Protein 6PWY (pdb70)

Structure (mmCIF, N/CA/C/O backbone):
data_6PWY
#
_entry.id   6PWY
#
_cell.length_a   90.681
_cell.length_b   90.557
_cell.length_c   93.357
_cell.angle_alpha   65.580
_cell.angle_beta   65.490
_cell.angle_gamma   86.220
#
_symmetry.space_group_name_H-M   'P 1'
#
loop_
_entity.id
_entity.type
_entity.pdbx_description
1 polymer ZK177.8
2 non-polymer "2'-DEOXYADENOSINE 5'-TRIPHOSPHATE"
3 non-polymer "GUANOSINE-5'-TRIPHOSPHATE"
4 non-polymer 'MAGNESIUM ION'
5 non-polymer 'SUCCINIC ACID'
6 water water
#
loop_
_atom_site.group_PDB
_atom_site.id
_atom_site.type_symbol
_atom_site.label_atom_id
_atom_site.label_alt_id
_atom_site.label_comp_id
_atom_site.label_asym_id
_atom_site.label_entity_id
_atom_site.label_seq_id
_atom_site.pdbx_PDB_ins_code
_atom_site.Cartn_x
_atom_site.Cartn_y
_atom_site.Cartn_z
_atom_site.occupancy
_atom_site.B_iso_or_equiv
_atom_site.auth_seq_id
_atom_site.auth_comp_id
_atom_site.auth_asym_id
_atom_site.auth_atom_id
_atom_site.pdbx_PDB_model_num
ATOM 1 N N . MET A 1 1 ? 17.556 -20.195 -52.410 1.00 76.13 40 MET A N 1
ATOM 2 C CA . MET A 1 1 ? 16.370 -19.665 -51.678 1.00 73.71 40 MET A CA 1
ATOM 3 C C . MET A 1 1 ? 15.230 -20.693 -51.729 1.00 63.99 40 MET A C 1
ATOM 4 O O . MET A 1 1 ? 14.501 -20.827 -50.727 1.00 59.84 40 MET A O 1
ATOM 9 N N . GLU A 1 2 ? 15.067 -21.388 -52.853 1.00 49.45 41 GLU A N 1
ATOM 10 C CA . GLU A 1 2 ? 14.077 -22.480 -52.965 1.00 45.25 41 GLU A CA 1
ATOM 11 C C . GLU A 1 2 ? 14.574 -23.657 -52.140 1.00 32.09 41 GLU A C 1
ATOM 12 O O . GLU A 1 2 ? 15.762 -23.983 -52.185 1.00 30.35 41 GLU A O 1
ATOM 18 N N . PRO A 1 3 ? 13.705 -24.317 -51.363 1.00 26.32 42 PRO A N 1
ATOM 19 C CA . PRO A 1 3 ? 14.130 -25.524 -50.633 1.00 24.35 42 PRO A CA 1
ATOM 20 C C . PRO A 1 3 ? 14.505 -26.615 -51.641 1.00 22.15 42 PRO A C 1
ATOM 21 O O . PRO A 1 3 ? 13.895 -26.661 -52.693 1.00 19.19 42 PRO A O 1
ATOM 25 N N . LYS A 1 4 ? 15.408 -27.510 -51.286 1.00 19.62 43 LYS A N 1
ATOM 26 C CA . LYS A 1 4 ? 15.641 -28.680 -52.154 1.00 20.24 43 LYS A CA 1
ATOM 27 C C . LYS A 1 4 ? 14.412 -29.602 -52.145 1.00 17.15 43 LYS A C 1
ATOM 28 O O . LYS A 1 4 ? 14.090 -30.191 -53.202 1.00 17.07 43 LYS A O 1
ATOM 34 N N . HIS A 1 5 ? 13.819 -29.826 -50.979 1.00 15.24 44 HIS A N 1
ATOM 35 C CA . HIS A 1 5 ? 12.638 -30.706 -50.802 1.00 14.83 44 HIS A CA 1
ATOM 36 C C . HIS A 1 5 ? 11.630 -29.981 -49.936 1.00 14.56 44 HIS A C 1
ATOM 37 O O . HIS A 1 5 ? 12.007 -29.253 -49.012 1.00 14.27 44 HIS A O 1
ATOM 44 N N . ILE A 1 6 ? 10.389 -30.284 -50.156 1.00 14.61 45 ILE A N 1
ATOM 45 C CA . ILE A 1 6 ? 9.262 -29.978 -49.264 1.00 15.71 45 ILE A CA 1
ATOM 46 C C . ILE A 1 6 ? 8.641 -31.344 -48.917 1.00 16.29 45 ILE A C 1
ATOM 47 O O . ILE A 1 6 ? 8.266 -32.104 -49.860 1.00 17.69 45 ILE A O 1
ATOM 52 N N . ILE A 1 7 ? 8.698 -31.743 -47.640 1.00 14.68 46 ILE A N 1
ATOM 53 C CA . ILE A 1 7 ? 8.292 -33.127 -47.221 1.00 14.96 46 ILE A CA 1
ATOM 54 C C . ILE A 1 7 ? 7.001 -33.045 -46.444 1.00 14.58 46 ILE A C 1
ATOM 55 O O . ILE A 1 7 ? 6.923 -32.241 -45.537 1.00 15.37 46 ILE A O 1
ATOM 60 N N . ASN A 1 8 ? 5.987 -33.838 -46.802 1.00 14.71 47 ASN A N 1
ATOM 61 C CA . ASN A 1 8 ? 4.700 -33.827 -46.066 1.00 14.44 47 ASN A CA 1
ATOM 62 C C . ASN A 1 8 ? 4.932 -34.219 -44.595 1.00 14.83 47 ASN A C 1
ATOM 63 O O . ASN A 1 8 ? 5.757 -35.136 -44.302 1.00 13.16 47 ASN A O 1
ATOM 68 N N . ASP A 1 9 ? 4.273 -33.492 -43.711 1.00 15.55 48 ASP A N 1
ATOM 69 C CA . ASP A 1 9 ? 4.350 -33.702 -42.254 1.00 16.41 48 ASP A CA 1
ATOM 70 C C . ASP A 1 9 ? 2.913 -33.538 -41.708 1.00 16.07 48 ASP A C 1
ATOM 71 O O . ASP A 1 9 ? 2.293 -32.495 -41.974 1.00 15.49 48 ASP A O 1
ATOM 76 N N . ASN A 1 10 ? 2.475 -34.434 -40.838 1.00 16.17 49 ASN A N 1
ATOM 77 C CA . ASN A 1 10 ? 1.061 -34.452 -40.404 1.00 18.74 49 ASN A CA 1
ATOM 78 C C . ASN A 1 10 ? 0.839 -33.366 -39.351 1.00 17.30 49 ASN A C 1
ATOM 79 O O . ASN A 1 10 ? -0.288 -33.012 -39.168 1.00 18.74 49 ASN A O 1
ATOM 84 N N . VAL A 1 11 ? 1.881 -32.860 -38.690 1.00 15.82 50 VAL A N 1
ATOM 85 C CA . VAL A 1 11 ? 1.723 -31.785 -37.668 1.00 14.85 50 VAL A CA 1
ATOM 86 C C . VAL A 1 11 ? 1.695 -30.409 -38.327 1.00 14.86 50 VAL A C 1
ATOM 87 O O . VAL A 1 11 ? 0.793 -29.663 -38.034 1.00 15.61 50 VAL A O 1
ATOM 91 N N . TYR A 1 12 ? 2.599 -30.099 -39.232 1.00 14.05 51 TYR A N 1
ATOM 92 C CA . TYR A 1 12 ? 2.803 -28.737 -39.805 1.00 14.59 51 TYR A CA 1
ATOM 93 C C . TYR A 1 12 ? 2.287 -28.654 -41.255 1.00 16.25 51 TYR A C 1
ATOM 94 O O . TYR A 1 12 ? 2.345 -27.595 -41.808 1.00 16.75 51 TYR A O 1
ATOM 103 N N . GLY A 1 13 ? 1.850 -29.770 -41.861 1.00 17.90 52 GLY A N 1
ATOM 104 C CA . GLY A 1 13 ? 1.523 -29.812 -43.304 1.00 17.24 52 GLY A CA 1
ATOM 105 C C . GLY A 1 13 ? 2.736 -30.221 -44.114 1.00 16.91 52 GLY A C 1
ATOM 106 O O . GLY A 1 13 ? 2.741 -31.309 -44.738 1.00 16.11 52 GLY A O 1
ATOM 107 N N . THR A 1 14 ? 3.792 -29.425 -44.050 1.00 16.69 53 THR A N 1
ATOM 108 C CA . THR A 1 14 ? 5.098 -29.729 -44.705 1.00 17.52 53 THR A CA 1
ATOM 109 C C . THR A 1 14 ? 6.281 -29.244 -43.875 1.00 17.52 53 THR A C 1
ATOM 110 O O . THR A 1 14 ? 6.082 -28.386 -42.961 1.00 18.16 53 THR A O 1
ATOM 114 N N . VAL A 1 15 ? 7.444 -29.837 -44.155 1.00 16.24 54 VAL A N 1
ATOM 115 C CA . VAL A 1 15 ? 8.782 -29.406 -43.677 1.00 15.63 54 VAL A CA 1
ATOM 116 C C . VAL A 1 15 ? 9.627 -29.071 -44.900 1.00 15.87 54 VAL A C 1
ATOM 117 O O . VAL A 1 15 ? 9.751 -29.907 -45.768 1.00 14.55 54 VAL A O 1
ATOM 121 N N . LYS A 1 16 ? 10.141 -27.842 -44.964 1.00 15.36 55 LYS A N 1
ATOM 122 C CA . LYS A 1 16 ? 11.054 -27.393 -46.012 1.00 16.74 55 LYS A CA 1
ATOM 123 C C . LYS A 1 16 ? 12.498 -27.764 -45.660 1.00 16.36 55 LYS A C 1
ATOM 124 O O . LYS A 1 16 ? 12.961 -27.518 -44.512 1.00 16.08 55 LYS A O 1
ATOM 130 N N . VAL A 1 17 ? 13.189 -28.400 -46.605 1.00 15.88 56 VAL A N 1
ATOM 131 C CA . VAL A 1 17 ? 14.591 -28.830 -46.440 1.00 16.09 56 VAL A CA 1
ATOM 132 C C . VAL A 1 17 ? 15.495 -28.020 -47.368 1.00 16.75 56 VAL A C 1
ATOM 133 O O . VAL A 1 17 ? 15.493 -28.246 -48.580 1.00 17.02 56 VAL A O 1
ATOM 137 N N . PRO A 1 18 ? 16.219 -27.025 -46.849 1.00 17.36 57 PRO A N 1
ATOM 138 C CA . PRO A 1 18 ? 17.169 -26.246 -47.638 1.00 18.59 57 PRO A CA 1
ATOM 139 C C . PRO A 1 18 ? 18.495 -26.983 -47.812 1.00 19.86 57 PRO A C 1
ATOM 140 O O . PRO A 1 18 ? 18.862 -27.806 -46.994 1.00 20.08 57 PRO A O 1
ATOM 144 N N . ARG A 1 19 ? 19.182 -26.729 -48.920 1.00 20.62 58 ARG A N 1
ATOM 145 C CA . ARG A 1 19 ? 20.568 -27.226 -49.127 1.00 22.40 58 ARG A CA 1
ATOM 146 C C . ARG A 1 19 ? 21.455 -26.572 -48.087 1.00 21.75 58 ARG A C 1
ATOM 147 O O . ARG A 1 19 ? 21.249 -25.387 -47.827 1.00 22.08 58 ARG A O 1
ATOM 155 N N . PRO A 1 20 ? 22.448 -27.250 -47.475 1.00 20.73 59 PRO A N 1
ATOM 156 C CA . PRO A 1 20 ? 22.748 -28.662 -47.683 1.00 20.14 59 PRO A CA 1
ATOM 157 C C . PRO A 1 20 ? 22.271 -29.593 -46.547 1.00 19.30 59 PRO A C 1
ATOM 158 O O . PRO A 1 20 ? 22.862 -30.665 -46.388 1.00 17.61 59 PRO A O 1
ATOM 162 N N . ILE A 1 21 ? 21.188 -29.233 -45.819 1.00 19.19 60 ILE A N 1
ATOM 163 C CA . ILE A 1 21 ? 20.580 -30.116 -44.777 1.00 19.16 60 ILE A CA 1
ATOM 164 C C . ILE A 1 21 ? 20.190 -31.458 -45.383 1.00 18.51 60 ILE A C 1
ATOM 165 O O . ILE A 1 21 ? 20.264 -32.450 -44.678 1.00 16.35 60 ILE A O 1
ATOM 170 N N . ASP A 1 22 ? 19.811 -31.487 -46.661 1.00 19.90 61 ASP A N 1
ATOM 171 C CA . ASP A 1 22 ? 19.424 -32.719 -47.399 1.00 20.80 61 ASP A CA 1
ATOM 172 C C . ASP A 1 22 ? 20.542 -33.742 -47.317 1.00 21.16 61 ASP A C 1
ATOM 173 O O . ASP A 1 22 ? 20.236 -34.952 -47.207 1.00 20.01 61 ASP A O 1
ATOM 178 N N . LYS A 1 23 ? 21.798 -33.303 -47.333 1.00 21.02 62 LYS A N 1
ATOM 179 C CA . LYS A 1 23 ? 22.962 -34.229 -47.295 1.00 21.35 62 LYS A CA 1
ATOM 180 C C . LYS A 1 23 ? 23.048 -34.920 -45.933 1.00 19.01 62 LYS A C 1
ATOM 181 O O . LYS A 1 23 ? 23.561 -36.031 -45.913 1.00 18.87 62 LYS A O 1
ATOM 187 N N . LEU A 1 24 ? 22.605 -34.279 -44.841 1.00 16.88 63 LEU A N 1
ATOM 188 C CA . LEU A 1 24 ? 22.581 -34.923 -43.511 1.00 16.52 63 LEU A CA 1
ATOM 189 C C . LEU A 1 24 ? 21.424 -35.912 -43.457 1.00 16.95 63 LEU A C 1
ATOM 190 O O . LEU A 1 24 ? 21.603 -36.990 -42.898 1.00 18.32 63 LEU A O 1
ATOM 195 N N . ILE A 1 25 ? 20.263 -35.544 -43.997 1.00 16.66 64 ILE A N 1
ATOM 196 C CA . ILE A 1 25 ? 19.076 -36.433 -43.983 1.00 17.32 64 ILE A CA 1
ATOM 197 C C . ILE A 1 25 ? 19.398 -37.728 -44.734 1.00 16.90 64 ILE A C 1
ATOM 198 O O . ILE A 1 25 ? 19.021 -38.802 -44.247 1.00 16.53 64 ILE A O 1
ATOM 203 N N . ASP A 1 26 ? 20.092 -37.633 -45.864 1.00 18.19 65 ASP A N 1
ATOM 204 C CA . ASP A 1 26 ? 20.360 -38.791 -46.757 1.00 19.05 65 ASP A CA 1
ATOM 205 C C . ASP A 1 26 ? 21.679 -39.481 -46.367 1.00 19.17 65 ASP A C 1
ATOM 206 O O . ASP A 1 26 ? 22.483 -39.765 -47.232 1.00 19.25 65 ASP A O 1
ATOM 211 N N . THR A 1 27 ? 21.839 -39.800 -45.098 1.00 19.22 66 THR A N 1
ATOM 212 C CA . THR A 1 27 ? 22.954 -40.579 -44.520 1.00 20.30 66 THR A CA 1
ATOM 213 C C . THR A 1 27 ? 22.356 -41.828 -43.868 1.00 20.44 66 THR A C 1
ATOM 214 O O . THR A 1 27 ? 21.181 -41.804 -43.405 1.00 18.24 66 THR A O 1
ATOM 218 N N . VAL A 1 28 ? 23.141 -42.889 -43.802 1.00 20.20 67 VAL A N 1
ATOM 219 C CA . VAL A 1 28 ? 22.657 -44.121 -43.099 1.00 20.99 67 VAL A CA 1
ATOM 220 C C . VAL A 1 28 ? 22.361 -43.814 -41.615 1.00 19.36 67 VAL A C 1
ATOM 221 O O . VAL A 1 28 ? 21.422 -44.367 -41.082 1.00 17.25 67 VAL A O 1
ATOM 225 N N . GLU A 1 29 ? 23.106 -42.909 -41.002 1.00 19.84 68 GLU A N 1
ATOM 226 C CA . GLU A 1 29 ? 22.949 -42.559 -39.568 1.00 21.28 68 GLU A CA 1
ATOM 227 C C . GLU A 1 29 ? 21.580 -41.911 -39.350 1.00 18.95 68 GLU A C 1
ATOM 228 O O . GLU A 1 29 ? 20.897 -42.296 -38.397 1.00 21.78 68 GLU A O 1
ATOM 234 N N . PHE A 1 30 ? 21.151 -40.978 -40.193 1.00 17.39 69 PHE A N 1
ATOM 235 C CA . PHE A 1 30 ? 19.816 -40.346 -40.052 1.00 16.21 69 PHE A CA 1
ATOM 236 C C . PHE A 1 30 ? 18.684 -41.296 -40.467 1.00 15.96 69 PHE A C 1
ATOM 237 O O . PHE A 1 30 ? 17.607 -41.330 -39.796 1.00 15.44 69 PHE A O 1
ATOM 245 N N . GLN A 1 31 ? 18.867 -42.051 -41.551 1.00 15.12 70 GLN A N 1
ATOM 246 C CA . GLN A 1 31 ? 17.796 -42.947 -42.072 1.00 14.28 70 GLN A CA 1
ATOM 247 C C . GLN A 1 31 ? 17.510 -44.081 -41.077 1.00 14.40 70 GLN A C 1
ATOM 248 O O . GLN A 1 31 ? 16.341 -44.552 -41.040 1.00 14.55 70 GLN A O 1
ATOM 254 N N . ARG A 1 32 ? 18.474 -44.439 -40.242 1.00 14.71 71 ARG A N 1
ATOM 255 C CA . ARG A 1 32 ? 18.310 -45.433 -39.150 1.00 14.85 71 ARG A CA 1
ATOM 256 C C . ARG A 1 32 ? 17.105 -45.022 -38.259 1.00 13.68 71 ARG A C 1
ATOM 257 O O . ARG A 1 32 ? 16.432 -45.903 -37.713 1.00 12.82 71 ARG A O 1
ATOM 265 N N . LEU A 1 33 ? 16.874 -43.734 -38.080 1.00 12.99 72 LEU A N 1
ATOM 266 C CA . LEU A 1 33 ? 15.831 -43.201 -37.176 1.00 12.91 72 LEU A CA 1
ATOM 267 C C . LEU A 1 33 ? 14.418 -43.563 -37.672 1.00 12.39 72 LEU A C 1
ATOM 268 O O . LEU A 1 33 ? 13.485 -43.487 -36.855 1.00 11.77 72 LEU A O 1
ATOM 273 N N . ARG A 1 34 ? 14.253 -43.971 -38.935 1.00 12.75 73 ARG A N 1
ATOM 274 C CA . ARG A 1 34 ? 12.956 -44.512 -39.407 1.00 12.71 73 ARG A CA 1
ATOM 275 C C . ARG A 1 34 ? 12.599 -45.802 -38.668 1.00 13.18 73 ARG A C 1
ATOM 276 O O . ARG A 1 34 ? 11.374 -46.163 -38.649 1.00 12.95 73 ARG A O 1
ATOM 284 N N . HIS A 1 35 ? 13.580 -46.493 -38.067 1.00 13.48 74 HIS A N 1
ATOM 285 C CA . HIS A 1 35 ? 13.346 -47.864 -37.507 1.00 14.03 74 HIS A CA 1
ATOM 286 C C . HIS A 1 35 ? 13.431 -47.826 -35.990 1.00 14.58 74 HIS A C 1
ATOM 287 O O . HIS A 1 35 ? 13.697 -48.900 -35.432 1.00 16.05 74 HIS A O 1
ATOM 294 N N . LEU A 1 36 ? 13.305 -46.641 -35.386 1.00 14.11 75 LEU A N 1
ATOM 295 C CA . LEU A 1 36 ? 13.159 -46.458 -33.913 1.00 14.38 75 LEU A CA 1
ATOM 296 C C . LEU A 1 36 ? 11.844 -45.750 -33.629 1.00 14.67 75 LEU A C 1
ATOM 297 O O . LEU A 1 36 ? 11.660 -44.633 -34.107 1.00 14.00 75 LEU A O 1
ATOM 302 N N . LYS A 1 37 ? 10.940 -46.392 -32.898 1.00 15.55 76 LYS A N 1
ATOM 303 C CA . LYS A 1 37 ? 9.682 -45.754 -32.484 1.00 17.47 76 LYS A CA 1
ATOM 304 C C . LYS A 1 37 ? 9.983 -44.648 -31.488 1.00 15.46 76 LYS A C 1
ATOM 305 O O . LYS A 1 37 ? 10.709 -44.900 -30.536 1.00 16.61 76 LYS A O 1
ATOM 311 N N . GLN A 1 38 ? 9.455 -43.459 -31.736 1.00 14.48 77 GLN A N 1
ATOM 312 C CA . GLN A 1 38 ? 9.571 -42.266 -30.882 1.00 14.69 77 GLN A CA 1
ATOM 313 C C . GLN A 1 38 ? 9.117 -42.597 -29.447 1.00 14.88 77 GLN A C 1
ATOM 314 O O . GLN A 1 38 ? 9.757 -42.126 -28.521 1.00 15.07 77 GLN A O 1
ATOM 320 N N . THR A 1 39 ? 8.037 -43.361 -29.273 1.00 14.18 78 THR A N 1
ATOM 321 C CA . THR A 1 39 ? 7.433 -43.648 -27.949 1.00 13.93 78 THR A CA 1
ATOM 322 C C . THR A 1 39 ? 7.614 -45.125 -27.547 1.00 14.47 78 THR A C 1
ATOM 323 O O . THR A 1 39 ? 6.884 -45.571 -26.657 1.00 13.72 78 THR A O 1
ATOM 327 N N . GLY A 1 40 ? 8.599 -45.826 -28.094 1.00 15.28 79 GLY A N 1
ATOM 328 C CA . GLY A 1 40 ? 8.996 -47.144 -27.572 1.00 17.07 79 GLY A CA 1
ATOM 329 C C . GLY A 1 40 ? 7.856 -48.150 -27.659 1.00 16.97 79 GLY A C 1
ATOM 330 O O . GLY A 1 40 ? 7.336 -48.361 -28.745 1.00 17.01 79 GLY A O 1
ATOM 331 N N . LEU A 1 41 ? 7.457 -48.729 -26.513 1.00 17.06 80 LEU A N 1
ATOM 332 C CA . LEU A 1 41 ? 6.416 -49.770 -26.403 1.00 16.45 80 LEU A CA 1
ATOM 333 C C . LEU A 1 41 ? 5.023 -49.164 -26.209 1.00 14.50 80 LEU A C 1
ATOM 334 O O . LEU A 1 41 ? 4.049 -49.910 -26.012 1.00 13.98 80 LEU A O 1
ATOM 339 N N . VAL A 1 42 ? 4.877 -47.851 -26.268 1.00 12.91 81 VAL A N 1
ATOM 340 C CA . VAL A 1 42 ? 3.564 -47.242 -26.061 1.00 12.60 81 VAL A CA 1
ATOM 341 C C . VAL A 1 42 ? 2.565 -47.791 -27.085 1.00 12.33 81 VAL A C 1
ATOM 342 O O . VAL A 1 42 ? 1.368 -47.834 -26.748 1.00 12.29 81 VAL A O 1
ATOM 346 N N . TYR A 1 43 ? 3.005 -48.127 -28.277 1.00 12.17 82 TYR A N 1
ATOM 347 C CA . TYR A 1 43 ? 2.126 -48.614 -29.359 1.00 14.21 82 TYR A CA 1
ATOM 348 C C . TYR A 1 43 ? 1.356 -49.892 -28.944 1.00 13.89 82 TYR A C 1
ATOM 349 O O . TYR A 1 43 ? 0.329 -50.169 -29.539 1.00 12.93 82 TYR A O 1
ATOM 358 N N . LEU A 1 44 ? 1.760 -50.593 -27.899 1.00 13.56 83 LEU A N 1
ATOM 359 C CA . LEU A 1 44 ? 1.061 -51.807 -27.439 1.00 13.61 83 LEU A CA 1
ATOM 360 C C . LEU A 1 44 ? -0.199 -51.420 -26.673 1.00 13.06 83 LEU A C 1
ATOM 361 O O . LEU A 1 44 ? -0.977 -52.320 -26.366 1.00 12.47 83 LEU A O 1
ATOM 366 N N . VAL A 1 45 ? -0.395 -50.116 -26.391 1.00 11.68 84 VAL A N 1
ATOM 367 C CA . VAL A 1 45 ? -1.633 -49.586 -25.745 1.00 11.46 84 VAL A CA 1
ATOM 368 C C . VAL A 1 45 ? -2.330 -48.610 -26.704 1.00 10.44 84 VAL A C 1
ATOM 369 O O . VAL A 1 45 ? -3.585 -48.619 -26.742 1.00 10.62 84 VAL A O 1
ATOM 373 N N . TYR A 1 46 ? -1.553 -47.792 -27.392 1.00 10.32 85 TYR A N 1
ATOM 374 C CA . TYR A 1 46 ? -2.010 -46.760 -28.347 1.00 10.77 85 TYR A CA 1
ATOM 375 C C . TYR A 1 46 ? -1.462 -47.154 -29.709 1.00 11.38 85 TYR A C 1
ATOM 376 O O . TYR A 1 46 ? -0.341 -46.769 -30.088 1.00 12.25 85 TYR A O 1
ATOM 385 N N . PRO A 1 47 ? -2.171 -47.982 -30.496 1.00 12.49 86 PRO A N 1
ATOM 386 C CA . PRO A 1 47 ? -1.523 -48.603 -31.673 1.00 13.42 86 PRO A CA 1
ATOM 387 C C . PRO A 1 47 ? -1.161 -47.622 -32.786 1.00 13.20 86 PRO A C 1
ATOM 388 O O . PRO A 1 47 ? -0.323 -47.954 -33.632 1.00 12.17 86 PRO A O 1
ATOM 392 N N . ASN A 1 48 ? -1.730 -46.428 -32.744 1.00 14.19 87 ASN A N 1
ATOM 393 C CA . ASN A 1 48 ? -1.357 -45.351 -33.717 1.00 17.19 87 ASN A CA 1
ATOM 394 C C . ASN A 1 48 ? -0.026 -44.658 -33.338 1.00 15.56 87 ASN A C 1
ATOM 395 O O . ASN A 1 48 ? 0.479 -43.927 -34.151 1.00 13.57 87 ASN A O 1
ATOM 400 N N . CYS A 1 49 ? 0.502 -44.867 -32.136 1.00 14.05 88 CYS A N 1
ATOM 401 C CA . CYS A 1 49 ? 1.806 -44.349 -31.711 1.00 15.32 88 CYS A CA 1
ATOM 402 C C . CYS A 1 49 ? 2.932 -45.191 -32.277 1.00 16.18 88 CYS A C 1
ATOM 403 O O . CYS A 1 49 ? 3.748 -45.693 -31.494 1.00 18.61 88 CYS A O 1
ATOM 406 N N . GLU A 1 50 ? 3.032 -45.263 -33.594 1.00 16.66 89 GLU A N 1
ATOM 407 C CA . GLU A 1 50 ? 4.104 -46.047 -34.229 1.00 19.59 89 GLU A CA 1
ATOM 408 C C . GLU A 1 50 ? 4.943 -45.062 -35.063 1.00 17.89 89 GLU A C 1
ATOM 409 O O . GLU A 1 50 ? 5.643 -45.487 -36.011 1.00 18.70 89 GLU A O 1
ATOM 415 N N . HIS A 1 51 ? 4.869 -43.769 -34.747 1.00 14.53 90 HIS A N 1
ATOM 416 C CA . HIS A 1 51 ? 5.661 -42.737 -35.472 1.00 13.90 90 HIS A CA 1
ATOM 417 C C . HIS A 1 51 ? 7.140 -42.888 -35.092 1.00 13.16 90 HIS A C 1
ATOM 418 O O . HIS A 1 51 ? 7.431 -43.284 -33.948 1.00 13.29 90 HIS A O 1
ATOM 425 N N . SER A 1 52 ? 8.031 -42.667 -36.008 1.00 11.96 91 SER A N 1
ATOM 426 C CA . SER A 1 52 ? 9.481 -42.860 -35.877 1.00 12.21 91 SER A CA 1
ATOM 427 C C . SER A 1 52 ? 10.200 -41.629 -35.288 1.00 11.51 91 SER A C 1
ATOM 428 O O . SER A 1 52 ? 9.719 -40.470 -35.413 1.00 11.49 91 SER A O 1
ATOM 431 N N . ARG A 1 53 ? 11.409 -41.837 -34.823 1.00 11.52 92 ARG A N 1
ATOM 432 C CA . ARG A 1 53 ? 12.322 -40.736 -34.419 1.00 11.53 92 ARG A CA 1
ATOM 433 C C . ARG A 1 53 ? 12.647 -39.846 -35.624 1.00 11.82 92 ARG A C 1
ATOM 434 O O . ARG A 1 53 ? 12.900 -38.638 -35.444 1.00 11.28 92 ARG A O 1
ATOM 442 N N . PHE A 1 54 ? 12.620 -40.415 -36.840 1.00 11.89 93 PHE A N 1
ATOM 443 C CA . PHE A 1 54 ? 12.891 -39.688 -38.096 1.00 11.89 93 PHE A CA 1
ATOM 444 C C . PHE A 1 54 ? 11.920 -38.520 -38.236 1.00 11.82 93 PHE A C 1
ATOM 445 O O . PHE A 1 54 ? 12.373 -37.381 -38.484 1.00 12.39 93 PHE A O 1
ATOM 453 N N . VAL A 1 55 ? 10.614 -38.751 -38.098 1.00 11.03 94 VAL A N 1
ATOM 454 C CA . VAL A 1 55 ? 9.639 -37.660 -38.306 1.00 11.42 94 VAL A CA 1
ATOM 455 C C . VAL A 1 55 ? 9.745 -36.636 -37.191 1.00 10.98 94 VAL A C 1
ATOM 456 O O . VAL A 1 55 ? 9.636 -35.434 -37.476 1.00 10.33 94 VAL A O 1
ATOM 460 N N . HIS A 1 56 ? 9.970 -37.065 -35.958 1.00 10.85 95 HIS A N 1
ATOM 461 C CA . HIS A 1 56 ? 10.224 -36.099 -34.871 1.00 11.64 95 HIS A CA 1
ATOM 462 C C . HIS A 1 56 ? 11.460 -35.227 -35.189 1.00 12.14 95 HIS A C 1
ATOM 463 O O . HIS A 1 56 ? 11.418 -33.968 -34.937 1.00 12.91 95 HIS A O 1
ATOM 470 N N . SER A 1 57 ? 12.542 -35.816 -35.651 1.00 11.95 96 SER A N 1
ATOM 471 C CA . SER A 1 57 ? 13.788 -35.077 -35.898 1.00 12.84 96 SER A CA 1
ATOM 472 C C . SER A 1 57 ? 13.562 -34.053 -37.027 1.00 12.88 96 SER A C 1
ATOM 473 O O . SER A 1 57 ? 14.088 -32.927 -36.918 1.00 12.58 96 SER A O 1
ATOM 476 N N . LEU A 1 58 ? 12.895 -34.421 -38.129 1.00 13.63 97 LEU A N 1
ATOM 477 C CA . LEU A 1 58 ? 12.584 -33.449 -39.199 1.00 14.43 97 LEU A CA 1
ATOM 478 C C . LEU A 1 58 ? 11.729 -32.307 -38.643 1.00 13.22 97 LEU A C 1
ATOM 479 O O . LEU A 1 58 ? 11.995 -31.144 -38.992 1.00 12.86 97 LEU A O 1
ATOM 484 N N . GLY A 1 59 ? 10.742 -32.589 -37.830 1.00 12.73 98 GLY A N 1
ATOM 485 C CA . GLY A 1 59 ? 9.850 -31.553 -37.251 1.00 12.71 98 GLY A CA 1
ATOM 486 C C . GLY A 1 59 ? 10.630 -30.592 -36.362 1.00 13.21 98 GLY A C 1
ATOM 487 O O . GLY A 1 59 ? 10.430 -29.387 -36.465 1.00 12.33 98 GLY A O 1
ATOM 488 N N . THR A 1 60 ? 11.483 -31.155 -35.511 1.00 13.79 99 THR A N 1
ATOM 489 C CA . THR A 1 60 ? 12.345 -30.386 -34.588 1.00 14.32 99 THR A CA 1
ATOM 490 C C . THR A 1 60 ? 13.296 -29.492 -35.374 1.00 13.80 99 THR A C 1
ATOM 491 O O . THR A 1 60 ? 13.369 -28.263 -35.063 1.00 14.34 99 THR A O 1
ATOM 495 N N . PHE A 1 61 ? 13.930 -30.006 -36.404 1.00 13.02 100 PHE A N 1
ATOM 496 C CA . PHE A 1 61 ? 14.738 -29.206 -37.366 1.00 12.66 100 PHE A CA 1
ATOM 497 C C . PHE A 1 61 ? 13.898 -28.028 -37.880 1.00 12.16 100 PHE A C 1
ATOM 498 O O . PHE A 1 61 ? 14.352 -26.846 -37.804 1.00 10.49 100 PHE A O 1
ATOM 506 N N . SER A 1 62 ? 12.684 -28.272 -38.360 1.00 11.68 101 SER A N 1
ATOM 507 C CA . SER A 1 62 ? 11.885 -27.224 -39.025 1.00 12.30 101 SER A CA 1
ATOM 508 C C . SER A 1 62 ? 11.606 -26.090 -38.060 1.00 11.80 101 SER A C 1
ATOM 509 O O . SER A 1 62 ? 11.612 -24.915 -38.501 1.00 11.36 101 SER A O 1
ATOM 512 N N . LEU A 1 63 ? 11.333 -26.415 -36.792 1.00 11.70 102 LEU A N 1
ATOM 513 C CA . LEU A 1 63 ? 11.044 -25.380 -35.761 1.00 11.96 102 LEU A CA 1
ATOM 514 C C . LEU A 1 63 ? 12.309 -24.560 -35.449 1.00 12.41 102 LEU A C 1
ATOM 515 O O . LEU A 1 63 ? 12.202 -23.335 -35.313 1.00 12.35 102 LEU A O 1
ATOM 520 N N . ALA A 1 64 ? 13.460 -25.190 -35.284 1.00 12.82 103 ALA A N 1
ATOM 521 C CA . ALA A 1 64 ? 14.718 -24.503 -34.924 1.00 12.55 103 ALA A CA 1
ATOM 522 C C . ALA A 1 64 ? 15.107 -23.561 -36.061 1.00 13.19 103 ALA A C 1
ATOM 523 O O . ALA A 1 64 ? 15.408 -22.348 -35.798 1.00 12.29 103 ALA A O 1
ATOM 525 N N . TYR A 1 65 ? 14.960 -24.010 -37.310 1.00 12.94 104 TYR A N 1
ATOM 526 C CA . TYR A 1 65 ? 15.318 -23.166 -38.455 1.00 14.16 104 TYR A CA 1
ATOM 527 C C . TYR A 1 65 ? 14.358 -21.972 -38.486 1.00 14.54 104 TYR A C 1
ATOM 528 O O . TYR A 1 65 ? 14.826 -20.828 -38.633 1.00 15.40 104 TYR A O 1
ATOM 537 N N . ALA A 1 66 ? 13.060 -22.199 -38.332 1.00 14.57 105 ALA A N 1
ATOM 538 C CA . ALA A 1 66 ? 12.025 -21.139 -38.425 1.00 15.07 105 ALA A CA 1
ATOM 539 C C . ALA A 1 66 ? 12.277 -20.128 -37.303 1.00 15.86 105 ALA A C 1
ATOM 540 O O . ALA A 1 66 ? 12.207 -18.933 -37.592 1.00 15.54 105 ALA A O 1
ATOM 542 N N . LEU A 1 67 ? 12.537 -20.585 -36.070 1.00 15.12 106 LEU A N 1
ATOM 543 C CA . LEU A 1 67 ? 12.678 -19.648 -34.937 1.00 16.13 106 LEU A CA 1
ATOM 544 C C . LEU A 1 67 ? 13.944 -18.768 -35.106 1.00 15.89 106 LEU A C 1
ATOM 545 O O . LEU A 1 67 ? 13.846 -17.537 -34.954 1.00 15.09 106 LEU A O 1
ATOM 550 N N . VAL A 1 68 ? 15.093 -19.343 -35.423 1.00 15.58 107 VAL A N 1
ATOM 551 C CA . VAL A 1 68 ? 16.351 -18.550 -35.577 1.00 16.71 107 VAL A CA 1
ATOM 552 C C . VAL A 1 68 ? 16.252 -17.652 -36.817 1.00 17.91 107 VAL A C 1
ATOM 553 O O . VAL A 1 68 ? 16.650 -16.483 -36.723 1.00 18.85 107 VAL A O 1
ATOM 557 N N . ASP A 1 69 ? 15.623 -18.115 -37.894 1.00 18.36 108 ASP A N 1
ATOM 558 C CA . ASP A 1 69 ? 15.414 -17.271 -39.086 1.00 20.30 108 ASP A CA 1
ATOM 559 C C . ASP A 1 69 ? 14.462 -16.108 -38.728 1.00 19.86 108 ASP A C 1
ATOM 560 O O . ASP A 1 69 ? 14.743 -14.973 -39.136 1.00 19.38 108 ASP A O 1
ATOM 565 N N . LYS A 1 70 ? 13.404 -16.340 -37.944 1.00 19.26 109 LYS A N 1
ATOM 566 C CA . LYS A 1 70 ? 12.503 -15.242 -37.522 1.00 20.67 109 LYS A CA 1
ATOM 567 C C . LYS A 1 70 ? 13.307 -14.247 -36.664 1.00 19.91 109 LYS A C 1
ATOM 568 O O . LYS A 1 70 ? 13.148 -13.041 -36.850 1.00 17.72 109 LYS A O 1
ATOM 574 N N . LEU A 1 71 ? 14.099 -14.746 -35.700 1.00 18.88 110 LEU A N 1
ATOM 575 C CA . LEU A 1 71 ? 14.874 -13.847 -34.810 1.00 19.96 110 LEU A CA 1
ATOM 576 C C . LEU A 1 71 ? 15.825 -12.974 -35.625 1.00 20.37 110 LEU A C 1
ATOM 577 O O . LEU A 1 71 ? 15.981 -11.771 -35.328 1.00 19.78 110 LEU A O 1
ATOM 582 N N . ARG A 1 72 ? 16.500 -13.563 -36.596 1.00 22.36 111 ARG A N 1
ATOM 583 C CA . ARG A 1 72 ? 17.494 -12.862 -37.463 1.00 26.49 111 ARG A CA 1
ATOM 584 C C . ARG A 1 72 ? 16.816 -11.700 -38.223 1.00 26.95 111 ARG A C 1
ATOM 585 O O . ARG A 1 72 ? 17.439 -10.639 -38.337 1.00 26.03 111 ARG A O 1
ATOM 593 N N . HIS A 1 73 ? 15.573 -11.878 -38.684 1.00 25.69 112 HIS A N 1
ATOM 594 C CA . HIS A 1 73 ? 14.819 -10.888 -39.492 1.00 27.70 112 HIS A CA 1
ATOM 595 C C . HIS A 1 73 ? 14.228 -9.827 -38.562 1.00 26.58 112 HIS A C 1
ATOM 596 O O . HIS A 1 73 ? 14.263 -8.641 -38.925 1.00 25.08 112 HIS A O 1
ATOM 603 N N . SER A 1 74 ? 13.756 -10.200 -37.383 1.00 23.91 113 SER A N 1
ATOM 604 C CA . SER A 1 74 ? 13.108 -9.224 -36.479 1.00 25.17 113 SER A CA 1
ATOM 605 C C . SER A 1 74 ? 14.165 -8.480 -35.646 1.00 24.70 113 SER A C 1
ATOM 606 O O . SER A 1 74 ? 13.896 -7.322 -35.332 1.00 24.84 113 SER A O 1
ATOM 609 N N . GLN A 1 75 ? 15.340 -9.046 -35.359 1.00 22.24 114 GLN A N 1
ATOM 610 C CA . GLN A 1 75 ? 16.377 -8.365 -34.544 1.00 21.98 114 GLN A CA 1
ATOM 611 C C . GLN A 1 75 ? 17.734 -8.495 -35.209 1.00 22.88 114 GLN A C 1
ATOM 612 O O . GLN A 1 75 ? 18.587 -9.284 -34.796 1.00 20.11 114 GLN A O 1
ATOM 618 N N . PRO A 1 76 ? 17.974 -7.723 -36.290 1.00 26.75 115 PRO A N 1
ATOM 619 C CA . PRO A 1 76 ? 19.291 -7.705 -36.950 1.00 27.10 115 PRO A CA 1
ATOM 620 C C . PRO A 1 76 ? 20.458 -7.345 -36.003 1.00 26.34 115 PRO A C 1
ATOM 621 O O . PRO A 1 76 ? 21.560 -7.805 -36.235 1.00 29.60 115 PRO A O 1
ATOM 625 N N . SER A 1 77 ? 20.228 -6.619 -34.925 1.00 26.43 116 SER A N 1
ATOM 626 C CA . SER A 1 77 ? 21.295 -6.228 -33.969 1.00 29.36 116 SER A CA 1
ATOM 627 C C . SER A 1 77 ? 21.842 -7.452 -33.232 1.00 26.50 116 SER A C 1
ATOM 628 O O . SER A 1 77 ? 22.934 -7.354 -32.676 1.00 30.07 116 SER A O 1
ATOM 631 N N . LEU A 1 78 ? 21.169 -8.593 -33.287 1.00 23.21 117 LEU A N 1
ATOM 632 C CA . LEU A 1 78 ? 21.694 -9.835 -32.697 1.00 22.24 117 LEU A CA 1
ATOM 633 C C . LEU A 1 78 ? 22.908 -10.334 -33.478 1.00 23.03 117 LEU A C 1
ATOM 634 O O . LEU A 1 78 ? 23.611 -11.195 -32.907 1.00 22.86 117 LEU A O 1
ATOM 639 N N . ASN A 1 79 ? 23.072 -9.942 -34.755 1.00 23.08 118 ASN A N 1
ATOM 640 C CA . ASN A 1 79 ? 24.207 -10.426 -35.591 1.00 24.06 118 ASN A CA 1
ATOM 641 C C . ASN A 1 79 ? 24.148 -11.966 -35.720 1.00 22.89 118 ASN A C 1
ATOM 642 O O . ASN A 1 79 ? 25.231 -12.621 -35.719 1.00 22.41 118 ASN A O 1
ATOM 647 N N . ILE A 1 80 ? 22.941 -12.531 -35.863 1.00 21.96 119 ILE A N 1
ATOM 648 C CA . ILE A 1 80 ? 22.807 -13.982 -36.197 1.00 20.24 119 ILE A CA 1
ATOM 649 C C . ILE A 1 80 ? 23.356 -14.190 -37.621 1.00 20.94 119 ILE A C 1
ATOM 650 O O . ILE A 1 80 ? 22.873 -13.538 -38.578 1.00 20.12 119 ILE A O 1
ATOM 655 N N . THR A 1 81 ? 24.327 -15.079 -37.762 1.00 20.71 120 THR A N 1
ATOM 656 C CA . THR A 1 81 ? 24.979 -15.409 -39.034 1.00 22.55 120 THR A CA 1
ATOM 657 C C . THR A 1 81 ? 24.357 -16.666 -39.639 1.00 25.84 120 THR A C 1
ATOM 658 O O . THR A 1 81 ? 23.606 -17.406 -38.877 1.00 22.79 120 THR A O 1
ATOM 662 N N . GLU A 1 82 ? 24.659 -16.896 -40.923 1.00 25.74 121 GLU A N 1
ATOM 663 C CA . GLU A 1 82 ? 24.270 -18.132 -41.625 1.00 27.93 121 GLU A CA 1
ATOM 664 C C . GLU A 1 82 ? 24.824 -19.304 -40.827 1.00 25.28 121 GLU A C 1
ATOM 665 O O . GLU A 1 82 ? 24.078 -20.313 -40.663 1.00 22.73 121 GLU A O 1
ATOM 671 N N . SER A 1 83 ? 26.038 -19.182 -40.297 1.00 23.23 122 SER A N 1
ATOM 672 C CA . SER A 1 83 ? 26.684 -20.247 -39.498 1.00 23.98 122 SER A CA 1
ATOM 673 C C . SER A 1 83 ? 25.882 -20.548 -38.209 1.00 22.92 122 SER A C 1
ATOM 674 O O . SER A 1 83 ? 25.698 -21.740 -37.883 1.00 23.05 122 SER A O 1
ATOM 677 N N . ASP A 1 84 ? 25.439 -19.535 -37.478 1.00 20.84 123 ASP A N 1
ATOM 678 C CA . ASP A 1 84 ? 24.588 -19.719 -36.257 1.00 21.43 123 ASP A CA 1
ATOM 679 C C . ASP A 1 84 ? 23.258 -20.422 -36.634 1.00 20.02 123 ASP A C 1
ATOM 680 O O . ASP A 1 84 ? 22.908 -21.379 -35.945 1.00 18.48 123 ASP A O 1
ATOM 685 N N . LEU A 1 85 ? 22.609 -19.997 -37.727 1.00 17.80 124 LEU A N 1
ATOM 686 C CA . LEU A 1 85 ? 21.331 -20.570 -38.201 1.00 18.32 124 LEU A CA 1
ATOM 687 C C . LEU A 1 85 ? 21.563 -22.063 -38.553 1.00 17.93 124 LEU A C 1
ATOM 688 O O . LEU A 1 85 ? 20.774 -22.914 -38.069 1.00 18.51 124 LEU A O 1
ATOM 693 N N . ILE A 1 86 ? 22.610 -22.389 -39.298 1.00 16.54 125 ILE A N 1
ATOM 694 C CA . ILE A 1 86 ? 22.851 -23.787 -39.699 1.00 17.68 125 ILE A CA 1
ATOM 695 C C . ILE A 1 86 ? 23.316 -24.617 -38.501 1.00 18.03 125 ILE A C 1
ATOM 696 O O . ILE A 1 86 ? 22.820 -25.737 -38.358 1.00 17.04 125 ILE A O 1
ATOM 701 N N . CYS A 1 87 ? 24.187 -24.110 -37.619 1.00 18.22 126 CYS A N 1
ATOM 702 C CA . CYS A 1 87 ? 24.621 -24.884 -36.428 1.00 18.99 126 CYS A CA 1
ATOM 703 C C . CYS A 1 87 ? 23.402 -25.221 -35.565 1.00 17.02 126 CYS A C 1
ATOM 704 O O . CYS A 1 87 ? 23.262 -26.355 -35.088 1.00 17.10 126 CYS A O 1
ATOM 707 N N . THR A 1 88 ? 22.591 -24.229 -35.260 1.00 16.51 127 THR A N 1
ATOM 708 C CA . THR A 1 88 ? 21.413 -24.444 -34.371 1.00 16.03 127 THR A CA 1
ATOM 709 C C . THR A 1 88 ? 20.430 -25.439 -35.048 1.00 15.70 127 THR A C 1
ATOM 710 O O . THR A 1 88 ? 19.922 -26.329 -34.371 1.00 15.10 127 THR A O 1
ATOM 714 N N . SER A 1 89 ? 20.193 -25.312 -36.350 1.00 15.92 128 SER A N 1
ATOM 715 C CA . SER A 1 89 ? 19.341 -26.194 -37.179 1.00 16.20 128 SER A CA 1
ATOM 716 C C . SER A 1 89 ? 19.816 -27.643 -37.125 1.00 15.29 128 SER A C 1
ATOM 717 O O . SER A 1 89 ? 18.987 -28.537 -36.976 1.00 14.50 128 SER A O 1
ATOM 720 N N . VAL A 1 90 ? 21.104 -27.842 -37.377 1.00 14.98 129 VAL A N 1
ATOM 721 C CA . VAL A 1 90 ? 21.754 -29.173 -37.357 1.00 15.26 129 VAL A CA 1
ATOM 722 C C . VAL A 1 90 ? 21.678 -29.774 -35.949 1.00 14.86 129 VAL A C 1
ATOM 723 O O . VAL A 1 90 ? 21.435 -30.988 -35.863 1.00 15.26 129 VAL A O 1
ATOM 727 N N . ALA A 1 91 ? 21.944 -29.008 -34.907 1.00 13.94 130 ALA A N 1
ATOM 728 C CA . ALA A 1 91 ? 21.828 -29.523 -33.521 1.00 14.57 130 ALA A CA 1
ATOM 729 C C . ALA A 1 91 ? 20.393 -30.032 -33.325 1.00 14.30 130 ALA A C 1
ATOM 730 O O . ALA A 1 91 ? 20.215 -31.152 -32.789 1.00 14.24 130 ALA A O 1
ATOM 732 N N . ALA A 1 92 ? 19.392 -29.277 -33.799 1.00 13.64 131 ALA A N 1
ATOM 733 C CA . ALA A 1 92 ? 17.986 -29.690 -33.646 1.00 13.47 131 ALA A CA 1
ATOM 734 C C . ALA A 1 92 ? 17.729 -30.957 -34.439 1.00 13.50 131 ALA A C 1
ATOM 735 O O . ALA A 1 92 ? 17.086 -31.883 -33.909 1.00 14.37 131 ALA A O 1
ATOM 737 N N . LEU A 1 93 ? 18.222 -31.025 -35.662 1.00 13.33 132 LEU A N 1
ATOM 738 C CA . LEU A 1 93 ? 18.053 -32.199 -36.560 1.00 13.49 132 LEU A CA 1
ATOM 739 C C . LEU A 1 93 ? 18.641 -33.453 -35.914 1.00 13.30 132 LEU A C 1
ATOM 740 O O . LEU A 1 93 ? 18.038 -34.561 -36.076 1.00 12.49 132 LEU A O 1
ATOM 745 N N . LEU A 1 94 ? 19.816 -33.349 -35.279 1.00 13.99 133 LEU A N 1
ATOM 746 C CA . LEU A 1 94 ? 20.646 -34.529 -34.894 1.00 14.42 133 LEU A CA 1
ATOM 747 C C . LEU A 1 94 ? 20.623 -34.769 -33.400 1.00 15.18 133 LEU A C 1
ATOM 748 O O . LEU A 1 94 ? 21.251 -35.711 -32.953 1.00 15.43 133 LEU A O 1
ATOM 753 N N . ARG A 1 95 ? 19.888 -33.963 -32.630 1.00 16.32 134 ARG A N 1
ATOM 754 C CA . ARG A 1 95 ? 19.847 -34.121 -31.150 1.00 16.87 134 ARG A CA 1
ATOM 755 C C . ARG A 1 95 ? 19.509 -35.577 -30.814 1.00 16.60 134 ARG A C 1
ATOM 756 O O . ARG A 1 95 ? 20.038 -36.071 -29.821 1.00 15.34 134 ARG A O 1
ATOM 764 N N . ASN A 1 96 ? 18.649 -36.219 -31.612 1.00 15.46 135 ASN A N 1
ATOM 765 C CA . ASN A 1 96 ? 18.068 -37.537 -31.290 1.00 15.98 135 ASN A CA 1
ATOM 766 C C . ASN A 1 96 ? 18.715 -38.632 -32.125 1.00 15.92 135 ASN A C 1
ATOM 767 O O . ASN A 1 96 ? 18.120 -39.726 -32.202 1.00 16.61 135 ASN A O 1
ATOM 772 N N . VAL A 1 97 ? 19.893 -38.432 -32.683 1.00 15.59 136 VAL A N 1
ATOM 773 C CA . VAL A 1 97 ? 20.454 -39.412 -33.642 1.00 15.37 136 VAL A CA 1
ATOM 774 C C . VAL A 1 97 ? 21.030 -40.592 -32.878 1.00 15.54 136 VAL A C 1
ATOM 775 O O . VAL A 1 97 ? 21.230 -41.647 -33.476 1.00 16.00 136 VAL A O 1
ATOM 779 N N . GLY A 1 98 ? 21.305 -40.442 -31.568 1.00 15.56 137 GLY A N 1
ATOM 780 C CA . GLY A 1 98 ? 22.002 -41.480 -30.808 1.00 16.43 137 GLY A CA 1
ATOM 781 C C . GLY A 1 98 ? 21.122 -42.334 -29.897 1.00 17.75 137 GLY A C 1
ATOM 782 O O . GLY A 1 98 ? 21.681 -43.044 -29.025 1.00 18.39 137 GLY A O 1
ATOM 783 N N . HIS A 1 99 ? 19.807 -42.387 -30.091 1.00 16.73 138 HIS A N 1
ATOM 784 C CA . HIS A 1 99 ? 18.972 -43.346 -29.326 1.00 16.47 138 HIS A CA 1
ATOM 785 C C . HIS A 1 99 ? 19.283 -44.795 -29.728 1.00 17.21 138 HIS A C 1
ATOM 786 O O . HIS A 1 99 ? 19.460 -45.073 -30.940 1.00 17.26 138 HIS A O 1
ATOM 793 N N . GLY A 1 100 ? 19.278 -45.692 -28.753 1.00 17.78 139 GLY A N 1
ATOM 794 C CA . GLY A 1 100 ? 19.269 -47.134 -29.003 1.00 18.02 139 GLY A CA 1
ATOM 795 C C . GLY A 1 100 ? 17.853 -47.622 -29.286 1.00 18.26 139 GLY A C 1
ATOM 796 O O . GLY A 1 100 ? 16.880 -46.888 -29.175 1.00 18.76 139 GLY A O 1
ATOM 797 N N . PRO A 1 101 ? 17.680 -48.926 -29.511 1.00 19.83 140 PRO A N 1
ATOM 798 C CA . PRO A 1 101 ? 16.342 -49.513 -29.555 1.00 19.97 140 PRO A CA 1
ATOM 799 C C . PRO A 1 101 ? 15.602 -49.311 -28.223 1.00 19.80 140 PRO A C 1
ATOM 800 O O . PRO A 1 101 ? 16.226 -49.414 -27.194 1.00 19.63 140 PRO A O 1
ATOM 804 N N . PHE A 1 102 ? 14.302 -49.010 -28.261 1.00 19.12 141 PHE A N 1
ATOM 805 C CA . PHE A 1 102 ? 13.483 -48.848 -27.041 1.00 19.76 141 PHE A CA 1
ATOM 806 C C . PHE A 1 102 ? 14.288 -48.036 -26.022 1.00 19.30 141 PHE A C 1
ATOM 807 O O . PHE A 1 102 ? 14.506 -48.481 -24.850 1.00 17.06 141 PHE A O 1
ATOM 815 N N . SER A 1 103 ? 14.666 -46.822 -26.448 1.00 19.89 142 SER A N 1
ATOM 816 C CA . SER A 1 103 ? 15.671 -45.957 -25.777 1.00 20.22 142 SER A CA 1
ATOM 817 C C . SER A 1 103 ? 15.478 -45.891 -24.244 1.00 20.48 142 SER A C 1
ATOM 818 O O . SER A 1 103 ? 16.455 -46.004 -23.537 1.00 20.29 142 SER A O 1
ATOM 821 N N . HIS A 1 104 ? 14.289 -45.584 -23.763 1.00 21.03 143 HIS A N 1
ATOM 822 C CA . HIS A 1 104 ? 14.045 -45.404 -22.318 1.00 24.23 143 HIS A CA 1
ATOM 823 C C . HIS A 1 104 ? 14.342 -46.697 -21.543 1.00 25.00 143 HIS A C 1
ATOM 824 O O . HIS A 1 104 ? 14.807 -46.561 -20.416 1.00 26.30 143 HIS A O 1
ATOM 831 N N . LEU A 1 105 ? 14.090 -47.878 -22.125 1.00 24.77 144 LEU A N 1
ATOM 832 C CA . LEU A 1 105 ? 14.463 -49.191 -21.510 1.00 26.69 144 LEU A CA 1
ATOM 833 C C . LEU A 1 105 ? 15.968 -49.389 -21.661 1.00 26.13 144 LEU A C 1
ATOM 834 O O . LEU A 1 105 ? 16.604 -49.774 -20.701 1.00 27.78 144 LEU A O 1
ATOM 839 N N . PHE A 1 106 ? 16.491 -49.159 -22.861 1.00 25.56 145 PHE A N 1
ATOM 840 C CA . PHE A 1 106 ? 17.930 -49.319 -23.192 1.00 26.75 145 PHE A CA 1
ATOM 841 C C . PHE A 1 106 ? 18.802 -48.497 -22.229 1.00 27.34 145 PHE A C 1
ATOM 842 O O . PHE A 1 106 ? 19.827 -49.055 -21.760 1.00 26.66 145 PHE A O 1
ATOM 850 N N . ASP A 1 107 ? 18.464 -47.228 -21.994 1.00 26.44 146 ASP A N 1
ATOM 851 C CA . ASP A 1 107 ? 19.254 -46.324 -21.130 1.00 28.04 146 ASP A CA 1
ATOM 852 C C . ASP A 1 107 ? 18.842 -46.460 -19.646 1.00 27.65 146 ASP A C 1
ATOM 853 O O . ASP A 1 107 ? 19.520 -45.874 -18.806 1.00 27.27 146 ASP A O 1
ATOM 858 N N . GLY A 1 108 ? 17.717 -47.111 -19.363 1.00 28.48 147 GLY A N 1
ATOM 859 C CA . GLY A 1 108 ? 17.156 -47.253 -18.009 1.00 30.97 147 GLY A CA 1
ATOM 860 C C . GLY A 1 108 ? 17.508 -48.605 -17.417 1.00 29.50 147 GLY A C 1
ATOM 861 O O . GLY A 1 108 ? 18.705 -48.880 -17.225 1.00 28.29 147 GLY A O 1
ATOM 862 N N . GLU A 1 109 ? 16.507 -49.460 -17.221 1.00 33.01 148 GLU A N 1
ATOM 863 C CA . GLU A 1 109 ? 16.684 -50.774 -16.524 1.00 37.29 148 GLU A CA 1
ATOM 864 C C . GLU A 1 109 ? 17.730 -51.620 -17.252 1.00 37.18 148 GLU A C 1
ATOM 865 O O . GLU A 1 109 ? 18.531 -52.285 -16.558 1.00 38.07 148 GLU A O 1
ATOM 871 N N . PHE A 1 110 ? 17.770 -51.626 -18.594 1.00 34.25 149 PHE A N 1
ATOM 872 C CA . PHE A 1 110 ? 18.768 -52.474 -19.303 1.00 33.52 149 PHE A CA 1
ATOM 873 C C . PHE A 1 110 ? 20.179 -51.990 -18.938 1.00 35.31 149 PHE A C 1
ATOM 874 O O . PHE A 1 110 ? 21.050 -52.802 -18.591 1.00 34.18 149 PHE A O 1
ATOM 882 N N . ALA A 1 111 ? 20.420 -50.683 -19.062 1.00 35.25 150 ALA A N 1
ATOM 883 C CA . ALA A 1 111 ? 21.732 -50.082 -18.758 1.00 36.96 150 ALA A CA 1
ATOM 884 C C . ALA A 1 111 ? 22.072 -50.362 -17.282 1.00 39.18 150 ALA A C 1
ATOM 885 O O . ALA A 1 111 ? 23.211 -50.770 -17.042 1.00 37.10 150 ALA A O 1
ATOM 887 N N . LYS A 1 112 ? 21.130 -50.155 -16.342 1.00 43.35 151 LYS A N 1
ATOM 888 C CA . LYS A 1 112 ? 21.390 -50.326 -14.879 1.00 46.98 151 LYS A CA 1
ATOM 889 C C . LYS A 1 112 ? 21.835 -51.763 -14.620 1.00 45.59 151 LYS A C 1
ATOM 890 O O . LYS A 1 112 ? 22.915 -51.931 -14.103 1.00 45.51 151 LYS A O 1
ATOM 896 N N . ARG A 1 113 ? 21.070 -52.767 -15.042 1.00 46.95 152 ARG A N 1
ATOM 897 C CA . ARG A 1 113 ? 21.426 -54.189 -14.805 1.00 50.51 152 ARG A CA 1
ATOM 898 C C . ARG A 1 113 ? 22.749 -54.550 -15.480 1.00 50.75 152 ARG A C 1
ATOM 899 O O . ARG A 1 113 ? 23.446 -55.424 -14.980 1.00 53.87 152 ARG A O 1
ATOM 907 N N . ASN A 1 114 ? 23.103 -53.874 -16.566 1.00 51.82 153 ASN A N 1
ATOM 908 C CA . ASN A 1 114 ? 24.224 -54.280 -17.460 1.00 52.67 153 ASN A CA 1
ATOM 909 C C . ASN A 1 114 ? 25.489 -53.446 -17.189 1.00 49.97 153 ASN A C 1
ATOM 910 O O . ASN A 1 114 ? 26.540 -53.807 -17.692 1.00 44.52 153 ASN A O 1
ATOM 915 N N . GLY A 1 115 ? 25.389 -52.374 -16.393 1.00 54.64 154 GLY A N 1
ATOM 916 C CA . GLY A 1 115 ? 26.466 -51.381 -16.198 1.00 55.14 154 GLY A CA 1
ATOM 917 C C . GLY A 1 115 ? 26.828 -50.665 -17.499 1.00 59.59 154 GLY A C 1
ATOM 918 O O . GLY A 1 115 ? 28.018 -50.417 -17.676 1.00 58.34 154 GLY A O 1
ATOM 919 N N . SER A 1 116 ? 25.860 -50.384 -18.398 1.00 61.86 155 SER A N 1
ATOM 920 C CA . SER A 1 116 ? 26.116 -49.787 -19.736 1.00 65.14 155 SER A CA 1
ATOM 921 C C . SER A 1 116 ? 26.800 -48.434 -19.526 1.00 68.47 155 SER A C 1
ATOM 922 O O . SER A 1 116 ? 26.430 -47.693 -18.543 1.00 66.68 155 SER A O 1
ATOM 925 N N . ARG A 1 117 ? 27.794 -48.147 -20.373 1.00 74.72 156 ARG A N 1
ATOM 926 C CA . ARG A 1 117 ? 28.710 -46.990 -20.150 1.00 78.59 156 ARG A CA 1
ATOM 927 C C . ARG A 1 117 ? 28.067 -45.699 -20.693 1.00 75.37 156 ARG A C 1
ATOM 928 O O . ARG A 1 117 ? 28.067 -44.707 -19.929 1.00 68.78 156 ARG A O 1
ATOM 936 N N . PHE A 1 118 ? 27.556 -45.685 -21.933 1.00 66.13 157 PHE A N 1
ATOM 937 C CA . PHE A 1 118 ? 27.030 -44.444 -22.557 1.00 62.27 157 PHE A CA 1
ATOM 938 C C . PHE A 1 118 ? 25.491 -44.462 -22.671 1.00 54.06 157 PHE A C 1
ATOM 939 O O . PHE A 1 118 ? 24.894 -45.559 -22.872 1.00 48.55 157 PHE A O 1
ATOM 947 N N . LYS A 1 119 ? 24.893 -43.264 -22.551 1.00 43.52 158 LYS A N 1
ATOM 948 C CA . LYS A 1 119 ? 23.456 -42.987 -22.770 1.00 38.74 158 LYS A CA 1
ATOM 949 C C . LYS A 1 119 ? 23.272 -42.168 -24.049 1.00 34.29 158 LYS A C 1
ATOM 950 O O . LYS A 1 119 ? 24.306 -41.801 -24.669 1.00 29.93 158 LYS A O 1
ATOM 956 N N . HIS A 1 120 ? 22.027 -41.929 -24.473 1.00 26.84 159 HIS A N 1
ATOM 957 C CA . HIS A 1 120 ? 21.781 -41.527 -25.892 1.00 26.41 159 HIS A CA 1
ATOM 958 C C . HIS A 1 120 ? 22.435 -40.166 -26.156 1.00 24.58 159 HIS A C 1
ATOM 959 O O . HIS A 1 120 ? 22.910 -39.964 -27.264 1.00 23.04 159 HIS A O 1
ATOM 966 N N . GLU A 1 121 ? 22.498 -39.258 -25.187 1.00 25.04 160 GLU A N 1
ATOM 967 C CA . GLU A 1 121 ? 23.094 -37.915 -25.435 1.00 28.02 160 GLU A CA 1
ATOM 968 C C . GLU A 1 121 ? 24.579 -38.077 -25.791 1.00 27.33 160 GLU A C 1
ATOM 969 O O . GLU A 1 121 ? 25.051 -37.379 -26.703 1.00 28.57 160 GLU A O 1
ATOM 975 N N . ASP A 1 122 ? 25.284 -38.978 -25.116 1.00 26.52 161 ASP A N 1
ATOM 976 C CA . ASP A 1 122 ? 26.720 -39.299 -25.369 1.00 27.37 161 ASP A CA 1
ATOM 977 C C . ASP A 1 122 ? 26.867 -39.844 -26.799 1.00 24.09 161 ASP A C 1
ATOM 978 O O . ASP A 1 122 ? 27.748 -39.398 -27.520 1.00 22.31 161 ASP A O 1
ATOM 983 N N . MET A 1 123 ? 25.992 -40.747 -27.207 1.00 21.78 162 MET A N 1
ATOM 984 C CA . MET A 1 123 ? 26.059 -41.406 -28.525 1.00 21.87 162 MET A CA 1
ATOM 985 C C . MET A 1 123 ? 25.708 -40.368 -29.610 1.00 19.93 162 MET A C 1
ATOM 986 O O . MET A 1 123 ? 26.367 -40.393 -30.660 1.00 19.16 162 MET A O 1
ATOM 991 N N . SER A 1 124 ? 24.714 -39.512 -29.365 1.00 18.65 163 SER A N 1
ATOM 992 C CA . SER A 1 124 ? 24.356 -38.414 -30.303 1.00 19.72 163 SER A CA 1
ATOM 993 C C . SER A 1 124 ? 25.610 -37.608 -30.654 1.00 19.53 163 SER A C 1
ATOM 994 O O . SER A 1 124 ? 25.885 -37.328 -31.872 1.00 18.22 163 SER A O 1
ATOM 997 N N . ILE A 1 125 ? 26.342 -37.213 -29.630 1.00 19.84 164 ILE A N 1
ATOM 998 C CA . ILE A 1 125 ? 27.532 -36.370 -29.811 1.00 20.85 164 ILE A CA 1
ATOM 999 C C . ILE A 1 125 ? 28.580 -37.124 -30.610 1.00 20.38 164 ILE A C 1
ATOM 1000 O O . ILE A 1 125 ? 29.177 -36.489 -31.504 1.00 17.84 164 ILE A O 1
ATOM 1005 N N . LEU A 1 126 ? 28.774 -38.420 -30.336 1.00 20.57 165 LEU A N 1
ATOM 1006 C CA . LEU A 1 126 ? 29.757 -39.236 -31.087 1.00 22.14 165 LEU A CA 1
ATOM 1007 C C . LEU A 1 126 ? 29.329 -39.304 -32.543 1.00 21.71 165 LEU A C 1
ATOM 1008 O O . LEU A 1 126 ? 30.210 -39.198 -33.410 1.00 21.72 165 LEU A O 1
ATOM 1013 N N . ILE A 1 127 ? 28.038 -39.501 -32.823 1.00 20.31 166 ILE A N 1
ATOM 1014 C CA . ILE A 1 127 ? 27.540 -39.704 -34.209 1.00 20.09 166 ILE A CA 1
ATOM 1015 C C . ILE A 1 127 ? 27.587 -38.353 -34.926 1.00 19.29 166 ILE A C 1
ATOM 1016 O O . ILE A 1 127 ? 27.952 -38.333 -36.098 1.00 19.63 166 ILE A O 1
ATOM 1021 N N . ILE A 1 128 ? 27.349 -37.246 -34.232 1.00 18.64 167 ILE A N 1
ATOM 1022 C CA . ILE A 1 128 ? 27.388 -35.904 -34.879 1.00 19.07 167 ILE A CA 1
ATOM 1023 C C . ILE A 1 128 ? 28.832 -35.653 -35.336 1.00 20.84 167 ILE A C 1
ATOM 1024 O O . ILE A 1 128 ? 29.027 -35.249 -36.497 1.00 19.82 167 ILE A O 1
ATOM 1029 N N . LYS A 1 129 ? 29.824 -35.907 -34.482 1.00 22.38 168 LYS A N 1
ATOM 1030 C CA . LYS A 1 129 ? 31.255 -35.737 -34.863 1.00 25.35 168 LYS A CA 1
ATOM 1031 C C . LYS A 1 129 ? 31.594 -36.648 -36.047 1.00 25.70 168 LYS A C 1
ATOM 1032 O O . LYS A 1 129 ? 32.242 -36.162 -36.999 1.00 25.84 168 LYS A O 1
ATOM 1038 N N . LYS A 1 130 ? 31.112 -37.888 -36.035 1.00 25.16 169 LYS A N 1
ATOM 1039 C CA . LYS A 1 130 ? 31.333 -38.826 -37.171 1.00 26.81 169 LYS A CA 1
ATOM 1040 C C . LYS A 1 130 ? 30.727 -38.244 -38.470 1.00 25.08 169 LYS A C 1
ATOM 1041 O O . LYS A 1 130 ? 31.434 -38.196 -39.469 1.00 25.37 169 LYS A O 1
ATOM 1047 N N . ILE A 1 131 ? 29.448 -37.836 -38.482 1.00 23.15 170 ILE A N 1
ATOM 1048 C CA . ILE A 1 131 ? 28.751 -37.324 -39.693 1.00 22.45 170 ILE A CA 1
ATOM 1049 C C . ILE A 1 131 ? 29.457 -36.048 -40.194 1.00 22.60 170 ILE A C 1
ATOM 1050 O O . ILE A 1 131 ? 29.743 -35.951 -41.406 1.00 21.44 170 ILE A O 1
ATOM 1055 N N . MET A 1 132 ? 29.724 -35.083 -39.321 1.00 21.23 171 MET A N 1
ATOM 1056 C CA . MET A 1 132 ? 30.180 -33.737 -39.780 1.00 22.14 171 MET A CA 1
ATOM 1057 C C . MET A 1 132 ? 31.637 -33.815 -40.307 1.00 23.01 171 MET A C 1
ATOM 1058 O O . MET A 1 132 ? 31.968 -32.985 -41.182 1.00 25.20 171 MET A O 1
ATOM 1063 N N . ASN A 1 133 ? 32.419 -34.798 -39.912 1.00 25.10 172 ASN A N 1
ATOM 1064 C CA . ASN A 1 133 ? 33.820 -35.009 -40.380 1.00 27.16 172 ASN A CA 1
ATOM 1065 C C . ASN A 1 133 ? 33.891 -36.021 -41.547 1.00 29.12 172 ASN A C 1
ATOM 1066 O O . ASN A 1 133 ? 34.981 -36.226 -42.061 1.00 29.85 172 ASN A O 1
ATOM 1071 N N . LYS A 1 134 ? 32.782 -36.572 -42.045 1.00 29.19 173 LYS A N 1
ATOM 1072 C CA . LYS A 1 134 ? 32.786 -37.316 -43.332 1.00 31.24 173 LYS A CA 1
ATOM 1073 C C . LYS A 1 134 ? 33.192 -36.351 -44.451 1.00 30.18 173 LYS A C 1
ATOM 1074 O O . LYS A 1 134 ? 32.611 -35.289 -44.621 1.00 28.27 173 LYS A O 1
ATOM 1080 N N . PRO A 1 135 ? 34.193 -36.680 -45.294 1.00 33.35 174 PRO A N 1
ATOM 1081 C CA . PRO A 1 135 ? 34.613 -35.775 -46.373 1.00 33.67 174 PRO A CA 1
ATOM 1082 C C . PRO A 1 135 ? 33.477 -35.272 -47.277 1.00 34.02 174 PRO A C 1
ATOM 1083 O O . PRO A 1 135 ? 33.495 -34.121 -47.608 1.00 32.39 174 PRO A O 1
ATOM 1087 N N . GLU A 1 136 ? 32.485 -36.088 -47.603 1.00 33.65 175 GLU A N 1
ATOM 1088 C CA . GLU A 1 136 ? 31.361 -35.682 -48.500 1.00 35.11 175 GLU A CA 1
ATOM 1089 C C . GLU A 1 136 ? 30.364 -34.794 -47.735 1.00 33.24 175 GLU A C 1
ATOM 1090 O O . GLU A 1 136 ? 29.560 -34.100 -48.379 1.00 36.55 175 GLU A O 1
ATOM 1096 N N . ILE A 1 137 ? 30.447 -34.717 -46.405 1.00 29.44 176 ILE A N 1
ATOM 1097 C CA . ILE A 1 137 ? 29.615 -33.771 -45.616 1.00 27.14 176 ILE A CA 1
ATOM 1098 C C . ILE A 1 137 ? 30.416 -32.483 -45.443 1.00 25.58 176 ILE A C 1
ATOM 1099 O O . ILE A 1 137 ? 29.855 -31.383 -45.688 1.00 25.62 176 ILE A O 1
ATOM 1104 N N . LYS A 1 138 ? 31.691 -32.588 -45.094 1.00 24.54 177 LYS A N 1
ATOM 1105 C CA . LYS A 1 138 ? 32.530 -31.384 -44.896 1.00 27.02 177 LYS A CA 1
ATOM 1106 C C . LYS A 1 138 ? 32.557 -30.593 -46.214 1.00 25.87 177 LYS A C 1
ATOM 1107 O O . LYS A 1 138 ? 32.425 -29.350 -46.174 1.00 27.39 177 LYS A O 1
ATOM 1113 N N . SER A 1 139 ? 32.653 -31.254 -47.354 1.00 25.03 178 SER A N 1
ATOM 1114 C CA . SER A 1 139 ? 32.753 -30.522 -48.647 1.00 26.85 178 SER A CA 1
ATOM 1115 C C . SER A 1 139 ? 31.473 -29.738 -48.899 1.00 25.64 178 SER A C 1
ATOM 1116 O O . SER A 1 139 ? 31.599 -28.687 -49.527 1.00 27.58 178 SER A O 1
ATOM 1119 N N . GLU A 1 140 ? 30.325 -30.176 -48.360 1.00 25.01 179 GLU A N 1
ATOM 1120 C CA . GLU A 1 140 ? 29.020 -29.497 -48.556 1.00 26.01 179 GLU A CA 1
ATOM 1121 C C . GLU A 1 140 ? 28.836 -28.363 -47.549 1.00 24.35 179 GLU A C 1
ATOM 1122 O O . GLU A 1 140 ? 28.201 -27.425 -47.909 1.00 23.27 179 GLU A O 1
ATOM 1128 N N . PHE A 1 141 ? 29.353 -28.478 -46.316 1.00 23.14 180 PHE A N 1
ATOM 1129 C CA . PHE A 1 141 ? 29.099 -27.523 -45.208 1.00 23.13 180 PHE A CA 1
ATOM 1130 C C . PHE A 1 141 ? 30.242 -26.513 -45.065 1.00 23.49 180 PHE A C 1
ATOM 1131 O O . PHE A 1 141 ? 30.049 -25.545 -44.277 1.00 22.57 180 PHE A O 1
ATOM 1139 N N . ALA A 1 142 ? 31.405 -26.744 -45.694 1.00 26.21 181 ALA A N 1
ATOM 1140 C CA . ALA A 1 142 ? 32.628 -25.914 -45.466 1.00 27.98 181 ALA A CA 1
ATOM 1141 C C . ALA A 1 142 ? 32.354 -24.441 -45.802 1.00 29.90 181 ALA A C 1
ATOM 1142 O O . ALA A 1 142 ? 32.795 -23.528 -45.058 1.00 26.56 181 ALA A O 1
ATOM 1144 N N . CYS A 1 143 ? 31.596 -24.177 -46.851 1.00 30.75 182 CYS A N 1
ATOM 1145 C CA . CYS A 1 143 ? 31.284 -22.788 -47.279 1.00 33.72 182 CYS A CA 1
ATOM 1146 C C . CYS A 1 143 ? 30.421 -22.089 -46.206 1.00 31.02 182 CYS A C 1
ATOM 1147 O O . CYS A 1 143 ? 30.424 -20.877 -46.191 1.00 29.70 182 CYS A O 1
ATOM 1150 N N . ILE A 1 144 ? 29.711 -22.794 -45.326 1.00 27.11 183 ILE A N 1
ATOM 1151 C CA . ILE A 1 144 ? 28.868 -22.140 -44.282 1.00 27.09 183 ILE A CA 1
ATOM 1152 C C . ILE A 1 144 ? 29.578 -22.206 -42.915 1.00 24.21 183 ILE A C 1
ATOM 1153 O O . ILE A 1 144 ? 29.594 -21.212 -42.217 1.00 21.34 183 ILE A O 1
ATOM 1158 N N . LEU A 1 145 ? 30.131 -23.357 -42.565 1.00 21.72 184 LEU A N 1
ATOM 1159 C CA . LEU A 1 145 ? 30.599 -23.647 -41.199 1.00 21.88 184 LEU A CA 1
ATOM 1160 C C . LEU A 1 145 ? 32.111 -23.421 -41.094 1.00 22.17 184 LEU A C 1
ATOM 1161 O O . LEU A 1 145 ? 32.607 -23.448 -39.966 1.00 21.85 184 LEU A O 1
ATOM 1166 N N . GLY A 1 146 ? 32.819 -23.204 -42.210 1.00 22.54 185 GLY A N 1
ATOM 1167 C CA . GLY A 1 146 ? 34.249 -22.845 -42.164 1.00 25.28 185 GLY A CA 1
ATOM 1168 C C . GLY A 1 146 ? 35.144 -23.769 -42.984 1.00 26.68 185 GLY A C 1
ATOM 1169 O O . GLY A 1 146 ? 35.042 -25.011 -42.864 1.00 24.34 185 GLY A O 1
ATOM 1170 N N . GLU A 1 147 ? 36.048 -23.175 -43.735 1.00 29.00 186 GLU A N 1
ATOM 1171 C CA . GLU A 1 147 ? 36.988 -23.875 -44.664 1.00 35.75 186 GLU A CA 1
ATOM 1172 C C . GLU A 1 147 ? 38.241 -24.319 -43.875 1.00 34.81 186 GLU A C 1
ATOM 1173 O O . GLU A 1 147 ? 38.712 -25.452 -44.083 1.00 39.74 186 GLU A O 1
ATOM 1179 N N . THR A 1 148 ? 38.568 -23.627 -42.797 1.00 28.69 187 THR A N 1
ATOM 1180 C CA . THR A 1 148 ? 39.716 -23.982 -41.926 1.00 27.68 187 THR A CA 1
ATOM 1181 C C . THR A 1 148 ? 39.311 -25.070 -40.927 1.00 26.98 187 THR A C 1
ATOM 1182 O O . THR A 1 148 ? 38.146 -25.090 -40.522 1.00 24.04 187 THR A O 1
ATOM 1186 N N . ASP A 1 149 ? 40.263 -25.921 -40.553 1.00 26.35 188 ASP A N 1
ATOM 1187 C CA . ASP A 1 149 ? 40.070 -26.923 -39.476 1.00 27.86 188 ASP A CA 1
ATOM 1188 C C . ASP A 1 149 ? 39.585 -26.193 -38.212 1.00 27.05 188 ASP A C 1
ATOM 1189 O O . ASP A 1 149 ? 38.634 -26.676 -37.621 1.00 23.99 188 ASP A O 1
ATOM 1194 N N . GLU A 1 150 ? 40.191 -25.049 -37.874 1.00 25.69 189 GLU A N 1
ATOM 1195 C CA . GLU A 1 150 ? 39.839 -24.314 -36.642 1.00 27.51 189 GLU A CA 1
ATOM 1196 C C . GLU A 1 150 ? 38.357 -23.898 -36.714 1.00 24.38 189 GLU A C 1
ATOM 1197 O O . GLU A 1 150 ? 37.615 -24.182 -35.767 1.00 21.21 189 GLU A O 1
ATOM 1203 N N . GLU A 1 151 ? 37.960 -23.298 -37.822 1.00 23.81 190 GLU A N 1
ATOM 1204 C CA . GLU A 1 151 ? 36.577 -22.744 -37.990 1.00 24.61 190 GLU A CA 1
ATOM 1205 C C . GLU A 1 151 ? 35.594 -23.931 -37.997 1.00 20.63 190 GLU A C 1
ATOM 1206 O O . GLU A 1 151 ? 34.588 -23.893 -37.280 1.00 18.80 190 GLU A O 1
ATOM 1212 N N . TYR A 1 152 ? 35.901 -24.960 -38.759 1.00 19.03 191 TYR A N 1
ATOM 1213 C CA . TYR A 1 152 ? 34.989 -26.108 -38.900 1.00 19.71 191 TYR A CA 1
ATOM 1214 C C . TYR A 1 152 ? 34.842 -26.790 -37.523 1.00 19.00 191 TYR A C 1
ATOM 1215 O O . TYR A 1 152 ? 33.708 -27.081 -37.089 1.00 17.67 191 TYR A O 1
ATOM 1224 N N . ALA A 1 153 ? 35.929 -26.927 -36.814 1.00 19.38 192 ALA A N 1
ATOM 1225 C CA . ALA A 1 153 ? 35.907 -27.626 -35.503 1.00 19.96 192 ALA A CA 1
ATOM 1226 C C . ALA A 1 153 ? 35.150 -26.793 -34.470 1.00 20.06 192 ALA A C 1
ATOM 1227 O O . ALA A 1 153 ? 34.500 -27.415 -33.556 1.00 19.08 192 ALA A O 1
ATOM 1229 N N . LYS A 1 154 ? 35.259 -25.465 -34.551 1.00 20.03 193 LYS A N 1
ATOM 1230 C CA . LYS A 1 154 ? 34.469 -24.606 -33.653 1.00 21.56 193 LYS A CA 1
ATOM 1231 C C . LYS A 1 154 ? 32.958 -24.807 -33.936 1.00 19.86 193 LYS A C 1
ATOM 1232 O O . LYS A 1 154 ? 32.186 -24.898 -32.984 1.00 19.75 193 LYS A O 1
ATOM 1238 N N . SER A 1 155 ? 32.582 -24.861 -35.208 1.00 18.38 194 SER A N 1
ATOM 1239 C CA . SER A 1 155 ? 31.167 -25.037 -35.624 1.00 18.38 194 SER A CA 1
ATOM 1240 C C . SER A 1 155 ? 30.643 -26.386 -35.106 1.00 18.67 194 SER A C 1
ATOM 1241 O O . SER A 1 155 ? 29.546 -26.419 -34.493 1.00 16.73 194 SER A O 1
ATOM 1244 N N . VAL A 1 156 ? 31.415 -27.450 -35.314 1.00 18.58 195 VAL A N 1
ATOM 1245 C CA . VAL A 1 156 ? 31.050 -28.792 -34.805 1.00 19.28 195 VAL A CA 1
ATOM 1246 C C . VAL A 1 156 ? 30.937 -28.756 -33.269 1.00 20.34 195 VAL A C 1
ATOM 1247 O O . VAL A 1 156 ? 29.941 -29.330 -32.742 1.00 19.76 195 VAL A O 1
ATOM 1251 N N . THR A 1 157 ? 31.870 -28.104 -32.571 1.00 20.68 196 THR A N 1
ATOM 1252 C CA . THR A 1 157 ? 31.801 -27.926 -31.108 1.00 21.56 196 THR A CA 1
ATOM 1253 C C . THR A 1 157 ? 30.487 -27.226 -30.743 1.00 20.57 196 THR A C 1
ATOM 1254 O O . THR A 1 157 ? 29.872 -27.650 -29.787 1.00 22.69 196 THR A O 1
ATOM 1258 N N . LEU A 1 158 ? 30.102 -26.168 -31.432 1.00 20.22 197 LEU A N 1
ATOM 1259 C CA . LEU A 1 158 ? 28.850 -25.418 -31.113 1.00 19.26 197 LEU A CA 1
ATOM 1260 C C . LEU A 1 158 ? 27.652 -26.377 -31.256 1.00 18.10 197 LEU A C 1
ATOM 1261 O O . LEU A 1 158 ? 26.839 -26.432 -30.357 1.00 17.20 197 LEU A O 1
ATOM 1266 N N . ILE A 1 159 ? 27.598 -27.158 -32.338 1.00 18.04 198 ILE A N 1
ATOM 1267 C CA . ILE A 1 159 ? 26.483 -28.111 -32.580 1.00 17.72 198 ILE A CA 1
ATOM 1268 C C . ILE A 1 159 ? 26.377 -29.045 -31.362 1.00 18.70 198 ILE A C 1
ATOM 1269 O O . ILE A 1 159 ? 25.273 -29.204 -30.828 1.00 20.03 198 ILE A O 1
ATOM 1274 N N . THR A 1 160 ? 27.470 -29.605 -30.885 1.00 19.18 199 THR A N 1
ATOM 1275 C CA . THR A 1 160 ? 27.449 -30.602 -29.785 1.00 19.56 199 THR A CA 1
ATOM 1276 C C . THR A 1 160 ? 27.159 -29.881 -28.477 1.00 19.97 199 THR A C 1
ATOM 1277 O O . THR A 1 160 ? 26.459 -30.502 -27.641 1.00 20.64 199 THR A O 1
ATOM 1281 N N . GLU A 1 161 ? 27.630 -28.656 -28.284 1.00 19.63 200 GLU A N 1
ATOM 1282 C CA . GLU A 1 161 ? 27.363 -27.916 -27.040 1.00 20.86 200 GLU A CA 1
ATOM 1283 C C . GLU A 1 161 ? 25.884 -27.511 -26.951 1.00 20.20 200 GLU A C 1
ATOM 1284 O O . GLU A 1 161 ? 25.343 -27.505 -25.837 1.00 19.89 200 GLU A O 1
ATOM 1290 N N . LEU A 1 162 ? 25.245 -27.193 -28.047 1.00 19.29 201 LEU A N 1
ATOM 1291 C CA . LEU A 1 162 ? 23.812 -26.804 -28.030 1.00 19.96 201 LEU A CA 1
ATOM 1292 C C . LEU A 1 162 ? 22.983 -28.004 -27.543 1.00 21.26 201 LEU A C 1
ATOM 1293 O O . LEU A 1 162 ? 21.868 -27.772 -27.034 1.00 23.39 201 LEU A O 1
ATOM 1298 N N . ILE A 1 163 ? 23.496 -29.215 -27.666 1.00 20.98 202 ILE A N 1
ATOM 1299 C CA . ILE A 1 163 ? 22.843 -30.455 -27.168 1.00 23.49 202 ILE A CA 1
ATOM 1300 C C . ILE A 1 163 ? 23.267 -30.730 -25.721 1.00 24.23 202 ILE A C 1
ATOM 1301 O O . ILE A 1 163 ? 22.427 -31.057 -24.973 1.00 25.26 202 ILE A O 1
ATOM 1306 N N . SER A 1 164 ? 24.525 -30.569 -25.347 1.00 25.81 203 SER A N 1
ATOM 1307 C CA . SER A 1 164 ? 25.075 -31.116 -24.078 1.00 27.20 203 SER A CA 1
ATOM 1308 C C . SER A 1 164 ? 25.287 -30.018 -23.016 1.00 28.48 203 SER A C 1
ATOM 1309 O O . SER A 1 164 ? 25.353 -30.344 -21.807 1.00 27.14 203 SER A O 1
ATOM 1312 N N . GLY A 1 165 ? 25.433 -28.756 -23.444 1.00 28.85 204 GLY A N 1
ATOM 1313 C CA . GLY A 1 165 ? 25.826 -27.648 -22.565 1.00 29.35 204 GLY A CA 1
ATOM 1314 C C . GLY A 1 165 ? 24.707 -27.214 -21.635 1.00 29.40 204 GLY A C 1
ATOM 1315 O O . GLY A 1 165 ? 23.504 -27.339 -21.984 1.00 29.42 204 GLY A O 1
ATOM 1316 N N . LYS A 1 166 ? 25.094 -26.679 -20.488 1.00 30.08 205 LYS A N 1
ATOM 1317 C CA . LYS A 1 166 ? 24.155 -26.157 -19.460 1.00 33.16 205 LYS A CA 1
ATOM 1318 C C . LYS A 1 166 ? 24.677 -24.805 -19.006 1.00 31.64 205 LYS A C 1
ATOM 1319 O O . LYS A 1 166 ? 24.981 -24.660 -17.851 1.00 30.32 205 LYS A O 1
ATOM 1325 N N . PRO A 1 167 ? 24.756 -23.793 -19.903 1.00 29.45 206 PRO A N 1
ATOM 1326 C CA . PRO A 1 167 ? 25.465 -22.559 -19.595 1.00 28.53 206 PRO A CA 1
ATOM 1327 C C . PRO A 1 167 ? 24.784 -21.618 -18.594 1.00 28.16 206 PRO A C 1
ATOM 1328 O O . PRO A 1 167 ? 25.404 -20.662 -18.229 1.00 29.27 206 PRO A O 1
ATOM 1332 N N . PHE A 1 168 ? 23.532 -21.858 -18.210 1.00 29.28 207 PHE A N 1
ATOM 1333 C CA . PHE A 1 168 ? 22.775 -20.961 -17.300 1.00 31.03 207 PHE A CA 1
ATOM 1334 C C . PHE A 1 168 ? 22.573 -21.572 -15.897 1.00 35.29 207 PHE A C 1
ATOM 1335 O O . PHE A 1 168 ? 22.023 -20.823 -15.002 1.00 35.23 207 PHE A O 1
ATOM 1343 N N . ASP A 1 169 ? 22.989 -22.825 -15.679 1.00 38.06 208 ASP A N 1
ATOM 1344 C CA . ASP A 1 169 ? 22.780 -23.538 -14.385 1.00 40.94 208 ASP A CA 1
ATOM 1345 C C . ASP A 1 169 ? 23.548 -22.829 -13.242 1.00 41.93 208 ASP A C 1
ATOM 1346 O O . ASP A 1 169 ? 23.046 -22.858 -12.108 1.00 43.21 208 ASP A O 1
ATOM 1351 N N . PHE A 1 170 ? 24.647 -22.131 -13.520 1.00 40.78 209 PHE A N 1
ATOM 1352 C CA . PHE A 1 170 ? 25.399 -21.326 -12.514 1.00 41.03 209 PHE A CA 1
ATOM 1353 C C . PHE A 1 170 ? 24.501 -20.223 -11.909 1.00 44.94 209 PHE A C 1
ATOM 1354 O O . PHE A 1 170 ? 24.674 -19.881 -10.731 1.00 44.47 209 PHE A O 1
ATOM 1362 N N . GLN A 1 171 ? 23.537 -19.684 -12.659 1.00 43.42 210 GLN A N 1
ATOM 1363 C CA . GLN A 1 171 ? 22.660 -18.555 -12.199 1.00 42.92 210 GLN A CA 1
ATOM 1364 C C . GLN A 1 171 ? 21.819 -18.956 -10.979 1.00 44.24 210 GLN A C 1
ATOM 1365 O O . GLN A 1 171 ? 21.252 -18.045 -10.330 1.00 42.47 210 GLN A O 1
ATOM 1371 N N . ASP A 1 172 ? 21.690 -20.253 -10.702 1.00 44.13 211 ASP A N 1
ATOM 1372 C CA . ASP A 1 172 ? 20.850 -20.793 -9.606 1.00 49.79 211 ASP A CA 1
ATOM 1373 C C . ASP A 1 172 ? 21.692 -21.191 -8.385 1.00 54.83 211 ASP A C 1
ATOM 1374 O O . ASP A 1 172 ? 21.072 -21.605 -7.388 1.00 52.69 211 ASP A O 1
ATOM 1379 N N . MET A 1 173 ? 23.027 -21.124 -8.457 1.00 62.69 212 MET A N 1
ATOM 1380 C CA . MET A 1 173 ? 23.925 -21.229 -7.266 1.00 69.52 212 MET A CA 1
ATOM 1381 C C . MET A 1 173 ? 23.463 -20.258 -6.171 1.00 69.10 212 MET A C 1
ATOM 1382 O O . MET A 1 173 ? 23.123 -19.135 -6.526 1.00 60.98 212 MET A O 1
ATOM 1387 N N . ASP A 1 174 ? 23.461 -20.688 -4.899 1.00 75.47 213 ASP A N 1
ATOM 1388 C CA . ASP A 1 174 ? 22.870 -19.940 -3.751 1.00 77.98 213 ASP A CA 1
ATOM 1389 C C . ASP A 1 174 ? 23.485 -18.533 -3.706 1.00 71.84 213 ASP A C 1
ATOM 1390 O O . ASP A 1 174 ? 24.726 -18.409 -3.898 1.00 59.63 213 ASP A O 1
ATOM 1395 N N . GLY A 1 175 ? 22.640 -17.504 -3.562 1.00 68.68 214 GLY A N 1
ATOM 1396 C CA . GLY A 1 175 ? 23.062 -16.101 -3.448 1.00 66.07 214 GLY A CA 1
ATOM 1397 C C . GLY A 1 175 ? 23.603 -15.480 -4.733 1.00 63.93 214 GLY A C 1
ATOM 1398 O O . GLY A 1 175 ? 23.959 -14.303 -4.637 1.00 59.48 214 GLY A O 1
ATOM 1399 N N . PHE A 1 176 ? 23.697 -16.176 -5.885 1.00 57.89 215 PHE A N 1
ATOM 1400 C CA . PHE A 1 176 ? 24.138 -15.501 -7.141 1.00 54.12 215 PHE A CA 1
ATOM 1401 C C . PHE A 1 176 ? 23.214 -14.292 -7.393 1.00 52.52 215 PHE A C 1
ATOM 1402 O O . PHE A 1 176 ? 23.704 -13.217 -7.824 1.00 52.74 215 PHE A O 1
ATOM 1410 N N . LYS A 1 177 ? 21.914 -14.463 -7.125 1.00 54.55 216 LYS A N 1
ATOM 1411 C CA . LYS A 1 177 ? 20.836 -13.470 -7.392 1.00 60.55 216 LYS A CA 1
ATOM 1412 C C . LYS A 1 177 ? 21.053 -12.186 -6.572 1.00 61.76 216 LYS A C 1
ATOM 1413 O O . LYS A 1 177 ? 20.683 -11.098 -7.082 1.00 61.11 216 LYS A O 1
ATOM 1419 N N . ASP A 1 178 ? 21.641 -12.287 -5.375 1.00 62.15 217 ASP A N 1
ATOM 1420 C CA . ASP A 1 178 ? 21.748 -11.139 -4.425 1.00 65.73 217 ASP A CA 1
ATOM 1421 C C . ASP A 1 178 ? 23.135 -10.483 -4.550 1.00 64.96 217 ASP A C 1
ATOM 1422 O O . ASP A 1 178 ? 23.372 -9.475 -3.853 1.00 63.91 217 ASP A O 1
ATOM 1427 N N . LEU A 1 179 ? 24.006 -10.987 -5.427 1.00 58.44 218 LEU A N 1
ATOM 1428 C CA . LEU A 1 179 ? 25.350 -10.400 -5.641 1.00 60.49 218 LEU A CA 1
ATOM 1429 C C . LEU A 1 179 ? 25.238 -9.005 -6.239 1.00 60.12 218 LEU A C 1
ATOM 1430 O O . LEU A 1 179 ? 24.268 -8.703 -6.916 1.00 59.73 218 LEU A O 1
ATOM 1435 N N . PRO A 1 180 ? 26.219 -8.106 -5.989 1.00 64.99 219 PRO A N 1
ATOM 1436 C CA . PRO A 1 180 ? 26.220 -6.780 -6.609 1.00 66.12 219 PRO A CA 1
ATOM 1437 C C . PRO A 1 180 ? 26.464 -6.922 -8.119 1.00 68.50 219 PRO A C 1
ATOM 1438 O O . PRO A 1 180 ? 27.109 -7.878 -8.556 1.00 70.81 219 PRO A O 1
ATOM 1442 N N . ALA A 1 181 ? 25.973 -5.943 -8.881 1.00 70.53 220 ALA A N 1
ATOM 1443 C CA . ALA A 1 181 ? 26.150 -5.828 -10.349 1.00 73.45 220 ALA A CA 1
ATOM 1444 C C . ALA A 1 181 ? 27.607 -6.125 -10.740 1.00 76.52 220 ALA A C 1
ATOM 1445 O O . ALA A 1 181 ? 27.823 -6.891 -11.687 1.00 80.78 220 ALA A O 1
ATOM 1447 N N . ASP A 1 182 ? 28.559 -5.535 -10.015 1.00 81.53 221 ASP A N 1
ATOM 1448 C CA . ASP A 1 182 ? 30.023 -5.643 -10.258 1.00 86.02 221 ASP A CA 1
ATOM 1449 C C . ASP A 1 182 ? 30.419 -7.117 -10.283 1.00 84.44 221 ASP A C 1
ATOM 1450 O O . ASP A 1 182 ? 30.815 -7.628 -11.370 1.00 81.35 221 ASP A O 1
ATOM 1455 N N . VAL A 1 183 ? 30.216 -7.776 -9.137 1.00 84.54 222 VAL A N 1
ATOM 1456 C CA . VAL A 1 183 ? 30.576 -9.208 -8.909 1.00 84.04 222 VAL A CA 1
ATOM 1457 C C . VAL A 1 183 ? 29.930 -10.031 -10.028 1.00 81.55 222 VAL A C 1
ATOM 1458 O O . VAL A 1 183 ? 30.589 -10.889 -10.641 1.00 76.87 222 VAL A O 1
ATOM 1462 N N . ARG A 1 184 ? 28.650 -9.769 -10.252 1.00 78.15 223 ARG A N 1
ATOM 1463 C CA . ARG A 1 184 ? 27.808 -10.526 -11.196 1.00 73.69 223 ARG A CA 1
ATOM 1464 C C . ARG A 1 184 ? 28.401 -10.461 -12.601 1.00 69.12 223 ARG A C 1
ATOM 1465 O O . ARG A 1 184 ? 28.638 -11.554 -13.176 1.00 61.74 223 ARG A O 1
ATOM 1473 N N . GLU A 1 185 ? 28.644 -9.246 -13.108 1.00 67.53 224 GLU A N 1
ATOM 1474 C CA . GLU A 1 185 ? 29.198 -9.029 -14.472 1.00 69.45 224 GLU A CA 1
ATOM 1475 C C . GLU A 1 185 ? 30.476 -9.859 -14.593 1.00 66.17 224 GLU A C 1
ATOM 1476 O O . GLU A 1 185 ? 30.639 -10.545 -15.621 1.00 62.33 224 GLU A O 1
ATOM 1482 N N . GLU A 1 186 ? 31.325 -9.816 -13.565 1.00 66.95 225 GLU A N 1
ATOM 1483 C CA . GLU A 1 186 ? 32.615 -10.543 -13.577 1.00 69.57 225 GLU A CA 1
ATOM 1484 C C . GLU A 1 186 ? 32.374 -12.059 -13.491 1.00 61.20 225 GLU A C 1
ATOM 1485 O O . GLU A 1 186 ? 33.016 -12.780 -14.265 1.00 64.78 225 GLU A O 1
ATOM 1491 N N . THR A 1 187 ? 31.533 -12.544 -12.573 1.00 52.65 226 THR A N 1
ATOM 1492 C CA . THR A 1 187 ? 31.236 -13.993 -12.429 1.00 51.88 226 THR A CA 1
ATOM 1493 C C . THR A 1 187 ? 30.731 -14.533 -13.779 1.00 52.74 226 THR A C 1
ATOM 1494 O O . THR A 1 187 ? 31.293 -15.542 -14.239 1.00 52.81 226 THR A O 1
ATOM 1498 N N . VAL A 1 188 ? 29.739 -13.875 -14.397 1.00 48.52 227 VAL A N 1
ATOM 1499 C CA . VAL A 1 188 ? 29.135 -14.370 -15.677 1.00 48.24 227 VAL A CA 1
ATOM 1500 C C . VAL A 1 188 ? 30.239 -14.426 -16.729 1.00 50.27 227 VAL A C 1
ATOM 1501 O O . VAL A 1 188 ? 30.334 -15.423 -17.456 1.00 46.01 227 VAL A O 1
ATOM 1505 N N . LYS A 1 189 ? 31.078 -13.399 -16.755 1.00 60.11 228 LYS A N 1
ATOM 1506 C CA . LYS A 1 189 ? 32.194 -13.284 -17.734 1.00 64.52 228 LYS A CA 1
ATOM 1507 C C . LYS A 1 189 ? 33.123 -14.501 -17.623 1.00 62.67 228 LYS A C 1
ATOM 1508 O O . LYS A 1 189 ? 33.498 -15.039 -18.682 1.00 59.43 228 LYS A O 1
ATOM 1514 N N . ASN A 1 190 ? 33.456 -14.927 -16.400 1.00 57.59 229 ASN A N 1
ATOM 1515 C CA . ASN A 1 190 ? 34.445 -16.006 -16.138 1.00 59.65 229 ASN A CA 1
ATOM 1516 C C . ASN A 1 190 ? 33.733 -17.355 -16.006 1.00 56.92 229 ASN A C 1
ATOM 1517 O O . ASN A 1 190 ? 34.396 -18.372 -16.079 1.00 60.15 229 ASN A O 1
ATOM 1522 N N . GLU A 1 191 ? 32.425 -17.404 -15.790 1.00 54.36 230 GLU A N 1
ATOM 1523 C CA . GLU A 1 191 ? 31.693 -18.701 -15.804 1.00 52.72 230 GLU A CA 1
ATOM 1524 C C . GLU A 1 191 ? 31.561 -19.223 -17.255 1.00 47.73 230 GLU A C 1
ATOM 1525 O O . GLU A 1 191 ? 31.269 -20.409 -17.405 1.00 42.97 230 GLU A O 1
ATOM 1531 N N . TRP A 1 192 ? 31.745 -18.386 -18.291 1.00 44.98 231 TRP A N 1
ATOM 1532 C CA . TRP A 1 192 ? 31.396 -18.755 -19.701 1.00 40.15 231 TRP A CA 1
ATOM 1533 C C . TRP A 1 192 ? 32.379 -19.820 -20.214 1.00 37.93 231 TRP A C 1
ATOM 1534 O O . TRP A 1 192 ? 33.463 -19.444 -20.645 1.00 38.55 231 TRP A O 1
ATOM 1545 N N . ALA A 1 193 ? 31.997 -21.097 -20.157 1.00 36.34 232 ALA A N 1
ATOM 1546 C CA . ALA A 1 193 ? 32.840 -22.278 -20.495 1.00 35.02 232 ALA A CA 1
ATOM 1547 C C . ALA A 1 193 ? 32.481 -22.848 -21.888 1.00 33.48 232 ALA A C 1
ATOM 1548 O O . ALA A 1 193 ? 33.114 -23.822 -22.296 1.00 36.22 232 ALA A O 1
ATOM 1550 N N . ILE A 1 194 ? 31.532 -22.250 -22.603 1.00 31.71 233 ILE A N 1
ATOM 1551 C CA . ILE A 1 194 ? 31.138 -22.631 -23.993 1.00 29.90 233 ILE A CA 1
ATOM 1552 C C . ILE A 1 194 ? 32.276 -22.212 -24.921 1.00 29.31 233 ILE A C 1
ATOM 1553 O O . ILE A 1 194 ? 32.672 -21.039 -24.852 1.00 29.05 233 ILE A O 1
ATOM 1558 N N . ILE A 1 195 ? 32.724 -23.121 -25.779 1.00 27.94 234 ILE A N 1
ATOM 1559 C CA . ILE A 1 195 ? 33.846 -22.925 -26.729 1.00 30.31 234 ILE A CA 1
ATOM 1560 C C . ILE A 1 195 ? 33.296 -22.564 -28.105 1.00 28.53 234 ILE A C 1
ATOM 1561 O O . ILE A 1 195 ? 33.990 -21.891 -28.859 1.00 29.19 234 ILE A O 1
ATOM 1566 N N . GLY A 1 196 ? 32.125 -23.060 -28.496 1.00 26.65 235 GLY A N 1
ATOM 1567 C CA . GLY A 1 196 ? 31.637 -22.936 -29.890 1.00 23.94 235 GLY A CA 1
ATOM 1568 C C . GLY A 1 196 ? 31.144 -21.554 -30.240 1.00 24.57 235 GLY A C 1
ATOM 1569 O O . GLY A 1 196 ? 30.950 -21.290 -31.430 1.00 23.45 235 GLY A O 1
ATOM 1570 N N . CYS A 1 197 ? 30.899 -20.699 -29.244 1.00 25.40 236 CYS A N 1
ATOM 1571 C CA . CYS A 1 197 ? 30.422 -19.309 -29.497 1.00 28.33 236 CYS A CA 1
ATOM 1572 C C . CYS A 1 197 ? 30.702 -18.459 -28.247 1.00 28.76 236 CYS A C 1
ATOM 1573 O O . CYS A 1 197 ? 30.991 -19.029 -27.155 1.00 31.29 236 CYS A O 1
ATOM 1576 N N . GLY A 1 198 ? 30.650 -17.154 -28.397 1.00 30.20 237 GLY A N 1
ATOM 1577 C CA . GLY A 1 198 ? 30.764 -16.247 -27.244 1.00 31.10 237 GLY A CA 1
ATOM 1578 C C . GLY A 1 198 ? 29.405 -16.042 -26.566 1.00 30.96 237 GLY A C 1
ATOM 1579 O O . GLY A 1 198 ? 28.363 -16.473 -27.073 1.00 29.88 237 GLY A O 1
ATOM 1580 N N . PRO A 1 199 ? 29.423 -15.361 -25.410 1.00 29.16 238 PRO A N 1
ATOM 1581 C CA . PRO A 1 199 ? 28.220 -15.061 -24.649 1.00 28.51 238 PRO A CA 1
ATOM 1582 C C . PRO A 1 199 ? 27.195 -14.233 -25.428 1.00 25.48 238 PRO A C 1
ATOM 1583 O O . PRO A 1 199 ? 26.012 -14.286 -25.084 1.00 24.13 238 PRO A O 1
ATOM 1587 N N . GLU A 1 200 ? 27.627 -13.505 -26.443 1.00 24.32 239 GLU A N 1
ATOM 1588 C CA . GLU A 1 200 ? 26.708 -12.682 -27.238 1.00 27.11 239 GLU A CA 1
ATOM 1589 C C . GLU A 1 200 ? 25.680 -13.573 -28.011 1.00 25.19 239 GLU A C 1
ATOM 1590 O O . GLU A 1 200 ? 24.706 -13.024 -28.527 1.00 22.97 239 GLU A O 1
ATOM 1596 N N . LYS A 1 201 ? 25.925 -14.875 -28.114 1.00 23.37 240 LYS A N 1
ATOM 1597 C CA . LYS A 1 201 ? 25.011 -15.842 -28.766 1.00 23.16 240 LYS A CA 1
ATOM 1598 C C . LYS A 1 201 ? 24.417 -16.826 -27.737 1.00 22.48 240 LYS A C 1
ATOM 1599 O O . LYS A 1 201 ? 23.950 -17.915 -28.166 1.00 22.69 240 LYS A O 1
ATOM 1605 N N . SER A 1 202 ? 24.405 -16.480 -26.448 1.00 19.42 241 SER A N 1
ATOM 1606 C CA . SER A 1 202 ? 23.872 -17.333 -25.353 1.00 19.75 241 SER A CA 1
ATOM 1607 C C . SER A 1 202 ? 22.438 -17.796 -25.663 1.00 18.43 241 SER A C 1
ATOM 1608 O O . SER A 1 202 ? 22.085 -18.899 -25.325 1.00 17.71 241 SER A O 1
ATOM 1611 N N . PHE A 1 203 ? 21.626 -16.944 -26.279 1.00 17.97 242 PHE A N 1
ATOM 1612 C CA . PHE A 1 203 ? 20.188 -17.216 -26.540 1.00 17.16 242 PHE A CA 1
ATOM 1613 C C . PHE A 1 203 ? 20.000 -18.481 -27.383 1.00 16.94 242 PHE A C 1
ATOM 1614 O O . PHE A 1 203 ? 18.896 -19.064 -27.329 1.00 16.07 242 PHE A O 1
ATOM 1622 N N . LEU A 1 204 ? 21.011 -18.916 -28.141 1.00 16.93 243 LEU A N 1
ATOM 1623 C CA . LEU A 1 204 ? 20.854 -20.107 -29.016 1.00 16.73 243 LEU A CA 1
ATOM 1624 C C . LEU A 1 204 ? 20.675 -21.359 -28.141 1.00 17.03 243 LEU A C 1
ATOM 1625 O O . LEU A 1 204 ? 20.039 -22.345 -28.612 1.00 16.21 243 LEU A O 1
ATOM 1630 N N . PHE A 1 205 ? 21.155 -21.302 -26.907 1.00 17.26 244 PHE A N 1
ATOM 1631 C CA . PHE A 1 205 ? 21.108 -22.452 -25.961 1.00 17.68 244 PHE A CA 1
ATOM 1632 C C . PHE A 1 205 ? 19.668 -22.683 -25.473 1.00 17.21 244 PHE A C 1
ATOM 1633 O O . PHE A 1 205 ? 19.386 -23.739 -24.950 1.00 17.64 244 PHE A O 1
ATOM 1641 N N . ASP A 1 206 ? 18.785 -21.731 -25.674 1.00 16.83 245 ASP A N 1
ATOM 1642 C CA . ASP A 1 206 ? 17.368 -21.897 -25.302 1.00 17.64 245 ASP A CA 1
ATOM 1643 C C . ASP A 1 206 ? 16.615 -22.696 -26.373 1.00 17.96 245 ASP A C 1
ATOM 1644 O O . ASP A 1 206 ? 15.492 -23.143 -26.063 1.00 18.22 245 ASP A O 1
ATOM 1649 N N . VAL A 1 207 ? 17.146 -22.852 -27.592 1.00 17.22 246 VAL A N 1
ATOM 1650 C CA . VAL A 1 207 ? 16.369 -23.360 -28.768 1.00 16.99 246 VAL A CA 1
ATOM 1651 C C . VAL A 1 207 ? 16.316 -24.892 -28.777 1.00 16.06 246 VAL A C 1
ATOM 1652 O O . VAL A 1 207 ? 15.237 -25.437 -29.034 1.00 15.85 246 VAL A O 1
ATOM 1656 N N . VAL A 1 208 ? 17.442 -25.577 -28.603 1.00 16.79 247 VAL A N 1
ATOM 1657 C CA . VAL A 1 208 ? 17.566 -26.985 -29.023 1.00 17.95 247 VAL A CA 1
ATOM 1658 C C . VAL A 1 208 ? 17.376 -27.911 -27.814 1.00 19.81 247 VAL A C 1
ATOM 1659 O O . VAL A 1 208 ? 16.597 -28.888 -27.890 1.00 18.01 247 VAL A O 1
ATOM 1663 N N . SER A 1 209 ? 18.145 -27.691 -26.756 1.00 20.06 248 SER A N 1
ATOM 1664 C CA . SER A 1 209 ? 18.113 -28.499 -25.530 1.00 20.87 248 SER A CA 1
ATOM 1665 C C . SER A 1 209 ? 18.135 -27.519 -24.373 1.00 20.67 248 SER A C 1
ATOM 1666 O O . SER A 1 209 ? 19.232 -27.064 -24.011 1.00 19.99 248 SER A O 1
ATOM 1669 N N . ASN A 1 210 ? 16.961 -27.110 -23.912 1.00 18.44 249 ASN A N 1
ATOM 1670 C CA . ASN A 1 210 ? 16.811 -25.994 -22.951 1.00 19.41 249 ASN A CA 1
ATOM 1671 C C . ASN A 1 210 ? 16.868 -26.590 -21.523 1.00 20.60 249 ASN A C 1
ATOM 1672 O O . ASN A 1 210 ? 15.814 -27.025 -21.026 1.00 19.09 249 ASN A O 1
ATOM 1677 N N . SER A 1 211 ? 18.048 -26.705 -20.934 1.00 24.21 250 SER A N 1
ATOM 1678 C CA . SER A 1 211 ? 18.240 -27.298 -19.581 1.00 29.11 250 SER A CA 1
ATOM 1679 C C . SER A 1 211 ? 17.678 -26.364 -18.491 1.00 28.57 250 SER A C 1
ATOM 1680 O O . SER A 1 211 ? 17.358 -26.852 -17.408 1.00 32.81 250 SER A O 1
ATOM 1683 N N . TYR A 1 212 ? 17.507 -25.070 -18.752 1.00 26.61 251 TYR A N 1
ATOM 1684 C CA . TYR A 1 212 ? 17.057 -24.110 -17.723 1.00 24.27 251 TYR A CA 1
ATOM 1685 C C . TYR A 1 212 ? 15.566 -24.278 -17.412 1.00 23.07 251 TYR A C 1
ATOM 1686 O O . TYR A 1 212 ? 15.194 -24.280 -16.221 1.00 22.60 251 TYR A O 1
ATOM 1695 N N . ASN A 1 213 ? 14.707 -24.410 -18.412 1.00 20.07 252 ASN A N 1
ATOM 1696 C CA . ASN A 1 213 ? 13.239 -24.473 -18.187 1.00 19.33 252 ASN A CA 1
ATOM 1697 C C . ASN A 1 213 ? 12.541 -25.483 -19.123 1.00 18.38 252 ASN A C 1
ATOM 1698 O O . ASN A 1 213 ? 11.336 -25.631 -18.986 1.00 17.21 252 ASN A O 1
ATOM 1703 N N . GLY A 1 214 ? 13.266 -26.156 -20.024 1.00 17.70 253 GLY A N 1
ATOM 1704 C CA . GLY A 1 214 ? 12.706 -27.195 -20.920 1.00 17.41 253 GLY A CA 1
ATOM 1705 C C . GLY A 1 214 ? 11.883 -26.620 -22.055 1.00 16.85 253 GLY A C 1
ATOM 1706 O O . GLY A 1 214 ? 11.263 -27.430 -22.792 1.00 17.71 253 GLY A O 1
ATOM 1707 N N . HIS A 1 215 ? 11.880 -25.288 -22.275 1.00 15.45 254 HIS A N 1
ATOM 1708 C CA . HIS A 1 215 ? 11.093 -24.694 -23.379 1.00 16.12 254 HIS A CA 1
ATOM 1709 C C . HIS A 1 215 ? 11.908 -24.721 -24.677 1.00 16.00 254 HIS A C 1
ATOM 1710 O O . HIS A 1 215 ? 12.255 -23.643 -25.195 1.00 20.68 254 HIS A O 1
ATOM 1717 N N . ASP A 1 216 ? 12.237 -25.884 -25.174 1.00 15.25 255 ASP A N 1
ATOM 1718 C CA . ASP A 1 216 ? 12.975 -26.031 -26.442 1.00 14.66 255 ASP A CA 1
ATOM 1719 C C . ASP A 1 216 ? 12.040 -26.520 -27.541 1.00 12.86 255 ASP A C 1
ATOM 1720 O O . ASP A 1 216 ? 10.926 -26.932 -27.260 1.00 12.10 255 ASP A O 1
ATOM 1725 N N . VAL A 1 217 ? 12.482 -26.439 -28.786 1.00 12.50 256 VAL A N 1
ATOM 1726 C CA . VAL A 1 217 ? 11.665 -26.786 -29.977 1.00 12.52 256 VAL A CA 1
ATOM 1727 C C . VAL A 1 217 ? 11.493 -28.308 -30.050 1.00 12.62 256 VAL A C 1
ATOM 1728 O O . VAL A 1 217 ? 10.497 -28.748 -30.663 1.00 12.75 256 VAL A O 1
ATOM 1732 N N . ASP A 1 218 ? 12.416 -29.065 -29.468 1.00 13.43 257 ASP A N 1
ATOM 1733 C CA . ASP A 1 218 ? 12.256 -30.548 -29.352 1.00 14.12 257 ASP A CA 1
ATOM 1734 C C . ASP A 1 218 ? 10.952 -30.852 -28.554 1.00 14.38 257 ASP A C 1
ATOM 1735 O O . ASP A 1 218 ? 10.097 -31.628 -29.014 1.00 13.04 257 ASP A O 1
ATOM 1740 N N . LYS A 1 219 ? 10.797 -30.226 -27.410 1.00 13.25 258 LYS A N 1
ATOM 1741 C CA . LYS A 1 219 ? 9.607 -30.328 -26.542 1.00 14.61 258 LYS A CA 1
ATOM 1742 C C . LYS A 1 219 ? 8.351 -29.930 -27.300 1.00 13.44 258 LYS A C 1
ATOM 1743 O O . LYS A 1 219 ? 7.346 -30.690 -27.265 1.00 15.73 258 LYS A O 1
ATOM 1749 N N . MET A 1 220 ? 8.359 -28.783 -27.970 1.00 12.69 259 MET A N 1
ATOM 1750 C CA . MET A 1 220 ? 7.156 -28.292 -28.644 1.00 11.68 259 MET A CA 1
ATOM 1751 C C . MET A 1 220 ? 6.772 -29.322 -29.742 1.00 11.85 259 MET A C 1
ATOM 1752 O O . MET A 1 220 ? 5.563 -29.653 -29.880 1.00 10.82 259 MET A O 1
ATOM 1757 N N . ASP A 1 221 ? 7.731 -29.843 -30.498 1.00 10.92 260 ASP A N 1
ATOM 1758 C CA . ASP A 1 221 ? 7.388 -30.817 -31.561 1.00 11.10 260 ASP A CA 1
ATOM 1759 C C . ASP A 1 221 ? 6.804 -32.104 -30.945 1.00 11.05 260 ASP A C 1
ATOM 1760 O O . ASP A 1 221 ? 5.767 -32.538 -31.430 1.00 9.66 260 ASP A O 1
ATOM 1765 N N . TYR A 1 222 ? 7.407 -32.683 -29.892 1.00 11.26 261 TYR A N 1
ATOM 1766 C CA . TYR A 1 222 ? 6.947 -34.009 -29.458 1.00 11.52 261 TYR A CA 1
ATOM 1767 C C . TYR A 1 222 ? 5.589 -33.878 -28.752 1.00 11.96 261 TYR A C 1
ATOM 1768 O O . TYR A 1 222 ? 4.758 -34.819 -28.908 1.00 11.65 261 TYR A O 1
ATOM 1777 N N . LEU A 1 223 ? 5.313 -32.757 -28.068 1.00 11.66 262 LEU A N 1
ATOM 1778 C CA . LEU A 1 223 ? 3.980 -32.590 -27.441 1.00 12.20 262 LEU A CA 1
ATOM 1779 C C . LEU A 1 223 ? 2.942 -32.635 -28.568 1.00 11.95 262 LEU A C 1
ATOM 1780 O O . LEU A 1 223 ? 1.906 -33.326 -28.421 1.00 11.66 262 LEU A O 1
ATOM 1785 N N . LEU A 1 224 ? 3.123 -31.853 -29.643 1.00 11.13 263 LEU A N 1
ATOM 1786 C CA . LEU A 1 224 ? 2.090 -31.825 -30.686 1.00 11.03 263 LEU A CA 1
ATOM 1787 C C . LEU A 1 224 ? 2.004 -33.203 -31.352 1.00 10.49 263 LEU A C 1
ATOM 1788 O O . LEU A 1 224 ? 0.916 -33.645 -31.675 1.00 11.23 263 LEU A O 1
ATOM 1793 N N . ARG A 1 225 ? 3.110 -33.781 -31.706 1.00 10.22 264 ARG A N 1
ATOM 1794 C CA . ARG A 1 225 ? 3.193 -35.026 -32.482 1.00 11.01 264 ARG A CA 1
ATOM 1795 C C . ARG A 1 225 ? 2.619 -36.199 -31.673 1.00 11.05 264 ARG A C 1
ATOM 1796 O O . ARG A 1 225 ? 1.875 -37.009 -32.213 1.00 11.08 264 ARG A O 1
ATOM 1804 N N . ASP A 1 226 ? 2.971 -36.305 -30.398 1.00 11.20 265 ASP A N 1
ATOM 1805 C CA . ASP A 1 226 ? 2.600 -37.432 -29.525 1.00 11.72 265 ASP A CA 1
ATOM 1806 C C . ASP A 1 226 ? 1.141 -37.269 -29.106 1.00 11.50 265 ASP A C 1
ATOM 1807 O O . ASP A 1 226 ? 0.462 -38.276 -29.065 1.00 11.13 265 ASP A O 1
ATOM 1812 N N . SER A 1 227 ? 0.651 -36.046 -28.949 1.00 11.74 266 SER A N 1
ATOM 1813 C CA . SER A 1 227 ? -0.777 -35.794 -28.707 1.00 12.30 266 SER A CA 1
ATOM 1814 C C . SER A 1 227 ? -1.581 -36.289 -29.933 1.00 14.55 266 SER A C 1
ATOM 1815 O O . SER A 1 227 ? -2.653 -36.935 -29.779 1.00 14.22 266 SER A O 1
ATOM 1818 N N . LYS A 1 228 ? -1.141 -35.917 -31.148 1.00 14.97 267 LYS A N 1
ATOM 1819 C CA . LYS A 1 228 ? -1.905 -36.288 -32.352 1.00 16.14 267 LYS A CA 1
ATOM 1820 C C . LYS A 1 228 ? -1.864 -37.817 -32.498 1.00 15.72 267 LYS A C 1
ATOM 1821 O O . LYS A 1 228 ? -2.877 -38.406 -32.887 1.00 13.97 267 LYS A O 1
ATOM 1827 N N . ALA A 1 229 ? -0.717 -38.450 -32.278 1.00 13.83 268 ALA A N 1
ATOM 1828 C CA . ALA A 1 229 ? -0.592 -39.894 -32.527 1.00 14.50 268 ALA A CA 1
ATOM 1829 C C . ALA A 1 229 ? -1.432 -40.667 -31.489 1.00 14.79 268 ALA A C 1
ATOM 1830 O O . ALA A 1 229 ? -1.956 -41.724 -31.883 1.00 14.66 268 ALA A O 1
ATOM 1832 N N . SER A 1 230 ? -1.475 -40.224 -30.239 1.00 13.03 269 SER A N 1
ATOM 1833 C CA . SER A 1 230 ? -2.109 -40.948 -29.118 1.00 13.59 269 SER A CA 1
ATOM 1834 C C . SER A 1 230 ? -3.610 -40.650 -29.095 1.00 14.49 269 SER A C 1
ATOM 1835 O O . SER A 1 230 ? -4.335 -41.447 -28.499 1.00 16.62 269 SER A O 1
ATOM 1838 N N . GLY A 1 231 ? -4.065 -39.535 -29.669 1.00 13.53 270 GLY A N 1
ATOM 1839 C CA . GLY A 1 231 ? -5.458 -39.084 -29.558 1.00 13.97 270 GLY A CA 1
ATOM 1840 C C . GLY A 1 231 ? -5.727 -38.498 -28.187 1.00 15.45 270 GLY A C 1
ATOM 1841 O O . GLY A 1 231 ? -6.946 -38.305 -27.834 1.00 16.94 270 GLY A O 1
ATOM 1842 N N . VAL A 1 232 ? -4.682 -38.208 -27.376 1.00 14.47 271 VAL A N 1
ATOM 1843 C CA . VAL A 1 232 ? -4.900 -37.558 -26.052 1.00 14.58 271 VAL A CA 1
ATOM 1844 C C . VAL A 1 232 ? -4.795 -36.043 -26.222 1.00 14.97 271 VAL A C 1
ATOM 1845 O O . VAL A 1 232 ? -3.724 -35.540 -26.518 1.00 15.30 271 VAL A O 1
ATOM 1849 N N . GLY A 1 233 ? -5.884 -35.344 -25.997 1.00 15.81 272 GLY A N 1
ATOM 1850 C CA . GLY A 1 233 ? -5.983 -33.881 -26.134 1.00 15.27 272 GLY A CA 1
ATOM 1851 C C . GLY A 1 233 ? -5.139 -33.178 -25.076 1.00 14.77 272 GLY A C 1
ATOM 1852 O O . GLY A 1 233 ? -5.085 -33.646 -23.928 1.00 14.85 272 GLY A O 1
ATOM 1853 N N . ILE A 1 234 ? -4.481 -32.102 -25.471 1.00 14.38 273 ILE A N 1
ATOM 1854 C CA . ILE A 1 234 ? -3.643 -31.266 -24.575 1.00 14.78 273 ILE A CA 1
ATOM 1855 C C . ILE A 1 234 ? -3.966 -29.815 -24.888 1.00 15.91 273 ILE A C 1
ATOM 1856 O O . ILE A 1 234 ? -4.465 -29.569 -25.967 1.00 18.85 273 ILE A O 1
ATOM 1861 N N . THR A 1 235 ? -3.602 -28.892 -24.033 1.00 17.36 274 THR A N 1
ATOM 1862 C CA A THR A 1 235 ? -3.847 -27.432 -24.221 0.50 17.83 274 THR A CA 1
ATOM 1863 C CA B THR A 1 235 ? -3.833 -27.429 -24.200 0.50 17.75 274 THR A CA 1
ATOM 1864 C C . THR A 1 235 ? -2.814 -26.822 -25.187 1.00 18.46 274 THR A C 1
ATOM 1865 O O . THR A 1 235 ? -3.135 -25.812 -25.820 1.00 20.67 274 THR A O 1
ATOM 1872 N N . PHE A 1 236 ? -1.624 -27.399 -25.309 1.00 16.38 275 PHE A N 1
ATOM 1873 C CA . PHE A 1 236 ? -0.627 -26.942 -26.294 1.00 16.31 275 PHE A CA 1
ATOM 1874 C C . PHE A 1 236 ? -1.005 -27.441 -27.684 1.00 15.99 275 PHE A C 1
ATOM 1875 O O . PHE A 1 236 ? -0.869 -28.618 -27.915 1.00 17.09 275 PHE A O 1
ATOM 1883 N N . SER A 1 237 ? -1.410 -26.552 -28.565 1.00 15.64 276 SER A N 1
ATOM 1884 C CA . SER A 1 237 ? -1.822 -26.829 -29.970 1.00 16.36 276 SER A CA 1
ATOM 1885 C C . SER A 1 237 ? -0.864 -26.199 -30.974 1.00 16.07 276 SER A C 1
ATOM 1886 O O . SER A 1 237 ? -0.001 -25.384 -30.587 1.00 14.29 276 SER A O 1
ATOM 1889 N N . GLU A 1 238 ? -1.019 -26.564 -32.239 1.00 17.21 277 GLU A N 1
ATOM 1890 C CA . GLU A 1 238 ? -0.243 -26.011 -33.360 1.00 20.19 277 GLU A CA 1
ATOM 1891 C C . GLU A 1 238 ? -0.432 -24.482 -33.379 1.00 19.79 277 GLU A C 1
ATOM 1892 O O . GLU A 1 238 ? 0.524 -23.728 -33.641 1.00 19.59 277 GLU A O 1
ATOM 1898 N N . SER A 1 239 ? -1.625 -24.025 -33.050 1.00 18.19 278 SER A N 1
ATOM 1899 C CA . SER A 1 239 ? -1.973 -22.584 -33.012 1.00 21.22 278 SER A CA 1
ATOM 1900 C C . SER A 1 239 ? -1.279 -21.901 -31.832 1.00 17.89 278 SER A C 1
ATOM 1901 O O . SER A 1 239 ? -0.838 -20.770 -31.972 1.00 16.80 278 SER A O 1
ATOM 1904 N N . THR A 1 240 ? -1.193 -22.593 -30.696 1.00 16.86 279 THR A N 1
ATOM 1905 C CA . THR A 1 240 ? -0.384 -22.142 -29.531 1.00 16.53 279 THR A CA 1
ATOM 1906 C C . THR A 1 240 ? 1.076 -21.917 -29.953 1.00 15.00 279 THR A C 1
ATOM 1907 O O . THR A 1 240 ? 1.647 -20.841 -29.661 1.00 14.76 279 THR A O 1
ATOM 1911 N N . LEU A 1 241 ? 1.639 -22.866 -30.677 1.00 14.17 280 LEU A N 1
ATOM 1912 C CA . LEU A 1 241 ? 3.040 -22.801 -31.134 1.00 15.72 280 LEU A CA 1
ATOM 1913 C C . LEU A 1 241 ? 3.214 -21.568 -32.036 1.00 16.14 280 LEU A C 1
ATOM 1914 O O . LEU A 1 241 ? 4.187 -20.812 -31.863 1.00 13.67 280 LEU A O 1
ATOM 1919 N N . GLU A 1 242 ? 2.313 -21.351 -32.972 1.00 16.84 281 GLU A N 1
ATOM 1920 C CA . GLU A 1 242 ? 2.378 -20.169 -33.863 1.00 19.73 281 GLU A CA 1
ATOM 1921 C C . GLU A 1 242 ? 2.252 -18.870 -33.051 1.00 17.62 281 GLU A C 1
ATOM 1922 O O . GLU A 1 242 ? 2.971 -17.915 -33.317 1.00 18.98 281 GLU A O 1
ATOM 1928 N N . ARG A 1 243 ? 1.410 -18.832 -32.047 1.00 16.84 282 ARG A N 1
ATOM 1929 C CA . ARG A 1 243 ? 1.340 -17.667 -31.141 1.00 17.38 282 ARG A CA 1
ATOM 1930 C C . ARG A 1 243 ? 2.718 -17.381 -30.517 1.00 16.47 282 ARG A C 1
ATOM 1931 O O . ARG A 1 243 ? 3.117 -16.174 -30.504 1.00 15.28 282 ARG A O 1
ATOM 1939 N N . LEU A 1 244 ? 3.402 -18.380 -29.966 1.00 15.19 283 LEU A N 1
ATOM 1940 C CA . LEU A 1 244 ? 4.730 -18.190 -29.341 1.00 15.73 283 LEU A CA 1
ATOM 1941 C C . LEU A 1 244 ? 5.703 -17.645 -30.373 1.00 15.48 283 LEU A C 1
ATOM 1942 O O . LEU A 1 244 ? 6.415 -16.648 -30.083 1.00 14.88 283 LEU A O 1
ATOM 1947 N N . PHE A 1 245 ? 5.708 -18.219 -31.583 1.00 15.22 284 PHE A N 1
ATOM 1948 C CA . PHE A 1 245 ? 6.669 -17.832 -32.629 1.00 16.75 284 PHE A CA 1
ATOM 1949 C C . PHE A 1 245 ? 6.348 -16.419 -33.133 1.00 17.21 284 PHE A C 1
ATOM 1950 O O . PHE A 1 245 ? 7.273 -15.797 -33.633 1.00 17.46 284 PHE A O 1
ATOM 1958 N N . ASN A 1 246 ? 5.114 -15.941 -33.024 1.00 15.96 285 ASN A N 1
ATOM 1959 C CA . ASN A 1 246 ? 4.760 -14.550 -33.426 1.00 17.63 285 ASN A CA 1
ATOM 1960 C C . ASN A 1 246 ? 5.013 -13.553 -32.271 1.00 16.53 285 ASN A C 1
ATOM 1961 O O . ASN A 1 246 ? 4.830 -12.330 -32.507 1.00 16.93 285 ASN A O 1
ATOM 1966 N N . HIS A 1 247 ? 5.418 -13.999 -31.092 1.00 16.01 286 HIS A N 1
ATOM 1967 C CA . HIS A 1 247 ? 5.596 -13.128 -29.900 1.00 16.98 286 HIS A CA 1
ATOM 1968 C C . HIS A 1 247 ? 6.886 -13.474 -29.146 1.00 16.67 286 HIS A C 1
ATOM 1969 O O . HIS A 1 247 ? 6.870 -13.602 -27.931 1.00 17.65 286 HIS A O 1
ATOM 1976 N N . VAL A 1 248 ? 7.949 -13.745 -29.864 1.00 17.19 287 VAL A N 1
ATOM 1977 C CA . VAL A 1 248 ? 9.255 -14.177 -29.310 1.00 16.61 287 VAL A CA 1
ATOM 1978 C C . VAL A 1 248 ? 10.288 -13.110 -29.638 1.00 18.00 287 VAL A C 1
ATOM 1979 O O . VAL A 1 248 ? 10.263 -12.501 -30.729 1.00 15.88 287 VAL A O 1
ATOM 1983 N N . ARG A 1 249 ? 11.134 -12.815 -28.668 1.00 18.76 288 ARG A N 1
ATOM 1984 C CA . ARG A 1 249 ? 12.269 -11.878 -28.863 1.00 21.55 288 ARG A CA 1
ATOM 1985 C C . ARG A 1 249 ? 13.438 -12.320 -28.001 1.00 19.71 288 ARG A C 1
ATOM 1986 O O . ARG A 1 249 ? 13.222 -13.037 -27.001 1.00 21.14 288 ARG A O 1
ATOM 1994 N N . VAL A 1 250 ? 14.613 -11.865 -28.364 1.00 17.52 289 VAL A N 1
ATOM 1995 C CA . VAL A 1 250 ? 15.803 -12.010 -27.492 1.00 17.19 289 VAL A CA 1
ATOM 1996 C C . VAL A 1 250 ? 15.906 -10.777 -26.645 1.00 17.26 289 VAL A C 1
ATOM 1997 O O . VAL A 1 250 ? 15.848 -9.667 -27.222 1.00 16.91 289 VAL A O 1
ATOM 2001 N N . VAL A 1 251 ? 16.016 -10.953 -25.345 1.00 17.66 290 VAL A N 1
ATOM 2002 C CA . VAL A 1 251 ? 16.097 -9.842 -24.365 1.00 18.69 290 VAL A CA 1
ATOM 2003 C C . VAL A 1 251 ? 17.263 -10.127 -23.407 1.00 19.77 290 VAL A C 1
ATOM 2004 O O . VAL A 1 251 ? 17.796 -11.290 -23.381 1.00 18.85 290 VAL A O 1
ATOM 2008 N N . ILE A 1 252 ? 17.583 -9.143 -22.573 1.00 21.15 291 ILE A N 1
ATOM 2009 C CA . ILE A 1 252 ? 18.621 -9.277 -21.521 1.00 22.61 291 ILE A CA 1
ATOM 2010 C C . ILE A 1 252 ? 17.977 -9.897 -20.284 1.00 21.15 291 ILE A C 1
ATOM 2011 O O . ILE A 1 252 ? 16.906 -9.434 -19.866 1.00 20.73 291 ILE A O 1
ATOM 2016 N N . ASP A 1 253 ? 18.583 -10.935 -19.751 1.00 20.59 292 ASP A N 1
ATOM 2017 C CA . ASP A 1 253 ? 18.217 -11.585 -18.478 1.00 23.02 292 ASP A CA 1
ATOM 2018 C C . ASP A 1 253 ? 18.540 -10.593 -17.358 1.00 24.38 292 ASP A C 1
ATOM 2019 O O . ASP A 1 253 ? 19.691 -10.229 -17.214 1.00 22.85 292 ASP A O 1
ATOM 2024 N N . PRO A 1 254 ? 17.570 -10.150 -16.527 1.00 26.05 293 PRO A N 1
ATOM 2025 C CA . PRO A 1 254 ? 17.851 -9.182 -15.471 1.00 30.57 293 PRO A CA 1
ATOM 2026 C C . PRO A 1 254 ? 18.797 -9.753 -14.390 1.00 32.42 293 PRO A C 1
ATOM 2027 O O . PRO A 1 254 ? 19.356 -8.982 -13.684 1.00 36.05 293 PRO A O 1
ATOM 2031 N N . ASN A 1 255 ? 18.963 -11.070 -14.319 1.00 32.49 294 ASN A N 1
ATOM 2032 C CA . ASN A 1 255 ? 19.747 -11.777 -13.277 1.00 36.94 294 ASN A CA 1
ATOM 2033 C C . ASN A 1 255 ? 21.199 -11.989 -13.736 1.00 37.66 294 ASN A C 1
ATOM 2034 O O . ASN A 1 255 ? 22.042 -12.059 -12.858 1.00 45.03 294 ASN A O 1
ATOM 2039 N N . SER A 1 256 ? 21.495 -12.107 -15.034 1.00 32.99 295 SER A N 1
ATOM 2040 C CA . SER A 1 256 ? 22.841 -12.499 -15.531 1.00 30.47 295 SER A CA 1
ATOM 2041 C C . SER A 1 256 ? 23.401 -11.461 -16.505 1.00 29.50 295 SER A C 1
ATOM 2042 O O . SER A 1 256 ? 24.601 -11.434 -16.665 1.00 30.30 295 SER A O 1
ATOM 2045 N N . GLY A 1 257 ? 22.558 -10.683 -17.159 1.00 26.37 296 GLY A N 1
ATOM 2046 C CA . GLY A 1 257 ? 22.968 -9.808 -18.258 1.00 26.95 296 GLY A CA 1
ATOM 2047 C C . GLY A 1 257 ? 23.131 -10.552 -19.582 1.00 24.82 296 GLY A C 1
ATOM 2048 O O . GLY A 1 257 ? 23.432 -9.890 -20.587 1.00 25.97 296 GLY A O 1
ATOM 2049 N N . LEU A 1 258 ? 22.924 -11.859 -19.624 1.00 23.52 297 LEU A N 1
ATOM 2050 C CA . LEU A 1 258 ? 22.999 -12.637 -20.895 1.00 23.39 297 LEU A CA 1
ATOM 2051 C C . LEU A 1 258 ? 21.696 -12.523 -21.707 1.00 23.38 297 LEU A C 1
ATOM 2052 O O . LEU A 1 258 ? 20.609 -12.301 -21.141 1.00 22.56 297 LEU A O 1
ATOM 2057 N N . LYS A 1 259 ? 21.838 -12.615 -23.025 1.00 22.15 298 LYS A N 1
ATOM 2058 C CA . LYS A 1 259 ? 20.723 -12.606 -23.978 1.00 22.17 298 LYS A CA 1
ATOM 2059 C C . LYS A 1 259 ? 19.993 -13.950 -23.878 1.00 20.79 298 LYS A C 1
ATOM 2060 O O . LYS A 1 259 ? 20.676 -15.008 -23.816 1.00 21.01 298 LYS A O 1
ATOM 2066 N N . ARG A 1 260 ? 18.669 -13.890 -23.780 1.00 18.88 299 ARG A N 1
ATOM 2067 C CA . ARG A 1 260 ? 17.794 -15.055 -23.596 1.00 18.54 299 ARG A CA 1
ATOM 2068 C C . ARG A 1 260 ? 16.560 -14.918 -24.492 1.00 17.89 299 ARG A C 1
ATOM 2069 O O . ARG A 1 260 ? 16.127 -13.803 -24.787 1.00 17.74 299 ARG A O 1
ATOM 2077 N N . ILE A 1 261 ? 16.012 -16.048 -24.925 1.00 16.88 300 ILE A N 1
ATOM 2078 C CA . ILE A 1 261 ? 14.701 -16.089 -25.630 1.00 17.52 300 ILE A CA 1
ATOM 2079 C C . ILE A 1 261 ? 13.595 -15.752 -24.625 1.00 16.19 300 ILE A C 1
ATOM 2080 O O . ILE A 1 261 ? 13.468 -16.428 -23.583 1.00 15.55 300 ILE A O 1
ATOM 2085 N N . ALA A 1 262 ? 12.766 -14.791 -24.966 1.00 15.43 301 ALA A N 1
ATOM 2086 C CA . ALA A 1 262 ? 11.641 -14.383 -24.132 1.00 15.61 301 ALA A CA 1
ATOM 2087 C C . ALA A 1 262 ? 10.386 -14.348 -24.983 1.00 14.56 301 ALA A C 1
ATOM 2088 O O . ALA A 1 262 ? 10.496 -14.193 -26.223 1.00 14.33 301 ALA A O 1
ATOM 2090 N N . TYR A 1 263 ? 9.243 -14.404 -24.306 1.00 14.77 302 TYR A N 1
ATOM 2091 C CA . TYR A 1 263 ? 7.907 -14.358 -24.953 1.00 14.27 302 TYR A CA 1
ATOM 2092 C C . TYR A 1 263 ? 7.159 -13.177 -24.399 1.00 14.79 302 TYR A C 1
ATOM 2093 O O . TYR A 1 263 ? 7.410 -12.780 -23.254 1.00 15.62 302 TYR A O 1
ATOM 2102 N N . SER A 1 264 ? 6.237 -12.641 -25.170 1.00 14.47 303 SER A N 1
ATOM 2103 C CA A SER A 1 264 ? 5.341 -11.581 -24.673 0.89 15.05 303 SER A CA 1
ATOM 2104 C CA B SER A 1 264 ? 5.325 -11.581 -24.687 0.11 14.59 303 SER A CA 1
ATOM 2105 C C . SER A 1 264 ? 4.600 -12.101 -23.436 1.00 15.04 303 SER A C 1
ATOM 2106 O O . SER A 1 264 ? 4.188 -13.288 -23.385 1.00 13.80 303 SER A O 1
ATOM 2111 N N . ILE A 1 265 ? 4.475 -11.259 -22.413 1.00 15.40 304 ILE A N 1
ATOM 2112 C CA . ILE A 1 265 ? 3.776 -11.648 -21.154 1.00 15.35 304 ILE A CA 1
ATOM 2113 C C . ILE A 1 265 ? 2.332 -12.069 -21.483 1.00 15.05 304 ILE A C 1
ATOM 2114 O O . ILE A 1 265 ? 1.767 -12.840 -20.722 1.00 13.60 304 ILE A O 1
ATOM 2119 N N . LYS A 1 266 ? 1.749 -11.625 -22.613 1.00 15.74 305 LYS A N 1
ATOM 2120 C CA . LYS A 1 266 ? 0.363 -12.050 -22.930 1.00 16.11 305 LYS A CA 1
ATOM 2121 C C . LYS A 1 266 ? 0.349 -13.562 -23.235 1.00 15.99 305 LYS A C 1
ATOM 2122 O O . LYS A 1 266 ? -0.733 -14.132 -23.135 1.00 16.88 305 LYS A O 1
ATOM 2128 N N . CYS A 1 267 ? 1.505 -14.199 -23.485 1.00 15.56 306 CYS A N 1
ATOM 2129 C CA . CYS A 1 267 ? 1.644 -15.649 -23.784 1.00 15.56 306 CYS A CA 1
ATOM 2130 C C . CYS A 1 267 ? 1.989 -16.516 -22.557 1.00 15.06 306 CYS A C 1
ATOM 2131 O O . CYS A 1 267 ? 2.226 -17.698 -22.741 1.00 14.45 306 CYS A O 1
ATOM 2134 N N . ILE A 1 268 ? 1.970 -15.992 -21.347 1.00 14.52 307 ILE A N 1
ATOM 2135 C CA . ILE A 1 268 ? 2.374 -16.799 -20.161 1.00 15.42 307 ILE A CA 1
ATOM 2136 C C . ILE A 1 268 ? 1.524 -18.071 -20.096 1.00 15.84 307 ILE A C 1
ATOM 2137 O O . ILE A 1 268 ? 2.115 -19.125 -19.808 1.00 16.44 307 ILE A O 1
ATOM 2142 N N . GLY A 1 269 ? 0.206 -18.011 -20.254 1.00 16.58 308 GLY A N 1
ATOM 2143 C CA . GLY A 1 269 ? -0.635 -19.212 -20.221 1.00 18.36 308 GLY A CA 1
ATOM 2144 C C . GLY A 1 269 ? -0.241 -20.227 -21.308 1.00 19.15 308 GLY A C 1
ATOM 2145 O O . GLY A 1 269 ? -0.370 -21.450 -21.080 1.00 19.23 308 GLY A O 1
ATOM 2146 N N . ASP A 1 270 ? 0.182 -19.759 -22.472 1.00 19.17 309 ASP A N 1
ATOM 2147 C CA . ASP A 1 270 ? 0.615 -20.582 -23.622 1.00 18.42 309 ASP A CA 1
ATOM 2148 C C . ASP A 1 270 ? 1.914 -21.284 -23.231 1.00 19.00 309 ASP A C 1
ATOM 2149 O O . ASP A 1 270 ? 2.077 -22.500 -23.596 1.00 17.90 309 ASP A O 1
ATOM 2154 N N . LEU A 1 271 ? 2.806 -20.624 -22.490 1.00 17.52 310 LEU A N 1
ATOM 2155 C CA . LEU A 1 271 ? 4.068 -21.280 -22.017 1.00 17.40 310 LEU A CA 1
ATOM 2156 C C . LEU A 1 271 ? 3.725 -22.281 -20.919 1.00 17.02 310 LEU A C 1
ATOM 2157 O O . LEU A 1 271 ? 4.312 -23.354 -20.910 1.00 16.88 310 LEU A O 1
ATOM 2162 N N . LYS A 1 272 ? 2.804 -21.960 -20.020 1.00 16.92 311 LYS A N 1
ATOM 2163 C CA . LYS A 1 272 ? 2.435 -22.860 -18.911 1.00 18.23 311 LYS A CA 1
ATOM 2164 C C . LYS A 1 272 ? 1.894 -24.178 -19.503 1.00 17.03 311 LYS A C 1
ATOM 2165 O O . LYS A 1 272 ? 2.145 -25.247 -18.948 1.00 15.25 311 LYS A O 1
ATOM 2171 N N . ALA A 1 273 ? 1.203 -24.100 -20.646 1.00 16.20 312 ALA A N 1
ATOM 2172 C CA . ALA A 1 273 ? 0.614 -25.274 -21.313 1.00 15.58 312 ALA A CA 1
ATOM 2173 C C . ALA A 1 273 ? 1.692 -26.265 -21.707 1.00 14.96 312 ALA A C 1
ATOM 2174 O O . ALA A 1 273 ? 1.351 -27.475 -21.836 1.00 15.11 312 ALA A O 1
ATOM 2176 N N . ILE A 1 274 ? 2.928 -25.834 -21.903 1.00 14.02 313 ILE A N 1
ATOM 2177 C CA . ILE A 1 274 ? 3.999 -26.783 -22.328 1.00 13.96 313 ILE A CA 1
ATOM 2178 C C . ILE A 1 274 ? 4.241 -27.787 -21.184 1.00 15.02 313 ILE A C 1
ATOM 2179 O O . ILE A 1 274 ? 4.108 -29.011 -21.404 1.00 14.46 313 ILE A O 1
ATOM 2184 N N . GLY A 1 275 ? 4.587 -27.312 -19.991 1.00 15.68 314 GLY A N 1
ATOM 2185 C CA . GLY A 1 275 ? 4.761 -28.179 -18.810 1.00 15.06 314 GLY A CA 1
ATOM 2186 C C . GLY A 1 275 ? 3.519 -28.960 -18.431 1.00 15.33 314 GLY A C 1
ATOM 2187 O O . GLY A 1 275 ? 3.639 -30.134 -18.124 1.00 14.31 314 GLY A O 1
ATOM 2188 N N . ASP A 1 276 ? 2.359 -28.343 -18.407 1.00 15.37 315 ASP A N 1
ATOM 2189 C CA . ASP A 1 276 ? 1.091 -29.070 -18.076 1.00 17.47 315 ASP A CA 1
ATOM 2190 C C . ASP A 1 276 ? 0.874 -30.207 -19.093 1.00 15.13 315 ASP A C 1
ATOM 2191 O O . ASP A 1 276 ? 0.483 -31.307 -18.674 1.00 14.26 315 ASP A O 1
ATOM 2196 N N . SER A 1 277 ? 1.101 -29.960 -20.388 1.00 13.49 316 SER A N 1
ATOM 2197 C CA . SER A 1 277 ? 0.900 -30.969 -21.467 1.00 12.83 316 SER A CA 1
ATOM 2198 C C . SER A 1 277 ? 1.926 -32.107 -21.313 1.00 12.69 316 SER A C 1
ATOM 2199 O O . SER A 1 277 ? 1.560 -33.287 -21.494 1.00 11.84 316 SER A O 1
ATOM 2202 N N . ARG A 1 278 ? 3.159 -31.783 -20.920 1.00 12.93 317 ARG A N 1
ATOM 2203 C CA . ARG A 1 278 ? 4.187 -32.827 -20.675 1.00 14.55 317 ARG A CA 1
ATOM 2204 C C . ARG A 1 278 ? 3.690 -33.778 -19.583 1.00 14.49 317 ARG A C 1
ATOM 2205 O O . ARG A 1 278 ? 3.763 -35.000 -19.736 1.00 13.41 317 ARG A O 1
ATOM 2213 N N . GLN A 1 279 ? 3.233 -33.234 -18.452 1.00 15.37 318 GLN A N 1
ATOM 2214 C CA . GLN A 1 279 ? 2.795 -34.084 -17.311 1.00 15.84 318 GLN A CA 1
ATOM 2215 C C . GLN A 1 279 ? 1.608 -34.928 -17.742 1.00 16.30 318 GLN A C 1
ATOM 2216 O O . GLN A 1 279 ? 1.598 -36.116 -17.392 1.00 14.73 318 GLN A O 1
ATOM 2222 N N . GLU A 1 280 ? 0.628 -34.339 -18.446 1.00 16.65 319 GLU A N 1
ATOM 2223 C CA . GLU A 1 280 ? -0.562 -35.074 -18.945 1.00 18.35 319 GLU A CA 1
ATOM 2224 C C . GLU A 1 280 ? -0.128 -36.236 -19.850 1.00 16.51 319 GLU A C 1
ATOM 2225 O O . GLU A 1 280 ? -0.650 -37.379 -19.661 1.00 14.54 319 GLU A O 1
ATOM 2231 N N . LEU A 1 281 ? 0.780 -36.006 -20.803 1.00 14.94 320 LEU A N 1
ATOM 2232 C CA . LEU A 1 281 ? 1.149 -37.103 -21.732 1.00 14.17 320 LEU A CA 1
ATOM 2233 C C . LEU A 1 281 ? 1.933 -38.197 -20.981 1.00 14.44 320 LEU A C 1
ATOM 2234 O O . LEU A 1 281 ? 1.778 -39.406 -21.306 1.00 12.70 320 LEU A O 1
ATOM 2239 N N . HIS A 1 282 ? 2.727 -37.828 -19.964 1.00 14.25 321 HIS A N 1
ATOM 2240 C CA . HIS A 1 282 ? 3.403 -38.834 -19.104 1.00 15.28 321 HIS A CA 1
ATOM 2241 C C . HIS A 1 282 ? 2.369 -39.683 -18.373 1.00 15.75 321 HIS A C 1
ATOM 2242 O O . HIS A 1 282 ? 2.533 -40.930 -18.376 1.00 16.70 321 HIS A O 1
ATOM 2249 N N . SER A 1 283 ? 1.357 -39.060 -17.761 1.00 16.17 322 SER A N 1
ATOM 2250 C CA A SER A 1 283 ? 0.344 -39.756 -16.920 0.51 16.44 322 SER A CA 1
ATOM 2251 C CA B SER A 1 283 ? 0.373 -39.785 -16.916 0.49 16.51 322 SER A CA 1
ATOM 2252 C C . SER A 1 283 ? -0.524 -40.645 -17.797 1.00 16.67 322 SER A C 1
ATOM 2253 O O . SER A 1 283 ? -0.853 -41.761 -17.380 1.00 17.49 322 SER A O 1
ATOM 2258 N N . LYS A 1 284 ? -0.962 -40.129 -18.946 1.00 15.39 323 LYS A N 1
ATOM 2259 C CA . LYS A 1 284 ? -1.953 -40.891 -19.745 1.00 15.60 323 LYS A CA 1
ATOM 2260 C C . LYS A 1 284 ? -1.273 -41.803 -20.772 1.00 14.78 323 LYS A C 1
ATOM 2261 O O . LYS A 1 284 ? -1.876 -42.886 -21.112 1.00 13.73 323 LYS A O 1
ATOM 2267 N N . VAL A 1 285 ? -0.095 -41.460 -21.291 1.00 13.36 324 VAL A N 1
ATOM 2268 C CA . VAL A 1 285 ? 0.478 -42.178 -22.458 1.00 13.07 324 VAL A CA 1
ATOM 2269 C C . VAL A 1 285 ? 1.782 -42.856 -22.087 1.00 13.32 324 VAL A C 1
ATOM 2270 O O . VAL A 1 285 ? 1.835 -44.090 -22.058 1.00 13.31 324 VAL A O 1
ATOM 2274 N N . TYR A 1 286 ? 2.836 -42.094 -21.854 1.00 13.74 325 TYR A N 1
ATOM 2275 C CA . TYR A 1 286 ? 4.194 -42.668 -21.815 1.00 14.85 325 TYR A CA 1
ATOM 2276 C C . TYR A 1 286 ? 4.344 -43.615 -20.620 1.00 17.54 325 TYR A C 1
ATOM 2277 O O . TYR A 1 286 ? 5.125 -44.596 -20.720 1.00 17.96 325 TYR A O 1
ATOM 2286 N N . GLN A 1 287 ? 3.708 -43.309 -19.483 1.00 17.31 326 GLN A N 1
ATOM 2287 C CA . GLN A 1 287 ? 3.809 -44.177 -18.301 1.00 18.80 326 GLN A CA 1
ATOM 2288 C C . GLN A 1 287 ? 2.454 -44.811 -18.007 1.00 17.53 326 GLN A C 1
ATOM 2289 O O . GLN A 1 287 ? 2.199 -45.143 -16.870 1.00 16.55 326 GLN A O 1
ATOM 2295 N N . HIS A 1 288 ? 1.620 -45.038 -19.029 1.00 15.54 327 HIS A N 1
ATOM 2296 C CA . HIS A 1 288 ? 0.415 -45.899 -18.895 1.00 15.19 327 HIS A CA 1
ATOM 2297 C C . HIS A 1 288 ? 0.823 -47.206 -18.180 1.00 15.83 327 HIS A C 1
ATOM 2298 O O . HIS A 1 288 ? 1.839 -47.798 -18.542 1.00 15.05 327 HIS A O 1
ATOM 2305 N N . LYS A 1 289 ? 0.054 -47.647 -17.196 1.00 17.39 328 LYS A N 1
ATOM 2306 C CA . LYS A 1 289 ? 0.458 -48.803 -16.338 1.00 19.02 328 LYS A CA 1
ATOM 2307 C C . LYS A 1 289 ? 0.571 -50.095 -17.154 1.00 18.77 328 LYS A C 1
ATOM 2308 O O . LYS A 1 289 ? 1.490 -50.864 -16.866 1.00 20.13 328 LYS A O 1
ATOM 2314 N N . ALA A 1 290 ? -0.258 -50.335 -18.193 1.00 17.88 329 ALA A N 1
ATOM 2315 C CA . ALA A 1 290 ? -0.076 -51.539 -19.050 1.00 17.05 329 ALA A CA 1
ATOM 2316 C C . ALA A 1 290 ? 1.217 -51.477 -19.866 1.00 16.38 329 ALA A C 1
ATOM 2317 O O . ALA A 1 290 ? 1.878 -52.535 -20.052 1.00 17.27 329 ALA A O 1
ATOM 2319 N N . VAL A 1 291 ? 1.605 -50.292 -20.363 1.00 16.45 330 VAL A N 1
ATOM 2320 C CA . VAL A 1 291 ? 2.928 -50.110 -21.033 1.00 17.42 330 VAL A CA 1
ATOM 2321 C C . VAL A 1 291 ? 4.022 -50.528 -20.053 1.00 19.36 330 VAL A C 1
ATOM 2322 O O . VAL A 1 291 ? 4.953 -51.308 -20.435 1.00 18.35 330 VAL A O 1
ATOM 2326 N N . ARG A 1 292 ? 3.923 -50.081 -18.796 1.00 21.02 331 ARG A N 1
ATOM 2327 C CA . ARG A 1 292 ? 4.970 -50.408 -17.801 1.00 24.33 331 ARG A CA 1
ATOM 2328 C C . ARG A 1 292 ? 5.084 -51.927 -17.619 1.00 24.73 331 ARG A C 1
ATOM 2329 O O . ARG A 1 292 ? 6.193 -52.473 -17.581 1.00 25.04 331 ARG A O 1
ATOM 2337 N N . PHE A 1 293 ? 3.965 -52.625 -17.559 1.00 26.95 332 PHE A N 1
ATOM 2338 C CA . PHE A 1 293 ? 3.956 -54.090 -17.397 1.00 27.52 332 PHE A CA 1
ATOM 2339 C C . PHE A 1 293 ? 4.704 -54.741 -18.566 1.00 27.67 332 PHE A C 1
ATOM 2340 O O . PHE A 1 293 ? 5.534 -55.631 -18.346 1.00 27.36 332 PHE A O 1
ATOM 2348 N N . MET A 1 294 ? 4.419 -54.333 -19.811 1.00 24.06 333 MET A N 1
ATOM 2349 C CA . MET A 1 294 ? 5.086 -54.916 -20.965 1.00 23.56 333 MET A CA 1
ATOM 2350 C C . MET A 1 294 ? 6.569 -54.500 -21.016 1.00 23.65 333 MET A C 1
ATOM 2351 O O . MET A 1 294 ? 7.409 -55.340 -21.427 1.00 22.75 333 MET A O 1
ATOM 2356 N N . GLU A 1 295 ? 6.938 -53.306 -20.561 1.00 22.76 334 GLU A N 1
ATOM 2357 C CA . GLU A 1 295 ? 8.379 -52.931 -20.471 1.00 25.66 334 GLU A CA 1
ATOM 2358 C C . GLU A 1 295 ? 9.178 -53.957 -19.612 1.00 25.37 334 GLU A C 1
ATOM 2359 O O . GLU A 1 295 ? 10.309 -54.263 -19.964 1.00 25.01 334 GLU A O 1
ATOM 2365 N N . THR A 1 296 ? 8.619 -54.476 -18.514 1.00 25.28 335 THR A N 1
ATOM 2366 C CA . THR A 1 296 ? 9.344 -55.418 -17.612 1.00 27.60 335 THR A CA 1
ATOM 2367 C C . THR A 1 296 ? 9.651 -56.706 -18.404 1.00 27.39 335 THR A C 1
ATOM 2368 O O . THR A 1 296 ? 10.779 -57.258 -18.274 1.00 24.77 335 THR A O 1
ATOM 2372 N N . LEU A 1 297 ? 8.742 -57.143 -19.274 1.00 24.96 336 LEU A N 1
ATOM 2373 C CA . LEU A 1 297 ? 8.996 -58.354 -20.102 1.00 25.86 336 LEU A CA 1
ATOM 2374 C C . LEU A 1 297 ? 10.073 -58.046 -21.143 1.00 24.56 336 LEU A C 1
ATOM 2375 O O . LEU A 1 297 ? 10.981 -58.885 -21.341 1.00 24.34 336 LEU A O 1
ATOM 2380 N N . MET A 1 298 ? 9.996 -56.886 -21.802 1.00 22.67 337 MET A N 1
ATOM 2381 C CA . MET A 1 298 ? 10.999 -56.514 -22.832 1.00 23.36 337 MET A CA 1
ATOM 2382 C C . MET A 1 298 ? 12.403 -56.396 -22.200 1.00 22.80 337 MET A C 1
ATOM 2383 O O . MET A 1 298 ? 13.365 -56.907 -22.778 1.00 20.63 337 MET A O 1
ATOM 2388 N N . VAL A 1 299 ? 12.532 -55.764 -21.027 1.00 24.16 338 VAL A N 1
ATOM 2389 C CA . VAL A 1 299 ? 13.869 -55.624 -20.377 1.00 26.37 338 VAL A CA 1
ATOM 2390 C C . VAL A 1 299 ? 14.439 -57.022 -20.078 1.00 27.68 338 VAL A C 1
ATOM 2391 O O . VAL A 1 299 ? 15.633 -57.234 -20.306 1.00 27.28 338 VAL A O 1
ATOM 2395 N N . ASP A 1 300 ? 13.639 -57.926 -19.523 1.00 30.60 339 ASP A N 1
ATOM 2396 C CA . ASP A 1 300 ? 14.095 -59.317 -19.231 1.00 31.95 339 ASP A CA 1
ATOM 2397 C C . ASP A 1 300 ? 14.601 -59.962 -20.526 1.00 29.06 339 ASP A C 1
ATOM 2398 O O . ASP A 1 300 ? 15.627 -60.612 -20.485 1.00 28.11 339 ASP A O 1
ATOM 2403 N N . ALA A 1 301 ? 13.880 -59.813 -21.644 1.00 27.06 340 ALA A N 1
ATOM 2404 C CA . ALA A 1 301 ? 14.268 -60.435 -22.919 1.00 25.40 340 ALA A CA 1
ATOM 2405 C C . ALA A 1 301 ? 15.606 -59.831 -23.350 1.00 25.44 340 ALA A C 1
ATOM 2406 O O . ALA A 1 301 ? 16.479 -60.580 -23.782 1.00 25.14 340 ALA A O 1
ATOM 2408 N N . LEU A 1 302 ? 15.751 -58.511 -23.284 1.00 25.95 341 LEU A N 1
ATOM 2409 C CA . LEU A 1 302 ? 17.006 -57.851 -23.766 1.00 26.64 341 LEU A CA 1
ATOM 2410 C C . LEU A 1 302 ? 18.179 -58.328 -22.900 1.00 26.45 341 LEU A C 1
ATOM 2411 O O . LEU A 1 302 ? 19.243 -58.607 -23.449 1.00 25.20 341 LEU A O 1
ATOM 2416 N N . ILE A 1 303 ? 17.997 -58.416 -21.585 1.00 28.87 342 ILE A N 1
ATOM 2417 C CA . ILE A 1 303 ? 19.073 -58.844 -20.652 1.00 29.67 342 ILE A CA 1
ATOM 2418 C C . ILE A 1 303 ? 19.434 -60.299 -20.984 1.00 31.94 342 ILE A C 1
ATOM 2419 O O . ILE A 1 303 ? 20.627 -60.605 -21.101 1.00 34.65 342 ILE A O 1
ATOM 2424 N N . ASN A 1 304 ? 18.437 -61.164 -21.143 1.00 30.40 343 ASN A N 1
ATOM 2425 C CA . ASN A 1 304 ? 18.687 -62.616 -21.375 1.00 30.54 343 ASN A CA 1
ATOM 2426 C C . ASN A 1 304 ? 19.286 -62.844 -22.772 1.00 30.91 343 ASN A C 1
ATOM 2427 O O . ASN A 1 304 ? 20.058 -63.786 -22.917 1.00 31.62 343 ASN A O 1
ATOM 2432 N N . ALA A 1 305 ? 18.895 -62.062 -23.787 1.00 30.13 344 ALA A N 1
ATOM 2433 C CA . ALA A 1 305 ? 19.350 -62.271 -25.183 1.00 31.34 344 ALA A CA 1
ATOM 2434 C C . ALA A 1 305 ? 20.662 -61.524 -25.445 1.00 30.13 344 ALA A C 1
ATOM 2435 O O . ALA A 1 305 ? 21.328 -61.855 -26.421 1.00 29.26 344 ALA A O 1
ATOM 2437 N N . GLY A 1 306 ? 20.989 -60.555 -24.619 1.00 31.47 345 GLY A N 1
ATOM 2438 C CA . GLY A 1 306 ? 21.964 -59.492 -24.915 1.00 33.63 345 GLY A CA 1
ATOM 2439 C C . GLY A 1 306 ? 23.335 -60.007 -25.302 1.00 37.25 345 GLY A C 1
ATOM 2440 O O . GLY A 1 306 ? 23.938 -59.382 -26.205 1.00 39.48 345 GLY A O 1
ATOM 2441 N N . ASP A 1 307 ? 23.832 -61.066 -24.634 1.00 37.77 346 ASP A N 1
ATOM 2442 C CA . ASP A 1 307 ? 25.153 -61.697 -24.893 1.00 39.15 346 ASP A CA 1
ATOM 2443 C C . ASP A 1 307 ? 25.168 -62.374 -26.261 1.00 36.57 346 ASP A C 1
ATOM 2444 O O . ASP A 1 307 ? 26.244 -62.470 -26.866 1.00 35.97 346 ASP A O 1
ATOM 2449 N N . PHE A 1 308 ? 24.033 -62.856 -26.759 1.00 35.00 347 PHE A N 1
ATOM 2450 C CA . PHE A 1 308 ? 23.983 -63.675 -28.001 1.00 33.79 347 PHE A CA 1
ATOM 2451 C C . PHE A 1 308 ? 23.824 -62.815 -29.249 1.00 32.74 347 PHE A C 1
ATOM 2452 O O . PHE A 1 308 ? 24.133 -63.300 -30.334 1.00 32.57 347 PHE A O 1
ATOM 2460 N N . LEU A 1 309 ? 23.275 -61.608 -29.128 1.00 32.74 348 LEU A N 1
ATOM 2461 C CA . LEU A 1 309 ? 23.057 -60.721 -30.301 1.00 33.55 348 LEU A CA 1
ATOM 2462 C C . LEU A 1 309 ? 24.338 -59.940 -30.573 1.00 33.52 348 LEU A C 1
ATOM 2463 O O . LEU A 1 309 ? 24.797 -59.255 -29.671 1.00 32.75 348 LEU A O 1
ATOM 2468 N N . LYS A 1 310 ? 24.861 -60.035 -31.797 1.00 33.85 349 LYS A N 1
ATOM 2469 C CA . LYS A 1 310 ? 26.178 -59.473 -32.161 1.00 36.04 349 LYS A CA 1
ATOM 2470 C C . LYS A 1 310 ? 26.050 -58.529 -33.361 1.00 32.02 349 LYS A C 1
ATOM 2471 O O . LYS A 1 310 ? 25.333 -58.832 -34.234 1.00 29.91 349 LYS A O 1
ATOM 2477 N N . TYR A 1 311 ? 26.820 -57.452 -33.340 1.00 30.87 350 TYR A N 1
ATOM 2478 C CA . TYR A 1 311 ? 26.843 -56.371 -34.356 1.00 30.81 350 TYR A CA 1
ATOM 2479 C C . TYR A 1 311 ? 28.303 -56.089 -34.713 1.00 31.37 350 TYR A C 1
ATOM 2480 O O . TYR A 1 311 ? 29.113 -55.906 -33.829 1.00 30.98 350 TYR A O 1
ATOM 2489 N N . LYS A 1 312 ? 28.597 -56.046 -36.001 1.00 35.76 351 LYS A N 1
ATOM 2490 C CA . LYS A 1 312 ? 29.953 -55.776 -36.533 1.00 40.96 351 LYS A CA 1
ATOM 2491 C C . LYS A 1 312 ? 30.292 -54.292 -36.307 1.00 39.13 351 LYS A C 1
ATOM 2492 O O . LYS A 1 312 ? 29.539 -53.430 -36.727 1.00 38.83 351 LYS A O 1
ATOM 2498 N N . GLY A 1 313 ? 31.414 -54.035 -35.658 1.00 41.03 352 GLY A N 1
ATOM 2499 C CA . GLY A 1 313 ? 31.930 -52.686 -35.387 1.00 44.59 352 GLY A CA 1
ATOM 2500 C C . GLY A 1 313 ? 33.069 -52.299 -36.321 1.00 43.63 352 GLY A C 1
ATOM 2501 O O . GLY A 1 313 ? 33.324 -53.007 -37.296 1.00 41.46 352 GLY A O 1
ATOM 2502 N N . SER A 1 314 ? 33.735 -51.204 -35.982 1.00 48.27 353 SER A N 1
ATOM 2503 C CA . SER A 1 314 ? 34.600 -50.385 -36.872 1.00 54.44 353 SER A CA 1
ATOM 2504 C C . SER A 1 314 ? 35.681 -51.247 -37.528 1.00 58.29 353 SER A C 1
ATOM 2505 O O . SER A 1 314 ? 36.041 -50.991 -38.686 1.00 64.20 353 SER A O 1
ATOM 2508 N N . ASN A 1 315 ? 36.194 -52.214 -36.792 1.00 57.39 354 ASN A N 1
ATOM 2509 C CA . ASN A 1 315 ? 37.440 -52.922 -37.170 1.00 63.76 354 ASN A CA 1
ATOM 2510 C C . ASN A 1 315 ? 37.100 -54.383 -37.475 1.00 60.72 354 ASN A C 1
ATOM 2511 O O . ASN A 1 315 ? 37.901 -55.241 -37.153 1.00 62.62 354 ASN A O 1
ATOM 2516 N N . GLY A 1 316 ? 35.879 -54.636 -37.969 1.00 57.47 355 GLY A N 1
ATOM 2517 C CA . GLY A 1 316 ? 35.266 -55.973 -38.155 1.00 55.53 355 GLY A CA 1
ATOM 2518 C C . GLY A 1 316 ? 35.110 -56.785 -36.866 1.00 52.42 355 GLY A C 1
ATOM 2519 O O . GLY A 1 316 ? 34.783 -57.949 -36.983 1.00 54.86 355 GLY A O 1
ATOM 2520 N N . GLU A 1 317 ? 35.339 -56.230 -35.675 1.00 51.95 356 GLU A N 1
ATOM 2521 C CA . GLU A 1 317 ? 35.073 -56.921 -34.384 1.00 53.71 356 GLU A CA 1
ATOM 2522 C C . GLU A 1 317 ? 33.549 -56.972 -34.141 1.00 45.66 356 GLU A C 1
ATOM 2523 O O . GLU A 1 317 ? 32.846 -56.017 -34.510 1.00 41.94 356 GLU A O 1
ATOM 2529 N N . LEU A 1 318 ? 33.077 -58.049 -33.527 1.00 41.85 357 LEU A N 1
ATOM 2530 C CA . LEU A 1 318 ? 31.657 -58.272 -33.162 1.00 39.00 357 LEU A CA 1
ATOM 2531 C C . LEU A 1 318 ? 31.416 -57.730 -31.747 1.00 37.85 357 LEU A C 1
ATOM 2532 O O . LEU A 1 318 ? 32.219 -58.022 -30.868 1.00 38.29 357 LEU A O 1
ATOM 2537 N N . TYR A 1 319 ? 30.380 -56.926 -31.548 1.00 33.65 358 TYR A N 1
ATOM 2538 C CA . TYR A 1 319 ? 29.990 -56.405 -30.221 1.00 33.65 358 TYR A CA 1
ATOM 2539 C C . TYR A 1 319 ? 28.621 -56.987 -29.885 1.00 33.65 358 TYR A C 1
ATOM 2540 O O . TYR A 1 319 ? 27.743 -57.042 -30.782 1.00 39.03 358 TYR A O 1
ATOM 2549 N N . SER A 1 320 ? 28.436 -57.433 -28.645 1.00 30.85 359 SER A N 1
ATOM 2550 C CA . SER A 1 320 ? 27.131 -57.879 -28.146 1.00 29.47 359 SER A CA 1
ATOM 2551 C C . SER A 1 320 ? 26.228 -56.655 -27.918 1.00 29.10 359 SER A C 1
ATOM 2552 O O . SER A 1 320 ? 26.736 -55.500 -27.792 1.00 27.95 359 SER A O 1
ATOM 2555 N N . LEU A 1 321 ? 24.907 -56.881 -27.851 1.00 28.47 360 LEU A N 1
ATOM 2556 C CA . LEU A 1 321 ? 23.957 -55.804 -27.536 1.00 27.68 360 LEU A CA 1
ATOM 2557 C C . LEU A 1 321 ? 24.373 -55.159 -26.198 1.00 29.98 360 LEU A C 1
ATOM 2558 O O . LEU A 1 321 ? 24.227 -53.919 -26.055 1.00 28.96 360 LEU A O 1
ATOM 2563 N N . LYS A 1 322 ? 24.925 -55.935 -25.253 1.00 30.07 361 LYS A N 1
ATOM 2564 C CA . LYS A 1 322 ? 25.350 -55.377 -23.935 1.00 33.25 361 LYS A CA 1
ATOM 2565 C C . LYS A 1 322 ? 26.583 -54.470 -24.037 1.00 33.04 361 LYS A C 1
ATOM 2566 O O . LYS A 1 322 ? 26.786 -53.687 -23.083 1.00 33.40 361 LYS A O 1
ATOM 2572 N N . ASN A 1 323 ? 27.359 -54.543 -25.121 1.00 31.68 362 ASN A N 1
ATOM 2573 C CA . ASN A 1 323 ? 28.582 -53.726 -25.283 1.00 33.75 362 ASN A CA 1
ATOM 2574 C C . ASN A 1 323 ? 28.467 -52.735 -26.462 1.00 32.30 362 ASN A C 1
ATOM 2575 O O . ASN A 1 323 ? 29.497 -52.097 -26.725 1.00 31.39 362 ASN A O 1
ATOM 2580 N N . VAL A 1 324 ? 27.338 -52.630 -27.184 1.00 30.38 363 VAL A N 1
ATOM 2581 C CA . VAL A 1 324 ? 27.327 -51.931 -28.511 1.00 30.35 363 VAL A CA 1
ATOM 2582 C C . VAL A 1 324 ? 27.678 -50.466 -28.328 1.00 29.67 363 VAL A C 1
ATOM 2583 O O . VAL A 1 324 ? 28.140 -49.907 -29.312 1.00 26.97 363 VAL A O 1
ATOM 2587 N N . THR A 1 325 ? 27.432 -49.872 -27.152 1.00 30.21 364 THR A N 1
ATOM 2588 C CA . THR A 1 325 ? 27.700 -48.438 -26.924 1.00 33.33 364 THR A CA 1
ATOM 2589 C C . THR A 1 325 ? 29.206 -48.167 -26.950 1.00 34.26 364 THR A C 1
ATOM 2590 O O . THR A 1 325 ? 29.550 -46.986 -27.041 1.00 35.83 364 THR A O 1
ATOM 2594 N N . GLU A 1 326 ? 30.035 -49.203 -26.916 1.00 35.36 365 GLU A N 1
ATOM 2595 C CA . GLU A 1 326 ? 31.513 -49.061 -26.947 1.00 39.47 365 GLU A CA 1
ATOM 2596 C C . GLU A 1 326 ? 32.004 -48.836 -28.375 1.00 35.46 365 GLU A C 1
ATOM 2597 O O . GLU A 1 326 ? 33.168 -48.607 -28.527 1.00 36.15 365 GLU A O 1
ATOM 2603 N N . ASP A 1 327 ? 31.158 -48.946 -29.395 1.00 32.64 366 ASP A N 1
ATOM 2604 C CA . ASP A 1 327 ? 31.626 -48.762 -30.787 1.00 31.45 366 ASP A CA 1
ATOM 2605 C C . ASP A 1 327 ? 30.500 -48.187 -31.643 1.00 30.05 366 ASP A C 1
ATOM 2606 O O . ASP A 1 327 ? 29.485 -48.903 -31.872 1.00 25.96 366 ASP A O 1
ATOM 2611 N N . VAL A 1 328 ? 30.698 -46.962 -32.137 1.00 30.12 367 VAL A N 1
ATOM 2612 C CA . VAL A 1 328 ? 29.660 -46.208 -32.869 1.00 28.55 367 VAL A CA 1
ATOM 2613 C C . VAL A 1 328 ? 29.194 -47.038 -34.069 1.00 28.26 367 VAL A C 1
ATOM 2614 O O . VAL A 1 328 ? 27.958 -47.075 -34.294 1.00 26.38 367 VAL A O 1
ATOM 2618 N N . ASP A 1 329 ? 30.086 -47.718 -34.804 1.00 28.12 368 ASP A N 1
ATOM 2619 C CA . ASP A 1 329 ? 29.664 -48.470 -36.004 1.00 30.10 368 ASP A CA 1
ATOM 2620 C C . ASP A 1 329 ? 28.741 -49.629 -35.602 1.00 27.60 368 ASP A C 1
ATOM 2621 O O . ASP A 1 329 ? 27.743 -49.899 -36.323 1.00 27.92 368 ASP A O 1
ATOM 2626 N N . ALA A 1 330 ? 29.046 -50.325 -34.518 1.00 24.97 369 ALA A N 1
ATOM 2627 C CA . ALA A 1 330 ? 28.216 -51.479 -34.067 1.00 24.13 369 ALA A CA 1
ATOM 2628 C C . ALA A 1 330 ? 26.858 -50.936 -33.568 1.00 22.13 369 ALA A C 1
ATOM 2629 O O . ALA A 1 330 ? 25.845 -51.471 -33.943 1.00 21.88 369 ALA A O 1
ATOM 2631 N N . PHE A 1 331 ? 26.869 -49.851 -32.814 1.00 21.77 370 PHE A N 1
ATOM 2632 C CA . PHE A 1 331 ? 25.671 -49.186 -32.272 1.00 21.41 370 PHE A CA 1
ATOM 2633 C C . PHE A 1 331 ? 24.705 -48.862 -33.416 1.00 21.41 370 PHE A C 1
ATOM 2634 O O . PHE A 1 331 ? 23.490 -49.127 -33.274 1.00 19.65 370 PHE A O 1
ATOM 2642 N N . LEU A 1 332 ? 25.227 -48.367 -34.542 1.00 22.89 371 LEU A N 1
ATOM 2643 C CA . LEU A 1 332 ? 24.408 -47.914 -35.708 1.00 24.02 371 LEU A CA 1
ATOM 2644 C C . LEU A 1 332 ? 23.713 -49.091 -36.399 1.00 26.12 371 LEU A C 1
ATOM 2645 O O . LEU A 1 332 ? 22.744 -48.839 -37.158 1.00 25.80 371 LEU A O 1
ATOM 2650 N N . LYS A 1 333 ? 24.080 -50.340 -36.081 1.00 25.90 372 LYS A N 1
ATOM 2651 C CA . LYS A 1 333 ? 23.383 -51.506 -36.659 1.00 27.66 372 LYS A CA 1
ATOM 2652 C C . LYS A 1 333 ? 22.162 -51.864 -35.806 1.00 25.32 372 LYS A C 1
ATOM 2653 O O . LYS A 1 333 ? 21.406 -52.697 -36.265 1.00 26.25 372 LYS A O 1
ATOM 2659 N N . THR A 1 334 ? 21.963 -51.261 -34.637 1.00 22.72 373 THR A N 1
ATOM 2660 C CA . THR A 1 334 ? 20.845 -51.616 -33.733 1.00 22.70 373 THR A CA 1
ATOM 2661 C C . THR A 1 334 ? 19.584 -50.841 -34.128 1.00 20.97 373 THR A C 1
ATOM 2662 O O . THR A 1 334 ? 19.669 -49.619 -34.460 1.00 21.29 373 THR A O 1
ATOM 2666 N N . THR A 1 335 ? 18.437 -51.514 -34.084 1.00 19.47 374 THR A N 1
ATOM 2667 C CA . THR A 1 335 ? 17.102 -50.868 -34.295 1.00 18.77 374 THR A CA 1
ATOM 2668 C C . THR A 1 335 ? 16.070 -51.588 -33.428 1.00 18.29 374 THR A C 1
ATOM 2669 O O . THR A 1 335 ? 16.438 -52.547 -32.748 1.00 17.93 374 THR A O 1
ATOM 2673 N N . ASP A 1 336 ? 14.800 -51.185 -33.569 1.00 19.37 375 ASP A N 1
ATOM 2674 C CA . ASP A 1 336 ? 13.682 -51.857 -32.877 1.00 21.46 375 ASP A CA 1
ATOM 2675 C C . ASP A 1 336 ? 13.526 -53.294 -33.432 1.00 22.22 375 ASP A C 1
ATOM 2676 O O . ASP A 1 336 ? 12.857 -54.074 -32.794 1.00 22.15 375 ASP A O 1
ATOM 2681 N N . TYR A 1 337 ? 14.154 -53.622 -34.529 1.00 21.99 376 TYR A N 1
ATOM 2682 C CA A TYR A 1 337 ? 14.087 -55.008 -35.037 0.50 25.03 376 TYR A CA 1
ATOM 2683 C CA B TYR A 1 337 ? 14.273 -54.983 -35.118 0.50 23.44 376 TYR A CA 1
ATOM 2684 C C . TYR A 1 337 ? 14.882 -55.960 -34.110 1.00 23.44 376 TYR A C 1
ATOM 2685 O O . TYR A 1 337 ? 14.720 -57.152 -34.267 1.00 21.43 376 TYR A O 1
ATOM 2702 N N . VAL A 1 338 ? 15.602 -55.465 -33.096 1.00 23.24 377 VAL A N 1
ATOM 2703 C CA . VAL A 1 338 ? 16.166 -56.343 -32.030 1.00 24.02 377 VAL A CA 1
ATOM 2704 C C . VAL A 1 338 ? 15.071 -57.333 -31.538 1.00 24.36 377 VAL A C 1
ATOM 2705 O O . VAL A 1 338 ? 15.400 -58.488 -31.246 1.00 21.29 377 VAL A O 1
ATOM 2709 N N . GLU A 1 339 ? 13.823 -56.900 -31.397 1.00 24.97 378 GLU A N 1
ATOM 2710 C CA . GLU A 1 339 ? 12.705 -57.768 -30.960 1.00 26.63 378 GLU A CA 1
ATOM 2711 C C . GLU A 1 339 ? 12.580 -58.980 -31.909 1.00 25.60 378 GLU A C 1
ATOM 2712 O O . GLU A 1 339 ? 12.552 -60.160 -31.432 1.00 22.88 378 GLU A O 1
ATOM 2718 N N . GLN A 1 340 ? 12.592 -58.733 -33.219 1.00 24.65 379 GLN A N 1
ATOM 2719 C CA . GLN A 1 340 ? 12.466 -59.811 -34.215 1.00 25.16 379 GLN A CA 1
ATOM 2720 C C . GLN A 1 340 ? 13.728 -60.675 -34.225 1.00 24.76 379 GLN A C 1
ATOM 2721 O O . GLN A 1 340 ? 13.583 -61.887 -34.444 1.00 22.87 379 GLN A O 1
ATOM 2727 N N . GLU A 1 341 ? 14.907 -60.102 -34.052 1.00 25.65 380 GLU A N 1
ATOM 2728 C CA . GLU A 1 341 ? 16.195 -60.846 -33.941 1.00 27.57 380 GLU A CA 1
ATOM 2729 C C . GLU A 1 341 ? 16.090 -61.907 -32.841 1.00 26.73 380 GLU A C 1
ATOM 2730 O O . GLU A 1 341 ? 16.476 -63.048 -33.079 1.00 27.75 380 GLU A O 1
ATOM 2736 N N . ILE A 1 342 ? 15.565 -61.531 -31.674 1.00 25.14 381 ILE A N 1
ATOM 2737 C CA . ILE A 1 342 ? 15.358 -62.499 -30.555 1.00 24.16 381 ILE A CA 1
ATOM 2738 C C . ILE A 1 342 ? 14.351 -63.554 -31.013 1.00 24.53 381 ILE A C 1
ATOM 2739 O O . ILE A 1 342 ? 14.669 -64.764 -30.889 1.00 24.85 381 ILE A O 1
ATOM 2744 N N . LEU A 1 343 ? 13.163 -63.142 -31.457 1.00 23.06 382 LEU A N 1
ATOM 2745 C CA . LEU A 1 343 ? 12.075 -64.090 -31.828 1.00 24.56 382 LEU A CA 1
ATOM 2746 C C . LEU A 1 343 ? 12.564 -65.087 -32.881 1.00 25.38 382 LEU A C 1
ATOM 2747 O O . LEU A 1 343 ? 12.148 -66.227 -32.777 1.00 27.38 382 LEU A O 1
ATOM 2752 N N . ASN A 1 344 ? 13.387 -64.685 -33.849 1.00 25.01 383 ASN A N 1
ATOM 2753 C CA . ASN A 1 344 ? 13.820 -65.536 -34.985 1.00 26.80 383 ASN A CA 1
ATOM 2754 C C . ASN A 1 344 ? 15.155 -66.266 -34.671 1.00 27.24 383 ASN A C 1
ATOM 2755 O O . ASN A 1 344 ? 15.610 -66.997 -35.516 1.00 29.00 383 ASN A O 1
ATOM 2760 N N . SER A 1 345 ? 15.810 -66.018 -33.545 1.00 26.88 384 SER A N 1
ATOM 2761 C CA . SER A 1 345 ? 17.124 -66.624 -33.229 1.00 29.46 384 SER A CA 1
ATOM 2762 C C . SER A 1 345 ? 16.996 -68.159 -33.269 1.00 30.40 384 SER A C 1
ATOM 2763 O O . SER A 1 345 ? 16.009 -68.707 -32.721 1.00 29.34 384 SER A O 1
ATOM 2766 N N . GLN A 1 346 ? 17.982 -68.829 -33.853 1.00 32.80 385 GLN A N 1
ATOM 2767 C CA . GLN A 1 346 ? 18.104 -70.314 -33.836 1.00 35.21 385 GLN A CA 1
ATOM 2768 C C . GLN A 1 346 ? 18.986 -70.775 -32.670 1.00 35.22 385 GLN A C 1
ATOM 2769 O O . GLN A 1 346 ? 19.179 -71.959 -32.520 1.00 37.42 385 GLN A O 1
ATOM 2775 N N . ILE A 1 347 ? 19.466 -69.880 -31.815 1.00 35.71 386 ILE A N 1
ATOM 2776 C CA . ILE A 1 347 ? 20.242 -70.244 -30.595 1.00 36.83 386 ILE A CA 1
ATOM 2777 C C . ILE A 1 347 ? 19.305 -70.919 -29.584 1.00 39.03 386 ILE A C 1
ATOM 2778 O O . ILE A 1 347 ? 18.185 -70.393 -29.341 1.00 38.78 386 ILE A O 1
ATOM 2783 N N . THR A 1 348 ? 19.696 -72.086 -29.052 1.00 40.86 387 THR A N 1
ATOM 2784 C CA . THR A 1 348 ? 18.852 -72.916 -28.157 1.00 43.05 387 THR A CA 1
ATOM 2785 C C . THR A 1 348 ? 19.388 -72.864 -26.723 1.00 42.50 387 THR A C 1
ATOM 2786 O O . THR A 1 348 ? 18.763 -73.507 -25.871 1.00 41.58 387 THR A O 1
ATOM 2790 N N . ASP A 1 349 ? 20.405 -72.050 -26.444 1.00 42.51 388 ASP A N 1
ATOM 2791 C CA . ASP A 1 349 ? 20.800 -71.724 -25.054 1.00 43.74 388 ASP A CA 1
ATOM 2792 C C . ASP A 1 349 ? 19.554 -71.396 -24.235 1.00 43.97 388 ASP A C 1
ATOM 2793 O O . ASP A 1 349 ? 18.686 -70.616 -24.666 1.00 44.24 388 ASP A O 1
ATOM 2798 N N . PRO A 1 350 ? 19.439 -71.956 -23.006 1.00 41.69 389 PRO A N 1
ATOM 2799 C CA . PRO A 1 350 ? 18.293 -71.674 -22.142 1.00 39.69 389 PRO A CA 1
ATOM 2800 C C . PRO A 1 350 ? 17.952 -70.184 -21.973 1.00 36.73 389 PRO A C 1
ATOM 2801 O O . PRO A 1 350 ? 16.781 -69.878 -21.855 1.00 34.44 389 PRO A O 1
ATOM 2805 N N . LYS A 1 351 ? 18.954 -69.312 -21.949 1.00 35.93 390 LYS A N 1
ATOM 2806 C CA . LYS A 1 351 ? 18.748 -67.854 -21.775 1.00 36.58 390 LYS A CA 1
ATOM 2807 C C . LYS A 1 351 ? 18.028 -67.272 -23.000 1.00 33.48 390 LYS A C 1
ATOM 2808 O O . LYS A 1 351 ? 17.177 -66.423 -22.803 1.00 33.87 390 LYS A O 1
ATOM 2814 N N . MET A 1 352 ? 18.363 -67.708 -24.205 1.00 31.18 391 MET A N 1
ATOM 2815 C CA . MET A 1 352 ? 17.698 -67.235 -25.441 1.00 31.06 391 MET A CA 1
ATOM 2816 C C . MET A 1 352 ? 16.247 -67.699 -25.410 1.00 31.42 391 MET A C 1
ATOM 2817 O O . MET A 1 352 ? 15.358 -66.885 -25.748 1.00 28.31 391 MET A O 1
ATOM 2822 N N . ILE A 1 353 ? 16.005 -68.929 -24.929 1.00 30.24 392 ILE A N 1
ATOM 2823 C CA . ILE A 1 353 ? 14.642 -69.504 -24.882 1.00 30.38 392 ILE A CA 1
ATOM 2824 C C . ILE A 1 353 ? 13.843 -68.717 -23.846 1.00 30.73 392 ILE A C 1
ATOM 2825 O O . ILE A 1 353 ? 12.649 -68.457 -24.116 1.00 30.58 392 ILE A O 1
ATOM 2830 N N . GLU A 1 354 ? 14.451 -68.320 -22.728 1.00 29.39 393 GLU A N 1
ATOM 2831 C CA . GLU A 1 354 ? 13.792 -67.426 -21.739 1.00 30.76 393 GLU A CA 1
ATOM 2832 C C . GLU A 1 354 ? 13.410 -66.054 -22.383 1.00 27.08 393 GLU A C 1
ATOM 2833 O O . GLU A 1 354 ? 12.315 -65.542 -22.146 1.00 24.56 393 GLU A O 1
ATOM 2839 N N . ALA A 1 355 ? 14.284 -65.466 -23.179 1.00 25.80 394 ALA A N 1
ATOM 2840 C CA . ALA A 1 355 ? 14.047 -64.157 -23.838 1.00 26.41 394 ALA A CA 1
ATOM 2841 C C . ALA A 1 355 ? 12.850 -64.324 -24.802 1.00 25.88 394 ALA A C 1
ATOM 2842 O O . ALA A 1 355 ? 11.913 -63.471 -24.767 1.00 23.74 394 ALA A O 1
ATOM 2844 N N . GLN A 1 356 ? 12.827 -65.414 -25.582 1.00 24.81 395 GLN A N 1
ATOM 2845 C CA . GLN A 1 356 ? 11.744 -65.682 -26.559 1.00 24.47 395 GLN A CA 1
ATOM 2846 C C . GLN A 1 356 ? 10.434 -65.901 -25.804 1.00 25.80 395 GLN A C 1
ATOM 2847 O O . GLN A 1 356 ? 9.416 -65.330 -26.239 1.00 23.91 395 GLN A O 1
ATOM 2853 N N . THR A 1 357 ? 10.468 -66.607 -24.667 1.00 25.39 396 THR A N 1
ATOM 2854 C CA . THR A 1 357 ? 9.267 -66.823 -23.829 1.00 25.63 396 THR A CA 1
ATOM 2855 C C . THR A 1 357 ? 8.652 -65.477 -23.418 1.00 24.64 396 THR A C 1
ATOM 2856 O O . THR A 1 357 ? 7.424 -65.333 -23.511 1.00 25.30 396 THR A O 1
ATOM 2860 N N . ALA A 1 358 ? 9.467 -64.537 -22.974 1.00 22.60 397 ALA A N 1
ATOM 2861 C CA . ALA A 1 358 ? 9.023 -63.222 -22.486 1.00 22.06 397 ALA A CA 1
ATOM 2862 C C . ALA A 1 358 ? 8.396 -62.420 -23.632 1.00 21.86 397 ALA A C 1
ATOM 2863 O O . ALA A 1 358 ? 7.304 -61.865 -23.409 1.00 21.31 397 ALA A O 1
ATOM 2865 N N . LEU A 1 359 ? 8.996 -62.447 -24.823 1.00 20.65 398 LEU A N 1
ATOM 2866 C CA . LEU A 1 359 ? 8.452 -61.698 -25.987 1.00 21.18 398 LEU A CA 1
ATOM 2867 C C . LEU A 1 359 ? 7.142 -62.313 -26.446 1.00 21.22 398 LEU A C 1
ATOM 2868 O O . LEU A 1 359 ? 6.272 -61.563 -26.846 1.00 18.60 398 LEU A O 1
ATOM 2873 N N . LEU A 1 360 ? 7.017 -63.643 -26.362 1.00 22.19 399 LEU A N 1
ATOM 2874 C CA . LEU A 1 360 ? 5.779 -64.351 -26.792 1.00 23.21 399 LEU A CA 1
ATOM 2875 C C . LEU A 1 360 ? 4.682 -64.047 -25.777 1.00 21.52 399 LEU A C 1
ATOM 2876 O O . LEU A 1 360 ? 3.527 -63.856 -26.235 1.00 21.04 399 LEU A O 1
ATOM 2881 N N . LYS A 1 361 ? 5.005 -63.869 -24.489 1.00 21.33 400 LYS A N 1
ATOM 2882 C CA . LYS A 1 361 ? 3.981 -63.444 -23.487 1.00 22.22 400 LYS A CA 1
ATOM 2883 C C . LYS A 1 361 ? 3.414 -62.067 -23.841 1.00 19.63 400 LYS A C 1
ATOM 2884 O O . LYS A 1 361 ? 2.196 -61.890 -23.725 1.00 18.92 400 LYS A O 1
ATOM 2890 N N . ILE A 1 362 ? 4.254 -61.151 -24.271 1.00 18.45 401 ILE A N 1
ATOM 2891 C CA . ILE A 1 362 ? 3.771 -59.809 -24.744 1.00 19.75 401 ILE A CA 1
ATOM 2892 C C . ILE A 1 362 ? 2.757 -60.018 -25.868 1.00 19.57 401 ILE A C 1
ATOM 2893 O O . ILE A 1 362 ? 1.644 -59.482 -25.787 1.00 17.95 401 ILE A O 1
ATOM 2898 N N . GLN A 1 363 ? 3.110 -60.804 -26.890 1.00 20.61 402 GLN A N 1
ATOM 2899 C CA . GLN A 1 363 ? 2.228 -60.940 -28.089 1.00 21.99 402 GLN A CA 1
ATOM 2900 C C . GLN A 1 363 ? 0.903 -61.603 -27.735 1.00 22.00 402 GLN A C 1
ATOM 2901 O O . GLN A 1 363 ? -0.132 -61.227 -28.393 1.00 20.87 402 GLN A O 1
ATOM 2907 N N . ARG A 1 364 ? 0.876 -62.539 -26.762 1.00 19.67 403 ARG A N 1
ATOM 2908 C CA . ARG A 1 364 ? -0.378 -63.182 -26.342 1.00 20.80 403 ARG A CA 1
ATOM 2909 C C . ARG A 1 364 ? -1.069 -62.375 -25.231 1.00 19.43 403 ARG A C 1
ATOM 2910 O O . ARG A 1 364 ? -2.150 -62.802 -24.763 1.00 19.81 403 ARG A O 1
ATOM 2918 N N . ARG A 1 365 ? -0.497 -61.249 -24.799 1.00 17.92 404 ARG A N 1
ATOM 2919 C CA . ARG A 1 365 ? -1.127 -60.374 -23.786 1.00 17.60 404 ARG A CA 1
ATOM 2920 C C . ARG A 1 365 ? -1.164 -61.099 -22.438 1.00 18.53 404 ARG A C 1
ATOM 2921 O O . ARG A 1 365 ? -2.113 -60.881 -21.683 1.00 18.30 404 ARG A O 1
ATOM 2929 N N . GLU A 1 366 ? -0.167 -61.930 -22.172 1.00 21.27 405 GLU A N 1
ATOM 2930 C CA . GLU A 1 366 ? -0.036 -62.720 -20.913 1.00 22.82 405 GLU A CA 1
ATOM 2931 C C . GLU A 1 366 ? 0.797 -61.861 -19.964 1.00 22.44 405 GLU A C 1
ATOM 2932 O O . GLU A 1 366 ? 1.941 -62.212 -19.683 1.00 22.00 405 GLU A O 1
ATOM 2938 N N . ILE A 1 367 ? 0.242 -60.754 -19.535 1.00 21.58 406 ILE A N 1
ATOM 2939 C CA . ILE A 1 367 ? 1.016 -59.716 -18.823 1.00 25.25 406 ILE A CA 1
ATOM 2940 C C . ILE A 1 367 ? 0.562 -59.682 -17.355 1.00 26.53 406 ILE A C 1
ATOM 2941 O O . ILE A 1 367 ? -0.491 -60.244 -17.032 1.00 27.27 406 ILE A O 1
ATOM 2946 N N . GLY A 1 368 ? 1.332 -59.031 -16.498 1.00 28.10 407 GLY A N 1
ATOM 2947 C CA . GLY A 1 368 ? 0.939 -58.845 -15.093 1.00 29.55 407 GLY A CA 1
ATOM 2948 C C . GLY A 1 368 ? -0.405 -58.146 -14.952 1.00 29.06 407 GLY A C 1
ATOM 2949 O O . GLY A 1 368 ? -0.849 -57.512 -15.916 1.00 30.52 407 GLY A O 1
ATOM 2950 N N . CYS A 1 369 ? -1.061 -58.276 -13.822 1.00 29.28 408 CYS A N 1
ATOM 2951 C CA . CYS A 1 369 ? -2.349 -57.577 -13.584 1.00 32.15 408 CYS A CA 1
ATOM 2952 C C . CYS A 1 369 ? -2.200 -56.445 -12.572 1.00 30.14 408 CYS A C 1
ATOM 2953 O O . CYS A 1 369 ? -1.277 -56.494 -11.768 1.00 29.67 408 CYS A O 1
ATOM 2956 N N . LYS A 1 370 ? -3.079 -55.449 -12.671 1.00 29.18 409 LYS A N 1
ATOM 2957 C CA . LYS A 1 370 ? -3.085 -54.211 -11.842 1.00 29.30 409 LYS A CA 1
ATOM 2958 C C . LYS A 1 370 ? -3.530 -54.610 -10.433 1.00 29.49 409 LYS A C 1
ATOM 2959 O O . LYS A 1 370 ? -4.597 -55.153 -10.343 1.00 31.44 409 LYS A O 1
ATOM 2965 N N . LEU A 1 371 ? -2.734 -54.359 -9.382 1.00 27.71 410 LEU A N 1
ATOM 2966 C CA . LEU A 1 371 ? -3.201 -54.602 -7.997 1.00 26.51 410 LEU A CA 1
ATOM 2967 C C . LEU A 1 371 ? -3.131 -53.296 -7.200 1.00 26.51 410 LEU A C 1
ATOM 2968 O O . LEU A 1 371 ? -2.732 -53.319 -6.018 1.00 27.99 410 LEU A O 1
ATOM 2973 N N . GLY A 1 372 ? -3.549 -52.206 -7.819 1.00 25.11 411 GLY A N 1
ATOM 2974 C CA . GLY A 1 372 ? -3.790 -50.918 -7.156 1.00 23.92 411 GLY A CA 1
ATOM 2975 C C . GLY A 1 372 ? -2.756 -49.875 -7.545 1.00 23.20 411 GLY A C 1
ATOM 2976 O O . GLY A 1 372 ? -1.664 -50.188 -8.036 1.00 20.37 411 GLY A O 1
ATOM 2977 N N . TYR A 1 373 ? -3.086 -48.644 -7.209 1.00 22.92 412 TYR A N 1
ATOM 2978 C CA . TYR A 1 373 ? -2.185 -47.481 -7.383 1.00 26.25 412 TYR A CA 1
ATOM 2979 C C . TYR A 1 373 ? -2.634 -46.370 -6.448 1.00 24.92 412 TYR A C 1
ATOM 2980 O O . TYR A 1 373 ? -3.777 -46.317 -6.021 1.00 25.16 412 TYR A O 1
ATOM 2989 N N . PHE A 1 374 ? -1.714 -45.467 -6.171 1.00 25.68 413 PHE A N 1
ATOM 2990 C CA . PHE A 1 374 ? -2.036 -44.142 -5.606 1.00 25.67 413 PHE A CA 1
ATOM 2991 C C . PHE A 1 374 ? -1.053 -43.144 -6.181 1.00 25.84 413 PHE A C 1
ATOM 2992 O O . PHE A 1 374 ? 0.031 -43.515 -6.647 1.00 25.79 413 PHE A O 1
ATOM 3000 N N . GLU A 1 375 ? -1.450 -41.883 -6.115 1.00 27.87 414 GLU A N 1
ATOM 3001 C CA . GLU A 1 375 ? -0.589 -40.716 -6.396 1.00 28.59 414 GLU A CA 1
ATOM 3002 C C . GLU A 1 375 ? -0.143 -40.109 -5.081 1.00 26.49 414 GLU A C 1
ATOM 3003 O O . GLU A 1 375 ? -0.920 -40.161 -4.130 1.00 27.89 414 GLU A O 1
ATOM 3009 N N . MET A 1 376 ? 1.068 -39.572 -5.042 1.00 25.56 415 MET A N 1
ATOM 3010 C CA . MET A 1 376 ? 1.579 -38.928 -3.813 1.00 27.49 415 MET A CA 1
ATOM 3011 C C . MET A 1 376 ? 2.483 -37.727 -4.128 1.00 28.34 415 MET A C 1
ATOM 3012 O O . MET A 1 376 ? 3.059 -37.640 -5.221 1.00 26.98 415 MET A O 1
ATOM 3017 N N . ASN A 1 377 ? 2.582 -36.839 -3.153 1.00 28.52 416 ASN A N 1
ATOM 3018 C CA . ASN A 1 377 ? 3.467 -35.665 -3.131 1.00 31.49 416 ASN A CA 1
ATOM 3019 C C . ASN A 1 377 ? 4.886 -36.121 -2.843 1.00 33.91 416 ASN A C 1
ATOM 3020 O O . ASN A 1 377 ? 5.133 -36.697 -1.788 1.00 36.66 416 ASN A O 1
ATOM 3025 N N . PRO A 1 378 ? 5.859 -35.857 -3.746 1.00 31.89 417 PRO A N 1
ATOM 3026 C CA . PRO A 1 378 ? 7.244 -36.261 -3.563 1.00 34.06 417 PRO A CA 1
ATOM 3027 C C . PRO A 1 378 ? 7.809 -35.744 -2.223 1.00 40.98 417 PRO A C 1
ATOM 3028 O O . PRO A 1 378 ? 8.682 -36.416 -1.679 1.00 43.42 417 PRO A O 1
ATOM 3032 N N . GLU A 1 379 ? 7.313 -34.615 -1.709 1.00 41.43 418 GLU A N 1
ATOM 3033 C CA . GLU A 1 379 ? 7.778 -34.021 -0.428 1.00 48.21 418 GLU A CA 1
ATOM 3034 C C . GLU A 1 379 ? 7.523 -34.962 0.751 1.00 50.35 418 GLU A C 1
ATOM 3035 O O . GLU A 1 379 ? 8.375 -34.968 1.676 1.00 49.54 418 GLU A O 1
ATOM 3041 N N . ASN A 1 380 ? 6.475 -35.790 0.691 1.00 50.99 419 ASN A N 1
ATOM 3042 C CA . ASN A 1 380 ? 6.110 -36.704 1.807 1.00 53.33 419 ASN A CA 1
ATOM 3043 C C . ASN A 1 380 ? 7.103 -37.866 1.880 1.00 57.61 419 ASN A C 1
ATOM 3044 O O . ASN A 1 380 ? 6.966 -38.677 2.790 1.00 62.08 419 ASN A O 1
ATOM 3049 N N . ALA A 1 381 ? 8.106 -37.912 1.009 1.00 60.47 420 ALA A N 1
ATOM 3050 C CA . ALA A 1 381 ? 9.154 -38.947 1.063 1.00 68.82 420 ALA A CA 1
ATOM 3051 C C . ALA A 1 381 ? 10.185 -38.550 2.124 1.00 77.12 420 ALA A C 1
ATOM 3052 O O . ALA A 1 381 ? 10.481 -39.387 3.005 1.00 82.71 420 ALA A O 1
ATOM 3054 N N . THR A 1 382 ? 10.736 -37.344 2.020 1.00 85.82 421 THR A N 1
ATOM 3055 C CA . THR A 1 382 ? 11.828 -36.840 2.901 1.00 93.16 421 THR A CA 1
ATOM 3056 C C . THR A 1 382 ? 11.384 -36.898 4.372 1.00 92.11 421 THR A C 1
ATOM 3057 O O . THR A 1 382 ? 12.231 -37.271 5.204 1.00 89.96 421 THR A O 1
ATOM 3061 N N . ALA A 1 394 ? 12.501 -41.856 -4.136 1.00 47.06 433 ALA A N 1
ATOM 3062 C CA . ALA A 1 394 ? 11.429 -42.634 -4.812 1.00 46.11 433 ALA A CA 1
ATOM 3063 C C . ALA A 1 394 ? 11.706 -44.150 -4.720 1.00 44.84 433 ALA A C 1
ATOM 3064 O O . ALA A 1 394 ? 10.788 -44.888 -4.345 1.00 40.08 433 ALA A O 1
ATOM 3066 N N . ALA A 1 395 ? 12.942 -44.589 -4.948 1.00 44.74 434 ALA A N 1
ATOM 3067 C CA . ALA A 1 395 ? 13.374 -45.993 -4.747 1.00 49.39 434 ALA A CA 1
ATOM 3068 C C . ALA A 1 395 ? 13.124 -46.456 -3.298 1.00 49.79 434 ALA A C 1
ATOM 3069 O O . ALA A 1 395 ? 12.715 -47.629 -3.113 1.00 51.82 434 ALA A O 1
ATOM 3071 N N . GLU A 1 396 ? 13.339 -45.575 -2.320 1.00 52.56 435 GLU A N 1
ATOM 3072 C CA . GLU A 1 396 ? 13.148 -45.847 -0.861 1.00 54.33 435 GLU A CA 1
ATOM 3073 C C . GLU A 1 396 ? 11.646 -45.967 -0.571 1.00 46.73 435 GLU A C 1
ATOM 3074 O O . GLU A 1 396 ? 11.243 -46.876 0.153 1.00 42.70 435 GLU A O 1
ATOM 3080 N N . VAL A 1 397 ? 10.844 -45.052 -1.114 1.00 41.84 436 VAL A N 1
ATOM 3081 C CA . VAL A 1 397 ? 9.357 -45.118 -1.026 1.00 38.58 436 VAL A CA 1
ATOM 3082 C C . VAL A 1 397 ? 8.924 -46.484 -1.554 1.00 34.67 436 VAL A C 1
ATOM 3083 O O . VAL A 1 397 ? 8.134 -47.139 -0.883 1.00 31.61 436 VAL A O 1
ATOM 3087 N N . VAL A 1 398 ? 9.430 -46.888 -2.718 1.00 31.93 437 VAL A N 1
ATOM 3088 C CA . VAL A 1 398 ? 9.020 -48.173 -3.339 1.00 33.93 437 VAL A CA 1
ATOM 3089 C C . VAL A 1 398 ? 9.374 -49.320 -2.373 1.00 34.76 437 VAL A C 1
ATOM 3090 O O . VAL A 1 398 ? 8.504 -50.152 -2.094 1.00 34.29 437 VAL A O 1
ATOM 3094 N N . LYS A 1 399 ? 10.585 -49.313 -1.839 1.00 39.39 438 LYS A N 1
ATOM 3095 C CA . LYS A 1 399 ? 11.061 -50.363 -0.874 1.00 42.42 438 LYS A CA 1
ATOM 3096 C C . LYS A 1 399 ? 10.225 -50.327 0.400 1.00 39.27 438 LYS A C 1
ATOM 3097 O O . LYS A 1 399 ? 9.742 -51.382 0.773 1.00 38.80 438 LYS A O 1
ATOM 3103 N N . LYS A 1 400 ? 9.964 -49.167 0.984 1.00 39.50 439 LYS A N 1
ATOM 3104 C CA . LYS A 1 400 ? 9.113 -49.049 2.206 1.00 42.47 439 LYS A CA 1
ATOM 3105 C C . LYS A 1 400 ? 7.689 -49.565 1.925 1.00 39.82 439 LYS A C 1
ATOM 3106 O O . LYS A 1 400 ? 7.148 -50.362 2.730 1.00 35.77 439 LYS A O 1
ATOM 3112 N N . VAL A 1 401 ? 7.050 -49.128 0.836 1.00 35.68 440 VAL A N 1
ATOM 3113 C CA . VAL A 1 401 ? 5.654 -49.549 0.550 1.00 33.35 440 VAL A CA 1
ATOM 3114 C C . VAL A 1 401 ? 5.631 -51.079 0.393 1.00 30.92 440 VAL A C 1
ATOM 3115 O O . VAL A 1 401 ? 4.711 -51.694 0.921 1.00 30.81 440 VAL A O 1
ATOM 3119 N N . GLY A 1 402 ? 6.568 -51.663 -0.350 1.00 29.33 441 GLY A N 1
ATOM 3120 C CA . GLY A 1 402 ? 6.648 -53.119 -0.580 1.00 31.37 441 GLY A CA 1
ATOM 3121 C C . GLY A 1 402 ? 6.817 -53.893 0.727 1.00 33.87 441 GLY A C 1
ATOM 3122 O O . GLY A 1 402 ? 6.087 -54.871 0.898 1.00 33.12 441 GLY A O 1
ATOM 3123 N N . GLN A 1 403 ? 7.670 -53.405 1.639 1.00 35.78 442 GLN A N 1
ATOM 3124 C CA . GLN A 1 403 ? 7.930 -54.045 2.964 1.00 40.24 442 GLN A CA 1
ATOM 3125 C C . GLN A 1 403 ? 6.668 -53.934 3.828 1.00 39.10 442 GLN A C 1
ATOM 3126 O O . GLN A 1 403 ? 6.246 -54.974 4.358 1.00 37.86 442 GLN A O 1
ATOM 3132 N N . LYS A 1 404 ? 6.036 -52.757 3.915 1.00 37.00 443 LYS A N 1
ATOM 3133 C CA . LYS A 1 404 ? 4.797 -52.569 4.706 1.00 37.91 443 LYS A CA 1
ATOM 3134 C C . LYS A 1 404 ? 3.635 -53.405 4.142 1.00 36.83 443 LYS A C 1
ATOM 3135 O O . LYS A 1 404 ? 2.806 -53.940 4.929 1.00 38.00 443 LYS A O 1
ATOM 3141 N N . MET A 1 405 ? 3.495 -53.479 2.817 1.00 34.30 444 MET A N 1
ATOM 3142 C CA . MET A 1 405 ? 2.438 -54.306 2.188 1.00 32.26 444 MET A CA 1
ATOM 3143 C C . MET A 1 405 ? 2.646 -55.781 2.611 1.00 34.49 444 MET A C 1
ATOM 3144 O O . MET A 1 405 ? 1.649 -56.458 2.932 1.00 34.36 444 MET A O 1
ATOM 3149 N N . LYS A 1 406 ? 3.876 -56.282 2.531 1.00 35.32 445 LYS A N 1
ATOM 3150 C CA . LYS A 1 406 ? 4.210 -57.689 2.902 1.00 41.55 445 LYS A CA 1
ATOM 3151 C C . LYS A 1 406 ? 3.770 -57.964 4.366 1.00 42.72 445 LYS A C 1
ATOM 3152 O O . LYS A 1 406 ? 3.036 -58.963 4.576 1.00 42.15 445 LYS A O 1
ATOM 3158 N N . GLU A 1 407 ? 4.106 -57.068 5.305 1.00 43.17 446 GLU A N 1
ATOM 3159 C CA . GLU A 1 407 ? 3.676 -57.157 6.730 1.00 46.11 446 GLU A CA 1
ATOM 3160 C C . GLU A 1 407 ? 2.151 -57.159 6.807 1.00 43.28 446 GLU A C 1
ATOM 3161 O O . GLU A 1 407 ? 1.631 -57.957 7.571 1.00 37.40 446 GLU A O 1
ATOM 3167 N N . ILE A 1 408 ? 1.467 -56.314 6.031 1.00 39.38 447 ILE A N 1
ATOM 3168 C CA . ILE A 1 408 ? -0.012 -56.150 6.150 1.00 39.51 447 ILE A CA 1
ATOM 3169 C C . ILE A 1 408 ? -0.657 -57.426 5.614 1.00 38.96 447 ILE A C 1
ATOM 3170 O O . ILE A 1 408 ? -1.697 -57.853 6.174 1.00 37.73 447 ILE A O 1
ATOM 3175 N N . LEU A 1 409 ? -0.100 -57.998 4.541 1.00 39.21 448 LEU A N 1
ATOM 3176 C CA . LEU A 1 409 ? -0.668 -59.226 3.917 1.00 40.22 448 LEU A CA 1
ATOM 3177 C C . LEU A 1 409 ? -0.501 -60.418 4.888 1.00 40.82 448 LEU A C 1
ATOM 3178 O O . LEU A 1 409 ? -1.476 -61.163 5.026 1.00 38.55 448 LEU A O 1
ATOM 3183 N N . GLU A 1 410 ? 0.640 -60.517 5.580 1.00 45.98 449 GLU A N 1
ATOM 3184 C CA . GLU A 1 410 ? 0.891 -61.519 6.683 1.00 50.22 449 GLU A CA 1
ATOM 3185 C C . GLU A 1 410 ? -0.202 -61.418 7.766 1.00 47.53 449 GLU A C 1
ATOM 3186 O O . GLU A 1 410 ? -0.794 -62.441 8.067 1.00 51.65 449 GLU A O 1
ATOM 3192 N N . GLN A 1 411 ? -0.457 -60.230 8.311 1.00 47.02 450 GLN A N 1
ATOM 3193 C CA . GLN A 1 411 ? -1.533 -59.951 9.302 1.00 49.66 450 GLN A CA 1
ATOM 3194 C C . GLN A 1 411 ? -2.899 -60.324 8.719 1.00 49.95 450 GLN A C 1
ATOM 3195 O O . GLN A 1 411 ? -3.738 -60.861 9.467 1.00 45.00 450 GLN A O 1
ATOM 3201 N N . MET A 1 412 ? -3.159 -60.009 7.442 1.00 47.81 451 MET A N 1
ATOM 3202 C CA . MET A 1 412 ? -4.467 -60.352 6.826 1.00 46.16 451 MET A CA 1
ATOM 3203 C C . MET A 1 412 ? -4.539 -61.873 6.738 1.00 43.57 451 MET A C 1
ATOM 3204 O O . MET A 1 412 ? -5.603 -62.423 7.046 1.00 46.86 451 MET A O 1
ATOM 3209 N N . ASP A 1 413 ? -3.429 -62.514 6.364 1.00 42.05 452 ASP A N 1
ATOM 3210 C CA . ASP A 1 413 ? -3.385 -63.967 6.068 1.00 42.03 452 ASP A CA 1
ATOM 3211 C C . ASP A 1 413 ? -3.712 -64.735 7.372 1.00 45.51 452 ASP A C 1
ATOM 3212 O O . ASP A 1 413 ? -4.506 -65.694 7.331 1.00 43.34 452 ASP A O 1
ATOM 3217 N N . ASP A 1 414 ? -3.128 -64.319 8.500 1.00 46.48 453 ASP A N 1
ATOM 3218 C CA . ASP A 1 414 ? -3.248 -65.011 9.813 1.00 48.33 453 ASP A CA 1
ATOM 3219 C C . ASP A 1 414 ? -4.623 -64.689 10.427 1.00 50.35 453 ASP A C 1
ATOM 3220 O O . ASP A 1 414 ? -5.340 -65.657 10.782 1.00 47.27 453 ASP A O 1
ATOM 3225 N N . THR A 1 415 ? -5.017 -63.407 10.502 1.00 52.91 454 THR A N 1
ATOM 3226 C CA . THR A 1 415 ? -6.339 -62.978 11.029 1.00 56.38 454 THR A CA 1
ATOM 3227 C C . THR A 1 415 ? -7.499 -63.656 10.285 1.00 57.86 454 THR A C 1
ATOM 3228 O O . THR A 1 415 ? -8.485 -63.944 10.949 1.00 56.78 454 THR A O 1
ATOM 3232 N N . GLU A 1 416 ? -7.419 -63.874 8.971 1.00 60.47 455 GLU A N 1
ATOM 3233 C CA . GLU A 1 416 ? -8.555 -64.428 8.165 1.00 63.24 455 GLU A CA 1
ATOM 3234 C C . GLU A 1 416 ? -8.328 -65.933 7.894 1.00 64.39 455 GLU A C 1
ATOM 3235 O O . GLU A 1 416 ? -9.177 -66.548 7.224 1.00 69.48 455 GLU A O 1
ATOM 3241 N N . GLU A 1 417 ? -7.228 -66.508 8.400 1.00 65.46 456 GLU A N 1
ATOM 3242 C CA . GLU A 1 417 ? -6.892 -67.962 8.349 1.00 69.65 456 GLU A CA 1
ATOM 3243 C C . GLU A 1 417 ? -6.914 -68.443 6.890 1.00 68.04 456 GLU A C 1
ATOM 3244 O O . GLU A 1 417 ? -7.758 -69.261 6.543 1.00 66.05 456 GLU A O 1
ATOM 3250 N N . MET A 1 418 ? -5.998 -67.938 6.069 1.00 70.97 457 MET A N 1
ATOM 3251 C CA . MET A 1 418 ? -5.925 -68.222 4.612 1.00 70.57 457 MET A CA 1
ATOM 3252 C C . MET A 1 418 ? -4.735 -69.138 4.307 1.00 67.99 457 MET A C 1
ATOM 3253 O O . MET A 1 418 ? -4.464 -69.355 3.106 1.00 56.85 457 MET A O 1
ATOM 3258 N N . ASP A 1 419 ? -4.085 -69.684 5.343 1.00 68.06 458 ASP A N 1
ATOM 3259 C CA . ASP A 1 419 ? -3.010 -70.707 5.233 1.00 71.02 458 ASP A CA 1
ATOM 3260 C C . ASP A 1 419 ? -1.968 -70.302 4.173 1.00 68.70 458 ASP A C 1
ATOM 3261 O O . ASP A 1 419 ? -1.566 -71.156 3.345 1.00 61.59 458 ASP A O 1
ATOM 3266 N N . GLY A 1 420 ? -1.541 -69.044 4.196 1.00 69.01 459 GLY A N 1
ATOM 3267 C CA . GLY A 1 420 ? -0.439 -68.553 3.351 1.00 68.75 459 GLY A CA 1
ATOM 3268 C C . GLY A 1 420 ? -0.852 -68.266 1.914 1.00 64.19 459 GLY A C 1
ATOM 3269 O O . GLY A 1 420 ? 0.060 -68.001 1.104 1.00 66.01 459 GLY A O 1
ATOM 3270 N N . LYS A 1 421 ? -2.148 -68.297 1.578 1.00 65.31 460 LYS A N 1
ATOM 3271 C CA . LYS A 1 421 ? -2.636 -67.963 0.210 1.00 66.17 460 LYS A CA 1
ATOM 3272 C C . LYS A 1 421 ? -2.302 -66.488 -0.104 1.00 58.76 460 LYS A C 1
ATOM 3273 O O . LYS A 1 421 ? -1.998 -66.205 -1.260 1.00 61.97 460 LYS A O 1
ATOM 3279 N N . LEU A 1 422 ? -2.351 -65.597 0.891 1.00 49.99 461 LEU A N 1
ATOM 3280 C CA . LEU A 1 422 ? -1.992 -64.166 0.750 1.00 49.80 461 LEU A CA 1
ATOM 3281 C C . LEU A 1 422 ? -0.470 -63.998 0.781 1.00 49.88 461 LEU A C 1
ATOM 3282 O O . LEU A 1 422 ? 0.050 -63.271 -0.078 1.00 44.28 461 LEU A O 1
ATOM 3287 N N . LYS A 1 423 ? 0.203 -64.619 1.746 1.00 49.54 462 LYS A N 1
ATOM 3288 C CA . LYS A 1 423 ? 1.677 -64.542 1.928 1.00 51.31 462 LYS A CA 1
ATOM 3289 C C . LYS A 1 423 ? 2.415 -65.063 0.691 1.00 46.94 462 LYS A C 1
ATOM 3290 O O . LYS A 1 423 ? 3.539 -64.613 0.442 1.00 45.64 462 LYS A O 1
ATOM 3296 N N . ASP A 1 424 ? 1.837 -65.997 -0.058 1.00 48.69 463 ASP A N 1
ATOM 3297 C CA . ASP A 1 424 ? 2.521 -66.563 -1.252 1.00 51.80 463 ASP A CA 1
ATOM 3298 C C . ASP A 1 424 ? 2.335 -65.667 -2.498 1.00 47.86 463 ASP A C 1
ATOM 3299 O O . ASP A 1 424 ? 2.953 -65.953 -3.517 1.00 48.16 463 ASP A O 1
ATOM 3304 N N . ILE A 1 425 ? 1.510 -64.625 -2.468 1.00 43.80 464 ILE A N 1
ATOM 3305 C CA . ILE A 1 425 ? 1.201 -63.801 -3.692 1.00 41.61 464 ILE A CA 1
ATOM 3306 C C . ILE A 1 425 ? 2.484 -63.107 -4.151 1.00 38.66 464 ILE A C 1
ATOM 3307 O O . ILE A 1 425 ? 3.128 -62.424 -3.321 1.00 37.07 464 ILE A O 1
ATOM 3312 N N . GLN A 1 426 ? 2.849 -63.288 -5.421 1.00 39.62 465 GLN A N 1
ATOM 3313 C CA . GLN A 1 426 ? 3.991 -62.562 -6.029 1.00 41.87 465 GLN A CA 1
ATOM 3314 C C . GLN A 1 426 ? 3.509 -61.205 -6.572 1.00 37.65 465 GLN A C 1
ATOM 3315 O O . GLN A 1 426 ? 2.579 -61.216 -7.400 1.00 33.49 465 GLN A O 1
ATOM 3321 N N . PHE A 1 427 ? 4.119 -60.100 -6.118 1.00 34.98 466 PHE A N 1
ATOM 3322 C CA . PHE A 1 427 ? 3.811 -58.738 -6.612 1.00 33.11 466 PHE A CA 1
ATOM 3323 C C . PHE A 1 427 ? 5.042 -57.877 -6.531 1.00 32.30 466 PHE A C 1
ATOM 3324 O O . PHE A 1 427 ? 5.931 -58.143 -5.767 1.00 30.63 466 PHE A O 1
ATOM 3332 N N . THR A 1 428 ? 5.057 -56.829 -7.344 1.00 31.48 467 THR A N 1
ATOM 3333 C CA . THR A 1 428 ? 6.171 -55.867 -7.440 1.00 32.21 467 THR A CA 1
ATOM 3334 C C . THR A 1 428 ? 5.558 -54.468 -7.317 1.00 29.27 467 THR A C 1
ATOM 3335 O O . THR A 1 428 ? 4.528 -54.194 -7.955 1.00 26.37 467 THR A O 1
ATOM 3339 N N . VAL A 1 429 ? 6.187 -53.640 -6.511 1.00 28.12 468 VAL A N 1
ATOM 3340 C CA . VAL A 1 429 ? 5.798 -52.223 -6.348 1.00 27.67 468 VAL A CA 1
ATOM 3341 C C . VAL A 1 429 ? 6.663 -51.438 -7.332 1.00 28.04 468 VAL A C 1
ATOM 3342 O O . VAL A 1 429 ? 7.883 -51.703 -7.384 1.00 26.52 468 VAL A O 1
ATOM 3346 N N . MET A 1 430 ? 6.043 -50.528 -8.068 1.00 27.39 469 MET A N 1
ATOM 3347 C CA . MET A 1 430 ? 6.738 -49.694 -9.074 1.00 32.20 469 MET A CA 1
ATOM 3348 C C . MET A 1 430 ? 6.346 -48.248 -8.877 1.00 28.36 469 MET A C 1
ATOM 3349 O O . MET A 1 430 ? 5.295 -47.976 -8.235 1.00 27.19 469 MET A O 1
ATOM 3354 N N . HIS A 1 431 ? 7.104 -47.357 -9.476 1.00 28.58 470 HIS A N 1
ATOM 3355 C CA . HIS A 1 431 ? 6.798 -45.901 -9.391 1.00 28.08 470 HIS A CA 1
ATOM 3356 C C . HIS A 1 431 ? 6.913 -45.271 -10.772 1.00 25.08 470 HIS A C 1
ATOM 3357 O O . HIS A 1 431 ? 7.683 -45.751 -11.596 1.00 23.83 470 HIS A O 1
ATOM 3364 N N . SER A 1 432 ? 6.157 -44.208 -10.936 1.00 22.35 471 SER A N 1
ATOM 3365 C CA . SER A 1 432 ? 6.259 -43.298 -12.090 1.00 24.34 471 SER A CA 1
ATOM 3366 C C . SER A 1 432 ? 6.460 -41.898 -11.540 1.00 22.58 471 SER A C 1
ATOM 3367 O O . SER A 1 432 ? 5.699 -41.545 -10.659 1.00 22.26 471 SER A O 1
ATOM 3370 N N . VAL A 1 433 ? 7.442 -41.189 -12.093 1.00 23.14 472 VAL A N 1
ATOM 3371 C CA . VAL A 1 433 ? 7.613 -39.728 -11.906 1.00 22.56 472 VAL A CA 1
ATOM 3372 C C . VAL A 1 433 ? 6.751 -39.010 -12.945 1.00 21.41 472 VAL A C 1
ATOM 3373 O O . VAL A 1 433 ? 7.057 -39.129 -14.130 1.00 20.74 472 VAL A O 1
ATOM 3377 N N . LEU A 1 434 ? 5.716 -38.296 -12.494 1.00 21.41 473 LEU A N 1
ATOM 3378 C CA . LEU A 1 434 ? 4.799 -37.543 -13.369 1.00 21.06 473 LEU A CA 1
ATOM 3379 C C . LEU A 1 434 ? 5.009 -36.040 -13.144 1.00 22.74 473 LEU A C 1
ATOM 3380 O O . LEU A 1 434 ? 4.273 -35.446 -12.336 1.00 22.85 473 LEU A O 1
ATOM 3385 N N . GLY A 1 435 ? 5.954 -35.457 -13.878 1.00 22.33 474 GLY A N 1
ATOM 3386 C CA . GLY A 1 435 ? 6.371 -34.076 -13.670 1.00 22.46 474 GLY A CA 1
ATOM 3387 C C . GLY A 1 435 ? 6.285 -33.228 -14.904 1.00 21.80 474 GLY A C 1
ATOM 3388 O O . GLY A 1 435 ? 5.952 -33.712 -15.998 1.00 20.17 474 GLY A O 1
ATOM 3389 N N . ARG A 1 436 ? 6.583 -31.966 -14.706 1.00 24.57 475 ARG A N 1
ATOM 3390 C CA . ARG A 1 436 ? 6.569 -30.916 -15.772 1.00 26.07 475 ARG A CA 1
ATOM 3391 C C . ARG A 1 436 ? 7.984 -30.706 -16.311 1.00 28.32 475 ARG A C 1
ATOM 3392 O O . ARG A 1 436 ? 8.127 -30.022 -17.318 1.00 35.19 475 ARG A O 1
ATOM 3400 N N . GLY A 1 437 ? 8.945 -31.427 -15.789 1.00 34.97 476 GLY A N 1
ATOM 3401 C CA . GLY A 1 437 ? 10.359 -31.265 -16.146 1.00 43.22 476 GLY A CA 1
ATOM 3402 C C . GLY A 1 437 ? 11.110 -30.978 -14.868 1.00 46.60 476 GLY A C 1
ATOM 3403 O O . GLY A 1 437 ? 10.610 -31.342 -13.791 1.00 63.93 476 GLY A O 1
ATOM 3404 N N . LEU A 1 438 ? 12.314 -30.458 -14.948 1.00 44.96 477 LEU A N 1
ATOM 3405 C CA . LEU A 1 438 ? 12.984 -29.763 -13.818 1.00 45.47 477 LEU A CA 1
ATOM 3406 C C . LEU A 1 438 ? 12.786 -30.520 -12.489 1.00 45.95 477 LEU A C 1
ATOM 3407 O O . LEU A 1 438 ? 12.926 -31.738 -12.479 1.00 56.15 477 LEU A O 1
ATOM 3412 N N . ASP A 1 439 ? 12.570 -29.805 -11.390 1.00 42.74 478 ASP A N 1
ATOM 3413 C CA . ASP A 1 439 ? 12.563 -30.391 -10.025 1.00 45.99 478 ASP A CA 1
ATOM 3414 C C . ASP A 1 439 ? 11.111 -30.626 -9.610 1.00 39.30 478 ASP A C 1
ATOM 3415 O O . ASP A 1 439 ? 10.207 -30.103 -10.296 1.00 37.42 478 ASP A O 1
ATOM 3420 N N . ASP A 1 440 ? 10.925 -31.347 -8.520 1.00 35.66 479 ASP A N 1
ATOM 3421 C CA . ASP A 1 440 ? 9.605 -31.727 -7.973 1.00 36.97 479 ASP A CA 1
ATOM 3422 C C . ASP A 1 440 ? 8.794 -30.455 -7.680 1.00 32.87 479 ASP A C 1
ATOM 3423 O O . ASP A 1 440 ? 7.546 -30.518 -7.725 1.00 31.25 479 ASP A O 1
ATOM 3428 N N . LYS A 1 441 ? 9.458 -29.361 -7.322 1.00 32.87 480 LYS A N 1
ATOM 3429 C CA . LYS A 1 441 ? 8.754 -28.220 -6.690 1.00 37.25 480 LYS A CA 1
ATOM 3430 C C . LYS A 1 441 ? 8.541 -27.061 -7.685 1.00 39.45 480 LYS A C 1
ATOM 3431 O O . LYS A 1 441 ? 7.729 -26.195 -7.389 1.00 46.50 480 LYS A O 1
ATOM 3437 N N . THR A 1 442 ? 9.245 -27.009 -8.808 1.00 34.45 481 THR A N 1
ATOM 3438 C CA . THR A 1 442 ? 9.276 -25.774 -9.638 1.00 33.44 481 THR A CA 1
ATOM 3439 C C . THR A 1 442 ? 8.561 -26.015 -10.965 1.00 26.63 481 THR A C 1
ATOM 3440 O O . THR A 1 442 ? 8.942 -26.943 -11.687 1.00 28.20 481 THR A O 1
ATOM 3444 N N . HIS A 1 443 ? 7.553 -25.204 -11.239 1.00 22.30 482 HIS A N 1
ATOM 3445 C CA . HIS A 1 443 ? 6.893 -25.130 -12.564 1.00 21.10 482 HIS A CA 1
ATOM 3446 C C . HIS A 1 443 ? 7.837 -24.433 -13.530 1.00 18.70 482 HIS A C 1
ATOM 3447 O O . HIS A 1 443 ? 8.329 -23.342 -13.245 1.00 17.38 482 HIS A O 1
ATOM 3454 N N . PRO A 1 444 ? 8.123 -25.062 -14.695 1.00 17.86 483 PRO A N 1
ATOM 3455 C CA . PRO A 1 444 ? 8.970 -24.439 -15.706 1.00 17.64 483 PRO A CA 1
ATOM 3456 C C . PRO A 1 444 ? 8.598 -22.981 -16.070 1.00 16.96 483 PRO A C 1
ATOM 3457 O O . PRO A 1 444 ? 9.517 -22.191 -16.326 1.00 16.25 483 PRO A O 1
ATOM 3461 N N . ILE A 1 445 ? 7.321 -22.629 -16.022 1.00 16.11 484 ILE A N 1
ATOM 3462 C CA . ILE A 1 445 ? 6.866 -21.280 -16.366 1.00 17.74 484 ILE A CA 1
ATOM 3463 C C . ILE A 1 445 ? 7.520 -20.246 -15.428 1.00 17.94 484 ILE A C 1
ATOM 3464 O O . ILE A 1 445 ? 7.810 -19.105 -15.873 1.00 16.29 484 ILE A O 1
ATOM 3469 N N . GLU A 1 446 ? 7.745 -20.604 -14.163 1.00 18.00 485 GLU A N 1
ATOM 3470 C CA . GLU A 1 446 ? 8.396 -19.685 -13.172 1.00 21.08 485 GLU A CA 1
ATOM 3471 C C . GLU A 1 446 ? 9.806 -19.320 -13.662 1.00 19.49 485 GLU A C 1
ATOM 3472 O O . GLU A 1 446 ? 10.313 -18.274 -13.232 1.00 19.51 485 GLU A O 1
ATOM 3478 N N . ARG A 1 447 ? 10.432 -20.174 -14.450 1.00 17.87 486 ARG A N 1
ATOM 3479 C CA . ARG A 1 447 ? 11.848 -20.007 -14.877 1.00 19.46 486 ARG A CA 1
ATOM 3480 C C . ARG A 1 447 ? 11.936 -19.566 -16.338 1.00 18.17 486 ARG A C 1
ATOM 3481 O O . ARG A 1 447 ? 13.021 -19.727 -16.898 1.00 18.64 486 ARG A O 1
ATOM 3489 N N . GLN A 1 448 ? 10.850 -19.006 -16.886 1.00 15.80 487 GLN A N 1
ATOM 3490 C CA . GLN A 1 448 ? 10.808 -18.479 -18.255 1.00 15.78 487 GLN A CA 1
ATOM 3491 C C . GLN A 1 448 ? 10.802 -16.965 -18.136 1.00 15.92 487 GLN A C 1
ATOM 3492 O O . GLN A 1 448 ? 9.946 -16.445 -17.413 1.00 15.77 487 GLN A O 1
ATOM 3498 N N . ILE A 1 449 ? 11.656 -16.322 -18.909 1.00 16.70 488 ILE A N 1
ATOM 3499 C CA . ILE A 1 449 ? 11.689 -14.843 -19.053 1.00 18.30 488 ILE A CA 1
ATOM 3500 C C . ILE A 1 449 ? 10.619 -14.381 -20.048 1.00 16.94 488 ILE A C 1
ATOM 3501 O O . ILE A 1 449 ? 10.463 -15.021 -21.097 1.00 15.66 488 ILE A O 1
ATOM 3506 N N . PHE A 1 450 ? 9.971 -13.261 -19.739 1.00 15.83 489 PHE A N 1
ATOM 3507 C CA . PHE A 1 450 ? 8.930 -12.607 -20.541 1.00 15.36 489 PHE A CA 1
ATOM 3508 C C . PHE A 1 450 ? 9.291 -11.144 -20.743 1.00 16.35 489 PHE A C 1
ATOM 3509 O O . PHE A 1 450 ? 10.177 -10.604 -20.017 1.00 16.37 489 PHE A O 1
ATOM 3517 N N . TYR A 1 451 ? 8.605 -10.496 -21.678 1.00 16.15 490 TYR A N 1
ATOM 3518 C CA . TYR A 1 451 ? 8.762 -9.021 -21.858 1.00 17.51 490 TYR A CA 1
ATOM 3519 C C . TYR A 1 451 ? 7.375 -8.429 -21.901 1.00 18.96 490 TYR A C 1
ATOM 3520 O O . TYR A 1 451 ? 6.394 -9.115 -22.297 1.00 18.77 490 TYR A O 1
ATOM 3529 N N . ASP A 1 452 ? 7.317 -7.150 -21.650 1.00 20.47 491 ASP A N 1
ATOM 3530 C CA . ASP A 1 452 ? 6.090 -6.332 -21.671 1.00 24.26 491 ASP A CA 1
ATOM 3531 C C . ASP A 1 452 ? 6.059 -5.511 -22.967 1.00 22.72 491 ASP A C 1
ATOM 3532 O O . ASP A 1 452 ? 7.125 -5.273 -23.554 1.00 22.63 491 ASP A O 1
ATOM 3537 N N . GLY A 1 453 ? 4.887 -5.085 -23.389 1.00 22.68 492 GLY A N 1
ATOM 3538 C CA . GLY A 1 453 ? 4.743 -4.093 -24.482 1.00 23.16 492 GLY A CA 1
ATOM 3539 C C . GLY A 1 453 ? 5.051 -4.720 -25.818 1.00 22.87 492 GLY A C 1
ATOM 3540 O O . GLY A 1 453 ? 5.072 -5.981 -25.924 1.00 19.96 492 GLY A O 1
ATOM 3541 N N . LYS A 1 454 ? 5.230 -3.874 -26.814 1.00 22.39 493 LYS A N 1
ATOM 3542 C CA . LYS A 1 454 ? 5.477 -4.266 -28.223 1.00 25.11 493 LYS A CA 1
ATOM 3543 C C . LYS A 1 454 ? 6.776 -3.647 -28.689 1.00 28.24 493 LYS A C 1
ATOM 3544 O O . LYS A 1 454 ? 6.751 -2.669 -29.403 1.00 30.29 493 LYS A O 1
ATOM 3550 N N . PRO A 1 455 ? 7.942 -4.153 -28.251 1.00 36.36 494 PRO A N 1
ATOM 3551 C CA . PRO A 1 455 ? 9.207 -3.479 -28.558 1.00 41.45 494 PRO A CA 1
ATOM 3552 C C . PRO A 1 455 ? 9.492 -3.518 -30.068 1.00 44.49 494 PRO A C 1
ATOM 3553 O O . PRO A 1 455 ? 8.987 -4.386 -30.731 1.00 47.88 494 PRO A O 1
ATOM 3557 N N . SER A 1 456 ? 10.207 -2.503 -30.558 1.00 53.06 495 SER A N 1
ATOM 3558 C CA . SER A 1 456 ? 10.696 -2.360 -31.964 1.00 59.64 495 SER A CA 1
ATOM 3559 C C . SER A 1 456 ? 12.043 -1.623 -31.967 1.00 55.21 495 SER A C 1
ATOM 3560 O O . SER A 1 456 ? 13.022 -2.356 -31.972 1.00 51.35 495 SER A O 1
ATOM 3563 N N . GLN A 1 462 ? 17.382 -1.346 -25.772 1.00 71.45 501 GLN A N 1
ATOM 3564 C CA . GLN A 1 462 ? 17.520 -2.804 -25.517 1.00 69.21 501 GLN A CA 1
ATOM 3565 C C . GLN A 1 462 ? 16.488 -3.174 -24.465 1.00 58.56 501 GLN A C 1
ATOM 3566 O O . GLN A 1 462 ? 16.341 -2.426 -23.480 1.00 63.51 501 GLN A O 1
ATOM 3572 N N . VAL A 1 463 ? 15.806 -4.296 -24.633 1.00 45.36 502 VAL A N 1
ATOM 3573 C CA . VAL A 1 463 ? 14.725 -4.676 -23.678 1.00 39.34 502 VAL A CA 1
ATOM 3574 C C . VAL A 1 463 ? 15.307 -5.580 -22.578 1.00 30.82 502 VAL A C 1
ATOM 3575 O O . VAL A 1 463 ? 16.135 -6.478 -22.863 1.00 26.68 502 VAL A O 1
ATOM 3579 N N . VAL A 1 464 ? 14.883 -5.336 -21.346 1.00 27.03 503 VAL A N 1
ATOM 3580 C CA . VAL A 1 464 ? 15.191 -6.207 -20.183 1.00 26.09 503 VAL A CA 1
ATOM 3581 C C . VAL A 1 464 ? 13.918 -6.993 -19.843 1.00 25.02 503 VAL A C 1
ATOM 3582 O O . VAL A 1 464 ? 12.859 -6.413 -19.701 1.00 25.15 503 VAL A O 1
ATOM 3586 N N . GLY A 1 465 ? 14.046 -8.305 -19.751 1.00 22.96 504 GLY A N 1
ATOM 3587 C CA . GLY A 1 465 ? 12.904 -9.180 -19.481 1.00 22.13 504 GLY A CA 1
ATOM 3588 C C . GLY A 1 465 ? 12.697 -9.314 -17.981 1.00 21.79 504 GLY A C 1
ATOM 3589 O O . GLY A 1 465 ? 13.468 -8.705 -17.215 1.00 22.20 504 GLY A O 1
ATOM 3590 N N . PHE A 1 466 ? 11.698 -10.079 -17.589 1.00 19.12 505 PHE A N 1
ATOM 3591 C CA . PHE A 1 466 ? 11.389 -10.376 -16.185 1.00 19.63 505 PHE A CA 1
ATOM 3592 C C . PHE A 1 466 ? 10.876 -11.806 -16.094 1.00 18.95 505 PHE A C 1
ATOM 3593 O O . PHE A 1 466 ? 10.351 -12.354 -17.083 1.00 17.96 505 PHE A O 1
ATOM 3601 N N . TYR A 1 467 ? 11.000 -12.367 -14.911 1.00 18.96 506 TYR A N 1
ATOM 3602 C CA . TYR A 1 467 ? 10.387 -13.642 -14.513 1.00 19.88 506 TYR A CA 1
ATOM 3603 C C . TYR A 1 467 ? 9.027 -13.368 -13.906 1.00 19.71 506 TYR A C 1
ATOM 3604 O O . TYR A 1 467 ? 8.795 -12.277 -13.381 1.00 20.85 506 TYR A O 1
ATOM 3613 N N . PRO A 1 468 ? 8.086 -14.317 -13.973 1.00 18.94 507 PRO A N 1
ATOM 3614 C CA . PRO A 1 468 ? 6.762 -14.103 -13.422 1.00 20.23 507 PRO A CA 1
ATOM 3615 C C . PRO A 1 468 ? 6.804 -13.855 -11.914 1.00 21.25 507 PRO A C 1
ATOM 3616 O O . PRO A 1 468 ? 7.699 -14.380 -11.225 1.00 21.37 507 PRO A O 1
ATOM 3620 N N . SER A 1 469 ? 5.825 -13.097 -11.455 1.00 22.26 508 SER A N 1
ATOM 3621 C CA . SER A 1 469 ? 5.488 -12.987 -10.021 1.00 26.19 508 SER A CA 1
ATOM 3622 C C . SER A 1 469 ? 5.370 -14.383 -9.394 1.00 26.08 508 SER A C 1
ATOM 3623 O O . SER A 1 469 ? 4.843 -15.293 -10.068 1.00 24.16 508 SER A O 1
ATOM 3626 N N . GLU A 1 470 ? 5.664 -14.502 -8.113 1.00 28.12 509 GLU A N 1
ATOM 3627 C CA . GLU A 1 470 ? 5.439 -15.701 -7.273 1.00 34.00 509 GLU A CA 1
ATOM 3628 C C . GLU A 1 470 ? 3.952 -16.056 -7.253 1.00 31.05 509 GLU A C 1
ATOM 3629 O O . GLU A 1 470 ? 3.634 -17.220 -7.077 1.00 33.03 509 GLU A O 1
ATOM 3635 N N . ASP A 1 471 ? 3.094 -15.069 -7.445 1.00 29.40 510 ASP A N 1
ATOM 3636 C CA . ASP A 1 471 ? 1.624 -15.254 -7.452 1.00 30.13 510 ASP A CA 1
ATOM 3637 C C . ASP A 1 471 ? 1.222 -16.135 -8.640 1.00 28.37 510 ASP A C 1
ATOM 3638 O O . ASP A 1 471 ? 0.144 -16.758 -8.560 1.00 28.26 510 ASP A O 1
ATOM 3643 N N . TYR A 1 472 ? 1.953 -16.132 -9.757 1.00 25.44 511 TYR A N 1
ATOM 3644 C CA . TYR A 1 472 ? 1.417 -16.763 -10.975 1.00 24.69 511 TYR A CA 1
ATOM 3645 C C . TYR A 1 472 ? 1.182 -18.252 -10.673 1.00 23.80 511 TYR A C 1
ATOM 3646 O O . TYR A 1 472 ? 0.030 -18.725 -10.890 1.00 23.19 511 TYR A O 1
ATOM 3655 N N . VAL A 1 473 ? 2.192 -18.956 -10.175 1.00 23.66 512 VAL A N 1
ATOM 3656 C CA . VAL A 1 473 ? 2.008 -20.413 -9.914 0.50 25.69 512 VAL A CA 1
ATOM 3657 C C . VAL A 1 473 ? 1.000 -20.613 -8.777 1.00 25.50 512 VAL A C 1
ATOM 3658 O O . VAL A 1 473 ? 0.287 -21.594 -8.801 1.00 25.31 512 VAL A O 1
ATOM 3662 N N . ILE A 1 474 ? 0.925 -19.708 -7.814 1.00 27.38 513 ILE A N 1
ATOM 3663 C CA . ILE A 1 474 ? -0.029 -19.818 -6.668 1.00 29.20 513 ILE A CA 1
ATOM 3664 C C . ILE A 1 474 ? -1.446 -19.761 -7.221 1.00 27.33 513 ILE A C 1
ATOM 3665 O O . ILE A 1 474 ? -2.237 -20.609 -6.838 1.00 25.47 513 ILE A O 1
ATOM 3670 N N . ASN A 1 475 ? -1.715 -18.855 -8.155 1.00 25.95 514 ASN A N 1
ATOM 3671 C CA . ASN A 1 475 ? -3.066 -18.661 -8.721 1.00 26.19 514 ASN A CA 1
ATOM 3672 C C . ASN A 1 475 ? -3.356 -19.713 -9.798 1.00 24.31 514 ASN A C 1
ATOM 3673 O O . ASN A 1 475 ? -4.537 -19.940 -10.038 1.00 25.52 514 ASN A O 1
ATOM 3678 N N . ASN A 1 476 ? -2.369 -20.327 -10.447 1.00 23.29 515 ASN A N 1
ATOM 3679 C CA . ASN A 1 476 ? -2.673 -21.109 -11.685 1.00 24.61 515 ASN A CA 1
ATOM 3680 C C . ASN A 1 476 ? -2.291 -22.592 -11.574 1.00 25.51 515 ASN A C 1
ATOM 3681 O O . ASN A 1 476 ? -2.730 -23.344 -12.393 1.00 25.34 515 ASN A O 1
ATOM 3686 N N . CYS A 1 477 ? -1.412 -22.957 -10.647 1.00 25.16 516 CYS A N 1
ATOM 3687 C CA . CYS A 1 477 ? -0.758 -24.269 -10.654 1.00 25.12 516 CYS A CA 1
ATOM 3688 C C . CYS A 1 477 ? -0.925 -24.941 -9.301 1.00 25.11 516 CYS A C 1
ATOM 3689 O O . CYS A 1 477 ? -1.104 -24.292 -8.264 1.00 21.99 516 CYS A O 1
ATOM 3692 N N . PRO A 1 478 ? -0.837 -26.285 -9.265 1.00 24.67 517 PRO A N 1
ATOM 3693 C CA . PRO A 1 478 ? -0.764 -26.970 -7.981 1.00 24.95 517 PRO A CA 1
ATOM 3694 C C . PRO A 1 478 ? 0.552 -26.619 -7.282 1.00 25.07 517 PRO A C 1
ATOM 3695 O O . PRO A 1 478 ? 1.525 -26.199 -7.913 1.00 24.13 517 PRO A O 1
ATOM 3699 N N . ARG A 1 479 ? 0.584 -26.842 -5.984 1.00 26.91 518 ARG A N 1
ATOM 3700 C CA . ARG A 1 479 ? 1.715 -26.434 -5.120 1.00 29.83 518 ARG A CA 1
ATOM 3701 C C . ARG A 1 479 ? 2.965 -27.150 -5.605 1.00 27.47 518 ARG A C 1
ATOM 3702 O O . ARG A 1 479 ? 3.993 -26.522 -5.633 1.00 28.67 518 ARG A O 1
ATOM 3710 N N . MET A 1 480 ? 2.891 -28.426 -5.981 1.00 23.57 519 MET A N 1
ATOM 3711 C CA . MET A 1 480 ? 4.063 -29.163 -6.492 1.00 23.27 519 MET A CA 1
ATOM 3712 C C . MET A 1 480 ? 3.929 -29.347 -8.006 1.00 22.65 519 MET A C 1
ATOM 3713 O O . MET A 1 480 ? 2.805 -29.568 -8.447 1.00 23.77 519 MET A O 1
ATOM 3718 N N . ALA A 1 481 ? 5.049 -29.329 -8.725 1.00 21.07 520 ALA A N 1
ATOM 3719 C CA . ALA A 1 481 ? 5.106 -29.478 -10.180 1.00 21.87 520 ALA A CA 1
ATOM 3720 C C . ALA A 1 481 ? 5.126 -30.957 -10.564 1.00 22.35 520 ALA A C 1
ATOM 3721 O O . ALA A 1 481 ? 4.768 -31.304 -11.716 1.00 23.05 520 ALA A O 1
ATOM 3723 N N . THR A 1 482 ? 5.491 -31.811 -9.635 1.00 22.34 521 THR A N 1
ATOM 3724 C CA . THR A 1 482 ? 5.649 -33.259 -9.839 1.00 23.38 521 THR A CA 1
ATOM 3725 C C . THR A 1 482 ? 4.736 -34.007 -8.870 1.00 24.18 521 THR A C 1
ATOM 3726 O O . THR A 1 482 ? 4.651 -33.593 -7.658 1.00 22.87 521 THR A O 1
ATOM 3730 N N . LYS A 1 483 ? 4.163 -35.099 -9.350 1.00 23.46 522 LYS A N 1
ATOM 3731 C CA . LYS A 1 483 ? 3.558 -36.144 -8.501 1.00 24.46 522 LYS A CA 1
ATOM 3732 C C . LYS A 1 483 ? 4.214 -37.478 -8.838 1.00 23.11 522 LYS A C 1
ATOM 3733 O O . LYS A 1 483 ? 4.816 -37.611 -9.913 1.00 20.58 522 LYS A O 1
ATOM 3739 N N . TRP A 1 484 ? 4.190 -38.387 -7.865 1.00 22.57 523 TRP A N 1
ATOM 3740 C CA . TRP A 1 484 ? 4.614 -39.796 -8.061 1.00 24.20 523 TRP A CA 1
ATOM 3741 C C . TRP A 1 484 ? 3.386 -40.687 -8.070 1.00 23.70 523 TRP A C 1
ATOM 3742 O O . TRP A 1 484 ? 2.475 -40.486 -7.247 1.00 26.63 523 TRP A O 1
ATOM 3753 N N . GLU A 1 485 ? 3.338 -41.611 -9.005 1.00 23.60 524 GLU A N 1
ATOM 3754 C CA . GLU A 1 485 ? 2.364 -42.709 -8.953 1.00 23.80 524 GLU A CA 1
ATOM 3755 C C . GLU A 1 485 ? 3.078 -43.974 -8.451 1.00 22.90 524 GLU A C 1
ATOM 3756 O O . GLU A 1 485 ? 4.120 -44.356 -9.008 1.00 22.92 524 GLU A O 1
ATOM 3762 N N . ILE A 1 486 ? 2.528 -44.574 -7.408 1.00 23.06 525 ILE A N 1
ATOM 3763 C CA . ILE A 1 486 ? 2.997 -45.864 -6.834 1.00 22.32 525 ILE A CA 1
ATOM 3764 C C . ILE A 1 486 ? 1.975 -46.889 -7.273 1.00 21.91 525 ILE A C 1
ATOM 3765 O O . ILE A 1 486 ? 0.762 -46.683 -7.013 1.00 21.60 525 ILE A O 1
ATOM 3770 N N . PHE A 1 487 ? 2.414 -47.956 -7.924 1.00 22.80 526 PHE A N 1
ATOM 3771 C CA . PHE A 1 487 ? 1.463 -48.978 -8.395 1.00 21.52 526 PHE A CA 1
ATOM 3772 C C . PHE A 1 487 ? 2.046 -50.360 -8.234 1.00 21.56 526 PHE A C 1
ATOM 3773 O O . PHE A 1 487 ? 3.275 -50.548 -8.134 1.00 21.94 526 PHE A O 1
ATOM 3781 N N . VAL A 1 488 ? 1.137 -51.320 -8.260 1.00 21.22 527 VAL A N 1
ATOM 3782 C CA . VAL A 1 488 ? 1.474 -52.743 -8.026 1.00 21.45 527 VAL A CA 1
ATOM 3783 C C . VAL A 1 488 ? 1.152 -53.560 -9.283 1.00 21.37 527 VAL A C 1
ATOM 3784 O O . VAL A 1 488 ? 0.032 -53.491 -9.763 1.00 22.35 527 VAL A O 1
ATOM 3788 N N . MET A 1 489 ? 2.104 -54.367 -9.698 1.00 22.30 528 MET A N 1
ATOM 3789 C CA . MET A 1 489 ? 1.999 -55.404 -10.754 1.00 26.14 528 MET A CA 1
ATOM 3790 C C . MET A 1 489 ? 2.029 -56.783 -10.102 1.00 24.73 528 MET A C 1
ATOM 3791 O O . MET A 1 489 ? 3.000 -57.083 -9.392 1.00 25.59 528 MET A O 1
ATOM 3796 N N . GLY A 1 490 ? 0.956 -57.551 -10.275 1.00 26.07 529 GLY A N 1
ATOM 3797 C CA . GLY A 1 490 ? 0.863 -58.928 -9.766 1.00 28.57 529 GLY A CA 1
ATOM 3798 C C . GLY A 1 490 ? 1.002 -59.948 -10.862 1.00 30.24 529 GLY A C 1
ATOM 3799 O O . GLY A 1 490 ? 0.886 -59.618 -12.034 1.00 29.77 529 GLY A O 1
ATOM 3800 N N . ASP A 1 491 ? 1.275 -61.178 -10.477 1.00 34.36 530 ASP A N 1
ATOM 3801 C CA . ASP A 1 491 ? 1.238 -62.343 -11.388 1.00 36.90 530 ASP A CA 1
ATOM 3802 C C . ASP A 1 491 ? -0.139 -62.360 -12.048 1.00 33.56 530 ASP A C 1
ATOM 3803 O O . ASP A 1 491 ? -1.174 -62.130 -11.348 1.00 32.44 530 ASP A O 1
ATOM 3808 N N . ARG A 1 492 ? -0.177 -62.704 -13.316 1.00 35.62 531 ARG A N 1
ATOM 3809 C CA . ARG A 1 492 ? -1.435 -62.720 -14.102 1.00 37.57 531 ARG A CA 1
ATOM 3810 C C . ARG A 1 492 ? -2.431 -63.717 -13.493 1.00 38.31 531 ARG A C 1
ATOM 3811 O O . ARG A 1 492 ? -3.637 -63.491 -13.671 1.00 39.74 531 ARG A O 1
ATOM 3819 N N . SER A 1 493 ? -1.976 -64.738 -12.761 1.00 37.03 532 SER A N 1
ATOM 3820 C CA . SER A 1 493 ? -2.890 -65.709 -12.102 1.00 40.29 532 SER A CA 1
ATOM 3821 C C . SER A 1 493 ? -3.911 -64.988 -11.195 1.00 42.19 532 SER A C 1
ATOM 3822 O O . SER A 1 493 ? -5.075 -65.444 -11.132 1.00 41.25 532 SER A O 1
ATOM 3825 N N . LEU A 1 494 ? -3.533 -63.865 -10.562 1.00 42.79 533 LEU A N 1
ATOM 3826 C CA . LEU A 1 494 ? -4.431 -63.101 -9.640 1.00 44.36 533 LEU A CA 1
ATOM 3827 C C . LEU A 1 494 ? -5.664 -62.534 -10.363 1.00 43.00 533 LEU A C 1
ATOM 3828 O O . LEU A 1 494 ? -6.606 -62.129 -9.670 1.00 40.91 533 LEU A O 1
ATOM 3833 N N . ARG A 1 495 ? -5.646 -62.452 -11.698 1.00 43.73 534 ARG A N 1
ATOM 3834 C CA . ARG A 1 495 ? -6.795 -61.989 -12.526 1.00 47.21 534 ARG A CA 1
ATOM 3835 C C . ARG A 1 495 ? -8.029 -62.839 -12.212 1.00 46.81 534 ARG A C 1
ATOM 3836 O O . ARG A 1 495 ? -9.139 -62.309 -12.333 1.00 41.66 534 ARG A O 1
ATOM 3844 N N . LYS A 1 496 ? -7.847 -64.124 -11.877 1.00 50.85 535 LYS A N 1
ATOM 3845 C CA . LYS A 1 496 ? -8.972 -65.084 -11.694 1.00 54.34 535 LYS A CA 1
ATOM 3846 C C . LYS A 1 496 ? -9.296 -65.264 -10.202 1.00 54.26 535 LYS A C 1
ATOM 3847 O O . LYS A 1 496 ? -9.993 -66.246 -9.875 1.00 52.93 535 LYS A O 1
ATOM 3853 N N . GLU A 1 497 ? -8.801 -64.383 -9.331 1.00 54.20 536 GLU A N 1
ATOM 3854 C CA . GLU A 1 497 ? -8.985 -64.506 -7.861 1.00 55.17 536 GLU A CA 1
ATOM 3855 C C . GLU A 1 497 ? -9.224 -63.113 -7.316 1.00 48.37 536 GLU A C 1
ATOM 3856 O O . GLU A 1 497 ? -8.370 -62.600 -6.631 1.00 42.84 536 GLU A O 1
ATOM 3862 N N . PRO A 1 498 ? -10.397 -62.512 -7.599 1.00 49.29 537 PRO A N 1
ATOM 3863 C CA . PRO A 1 498 ? -10.685 -61.122 -7.205 1.00 50.38 537 PRO A CA 1
ATOM 3864 C C . PRO A 1 498 ? -10.617 -60.847 -5.689 1.00 52.00 537 PRO A C 1
ATOM 3865 O O . PRO A 1 498 ? -10.171 -59.776 -5.298 1.00 52.91 537 PRO A O 1
ATOM 3869 N N . LEU A 1 499 ? -10.992 -61.828 -4.868 1.00 48.34 538 LEU A N 1
ATOM 3870 C CA . LEU A 1 499 ? -10.969 -61.745 -3.390 1.00 49.83 538 LEU A CA 1
ATOM 3871 C C . LEU A 1 499 ? -9.521 -61.560 -2.919 1.00 45.21 538 LEU A C 1
ATOM 3872 O O . LEU A 1 499 ? -9.310 -60.719 -2.025 1.00 42.77 538 LEU A O 1
ATOM 3877 N N . LEU A 1 500 ? -8.560 -62.262 -3.527 1.00 38.51 539 LEU A N 1
ATOM 3878 C CA . LEU A 1 500 ? -7.119 -62.107 -3.202 1.00 38.34 539 LEU A CA 1
ATOM 3879 C C . LEU A 1 500 ? -6.638 -60.750 -3.727 1.00 37.03 539 LEU A C 1
ATOM 3880 O O . LEU A 1 500 ? -5.899 -60.036 -2.986 1.00 36.63 539 LEU A O 1
ATOM 3885 N N . ALA A 1 501 ? -7.001 -60.410 -4.961 1.00 33.52 540 ALA A N 1
ATOM 3886 C CA . ALA A 1 501 ? -6.560 -59.170 -5.634 1.00 32.72 540 ALA A CA 1
ATOM 3887 C C . ALA A 1 501 ? -7.020 -57.986 -4.774 1.00 31.74 540 ALA A C 1
ATOM 3888 O O . ALA A 1 501 ? -6.217 -57.077 -4.543 1.00 29.64 540 ALA A O 1
ATOM 3890 N N . ASP A 1 502 ? -8.261 -58.032 -4.300 1.00 31.97 541 ASP A N 1
ATOM 3891 C CA . ASP A 1 502 ? -8.842 -56.951 -3.473 1.00 35.81 541 ASP A CA 1
ATOM 3892 C C . ASP A 1 502 ? -8.016 -56.757 -2.186 1.00 35.97 541 ASP A C 1
ATOM 3893 O O . ASP A 1 502 ? -7.804 -55.575 -1.816 1.00 33.60 541 ASP A O 1
ATOM 3898 N N . ARG A 1 503 ? -7.493 -57.820 -1.575 1.00 31.97 542 ARG A N 1
ATOM 3899 C CA . ARG A 1 503 ? -6.659 -57.676 -0.351 1.00 33.46 542 ARG A CA 1
ATOM 3900 C C . ARG A 1 503 ? -5.342 -56.974 -0.658 1.00 30.55 542 ARG A C 1
ATOM 3901 O O . ARG A 1 503 ? -4.884 -56.165 0.163 1.00 30.65 542 ARG A O 1
ATOM 3909 N N . VAL A 1 504 ? -4.719 -57.290 -1.780 1.00 30.41 543 VAL A N 1
ATOM 3910 C CA . VAL A 1 504 ? -3.453 -56.610 -2.169 1.00 29.48 543 VAL A CA 1
ATOM 3911 C C . VAL A 1 504 ? -3.756 -55.112 -2.414 1.00 29.02 543 VAL A C 1
ATOM 3912 O O . VAL A 1 504 ? -2.937 -54.268 -1.984 1.00 27.10 543 VAL A O 1
ATOM 3916 N N . LYS A 1 505 ? -4.874 -54.789 -3.054 1.00 28.76 544 LYS A N 1
ATOM 3917 C CA . LYS A 1 505 ? -5.236 -53.373 -3.319 1.00 30.75 544 LYS A CA 1
ATOM 3918 C C . LYS A 1 505 ? -5.432 -52.657 -1.997 1.00 33.36 544 LYS A C 1
ATOM 3919 O O . LYS A 1 505 ? -4.947 -51.522 -1.870 1.00 30.76 544 LYS A O 1
ATOM 3925 N N . ARG A 1 506 ? -6.078 -53.345 -1.041 1.00 35.12 545 ARG A N 1
ATOM 3926 C CA . ARG A 1 506 ? -6.359 -52.796 0.305 1.00 38.10 545 ARG A CA 1
ATOM 3927 C C . ARG A 1 506 ? -5.025 -52.563 1.006 1.00 34.00 545 ARG A C 1
ATOM 3928 O O . ARG A 1 506 ? -4.847 -51.500 1.614 1.00 33.25 545 ARG A O 1
ATOM 3936 N N . ALA A 1 507 ? -4.085 -53.491 0.877 1.00 30.46 546 ALA A N 1
ATOM 3937 C CA . ALA A 1 507 ? -2.765 -53.413 1.527 1.00 28.88 546 ALA A CA 1
ATOM 3938 C C . ALA A 1 507 ? -1.987 -52.217 0.997 1.00 28.81 546 ALA A C 1
ATOM 3939 O O . ALA A 1 507 ? -1.304 -51.527 1.805 1.00 29.68 546 ALA A O 1
ATOM 3941 N N . LEU A 1 508 ? -2.039 -51.969 -0.315 1.00 27.69 547 LEU A N 1
ATOM 3942 C CA . LEU A 1 508 ? -1.320 -50.820 -0.895 1.00 26.64 547 LEU A CA 1
ATOM 3943 C C . LEU A 1 508 ? -1.842 -49.509 -0.263 1.00 26.21 547 LEU A C 1
ATOM 3944 O O . LEU A 1 508 ? -1.014 -48.667 0.130 1.00 25.78 547 LEU A O 1
ATOM 3949 N N . GLN A 1 509 ? -3.160 -49.332 -0.219 1.00 27.29 548 GLN A N 1
ATOM 3950 C CA . GLN A 1 509 ? -3.811 -48.132 0.366 1.00 30.25 548 GLN A CA 1
ATOM 3951 C C . GLN A 1 509 ? -3.436 -48.009 1.859 1.00 32.08 548 GLN A C 1
ATOM 3952 O O . GLN A 1 509 ? -3.088 -46.913 2.276 1.00 31.10 548 GLN A O 1
ATOM 3958 N N . LEU A 1 510 ? -3.500 -49.098 2.640 1.00 32.56 549 LEU A N 1
ATOM 3959 C CA . LEU A 1 510 ? -3.171 -49.058 4.097 1.00 33.61 549 LEU A CA 1
ATOM 3960 C C . LEU A 1 510 ? -1.696 -48.705 4.259 1.00 33.08 549 LEU A C 1
ATOM 3961 O O . LEU A 1 510 ? -1.400 -47.890 5.128 1.00 34.65 549 LEU A O 1
ATOM 3966 N N . ALA A 1 511 ? -0.818 -49.212 3.396 1.00 33.13 550 ALA A N 1
ATOM 3967 C CA . ALA A 1 511 ? 0.637 -48.902 3.451 1.00 32.95 550 ALA A CA 1
ATOM 3968 C C . ALA A 1 511 ? 0.850 -47.413 3.131 1.00 34.40 550 ALA A C 1
ATOM 3969 O O . ALA A 1 511 ? 1.679 -46.766 3.784 1.00 35.75 550 ALA A O 1
ATOM 3971 N N . GLY A 1 512 ? 0.156 -46.879 2.130 1.00 35.78 551 GLY A N 1
ATOM 3972 C CA . GLY A 1 512 ? 0.196 -45.430 1.857 1.00 37.76 551 GLY A CA 1
ATOM 3973 C C . GLY A 1 512 ? -0.236 -44.591 3.055 1.00 39.43 551 GLY A C 1
ATOM 3974 O O . GLY A 1 512 ? 0.430 -43.593 3.365 1.00 37.96 551 GLY A O 1
ATOM 3975 N N . GLU A 1 513 ? -1.340 -44.943 3.688 1.00 41.54 552 GLU A N 1
ATOM 3976 C CA . GLU A 1 513 ? -1.880 -44.197 4.869 1.00 44.02 552 GLU A CA 1
ATOM 3977 C C . GLU A 1 513 ? -0.928 -44.386 6.059 1.00 46.02 552 GLU A C 1
ATOM 3978 O O . GLU A 1 513 ? -0.623 -43.380 6.689 1.00 47.69 552 GLU A O 1
ATOM 3984 N N . SER A 1 514 ? -0.414 -45.595 6.304 1.00 48.31 553 SER A N 1
ATOM 3985 C CA . SER A 1 514 ? 0.519 -45.936 7.424 1.00 54.12 553 SER A CA 1
ATOM 3986 C C . SER A 1 514 ? 1.870 -45.230 7.297 1.00 53.74 553 SER A C 1
ATOM 3987 O O . SER A 1 514 ? 2.644 -45.302 8.237 1.00 58.31 553 SER A O 1
ATOM 3990 N N . GLU A 1 515 ? 2.198 -44.702 6.129 1.00 53.74 554 GLU A N 1
ATOM 3991 C CA . GLU A 1 515 ? 3.461 -43.944 5.907 1.00 55.20 554 GLU A CA 1
ATOM 3992 C C . GLU A 1 515 ? 3.135 -42.454 5.747 1.00 49.04 554 GLU A C 1
ATOM 3993 O O . GLU A 1 515 ? 4.062 -41.709 5.575 1.00 47.54 554 GLU A O 1
ATOM 3999 N N . LYS A 1 516 ? 1.853 -42.078 5.818 1.00 45.99 555 LYS A N 1
ATOM 4000 C CA . LYS A 1 516 ? 1.372 -40.673 5.753 1.00 50.71 555 LYS A CA 1
ATOM 4001 C C . LYS A 1 516 ? 1.574 -40.121 4.337 1.00 49.42 555 LYS A C 1
ATOM 4002 O O . LYS A 1 516 ? 1.761 -38.899 4.196 1.00 48.55 555 LYS A O 1
ATOM 4008 N N . PHE A 1 517 ? 1.556 -40.971 3.309 1.00 48.71 556 PHE A N 1
ATOM 4009 C CA . PHE A 1 517 ? 1.609 -40.513 1.891 1.00 44.08 556 PHE A CA 1
ATOM 4010 C C . PHE A 1 517 ? 0.190 -40.162 1.446 1.00 45.61 556 PHE A C 1
ATOM 4011 O O . PHE A 1 517 ? 0.073 -39.266 0.601 1.00 52.59 556 PHE A O 1
ATOM 4019 N N . LEU A 1 518 ? -0.828 -40.801 2.017 1.00 47.07 557 LEU A N 1
ATOM 4020 C CA . LEU A 1 518 ? -2.263 -40.650 1.651 1.00 48.83 557 LEU A CA 1
ATOM 4021 C C . LEU A 1 518 ? -3.123 -40.358 2.892 1.00 58.71 557 LEU A C 1
ATOM 4022 O O . LEU A 1 518 ? -2.760 -40.818 3.999 1.00 61.12 557 LEU A O 1
ATOM 4027 N N . THR A 1 519 ? -4.208 -39.612 2.727 1.00 66.54 558 THR A N 1
ATOM 4028 C CA . THR A 1 519 ? -5.220 -39.380 3.793 1.00 75.76 558 THR A CA 1
ATOM 4029 C C . THR A 1 519 ? -6.441 -40.229 3.447 1.00 78.52 558 THR A C 1
ATOM 4030 O O . THR A 1 519 ? -6.801 -40.285 2.279 1.00 78.69 558 THR A O 1
ATOM 4034 N N . PRO A 1 520 ? -7.125 -40.862 4.422 1.00 88.52 559 PRO A N 1
ATOM 4035 C CA . PRO A 1 520 ? -8.253 -41.739 4.104 1.00 89.79 559 PRO A CA 1
ATOM 4036 C C . PRO A 1 520 ? -9.559 -40.990 3.818 1.00 84.88 559 PRO A C 1
ATOM 4037 O O . PRO A 1 520 ? -10.528 -41.702 3.619 1.00 82.45 559 PRO A O 1
ATOM 4041 N N . MET B 1 1 ? -37.889 -45.893 -35.390 1.00 70.33 40 MET B N 1
ATOM 4042 C CA . MET B 1 1 ? -36.555 -46.595 -35.407 1.00 69.13 40 MET B CA 1
ATOM 4043 C C . MET B 1 1 ? -35.522 -45.685 -36.093 1.00 56.94 40 MET B C 1
ATOM 4044 O O . MET B 1 1 ? -34.485 -45.352 -35.490 1.00 49.37 40 MET B O 1
ATOM 4049 N N . GLU B 1 2 ? -35.774 -45.330 -37.351 1.00 48.51 41 GLU B N 1
ATOM 4050 C CA . GLU B 1 2 ? -34.833 -44.467 -38.109 1.00 40.89 41 GLU B CA 1
ATOM 4051 C C . GLU B 1 2 ? -35.104 -43.020 -37.716 1.00 30.61 41 GLU B C 1
ATOM 4052 O O . GLU B 1 2 ? -36.257 -42.640 -37.483 1.00 26.33 41 GLU B O 1
ATOM 4058 N N . PRO B 1 3 ? -34.051 -42.186 -37.643 1.00 24.35 42 PRO B N 1
ATOM 4059 C CA . PRO B 1 3 ? -34.241 -40.773 -37.355 1.00 21.76 42 PRO B CA 1
ATOM 4060 C C . PRO B 1 3 ? -35.067 -40.125 -38.461 1.00 19.50 42 PRO B C 1
ATOM 4061 O O . PRO B 1 3 ? -34.927 -40.496 -39.573 1.00 19.35 42 PRO B O 1
ATOM 4065 N N . LYS B 1 4 ? -35.807 -39.085 -38.155 1.00 18.66 43 LYS B N 1
ATOM 4066 C CA . LYS B 1 4 ? -36.486 -38.299 -39.196 1.00 19.27 43 LYS B CA 1
ATOM 4067 C C . LYS B 1 4 ? -35.432 -37.533 -40.008 1.00 17.62 43 LYS B C 1
ATOM 4068 O O . LYS B 1 4 ? -35.599 -37.408 -41.236 1.00 15.82 43 LYS B O 1
ATOM 4074 N N . HIS B 1 5 ? -34.457 -36.939 -39.335 1.00 15.22 44 HIS B N 1
ATOM 4075 C CA . HIS B 1 5 ? -33.418 -36.114 -39.977 1.00 15.08 44 HIS B CA 1
ATOM 4076 C C . HIS B 1 5 ? -32.089 -36.484 -39.375 1.00 14.39 44 HIS B C 1
ATOM 4077 O O . HIS B 1 5 ? -32.006 -36.792 -38.139 1.00 13.49 44 HIS B O 1
ATOM 4084 N N . ILE B 1 6 ? -31.073 -36.409 -40.206 1.00 13.43 45 ILE B N 1
ATOM 4085 C CA . ILE B 1 6 ? -29.677 -36.441 -39.722 1.00 14.48 45 ILE B CA 1
ATOM 4086 C C . ILE B 1 6 ? -29.055 -35.099 -40.127 1.00 13.74 45 ILE B C 1
ATOM 4087 O O . ILE B 1 6 ? -29.156 -34.749 -41.352 1.00 15.14 45 ILE B O 1
ATOM 4092 N N . ILE B 1 7 ? -28.662 -34.292 -39.163 1.00 11.79 46 ILE B N 1
ATOM 4093 C CA . ILE B 1 7 ? -28.236 -32.891 -39.468 1.00 12.23 46 ILE B CA 1
ATOM 4094 C C . ILE B 1 7 ? -26.722 -32.792 -39.283 1.00 11.77 46 ILE B C 1
ATOM 4095 O O . ILE B 1 7 ? -26.222 -33.216 -38.220 1.00 11.22 46 ILE B O 1
ATOM 4100 N N . ASN B 1 8 ? -26.000 -32.302 -40.276 1.00 11.35 47 ASN B N 1
ATOM 4101 C CA . ASN B 1 8 ? -24.521 -32.124 -40.162 1.00 11.85 47 ASN B CA 1
ATOM 4102 C C . ASN B 1 8 ? -24.176 -31.201 -38.977 1.00 12.37 47 ASN B C 1
ATOM 4103 O O . ASN B 1 8 ? -24.905 -30.159 -38.725 1.00 11.70 47 ASN B O 1
ATOM 4108 N N . ASP B 1 9 ? -23.145 -31.571 -38.260 1.00 13.89 48 ASP B N 1
ATOM 4109 C CA . ASP B 1 9 ? -22.667 -30.803 -37.071 1.00 15.45 48 ASP B CA 1
ATOM 4110 C C . ASP B 1 9 ? -21.140 -30.886 -37.094 1.00 15.19 48 ASP B C 1
ATOM 4111 O O . ASP B 1 9 ? -20.614 -32.003 -37.197 1.00 16.67 48 ASP B O 1
ATOM 4116 N N . ASN B 1 10 ? -20.451 -29.798 -36.849 1.00 14.64 49 ASN B N 1
ATOM 4117 C CA . ASN B 1 10 ? -18.977 -29.755 -37.040 1.00 17.13 49 ASN B CA 1
ATOM 4118 C C . ASN B 1 10 ? -18.301 -30.380 -35.826 1.00 16.16 49 ASN B C 1
ATOM 4119 O O . ASN B 1 10 ? -17.159 -30.716 -35.963 1.00 17.84 49 ASN B O 1
ATOM 4124 N N . VAL B 1 11 ? -18.978 -30.511 -34.680 1.00 15.23 50 VAL B N 1
ATOM 4125 C CA . VAL B 1 11 ? -18.350 -31.134 -33.476 1.00 14.34 50 VAL B CA 1
ATOM 4126 C C . VAL B 1 11 ? -18.474 -32.663 -33.531 1.00 14.82 50 VAL B C 1
ATOM 4127 O O . VAL B 1 11 ? -17.436 -33.326 -33.349 1.00 15.06 50 VAL B O 1
ATOM 4131 N N . TYR B 1 12 ? -19.641 -33.203 -33.842 1.00 13.89 51 TYR B N 1
ATOM 4132 C CA . TYR B 1 12 ? -19.927 -34.650 -33.755 1.00 14.06 51 TYR B CA 1
ATOM 4133 C C . TYR B 1 12 ? -19.998 -35.281 -35.158 1.00 15.45 51 TYR B C 1
ATOM 4134 O O . TYR B 1 12 ? -20.182 -36.495 -35.189 1.00 16.65 51 TYR B O 1
ATOM 4143 N N . GLY B 1 13 ? -19.908 -34.514 -36.248 1.00 15.01 52 GLY B N 1
ATOM 4144 C CA . GLY B 1 13 ? -20.190 -35.057 -37.606 1.00 15.25 52 GLY B CA 1
ATOM 4145 C C . GLY B 1 13 ? -21.658 -34.888 -37.962 1.00 14.44 52 GLY B C 1
ATOM 4146 O O . GLY B 1 13 ? -21.991 -34.135 -38.910 1.00 13.35 52 GLY B O 1
ATOM 4147 N N . THR B 1 14 ? -22.535 -35.493 -37.174 1.00 15.24 53 THR B N 1
ATOM 4148 C CA . THR B 1 14 ? -24.015 -35.357 -37.300 1.00 15.52 53 THR B CA 1
ATOM 4149 C C . THR B 1 14 ? -24.726 -35.361 -35.961 1.00 15.40 53 THR B C 1
ATOM 4150 O O . THR B 1 14 ? -24.134 -35.783 -34.968 1.00 14.87 53 THR B O 1
ATOM 4154 N N . VAL B 1 15 ? -25.979 -34.887 -35.973 1.00 14.27 54 VAL B N 1
ATOM 4155 C CA . VAL B 1 15 ? -26.984 -35.025 -34.909 1.00 14.57 54 VAL B CA 1
ATOM 4156 C C . VAL B 1 15 ? -28.198 -35.756 -35.527 1.00 14.77 54 VAL B C 1
ATOM 4157 O O . VAL B 1 15 ? -28.738 -35.268 -36.514 1.00 13.15 54 VAL B O 1
ATOM 4161 N N . LYS B 1 16 ? -28.611 -36.857 -34.916 1.00 13.65 55 LYS B N 1
ATOM 4162 C CA . LYS B 1 16 ? -29.828 -37.601 -35.262 1.00 14.75 55 LYS B CA 1
ATOM 4163 C C . LYS B 1 16 ? -31.032 -37.007 -34.555 1.00 14.54 55 LYS B C 1
ATOM 4164 O O . LYS B 1 16 ? -30.987 -36.806 -33.300 1.00 14.64 55 LYS B O 1
ATOM 4170 N N . VAL B 1 17 ? -32.068 -36.698 -35.330 1.00 13.77 56 VAL B N 1
ATOM 4171 C CA . VAL B 1 17 ? -33.339 -36.151 -34.814 1.00 14.43 56 VAL B CA 1
ATOM 4172 C C . VAL B 1 17 ? -34.431 -37.205 -34.982 1.00 14.86 56 VAL B C 1
ATOM 4173 O O . VAL B 1 17 ? -34.890 -37.442 -36.081 1.00 14.79 56 VAL B O 1
ATOM 4177 N N . PRO B 1 18 ? -34.862 -37.884 -33.908 1.00 16.19 57 PRO B N 1
ATOM 4178 C CA . PRO B 1 18 ? -35.972 -38.828 -33.968 1.00 17.30 57 PRO B CA 1
ATOM 4179 C C . PRO B 1 18 ? -37.308 -38.097 -33.906 1.00 18.15 57 PRO B C 1
ATOM 4180 O O . PRO B 1 18 ? -37.394 -36.994 -33.369 1.00 18.13 57 PRO B O 1
ATOM 4184 N N . ARG B 1 19 ? -38.348 -38.701 -34.457 1.00 19.28 58 ARG B N 1
ATOM 4185 C CA . ARG B 1 19 ? -39.744 -38.206 -34.273 1.00 21.96 58 ARG B CA 1
ATOM 4186 C C . ARG B 1 19 ? -40.075 -38.309 -32.797 1.00 20.43 58 ARG B C 1
ATOM 4187 O O . ARG B 1 19 ? -39.691 -39.281 -32.190 1.00 19.91 58 ARG B O 1
ATOM 4195 N N . PRO B 1 20 ? -40.820 -37.367 -32.176 1.00 20.17 59 PRO B N 1
ATOM 4196 C CA . PRO B 1 20 ? -41.280 -36.125 -32.805 1.00 19.56 59 PRO B CA 1
ATOM 4197 C C . PRO B 1 20 ? -40.473 -34.874 -32.387 1.00 18.89 59 PRO B C 1
ATOM 4198 O O . PRO B 1 20 ? -41.030 -33.760 -32.397 1.00 17.89 59 PRO B O 1
ATOM 4202 N N . ILE B 1 21 ? -39.169 -35.027 -32.092 1.00 17.07 60 ILE B N 1
ATOM 4203 C CA . ILE B 1 21 ? -38.300 -33.880 -31.703 1.00 16.51 60 ILE B CA 1
ATOM 4204 C C . ILE B 1 21 ? -38.243 -32.902 -32.868 1.00 16.57 60 ILE B C 1
ATOM 4205 O O . ILE B 1 21 ? -38.126 -31.672 -32.594 1.00 16.15 60 ILE B O 1
ATOM 4210 N N . ASP B 1 22 ? -38.333 -33.382 -34.124 1.00 15.71 61 ASP B N 1
ATOM 4211 C CA . ASP B 1 22 ? -38.361 -32.513 -35.309 1.00 17.58 61 ASP B CA 1
ATOM 4212 C C . ASP B 1 22 ? -39.446 -31.422 -35.193 1.00 17.36 61 ASP B C 1
ATOM 4213 O O . ASP B 1 22 ? -39.192 -30.298 -35.651 1.00 16.22 61 ASP B O 1
ATOM 4218 N N . LYS B 1 23 ? -40.583 -31.745 -34.564 1.00 16.44 62 LYS B N 1
ATOM 4219 C CA . LYS B 1 23 ? -41.707 -30.766 -34.445 1.00 17.78 62 LYS B CA 1
ATOM 4220 C C . LYS B 1 23 ? -41.307 -29.600 -33.531 1.00 16.67 62 LYS B C 1
ATOM 4221 O O . LYS B 1 23 ? -41.816 -28.479 -33.750 1.00 16.45 62 LYS B O 1
ATOM 4227 N N . LEU B 1 24 ? -40.447 -29.835 -32.541 1.00 15.62 63 LEU B N 1
ATOM 4228 C CA . LEU B 1 24 ? -39.970 -28.750 -31.638 1.00 14.93 63 LEU B CA 1
ATOM 4229 C C . LEU B 1 24 ? -38.943 -27.905 -32.333 1.00 14.54 63 LEU B C 1
ATOM 4230 O O . LEU B 1 24 ? -38.969 -26.686 -32.153 1.00 13.91 63 LEU B O 1
ATOM 4235 N N . ILE B 1 25 ? -38.055 -28.534 -33.111 1.00 14.06 64 ILE B N 1
ATOM 4236 C CA . ILE B 1 25 ? -37.045 -27.774 -33.892 1.00 14.09 64 ILE B CA 1
ATOM 4237 C C . ILE B 1 25 ? -37.753 -26.834 -34.839 1.00 14.04 64 ILE B C 1
ATOM 4238 O O . ILE B 1 25 ? -37.281 -25.674 -34.971 1.00 14.08 64 ILE B O 1
ATOM 4243 N N . ASP B 1 26 ? -38.815 -27.276 -35.497 1.00 14.36 65 ASP B N 1
ATOM 4244 C CA . ASP B 1 26 ? -39.529 -26.501 -36.557 1.00 15.73 65 ASP B CA 1
ATOM 4245 C C . ASP B 1 26 ? -40.621 -25.597 -35.947 1.00 16.24 65 ASP B C 1
ATOM 4246 O O . ASP B 1 26 ? -41.755 -25.600 -36.453 1.00 15.75 65 ASP B O 1
ATOM 4251 N N . THR B 1 27 ? -40.277 -24.830 -34.913 1.00 15.57 66 THR B N 1
ATOM 4252 C CA . THR B 1 27 ? -41.134 -23.821 -34.264 1.00 15.99 66 THR B CA 1
ATOM 4253 C C . THR B 1 27 ? -40.447 -22.468 -34.420 1.00 15.24 66 THR B C 1
ATOM 4254 O O . THR B 1 27 ? -39.174 -22.409 -34.488 1.00 13.65 66 THR B O 1
ATOM 4258 N N . VAL B 1 28 ? -41.212 -21.390 -34.441 1.00 15.54 67 VAL B N 1
ATOM 4259 C CA . VAL B 1 28 ? -40.602 -20.043 -34.517 1.00 16.02 67 VAL B CA 1
ATOM 4260 C C . VAL B 1 28 ? -39.712 -19.824 -33.283 1.00 14.91 67 VAL B C 1
ATOM 4261 O O . VAL B 1 28 ? -38.678 -19.176 -33.407 1.00 13.44 67 VAL B O 1
ATOM 4265 N N . GLU B 1 29 ? -40.094 -20.373 -32.125 1.00 15.07 68 GLU B N 1
ATOM 4266 C CA . GLU B 1 29 ? -39.350 -20.174 -30.855 1.00 15.44 68 GLU B CA 1
ATOM 4267 C C . GLU B 1 29 ? -37.948 -20.805 -30.966 1.00 14.38 68 GLU B C 1
ATOM 4268 O O . GLU B 1 29 ? -36.979 -20.149 -30.579 1.00 13.04 68 GLU B O 1
ATOM 4274 N N . PHE B 1 30 ? -37.805 -22.021 -31.515 1.00 12.39 69 PHE B N 1
ATOM 4275 C CA . PHE B 1 30 ? -36.482 -22.664 -31.642 1.00 11.59 69 PHE B CA 1
ATOM 4276 C C . PHE B 1 30 ? -35.696 -22.033 -32.782 1.00 10.99 69 PHE B C 1
ATOM 4277 O O . PHE B 1 30 ? -34.448 -21.855 -32.658 1.00 10.35 69 PHE B O 1
ATOM 4285 N N . GLN B 1 31 ? -36.345 -21.713 -33.943 1.00 11.01 70 GLN B N 1
ATOM 4286 C CA . GLN B 1 31 ? -35.645 -21.169 -35.118 1.00 10.60 70 GLN B CA 1
ATOM 4287 C C . GLN B 1 31 ? -35.077 -19.770 -34.802 1.00 11.27 70 GLN B C 1
ATOM 4288 O O . GLN B 1 31 ? -34.000 -19.414 -35.373 1.00 10.34 70 GLN B O 1
ATOM 4294 N N . ARG B 1 32 ? -35.668 -19.044 -33.836 1.00 11.65 71 ARG B N 1
ATOM 4295 C CA . ARG B 1 32 ? -35.155 -17.762 -33.335 1.00 11.69 71 ARG B CA 1
ATOM 4296 C C . ARG B 1 32 ? -33.700 -17.908 -32.893 1.00 11.20 71 ARG B C 1
ATOM 4297 O O . ARG B 1 32 ? -32.921 -16.947 -33.023 1.00 11.47 71 ARG B O 1
ATOM 4305 N N . LEU B 1 33 ? -33.296 -19.065 -32.363 1.00 10.88 72 LEU B N 1
ATOM 4306 C CA . LEU B 1 33 ? -31.955 -19.292 -31.826 1.00 10.19 72 LEU B CA 1
ATOM 4307 C C . LEU B 1 33 ? -30.886 -19.244 -32.918 1.00 9.96 72 LEU B C 1
ATOM 4308 O O . LEU B 1 33 ? -29.708 -19.104 -32.575 1.00 9.70 72 LEU B O 1
ATOM 4313 N N . ARG B 1 34 ? -31.245 -19.328 -34.194 1.00 10.06 73 ARG B N 1
ATOM 4314 C CA . ARG B 1 34 ? -30.279 -19.102 -35.308 1.00 10.40 73 ARG B CA 1
ATOM 4315 C C . ARG B 1 34 ? -29.740 -17.677 -35.302 1.00 10.78 73 ARG B C 1
ATOM 4316 O O . ARG B 1 34 ? -28.650 -17.453 -35.899 1.00 10.66 73 ARG B O 1
ATOM 4324 N N . HIS B 1 35 ? -30.452 -16.744 -34.672 1.00 11.47 74 HIS B N 1
ATOM 4325 C CA . HIS B 1 35 ? -30.178 -15.275 -34.776 1.00 12.23 74 HIS B CA 1
ATOM 4326 C C . HIS B 1 35 ? -29.667 -14.756 -33.438 1.00 12.56 74 HIS B C 1
ATOM 4327 O O . HIS B 1 35 ? -29.755 -13.533 -33.239 1.00 13.33 74 HIS B O 1
ATOM 4334 N N . LEU B 1 36 ? -29.210 -15.651 -32.548 1.00 12.22 75 LEU B N 1
ATOM 4335 C CA . LEU B 1 36 ? -28.512 -15.318 -31.285 1.00 11.81 75 LEU B CA 1
ATOM 4336 C C . LEU B 1 36 ? -27.138 -15.973 -31.305 1.00 11.29 75 LEU B C 1
ATOM 4337 O O . LEU B 1 36 ? -27.076 -17.169 -31.342 1.00 10.38 75 LEU B O 1
ATOM 4342 N N . LYS B 1 37 ? -26.073 -15.185 -31.271 1.00 10.82 76 LYS B N 1
ATOM 4343 C CA . LYS B 1 37 ? -24.711 -15.718 -31.158 1.00 11.76 76 LYS B CA 1
ATOM 4344 C C . LYS B 1 37 ? -24.538 -16.342 -29.768 1.00 10.99 76 LYS B C 1
ATOM 4345 O O . LYS B 1 37 ? -24.835 -15.672 -28.768 1.00 10.96 76 LYS B O 1
ATOM 4351 N N . GLN B 1 38 ? -24.087 -17.589 -29.749 1.00 10.06 77 GLN B N 1
ATOM 4352 C CA . GLN B 1 38 ? -23.781 -18.343 -28.536 1.00 10.22 77 GLN B CA 1
ATOM 4353 C C . GLN B 1 38 ? -22.798 -17.577 -27.670 1.00 10.42 77 GLN B C 1
ATOM 4354 O O . GLN B 1 38 ? -22.970 -17.670 -26.451 1.00 10.95 77 GLN B O 1
ATOM 4360 N N . THR B 1 39 ? -21.793 -16.888 -28.231 1.00 10.49 78 THR B N 1
ATOM 4361 C CA . THR B 1 39 ? -20.744 -16.195 -27.422 1.00 11.43 78 THR B CA 1
ATOM 4362 C C . THR B 1 39 ? -20.860 -14.673 -27.493 1.00 12.24 78 THR B C 1
ATOM 4363 O O . THR B 1 39 ? -19.824 -13.991 -27.282 1.00 13.39 78 THR B O 1
ATOM 4367 N N . GLY B 1 40 ? -22.027 -14.129 -27.786 1.00 12.33 79 GLY B N 1
ATOM 4368 C CA . GLY B 1 40 ? -22.240 -12.664 -27.711 1.00 13.25 79 GLY B CA 1
ATOM 4369 C C . GLY B 1 40 ? -21.312 -11.871 -28.633 1.00 13.31 79 GLY B C 1
ATOM 4370 O O . GLY B 1 40 ? -21.191 -12.200 -29.835 1.00 13.06 79 GLY B O 1
ATOM 4371 N N . LEU B 1 41 ? -20.568 -10.933 -28.050 1.00 13.66 80 LEU B N 1
ATOM 4372 C CA . LEU B 1 41 ? -19.636 -10.010 -28.732 1.00 13.96 80 LEU B CA 1
ATOM 4373 C C . LEU B 1 41 ? -18.242 -10.607 -28.885 1.00 12.04 80 LEU B C 1
ATOM 4374 O O . LEU B 1 41 ? -17.325 -9.923 -29.406 1.00 10.77 80 LEU B O 1
ATOM 4379 N N . VAL B 1 42 ? -18.043 -11.868 -28.528 1.00 10.37 81 VAL B N 1
ATOM 4380 C CA . VAL B 1 42 ? -16.708 -12.474 -28.694 1.00 10.06 81 VAL B CA 1
ATOM 4381 C C . VAL B 1 42 ? -16.254 -12.402 -30.133 1.00 9.84 81 VAL B C 1
ATOM 4382 O O . VAL B 1 42 ? -15.025 -12.323 -30.338 1.00 9.37 81 VAL B O 1
ATOM 4386 N N . TYR B 1 43 ? -17.173 -12.496 -31.100 1.00 9.96 82 TYR B N 1
ATOM 4387 C CA . TYR B 1 43 ? -16.804 -12.498 -32.530 1.00 11.41 82 TYR B CA 1
ATOM 4388 C C . TYR B 1 43 ? -16.038 -11.227 -32.931 1.00 11.41 82 TYR B C 1
ATOM 4389 O O . TYR B 1 43 ? -15.343 -11.248 -33.938 1.00 11.71 82 TYR B O 1
ATOM 4398 N N . LEU B 1 44 ? -16.084 -10.140 -32.137 1.00 11.47 83 LEU B N 1
ATOM 4399 C CA . LEU B 1 44 ? -15.321 -8.914 -32.492 1.00 11.61 83 LEU B CA 1
ATOM 4400 C C . LEU B 1 44 ? -13.818 -9.100 -32.217 1.00 11.03 83 LEU B C 1
ATOM 4401 O O . LEU B 1 44 ? -13.067 -8.233 -32.607 1.00 11.63 83 LEU B O 1
ATOM 4406 N N . VAL B 1 45 ? -13.418 -10.225 -31.579 1.00 10.02 84 VAL B N 1
ATOM 4407 C CA . VAL B 1 45 ? -12.003 -10.569 -31.345 1.00 9.81 84 VAL B CA 1
ATOM 4408 C C . VAL B 1 45 ? -11.657 -11.893 -32.025 1.00 9.31 84 VAL B C 1
ATOM 4409 O O . VAL B 1 45 ? -10.517 -12.036 -32.575 1.00 9.35 84 VAL B O 1
ATOM 4413 N N . TYR B 1 46 ? -12.584 -12.845 -31.991 1.00 8.91 85 TYR B N 1
ATOM 4414 C CA . TYR B 1 46 ? -12.470 -14.180 -32.590 1.00 8.88 85 TYR B CA 1
ATOM 4415 C C . TYR B 1 46 ? -13.546 -14.285 -33.664 1.00 8.78 85 TYR B C 1
ATOM 4416 O O . TYR B 1 46 ? -14.677 -14.699 -33.385 1.00 8.16 85 TYR B O 1
ATOM 4425 N N . PRO B 1 47 ? -13.288 -13.812 -34.909 1.00 9.21 86 PRO B N 1
ATOM 4426 C CA . PRO B 1 47 ? -14.365 -13.672 -35.893 1.00 9.93 86 PRO B CA 1
ATOM 4427 C C . PRO B 1 47 ? -15.073 -14.942 -36.306 1.00 10.93 86 PRO B C 1
ATOM 4428 O O . PRO B 1 47 ? -16.177 -14.869 -36.777 1.00 11.57 86 PRO B O 1
ATOM 4432 N N . ASN B 1 48 ? -14.444 -16.087 -36.057 1.00 13.72 87 ASN B N 1
ATOM 4433 C CA . ASN B 1 48 ? -15.048 -17.414 -36.319 1.00 15.85 87 ASN B CA 1
ATOM 4434 C C . ASN B 1 48 ? -16.041 -17.810 -35.222 1.00 14.74 87 ASN B C 1
ATOM 4435 O O . ASN B 1 48 ? -16.790 -18.753 -35.418 1.00 13.90 87 ASN B O 1
ATOM 4440 N N . CYS B 1 49 ? -16.083 -17.142 -34.078 1.00 13.97 88 CYS B N 1
ATOM 4441 C CA . CYS B 1 49 ? -17.107 -17.367 -33.030 1.00 14.06 88 CYS B CA 1
ATOM 4442 C C . CYS B 1 49 ? -18.415 -16.729 -33.388 1.00 14.69 88 CYS B C 1
ATOM 4443 O O . CYS B 1 49 ? -18.918 -15.919 -32.584 1.00 15.54 88 CYS B O 1
ATOM 4446 N N . GLU B 1 50 ? -18.974 -17.137 -34.543 1.00 15.34 89 GLU B N 1
ATOM 4447 C CA . GLU B 1 50 ? -20.265 -16.596 -34.992 1.00 16.67 89 GLU B CA 1
ATOM 4448 C C . GLU B 1 50 ? -21.272 -17.732 -34.988 1.00 15.62 89 GLU B C 1
ATOM 4449 O O . GLU B 1 50 ? -22.309 -17.616 -35.648 1.00 18.98 89 GLU B O 1
ATOM 4455 N N . HIS B 1 51 ? -21.008 -18.794 -34.234 1.00 13.40 90 HIS B N 1
ATOM 4456 C CA . HIS B 1 51 ? -21.929 -19.942 -34.121 1.00 12.33 90 HIS B CA 1
ATOM 4457 C C . HIS B 1 51 ? -23.136 -19.504 -33.287 1.00 12.48 90 HIS B C 1
ATOM 4458 O O . HIS B 1 51 ? -22.989 -18.696 -32.357 1.00 11.83 90 HIS B O 1
ATOM 4465 N N . SER B 1 52 ? -24.295 -20.043 -33.604 1.00 11.22 91 SER B N 1
ATOM 4466 C CA . SER B 1 52 ? -25.596 -19.648 -33.012 1.00 10.53 91 SER B CA 1
ATOM 4467 C C . SER B 1 52 ? -25.933 -20.497 -31.784 1.00 9.97 91 SER B C 1
ATOM 4468 O O . SER B 1 52 ? -25.457 -21.657 -31.665 1.00 10.30 91 SER B O 1
ATOM 4471 N N . ARG B 1 53 ? -26.902 -20.050 -31.027 1.00 9.69 92 ARG B N 1
ATOM 4472 C CA . ARG B 1 53 ? -27.495 -20.839 -29.944 1.00 10.66 92 ARG B CA 1
ATOM 4473 C C . ARG B 1 53 ? -28.193 -22.084 -30.506 1.00 10.03 92 ARG B C 1
ATOM 4474 O O . ARG B 1 53 ? -28.286 -23.104 -29.816 1.00 10.00 92 ARG B O 1
ATOM 4482 N N . PHE B 1 54 ? -28.668 -22.013 -31.761 1.00 10.35 93 PHE B N 1
ATOM 4483 C CA . PHE B 1 54 ? -29.358 -23.135 -32.452 1.00 9.96 93 PHE B CA 1
ATOM 4484 C C . PHE B 1 54 ? -28.434 -24.344 -32.532 1.00 9.61 93 PHE B C 1
ATOM 4485 O O . PHE B 1 54 ? -28.846 -25.411 -32.121 1.00 9.83 93 PHE B O 1
ATOM 4493 N N . VAL B 1 55 ? -27.205 -24.184 -33.023 1.00 9.55 94 VAL B N 1
ATOM 4494 C CA . VAL B 1 55 ? -26.277 -25.318 -33.157 1.00 9.68 94 VAL B CA 1
ATOM 4495 C C . VAL B 1 55 ? -25.892 -25.843 -31.779 1.00 9.50 94 VAL B C 1
ATOM 4496 O O . VAL B 1 55 ? -25.812 -27.085 -31.618 1.00 9.28 94 VAL B O 1
ATOM 4500 N N . HIS B 1 56 ? -25.647 -24.984 -30.804 1.00 9.33 95 HIS B N 1
ATOM 4501 C CA . HIS B 1 56 ? -25.400 -25.478 -29.435 1.00 9.48 95 HIS B CA 1
ATOM 4502 C C . HIS B 1 56 ? -26.583 -26.314 -28.916 1.00 9.75 95 HIS B C 1
ATOM 4503 O O . HIS B 1 56 ? -26.377 -27.366 -28.236 1.00 9.57 95 HIS B O 1
ATOM 4510 N N . SER B 1 57 ? -27.826 -25.840 -29.103 1.00 9.95 96 SER B N 1
ATOM 4511 C CA . SER B 1 57 ? -29.011 -26.531 -28.547 1.00 10.38 96 SER B CA 1
ATOM 4512 C C . SER B 1 57 ? -29.142 -27.899 -29.213 1.00 10.46 96 SER B C 1
ATOM 4513 O O . SER B 1 57 ? -29.473 -28.873 -28.521 1.00 10.00 96 SER B O 1
ATOM 4516 N N . LEU B 1 58 ? -28.984 -27.988 -30.560 1.00 10.96 97 LEU B N 1
ATOM 4517 C CA . LEU B 1 58 ? -29.033 -29.317 -31.224 1.00 11.67 97 LEU B CA 1
ATOM 4518 C C . LEU B 1 58 ? -27.951 -30.252 -30.653 1.00 11.14 97 LEU B C 1
ATOM 4519 O O . LEU B 1 58 ? -28.271 -31.423 -30.410 1.00 10.37 97 LEU B O 1
ATOM 4524 N N . GLY B 1 59 ? -26.735 -29.751 -30.426 1.00 10.19 98 GLY B N 1
ATOM 4525 C CA . GLY B 1 59 ? -25.643 -30.568 -29.907 1.00 10.96 98 GLY B CA 1
ATOM 4526 C C . GLY B 1 59 ? -25.942 -31.081 -28.511 1.00 11.26 98 GLY B C 1
ATOM 4527 O O . GLY B 1 59 ? -25.717 -32.261 -28.232 1.00 10.72 98 GLY B O 1
ATOM 4528 N N . THR B 1 60 ? -26.442 -30.205 -27.655 1.00 12.02 99 THR B N 1
ATOM 4529 C CA . THR B 1 60 ? -26.809 -30.499 -26.260 1.00 12.27 99 THR B CA 1
ATOM 4530 C C . THR B 1 60 ? -27.934 -31.553 -26.214 1.00 12.42 99 THR B C 1
ATOM 4531 O O . THR B 1 60 ? -27.790 -32.556 -25.486 1.00 11.37 99 THR B O 1
ATOM 4535 N N . PHE B 1 61 ? -28.961 -31.392 -27.040 1.00 12.38 100 PHE B N 1
ATOM 4536 C CA . PHE B 1 61 ? -30.011 -32.423 -27.244 1.00 12.46 100 PHE B CA 1
ATOM 4537 C C . PHE B 1 61 ? -29.337 -33.776 -27.582 1.00 12.04 100 PHE B C 1
ATOM 4538 O O . PHE B 1 61 ? -29.636 -34.808 -26.933 1.00 11.39 100 PHE B O 1
ATOM 4546 N N . SER B 1 62 ? -28.443 -33.809 -28.551 1.00 11.15 101 SER B N 1
ATOM 4547 C CA . SER B 1 62 ? -27.872 -35.071 -29.052 1.00 11.58 101 SER B CA 1
ATOM 4548 C C . SER B 1 62 ? -27.158 -35.795 -27.911 1.00 11.51 101 SER B C 1
ATOM 4549 O O . SER B 1 62 ? -27.248 -37.045 -27.868 1.00 11.01 101 SER B O 1
ATOM 4552 N N . LEU B 1 63 ? -26.440 -35.072 -27.075 1.00 11.91 102 LEU B N 1
ATOM 4553 C CA . LEU B 1 63 ? -25.697 -35.663 -25.919 1.00 12.53 102 LEU B CA 1
ATOM 4554 C C . LEU B 1 63 ? -26.661 -36.203 -24.864 1.00 13.46 102 LEU B C 1
ATOM 4555 O O . LEU B 1 63 ? -26.406 -37.317 -24.344 1.00 13.25 102 LEU B O 1
ATOM 4560 N N . ALA B 1 64 ? -27.710 -35.470 -24.519 1.00 12.96 103 ALA B N 1
ATOM 4561 C CA . ALA B 1 64 ? -28.664 -35.892 -23.488 1.00 13.42 103 ALA B CA 1
ATOM 4562 C C . ALA B 1 64 ? -29.383 -37.172 -23.968 1.00 14.05 103 ALA B C 1
ATOM 4563 O O . ALA B 1 64 ? -29.497 -38.147 -23.212 1.00 13.47 103 ALA B O 1
ATOM 4565 N N . TYR B 1 65 ? -29.764 -37.212 -25.237 1.00 14.30 104 TYR B N 1
ATOM 4566 C CA . TYR B 1 65 ? -30.471 -38.360 -25.789 1.00 15.09 104 TYR B CA 1
ATOM 4567 C C . TYR B 1 65 ? -29.507 -39.570 -25.773 1.00 15.24 104 TYR B C 1
ATOM 4568 O O . TYR B 1 65 ? -29.919 -40.671 -25.284 1.00 16.99 104 TYR B O 1
ATOM 4577 N N . ALA B 1 66 ? -28.281 -39.400 -26.226 1.00 14.70 105 ALA B N 1
ATOM 4578 C CA . ALA B 1 66 ? -27.271 -40.480 -26.267 1.00 15.11 105 ALA B CA 1
ATOM 4579 C C . ALA B 1 66 ? -27.023 -41.005 -24.842 1.00 15.49 105 ALA B C 1
ATOM 4580 O O . ALA B 1 66 ? -26.950 -42.236 -24.674 1.00 15.53 105 ALA B O 1
ATOM 4582 N N . LEU B 1 67 ? -26.837 -40.132 -23.867 1.00 15.29 106 LEU B N 1
ATOM 4583 C CA . LEU B 1 67 ? -26.484 -40.552 -22.489 1.00 16.38 106 LEU B CA 1
ATOM 4584 C C . LEU B 1 67 ? -27.637 -41.328 -21.849 1.00 17.03 106 LEU B C 1
ATOM 4585 O O . LEU B 1 67 ? -27.404 -42.418 -21.271 1.00 17.04 106 LEU B O 1
ATOM 4590 N N . VAL B 1 68 ? -28.877 -40.826 -21.930 1.00 17.12 107 VAL B N 1
ATOM 4591 C CA . VAL B 1 68 ? -30.014 -41.510 -21.274 1.00 17.75 107 VAL B CA 1
ATOM 4592 C C . VAL B 1 68 ? -30.311 -42.823 -22.005 1.00 19.50 107 VAL B C 1
ATOM 4593 O O . VAL B 1 68 ? -30.538 -43.861 -21.310 1.00 18.83 107 VAL B O 1
ATOM 4597 N N . ASP B 1 69 ? -30.162 -42.844 -23.324 1.00 19.11 108 ASP B N 1
ATOM 4598 C CA . ASP B 1 69 ? -30.366 -44.077 -24.099 1.00 21.41 108 ASP B CA 1
ATOM 4599 C C . ASP B 1 69 ? -29.277 -45.096 -23.735 1.00 22.91 108 ASP B C 1
ATOM 4600 O O . ASP B 1 69 ? -29.624 -46.281 -23.553 1.00 24.64 108 ASP B O 1
ATOM 4605 N N . LYS B 1 70 ? -28.020 -44.673 -23.554 1.00 21.89 109 LYS B N 1
ATOM 4606 C CA . LYS B 1 70 ? -26.938 -45.587 -23.126 1.00 23.74 109 LYS B CA 1
ATOM 4607 C C . LYS B 1 70 ? -27.270 -46.125 -21.719 1.00 22.50 109 LYS B C 1
ATOM 4608 O O . LYS B 1 70 ? -27.123 -47.330 -21.505 1.00 22.24 109 LYS B O 1
ATOM 4614 N N . LEU B 1 71 ? -27.669 -45.261 -20.794 1.00 21.26 110 LEU B N 1
ATOM 4615 C CA . LEU B 1 71 ? -27.971 -45.719 -19.405 1.00 21.90 110 LEU B CA 1
ATOM 4616 C C . LEU B 1 71 ? -29.126 -46.745 -19.393 1.00 22.34 110 LEU B C 1
ATOM 4617 O O . LEU B 1 71 ? -29.050 -47.733 -18.652 1.00 21.48 110 LEU B O 1
ATOM 4622 N N . ARG B 1 72 ? -30.164 -46.511 -20.176 1.00 22.95 111 ARG B N 1
ATOM 4623 C CA . ARG B 1 72 ? -31.359 -47.394 -20.260 1.00 25.76 111 ARG B CA 1
ATOM 4624 C C . ARG B 1 72 ? -30.940 -48.799 -20.773 1.00 29.00 111 ARG B C 1
ATOM 4625 O O . ARG B 1 72 ? -31.480 -49.797 -20.211 1.00 26.18 111 ARG B O 1
ATOM 4633 N N . HIS B 1 73 ? -29.987 -48.884 -21.708 1.00 28.09 112 HIS B N 1
ATOM 4634 C CA . HIS B 1 73 ? -29.495 -50.166 -22.290 1.00 30.10 112 HIS B CA 1
ATOM 4635 C C . HIS B 1 73 ? -28.527 -50.850 -21.331 1.00 27.97 112 HIS B C 1
ATOM 4636 O O . HIS B 1 73 ? -28.573 -52.069 -21.197 1.00 28.37 112 HIS B O 1
ATOM 4643 N N . SER B 1 74 ? -27.678 -50.095 -20.671 1.00 25.55 113 SER B N 1
ATOM 4644 C CA . SER B 1 74 ? -26.640 -50.644 -19.767 1.00 27.19 113 SER B CA 1
ATOM 4645 C C . SER B 1 74 ? -27.273 -51.024 -18.408 1.00 25.25 113 SER B C 1
ATOM 4646 O O . SER B 1 74 ? -26.792 -51.977 -17.821 1.00 27.15 113 SER B O 1
ATOM 4649 N N . GLN B 1 75 ? -28.297 -50.323 -17.932 1.00 23.41 114 GLN B N 1
ATOM 4650 C CA . GLN B 1 75 ? -28.888 -50.526 -16.592 1.00 23.65 114 GLN B CA 1
ATOM 4651 C C . GLN B 1 75 ? -30.399 -50.570 -16.683 1.00 24.32 114 GLN B C 1
ATOM 4652 O O . GLN B 1 75 ? -31.084 -49.638 -16.267 1.00 22.05 114 GLN B O 1
ATOM 4658 N N . PRO B 1 76 ? -30.956 -51.698 -17.192 1.00 26.21 115 PRO B N 1
ATOM 4659 C CA . PRO B 1 76 ? -32.411 -51.904 -17.246 1.00 28.35 115 PRO B CA 1
ATOM 4660 C C . PRO B 1 76 ? -33.127 -51.723 -15.896 1.00 29.35 115 PRO B C 1
ATOM 4661 O O . PRO B 1 76 ? -34.264 -51.262 -15.881 1.00 32.01 115 PRO B O 1
ATOM 4665 N N . SER B 1 77 ? -32.452 -51.979 -14.773 1.00 28.64 116 SER B N 1
ATOM 4666 C CA . SER B 1 77 ? -33.064 -51.908 -13.428 1.00 29.74 116 SER B CA 1
ATOM 4667 C C . SER B 1 77 ? -33.387 -50.471 -13.073 1.00 29.00 116 SER B C 1
ATOM 4668 O O . SER B 1 77 ? -34.145 -50.254 -12.140 1.00 29.99 116 SER B O 1
ATOM 4671 N N . LEU B 1 78 ? -32.843 -49.477 -13.798 1.00 29.18 117 LEU B N 1
ATOM 4672 C CA . LEU B 1 78 ? -33.210 -48.059 -13.550 1.00 27.70 117 LEU B CA 1
ATOM 4673 C C . LEU B 1 78 ? -34.670 -47.797 -13.942 1.00 25.42 117 LEU B C 1
ATOM 4674 O O . LEU B 1 78 ? -35.215 -46.781 -13.469 1.00 25.60 117 LEU B O 1
ATOM 4679 N N . ASN B 1 79 ? -35.258 -48.618 -14.805 1.00 25.84 118 ASN B N 1
ATOM 4680 C CA . ASN B 1 79 ? -36.657 -48.421 -15.267 1.00 27.58 118 ASN B CA 1
ATOM 4681 C C . ASN B 1 79 ? -36.799 -47.047 -15.962 1.00 25.49 118 ASN B C 1
ATOM 4682 O O . ASN B 1 79 ? -37.866 -46.384 -15.802 1.00 24.61 118 ASN B O 1
ATOM 4687 N N . ILE B 1 80 ? -35.788 -46.629 -16.725 1.00 23.88 119 ILE B N 1
ATOM 4688 C CA . ILE B 1 80 ? -35.928 -45.448 -17.634 1.00 23.65 119 ILE B CA 1
ATOM 4689 C C . ILE B 1 80 ? -37.001 -45.740 -18.706 1.00 22.01 119 ILE B C 1
ATOM 4690 O O . ILE B 1 80 ? -36.887 -46.727 -19.421 1.00 22.41 119 ILE B O 1
ATOM 4695 N N . THR B 1 81 ? -38.003 -44.893 -18.787 1.00 22.52 120 THR B N 1
ATOM 4696 C CA . THR B 1 81 ? -39.133 -45.014 -19.755 1.00 24.88 120 THR B CA 1
ATOM 4697 C C . THR B 1 81 ? -38.883 -44.133 -20.960 1.00 25.18 120 THR B C 1
ATOM 4698 O O . THR B 1 81 ? -37.994 -43.226 -20.872 1.00 22.55 120 THR B O 1
ATOM 4702 N N . GLU B 1 82 ? -39.639 -44.393 -22.027 1.00 25.60 121 GLU B N 1
ATOM 4703 C CA . GLU B 1 82 ? -39.637 -43.528 -23.232 1.00 29.19 121 GLU B CA 1
ATOM 4704 C C . GLU B 1 82 ? -39.963 -42.099 -22.795 1.00 26.36 121 GLU B C 1
ATOM 4705 O O . GLU B 1 82 ? -39.297 -41.180 -23.270 1.00 23.42 121 GLU B O 1
ATOM 4711 N N . SER B 1 83 ? -40.884 -41.926 -21.851 1.00 26.46 122 SER B N 1
ATOM 4712 C CA A SER B 1 83 ? -41.262 -40.586 -21.323 0.34 25.82 122 SER B CA 1
ATOM 4713 C CA B SER B 1 83 ? -41.266 -40.591 -21.316 0.66 25.88 122 SER B CA 1
ATOM 4714 C C . SER B 1 83 ? -40.078 -39.899 -20.598 1.00 25.43 122 SER B C 1
ATOM 4715 O O . SER B 1 83 ? -39.856 -38.707 -20.808 1.00 22.54 122 SER B O 1
ATOM 4720 N N . ASP B 1 84 ? -39.321 -40.607 -19.787 1.00 24.55 123 ASP B N 1
ATOM 4721 C CA . ASP B 1 84 ? -38.091 -40.059 -19.140 1.00 24.03 123 ASP B CA 1
ATOM 4722 C C . ASP B 1 84 ? -37.054 -39.643 -20.209 1.00 23.17 123 ASP B C 1
ATOM 4723 O O . ASP B 1 84 ? -36.518 -38.528 -20.090 1.00 22.26 123 ASP B O 1
ATOM 4728 N N . LEU B 1 85 ? -36.800 -40.485 -21.212 1.00 20.89 124 LEU B N 1
ATOM 4729 C CA . LEU B 1 85 ? -35.831 -40.225 -22.293 1.00 19.87 124 LEU B CA 1
ATOM 4730 C C . LEU B 1 85 ? -36.291 -38.974 -23.053 1.00 19.32 124 LEU B C 1
ATOM 4731 O O . LEU B 1 85 ? -35.444 -38.054 -23.265 1.00 17.97 124 LEU B O 1
ATOM 4736 N N . ILE B 1 86 ? -37.585 -38.887 -23.425 1.00 18.49 125 ILE B N 1
ATOM 4737 C CA . ILE B 1 86 ? -38.065 -37.708 -24.188 1.00 18.65 125 ILE B CA 1
ATOM 4738 C C . ILE B 1 86 ? -38.063 -36.464 -23.307 1.00 19.54 125 ILE B C 1
ATOM 4739 O O . ILE B 1 86 ? -37.598 -35.401 -23.798 1.00 18.99 125 ILE B O 1
ATOM 4744 N N . CYS B 1 87 ? -38.494 -36.530 -22.044 1.00 19.53 126 CYS B N 1
ATOM 4745 C CA . CYS B 1 87 ? -38.508 -35.337 -21.180 1.00 20.01 126 CYS B CA 1
ATOM 4746 C C . CYS B 1 87 ? -37.070 -34.820 -21.007 1.00 18.34 126 CYS B C 1
ATOM 4747 O O . CYS B 1 87 ? -36.848 -33.603 -21.067 1.00 17.38 126 CYS B O 1
ATOM 4750 N N . THR B 1 88 ? -36.122 -35.689 -20.697 1.00 17.41 127 THR B N 1
ATOM 4751 C CA . THR B 1 88 ? -34.718 -35.259 -20.474 1.00 17.23 127 THR B CA 1
ATOM 4752 C C . THR B 1 88 ? -34.144 -34.648 -21.759 1.00 17.86 127 THR B C 1
ATOM 4753 O O . THR B 1 88 ? -33.470 -33.619 -21.665 1.00 17.97 127 THR B O 1
ATOM 4757 N N . SER B 1 89 ? -34.398 -35.258 -22.919 1.00 16.08 128 SER B N 1
ATOM 4758 C CA . SER B 1 89 ? -33.960 -34.817 -24.265 1.00 17.37 128 SER B CA 1
ATOM 4759 C C . SER B 1 89 ? -34.498 -33.425 -24.583 1.00 16.19 128 SER B C 1
ATOM 4760 O O . SER B 1 89 ? -33.748 -32.596 -25.086 1.00 14.85 128 SER B O 1
ATOM 4763 N N . VAL B 1 90 ? -35.798 -33.228 -24.349 1.00 15.48 129 VAL B N 1
ATOM 4764 C CA . VAL B 1 90 ? -36.478 -31.953 -24.620 1.00 15.00 129 VAL B CA 1
ATOM 4765 C C . VAL B 1 90 ? -35.942 -30.880 -23.673 1.00 14.60 129 VAL B C 1
ATOM 4766 O O . VAL B 1 90 ? -35.770 -29.729 -24.145 1.00 15.25 129 VAL B O 1
ATOM 4770 N N . ALA B 1 91 ? -35.767 -31.179 -22.395 1.00 13.67 130 ALA B N 1
ATOM 4771 C CA . ALA B 1 91 ? -35.168 -30.211 -21.446 1.00 13.72 130 ALA B CA 1
ATOM 4772 C C . ALA B 1 91 ? -33.792 -29.785 -21.998 1.00 13.61 130 ALA B C 1
ATOM 4773 O O . ALA B 1 91 ? -33.488 -28.568 -22.025 1.00 14.33 130 ALA B O 1
ATOM 4775 N N . ALA B 1 92 ? -32.988 -30.728 -22.501 1.00 13.39 131 ALA B N 1
ATOM 4776 C CA . ALA B 1 92 ? -31.648 -30.405 -23.032 1.00 13.62 131 ALA B CA 1
ATOM 4777 C C . ALA B 1 92 ? -31.784 -29.532 -24.281 1.00 13.50 131 ALA B C 1
ATOM 4778 O O . ALA B 1 92 ? -31.055 -28.537 -24.412 1.00 13.26 131 ALA B O 1
ATOM 4780 N N . LEU B 1 93 ? -32.710 -29.876 -25.177 1.00 13.77 132 LEU B N 1
ATOM 4781 C CA . LEU B 1 93 ? -32.959 -29.125 -26.442 1.00 13.05 132 LEU B CA 1
ATOM 4782 C C . LEU B 1 93 ? -33.379 -27.678 -26.116 1.00 13.27 132 LEU B C 1
ATOM 4783 O O . LEU B 1 93 ? -32.954 -26.773 -26.862 1.00 13.24 132 LEU B O 1
ATOM 4788 N N . LEU B 1 94 ? -34.223 -27.459 -25.097 1.00 13.31 133 LEU B N 1
ATOM 4789 C CA . LEU B 1 94 ? -34.921 -26.164 -24.891 1.00 13.95 133 LEU B CA 1
ATOM 4790 C C . LEU B 1 94 ? -34.345 -25.380 -23.706 1.00 15.06 133 LEU B C 1
ATOM 4791 O O . LEU B 1 94 ? -34.797 -24.292 -23.440 1.00 15.23 133 LEU B O 1
ATOM 4796 N N . ARG B 1 95 ? -33.347 -25.892 -23.012 1.00 15.37 134 ARG B N 1
ATOM 4797 C CA . ARG B 1 95 ? -32.774 -25.206 -21.841 1.00 16.91 134 ARG B CA 1
ATOM 4798 C C . ARG B 1 95 ? -32.401 -23.764 -22.221 1.00 16.22 134 ARG B C 1
ATOM 4799 O O . ARG B 1 95 ? -32.517 -22.894 -21.372 1.00 14.76 134 ARG B O 1
ATOM 4807 N N . ASN B 1 96 ? -31.953 -23.524 -23.457 1.00 14.76 135 ASN B N 1
ATOM 4808 C CA . ASN B 1 96 ? -31.393 -22.234 -23.888 1.00 15.39 135 ASN B CA 1
ATOM 4809 C C . ASN B 1 96 ? -32.360 -21.507 -24.776 1.00 14.75 135 ASN B C 1
ATOM 4810 O O . ASN B 1 96 ? -31.919 -20.570 -25.484 1.00 15.93 135 ASN B O 1
ATOM 4815 N N . VAL B 1 97 ? -33.643 -21.816 -24.743 1.00 13.93 136 VAL B N 1
ATOM 4816 C CA . VAL B 1 97 ? -34.602 -21.191 -25.678 1.00 14.10 136 VAL B CA 1
ATOM 4817 C C . VAL B 1 97 ? -34.921 -19.769 -25.215 1.00 14.13 136 VAL B C 1
ATOM 4818 O O . VAL B 1 97 ? -35.379 -18.963 -26.025 1.00 13.91 136 VAL B O 1
ATOM 4822 N N . GLY B 1 98 ? -34.649 -19.434 -23.954 1.00 14.21 137 GLY B N 1
ATOM 4823 C CA . GLY B 1 98 ? -35.076 -18.127 -23.408 1.00 14.65 137 GLY B CA 1
ATOM 4824 C C . GLY B 1 98 ? -34.013 -17.036 -23.332 1.00 14.19 137 GLY B C 1
ATOM 4825 O O . GLY B 1 98 ? -34.244 -16.038 -22.638 1.00 14.70 137 GLY B O 1
ATOM 4826 N N . HIS B 1 99 ? -32.873 -17.166 -23.990 1.00 13.72 138 HIS B N 1
ATOM 4827 C CA . HIS B 1 99 ? -31.877 -16.063 -24.022 1.00 13.76 138 HIS B CA 1
ATOM 4828 C C . HIS B 1 99 ? -32.404 -14.841 -24.791 1.00 14.44 138 HIS B C 1
ATOM 4829 O O . HIS B 1 99 ? -33.058 -14.986 -25.819 1.00 14.54 138 HIS B O 1
ATOM 4836 N N . GLY B 1 100 ? -32.077 -13.659 -24.307 1.00 14.50 139 GLY B N 1
ATOM 4837 C CA . GLY B 1 100 ? -32.247 -12.411 -25.048 1.00 14.84 139 GLY B CA 1
ATOM 4838 C C . GLY B 1 100 ? -31.097 -12.167 -25.996 1.00 14.71 139 GLY B C 1
ATOM 4839 O O . GLY B 1 100 ? -30.119 -12.887 -26.002 1.00 15.68 139 GLY B O 1
ATOM 4840 N N . PRO B 1 101 ? -31.126 -11.048 -26.745 1.00 16.20 140 PRO B N 1
ATOM 4841 C CA . PRO B 1 101 ? -29.976 -10.633 -27.534 1.00 15.90 140 PRO B CA 1
ATOM 4842 C C . PRO B 1 101 ? -28.747 -10.398 -26.650 1.00 15.66 140 PRO B C 1
ATOM 4843 O O . PRO B 1 101 ? -28.917 -9.848 -25.542 1.00 17.17 140 PRO B O 1
ATOM 4847 N N . PHE B 1 102 ? -27.567 -10.776 -27.091 1.00 15.50 141 PHE B N 1
ATOM 4848 C CA . PHE B 1 102 ? -26.305 -10.541 -26.339 1.00 17.00 141 PHE B CA 1
ATOM 4849 C C . PHE B 1 102 ? -26.561 -10.900 -24.861 1.00 15.97 141 PHE B C 1
ATOM 4850 O O . PHE B 1 102 ? -26.361 -10.020 -23.954 1.00 16.85 141 PHE B O 1
ATOM 4858 N N . SER B 1 103 ? -26.984 -12.140 -24.626 1.00 15.31 142 SER B N 1
ATOM 4859 C CA . SER B 1 103 ? -27.561 -12.611 -23.338 1.00 16.37 142 SER B CA 1
ATOM 4860 C C . SER B 1 103 ? -26.774 -12.122 -22.114 1.00 17.39 142 SER B C 1
ATOM 4861 O O . SER B 1 103 ? -27.422 -11.678 -21.136 1.00 17.45 142 SER B O 1
ATOM 4864 N N . HIS B 1 104 ? -25.486 -12.345 -22.053 1.00 18.06 143 HIS B N 1
ATOM 4865 C CA . HIS B 1 104 ? -24.708 -12.020 -20.833 1.00 21.54 143 HIS B CA 1
ATOM 4866 C C . HIS B 1 104 ? -24.757 -10.516 -20.537 1.00 21.74 143 HIS B C 1
ATOM 4867 O O . HIS B 1 104 ? -24.756 -10.194 -19.360 1.00 20.74 143 HIS B O 1
ATOM 4874 N N . LEU B 1 105 ? -24.833 -9.660 -21.554 1.00 20.48 144 LEU B N 1
ATOM 4875 C CA . LEU B 1 105 ? -25.055 -8.201 -21.387 1.00 21.14 144 LEU B CA 1
ATOM 4876 C C . LEU B 1 105 ? -26.510 -7.937 -21.012 1.00 20.49 144 LEU B C 1
ATOM 4877 O O . LEU B 1 105 ? -26.747 -7.190 -20.082 1.00 22.44 144 LEU B O 1
ATOM 4882 N N . PHE B 1 106 ? -27.435 -8.537 -21.729 1.00 20.65 145 PHE B N 1
ATOM 4883 C CA . PHE B 1 106 ? -28.902 -8.397 -21.502 1.00 21.17 145 PHE B CA 1
ATOM 4884 C C . PHE B 1 106 ? -29.272 -8.757 -20.056 1.00 20.45 145 PHE B C 1
ATOM 4885 O O . PHE B 1 106 ? -30.069 -7.985 -19.457 1.00 20.76 145 PHE B O 1
ATOM 4893 N N . ASP B 1 107 ? -28.788 -9.887 -19.549 1.00 20.82 146 ASP B N 1
ATOM 4894 C CA . ASP B 1 107 ? -29.119 -10.356 -18.182 1.00 23.37 146 ASP B CA 1
ATOM 4895 C C . ASP B 1 107 ? -28.142 -9.754 -17.143 1.00 24.53 146 ASP B C 1
ATOM 4896 O O . ASP B 1 107 ? -28.398 -9.946 -15.954 1.00 24.83 146 ASP B O 1
ATOM 4901 N N . GLY B 1 108 ? -27.050 -9.126 -17.580 1.00 24.50 147 GLY B N 1
ATOM 4902 C CA . GLY B 1 108 ? -26.020 -8.560 -16.695 1.00 24.09 147 GLY B CA 1
ATOM 4903 C C . GLY B 1 108 ? -26.180 -7.059 -16.553 1.00 23.87 147 GLY B C 1
ATOM 4904 O O . GLY B 1 108 ? -27.213 -6.625 -16.042 1.00 23.62 147 GLY B O 1
ATOM 4905 N N . GLU B 1 109 ? -25.253 -6.284 -17.138 1.00 24.72 148 GLU B N 1
ATOM 4906 C CA . GLU B 1 109 ? -25.219 -4.809 -16.953 1.00 25.48 148 GLU B CA 1
ATOM 4907 C C . GLU B 1 109 ? -26.506 -4.181 -17.455 1.00 24.94 148 GLU B C 1
ATOM 4908 O O . GLU B 1 109 ? -27.005 -3.215 -16.798 1.00 23.35 148 GLU B O 1
ATOM 4914 N N . PHE B 1 110 ? -27.079 -4.638 -18.573 1.00 23.48 149 PHE B N 1
ATOM 4915 C CA . PHE B 1 110 ? -28.329 -4.012 -19.068 1.00 23.10 149 PHE B CA 1
ATOM 4916 C C . PHE B 1 110 ? -29.447 -4.212 -18.023 1.00 24.05 149 PHE B C 1
ATOM 4917 O O . PHE B 1 110 ? -30.157 -3.270 -17.700 1.00 24.70 149 PHE B O 1
ATOM 4925 N N . ALA B 1 111 ? -29.635 -5.438 -17.551 1.00 24.22 150 ALA B N 1
ATOM 4926 C CA . ALA B 1 111 ? -30.685 -5.771 -16.563 1.00 28.43 150 ALA B CA 1
ATOM 4927 C C . ALA B 1 111 ? -30.417 -4.950 -15.281 1.00 29.10 150 ALA B C 1
ATOM 4928 O O . ALA B 1 111 ? -31.372 -4.381 -14.795 1.00 29.43 150 ALA B O 1
ATOM 4930 N N . LYS B 1 112 ? -29.170 -4.892 -14.796 1.00 31.62 151 LYS B N 1
ATOM 4931 C CA . LYS B 1 112 ? -28.803 -4.162 -13.543 1.00 37.53 151 LYS B CA 1
ATOM 4932 C C . LYS B 1 112 ? -29.196 -2.686 -13.683 1.00 38.37 151 LYS B C 1
ATOM 4933 O O . LYS B 1 112 ? -29.975 -2.220 -12.876 1.00 39.39 151 LYS B O 1
ATOM 4939 N N . ARG B 1 113 ? -28.755 -1.991 -14.720 1.00 36.62 152 ARG B N 1
ATOM 4940 C CA . ARG B 1 113 ? -29.079 -0.541 -14.893 1.00 39.90 152 ARG B CA 1
ATOM 4941 C C . ARG B 1 113 ? -30.574 -0.336 -15.080 1.00 39.03 152 ARG B C 1
ATOM 4942 O O . ARG B 1 113 ? -31.050 0.724 -14.750 1.00 42.62 152 ARG B O 1
ATOM 4950 N N . ASN B 1 114 ? -31.289 -1.328 -15.599 1.00 37.45 153 ASN B N 1
ATOM 4951 C CA . ASN B 1 114 ? -32.708 -1.194 -16.027 1.00 36.95 153 ASN B CA 1
ATOM 4952 C C . ASN B 1 114 ? -33.668 -1.747 -14.967 1.00 38.17 153 ASN B C 1
ATOM 4953 O O . ASN B 1 114 ? -34.880 -1.474 -15.085 1.00 36.82 153 ASN B O 1
ATOM 4958 N N . GLY B 1 115 ? -33.165 -2.449 -13.937 1.00 38.90 154 GLY B N 1
ATOM 4959 C CA . GLY B 1 115 ? -34.005 -3.186 -12.964 1.00 40.92 154 GLY B CA 1
ATOM 4960 C C . GLY B 1 115 ? -34.855 -4.275 -13.609 1.00 43.27 154 GLY B C 1
ATOM 4961 O O . GLY B 1 115 ? -35.965 -4.438 -13.195 1.00 46.91 154 GLY B O 1
ATOM 4962 N N . SER B 1 116 ? -34.343 -4.981 -14.617 1.00 49.51 155 SER B N 1
ATOM 4963 C CA . SER B 1 116 ? -35.086 -6.014 -15.392 1.00 55.38 155 SER B CA 1
ATOM 4964 C C . SER B 1 116 ? -35.546 -7.100 -14.414 1.00 59.14 155 SER B C 1
ATOM 4965 O O . SER B 1 116 ? -34.816 -7.397 -13.436 1.00 54.62 155 SER B O 1
ATOM 4968 N N . ARG B 1 117 ? -36.749 -7.608 -14.648 1.00 65.95 156 ARG B N 1
ATOM 4969 C CA . ARG B 1 117 ? -37.436 -8.593 -13.774 1.00 71.17 156 ARG B CA 1
ATOM 4970 C C . ARG B 1 117 ? -36.873 -10.007 -14.001 1.00 62.54 156 ARG B C 1
ATOM 4971 O O . ARG B 1 117 ? -36.427 -10.653 -13.024 1.00 60.88 156 ARG B O 1
ATOM 4979 N N . PHE B 1 118 ? -36.896 -10.484 -15.250 1.00 52.52 157 PHE B N 1
ATOM 4980 C CA . PHE B 1 118 ? -36.625 -11.909 -15.565 1.00 45.10 157 PHE B CA 1
ATOM 4981 C C . PHE B 1 118 ? -35.308 -12.059 -16.335 1.00 41.90 157 PHE B C 1
ATOM 4982 O O . PHE B 1 118 ? -34.934 -11.151 -17.149 1.00 42.48 157 PHE B O 1
ATOM 4990 N N . LYS B 1 119 ? -34.652 -13.195 -16.076 1.00 36.00 158 LYS B N 1
ATOM 4991 C CA . LYS B 1 119 ? -33.412 -13.661 -16.734 1.00 33.96 158 LYS B CA 1
ATOM 4992 C C . LYS B 1 119 ? -33.728 -14.871 -17.614 1.00 29.66 158 LYS B C 1
ATOM 4993 O O . LYS B 1 119 ? -34.871 -15.361 -17.585 1.00 28.38 158 LYS B O 1
ATOM 4999 N N . HIS B 1 120 ? -32.733 -15.352 -18.361 1.00 25.82 159 HIS B N 1
ATOM 5000 C CA . HIS B 1 120 ? -32.987 -16.336 -19.442 1.00 24.24 159 HIS B CA 1
ATOM 5001 C C . HIS B 1 120 ? -33.609 -17.628 -18.876 1.00 23.56 159 HIS B C 1
ATOM 5002 O O . HIS B 1 120 ? -34.464 -18.168 -19.556 1.00 21.77 159 HIS B O 1
ATOM 5009 N N . GLU B 1 121 ? -33.236 -18.081 -17.681 1.00 24.19 160 GLU B N 1
ATOM 5010 C CA . GLU B 1 121 ? -33.782 -19.364 -17.175 1.00 26.68 160 GLU B CA 1
ATOM 5011 C C . GLU B 1 121 ? -35.300 -19.214 -16.962 1.00 25.74 160 GLU B C 1
ATOM 5012 O O . GLU B 1 121 ? -36.058 -20.159 -17.284 1.00 22.96 160 GLU B O 1
ATOM 5018 N N . ASP B 1 122 ? -35.744 -18.065 -16.471 1.00 24.33 161 ASP B N 1
ATOM 5019 C CA . ASP B 1 122 ? -37.183 -17.750 -16.247 1.00 25.53 161 ASP B CA 1
ATOM 5020 C C . ASP B 1 122 ? -37.913 -17.806 -17.598 1.00 22.87 161 ASP B C 1
ATOM 5021 O O . ASP B 1 122 ? -38.987 -18.414 -17.702 1.00 22.73 161 ASP B O 1
ATOM 5026 N N . MET B 1 123 ? -37.357 -17.159 -18.617 1.00 21.68 162 MET B N 1
ATOM 5027 C CA . MET B 1 123 ? -37.979 -17.032 -19.930 1.00 20.29 162 MET B CA 1
ATOM 5028 C C . MET B 1 123 ? -37.984 -18.428 -20.573 1.00 19.81 162 MET B C 1
ATOM 5029 O O . MET B 1 123 ? -39.009 -18.761 -21.227 1.00 19.76 162 MET B O 1
ATOM 5034 N N . SER B 1 124 ? -36.916 -19.217 -20.435 1.00 17.96 163 SER B N 1
ATOM 5035 C CA . SER B 1 124 ? -36.869 -20.598 -20.983 1.00 18.68 163 SER B CA 1
ATOM 5036 C C . SER B 1 124 ? -38.095 -21.384 -20.501 1.00 19.03 163 SER B C 1
ATOM 5037 O O . SER B 1 124 ? -38.765 -22.059 -21.305 1.00 17.46 163 SER B O 1
ATOM 5040 N N . ILE B 1 125 ? -38.351 -21.336 -19.204 1.00 18.85 164 ILE B N 1
ATOM 5041 C CA . ILE B 1 125 ? -39.456 -22.082 -18.588 1.00 19.99 164 ILE B CA 1
ATOM 5042 C C . ILE B 1 125 ? -40.791 -21.600 -19.169 1.00 19.09 164 ILE B C 1
ATOM 5043 O O . ILE B 1 125 ? -41.675 -22.465 -19.477 1.00 18.53 164 ILE B O 1
ATOM 5048 N N . LEU B 1 126 ? -40.963 -20.296 -19.326 1.00 18.40 165 LEU B N 1
ATOM 5049 C CA . LEU B 1 126 ? -42.219 -19.755 -19.896 1.00 19.45 165 LEU B CA 1
ATOM 5050 C C . LEU B 1 126 ? -42.377 -20.230 -21.345 1.00 18.67 165 LEU B C 1
ATOM 5051 O O . LEU B 1 126 ? -43.504 -20.592 -21.731 1.00 18.34 165 LEU B O 1
ATOM 5056 N N . ILE B 1 127 ? -41.293 -20.242 -22.109 1.00 17.89 166 ILE B N 1
ATOM 5057 C CA . ILE B 1 127 ? -41.348 -20.577 -23.561 1.00 18.17 166 ILE B CA 1
ATOM 5058 C C . ILE B 1 127 ? -41.544 -22.092 -23.675 1.00 18.31 166 ILE B C 1
ATOM 5059 O O . ILE B 1 127 ? -42.293 -22.516 -24.569 1.00 18.28 166 ILE B O 1
ATOM 5064 N N . ILE B 1 128 ? -40.998 -22.877 -22.770 1.00 18.06 167 ILE B N 1
ATOM 5065 C CA . ILE B 1 128 ? -41.180 -24.355 -22.801 1.00 18.79 167 ILE B CA 1
ATOM 5066 C C . ILE B 1 128 ? -42.670 -24.658 -22.630 1.00 20.54 167 ILE B C 1
ATOM 5067 O O . ILE B 1 128 ? -43.225 -25.456 -23.433 1.00 21.06 167 ILE B O 1
ATOM 5072 N N . LYS B 1 129 ? -43.322 -24.028 -21.672 1.00 21.48 168 LYS B N 1
ATOM 5073 C CA . LYS B 1 129 ? -44.786 -24.215 -21.437 1.00 24.71 168 LYS B CA 1
ATOM 5074 C C . LYS B 1 129 ? -45.563 -23.792 -22.672 1.00 24.46 168 LYS B C 1
ATOM 5075 O O . LYS B 1 129 ? -46.470 -24.527 -23.094 1.00 23.75 168 LYS B O 1
ATOM 5081 N N . LYS B 1 130 ? -45.184 -22.669 -23.274 1.00 23.85 169 LYS B N 1
ATOM 5082 C CA . LYS B 1 130 ? -45.863 -22.176 -24.507 1.00 22.54 169 LYS B CA 1
ATOM 5083 C C . LYS B 1 130 ? -45.704 -23.227 -25.655 1.00 20.71 169 LYS B C 1
ATOM 5084 O O . LYS B 1 130 ? -46.706 -23.573 -26.246 1.00 20.81 169 LYS B O 1
ATOM 5090 N N . ILE B 1 131 ? -44.495 -23.705 -25.959 1.00 17.90 170 ILE B N 1
ATOM 5091 C CA . ILE B 1 131 ? -44.236 -24.702 -27.023 1.00 18.24 170 ILE B CA 1
ATOM 5092 C C . ILE B 1 131 ? -45.021 -26.002 -26.765 1.00 17.82 170 ILE B C 1
ATOM 5093 O O . ILE B 1 131 ? -45.699 -26.513 -27.678 1.00 16.93 170 ILE B O 1
ATOM 5098 N N . MET B 1 132 ? -44.934 -26.552 -25.575 1.00 18.62 171 MET B N 1
ATOM 5099 C CA . MET B 1 132 ? -45.466 -27.926 -25.331 1.00 20.15 171 MET B CA 1
ATOM 5100 C C . MET B 1 132 ? -47.021 -27.925 -25.301 1.00 21.56 171 MET B C 1
ATOM 5101 O O . MET B 1 132 ? -47.630 -28.986 -25.577 1.00 21.70 171 MET B O 1
ATOM 5106 N N . ASN B 1 133 ? -47.656 -26.783 -25.075 1.00 21.64 172 ASN B N 1
ATOM 5107 C CA . ASN B 1 133 ? -49.138 -26.637 -25.056 1.00 22.65 172 ASN B CA 1
ATOM 5108 C C . ASN B 1 133 ? -49.665 -26.120 -26.428 1.00 22.70 172 ASN B C 1
ATOM 5109 O O . ASN B 1 133 ? -50.885 -25.976 -26.597 1.00 22.08 172 ASN B O 1
ATOM 5114 N N . LYS B 1 134 ? -48.819 -25.914 -27.424 1.00 20.85 173 LYS B N 1
ATOM 5115 C CA . LYS B 1 134 ? -49.317 -25.669 -28.802 1.00 21.28 173 LYS B CA 1
ATOM 5116 C C . LYS B 1 134 ? -50.092 -26.895 -29.280 1.00 19.66 173 LYS B C 1
ATOM 5117 O O . LYS B 1 134 ? -49.582 -27.999 -29.251 1.00 18.36 173 LYS B O 1
ATOM 5123 N N . PRO B 1 135 ? -51.320 -26.736 -29.824 1.00 20.14 174 PRO B N 1
ATOM 5124 C CA . PRO B 1 135 ? -52.083 -27.896 -30.312 1.00 20.09 174 PRO B CA 1
ATOM 5125 C C . PRO B 1 135 ? -51.329 -28.822 -31.283 1.00 19.11 174 PRO B C 1
ATOM 5126 O O . PRO B 1 135 ? -51.405 -30.016 -31.117 1.00 18.12 174 PRO B O 1
ATOM 5130 N N . GLU B 1 136 ? -50.531 -28.243 -32.182 1.00 20.50 175 GLU B N 1
ATOM 5131 C CA . GLU B 1 136 ? -49.774 -29.020 -33.213 1.00 22.20 175 GLU B CA 1
ATOM 5132 C C . GLU B 1 136 ? -48.556 -29.705 -32.569 1.00 23.06 175 GLU B C 1
ATOM 5133 O O . GLU B 1 136 ? -47.965 -30.586 -33.205 1.00 24.70 175 GLU B O 1
ATOM 5139 N N . ILE B 1 137 ? -48.179 -29.356 -31.338 1.00 21.92 176 ILE B N 1
ATOM 5140 C CA . ILE B 1 137 ? -47.074 -30.050 -30.639 1.00 22.39 176 ILE B CA 1
ATOM 5141 C C . ILE B 1 137 ? -47.706 -31.114 -29.739 1.00 22.74 176 ILE B C 1
ATOM 5142 O O . ILE B 1 137 ? -47.232 -32.254 -29.719 1.00 20.90 176 ILE B O 1
ATOM 5147 N N . LYS B 1 138 ? -48.748 -30.762 -28.992 1.00 24.73 177 LYS B N 1
ATOM 5148 C CA . LYS B 1 138 ? -49.424 -31.707 -28.074 1.00 28.02 177 LYS B CA 1
ATOM 5149 C C . LYS B 1 138 ? -49.916 -32.905 -28.884 1.00 28.42 177 LYS B C 1
ATOM 5150 O O . LYS B 1 138 ? -49.752 -34.049 -28.409 1.00 26.12 177 LYS B O 1
ATOM 5156 N N . SER B 1 139 ? -50.438 -32.699 -30.104 1.00 27.98 178 SER B N 1
ATOM 5157 C CA . SER B 1 139 ? -50.980 -33.840 -30.882 1.00 28.83 178 SER B CA 1
ATOM 5158 C C . SER B 1 139 ? -49.852 -34.825 -31.200 1.00 27.82 178 SER B C 1
ATOM 5159 O O . SER B 1 139 ? -50.150 -36.018 -31.313 1.00 28.64 178 SER B O 1
ATOM 5162 N N . GLU B 1 140 ? -48.600 -34.363 -31.292 1.00 26.31 179 GLU B N 1
ATOM 5163 C CA . GLU B 1 140 ? -47.430 -35.204 -31.666 1.00 25.18 179 GLU B CA 1
ATOM 5164 C C . GLU B 1 140 ? -46.830 -35.840 -30.411 1.00 24.21 179 GLU B C 1
ATOM 5165 O O . GLU B 1 140 ? -46.321 -36.932 -30.545 1.00 22.95 179 GLU B O 1
ATOM 5171 N N . PHE B 1 141 ? -46.871 -35.197 -29.243 1.00 23.40 180 PHE B N 1
ATOM 5172 C CA . PHE B 1 141 ? -46.179 -35.676 -28.023 1.00 23.92 180 PHE B CA 1
ATOM 5173 C C . PHE B 1 141 ? -47.127 -36.423 -27.073 1.00 26.11 180 PHE B C 1
ATOM 5174 O O . PHE B 1 141 ? -46.575 -37.087 -26.106 1.00 24.57 180 PHE B O 1
ATOM 5182 N N . ALA B 1 142 ? -48.458 -36.301 -27.254 1.00 24.96 181 ALA B N 1
ATOM 5183 C CA . ALA B 1 142 ? -49.446 -36.882 -26.308 1.00 28.65 181 ALA B CA 1
ATOM 5184 C C . ALA B 1 142 ? -49.239 -38.407 -26.184 1.00 29.08 181 ALA B C 1
ATOM 5185 O O . ALA B 1 142 ? -49.323 -38.925 -25.062 1.00 29.40 181 ALA B O 1
ATOM 5187 N N . CYS B 1 143 ? -48.885 -39.096 -27.264 1.00 30.61 182 CYS B N 1
ATOM 5188 C CA . CYS B 1 143 ? -48.693 -40.564 -27.221 1.00 33.73 182 CYS B CA 1
ATOM 5189 C C . CYS B 1 143 ? -47.493 -40.944 -26.335 1.00 32.15 182 CYS B C 1
ATOM 5190 O O . CYS B 1 143 ? -47.481 -42.072 -25.847 1.00 31.40 182 CYS B O 1
ATOM 5193 N N . ILE B 1 144 ? -46.520 -40.052 -26.101 1.00 31.08 183 ILE B N 1
ATOM 5194 C CA . ILE B 1 144 ? -45.335 -40.378 -25.246 1.00 30.73 183 ILE B CA 1
ATOM 5195 C C . ILE B 1 144 ? -45.504 -39.747 -23.858 1.00 29.42 183 ILE B C 1
ATOM 5196 O O . ILE B 1 144 ? -45.204 -40.428 -22.879 1.00 27.52 183 ILE B O 1
ATOM 5201 N N . LEU B 1 145 ? -45.949 -38.486 -23.799 1.00 27.14 184 LEU B N 1
ATOM 5202 C CA . LEU B 1 145 ? -45.901 -37.694 -22.555 1.00 26.81 184 LEU B CA 1
ATOM 5203 C C . LEU B 1 145 ? -47.238 -37.764 -21.830 1.00 29.30 184 LEU B C 1
ATOM 5204 O O . LEU B 1 145 ? -47.271 -37.354 -20.676 1.00 30.01 184 LEU B O 1
ATOM 5209 N N . GLY B 1 146 ? -48.293 -38.304 -22.447 1.00 32.65 185 GLY B N 1
ATOM 5210 C CA . GLY B 1 146 ? -49.543 -38.516 -21.702 1.00 35.48 185 GLY B CA 1
ATOM 5211 C C . GLY B 1 146 ? -50.764 -38.048 -22.453 1.00 38.62 185 GLY B C 1
ATOM 5212 O O . GLY B 1 146 ? -50.784 -36.860 -22.877 1.00 37.27 185 GLY B O 1
ATOM 5213 N N . GLU B 1 147 ? -51.783 -38.915 -22.530 1.00 38.67 186 GLU B N 1
ATOM 5214 C CA . GLU B 1 147 ? -53.021 -38.656 -23.306 1.00 42.37 186 GLU B CA 1
ATOM 5215 C C . GLU B 1 147 ? -54.060 -37.973 -22.423 1.00 41.56 186 GLU B C 1
ATOM 5216 O O . GLU B 1 147 ? -55.056 -37.489 -22.981 1.00 42.13 186 GLU B O 1
ATOM 5222 N N . THR B 1 148 ? -53.888 -37.984 -21.110 1.00 39.52 187 THR B N 1
ATOM 5223 C CA . THR B 1 148 ? -54.726 -37.154 -20.203 1.00 42.09 187 THR B CA 1
ATOM 5224 C C . THR B 1 148 ? -54.026 -35.811 -19.996 1.00 40.24 187 THR B C 1
ATOM 5225 O O . THR B 1 148 ? -52.793 -35.760 -20.058 1.00 38.74 187 THR B O 1
ATOM 5229 N N . ASP B 1 149 ? -54.804 -34.767 -19.761 1.00 39.56 188 ASP B N 1
ATOM 5230 C CA . ASP B 1 149 ? -54.307 -33.417 -19.449 1.00 42.25 188 ASP B CA 1
ATOM 5231 C C . ASP B 1 149 ? -53.386 -33.538 -18.231 1.00 42.94 188 ASP B C 1
ATOM 5232 O O . ASP B 1 149 ? -52.308 -32.895 -18.247 1.00 43.54 188 ASP B O 1
ATOM 5237 N N . GLU B 1 150 ? -53.765 -34.318 -17.218 1.00 43.51 189 GLU B N 1
ATOM 5238 C CA . GLU B 1 150 ? -52.995 -34.417 -15.955 1.00 42.75 189 GLU B CA 1
ATOM 5239 C C . GLU B 1 150 ? -51.612 -35.012 -16.241 1.00 38.31 189 GLU B C 1
ATOM 5240 O O . GLU B 1 150 ? -50.606 -34.442 -15.751 1.00 35.94 189 GLU B O 1
ATOM 5246 N N . GLU B 1 151 ? -51.558 -36.125 -16.972 1.00 35.76 190 GLU B N 1
ATOM 5247 C CA . GLU B 1 151 ? -50.284 -36.809 -17.318 1.00 36.64 190 GLU B CA 1
ATOM 5248 C C . GLU B 1 151 ? -49.408 -35.869 -18.165 1.00 31.28 190 GLU B C 1
ATOM 5249 O O . GLU B 1 151 ? -48.195 -35.763 -17.887 1.00 30.10 190 GLU B O 1
ATOM 5255 N N . TYR B 1 152 ? -49.988 -35.196 -19.147 1.00 27.78 191 TYR B N 1
ATOM 5256 C CA . TYR B 1 152 ? -49.237 -34.315 -20.075 1.00 25.93 191 TYR B CA 1
ATOM 5257 C C . TYR B 1 152 ? -48.638 -33.187 -19.235 1.00 25.37 191 TYR B C 1
ATOM 5258 O O . TYR B 1 152 ? -47.418 -32.927 -19.384 1.00 22.61 191 TYR B O 1
ATOM 5267 N N . ALA B 1 153 ? -49.449 -32.607 -18.337 1.00 27.08 192 ALA B N 1
ATOM 5268 C CA . ALA B 1 153 ? -49.007 -31.498 -17.459 1.00 28.99 192 ALA B CA 1
ATOM 5269 C C . ALA B 1 153 ? -47.831 -31.946 -16.550 1.00 29.26 192 ALA B C 1
ATOM 5270 O O . ALA B 1 153 ? -46.925 -31.117 -16.239 1.00 27.25 192 ALA B O 1
ATOM 5272 N N . LYS B 1 154 ? -47.891 -33.185 -16.064 1.00 29.03 193 LYS B N 1
ATOM 5273 C CA . LYS B 1 154 ? -46.797 -33.713 -15.215 1.00 30.76 193 LYS B CA 1
ATOM 5274 C C . LYS B 1 154 ? -45.487 -33.817 -16.042 1.00 26.56 193 LYS B C 1
ATOM 5275 O O . LYS B 1 154 ? -44.425 -33.455 -15.540 1.00 27.07 193 LYS B O 1
ATOM 5281 N N . SER B 1 155 ? -45.568 -34.292 -17.270 1.00 24.95 194 SER B N 1
ATOM 5282 C CA . SER B 1 155 ? -44.394 -34.402 -18.184 1.00 22.94 194 SER B CA 1
ATOM 5283 C C . SER B 1 155 ? -43.800 -33.010 -18.443 1.00 21.90 194 SER B C 1
ATOM 5284 O O . SER B 1 155 ? -42.568 -32.821 -18.332 1.00 20.40 194 SER B O 1
ATOM 5287 N N . VAL B 1 156 ? -44.652 -32.048 -18.778 1.00 20.64 195 VAL B N 1
ATOM 5288 C CA . VAL B 1 156 ? -44.225 -30.636 -18.959 1.00 20.46 195 VAL B CA 1
ATOM 5289 C C . VAL B 1 156 ? -43.551 -30.110 -17.686 1.00 20.74 195 VAL B C 1
ATOM 5290 O O . VAL B 1 156 ? -42.464 -29.463 -17.800 1.00 20.55 195 VAL B O 1
ATOM 5294 N N . THR B 1 157 ? -44.129 -30.376 -16.509 1.00 22.67 196 THR B N 1
ATOM 5295 C CA . THR B 1 157 ? -43.522 -29.986 -15.208 1.00 23.75 196 THR B CA 1
ATOM 5296 C C . THR B 1 157 ? -42.125 -30.620 -15.093 1.00 23.35 196 THR B C 1
ATOM 5297 O O . THR B 1 157 ? -41.213 -29.920 -14.692 1.00 26.76 196 THR B O 1
ATOM 5301 N N . LEU B 1 158 ? -41.959 -31.893 -15.418 1.00 22.23 197 LEU B N 1
ATOM 5302 C CA . LEU B 1 158 ? -40.629 -32.548 -15.328 1.00 21.59 197 LEU B CA 1
ATOM 5303 C C . LEU B 1 158 ? -39.628 -31.815 -16.247 1.00 21.11 197 LEU B C 1
ATOM 5304 O O . LEU B 1 158 ? -38.515 -31.526 -15.807 1.00 21.11 197 LEU B O 1
ATOM 5309 N N . ILE B 1 159 ? -40.009 -31.533 -17.494 1.00 18.73 198 ILE B N 1
ATOM 5310 C CA . ILE B 1 159 ? -39.118 -30.830 -18.453 1.00 18.31 198 ILE B CA 1
ATOM 5311 C C . ILE B 1 159 ? -38.609 -29.517 -17.824 1.00 18.79 198 ILE B C 1
ATOM 5312 O O . ILE B 1 159 ? -37.403 -29.279 -17.823 1.00 18.28 198 ILE B O 1
ATOM 5317 N N . THR B 1 160 ? -39.488 -28.723 -17.235 1.00 20.15 199 THR B N 1
ATOM 5318 C CA . THR B 1 160 ? -39.107 -27.427 -16.645 1.00 21.15 199 THR B CA 1
ATOM 5319 C C . THR B 1 160 ? -38.282 -27.646 -15.361 1.00 21.31 199 THR B C 1
ATOM 5320 O O . THR B 1 160 ? -37.380 -26.841 -15.113 1.00 22.00 199 THR B O 1
ATOM 5324 N N . GLU B 1 161 ? -38.561 -28.678 -14.590 1.00 22.26 200 GLU B N 1
ATOM 5325 C CA . GLU B 1 161 ? -37.824 -28.931 -13.328 1.00 22.76 200 GLU B CA 1
ATOM 5326 C C . GLU B 1 161 ? -36.395 -29.383 -13.627 1.00 22.90 200 GLU B C 1
ATOM 5327 O O . GLU B 1 161 ? -35.481 -29.008 -12.866 1.00 22.62 200 GLU B O 1
ATOM 5333 N N . LEU B 1 162 ? -36.187 -30.120 -14.723 1.00 22.03 201 LEU B N 1
ATOM 5334 C CA . LEU B 1 162 ? -34.831 -30.581 -15.074 1.00 22.18 201 LEU B CA 1
ATOM 5335 C C . LEU B 1 162 ? -33.949 -29.387 -15.380 1.00 22.96 201 LEU B C 1
ATOM 5336 O O . LEU B 1 162 ? -32.703 -29.516 -15.293 1.00 25.41 201 LEU B O 1
ATOM 5341 N N . ILE B 1 163 ? -34.546 -28.258 -15.741 1.00 23.69 202 ILE B N 1
ATOM 5342 C CA . ILE B 1 163 ? -33.829 -26.986 -16.011 1.00 25.69 202 ILE B CA 1
ATOM 5343 C C . ILE B 1 163 ? -33.700 -26.194 -14.707 1.00 27.68 202 ILE B C 1
ATOM 5344 O O . ILE B 1 163 ? -32.633 -25.711 -14.477 1.00 31.50 202 ILE B O 1
ATOM 5349 N N . SER B 1 164 ? -34.742 -26.071 -13.886 1.00 29.11 203 SER B N 1
ATOM 5350 C CA . SER B 1 164 ? -34.784 -25.067 -12.789 1.00 32.58 203 SER B CA 1
ATOM 5351 C C . SER B 1 164 ? -34.475 -25.692 -11.402 1.00 34.04 203 SER B C 1
ATOM 5352 O O . SER B 1 164 ? -34.097 -24.949 -10.491 1.00 33.53 203 SER B O 1
ATOM 5355 N N . GLY B 1 165 ? -34.673 -27.004 -11.246 1.00 33.65 204 GLY B N 1
ATOM 5356 C CA . GLY B 1 165 ? -34.581 -27.690 -9.966 1.00 33.22 204 GLY B CA 1
ATOM 5357 C C . GLY B 1 165 ? -33.154 -27.828 -9.465 1.00 33.61 204 GLY B C 1
ATOM 5358 O O . GLY B 1 165 ? -32.196 -27.952 -10.262 1.00 29.84 204 GLY B O 1
ATOM 5359 N N . LYS B 1 166 ? -33.036 -27.873 -8.147 1.00 35.20 205 LYS B N 1
ATOM 5360 C CA . LYS B 1 166 ? -31.751 -28.052 -7.432 1.00 38.28 205 LYS B CA 1
ATOM 5361 C C . LYS B 1 166 ? -31.994 -29.087 -6.339 1.00 35.70 205 LYS B C 1
ATOM 5362 O O . LYS B 1 166 ? -31.853 -28.759 -5.162 1.00 34.83 205 LYS B O 1
ATOM 5368 N N . PRO B 1 167 ? -32.307 -30.356 -6.697 1.00 33.18 206 PRO B N 1
ATOM 5369 C CA . PRO B 1 167 ? -32.707 -31.350 -5.699 1.00 32.00 206 PRO B CA 1
ATOM 5370 C C . PRO B 1 167 ? -31.608 -31.894 -4.773 1.00 32.89 206 PRO B C 1
ATOM 5371 O O . PRO B 1 167 ? -31.955 -32.628 -3.871 1.00 31.63 206 PRO B O 1
ATOM 5375 N N . PHE B 1 168 ? -30.333 -31.591 -5.018 1.00 32.48 207 PHE B N 1
ATOM 5376 C CA . PHE B 1 168 ? -29.211 -32.146 -4.216 1.00 35.87 207 PHE B CA 1
ATOM 5377 C C . PHE B 1 168 ? -28.554 -31.092 -3.307 1.00 40.02 207 PHE B C 1
ATOM 5378 O O . PHE B 1 168 ? -27.648 -31.483 -2.515 1.00 39.00 207 PHE B O 1
ATOM 5386 N N . ASP B 1 169 ? -28.991 -29.825 -3.395 1.00 43.53 208 ASP B N 1
ATOM 5387 C CA . ASP B 1 169 ? -28.331 -28.689 -2.695 1.00 49.62 208 ASP B CA 1
ATOM 5388 C C . ASP B 1 169 ? -28.554 -28.855 -1.179 1.00 51.91 208 ASP B C 1
ATOM 5389 O O . ASP B 1 169 ? -27.669 -28.428 -0.419 1.00 53.84 208 ASP B O 1
ATOM 5394 N N . PHE B 1 170 ? -29.626 -29.529 -0.746 1.00 49.37 209 PHE B N 1
ATOM 5395 C CA . PHE B 1 170 ? -29.880 -29.844 0.691 1.00 51.58 209 PHE B CA 1
ATOM 5396 C C . PHE B 1 170 ? -28.739 -30.696 1.278 1.00 54.07 209 PHE B C 1
ATOM 5397 O O . PHE B 1 170 ? -28.443 -30.534 2.475 1.00 58.54 209 PHE B O 1
ATOM 5405 N N . GLN B 1 171 ? -28.096 -31.555 0.481 1.00 58.01 210 GLN B N 1
ATOM 5406 C CA . GLN B 1 171 ? -27.043 -32.504 0.944 1.00 60.73 210 GLN B CA 1
ATOM 5407 C C . GLN B 1 171 ? -25.856 -31.760 1.567 1.00 64.60 210 GLN B C 1
ATOM 5408 O O . GLN B 1 171 ? -25.069 -32.431 2.279 1.00 65.30 210 GLN B O 1
ATOM 5414 N N . ASP B 1 172 ? -25.685 -30.465 1.276 1.00 69.41 211 ASP B N 1
ATOM 5415 C CA . ASP B 1 172 ? -24.501 -29.688 1.746 1.00 72.74 211 ASP B CA 1
ATOM 5416 C C . ASP B 1 172 ? -24.863 -28.786 2.939 1.00 75.28 211 ASP B C 1
ATOM 5417 O O . ASP B 1 172 ? -23.949 -28.227 3.537 1.00 72.04 211 ASP B O 1
ATOM 5422 N N . MET B 1 173 ? -26.149 -28.634 3.242 1.00 81.40 212 MET B N 1
ATOM 5423 C CA . MET B 1 173 ? -26.685 -27.716 4.276 1.00 90.05 212 MET B CA 1
ATOM 5424 C C . MET B 1 173 ? -26.353 -28.282 5.665 1.00 91.03 212 MET B C 1
ATOM 5425 O O . MET B 1 173 ? -26.098 -29.505 5.772 1.00 93.01 212 MET B O 1
ATOM 5430 N N . ASP B 1 174 ? -26.400 -27.426 6.691 1.00 89.93 213 ASP B N 1
ATOM 5431 C CA . ASP B 1 174 ? -26.341 -27.824 8.128 1.00 90.32 213 ASP B CA 1
ATOM 5432 C C . ASP B 1 174 ? -25.072 -28.649 8.356 1.00 81.44 213 ASP B C 1
ATOM 5433 O O . ASP B 1 174 ? -24.021 -28.286 7.825 1.00 77.46 213 ASP B O 1
ATOM 5438 N N . GLY B 1 175 ? -25.186 -29.713 9.141 1.00 77.65 214 GLY B N 1
ATOM 5439 C CA . GLY B 1 175 ? -24.246 -30.851 9.146 1.00 75.01 214 GLY B CA 1
ATOM 5440 C C . GLY B 1 175 ? -24.941 -32.114 8.659 1.00 72.87 214 GLY B C 1
ATOM 5441 O O . GLY B 1 175 ? -24.687 -33.225 9.234 1.00 68.37 214 GLY B O 1
ATOM 5442 N N . PHE B 1 176 ? -25.765 -32.002 7.602 1.00 67.97 215 PHE B N 1
ATOM 5443 C CA . PHE B 1 176 ? -26.541 -33.147 7.062 1.00 64.80 215 PHE B CA 1
ATOM 5444 C C . PHE B 1 176 ? -25.616 -34.375 6.916 1.00 65.97 215 PHE B C 1
ATOM 5445 O O . PHE B 1 176 ? -26.097 -35.491 7.155 1.00 59.68 215 PHE B O 1
ATOM 5453 N N . LYS B 1 177 ? -24.348 -34.182 6.552 1.00 73.35 216 LYS B N 1
ATOM 5454 C CA . LYS B 1 177 ? -23.373 -35.280 6.270 1.00 79.64 216 LYS B CA 1
ATOM 5455 C C . LYS B 1 177 ? -23.025 -36.067 7.539 1.00 79.91 216 LYS B C 1
ATOM 5456 O O . LYS B 1 177 ? -22.567 -37.211 7.401 1.00 68.06 216 LYS B O 1
ATOM 5462 N N . ASP B 1 178 ? -23.165 -35.457 8.718 1.00 88.60 217 ASP B N 1
ATOM 5463 C CA . ASP B 1 178 ? -22.785 -36.078 10.018 1.00 91.51 217 ASP B CA 1
ATOM 5464 C C . ASP B 1 178 ? -24.023 -36.679 10.692 1.00 88.01 217 ASP B C 1
ATOM 5465 O O . ASP B 1 178 ? -23.847 -37.301 11.752 1.00 82.85 217 ASP B O 1
ATOM 5470 N N . LEU B 1 179 ? -25.218 -36.500 10.118 1.00 85.62 218 LEU B N 1
ATOM 5471 C CA . LEU B 1 179 ? -26.483 -36.965 10.751 1.00 87.01 218 LEU B CA 1
ATOM 5472 C C . LEU B 1 179 ? -26.503 -38.493 10.805 1.00 86.86 218 LEU B C 1
ATOM 5473 O O . LEU B 1 179 ? -25.883 -39.154 9.971 1.00 90.22 218 LEU B O 1
ATOM 5478 N N . PRO B 1 180 ? -27.209 -39.109 11.783 1.00 89.21 219 PRO B N 1
ATOM 5479 C CA . PRO B 1 180 ? -27.336 -40.568 11.838 1.00 86.74 219 PRO B CA 1
ATOM 5480 C C . PRO B 1 180 ? -28.006 -41.051 10.546 1.00 87.12 219 PRO B C 1
ATOM 5481 O O . PRO B 1 180 ? -29.010 -40.473 10.157 1.00 86.20 219 PRO B O 1
ATOM 5485 N N . ALA B 1 181 ? -27.391 -42.016 9.868 1.00 87.91 220 ALA B N 1
ATOM 5486 C CA . ALA B 1 181 ? -27.779 -42.501 8.518 1.00 91.41 220 ALA B CA 1
ATOM 5487 C C . ALA B 1 181 ? -29.308 -42.590 8.361 1.00 100.33 220 ALA B C 1
ATOM 5488 O O . ALA B 1 181 ? -29.831 -42.118 7.352 1.00 114.07 220 ALA B O 1
ATOM 5490 N N . ASP B 1 182 ? -29.996 -43.127 9.360 1.00 101.78 221 ASP B N 1
ATOM 5491 C CA . ASP B 1 182 ? -31.470 -43.349 9.365 1.00 99.06 221 ASP B CA 1
ATOM 5492 C C . ASP B 1 182 ? -32.196 -42.004 9.223 1.00 94.89 221 ASP B C 1
ATOM 5493 O O . ASP B 1 182 ? -33.132 -41.912 8.409 1.00 98.23 221 ASP B O 1
ATOM 5498 N N . VAL B 1 183 ? -31.843 -41.025 10.048 1.00 93.58 222 VAL B N 1
ATOM 5499 C CA . VAL B 1 183 ? -32.476 -39.676 10.018 1.00 91.03 222 VAL B CA 1
ATOM 5500 C C . VAL B 1 183 ? -32.170 -39.062 8.640 1.00 92.81 222 VAL B C 1
ATOM 5501 O O . VAL B 1 183 ? -33.050 -38.361 8.113 1.00 87.40 222 VAL B O 1
ATOM 5505 N N . ARG B 1 184 ? -30.951 -39.251 8.115 1.00 88.44 223 ARG B N 1
ATOM 5506 C CA . ARG B 1 184 ? -30.608 -38.792 6.740 1.00 84.41 223 ARG B CA 1
ATOM 5507 C C . ARG B 1 184 ? -31.677 -39.312 5.761 1.00 80.60 223 ARG B C 1
ATOM 5508 O O . ARG B 1 184 ? -32.238 -38.491 5.021 1.00 71.74 223 ARG B O 1
ATOM 5516 N N . GLU B 1 185 ? -31.992 -40.604 5.813 1.00 78.24 224 GLU B N 1
ATOM 5517 C CA . GLU B 1 185 ? -32.966 -41.194 4.862 1.00 79.89 224 GLU B CA 1
ATOM 5518 C C . GLU B 1 185 ? -34.311 -40.495 5.046 1.00 77.95 224 GLU B C 1
ATOM 5519 O O . GLU B 1 185 ? -34.921 -40.084 4.042 1.00 75.25 224 GLU B O 1
ATOM 5525 N N . GLU B 1 186 ? -34.765 -40.333 6.285 1.00 75.60 225 GLU B N 1
ATOM 5526 C CA . GLU B 1 186 ? -36.056 -39.639 6.577 1.00 76.10 225 GLU B CA 1
ATOM 5527 C C . GLU B 1 186 ? -36.022 -38.206 5.991 1.00 66.01 225 GLU B C 1
ATOM 5528 O O . GLU B 1 186 ? -36.991 -37.841 5.315 1.00 61.44 225 GLU B O 1
ATOM 5534 N N . THR B 1 187 ? -34.947 -37.455 6.208 1.00 57.19 226 THR B N 1
ATOM 5535 C CA . THR B 1 187 ? -34.819 -36.074 5.682 1.00 60.68 226 THR B CA 1
ATOM 5536 C C . THR B 1 187 ? -34.916 -36.128 4.143 1.00 63.55 226 THR B C 1
ATOM 5537 O O . THR B 1 187 ? -35.753 -35.403 3.576 1.00 61.12 226 THR B O 1
ATOM 5541 N N . VAL B 1 188 ? -34.106 -36.969 3.489 1.00 61.72 227 VAL B N 1
ATOM 5542 C CA . VAL B 1 188 ? -34.056 -37.087 2.000 1.00 59.72 227 VAL B CA 1
ATOM 5543 C C . VAL B 1 188 ? -35.475 -37.402 1.519 1.00 61.35 227 VAL B C 1
ATOM 5544 O O . VAL B 1 188 ? -35.940 -36.763 0.546 1.00 62.02 227 VAL B O 1
ATOM 5548 N N . LYS B 1 189 ? -36.155 -38.291 2.232 1.00 62.86 228 LYS B N 1
ATOM 5549 C CA . LYS B 1 189 ? -37.536 -38.707 1.883 1.00 70.57 228 LYS B CA 1
ATOM 5550 C C . LYS B 1 189 ? -38.466 -37.483 1.870 1.00 70.12 228 LYS B C 1
ATOM 5551 O O . LYS B 1 189 ? -39.259 -37.372 0.900 1.00 71.04 228 LYS B O 1
ATOM 5557 N N . ASN B 1 190 ? -38.337 -36.593 2.863 1.00 65.57 229 ASN B N 1
ATOM 5558 C CA . ASN B 1 190 ? -39.249 -35.441 3.054 1.00 66.91 229 ASN B CA 1
ATOM 5559 C C . ASN B 1 190 ? -38.708 -34.204 2.336 1.00 65.38 229 ASN B C 1
ATOM 5560 O O . ASN B 1 190 ? -39.486 -33.287 2.113 1.00 72.13 229 ASN B O 1
ATOM 5565 N N . GLU B 1 191 ? -37.429 -34.151 1.981 1.00 61.57 230 GLU B N 1
ATOM 5566 C CA . GLU B 1 191 ? -36.880 -33.018 1.196 1.00 59.40 230 GLU B CA 1
ATOM 5567 C C . GLU B 1 191 ? -37.382 -33.088 -0.261 1.00 51.73 230 GLU B C 1
ATOM 5568 O O . GLU B 1 191 ? -37.298 -32.043 -0.911 1.00 51.22 230 GLU B O 1
ATOM 5574 N N . TRP B 1 192 ? -37.848 -34.241 -0.776 1.00 46.91 231 TRP B N 1
ATOM 5575 C CA . TRP B 1 192 ? -38.091 -34.411 -2.250 1.00 43.79 231 TRP B CA 1
ATOM 5576 C C . TRP B 1 192 ? -39.283 -33.546 -2.706 1.00 41.50 231 TRP B C 1
ATOM 5577 O O . TRP B 1 192 ? -40.416 -33.979 -2.539 1.00 42.25 231 TRP B O 1
ATOM 5588 N N . ALA B 1 193 ? -39.016 -32.371 -3.259 1.00 39.97 232 ALA B N 1
ATOM 5589 C CA . ALA B 1 193 ? -40.008 -31.353 -3.678 1.00 41.04 232 ALA B CA 1
ATOM 5590 C C . ALA B 1 193 ? -40.258 -31.373 -5.217 1.00 40.28 232 ALA B C 1
ATOM 5591 O O . ALA B 1 193 ? -41.063 -30.542 -5.681 1.00 37.68 232 ALA B O 1
ATOM 5593 N N . ILE B 1 194 ? -39.590 -32.254 -5.977 1.00 37.03 233 ILE B N 1
ATOM 5594 C CA . ILE B 1 194 ? -39.789 -32.385 -7.461 1.00 35.03 233 ILE B CA 1
ATOM 5595 C C . ILE B 1 194 ? -41.162 -33.031 -7.671 1.00 34.17 233 ILE B C 1
ATOM 5596 O O . ILE B 1 194 ? -41.387 -34.073 -7.050 1.00 30.95 233 ILE B O 1
ATOM 5601 N N . ILE B 1 195 ? -41.964 -32.462 -8.556 1.00 33.03 234 ILE B N 1
ATOM 5602 C CA . ILE B 1 195 ? -43.359 -32.916 -8.855 1.00 35.32 234 ILE B CA 1
ATOM 5603 C C . ILE B 1 195 ? -43.342 -33.854 -10.068 1.00 33.11 234 ILE B C 1
ATOM 5604 O O . ILE B 1 195 ? -44.166 -34.738 -10.101 1.00 34.66 234 ILE B O 1
ATOM 5609 N N . GLY B 1 196 ? -42.475 -33.621 -11.066 1.00 31.13 235 GLY B N 1
ATOM 5610 C CA . GLY B 1 196 ? -42.591 -34.307 -12.368 1.00 29.38 235 GLY B CA 1
ATOM 5611 C C . GLY B 1 196 ? -42.146 -35.763 -12.313 1.00 30.09 235 GLY B C 1
ATOM 5612 O O . GLY B 1 196 ? -42.382 -36.491 -13.286 1.00 28.87 235 GLY B O 1
ATOM 5613 N N . CYS B 1 197 ? -41.441 -36.180 -11.264 1.00 30.07 236 CYS B N 1
ATOM 5614 C CA . CYS B 1 197 ? -40.953 -37.578 -11.131 1.00 32.22 236 CYS B CA 1
ATOM 5615 C C . CYS B 1 197 ? -40.627 -37.862 -9.652 1.00 33.34 236 CYS B C 1
ATOM 5616 O O . CYS B 1 197 ? -40.545 -36.904 -8.855 1.00 33.37 236 CYS B O 1
ATOM 5619 N N . GLY B 1 198 ? -40.482 -39.129 -9.299 1.00 34.56 237 GLY B N 1
ATOM 5620 C CA . GLY B 1 198 ? -40.063 -39.535 -7.949 1.00 33.86 237 GLY B CA 1
ATOM 5621 C C . GLY B 1 198 ? -38.540 -39.566 -7.825 1.00 33.30 237 GLY B C 1
ATOM 5622 O O . GLY B 1 198 ? -37.813 -39.427 -8.819 1.00 31.47 237 GLY B O 1
ATOM 5623 N N . PRO B 1 199 ? -38.047 -39.750 -6.589 1.00 32.15 238 PRO B N 1
ATOM 5624 C CA . PRO B 1 199 ? -36.626 -39.774 -6.299 1.00 30.44 238 PRO B CA 1
ATOM 5625 C C . PRO B 1 199 ? -35.901 -40.918 -7.007 1.00 29.71 238 PRO B C 1
ATOM 5626 O O . PRO B 1 199 ? -34.686 -40.820 -7.170 1.00 31.60 238 PRO B O 1
ATOM 5630 N N . GLU B 1 200 ? -36.610 -41.968 -7.410 1.00 29.23 239 GLU B N 1
ATOM 5631 C CA . GLU B 1 200 ? -35.984 -43.087 -8.150 1.00 31.05 239 GLU B CA 1
ATOM 5632 C C . GLU B 1 200 ? -35.396 -42.609 -9.514 1.00 28.48 239 GLU B C 1
ATOM 5633 O O . GLU B 1 200 ? -34.692 -43.377 -10.135 1.00 26.70 239 GLU B O 1
ATOM 5639 N N . LYS B 1 201 ? -35.762 -41.425 -9.981 1.00 25.83 240 LYS B N 1
ATOM 5640 C CA . LYS B 1 201 ? -35.261 -40.824 -11.250 1.00 27.63 240 LYS B CA 1
ATOM 5641 C C . LYS B 1 201 ? -34.392 -39.592 -10.958 1.00 25.00 240 LYS B C 1
ATOM 5642 O O . LYS B 1 201 ? -34.157 -38.835 -11.912 1.00 23.52 240 LYS B O 1
ATOM 5648 N N . SER B 1 202 ? -33.876 -39.435 -9.730 1.00 23.28 241 SER B N 1
ATOM 5649 C CA . SER B 1 202 ? -33.038 -38.276 -9.320 1.00 22.26 241 SER B CA 1
ATOM 5650 C C . SER B 1 202 ? -31.850 -38.092 -10.291 1.00 20.93 241 SER B C 1
ATOM 5651 O O . SER B 1 202 ? -31.448 -36.998 -10.533 1.00 22.21 241 SER B O 1
ATOM 5654 N N . PHE B 1 203 ? -31.248 -39.156 -10.779 1.00 19.78 242 PHE B N 1
ATOM 5655 C CA . PHE B 1 203 ? -30.036 -39.122 -11.640 1.00 19.27 242 PHE B CA 1
ATOM 5656 C C . PHE B 1 203 ? -30.269 -38.312 -12.915 1.00 18.60 242 PHE B C 1
ATOM 5657 O O . PHE B 1 203 ? -29.286 -37.855 -13.483 1.00 18.61 242 PHE B O 1
ATOM 5665 N N . LEU B 1 204 ? -31.522 -38.090 -13.330 1.00 18.44 243 LEU B N 1
ATOM 5666 C CA . LEU B 1 204 ? -31.816 -37.315 -14.562 1.00 18.36 243 LEU B CA 1
ATOM 5667 C C . LEU B 1 204 ? -31.438 -35.873 -14.338 1.00 18.75 243 LEU B C 1
ATOM 5668 O O . LEU B 1 204 ? -31.089 -35.175 -15.349 1.00 17.09 243 LEU B O 1
ATOM 5673 N N . PHE B 1 205 ? -31.401 -35.431 -13.076 1.00 19.27 244 PHE B N 1
ATOM 5674 C CA . PHE B 1 205 ? -31.102 -34.012 -12.719 1.00 19.94 244 PHE B CA 1
ATOM 5675 C C . PHE B 1 205 ? -29.614 -33.735 -12.929 1.00 18.52 244 PHE B C 1
ATOM 5676 O O . PHE B 1 205 ? -29.211 -32.565 -12.964 1.00 19.52 244 PHE B O 1
ATOM 5684 N N . ASP B 1 206 ? -28.805 -34.762 -13.100 1.00 18.51 245 ASP B N 1
ATOM 5685 C CA . ASP B 1 206 ? -27.353 -34.565 -13.383 1.00 18.18 245 ASP B CA 1
ATOM 5686 C C . ASP B 1 206 ? -27.128 -34.268 -14.878 1.00 18.30 245 ASP B C 1
ATOM 5687 O O . ASP B 1 206 ? -26.015 -33.829 -15.207 1.00 19.22 245 ASP B O 1
ATOM 5692 N N . VAL B 1 207 ? -28.114 -34.513 -15.764 1.00 17.49 246 VAL B N 1
ATOM 5693 C CA . VAL B 1 207 ? -27.860 -34.550 -17.235 1.00 17.06 246 VAL B CA 1
ATOM 5694 C C . VAL B 1 207 ? -27.941 -33.149 -17.847 1.00 17.13 246 VAL B C 1
ATOM 5695 O O . VAL B 1 207 ? -27.058 -32.799 -18.696 1.00 16.54 246 VAL B O 1
ATOM 5699 N N . VAL B 1 208 ? -28.971 -32.374 -17.511 1.00 17.22 247 VAL B N 1
ATOM 5700 C CA . VAL B 1 208 ? -29.355 -31.190 -18.291 1.00 18.59 247 VAL B CA 1
ATOM 5701 C C . VAL B 1 208 ? -28.776 -29.923 -17.679 1.00 18.93 247 VAL B C 1
ATOM 5702 O O . VAL B 1 208 ? -28.160 -29.092 -18.426 1.00 18.24 247 VAL B O 1
ATOM 5706 N N . SER B 1 209 ? -29.066 -29.695 -16.416 1.00 19.72 248 SER B N 1
ATOM 5707 C CA . SER B 1 209 ? -28.657 -28.485 -15.691 1.00 20.31 248 SER B CA 1
ATOM 5708 C C . SER B 1 209 ? -28.143 -28.938 -14.330 1.00 21.36 248 SER B C 1
ATOM 5709 O O . SER B 1 209 ? -28.987 -29.139 -13.454 1.00 20.96 248 SER B O 1
ATOM 5712 N N . ASN B 1 210 ? -26.834 -29.226 -14.234 1.00 19.88 249 ASN B N 1
ATOM 5713 C CA . ASN B 1 210 ? -26.251 -29.890 -13.056 1.00 21.23 249 ASN B CA 1
ATOM 5714 C C . ASN B 1 210 ? -25.799 -28.782 -12.063 1.00 22.69 249 ASN B C 1
ATOM 5715 O O . ASN B 1 210 ? -24.680 -28.282 -12.210 1.00 22.12 249 ASN B O 1
ATOM 5720 N N . SER B 1 211 ? -26.652 -28.354 -11.159 1.00 25.30 250 SER B N 1
ATOM 5721 C CA . SER B 1 211 ? -26.333 -27.330 -10.119 1.00 30.10 250 SER B CA 1
ATOM 5722 C C . SER B 1 211 ? -25.306 -27.840 -9.096 1.00 29.37 250 SER B C 1
ATOM 5723 O O . SER B 1 211 ? -24.596 -27.009 -8.503 1.00 29.72 250 SER B O 1
ATOM 5726 N N . TYR B 1 212 ? -25.158 -29.137 -8.929 1.00 27.38 251 TYR B N 1
ATOM 5727 C CA . TYR B 1 212 ? -24.287 -29.704 -7.865 1.00 27.15 251 TYR B CA 1
ATOM 5728 C C . TYR B 1 212 ? -22.800 -29.585 -8.232 1.00 24.11 251 TYR B C 1
ATOM 5729 O O . TYR B 1 212 ? -21.993 -29.168 -7.367 1.00 23.52 251 TYR B O 1
ATOM 5738 N N . ASN B 1 213 ? -22.412 -29.893 -9.473 1.00 20.81 252 ASN B N 1
ATOM 5739 C CA . ASN B 1 213 ? -20.991 -29.843 -9.866 1.00 19.18 252 ASN B CA 1
ATOM 5740 C C . ASN B 1 213 ? -20.807 -29.280 -11.284 1.00 18.78 252 ASN B C 1
ATOM 5741 O O . ASN B 1 213 ? -19.625 -29.197 -11.689 1.00 20.05 252 ASN B O 1
ATOM 5746 N N . GLY B 1 214 ? -21.876 -28.917 -12.013 1.00 17.36 253 GLY B N 1
ATOM 5747 C CA . GLY B 1 214 ? -21.775 -28.325 -13.362 1.00 16.69 253 GLY B CA 1
ATOM 5748 C C . GLY B 1 214 ? -21.406 -29.345 -14.431 1.00 17.41 253 GLY B C 1
ATOM 5749 O O . GLY B 1 214 ? -21.199 -28.923 -15.613 1.00 17.59 253 GLY B O 1
ATOM 5750 N N . HIS B 1 215 ? -21.352 -30.650 -14.139 1.00 16.36 254 HIS B N 1
ATOM 5751 C CA . HIS B 1 215 ? -21.019 -31.665 -15.167 1.00 17.21 254 HIS B CA 1
ATOM 5752 C C . HIS B 1 215 ? -22.291 -32.085 -15.917 1.00 18.04 254 HIS B C 1
ATOM 5753 O O . HIS B 1 215 ? -22.698 -33.235 -15.827 1.00 19.82 254 HIS B O 1
ATOM 5760 N N . ASP B 1 216 ? -22.906 -31.166 -16.639 1.00 16.49 255 ASP B N 1
ATOM 5761 C CA . ASP B 1 216 ? -24.048 -31.497 -17.503 1.00 16.17 255 ASP B CA 1
ATOM 5762 C C . ASP B 1 216 ? -23.600 -31.526 -18.991 1.00 14.40 255 ASP B C 1
ATOM 5763 O O . ASP B 1 216 ? -22.507 -31.089 -19.338 1.00 13.27 255 ASP B O 1
ATOM 5768 N N . VAL B 1 217 ? -24.472 -32.005 -19.855 1.00 14.43 256 VAL B N 1
ATOM 5769 C CA . VAL B 1 217 ? -24.138 -32.172 -21.305 1.00 13.84 256 VAL B CA 1
ATOM 5770 C C . VAL B 1 217 ? -24.118 -30.808 -21.980 1.00 13.64 256 VAL B C 1
ATOM 5771 O O . VAL B 1 217 ? -23.454 -30.673 -23.033 1.00 14.77 256 VAL B O 1
ATOM 5775 N N . ASP B 1 218 ? -24.817 -29.822 -21.457 1.00 13.49 257 ASP B N 1
ATOM 5776 C CA . ASP B 1 218 ? -24.763 -28.427 -21.946 1.00 14.26 257 ASP B CA 1
ATOM 5777 C C . ASP B 1 218 ? -23.285 -27.912 -21.855 1.00 14.31 257 ASP B C 1
ATOM 5778 O O . ASP B 1 218 ? -22.719 -27.455 -22.862 1.00 12.87 257 ASP B O 1
ATOM 5783 N N . LYS B 1 219 ? -22.667 -28.076 -20.709 1.00 13.69 258 LYS B N 1
ATOM 5784 C CA . LYS B 1 219 ? -21.251 -27.732 -20.458 1.00 14.20 258 LYS B CA 1
ATOM 5785 C C . LYS B 1 219 ? -20.345 -28.495 -21.413 1.00 13.11 258 LYS B C 1
ATOM 5786 O O . LYS B 1 219 ? -19.446 -27.868 -22.039 1.00 13.35 258 LYS B O 1
ATOM 5792 N N . MET B 1 220 ? -20.535 -29.811 -21.569 1.00 12.58 259 MET B N 1
ATOM 5793 C CA . MET B 1 220 ? -19.647 -30.616 -22.436 1.00 12.28 259 MET B CA 1
ATOM 5794 C C . MET B 1 220 ? -19.754 -30.116 -23.862 1.00 11.61 259 MET B C 1
ATOM 5795 O O . MET B 1 220 ? -18.710 -29.961 -24.544 1.00 11.70 259 MET B O 1
ATOM 5800 N N . ASP B 1 221 ? -20.962 -29.814 -24.339 1.00 10.87 260 ASP B N 1
ATOM 5801 C CA . ASP B 1 221 ? -21.115 -29.360 -25.748 1.00 11.09 260 ASP B CA 1
ATOM 5802 C C . ASP B 1 221 ? -20.428 -28.000 -25.898 1.00 11.12 260 ASP B C 1
ATOM 5803 O O . ASP B 1 221 ? -19.714 -27.846 -26.886 1.00 11.77 260 ASP B O 1
ATOM 5808 N N . TYR B 1 222 ? -20.635 -27.027 -25.021 1.00 11.51 261 TYR B N 1
ATOM 5809 C CA . TYR B 1 222 ? -20.149 -25.656 -25.306 1.00 11.85 261 TYR B CA 1
ATOM 5810 C C . TYR B 1 222 ? -18.616 -25.629 -25.185 1.00 11.69 261 TYR B C 1
ATOM 5811 O O . TYR B 1 222 ? -17.985 -24.902 -25.972 1.00 11.35 261 TYR B O 1
ATOM 5820 N N . LEU B 1 223 ? -18.024 -26.430 -24.308 1.00 10.84 262 LEU B N 1
ATOM 5821 C CA . LEU B 1 223 ? -16.546 -26.458 -24.224 1.00 11.29 262 LEU B CA 1
ATOM 5822 C C . LEU B 1 223 ? -15.999 -26.945 -25.564 1.00 10.83 262 LEU B C 1
ATOM 5823 O O . LEU B 1 223 ? -15.043 -26.312 -26.101 1.00 10.41 262 LEU B O 1
ATOM 5828 N N . LEU B 1 224 ? -16.545 -28.039 -26.116 1.00 10.33 263 LEU B N 1
ATOM 5829 C CA . LEU B 1 224 ? -16.029 -28.533 -27.390 1.00 10.06 263 LEU B CA 1
ATOM 5830 C C . LEU B 1 224 ? -16.279 -27.491 -28.495 1.00 9.55 263 LEU B C 1
ATOM 5831 O O . LEU B 1 224 ? -15.423 -27.316 -29.370 1.00 9.54 263 LEU B O 1
ATOM 5836 N N . ARG B 1 225 ? -17.487 -26.982 -28.556 1.00 9.04 264 ARG B N 1
ATOM 5837 C CA . ARG B 1 225 ? -17.946 -26.126 -29.679 1.00 9.29 264 ARG B CA 1
ATOM 5838 C C . ARG B 1 225 ? -17.191 -24.795 -29.634 1.00 9.70 264 ARG B C 1
ATOM 5839 O O . ARG B 1 225 ? -16.772 -24.291 -30.705 1.00 8.50 264 ARG B O 1
ATOM 5847 N N . ASP B 1 226 ? -17.073 -24.193 -28.450 1.00 10.26 265 ASP B N 1
ATOM 5848 C CA . ASP B 1 226 ? -16.471 -22.843 -28.285 1.00 11.12 265 ASP B CA 1
ATOM 5849 C C . ASP B 1 226 ? -14.940 -22.962 -28.453 1.00 10.82 265 ASP B C 1
ATOM 5850 O O . ASP B 1 226 ? -14.384 -22.053 -29.056 1.00 10.41 265 ASP B O 1
ATOM 5855 N N . SER B 1 227 ? -14.342 -24.070 -28.070 1.00 10.97 266 SER B N 1
ATOM 5856 C CA . SER B 1 227 ? -12.924 -24.342 -28.338 1.00 12.42 266 SER B CA 1
ATOM 5857 C C . SER B 1 227 ? -12.675 -24.399 -29.844 1.00 12.73 266 SER B C 1
ATOM 5858 O O . SER B 1 227 ? -11.686 -23.831 -30.357 1.00 11.80 266 SER B O 1
ATOM 5861 N N . LYS B 1 228 ? -13.493 -25.165 -30.555 1.00 13.51 267 LYS B N 1
ATOM 5862 C CA . LYS B 1 228 ? -13.294 -25.323 -32.013 1.00 14.19 267 LYS B CA 1
ATOM 5863 C C . LYS B 1 228 ? -13.522 -23.968 -32.688 1.00 13.41 267 LYS B C 1
ATOM 5864 O O . LYS B 1 228 ? -12.787 -23.645 -33.603 1.00 12.37 267 LYS B O 1
ATOM 5870 N N . ALA B 1 229 ? -14.534 -23.219 -32.294 1.00 12.45 268 ALA B N 1
ATOM 5871 C CA . ALA B 1 229 ? -14.862 -21.956 -33.000 1.00 11.60 268 ALA B CA 1
ATOM 5872 C C . ALA B 1 229 ? -13.779 -20.911 -32.725 1.00 11.46 268 ALA B C 1
ATOM 5873 O O . ALA B 1 229 ? -13.494 -20.134 -33.642 1.00 11.51 268 ALA B O 1
ATOM 5875 N N . SER B 1 230 ? -13.224 -20.855 -31.512 1.00 10.75 269 SER B N 1
ATOM 5876 C CA . SER B 1 230 ? -12.231 -19.857 -31.080 1.00 11.01 269 SER B CA 1
ATOM 5877 C C . SER B 1 230 ? -10.842 -20.245 -31.572 1.00 12.43 269 SER B C 1
ATOM 5878 O O . SER B 1 230 ? -9.993 -19.321 -31.658 1.00 13.82 269 SER B O 1
ATOM 5881 N N . GLY B 1 231 ? -10.554 -21.508 -31.835 1.00 12.40 270 GLY B N 1
ATOM 5882 C CA . GLY B 1 231 ? -9.165 -21.964 -32.098 1.00 12.90 270 GLY B CA 1
ATOM 5883 C C . GLY B 1 231 ? -8.344 -22.048 -30.817 1.00 14.09 270 GLY B C 1
ATOM 5884 O O . GLY B 1 231 ? -7.096 -22.190 -30.904 1.00 16.16 270 GLY B O 1
ATOM 5885 N N . VAL B 1 232 ? -8.970 -21.964 -29.619 1.00 13.88 271 VAL B N 1
ATOM 5886 C CA . VAL B 1 232 ? -8.224 -22.073 -28.348 1.00 13.95 271 VAL B CA 1
ATOM 5887 C C . VAL B 1 232 ? -8.281 -23.523 -27.865 1.00 14.68 271 VAL B C 1
ATOM 5888 O O . VAL B 1 232 ? -9.356 -24.017 -27.502 1.00 14.17 271 VAL B O 1
ATOM 5892 N N . GLY B 1 233 ? -7.145 -24.196 -27.867 1.00 14.22 272 GLY B N 1
ATOM 5893 C CA . GLY B 1 233 ? -7.020 -25.610 -27.452 1.00 15.10 272 GLY B CA 1
ATOM 5894 C C . GLY B 1 233 ? -7.294 -25.784 -25.963 1.00 14.95 272 GLY B C 1
ATOM 5895 O O . GLY B 1 233 ? -6.944 -24.911 -25.170 1.00 15.46 272 GLY B O 1
ATOM 5896 N N . ILE B 1 234 ? -7.960 -26.865 -25.613 1.00 14.48 273 ILE B N 1
ATOM 5897 C CA . ILE B 1 234 ? -8.323 -27.204 -24.195 1.00 14.15 273 ILE B CA 1
ATOM 5898 C C . ILE B 1 234 ? -8.076 -28.711 -24.083 1.00 15.06 273 ILE B C 1
ATOM 5899 O O . ILE B 1 234 ? -7.962 -29.366 -25.104 1.00 15.20 273 ILE B O 1
ATOM 5904 N N . THR B 1 235 ? -8.039 -29.247 -22.884 1.00 17.23 274 THR B N 1
ATOM 5905 C CA A THR B 1 235 ? -7.740 -30.683 -22.645 0.44 18.46 274 THR B CA 1
ATOM 5906 C CA B THR B 1 235 ? -7.745 -30.673 -22.638 0.56 18.93 274 THR B CA 1
ATOM 5907 C C . THR B 1 235 ? -8.994 -31.531 -22.858 1.00 19.48 274 THR B C 1
ATOM 5908 O O . THR B 1 235 ? -8.821 -32.729 -23.191 1.00 23.15 274 THR B O 1
ATOM 5915 N N . PHE B 1 236 ? -10.178 -30.962 -22.637 1.00 17.86 275 PHE B N 1
ATOM 5916 C CA . PHE B 1 236 ? -11.463 -31.660 -22.910 1.00 17.36 275 PHE B CA 1
ATOM 5917 C C . PHE B 1 236 ? -11.721 -31.692 -24.413 1.00 18.65 275 PHE B C 1
ATOM 5918 O O . PHE B 1 236 ? -12.040 -30.657 -24.941 1.00 18.96 275 PHE B O 1
ATOM 5926 N N . SER B 1 237 ? -11.597 -32.854 -25.029 1.00 19.04 276 SER B N 1
ATOM 5927 C CA . SER B 1 237 ? -11.747 -33.140 -26.470 1.00 21.45 276 SER B CA 1
ATOM 5928 C C . SER B 1 237 ? -12.961 -34.046 -26.721 1.00 18.63 276 SER B C 1
ATOM 5929 O O . SER B 1 237 ? -13.522 -34.612 -25.809 1.00 16.05 276 SER B O 1
ATOM 5932 N N . GLU B 1 238 ? -13.353 -34.152 -27.970 1.00 20.44 277 GLU B N 1
ATOM 5933 C CA . GLU B 1 238 ? -14.447 -35.041 -28.452 1.00 22.65 277 GLU B CA 1
ATOM 5934 C C . GLU B 1 238 ? -14.152 -36.481 -27.985 1.00 21.86 277 GLU B C 1
ATOM 5935 O O . GLU B 1 238 ? -15.089 -37.189 -27.582 1.00 20.37 277 GLU B O 1
ATOM 5941 N N . SER B 1 239 ? -12.889 -36.868 -27.965 1.00 20.69 278 SER B N 1
ATOM 5942 C CA . SER B 1 239 ? -12.471 -38.228 -27.529 1.00 23.52 278 SER B CA 1
ATOM 5943 C C . SER B 1 239 ? -12.588 -38.368 -26.016 1.00 21.12 278 SER B C 1
ATOM 5944 O O . SER B 1 239 ? -12.930 -39.427 -25.555 1.00 19.59 278 SER B O 1
ATOM 5947 N N . THR B 1 240 ? -12.292 -37.313 -25.269 1.00 18.02 279 THR B N 1
ATOM 5948 C CA . THR B 1 240 ? -12.535 -37.246 -23.819 1.00 18.44 279 THR B CA 1
ATOM 5949 C C . THR B 1 240 ? -14.029 -37.492 -23.531 1.00 17.20 279 THR B C 1
ATOM 5950 O O . THR B 1 240 ? -14.348 -38.329 -22.671 1.00 14.58 279 THR B O 1
ATOM 5954 N N . LEU B 1 241 ? -14.895 -36.835 -24.298 1.00 14.84 280 LEU B N 1
ATOM 5955 C CA . LEU B 1 241 ? -16.344 -36.950 -24.136 1.00 15.94 280 LEU B CA 1
ATOM 5956 C C . LEU B 1 241 ? -16.769 -38.406 -24.374 1.00 15.80 280 LEU B C 1
ATOM 5957 O O . LEU B 1 241 ? -17.529 -38.973 -23.587 1.00 14.62 280 LEU B O 1
ATOM 5962 N N . GLU B 1 242 ? -16.272 -39.026 -25.409 1.00 18.35 281 GLU B N 1
ATOM 5963 C CA . GLU B 1 242 ? -16.605 -40.434 -25.751 1.00 21.16 281 GLU B CA 1
ATOM 5964 C C . GLU B 1 242 ? -16.083 -41.360 -24.643 1.00 19.18 281 GLU B C 1
ATOM 5965 O O . GLU B 1 242 ? -16.798 -42.294 -24.246 1.00 16.40 281 GLU B O 1
ATOM 5971 N N . ARG B 1 243 ? -14.894 -41.104 -24.107 1.00 17.43 282 ARG B N 1
ATOM 5972 C CA . ARG B 1 243 ? -14.405 -41.845 -22.944 1.00 18.40 282 ARG B CA 1
ATOM 5973 C C . ARG B 1 243 ? -15.421 -41.755 -21.785 1.00 18.64 282 ARG B C 1
ATOM 5974 O O . ARG B 1 243 ? -15.702 -42.823 -21.173 1.00 19.05 282 ARG B O 1
ATOM 5982 N N . LEU B 1 244 ? -15.898 -40.559 -21.408 1.00 16.82 283 LEU B N 1
ATOM 5983 C CA . LEU B 1 244 ? -16.898 -40.432 -20.311 1.00 18.01 283 LEU B CA 1
ATOM 5984 C C . LEU B 1 244 ? -18.155 -41.242 -20.615 1.00 17.45 283 LEU B C 1
ATOM 5985 O O . LEU B 1 244 ? -18.621 -41.979 -19.747 1.00 16.35 283 LEU B O 1
ATOM 5990 N N . PHE B 1 245 ? -18.660 -41.165 -21.853 1.00 16.38 284 PHE B N 1
ATOM 5991 C CA . PHE B 1 245 ? -19.900 -41.861 -22.246 1.00 17.72 284 PHE B CA 1
ATOM 5992 C C . PHE B 1 245 ? -19.685 -43.386 -22.251 1.00 17.32 284 PHE B C 1
ATOM 5993 O O . PHE B 1 245 ? -20.661 -44.087 -22.070 1.00 16.73 284 PHE B O 1
ATOM 6001 N N . ASN B 1 246 ? -18.476 -43.870 -22.451 1.00 16.45 285 ASN B N 1
ATOM 6002 C CA . ASN B 1 246 ? -18.175 -45.322 -22.412 1.00 18.29 285 ASN B CA 1
ATOM 6003 C C . ASN B 1 246 ? -17.886 -45.784 -20.960 1.00 18.34 285 ASN B C 1
ATOM 6004 O O . ASN B 1 246 ? -17.675 -47.037 -20.775 1.00 17.81 285 ASN B O 1
ATOM 6009 N N . HIS B 1 247 ? -17.853 -44.865 -19.987 1.00 17.64 286 HIS B N 1
ATOM 6010 C CA . HIS B 1 247 ? -17.489 -45.193 -18.592 1.00 18.98 286 HIS B CA 1
ATOM 6011 C C . HIS B 1 247 ? -18.428 -44.506 -17.618 1.00 17.95 286 HIS B C 1
ATOM 6012 O O . HIS B 1 247 ? -17.962 -43.948 -16.640 1.00 18.53 286 HIS B O 1
ATOM 6019 N N . VAL B 1 248 ? -19.713 -44.495 -17.903 1.00 17.88 287 VAL B N 1
ATOM 6020 C CA . VAL B 1 248 ? -20.725 -43.789 -17.087 1.00 17.44 287 VAL B CA 1
ATOM 6021 C C . VAL B 1 248 ? -21.722 -44.814 -16.546 1.00 19.09 287 VAL B C 1
ATOM 6022 O O . VAL B 1 248 ? -22.086 -45.769 -17.266 1.00 18.93 287 VAL B O 1
ATOM 6026 N N . ARG B 1 249 ? -22.147 -44.645 -15.298 1.00 21.09 288 ARG B N 1
ATOM 6027 C CA . ARG B 1 249 ? -23.194 -45.499 -14.668 1.00 22.93 288 ARG B CA 1
ATOM 6028 C C . ARG B 1 249 ? -23.981 -44.678 -13.659 1.00 21.34 288 ARG B C 1
ATOM 6029 O O . ARG B 1 249 ? -23.459 -43.674 -13.141 1.00 20.85 288 ARG B O 1
ATOM 6037 N N . VAL B 1 250 ? -25.176 -45.133 -13.362 1.00 19.99 289 VAL B N 1
ATOM 6038 C CA . VAL B 1 250 ? -25.956 -44.594 -12.208 1.00 19.98 289 VAL B CA 1
ATOM 6039 C C . VAL B 1 250 ? -25.637 -45.422 -10.995 1.00 20.27 289 VAL B C 1
ATOM 6040 O O . VAL B 1 250 ? -25.699 -46.633 -11.108 1.00 20.76 289 VAL B O 1
ATOM 6044 N N . VAL B 1 251 ? -25.273 -44.761 -9.901 1.00 20.82 290 VAL B N 1
ATOM 6045 C CA . VAL B 1 251 ? -24.896 -45.419 -8.626 1.00 21.43 290 VAL B CA 1
ATOM 6046 C C . VAL B 1 251 ? -25.643 -44.712 -7.493 1.00 22.87 290 VAL B C 1
ATOM 6047 O O . VAL B 1 251 ? -26.254 -43.643 -7.701 1.00 20.24 290 VAL B O 1
ATOM 6051 N N . ILE B 1 252 ? -25.548 -45.281 -6.300 1.00 23.32 291 ILE B N 1
ATOM 6052 C CA . ILE B 1 252 ? -26.090 -44.664 -5.056 1.00 26.32 291 ILE B CA 1
ATOM 6053 C C . ILE B 1 252 ? -25.044 -43.676 -4.513 1.00 25.22 291 ILE B C 1
ATOM 6054 O O . ILE B 1 252 ? -23.863 -44.047 -4.415 1.00 25.67 291 ILE B O 1
ATOM 6059 N N . ASP B 1 253 ? -25.478 -42.464 -4.196 1.00 24.74 292 ASP B N 1
ATOM 6060 C CA . ASP B 1 253 ? -24.668 -41.438 -3.502 1.00 27.84 292 ASP B CA 1
ATOM 6061 C C . ASP B 1 253 ? -24.471 -41.920 -2.051 1.00 28.05 292 ASP B C 1
ATOM 6062 O O . ASP B 1 253 ? -25.457 -42.105 -1.359 1.00 25.87 292 ASP B O 1
ATOM 6067 N N . PRO B 1 254 ? -23.238 -42.116 -1.547 1.00 30.28 293 PRO B N 1
ATOM 6068 C CA . PRO B 1 254 ? -23.032 -42.625 -0.179 1.00 34.20 293 PRO B CA 1
ATOM 6069 C C . PRO B 1 254 ? -23.498 -41.611 0.888 1.00 36.04 293 PRO B C 1
ATOM 6070 O O . PRO B 1 254 ? -23.714 -42.009 1.964 1.00 37.95 293 PRO B O 1
ATOM 6074 N N . ASN B 1 255 ? -23.746 -40.359 0.518 1.00 36.93 294 ASN B N 1
ATOM 6075 C CA . ASN B 1 255 ? -24.116 -39.260 1.438 1.00 40.11 294 ASN B CA 1
ATOM 6076 C C . ASN B 1 255 ? -25.625 -39.035 1.494 1.00 41.20 294 ASN B C 1
ATOM 6077 O O . ASN B 1 255 ? -26.077 -38.505 2.524 1.00 52.07 294 ASN B O 1
ATOM 6082 N N . SER B 1 256 ? -26.407 -39.429 0.499 1.00 35.68 295 SER B N 1
ATOM 6083 C CA . SER B 1 256 ? -27.866 -39.147 0.447 1.00 34.18 295 SER B CA 1
ATOM 6084 C C . SER B 1 256 ? -28.677 -40.417 0.220 1.00 32.80 295 SER B C 1
ATOM 6085 O O . SER B 1 256 ? -29.870 -40.387 0.480 1.00 36.22 295 SER B O 1
ATOM 6088 N N . GLY B 1 257 ? -28.089 -41.466 -0.317 1.00 31.86 296 GLY B N 1
ATOM 6089 C CA . GLY B 1 257 ? -28.857 -42.639 -0.785 1.00 33.05 296 GLY B CA 1
ATOM 6090 C C . GLY B 1 257 ? -29.543 -42.427 -2.147 1.00 32.41 296 GLY B C 1
ATOM 6091 O O . GLY B 1 257 ? -30.119 -43.374 -2.627 1.00 33.44 296 GLY B O 1
ATOM 6092 N N . LEU B 1 258 ? -29.481 -41.233 -2.751 1.00 30.99 297 LEU B N 1
ATOM 6093 C CA . LEU B 1 258 ? -30.113 -40.959 -4.076 1.00 29.87 297 LEU B CA 1
ATOM 6094 C C . LEU B 1 258 ? -29.210 -41.458 -5.228 1.00 27.23 297 LEU B C 1
ATOM 6095 O O . LEU B 1 258 ? -27.962 -41.547 -5.092 1.00 24.50 297 LEU B O 1
ATOM 6100 N N . LYS B 1 259 ? -29.865 -41.826 -6.311 1.00 26.02 298 LYS B N 1
ATOM 6101 C CA . LYS B 1 259 ? -29.204 -42.291 -7.552 1.00 25.33 298 LYS B CA 1
ATOM 6102 C C . LYS B 1 259 ? -28.571 -41.069 -8.225 1.00 23.19 298 LYS B C 1
ATOM 6103 O O . LYS B 1 259 ? -29.256 -39.992 -8.302 1.00 21.38 298 LYS B O 1
ATOM 6109 N N . ARG B 1 260 ? -27.303 -41.233 -8.622 1.00 20.02 299 ARG B N 1
ATOM 6110 C CA . ARG B 1 260 ? -26.495 -40.178 -9.241 1.00 20.21 299 ARG B CA 1
ATOM 6111 C C . ARG B 1 260 ? -25.753 -40.751 -10.438 1.00 19.19 299 ARG B C 1
ATOM 6112 O O . ARG B 1 260 ? -25.402 -41.911 -10.440 1.00 18.98 299 ARG B O 1
ATOM 6120 N N . ILE B 1 261 ? -25.486 -39.882 -11.437 1.00 18.76 300 ILE B N 1
ATOM 6121 C CA . ILE B 1 261 ? -24.555 -40.215 -12.538 1.00 18.16 300 ILE B CA 1
ATOM 6122 C C . ILE B 1 261 ? -23.131 -40.250 -12.004 1.00 17.86 300 ILE B C 1
ATOM 6123 O O . ILE B 1 261 ? -22.662 -39.249 -11.422 1.00 16.82 300 ILE B O 1
ATOM 6128 N N . ALA B 1 262 ? -22.419 -41.338 -12.237 1.00 17.86 301 ALA B N 1
ATOM 6129 C CA . ALA B 1 262 ? -21.008 -41.485 -11.857 1.00 16.98 301 ALA B CA 1
ATOM 6130 C C . ALA B 1 262 ? -20.170 -41.893 -13.050 1.00 16.34 301 ALA B C 1
ATOM 6131 O O . ALA B 1 262 ? -20.724 -42.479 -14.008 1.00 16.77 301 ALA B O 1
ATOM 6133 N N . TYR B 1 263 ? -18.861 -41.654 -12.957 1.00 15.88 302 TYR B N 1
ATOM 6134 C CA . TYR B 1 263 ? -17.879 -42.048 -13.980 1.00 15.36 302 TYR B CA 1
ATOM 6135 C C . TYR B 1 263 ? -16.885 -43.001 -13.377 1.00 15.77 302 TYR B C 1
ATOM 6136 O O . TYR B 1 263 ? -16.681 -42.951 -12.150 1.00 16.66 302 TYR B O 1
ATOM 6145 N N . SER B 1 264 ? -16.283 -43.850 -14.201 1.00 15.75 303 SER B N 1
ATOM 6146 C CA . SER B 1 264 ? -15.192 -44.723 -13.730 1.00 16.82 303 SER B CA 1
ATOM 6147 C C . SER B 1 264 ? -14.108 -43.843 -13.116 1.00 17.13 303 SER B C 1
ATOM 6148 O O . SER B 1 264 ? -13.775 -42.763 -13.687 1.00 16.59 303 SER B O 1
ATOM 6151 N N . ILE B 1 265 ? -13.527 -44.297 -11.995 1.00 17.12 304 ILE B N 1
ATOM 6152 C CA . ILE B 1 265 ? -12.404 -43.565 -11.343 1.00 17.06 304 ILE B CA 1
ATOM 6153 C C . ILE B 1 265 ? -11.239 -43.440 -12.325 1.00 17.00 304 ILE B C 1
ATOM 6154 O O . ILE B 1 265 ? -10.452 -42.499 -12.180 1.00 16.59 304 ILE B O 1
ATOM 6159 N N . LYS B 1 266 ? -11.103 -44.302 -13.325 1.00 18.36 305 LYS B N 1
ATOM 6160 C CA . LYS B 1 266 ? -9.975 -44.147 -14.288 1.00 20.77 305 LYS B CA 1
ATOM 6161 C C . LYS B 1 266 ? -10.182 -42.863 -15.117 1.00 20.58 305 LYS B C 1
ATOM 6162 O O . LYS B 1 266 ? -9.183 -42.401 -15.646 1.00 19.71 305 LYS B O 1
ATOM 6168 N N . CYS B 1 267 ? -11.377 -42.244 -15.110 1.00 19.59 306 CYS B N 1
ATOM 6169 C CA . CYS B 1 267 ? -11.680 -40.992 -15.850 1.00 18.85 306 CYS B CA 1
ATOM 6170 C C . CYS B 1 267 ? -11.602 -39.721 -14.984 1.00 18.55 306 CYS B C 1
ATOM 6171 O O . CYS B 1 267 ? -11.993 -38.660 -15.481 1.00 19.41 306 CYS B O 1
ATOM 6174 N N . ILE B 1 268 ? -11.099 -39.769 -13.751 1.00 18.35 307 ILE B N 1
ATOM 6175 C CA . ILE B 1 268 ? -11.074 -38.568 -12.881 1.00 18.18 307 ILE B CA 1
ATOM 6176 C C . ILE B 1 268 ? -10.343 -37.425 -13.607 1.00 19.02 307 ILE B C 1
ATOM 6177 O O . ILE B 1 268 ? -10.847 -36.293 -13.527 1.00 17.49 307 ILE B O 1
ATOM 6182 N N . GLY B 1 269 ? -9.188 -37.673 -14.234 1.00 18.80 308 GLY B N 1
ATOM 6183 C CA . GLY B 1 269 ? -8.473 -36.604 -14.958 1.00 21.50 308 GLY B CA 1
ATOM 6184 C C . GLY B 1 269 ? -9.327 -35.983 -16.078 1.00 21.71 308 GLY B C 1
ATOM 6185 O O . GLY B 1 269 ? -9.237 -34.754 -16.331 1.00 22.07 308 GLY B O 1
ATOM 6186 N N . ASP B 1 270 ? -10.114 -36.821 -16.769 1.00 22.33 309 ASP B N 1
ATOM 6187 C CA . ASP B 1 270 ? -10.996 -36.436 -17.890 1.00 20.85 309 ASP B CA 1
ATOM 6188 C C . ASP B 1 270 ? -12.100 -35.531 -17.313 1.00 20.56 309 ASP B C 1
ATOM 6189 O O . ASP B 1 270 ? -12.444 -34.506 -17.982 1.00 20.19 309 ASP B O 1
ATOM 6194 N N . LEU B 1 271 ? -12.608 -35.792 -16.108 1.00 19.08 310 LEU B N 1
ATOM 6195 C CA . LEU B 1 271 ? -13.639 -34.933 -15.471 1.00 18.91 310 LEU B CA 1
ATOM 6196 C C . LEU B 1 271 ? -12.996 -33.631 -15.008 1.00 17.90 310 LEU B C 1
ATOM 6197 O O . LEU B 1 271 ? -13.653 -32.568 -15.140 1.00 17.10 310 LEU B O 1
ATOM 6202 N N . LYS B 1 272 ? -11.799 -33.681 -14.411 1.00 16.91 311 LYS B N 1
ATOM 6203 C CA . LYS B 1 272 ? -11.113 -32.450 -13.965 1.00 17.90 311 LYS B CA 1
ATOM 6204 C C . LYS B 1 272 ? -10.959 -31.464 -15.177 1.00 17.15 311 LYS B C 1
ATOM 6205 O O . LYS B 1 272 ? -11.069 -30.233 -14.990 1.00 16.85 311 LYS B O 1
ATOM 6211 N N . ALA B 1 273 ? -10.742 -31.979 -16.372 1.00 15.58 312 ALA B N 1
ATOM 6212 C CA . ALA B 1 273 ? -10.530 -31.176 -17.595 1.00 16.17 312 ALA B CA 1
ATOM 6213 C C . ALA B 1 273 ? -11.757 -30.321 -17.888 1.00 15.19 312 ALA B C 1
ATOM 6214 O O . ALA B 1 273 ? -11.592 -29.280 -18.554 1.00 17.16 312 ALA B O 1
ATOM 6216 N N . ILE B 1 274 ? -12.939 -30.692 -17.437 1.00 15.03 313 ILE B N 1
ATOM 6217 C CA . ILE B 1 274 ? -14.153 -29.885 -17.719 1.00 15.44 313 ILE B CA 1
ATOM 6218 C C . ILE B 1 274 ? -14.024 -28.521 -17.020 1.00 16.11 313 ILE B C 1
ATOM 6219 O O . ILE B 1 274 ? -14.093 -27.470 -17.705 1.00 15.35 313 ILE B O 1
ATOM 6224 N N . GLY B 1 275 ? -13.852 -28.498 -15.698 1.00 15.61 314 GLY B N 1
ATOM 6225 C CA . GLY B 1 275 ? -13.672 -27.253 -14.946 1.00 16.30 314 GLY B CA 1
ATOM 6226 C C . GLY B 1 275 ? -12.437 -26.468 -15.369 1.00 16.10 314 GLY B C 1
ATOM 6227 O O . GLY B 1 275 ? -12.552 -25.219 -15.519 1.00 16.10 314 GLY B O 1
ATOM 6228 N N . ASP B 1 276 ? -11.305 -27.122 -15.590 1.00 16.18 315 ASP B N 1
ATOM 6229 C CA . ASP B 1 276 ? -10.081 -26.431 -16.032 1.00 16.82 315 ASP B CA 1
ATOM 6230 C C . ASP B 1 276 ? -10.333 -25.758 -17.394 1.00 15.08 315 ASP B C 1
ATOM 6231 O O . ASP B 1 276 ? -9.887 -24.614 -17.612 1.00 15.67 315 ASP B O 1
ATOM 6236 N N . SER B 1 277 ? -11.021 -26.448 -18.326 1.00 14.06 316 SER B N 1
ATOM 6237 C CA . SER B 1 277 ? -11.322 -25.928 -19.682 1.00 13.05 316 SER B CA 1
ATOM 6238 C C . SER B 1 277 ? -12.279 -24.752 -19.597 1.00 12.87 316 SER B C 1
ATOM 6239 O O . SER B 1 277 ? -12.086 -23.739 -20.337 1.00 12.76 316 SER B O 1
ATOM 6242 N N . ARG B 1 278 ? -13.219 -24.789 -18.671 1.00 13.03 317 ARG B N 1
ATOM 6243 C CA . ARG B 1 278 ? -14.155 -23.645 -18.499 1.00 14.00 317 ARG B CA 1
ATOM 6244 C C . ARG B 1 278 ? -13.351 -22.400 -18.124 1.00 14.96 317 ARG B C 1
ATOM 6245 O O . ARG B 1 278 ? -13.579 -21.322 -18.717 1.00 14.11 317 ARG B O 1
ATOM 6253 N N . GLN B 1 279 ? -12.487 -22.498 -17.102 1.00 15.34 318 GLN B N 1
ATOM 6254 C CA . GLN B 1 279 ? -11.689 -21.332 -16.652 1.00 15.03 318 GLN B CA 1
ATOM 6255 C C . GLN B 1 279 ? -10.822 -20.822 -17.811 1.00 14.51 318 GLN B C 1
ATOM 6256 O O . GLN B 1 279 ? -10.732 -19.608 -17.976 1.00 12.48 318 GLN B O 1
ATOM 6262 N N . GLU B 1 280 ? -10.140 -21.701 -18.536 1.00 14.74 319 GLU B N 1
ATOM 6263 C CA . GLU B 1 280 ? -9.294 -21.313 -19.699 1.00 16.10 319 GLU B CA 1
ATOM 6264 C C . GLU B 1 280 ? -10.105 -20.534 -20.739 1.00 13.57 319 GLU B C 1
ATOM 6265 O O . GLU B 1 280 ? -9.632 -19.477 -21.199 1.00 12.42 319 GLU B O 1
ATOM 6271 N N . LEU B 1 281 ? -11.283 -21.002 -21.106 1.00 13.68 320 LEU B N 1
ATOM 6272 C CA . LEU B 1 281 ? -12.069 -20.316 -22.156 1.00 13.31 320 LEU B CA 1
ATOM 6273 C C . LEU B 1 281 ? -12.609 -18.988 -21.615 1.00 13.05 320 LEU B C 1
ATOM 6274 O O . LEU B 1 281 ? -12.671 -18.005 -22.380 1.00 12.06 320 LEU B O 1
ATOM 6279 N N . HIS B 1 282 ? -12.904 -18.880 -20.313 1.00 12.87 321 HIS B N 1
ATOM 6280 C CA . HIS B 1 282 ? -13.257 -17.570 -19.727 1.00 13.87 321 HIS B CA 1
ATOM 6281 C C . HIS B 1 282 ? -12.077 -16.605 -19.815 1.00 14.81 321 HIS B C 1
ATOM 6282 O O . HIS B 1 282 ? -12.311 -15.442 -20.198 1.00 15.11 321 HIS B O 1
ATOM 6289 N N . SER B 1 283 ? -10.857 -17.036 -19.474 1.00 15.69 322 SER B N 1
ATOM 6290 C CA . SER B 1 283 ? -9.665 -16.158 -19.426 1.00 17.85 322 SER B CA 1
ATOM 6291 C C . SER B 1 283 ? -9.293 -15.735 -20.847 1.00 16.66 322 SER B C 1
ATOM 6292 O O . SER B 1 283 ? -8.941 -14.571 -21.042 1.00 15.95 322 SER B O 1
ATOM 6295 N N . LYS B 1 284 ? -9.268 -16.687 -21.766 1.00 14.50 323 LYS B N 1
ATOM 6296 C CA . LYS B 1 284 ? -8.737 -16.414 -23.113 1.00 14.65 323 LYS B CA 1
ATOM 6297 C C . LYS B 1 284 ? -9.828 -15.883 -24.049 1.00 13.55 323 LYS B C 1
ATOM 6298 O O . LYS B 1 284 ? -9.475 -15.120 -24.967 1.00 12.51 323 LYS B O 1
ATOM 6304 N N . VAL B 1 285 ? -11.099 -16.300 -23.896 1.00 12.66 324 VAL B N 1
ATOM 6305 C CA . VAL B 1 285 ? -12.128 -16.016 -24.920 1.00 11.69 324 VAL B CA 1
ATOM 6306 C C . VAL B 1 285 ? -13.224 -15.136 -24.346 1.00 11.76 324 VAL B C 1
ATOM 6307 O O . VAL B 1 285 ? -13.372 -13.975 -24.778 1.00 12.49 324 VAL B O 1
ATOM 6311 N N . TYR B 1 286 ? -14.048 -15.657 -23.452 1.00 12.03 325 TYR B N 1
ATOM 6312 C CA . TYR B 1 286 ? -15.306 -14.983 -23.082 1.00 12.21 325 TYR B CA 1
ATOM 6313 C C . TYR B 1 286 ? -15.057 -13.662 -22.377 1.00 13.13 325 TYR B C 1
ATOM 6314 O O . TYR B 1 286 ? -15.885 -12.742 -22.526 1.00 13.19 325 TYR B O 1
ATOM 6323 N N . GLN B 1 287 ? -14.001 -13.562 -21.572 1.00 13.16 326 GLN B N 1
ATOM 6324 C CA . GLN B 1 287 ? -13.685 -12.318 -20.842 1.00 14.45 326 GLN B CA 1
ATOM 6325 C C . GLN B 1 287 ? -12.330 -11.813 -21.359 1.00 13.80 326 GLN B C 1
ATOM 6326 O O . GLN B 1 287 ? -11.627 -11.083 -20.617 1.00 13.90 326 GLN B O 1
ATOM 6332 N N . HIS B 1 288 ? -12.040 -12.011 -22.648 1.00 12.23 327 HIS B N 1
ATOM 6333 C CA . HIS B 1 288 ? -10.954 -11.286 -23.342 1.00 11.46 327 HIS B CA 1
ATOM 6334 C C . HIS B 1 288 ? -11.122 -9.795 -23.032 1.00 11.29 327 HIS B C 1
ATOM 6335 O O . HIS B 1 288 ? -12.225 -9.276 -23.156 1.00 10.71 327 HIS B O 1
ATOM 6342 N N . LYS B 1 289 ? -10.049 -9.095 -22.759 1.00 12.37 328 LYS B N 1
ATOM 6343 C CA . LYS B 1 289 ? -10.089 -7.680 -22.328 1.00 13.66 328 LYS B CA 1
ATOM 6344 C C . LYS B 1 289 ? -10.646 -6.776 -23.402 1.00 13.82 328 LYS B C 1
ATOM 6345 O O . LYS B 1 289 ? -11.422 -5.874 -23.020 1.00 13.70 328 LYS B O 1
ATOM 6351 N N . ALA B 1 290 ? -10.341 -7.028 -24.706 1.00 13.68 329 ALA B N 1
ATOM 6352 C CA . ALA B 1 290 ? -10.909 -6.191 -25.779 1.00 14.16 329 ALA B CA 1
ATOM 6353 C C . ALA B 1 290 ? -12.416 -6.440 -25.921 1.00 14.97 329 ALA B C 1
ATOM 6354 O O . ALA B 1 290 ? -13.155 -5.440 -26.173 1.00 15.55 329 ALA B O 1
ATOM 6356 N N . VAL B 1 291 ? -12.883 -7.679 -25.749 1.00 14.37 330 VAL B N 1
ATOM 6357 C CA . VAL B 1 291 ? -14.350 -7.970 -25.695 1.00 14.56 330 VAL B CA 1
ATOM 6358 C C . VAL B 1 291 ? -14.968 -7.139 -24.580 1.00 14.80 330 VAL B C 1
ATOM 6359 O O . VAL B 1 291 ? -16.037 -6.534 -24.796 1.00 15.77 330 VAL B O 1
ATOM 6363 N N . ARG B 1 292 ? -14.380 -7.124 -23.390 1.00 15.55 331 ARG B N 1
ATOM 6364 C CA . ARG B 1 292 ? -14.970 -6.370 -22.243 1.00 18.59 331 ARG B CA 1
ATOM 6365 C C . ARG B 1 292 ? -15.050 -4.875 -22.577 1.00 18.74 331 ARG B C 1
ATOM 6366 O O . ARG B 1 292 ? -16.126 -4.264 -22.313 1.00 19.30 331 ARG B O 1
ATOM 6374 N N . PHE B 1 293 ? -14.026 -4.316 -23.206 1.00 19.40 332 PHE B N 1
ATOM 6375 C CA . PHE B 1 293 ? -14.084 -2.883 -23.611 1.00 20.95 332 PHE B CA 1
ATOM 6376 C C . PHE B 1 293 ? -15.282 -2.670 -24.547 1.00 20.25 332 PHE B C 1
ATOM 6377 O O . PHE B 1 293 ? -16.021 -1.683 -24.359 1.00 21.83 332 PHE B O 1
ATOM 6385 N N . MET B 1 294 ? -15.481 -3.528 -25.566 1.00 18.51 333 MET B N 1
ATOM 6386 C CA . MET B 1 294 ? -16.585 -3.321 -26.517 1.00 18.96 333 MET B CA 1
ATOM 6387 C C . MET B 1 294 ? -17.929 -3.606 -25.838 1.00 18.87 333 MET B C 1
ATOM 6388 O O . MET B 1 294 ? -18.901 -2.895 -26.165 1.00 18.59 333 MET B O 1
ATOM 6393 N N . GLU B 1 295 ? -18.003 -4.525 -24.867 1.00 18.50 334 GLU B N 1
ATOM 6394 C CA . GLU B 1 295 ? -19.281 -4.714 -24.113 1.00 21.99 334 GLU B CA 1
ATOM 6395 C C . GLU B 1 295 ? -19.743 -3.414 -23.443 1.00 21.22 334 GLU B C 1
ATOM 6396 O O . GLU B 1 295 ? -20.957 -3.157 -23.433 1.00 21.59 334 GLU B O 1
ATOM 6402 N N . THR B 1 296 ? -18.844 -2.577 -22.925 1.00 23.44 335 THR B N 1
ATOM 6403 C CA . THR B 1 296 ? -19.239 -1.301 -22.216 1.00 23.23 335 THR B CA 1
ATOM 6404 C C . THR B 1 296 ? -19.934 -0.390 -23.221 1.00 21.33 335 THR B C 1
ATOM 6405 O O . THR B 1 296 ? -20.961 0.219 -22.880 1.00 20.09 335 THR B O 1
ATOM 6409 N N . LEU B 1 297 ? -19.468 -0.379 -24.470 1.00 21.52 336 LEU B N 1
ATOM 6410 C CA . LEU B 1 297 ? -20.098 0.473 -25.534 1.00 20.59 336 LEU B CA 1
ATOM 6411 C C . LEU B 1 297 ? -21.462 -0.099 -25.909 1.00 19.60 336 LEU B C 1
ATOM 6412 O O . LEU B 1 297 ? -22.419 0.683 -26.005 1.00 17.91 336 LEU B O 1
ATOM 6417 N N . MET B 1 298 ? -21.553 -1.437 -26.048 1.00 18.27 337 MET B N 1
ATOM 6418 C CA . MET B 1 298 ? -22.823 -2.081 -26.429 1.00 18.37 337 MET B CA 1
ATOM 6419 C C . MET B 1 298 ? -23.877 -1.837 -25.345 1.00 19.06 337 MET B C 1
ATOM 6420 O O . MET B 1 298 ? -25.010 -1.464 -25.694 1.00 17.85 337 MET B O 1
ATOM 6425 N N . VAL B 1 299 ? -23.528 -2.013 -24.053 1.00 19.53 338 VAL B N 1
ATOM 6426 C CA . VAL B 1 299 ? -24.525 -1.812 -22.967 1.00 20.67 338 VAL B CA 1
ATOM 6427 C C . VAL B 1 299 ? -25.004 -0.352 -22.966 1.00 20.63 338 VAL B C 1
ATOM 6428 O O . VAL B 1 299 ? -26.181 -0.112 -22.788 1.00 20.23 338 VAL B O 1
ATOM 6432 N N . ASP B 1 300 ? -24.118 0.616 -23.108 1.00 22.45 339 ASP B N 1
ATOM 6433 C CA . ASP B 1 300 ? -24.514 2.054 -23.190 1.00 24.65 339 ASP B CA 1
ATOM 6434 C C . ASP B 1 300 ? -25.525 2.243 -24.322 1.00 21.61 339 ASP B C 1
ATOM 6435 O O . ASP B 1 300 ? -26.528 2.934 -24.116 1.00 19.19 339 ASP B O 1
ATOM 6440 N N . ALA B 1 301 ? -25.264 1.665 -25.504 1.00 20.67 340 ALA B N 1
ATOM 6441 C CA . ALA B 1 301 ? -26.180 1.795 -26.666 1.00 19.74 340 ALA B CA 1
ATOM 6442 C C . ALA B 1 301 ? -27.533 1.181 -26.307 1.00 19.30 340 ALA B C 1
ATOM 6443 O O . ALA B 1 301 ? -28.570 1.790 -26.603 1.00 18.21 340 ALA B O 1
ATOM 6445 N N . LEU B 1 302 ? -27.539 -0.016 -25.746 1.00 18.93 341 LEU B N 1
ATOM 6446 C CA . LEU B 1 302 ? -28.821 -0.720 -25.427 1.00 19.65 341 LEU B CA 1
ATOM 6447 C C . LEU B 1 302 ? -29.616 0.115 -24.405 1.00 19.58 341 LEU B C 1
ATOM 6448 O O . LEU B 1 302 ? -30.832 0.248 -24.547 1.00 20.59 341 LEU B O 1
ATOM 6453 N N . ILE B 1 303 ? -28.960 0.653 -23.403 1.00 20.99 342 ILE B N 1
ATOM 6454 C CA . ILE B 1 303 ? -29.641 1.454 -22.344 1.00 23.50 342 ILE B CA 1
ATOM 6455 C C . ILE B 1 303 ? -30.198 2.721 -22.977 1.00 24.27 342 ILE B C 1
ATOM 6456 O O . ILE B 1 303 ? -31.369 3.064 -22.717 1.00 24.00 342 ILE B O 1
ATOM 6461 N N . ASN B 1 304 ? -29.414 3.377 -23.832 1.00 23.48 343 ASN B N 1
ATOM 6462 C CA . ASN B 1 304 ? -29.864 4.661 -24.427 1.00 23.89 343 ASN B CA 1
ATOM 6463 C C . ASN B 1 304 ? -30.965 4.421 -25.457 1.00 23.40 343 ASN B C 1
ATOM 6464 O O . ASN B 1 304 ? -31.816 5.317 -25.597 1.00 23.38 343 ASN B O 1
ATOM 6469 N N . ALA B 1 305 ? -30.925 3.307 -26.203 1.00 22.15 344 ALA B N 1
ATOM 6470 C CA . ALA B 1 305 ? -31.911 3.036 -27.270 1.00 22.94 344 ALA B CA 1
ATOM 6471 C C . ALA B 1 305 ? -33.165 2.353 -26.712 1.00 24.75 344 ALA B C 1
ATOM 6472 O O . ALA B 1 305 ? -34.204 2.348 -27.409 1.00 23.52 344 ALA B O 1
ATOM 6474 N N . GLY B 1 306 ? -33.072 1.776 -25.530 1.00 27.26 345 GLY B N 1
ATOM 6475 C CA . GLY B 1 306 ? -34.019 0.775 -25.019 1.00 30.22 345 GLY B CA 1
ATOM 6476 C C . GLY B 1 306 ? -35.473 1.232 -25.003 1.00 32.61 345 GLY B C 1
ATOM 6477 O O . GLY B 1 306 ? -36.318 0.373 -25.279 1.00 33.27 345 GLY B O 1
ATOM 6478 N N . ASP B 1 307 ? -35.741 2.505 -24.633 1.00 32.20 346 ASP B N 1
ATOM 6479 C CA . ASP B 1 307 ? -37.113 3.063 -24.542 1.00 33.78 346 ASP B CA 1
ATOM 6480 C C . ASP B 1 307 ? -37.713 3.205 -25.943 1.00 31.65 346 ASP B C 1
ATOM 6481 O O . ASP B 1 307 ? -38.925 3.196 -26.045 1.00 31.72 346 ASP B O 1
ATOM 6486 N N . PHE B 1 308 ? -36.901 3.401 -26.974 1.00 28.50 347 PHE B N 1
ATOM 6487 C CA . PHE B 1 308 ? -37.389 3.724 -28.330 1.00 28.78 347 PHE B CA 1
ATOM 6488 C C . PHE B 1 308 ? -37.698 2.470 -29.143 1.00 26.35 347 PHE B C 1
ATOM 6489 O O . PHE B 1 308 ? -38.508 2.568 -30.056 1.00 26.20 347 PHE B O 1
ATOM 6497 N N . LEU B 1 309 ? -37.051 1.351 -28.851 1.00 25.23 348 LEU B N 1
ATOM 6498 C CA . LEU B 1 309 ? -37.256 0.108 -29.641 1.00 26.05 348 LEU B CA 1
ATOM 6499 C C . LEU B 1 309 ? -38.454 -0.641 -29.044 1.00 25.95 348 LEU B C 1
ATOM 6500 O O . LEU B 1 309 ? -38.429 -0.934 -27.821 1.00 27.04 348 LEU B O 1
ATOM 6505 N N . LYS B 1 310 ? -39.452 -0.933 -29.873 1.00 26.59 349 LYS B N 1
ATOM 6506 C CA . LYS B 1 310 ? -40.741 -1.507 -29.431 1.00 28.68 349 LYS B CA 1
ATOM 6507 C C . LYS B 1 310 ? -41.028 -2.824 -30.157 1.00 26.50 349 LYS B C 1
ATOM 6508 O O . LYS B 1 310 ? -40.760 -2.919 -31.339 1.00 25.21 349 LYS B O 1
ATOM 6514 N N . TYR B 1 311 ? -41.623 -3.766 -29.437 1.00 25.30 350 TYR B N 1
ATOM 6515 C CA . TYR B 1 311 ? -41.959 -5.123 -29.916 1.00 24.62 350 TYR B CA 1
ATOM 6516 C C . TYR B 1 311 ? -43.410 -5.439 -29.532 1.00 25.77 350 TYR B C 1
ATOM 6517 O O . TYR B 1 311 ? -43.800 -5.238 -28.395 1.00 23.38 350 TYR B O 1
ATOM 6526 N N . LYS B 1 312 ? -44.179 -5.905 -30.492 1.00 29.31 351 LYS B N 1
ATOM 6527 C CA . LYS B 1 312 ? -45.624 -6.196 -30.312 1.00 32.91 351 LYS B CA 1
ATOM 6528 C C . LYS B 1 312 ? -45.781 -7.483 -29.477 1.00 31.67 351 LYS B C 1
ATOM 6529 O O . LYS B 1 312 ? -45.210 -8.513 -29.835 1.00 29.93 351 LYS B O 1
ATOM 6535 N N . GLY B 1 313 ? -46.523 -7.404 -28.380 1.00 32.77 352 GLY B N 1
ATOM 6536 C CA . GLY B 1 313 ? -46.791 -8.519 -27.471 1.00 34.46 352 GLY B CA 1
ATOM 6537 C C . GLY B 1 313 ? -48.183 -9.101 -27.650 1.00 35.72 352 GLY B C 1
ATOM 6538 O O . GLY B 1 313 ? -48.870 -8.767 -28.658 1.00 35.34 352 GLY B O 1
ATOM 6539 N N . SER B 1 314 ? -48.593 -9.947 -26.717 1.00 38.70 353 SER B N 1
ATOM 6540 C CA . SER B 1 314 ? -49.938 -10.595 -26.737 1.00 44.22 353 SER B CA 1
ATOM 6541 C C . SER B 1 314 ? -50.998 -9.497 -26.655 1.00 46.45 353 SER B C 1
ATOM 6542 O O . SER B 1 314 ? -50.800 -8.508 -25.902 1.00 49.46 353 SER B O 1
ATOM 6545 N N . ASN B 1 315 ? -51.997 -9.564 -27.519 1.00 54.31 354 ASN B N 1
ATOM 6546 C CA . ASN B 1 315 ? -53.104 -8.569 -27.515 1.00 62.48 354 ASN B CA 1
ATOM 6547 C C . ASN B 1 315 ? -52.631 -7.259 -28.180 1.00 61.37 354 ASN B C 1
ATOM 6548 O O . ASN B 1 315 ? -53.295 -6.251 -27.970 1.00 60.62 354 ASN B O 1
ATOM 6553 N N . GLY B 1 316 ? -51.554 -7.295 -28.970 1.00 57.05 355 GLY B N 1
ATOM 6554 C CA . GLY B 1 316 ? -51.120 -6.173 -29.826 1.00 52.97 355 GLY B CA 1
ATOM 6555 C C . GLY B 1 316 ? -50.567 -4.961 -29.066 1.00 49.02 355 GLY B C 1
ATOM 6556 O O . GLY B 1 316 ? -50.370 -3.936 -29.718 1.00 50.83 355 GLY B O 1
ATOM 6557 N N . GLU B 1 317 ? -50.281 -5.048 -27.769 1.00 43.63 356 GLU B N 1
ATOM 6558 C CA . GLU B 1 317 ? -49.613 -3.956 -27.010 1.00 43.53 356 GLU B CA 1
ATOM 6559 C C . GLU B 1 317 ? -48.108 -3.934 -27.364 1.00 37.18 356 GLU B C 1
ATOM 6560 O O . GLU B 1 317 ? -47.525 -5.029 -27.596 1.00 32.92 356 GLU B O 1
ATOM 6566 N N . LEU B 1 318 ? -47.504 -2.745 -27.442 1.00 32.93 357 LEU B N 1
ATOM 6567 C CA . LEU B 1 318 ? -46.058 -2.561 -27.748 1.00 33.16 357 LEU B CA 1
ATOM 6568 C C . LEU B 1 318 ? -45.244 -2.584 -26.450 1.00 30.92 357 LEU B C 1
ATOM 6569 O O . LEU B 1 318 ? -45.641 -1.914 -25.508 1.00 34.14 357 LEU B O 1
ATOM 6574 N N . TYR B 1 319 ? -44.184 -3.369 -26.367 1.00 29.23 358 TYR B N 1
ATOM 6575 C CA . TYR B 1 319 ? -43.258 -3.388 -25.202 1.00 27.87 358 TYR B CA 1
ATOM 6576 C C . TYR B 1 319 ? -41.910 -2.822 -25.658 1.00 26.31 358 TYR B C 1
ATOM 6577 O O . TYR B 1 319 ? -41.455 -3.171 -26.779 1.00 24.96 358 TYR B O 1
ATOM 6586 N N . SER B 1 320 ? -41.283 -1.977 -24.835 1.00 24.78 359 SER B N 1
ATOM 6587 C CA . SER B 1 320 ? -39.916 -1.486 -25.105 1.00 24.43 359 SER B CA 1
ATOM 6588 C C . SER B 1 320 ? -38.897 -2.608 -24.847 1.00 22.71 359 SER B C 1
ATOM 6589 O O . SER B 1 320 ? -39.221 -3.563 -24.129 1.00 21.14 359 SER B O 1
ATOM 6592 N N . LEU B 1 321 ? -37.679 -2.477 -25.404 1.00 22.71 360 LEU B N 1
ATOM 6593 C CA . LEU B 1 321 ? -36.591 -3.454 -25.132 1.00 21.65 360 LEU B CA 1
ATOM 6594 C C . LEU B 1 321 ? -36.412 -3.552 -23.597 1.00 22.88 360 LEU B C 1
ATOM 6595 O O . LEU B 1 321 ? -36.144 -4.639 -23.109 1.00 22.31 360 LEU B O 1
ATOM 6600 N N . LYS B 1 322 ? -36.602 -2.456 -22.862 1.00 23.17 361 LYS B N 1
ATOM 6601 C CA . LYS B 1 322 ? -36.423 -2.453 -21.377 1.00 27.50 361 LYS B CA 1
ATOM 6602 C C . LYS B 1 322 ? -37.543 -3.205 -20.642 1.00 27.75 361 LYS B C 1
ATOM 6603 O O . LYS B 1 322 ? -37.301 -3.559 -19.471 1.00 29.13 361 LYS B O 1
ATOM 6609 N N . ASN B 1 323 ? -38.687 -3.451 -21.271 1.00 26.49 362 ASN B N 1
ATOM 6610 C CA . ASN B 1 323 ? -39.812 -4.170 -20.637 1.00 28.33 362 ASN B CA 1
ATOM 6611 C C . ASN B 1 323 ? -40.118 -5.505 -21.331 1.00 26.82 362 ASN B C 1
ATOM 6612 O O . ASN B 1 323 ? -41.108 -6.103 -20.898 1.00 26.51 362 ASN B O 1
ATOM 6617 N N . VAL B 1 324 ? -39.388 -5.936 -22.368 1.00 24.91 363 VAL B N 1
ATOM 6618 C CA . VAL B 1 324 ? -39.819 -7.087 -23.225 1.00 24.40 363 VAL B CA 1
ATOM 6619 C C . VAL B 1 324 ? -39.950 -8.340 -22.386 1.00 23.83 363 VAL B C 1
ATOM 6620 O O . VAL B 1 324 ? -40.726 -9.178 -22.840 1.00 22.94 363 VAL B O 1
ATOM 6624 N N . THR B 1 325 ? -39.209 -8.487 -21.275 1.00 24.14 364 THR B N 1
ATOM 6625 C CA . THR B 1 325 ? -39.247 -9.733 -20.479 1.00 26.40 364 THR B CA 1
ATOM 6626 C C . THR B 1 325 ? -40.614 -9.872 -19.793 1.00 29.64 364 THR B C 1
ATOM 6627 O O . THR B 1 325 ? -40.878 -10.967 -19.290 1.00 30.64 364 THR B O 1
ATOM 6631 N N . GLU B 1 326 ? -41.434 -8.826 -19.793 1.00 29.20 365 GLU B N 1
ATOM 6632 C CA . GLU B 1 326 ? -42.784 -8.839 -19.179 1.00 34.61 365 GLU B CA 1
ATOM 6633 C C . GLU B 1 326 ? -43.799 -9.492 -20.109 1.00 33.24 365 GLU B C 1
ATOM 6634 O O . GLU B 1 326 ? -44.920 -9.674 -19.682 1.00 33.49 365 GLU B O 1
ATOM 6640 N N . ASP B 1 327 ? -43.452 -9.817 -21.350 1.00 30.63 366 ASP B N 1
ATOM 6641 C CA . ASP B 1 327 ? -44.419 -10.479 -22.264 1.00 28.26 366 ASP B CA 1
ATOM 6642 C C . ASP B 1 327 ? -43.674 -11.429 -23.204 1.00 26.32 366 ASP B C 1
ATOM 6643 O O . ASP B 1 327 ? -42.867 -10.929 -24.053 1.00 23.05 366 ASP B O 1
ATOM 6648 N N . VAL B 1 328 ? -43.981 -12.724 -23.095 1.00 24.85 367 VAL B N 1
ATOM 6649 C CA . VAL B 1 328 ? -43.225 -13.774 -23.828 1.00 26.18 367 VAL B CA 1
ATOM 6650 C C . VAL B 1 328 ? -43.318 -13.486 -25.339 1.00 24.40 367 VAL B C 1
ATOM 6651 O O . VAL B 1 328 ? -42.313 -13.621 -26.033 1.00 24.50 367 VAL B O 1
ATOM 6655 N N . ASP B 1 329 ? -44.468 -13.059 -25.849 1.00 25.21 368 ASP B N 1
ATOM 6656 C CA . ASP B 1 329 ? -44.653 -12.828 -27.306 1.00 27.27 368 ASP B CA 1
ATOM 6657 C C . ASP B 1 329 ? -43.745 -11.684 -27.786 1.00 24.88 368 ASP B C 1
ATOM 6658 O O . ASP B 1 329 ? -43.142 -11.782 -28.904 1.00 24.97 368 ASP B O 1
ATOM 6663 N N . ALA B 1 330 ? -43.641 -10.614 -27.001 1.00 22.49 369 ALA B N 1
ATOM 6664 C CA . ALA B 1 330 ? -42.788 -9.459 -27.385 1.00 21.59 369 ALA B CA 1
ATOM 6665 C C . ALA B 1 330 ? -41.306 -9.904 -27.315 1.00 19.15 369 ALA B C 1
ATOM 6666 O O . ALA B 1 330 ? -40.571 -9.625 -28.235 1.00 18.33 369 ALA B O 1
ATOM 6668 N N . PHE B 1 331 ? -40.939 -10.626 -26.254 1.00 18.37 370 PHE B N 1
ATOM 6669 C CA . PHE B 1 331 ? -39.572 -11.137 -26.035 1.00 18.79 370 PHE B CA 1
ATOM 6670 C C . PHE B 1 331 ? -39.095 -11.932 -27.273 1.00 18.09 370 PHE B C 1
ATOM 6671 O O . PHE B 1 331 ? -37.952 -11.753 -27.731 1.00 16.98 370 PHE B O 1
ATOM 6679 N N . LEU B 1 332 ? -39.993 -12.727 -27.848 1.00 19.73 371 LEU B N 1
ATOM 6680 C CA . LEU B 1 332 ? -39.681 -13.657 -28.976 1.00 19.21 371 LEU B CA 1
ATOM 6681 C C . LEU B 1 332 ? -39.392 -12.880 -30.257 1.00 19.65 371 LEU B C 1
ATOM 6682 O O . LEU B 1 332 ? -38.814 -13.479 -31.189 1.00 20.89 371 LEU B O 1
ATOM 6687 N N . LYS B 1 333 ? -39.689 -11.599 -30.313 1.00 19.21 372 LYS B N 1
ATOM 6688 C CA . LYS B 1 333 ? -39.349 -10.773 -31.496 1.00 20.67 372 LYS B CA 1
ATOM 6689 C C . LYS B 1 333 ? -37.919 -10.227 -31.384 1.00 19.09 372 LYS B C 1
ATOM 6690 O O . LYS B 1 333 ? -37.471 -9.673 -32.356 1.00 18.40 372 LYS B O 1
ATOM 6696 N N . THR B 1 334 ? -37.224 -10.392 -30.249 1.00 18.19 373 THR B N 1
ATOM 6697 C CA . THR B 1 334 ? -35.865 -9.841 -30.052 1.00 16.42 373 THR B CA 1
ATOM 6698 C C . THR B 1 334 ? -34.820 -10.807 -30.609 1.00 16.20 373 THR B C 1
ATOM 6699 O O . THR B 1 334 ? -34.951 -12.044 -30.423 1.00 17.27 373 THR B O 1
ATOM 6703 N N . THR B 1 335 ? -33.796 -10.263 -31.259 1.00 15.53 374 THR B N 1
ATOM 6704 C CA . THR B 1 335 ? -32.592 -11.023 -31.701 1.00 15.28 374 THR B CA 1
ATOM 6705 C C . THR B 1 335 ? -31.377 -10.108 -31.610 1.00 14.64 374 THR B C 1
ATOM 6706 O O . THR B 1 335 ? -31.534 -8.949 -31.245 1.00 13.12 374 THR B O 1
ATOM 6710 N N . ASP B 1 336 ? -30.221 -10.617 -32.027 1.00 15.27 375 ASP B N 1
ATOM 6711 C CA . ASP B 1 336 ? -28.973 -9.845 -32.152 1.00 16.70 375 ASP B CA 1
ATOM 6712 C C . ASP B 1 336 ? -29.157 -8.724 -33.199 1.00 17.07 375 ASP B C 1
ATOM 6713 O O . ASP B 1 336 ? -28.354 -7.812 -33.212 1.00 19.48 375 ASP B O 1
ATOM 6718 N N . TYR B 1 337 ? -30.185 -8.780 -34.014 1.00 16.84 376 TYR B N 1
ATOM 6719 C CA A TYR B 1 337 ? -30.730 -7.753 -34.953 0.50 17.14 376 TYR B CA 1
ATOM 6720 C CA B TYR B 1 337 ? -30.424 -7.686 -34.978 0.50 17.08 376 TYR B CA 1
ATOM 6721 C C . TYR B 1 337 ? -30.884 -6.399 -34.245 1.00 17.07 376 TYR B C 1
ATOM 6722 O O . TYR B 1 337 ? -30.862 -5.357 -34.884 1.00 15.55 376 TYR B O 1
ATOM 6739 N N . VAL B 1 338 ? -31.088 -6.419 -32.927 1.00 17.44 377 VAL B N 1
ATOM 6740 C CA . VAL B 1 338 ? -31.275 -5.171 -32.128 1.00 17.86 377 VAL B CA 1
ATOM 6741 C C . VAL B 1 338 ? -30.155 -4.152 -32.471 1.00 17.38 377 VAL B C 1
ATOM 6742 O O . VAL B 1 338 ? -30.427 -2.973 -32.536 1.00 16.48 377 VAL B O 1
ATOM 6746 N N . GLU B 1 339 ? -28.914 -4.601 -32.679 1.00 17.20 378 GLU B N 1
ATOM 6747 C CA . GLU B 1 339 ? -27.786 -3.734 -33.068 1.00 19.67 378 GLU B CA 1
ATOM 6748 C C . GLU B 1 339 ? -28.118 -2.988 -34.382 1.00 20.30 378 GLU B C 1
ATOM 6749 O O . GLU B 1 339 ? -28.000 -1.729 -34.433 1.00 19.98 378 GLU B O 1
ATOM 6755 N N . GLN B 1 340 ? -28.630 -3.691 -35.370 1.00 19.21 379 GLN B N 1
ATOM 6756 C CA . GLN B 1 340 ? -28.974 -3.060 -36.680 1.00 20.90 379 GLN B CA 1
ATOM 6757 C C . GLN B 1 340 ? -30.214 -2.147 -36.519 1.00 20.15 379 GLN B C 1
ATOM 6758 O O . GLN B 1 340 ? -30.264 -1.115 -37.176 1.00 18.61 379 GLN B O 1
ATOM 6764 N N . GLU B 1 341 ? -31.183 -2.517 -35.681 1.00 20.04 380 GLU B N 1
ATOM 6765 C CA . GLU B 1 341 ? -32.368 -1.685 -35.361 1.00 20.56 380 GLU B CA 1
ATOM 6766 C C . GLU B 1 341 ? -31.911 -0.315 -34.851 1.00 19.56 380 GLU B C 1
ATOM 6767 O O . GLU B 1 341 ? -32.447 0.683 -35.301 1.00 19.52 380 GLU B O 1
ATOM 6773 N N . ILE B 1 342 ? -30.935 -0.287 -33.947 1.00 19.08 381 ILE B N 1
ATOM 6774 C CA . ILE B 1 342 ? -30.368 0.996 -33.432 1.00 18.44 381 ILE B CA 1
ATOM 6775 C C . ILE B 1 342 ? -29.710 1.730 -34.595 1.00 18.80 381 ILE B C 1
ATOM 6776 O O . ILE B 1 342 ? -30.024 2.938 -34.785 1.00 19.42 381 ILE B O 1
ATOM 6781 N N . LEU B 1 343 ? -28.765 1.085 -35.284 1.00 19.44 382 LEU B N 1
ATOM 6782 C CA . LEU B 1 343 ? -27.985 1.726 -36.381 1.00 20.56 382 LEU B CA 1
ATOM 6783 C C . LEU B 1 343 ? -28.930 2.352 -37.418 1.00 20.55 382 LEU B C 1
ATOM 6784 O O . LEU B 1 343 ? -28.596 3.426 -37.911 1.00 19.19 382 LEU B O 1
ATOM 6789 N N . ASN B 1 344 ? -30.030 1.697 -37.757 1.00 20.92 383 ASN B N 1
ATOM 6790 C CA . ASN B 1 344 ? -30.952 2.097 -38.849 1.00 21.13 383 ASN B CA 1
ATOM 6791 C C . ASN B 1 344 ? -32.106 2.976 -38.330 1.00 20.39 383 ASN B C 1
ATOM 6792 O O . ASN B 1 344 ? -32.862 3.420 -39.137 1.00 22.37 383 ASN B O 1
ATOM 6797 N N . SER B 1 345 ? -32.234 3.235 -37.041 1.00 21.34 384 SER B N 1
ATOM 6798 C CA . SER B 1 345 ? -33.349 4.014 -36.479 1.00 22.30 384 SER B CA 1
ATOM 6799 C C . SER B 1 345 ? -33.395 5.417 -37.133 1.00 23.66 384 SER B C 1
ATOM 6800 O O . SER B 1 345 ? -32.314 6.049 -37.300 1.00 21.24 384 SER B O 1
ATOM 6803 N N . GLN B 1 346 ? -34.600 5.887 -37.428 1.00 25.19 385 GLN B N 1
ATOM 6804 C CA . GLN B 1 346 ? -34.838 7.269 -37.911 1.00 29.11 385 GLN B CA 1
ATOM 6805 C C . GLN B 1 346 ? -35.205 8.190 -36.748 1.00 29.27 385 GLN B C 1
ATOM 6806 O O . GLN B 1 346 ? -35.397 9.385 -36.998 1.00 33.18 385 GLN B O 1
ATOM 6812 N N . ILE B 1 347 ? -35.245 7.695 -35.521 1.00 29.44 386 ILE B N 1
ATOM 6813 C CA . ILE B 1 347 ? -35.448 8.546 -34.303 1.00 29.44 386 ILE B CA 1
ATOM 6814 C C . ILE B 1 347 ? -34.237 9.475 -34.099 1.00 30.06 386 ILE B C 1
ATOM 6815 O O . ILE B 1 347 ? -33.089 8.990 -34.145 1.00 30.84 386 ILE B O 1
ATOM 6820 N N . THR B 1 348 ? -34.469 10.783 -33.932 1.00 30.55 387 THR B N 1
ATOM 6821 C CA . THR B 1 348 ? -33.397 11.806 -33.806 1.00 32.55 387 THR B CA 1
ATOM 6822 C C . THR B 1 348 ? -33.335 12.332 -32.374 1.00 32.42 387 THR B C 1
ATOM 6823 O O . THR B 1 348 ? -32.479 13.181 -32.126 1.00 35.42 387 THR B O 1
ATOM 6827 N N . ASP B 1 349 ? -34.097 11.774 -31.438 1.00 32.31 388 ASP B N 1
ATOM 6828 C CA . ASP B 1 349 ? -33.898 12.040 -29.987 1.00 33.12 388 ASP B CA 1
ATOM 6829 C C . ASP B 1 349 ? -32.414 11.909 -29.646 1.00 33.49 388 ASP B C 1
ATOM 6830 O O . ASP B 1 349 ? -31.732 10.947 -30.054 1.00 32.18 388 ASP B O 1
ATOM 6835 N N . PRO B 1 350 ? -31.849 12.870 -28.884 1.00 33.61 389 PRO B N 1
ATOM 6836 C CA . PRO B 1 350 ? -30.435 12.817 -28.492 1.00 32.33 389 PRO B CA 1
ATOM 6837 C C . PRO B 1 350 ? -29.954 11.463 -27.931 1.00 29.74 389 PRO B C 1
ATOM 6838 O O . PRO B 1 350 ? -28.805 11.135 -28.147 1.00 27.32 389 PRO B O 1
ATOM 6842 N N . LYS B 1 351 ? -30.808 10.732 -27.207 1.00 29.62 390 LYS B N 1
ATOM 6843 C CA . LYS B 1 351 ? -30.441 9.432 -26.592 1.00 30.28 390 LYS B CA 1
ATOM 6844 C C . LYS B 1 351 ? -30.213 8.388 -27.682 1.00 27.50 390 LYS B C 1
ATOM 6845 O O . LYS B 1 351 ? -29.290 7.604 -27.548 1.00 26.36 390 LYS B O 1
ATOM 6851 N N . MET B 1 352 ? -31.019 8.401 -28.735 1.00 27.36 391 MET B N 1
ATOM 6852 C CA . MET B 1 352 ? -30.864 7.465 -29.880 1.00 25.78 391 MET B CA 1
ATOM 6853 C C . MET B 1 352 ? -29.559 7.808 -30.578 1.00 24.15 391 MET B C 1
ATOM 6854 O O . MET B 1 352 ? -28.808 6.873 -30.943 1.00 21.35 391 MET B O 1
ATOM 6859 N N . ILE B 1 353 ? -29.264 9.099 -30.720 1.00 24.80 392 ILE B N 1
ATOM 6860 C CA . ILE B 1 353 ? -28.005 9.554 -31.396 1.00 25.88 392 ILE B CA 1
ATOM 6861 C C . ILE B 1 353 ? -26.811 9.108 -30.553 1.00 24.50 392 ILE B C 1
ATOM 6862 O O . ILE B 1 353 ? -25.816 8.671 -31.142 1.00 24.72 392 ILE B O 1
ATOM 6867 N N . GLU B 1 354 ? -26.901 9.179 -29.224 1.00 22.87 393 GLU B N 1
ATOM 6868 C CA . GLU B 1 354 ? -25.853 8.645 -28.335 1.00 24.75 393 GLU B CA 1
ATOM 6869 C C . GLU B 1 354 ? -25.655 7.112 -28.515 1.00 20.96 393 GLU B C 1
ATOM 6870 O O . GLU B 1 354 ? -24.519 6.654 -28.559 1.00 19.56 393 GLU B O 1
ATOM 6876 N N . ALA B 1 355 ? -26.732 6.348 -28.664 1.00 18.52 394 ALA B N 1
ATOM 6877 C CA . ALA B 1 355 ? -26.659 4.880 -28.868 1.00 17.39 394 ALA B CA 1
ATOM 6878 C C . ALA B 1 355 ? -25.948 4.608 -30.202 1.00 17.40 394 ALA B C 1
ATOM 6879 O O . ALA B 1 355 ? -25.024 3.777 -30.236 1.00 16.72 394 ALA B O 1
ATOM 6881 N N . GLN B 1 356 ? -26.306 5.356 -31.251 1.00 17.61 395 GLN B N 1
ATOM 6882 C CA . GLN B 1 356 ? -25.709 5.192 -32.621 1.00 18.45 395 GLN B CA 1
ATOM 6883 C C . GLN B 1 356 ? -24.230 5.544 -32.555 1.00 18.78 395 GLN B C 1
ATOM 6884 O O . GLN B 1 356 ? -23.417 4.781 -33.103 1.00 19.14 395 GLN B O 1
ATOM 6890 N N . THR B 1 357 ? -23.867 6.594 -31.798 1.00 19.17 396 THR B N 1
ATOM 6891 C CA . THR B 1 357 ? -22.458 7.010 -31.628 1.00 18.64 396 THR B CA 1
ATOM 6892 C C . THR B 1 357 ? -21.638 5.862 -31.025 1.00 17.36 396 THR B C 1
ATOM 6893 O O . THR B 1 357 ? -20.535 5.593 -31.483 1.00 16.63 396 THR B O 1
ATOM 6897 N N . ALA B 1 358 ? -22.154 5.213 -30.009 1.00 16.50 397 ALA B N 1
ATOM 6898 C CA . ALA B 1 358 ? -21.464 4.136 -29.281 1.00 16.47 397 ALA B CA 1
ATOM 6899 C C . ALA B 1 358 ? -21.279 2.940 -30.195 1.00 15.43 397 ALA B C 1
ATOM 6900 O O . ALA B 1 358 ? -20.165 2.397 -30.232 1.00 15.25 397 ALA B O 1
ATOM 6902 N N . LEU B 1 359 ? -22.295 2.575 -30.963 1.00 16.10 398 LEU B N 1
ATOM 6903 C CA . LEU B 1 359 ? -22.162 1.413 -31.896 1.00 16.19 398 LEU B CA 1
ATOM 6904 C C . LEU B 1 359 ? -21.184 1.737 -33.000 1.00 16.06 398 LEU B C 1
ATOM 6905 O O . LEU B 1 359 ? -20.497 0.821 -33.426 1.00 14.38 398 LEU B O 1
ATOM 6910 N N . LEU B 1 360 ? -21.125 2.993 -33.472 1.00 17.20 399 LEU B N 1
ATOM 6911 C CA . LEU B 1 360 ? -20.176 3.388 -34.554 1.00 17.93 399 LEU B CA 1
ATOM 6912 C C . LEU B 1 360 ? -18.774 3.371 -33.987 1.00 16.33 399 LEU B C 1
ATOM 6913 O O . LEU B 1 360 ? -17.884 2.984 -34.710 1.00 17.44 399 LEU B O 1
ATOM 6918 N N . LYS B 1 361 ? -18.558 3.689 -32.708 1.00 16.47 400 LYS B N 1
ATOM 6919 C CA . LYS B 1 361 ? -17.218 3.520 -32.058 1.00 17.04 400 LYS B CA 1
ATOM 6920 C C . LYS B 1 361 ? -16.727 2.059 -32.125 1.00 15.39 400 LYS B C 1
ATOM 6921 O O . LYS B 1 361 ? -15.565 1.835 -32.485 1.00 14.42 400 LYS B O 1
ATOM 6927 N N . ILE B 1 362 ? -17.613 1.102 -31.872 1.00 14.51 401 ILE B N 1
ATOM 6928 C CA . ILE B 1 362 ? -17.264 -0.344 -32.002 1.00 14.32 401 ILE B CA 1
ATOM 6929 C C . ILE B 1 362 ? -16.808 -0.595 -33.447 1.00 14.22 401 ILE B C 1
ATOM 6930 O O . ILE B 1 362 ? -15.719 -1.150 -33.654 1.00 14.58 401 ILE B O 1
ATOM 6935 N N . GLN B 1 363 ? -17.587 -0.176 -34.431 1.00 14.96 402 GLN B N 1
ATOM 6936 C CA . GLN B 1 363 ? -17.296 -0.485 -35.859 1.00 16.51 402 GLN B CA 1
ATOM 6937 C C . GLN B 1 363 ? -15.990 0.145 -36.305 1.00 16.77 402 GLN B C 1
ATOM 6938 O O . GLN B 1 363 ? -15.317 -0.497 -37.152 1.00 16.83 402 GLN B O 1
ATOM 6944 N N . ARG B 1 364 ? -15.642 1.360 -35.821 1.00 15.03 403 ARG B N 1
ATOM 6945 C CA . ARG B 1 364 ? -14.379 2.004 -36.225 1.00 15.84 403 ARG B CA 1
ATOM 6946 C C . ARG B 1 364 ? -13.236 1.578 -35.302 1.00 14.94 403 ARG B C 1
ATOM 6947 O O . ARG B 1 364 ? -12.105 2.064 -35.476 1.00 15.29 403 ARG B O 1
ATOM 6955 N N . ARG B 1 365 ? -13.490 0.727 -34.314 1.00 15.05 404 ARG B N 1
ATOM 6956 C CA . ARG B 1 365 ? -12.448 0.209 -33.397 1.00 15.10 404 ARG B CA 1
ATOM 6957 C C . ARG B 1 365 ? -11.923 1.379 -32.554 1.00 15.87 404 ARG B C 1
ATOM 6958 O O . ARG B 1 365 ? -10.718 1.402 -32.233 1.00 15.43 404 ARG B O 1
ATOM 6966 N N . GLU B 1 366 ? -12.816 2.300 -32.202 1.00 15.77 405 GLU B N 1
ATOM 6967 C CA . GLU B 1 366 ? -12.499 3.466 -31.333 1.00 18.29 405 GLU B CA 1
ATOM 6968 C C . GLU B 1 366 ? -12.779 3.030 -29.905 1.00 18.73 405 GLU B C 1
ATOM 6969 O O . GLU B 1 366 ? -13.728 3.532 -29.297 1.00 20.05 405 GLU B O 1
ATOM 6975 N N . ILE B 1 367 ? -11.990 2.085 -29.439 1.00 17.79 406 ILE B N 1
ATOM 6976 C CA . ILE B 1 367 ? -12.239 1.407 -28.141 1.00 20.36 406 ILE B CA 1
ATOM 6977 C C . ILE B 1 367 ? -11.156 1.851 -27.166 1.00 21.95 406 ILE B C 1
ATOM 6978 O O . ILE B 1 367 ? -10.142 2.389 -27.609 1.00 22.10 406 ILE B O 1
ATOM 6983 N N . GLY B 1 368 ? -11.371 1.641 -25.878 1.00 24.39 407 GLY B N 1
ATOM 6984 C CA . GLY B 1 368 ? -10.389 2.025 -24.848 1.00 24.66 407 GLY B CA 1
ATOM 6985 C C . GLY B 1 368 ? -9.014 1.424 -25.099 1.00 25.04 407 GLY B C 1
ATOM 6986 O O . GLY B 1 368 ? -8.935 0.367 -25.762 1.00 26.09 407 GLY B O 1
ATOM 6987 N N . CYS B 1 369 ? -7.976 2.084 -24.596 1.00 23.78 408 CYS B N 1
ATOM 6988 C CA . CYS B 1 369 ? -6.570 1.661 -24.602 1.00 24.56 408 CYS B CA 1
ATOM 6989 C C . CYS B 1 369 ? -6.340 0.849 -23.310 1.00 23.89 408 CYS B C 1
ATOM 6990 O O . CYS B 1 369 ? -6.788 1.338 -22.251 1.00 21.51 408 CYS B O 1
ATOM 6993 N N . LYS B 1 370 ? -5.665 -0.301 -23.413 1.00 22.13 409 LYS B N 1
ATOM 6994 C CA . LYS B 1 370 ? -5.244 -1.134 -22.270 1.00 23.56 409 LYS B CA 1
ATOM 6995 C C . LYS B 1 370 ? -4.172 -0.375 -21.470 1.00 22.28 409 LYS B C 1
ATOM 6996 O O . LYS B 1 370 ? -3.218 0.081 -22.064 1.00 21.80 409 LYS B O 1
ATOM 7002 N N . LEU B 1 371 ? -4.369 -0.194 -20.178 1.00 20.98 410 LEU B N 1
ATOM 7003 C CA . LEU B 1 371 ? -3.389 0.560 -19.341 1.00 21.00 410 LEU B CA 1
ATOM 7004 C C . LEU B 1 371 ? -2.990 -0.348 -18.168 1.00 21.43 410 LEU B C 1
ATOM 7005 O O . LEU B 1 371 ? -2.841 0.147 -17.013 1.00 22.48 410 LEU B O 1
ATOM 7010 N N . GLY B 1 372 ? -2.769 -1.630 -18.452 1.00 20.62 411 GLY B N 1
ATOM 7011 C CA . GLY B 1 372 ? -2.270 -2.597 -17.483 1.00 20.71 411 GLY B CA 1
ATOM 7012 C C . GLY B 1 372 ? -3.329 -3.573 -16.990 1.00 18.83 411 GLY B C 1
ATOM 7013 O O . GLY B 1 372 ? -4.553 -3.294 -17.067 1.00 18.29 411 GLY B O 1
ATOM 7014 N N . TYR B 1 373 ? -2.840 -4.660 -16.419 1.00 17.68 412 TYR B N 1
ATOM 7015 C CA . TYR B 1 373 ? -3.691 -5.692 -15.785 1.00 18.78 412 TYR B CA 1
ATOM 7016 C C . TYR B 1 373 ? -2.831 -6.539 -14.841 1.00 17.89 412 TYR B C 1
ATOM 7017 O O . TYR B 1 373 ? -1.601 -6.567 -14.952 1.00 15.73 412 TYR B O 1
ATOM 7026 N N . PHE B 1 374 ? -3.494 -7.150 -13.883 1.00 17.52 413 PHE B N 1
ATOM 7027 C CA . PHE B 1 374 ? -2.874 -8.169 -13.032 1.00 18.73 413 PHE B CA 1
ATOM 7028 C C . PHE B 1 374 ? -3.949 -9.192 -12.685 1.00 18.59 413 PHE B C 1
ATOM 7029 O O . PHE B 1 374 ? -5.145 -8.921 -12.751 1.00 17.64 413 PHE B O 1
ATOM 7037 N N . GLU B 1 375 ? -3.482 -10.352 -12.284 1.00 20.75 414 GLU B N 1
ATOM 7038 C CA . GLU B 1 375 ? -4.323 -11.440 -11.745 1.00 24.62 414 GLU B CA 1
ATOM 7039 C C . GLU B 1 375 ? -4.135 -11.448 -10.224 1.00 23.33 414 GLU B C 1
ATOM 7040 O O . GLU B 1 375 ? -3.032 -11.115 -9.780 1.00 22.21 414 GLU B O 1
ATOM 7046 N N . MET B 1 376 ? -5.178 -11.824 -9.502 1.00 22.74 415 MET B N 1
ATOM 7047 C CA . MET B 1 376 ? -5.075 -11.928 -8.038 1.00 23.78 415 MET B CA 1
ATOM 7048 C C . MET B 1 376 ? -5.924 -13.079 -7.517 1.00 22.99 415 MET B C 1
ATOM 7049 O O . MET B 1 376 ? -6.892 -13.535 -8.158 1.00 20.04 415 MET B O 1
ATOM 7054 N N . ASN B 1 377 ? -5.517 -13.536 -6.340 1.00 23.63 416 ASN B N 1
ATOM 7055 C CA . ASN B 1 377 ? -6.268 -14.476 -5.498 1.00 24.77 416 ASN B CA 1
ATOM 7056 C C . ASN B 1 377 ? -7.424 -13.698 -4.879 1.00 24.43 416 ASN B C 1
ATOM 7057 O O . ASN B 1 377 ? -7.194 -12.715 -4.194 1.00 25.40 416 ASN B O 1
ATOM 7062 N N . PRO B 1 378 ? -8.675 -14.153 -5.033 1.00 24.70 417 PRO B N 1
ATOM 7063 C CA . PRO B 1 378 ? -9.828 -13.497 -4.426 1.00 26.69 417 PRO B CA 1
ATOM 7064 C C . PRO B 1 378 ? -9.662 -13.303 -2.905 1.00 31.17 417 PRO B C 1
ATOM 7065 O O . PRO B 1 378 ? -10.143 -12.280 -2.421 1.00 31.56 417 PRO B O 1
ATOM 7069 N N . GLU B 1 379 ? -8.929 -14.214 -2.251 1.00 30.10 418 GLU B N 1
ATOM 7070 C CA . GLU B 1 379 ? -8.681 -14.150 -0.776 1.00 34.20 418 GLU B CA 1
ATOM 7071 C C . GLU B 1 379 ? -7.962 -12.855 -0.389 1.00 35.18 418 GLU B C 1
ATOM 7072 O O . GLU B 1 379 ? -8.145 -12.422 0.756 1.00 36.19 418 GLU B O 1
ATOM 7078 N N . ASN B 1 380 ? -7.186 -12.247 -1.303 1.00 32.31 419 ASN B N 1
ATOM 7079 C CA . ASN B 1 380 ? -6.351 -11.057 -1.034 1.00 33.20 419 ASN B CA 1
ATOM 7080 C C . ASN B 1 380 ? -7.188 -9.777 -1.093 1.00 31.94 419 ASN B C 1
ATOM 7081 O O . ASN B 1 380 ? -6.605 -8.719 -1.069 1.00 32.21 419 ASN B O 1
ATOM 7086 N N . ALA B 1 381 ? -8.502 -9.879 -1.210 1.00 33.37 420 ALA B N 1
ATOM 7087 C CA . ALA B 1 381 ? -9.403 -8.714 -1.322 1.00 35.94 420 ALA B CA 1
ATOM 7088 C C . ALA B 1 381 ? -9.545 -8.026 0.042 1.00 38.35 420 ALA B C 1
ATOM 7089 O O . ALA B 1 381 ? -9.762 -6.819 0.045 1.00 35.37 420 ALA B O 1
ATOM 7091 N N . THR B 1 382 ? -9.396 -8.780 1.135 1.00 39.50 421 THR B N 1
ATOM 7092 C CA . THR B 1 382 ? -9.390 -8.243 2.522 1.00 45.58 421 THR B CA 1
ATOM 7093 C C . THR B 1 382 ? -8.205 -8.807 3.313 1.00 44.17 421 THR B C 1
ATOM 7094 O O . THR B 1 382 ? -7.701 -9.870 2.934 1.00 40.91 421 THR B O 1
ATOM 7098 N N . GLN B 1 383 ? -7.850 -8.156 4.422 1.00 49.61 422 GLN B N 1
ATOM 7099 C CA . GLN B 1 383 ? -6.732 -8.595 5.298 1.00 50.88 422 GLN B CA 1
ATOM 7100 C C . GLN B 1 383 ? -7.267 -9.611 6.299 1.00 51.39 422 GLN B C 1
ATOM 7101 O O . GLN B 1 383 ? -6.456 -10.332 6.876 1.00 53.48 422 GLN B O 1
ATOM 7107 N N . LEU B 1 384 ? -8.579 -9.663 6.507 1.00 51.52 423 LEU B N 1
ATOM 7108 C CA . LEU B 1 384 ? -9.196 -10.680 7.399 1.00 55.35 423 LEU B CA 1
ATOM 7109 C C . LEU B 1 384 ? -9.515 -11.943 6.582 1.00 60.46 423 LEU B C 1
ATOM 7110 O O . LEU B 1 384 ? -9.449 -11.875 5.342 1.00 57.86 423 LEU B O 1
ATOM 7115 N N . LYS B 1 385 ? -9.880 -13.038 7.243 1.00 66.42 424 LYS B N 1
ATOM 7116 C CA . LYS B 1 385 ? -10.261 -14.307 6.556 1.00 70.42 424 LYS B CA 1
ATOM 7117 C C . LYS B 1 385 ? -11.785 -14.421 6.534 1.00 68.83 424 LYS B C 1
ATOM 7118 O O . LYS B 1 385 ? -12.326 -14.326 5.412 1.00 70.14 424 LYS B O 1
ATOM 7124 N N . GLY B 1 393 ? -15.244 -8.809 -2.015 1.00 45.60 432 GLY B N 1
ATOM 7125 C CA . GLY B 1 393 ? -15.127 -7.358 -2.278 1.00 45.13 432 GLY B CA 1
ATOM 7126 C C . GLY B 1 393 ? -14.291 -7.060 -3.525 1.00 39.81 432 GLY B C 1
ATOM 7127 O O . GLY B 1 393 ? -13.224 -6.373 -3.409 1.00 41.76 432 GLY B O 1
ATOM 7128 N N . ALA B 1 394 ? -14.742 -7.529 -4.678 1.00 37.39 433 ALA B N 1
ATOM 7129 C CA . ALA B 1 394 ? -14.194 -7.130 -6.007 1.00 34.20 433 ALA B CA 1
ATOM 7130 C C . ALA B 1 394 ? -14.372 -5.614 -6.230 1.00 35.69 433 ALA B C 1
ATOM 7131 O O . ALA B 1 394 ? -13.394 -4.941 -6.642 1.00 32.94 433 ALA B O 1
ATOM 7133 N N . ALA B 1 395 ? -15.553 -5.060 -5.917 1.00 37.39 434 ALA B N 1
ATOM 7134 C CA . ALA B 1 395 ? -15.838 -3.612 -6.068 1.00 38.70 434 ALA B CA 1
ATOM 7135 C C . ALA B 1 395 ? -14.869 -2.764 -5.239 1.00 39.27 434 ALA B C 1
ATOM 7136 O O . ALA B 1 395 ? -14.455 -1.696 -5.748 1.00 38.70 434 ALA B O 1
ATOM 7138 N N . GLU B 1 396 ? -14.489 -3.217 -4.033 1.00 38.10 435 GLU B N 1
ATOM 7139 C CA . GLU B 1 396 ? -13.558 -2.514 -3.122 1.00 38.03 435 GLU B CA 1
ATOM 7140 C C . GLU B 1 396 ? -12.155 -2.540 -3.713 1.00 34.15 435 GLU B C 1
ATOM 7141 O O . GLU B 1 396 ? -11.473 -1.477 -3.710 1.00 34.57 435 GLU B O 1
ATOM 7147 N N . VAL B 1 397 ? -11.724 -3.724 -4.200 1.00 31.94 436 VAL B N 1
ATOM 7148 C CA . VAL B 1 397 ? -10.435 -3.855 -4.935 1.00 27.89 436 VAL B CA 1
ATOM 7149 C C . VAL B 1 397 ? -10.416 -2.798 -6.035 1.00 27.20 436 VAL B C 1
ATOM 7150 O O . VAL B 1 397 ? -9.462 -2.034 -6.109 1.00 27.59 436 VAL B O 1
ATOM 7154 N N . VAL B 1 398 ? -11.462 -2.770 -6.869 1.00 27.54 437 VAL B N 1
ATOM 7155 C CA . VAL B 1 398 ? -11.523 -1.845 -8.039 1.00 29.57 437 VAL B CA 1
ATOM 7156 C C . VAL B 1 398 ? -11.417 -0.389 -7.544 1.00 29.86 437 VAL B C 1
ATOM 7157 O O . VAL B 1 398 ? -10.575 0.334 -8.068 1.00 28.93 437 VAL B O 1
ATOM 7161 N N . LYS B 1 399 ? -12.154 -0.010 -6.502 1.00 34.43 438 LYS B N 1
ATOM 7162 C CA . LYS B 1 399 ? -12.115 1.375 -5.934 1.00 36.84 438 LYS B CA 1
ATOM 7163 C C . LYS B 1 399 ? -10.734 1.675 -5.355 1.00 33.69 438 LYS B C 1
ATOM 7164 O O . LYS B 1 399 ? -10.167 2.732 -5.699 1.00 31.61 438 LYS B O 1
ATOM 7170 N N . LYS B 1 400 ? -10.138 0.761 -4.577 1.00 33.75 439 LYS B N 1
ATOM 7171 C CA . LYS B 1 400 ? -8.800 1.015 -3.980 1.00 34.48 439 LYS B CA 1
ATOM 7172 C C . LYS B 1 400 ? -7.728 1.121 -5.062 1.00 32.05 439 LYS B C 1
ATOM 7173 O O . LYS B 1 400 ? -6.897 2.067 -4.987 1.00 32.31 439 LYS B O 1
ATOM 7179 N N . VAL B 1 401 ? -7.713 0.194 -6.040 1.00 29.09 440 VAL B N 1
ATOM 7180 C CA . VAL B 1 401 ? -6.697 0.264 -7.122 1.00 27.24 440 VAL B CA 1
ATOM 7181 C C . VAL B 1 401 ? -6.793 1.646 -7.823 1.00 26.22 440 VAL B C 1
ATOM 7182 O O . VAL B 1 401 ? -5.717 2.284 -8.039 1.00 26.87 440 VAL B O 1
ATOM 7186 N N . GLY B 1 402 ? -8.005 2.074 -8.178 1.00 25.59 441 GLY B N 1
ATOM 7187 C CA . GLY B 1 402 ? -8.213 3.353 -8.903 1.00 28.10 441 GLY B CA 1
ATOM 7188 C C . GLY B 1 402 ? -7.741 4.576 -8.095 1.00 29.69 441 GLY B C 1
ATOM 7189 O O . GLY B 1 402 ? -7.043 5.419 -8.654 1.00 31.49 441 GLY B O 1
ATOM 7190 N N . GLN B 1 403 ? -7.991 4.579 -6.791 1.00 33.84 442 GLN B N 1
ATOM 7191 C CA . GLN B 1 403 ? -7.580 5.673 -5.848 1.00 36.17 442 GLN B CA 1
ATOM 7192 C C . GLN B 1 403 ? -6.070 5.678 -5.682 1.00 33.54 442 GLN B C 1
ATOM 7193 O O . GLN B 1 403 ? -5.487 6.763 -5.833 1.00 36.80 442 GLN B O 1
ATOM 7199 N N . LYS B 1 404 ? -5.438 4.525 -5.481 1.00 30.64 443 LYS B N 1
ATOM 7200 C CA . LYS B 1 404 ? -3.956 4.450 -5.337 1.00 31.07 443 LYS B CA 1
ATOM 7201 C C . LYS B 1 404 ? -3.245 4.846 -6.632 1.00 29.35 443 LYS B C 1
ATOM 7202 O O . LYS B 1 404 ? -2.154 5.501 -6.590 1.00 28.41 443 LYS B O 1
ATOM 7208 N N . MET B 1 405 ? -3.788 4.419 -7.779 1.00 27.53 444 MET B N 1
ATOM 7209 C CA . MET B 1 405 ? -3.195 4.804 -9.089 1.00 27.02 444 MET B CA 1
ATOM 7210 C C . MET B 1 405 ? -3.247 6.332 -9.223 1.00 27.02 444 MET B C 1
ATOM 7211 O O . MET B 1 405 ? -2.207 6.912 -9.671 1.00 26.73 444 MET B O 1
ATOM 7216 N N . LYS B 1 406 ? -4.371 6.949 -8.877 1.00 29.36 445 LYS B N 1
ATOM 7217 C CA . LYS B 1 406 ? -4.527 8.432 -8.965 1.00 37.33 445 LYS B CA 1
ATOM 7218 C C . LYS B 1 406 ? -3.420 9.134 -8.143 1.00 37.97 445 LYS B C 1
ATOM 7219 O O . LYS B 1 406 ? -2.704 10.002 -8.710 1.00 37.55 445 LYS B O 1
ATOM 7225 N N . GLU B 1 407 ? -3.227 8.709 -6.884 1.00 37.18 446 GLU B N 1
ATOM 7226 C CA . GLU B 1 407 ? -2.156 9.238 -5.988 1.00 38.49 446 GLU B CA 1
ATOM 7227 C C . GLU B 1 407 ? -0.791 9.032 -6.637 1.00 37.16 446 GLU B C 1
ATOM 7228 O O . GLU B 1 407 ? 0.019 9.976 -6.603 1.00 37.33 446 GLU B O 1
ATOM 7234 N N . ILE B 1 408 ? -0.534 7.854 -7.227 1.00 34.63 447 ILE B N 1
ATOM 7235 C CA . ILE B 1 408 ? 0.827 7.537 -7.744 1.00 33.88 447 ILE B CA 1
ATOM 7236 C C . ILE B 1 408 ? 1.084 8.421 -8.970 1.00 34.10 447 ILE B C 1
ATOM 7237 O O . ILE B 1 408 ? 2.249 8.894 -9.161 1.00 32.13 447 ILE B O 1
ATOM 7242 N N . LEU B 1 409 ? 0.052 8.606 -9.802 1.00 32.47 448 LEU B N 1
ATOM 7243 C CA . LEU B 1 409 ? 0.173 9.435 -11.034 1.00 32.68 448 LEU B CA 1
ATOM 7244 C C . LEU B 1 409 ? 0.426 10.918 -10.657 1.00 34.47 448 LEU B C 1
ATOM 7245 O O . LEU B 1 409 ? 1.299 11.504 -11.280 1.00 34.85 448 LEU B O 1
ATOM 7250 N N . GLU B 1 410 ? -0.239 11.439 -9.632 1.00 37.63 449 GLU B N 1
ATOM 7251 C CA . GLU B 1 410 ? 0.027 12.806 -9.053 1.00 45.66 449 GLU B CA 1
ATOM 7252 C C . GLU B 1 410 ? 1.511 12.992 -8.679 1.00 44.36 449 GLU B C 1
ATOM 7253 O O . GLU B 1 410 ? 2.113 13.951 -9.150 1.00 45.14 449 GLU B O 1
ATOM 7259 N N . GLN B 1 411 ? 2.075 12.072 -7.901 1.00 45.09 450 GLN B N 1
ATOM 7260 C CA . GLN B 1 411 ? 3.513 12.055 -7.514 1.00 49.71 450 GLN B CA 1
ATOM 7261 C C . GLN B 1 411 ? 4.391 11.933 -8.763 1.00 50.52 450 GLN B C 1
ATOM 7262 O O . GLN B 1 411 ? 5.452 12.574 -8.810 1.00 54.40 450 GLN B O 1
ATOM 7268 N N . MET B 1 412 ? 4.012 11.106 -9.738 1.00 46.89 451 MET B N 1
ATOM 7269 C CA . MET B 1 412 ? 4.831 10.960 -10.968 1.00 42.82 451 MET B CA 1
ATOM 7270 C C . MET B 1 412 ? 4.754 12.291 -11.717 1.00 44.29 451 MET B C 1
ATOM 7271 O O . MET B 1 412 ? 5.801 12.728 -12.253 1.00 41.36 451 MET B O 1
ATOM 7276 N N . ASP B 1 413 ? 3.568 12.913 -11.733 1.00 44.28 452 ASP B N 1
ATOM 7277 C CA . ASP B 1 413 ? 3.306 14.123 -12.553 1.00 48.87 452 ASP B CA 1
ATOM 7278 C C . ASP B 1 413 ? 4.177 15.281 -12.021 1.00 52.51 452 ASP B C 1
ATOM 7279 O O . ASP B 1 413 ? 4.795 15.994 -12.839 1.00 57.59 452 ASP B O 1
ATOM 7284 N N . ASP B 1 414 ? 4.252 15.438 -10.702 1.00 55.67 453 ASP B N 1
ATOM 7285 C CA . ASP B 1 414 ? 4.985 16.545 -10.025 1.00 58.21 453 ASP B CA 1
ATOM 7286 C C . ASP B 1 414 ? 6.498 16.255 -10.068 1.00 60.27 453 ASP B C 1
ATOM 7287 O O . ASP B 1 414 ? 7.244 17.140 -10.528 1.00 62.29 453 ASP B O 1
ATOM 7292 N N . THR B 1 415 ? 6.939 15.060 -9.678 1.00 57.22 454 THR B N 1
ATOM 7293 C CA . THR B 1 415 ? 8.369 14.637 -9.719 1.00 61.15 454 THR B CA 1
ATOM 7294 C C . THR B 1 415 ? 8.968 14.790 -11.126 1.00 61.87 454 THR B C 1
ATOM 7295 O O . THR B 1 415 ? 10.139 15.139 -11.200 1.00 62.79 454 THR B O 1
ATOM 7299 N N . GLU B 1 416 ? 8.234 14.500 -12.206 1.00 64.24 455 GLU B N 1
ATOM 7300 C CA . GLU B 1 416 ? 8.796 14.522 -13.595 1.00 67.94 455 GLU B CA 1
ATOM 7301 C C . GLU B 1 416 ? 8.373 15.819 -14.320 1.00 70.07 455 GLU B C 1
ATOM 7302 O O . GLU B 1 416 ? 8.758 15.990 -15.502 1.00 71.32 455 GLU B O 1
ATOM 7308 N N . GLU B 1 417 ? 7.625 16.702 -13.645 1.00 71.80 456 GLU B N 1
ATOM 7309 C CA . GLU B 1 417 ? 7.222 18.054 -14.138 1.00 72.94 456 GLU B CA 1
ATOM 7310 C C . GLU B 1 417 ? 6.497 17.912 -15.486 1.00 69.57 456 GLU B C 1
ATOM 7311 O O . GLU B 1 417 ? 7.012 18.405 -16.496 1.00 70.94 456 GLU B O 1
ATOM 7317 N N . MET B 1 418 ? 5.337 17.251 -15.487 1.00 65.33 457 MET B N 1
ATOM 7318 C CA . MET B 1 418 ? 4.560 16.929 -16.707 1.00 63.48 457 MET B CA 1
ATOM 7319 C C . MET B 1 418 ? 3.297 17.795 -16.788 1.00 60.71 457 MET B C 1
ATOM 7320 O O . MET B 1 418 ? 2.448 17.518 -17.669 1.00 64.45 457 MET B O 1
ATOM 7325 N N . ASP B 1 419 ? 3.199 18.821 -15.934 1.00 55.12 458 ASP B N 1
ATOM 7326 C CA . ASP B 1 419 ? 2.183 19.900 -16.044 1.00 53.57 458 ASP B CA 1
ATOM 7327 C C . ASP B 1 419 ? 0.769 19.299 -16.104 1.00 54.98 458 ASP B C 1
ATOM 7328 O O . ASP B 1 419 ? -0.062 19.794 -16.897 1.00 52.23 458 ASP B O 1
ATOM 7333 N N . GLY B 1 420 ? 0.489 18.252 -15.329 1.00 46.59 459 GLY B N 1
ATOM 7334 C CA . GLY B 1 420 ? -0.853 17.650 -15.229 1.00 47.34 459 GLY B CA 1
ATOM 7335 C C . GLY B 1 420 ? -1.198 16.723 -16.394 1.00 46.07 459 GLY B C 1
ATOM 7336 O O . GLY B 1 420 ? -2.322 16.286 -16.443 1.00 50.84 459 GLY B O 1
ATOM 7337 N N . LYS B 1 421 ? -0.277 16.408 -17.298 1.00 44.96 460 LYS B N 1
ATOM 7338 C CA . LYS B 1 421 ? -0.548 15.502 -18.457 1.00 46.98 460 LYS B CA 1
ATOM 7339 C C . LYS B 1 421 ? -0.803 14.070 -17.948 1.00 44.36 460 LYS B C 1
ATOM 7340 O O . LYS B 1 421 ? -1.590 13.405 -18.546 1.00 44.90 460 LYS B O 1
ATOM 7346 N N . LEU B 1 422 ? -0.205 13.649 -16.831 1.00 45.77 461 LEU B N 1
ATOM 7347 C CA . LEU B 1 422 ? -0.484 12.348 -16.159 1.00 43.70 461 LEU B CA 1
ATOM 7348 C C . LEU B 1 422 ? -1.767 12.436 -15.332 1.00 42.82 461 LEU B C 1
ATOM 7349 O O . LEU B 1 422 ? -2.612 11.544 -15.450 1.00 38.68 461 LEU B O 1
ATOM 7354 N N . LYS B 1 423 ? -1.892 13.461 -14.497 1.00 42.97 462 LYS B N 1
ATOM 7355 C CA . LYS B 1 423 ? -3.072 13.675 -13.608 1.00 45.33 462 LYS B CA 1
ATOM 7356 C C . LYS B 1 423 ? -4.366 13.850 -14.416 1.00 43.44 462 LYS B C 1
ATOM 7357 O O . LYS B 1 423 ? -5.436 13.568 -13.883 1.00 41.78 462 LYS B O 1
ATOM 7363 N N . ASP B 1 424 ? -4.287 14.318 -15.659 1.00 44.05 463 ASP B N 1
ATOM 7364 C CA . ASP B 1 424 ? -5.492 14.566 -16.492 1.00 47.33 463 ASP B CA 1
ATOM 7365 C C . ASP B 1 424 ? -5.971 13.252 -17.147 1.00 45.82 463 ASP B C 1
ATOM 7366 O O . ASP B 1 424 ? -7.077 13.267 -17.728 1.00 43.24 463 ASP B O 1
ATOM 7371 N N . ILE B 1 425 ? -5.200 12.151 -17.106 1.00 42.62 464 ILE B N 1
ATOM 7372 C CA . ILE B 1 425 ? -5.595 10.885 -17.808 1.00 40.78 464 ILE B CA 1
ATOM 7373 C C . ILE B 1 425 ? -6.913 10.329 -17.217 1.00 38.11 464 ILE B C 1
ATOM 7374 O O . ILE B 1 425 ? -7.000 10.132 -16.035 1.00 39.81 464 ILE B O 1
ATOM 7379 N N . GLN B 1 426 ? -7.924 10.131 -18.040 1.00 39.58 465 GLN B N 1
ATOM 7380 C CA . GLN B 1 426 ? -9.188 9.419 -17.693 1.00 43.66 465 GLN B CA 1
ATOM 7381 C C . GLN B 1 426 ? -8.967 7.891 -17.873 1.00 33.66 465 GLN B C 1
ATOM 7382 O O . GLN B 1 426 ? -8.516 7.431 -18.980 1.00 29.92 465 GLN B O 1
ATOM 7388 N N . PHE B 1 427 ? -9.297 7.131 -16.839 1.00 29.64 466 PHE B N 1
ATOM 7389 C CA . PHE B 1 427 ? -9.234 5.643 -16.850 1.00 27.54 466 PHE B CA 1
ATOM 7390 C C . PHE B 1 427 ? -10.279 5.073 -15.912 1.00 26.53 466 PHE B C 1
ATOM 7391 O O . PHE B 1 427 ? -10.704 5.729 -14.985 1.00 25.83 466 PHE B O 1
ATOM 7399 N N . THR B 1 428 ? -10.650 3.827 -16.181 1.00 23.14 467 THR B N 1
ATOM 7400 C CA . THR B 1 428 ? -11.618 3.039 -15.409 1.00 25.33 467 THR B CA 1
ATOM 7401 C C . THR B 1 428 ? -10.968 1.687 -15.085 1.00 22.78 467 THR B C 1
ATOM 7402 O O . THR B 1 428 ? -10.242 1.150 -15.942 1.00 20.85 467 THR B O 1
ATOM 7406 N N . VAL B 1 429 ? -11.149 1.225 -13.879 1.00 21.95 468 VAL B N 1
ATOM 7407 C CA . VAL B 1 429 ? -10.609 -0.059 -13.381 1.00 22.60 468 VAL B CA 1
ATOM 7408 C C . VAL B 1 429 ? -11.773 -1.034 -13.425 1.00 22.66 468 VAL B C 1
ATOM 7409 O O . VAL B 1 429 ? -12.855 -0.667 -13.005 1.00 22.71 468 VAL B O 1
ATOM 7413 N N . MET B 1 430 ? -11.550 -2.227 -13.951 1.00 23.54 469 MET B N 1
ATOM 7414 C CA . MET B 1 430 ? -12.582 -3.287 -14.036 1.00 26.06 469 MET B CA 1
ATOM 7415 C C . MET B 1 430 ? -12.006 -4.596 -13.541 1.00 23.74 469 MET B C 1
ATOM 7416 O O . MET B 1 430 ? -10.786 -4.763 -13.589 1.00 20.77 469 MET B O 1
ATOM 7421 N N . HIS B 1 431 ? -12.878 -5.552 -13.285 1.00 24.16 470 HIS B N 1
ATOM 7422 C CA . HIS B 1 431 ? -12.485 -6.916 -12.878 1.00 22.83 470 HIS B CA 1
ATOM 7423 C C . HIS B 1 431 ? -13.254 -7.947 -13.681 1.00 21.42 470 HIS B C 1
ATOM 7424 O O . HIS B 1 431 ? -14.357 -7.679 -14.136 1.00 19.18 470 HIS B O 1
ATOM 7431 N N . SER B 1 432 ? -12.651 -9.112 -13.815 1.00 19.04 471 SER B N 1
ATOM 7432 C CA . SER B 1 432 ? -13.272 -10.323 -14.363 1.00 18.67 471 SER B CA 1
ATOM 7433 C C . SER B 1 432 ? -13.072 -11.424 -13.302 1.00 18.28 471 SER B C 1
ATOM 7434 O O . SER B 1 432 ? -11.976 -11.508 -12.742 1.00 17.28 471 SER B O 1
ATOM 7437 N N . VAL B 1 433 ? -14.116 -12.182 -13.069 1.00 18.55 472 VAL B N 1
ATOM 7438 C CA . VAL B 1 433 ? -14.112 -13.441 -12.276 1.00 19.09 472 VAL B CA 1
ATOM 7439 C C . VAL B 1 433 ? -13.805 -14.584 -13.223 1.00 17.91 472 VAL B C 1
ATOM 7440 O O . VAL B 1 433 ? -14.598 -14.823 -14.098 1.00 18.74 472 VAL B O 1
ATOM 7444 N N . LEU B 1 434 ? -12.663 -15.243 -13.068 1.00 17.64 473 LEU B N 1
ATOM 7445 C CA . LEU B 1 434 ? -12.237 -16.389 -13.917 1.00 16.33 473 LEU B CA 1
ATOM 7446 C C . LEU B 1 434 ? -12.235 -17.677 -13.066 1.00 16.76 473 LEU B C 1
ATOM 7447 O O . LEU B 1 434 ? -11.204 -18.008 -12.461 1.00 17.42 473 LEU B O 1
ATOM 7452 N N . GLY B 1 435 ? -13.370 -18.379 -13.021 1.00 17.10 474 GLY B N 1
ATOM 7453 C CA . GLY B 1 435 ? -13.574 -19.546 -12.129 1.00 17.85 474 GLY B CA 1
ATOM 7454 C C . GLY B 1 435 ? -13.974 -20.813 -12.893 1.00 17.74 474 GLY B C 1
ATOM 7455 O O . GLY B 1 435 ? -14.035 -20.788 -14.182 1.00 16.21 474 GLY B O 1
ATOM 7456 N N . ARG B 1 436 ? -14.186 -21.901 -12.171 1.00 18.33 475 ARG B N 1
ATOM 7457 C CA . ARG B 1 436 ? -14.383 -23.260 -12.722 1.00 20.18 475 ARG B CA 1
ATOM 7458 C C . ARG B 1 436 ? -15.866 -23.642 -12.649 1.00 22.14 475 ARG B C 1
ATOM 7459 O O . ARG B 1 436 ? -16.252 -24.695 -13.183 1.00 24.70 475 ARG B O 1
ATOM 7467 N N . GLY B 1 437 ? -16.691 -22.793 -12.114 1.00 26.10 476 GLY B N 1
ATOM 7468 C CA . GLY B 1 437 ? -18.149 -22.993 -12.222 1.00 30.32 476 GLY B CA 1
ATOM 7469 C C . GLY B 1 437 ? -18.854 -23.043 -10.879 1.00 34.07 476 GLY B C 1
ATOM 7470 O O . GLY B 1 437 ? -20.064 -22.874 -10.904 1.00 34.77 476 GLY B O 1
ATOM 7471 N N . LEU B 1 438 ? -18.154 -23.330 -9.793 1.00 34.37 477 LEU B N 1
ATOM 7472 C CA . LEU B 1 438 ? -18.833 -23.442 -8.465 1.00 39.49 477 LEU B CA 1
ATOM 7473 C C . LEU B 1 438 ? -18.422 -22.245 -7.605 1.00 41.83 477 LEU B C 1
ATOM 7474 O O . LEU B 1 438 ? -18.544 -21.111 -8.096 1.00 58.15 477 LEU B O 1
ATOM 7479 N N . ASP B 1 439 ? -17.864 -22.473 -6.427 1.00 39.43 478 ASP B N 1
ATOM 7480 C CA . ASP B 1 439 ? -17.429 -21.379 -5.516 1.00 38.09 478 ASP B CA 1
ATOM 7481 C C . ASP B 1 439 ? -15.922 -21.186 -5.695 1.00 32.56 478 ASP B C 1
ATOM 7482 O O . ASP B 1 439 ? -15.274 -22.050 -6.350 1.00 30.03 478 ASP B O 1
ATOM 7487 N N . ASP B 1 440 ? -15.404 -20.109 -5.109 1.00 30.54 479 ASP B N 1
ATOM 7488 C CA . ASP B 1 440 ? -14.004 -19.665 -5.267 1.00 32.44 479 ASP B CA 1
ATOM 7489 C C . ASP B 1 440 ? -13.070 -20.752 -4.758 1.00 32.99 479 ASP B C 1
ATOM 7490 O O . ASP B 1 440 ? -11.910 -20.798 -5.216 1.00 31.17 479 ASP B O 1
ATOM 7495 N N . LYS B 1 441 ? -13.543 -21.574 -3.828 1.00 31.02 480 LYS B N 1
ATOM 7496 C CA . LYS B 1 441 ? -12.659 -22.507 -3.106 1.00 36.19 480 LYS B CA 1
ATOM 7497 C C . LYS B 1 441 ? -12.807 -23.943 -3.626 1.00 36.39 480 LYS B C 1
ATOM 7498 O O . LYS B 1 441 ? -11.944 -24.737 -3.293 1.00 41.22 480 LYS B O 1
ATOM 7504 N N . THR B 1 442 ? -13.852 -24.287 -4.378 1.00 31.47 481 THR B N 1
ATOM 7505 C CA . THR B 1 442 ? -14.145 -25.716 -4.662 1.00 29.32 481 THR B CA 1
ATOM 7506 C C . THR B 1 442 ? -13.959 -26.003 -6.148 1.00 25.22 481 THR B C 1
ATOM 7507 O O . THR B 1 442 ? -14.646 -25.400 -6.973 1.00 22.97 481 THR B O 1
ATOM 7511 N N . HIS B 1 443 ? -13.091 -26.952 -6.458 1.00 22.72 482 HIS B N 1
ATOM 7512 C CA . HIS B 1 443 ? -12.972 -27.560 -7.798 1.00 22.66 482 HIS B CA 1
ATOM 7513 C C . HIS B 1 443 ? -14.165 -28.490 -8.021 1.00 21.23 482 HIS B C 1
ATOM 7514 O O . HIS B 1 443 ? -14.435 -29.354 -7.184 1.00 19.96 482 HIS B O 1
ATOM 7521 N N . PRO B 1 444 ? -14.902 -28.332 -9.135 1.00 18.81 483 PRO B N 1
ATOM 7522 C CA . PRO B 1 444 ? -16.054 -29.186 -9.432 1.00 19.00 483 PRO B CA 1
ATOM 7523 C C . PRO B 1 444 ? -15.778 -30.696 -9.274 1.00 19.12 483 PRO B C 1
ATOM 7524 O O . PRO B 1 444 ? -16.665 -31.443 -8.888 1.00 20.85 483 PRO B O 1
ATOM 7528 N N . ILE B 1 445 ? -14.579 -31.130 -9.643 1.00 18.93 484 ILE B N 1
ATOM 7529 C CA . ILE B 1 445 ? -14.184 -32.549 -9.588 1.00 21.51 484 ILE B CA 1
ATOM 7530 C C . ILE B 1 445 ? -14.339 -33.089 -8.162 1.00 21.83 484 ILE B C 1
ATOM 7531 O O . ILE B 1 445 ? -14.681 -34.281 -8.019 1.00 20.62 484 ILE B O 1
ATOM 7536 N N . GLU B 1 446 ? -14.094 -32.266 -7.139 1.00 21.89 485 GLU B N 1
ATOM 7537 C CA . GLU B 1 446 ? -14.251 -32.691 -5.711 1.00 23.54 485 GLU B CA 1
ATOM 7538 C C . GLU B 1 446 ? -15.693 -33.125 -5.441 1.00 22.86 485 GLU B C 1
ATOM 7539 O O . GLU B 1 446 ? -15.905 -33.905 -4.529 1.00 22.39 485 GLU B O 1
ATOM 7545 N N . ARG B 1 447 ? -16.651 -32.614 -6.205 1.00 22.22 486 ARG B N 1
ATOM 7546 C CA . ARG B 1 447 ? -18.095 -32.847 -5.968 1.00 23.06 486 ARG B CA 1
ATOM 7547 C C . ARG B 1 447 ? -18.680 -33.781 -7.036 1.00 20.67 486 ARG B C 1
ATOM 7548 O O . ARG B 1 447 ? -19.915 -33.787 -7.159 1.00 19.80 486 ARG B O 1
ATOM 7556 N N . GLN B 1 448 ? -17.830 -34.540 -7.734 1.00 18.14 487 GLN B N 1
ATOM 7557 C CA . GLN B 1 448 ? -18.294 -35.556 -8.696 1.00 17.90 487 GLN B CA 1
ATOM 7558 C C . GLN B 1 448 ? -18.109 -36.926 -8.059 1.00 17.52 487 GLN B C 1
ATOM 7559 O O . GLN B 1 448 ? -17.005 -37.214 -7.587 1.00 18.59 487 GLN B O 1
ATOM 7565 N N A ILE B 1 449 ? -19.148 -37.750 -8.111 0.50 17.69 488 ILE B N 1
ATOM 7566 N N B ILE B 1 449 ? -19.141 -37.751 -8.113 0.50 18.16 488 ILE B N 1
ATOM 7567 C CA A ILE B 1 449 ? -19.108 -39.162 -7.640 0.50 17.93 488 ILE B CA 1
ATOM 7568 C CA B ILE B 1 449 ? -19.069 -39.158 -7.641 0.50 18.69 488 ILE B CA 1
ATOM 7569 C C A ILE B 1 449 ? -18.495 -40.051 -8.731 0.50 17.53 488 ILE B C 1
ATOM 7570 C C B ILE B 1 449 ? -18.457 -40.041 -8.733 0.50 17.97 488 ILE B C 1
ATOM 7571 O O A ILE B 1 449 ? -18.827 -39.870 -9.933 0.50 17.09 488 ILE B O 1
ATOM 7572 O O B ILE B 1 449 ? -18.769 -39.868 -9.929 0.50 17.53 488 ILE B O 1
ATOM 7581 N N . PHE B 1 450 ? -17.676 -41.025 -8.320 1.00 17.82 489 PHE B N 1
ATOM 7582 C CA . PHE B 1 450 ? -17.017 -42.002 -9.203 1.00 16.67 489 PHE B CA 1
ATOM 7583 C C . PHE B 1 450 ? -17.330 -43.415 -8.718 1.00 17.39 489 PHE B C 1
ATOM 7584 O O . PHE B 1 450 ? -17.804 -43.558 -7.552 1.00 17.12 489 PHE B O 1
ATOM 7592 N N . TYR B 1 451 ? -17.016 -44.404 -9.552 1.00 17.43 490 TYR B N 1
ATOM 7593 C CA . TYR B 1 451 ? -17.134 -45.816 -9.123 1.00 19.09 490 TYR B CA 1
ATOM 7594 C C . TYR B 1 451 ? -15.828 -46.506 -9.436 1.00 21.27 490 TYR B C 1
ATOM 7595 O O . TYR B 1 451 ? -15.102 -46.077 -10.357 1.00 19.34 490 TYR B O 1
ATOM 7604 N N . ASP B 1 452 ? -15.647 -47.627 -8.762 1.00 23.94 491 ASP B N 1
ATOM 7605 C CA . ASP B 1 452 ? -14.489 -48.518 -8.897 1.00 27.80 491 ASP B CA 1
ATOM 7606 C C . ASP B 1 452 ? -14.847 -49.714 -9.777 1.00 26.25 491 ASP B C 1
ATOM 7607 O O . ASP B 1 452 ? -16.029 -50.081 -9.833 1.00 24.90 491 ASP B O 1
ATOM 7612 N N . GLY B 1 453 ? -13.844 -50.332 -10.383 1.00 26.28 492 GLY B N 1
ATOM 7613 C CA . GLY B 1 453 ? -13.958 -51.661 -11.011 1.00 26.27 492 GLY B CA 1
ATOM 7614 C C . GLY B 1 453 ? -14.779 -51.581 -12.282 1.00 25.54 492 GLY B C 1
ATOM 7615 O O . GLY B 1 453 ? -14.956 -50.429 -12.862 1.00 22.74 492 GLY B O 1
ATOM 7616 N N . LYS B 1 454 ? -15.260 -52.732 -12.733 1.00 25.72 493 LYS B N 1
ATOM 7617 C CA . LYS B 1 454 ? -16.062 -52.876 -13.981 1.00 28.29 493 LYS B CA 1
ATOM 7618 C C . LYS B 1 454 ? -17.391 -53.532 -13.635 1.00 31.11 493 LYS B C 1
ATOM 7619 O O . LYS B 1 454 ? -17.593 -54.706 -13.928 1.00 31.00 493 LYS B O 1
ATOM 7625 N N . PRO B 1 455 ? -18.321 -52.809 -12.981 1.00 36.13 494 PRO B N 1
ATOM 7626 C CA . PRO B 1 455 ? -19.556 -53.432 -12.511 1.00 39.93 494 PRO B CA 1
ATOM 7627 C C . PRO B 1 455 ? -20.415 -53.934 -13.682 1.00 44.00 494 PRO B C 1
ATOM 7628 O O . PRO B 1 455 ? -20.278 -53.435 -14.786 1.00 47.37 494 PRO B O 1
ATOM 7632 N N . SER B 1 456 ? -21.208 -54.975 -13.423 1.00 52.60 495 SER B N 1
ATOM 7633 C CA . SER B 1 456 ? -22.225 -55.555 -14.346 1.00 61.51 495 SER B CA 1
ATOM 7634 C C . SER B 1 456 ? -23.468 -55.983 -13.549 1.00 59.64 495 SER B C 1
ATOM 7635 O O . SER B 1 456 ? -24.540 -55.416 -13.860 1.00 58.82 495 SER B O 1
ATOM 7638 N N . VAL B 1 463 ? -21.826 -50.105 -7.479 1.00 51.13 502 VAL B N 1
ATOM 7639 C CA . VAL B 1 463 ? -23.189 -49.873 -6.909 1.00 46.73 502 VAL B CA 1
ATOM 7640 C C . VAL B 1 463 ? -23.173 -48.706 -5.903 1.00 40.64 502 VAL B C 1
ATOM 7641 O O . VAL B 1 463 ? -24.096 -47.889 -6.068 1.00 38.65 502 VAL B O 1
ATOM 7645 N N . VAL B 1 464 ? -22.214 -48.577 -4.973 1.00 34.66 503 VAL B N 1
ATOM 7646 C CA . VAL B 1 464 ? -22.086 -47.334 -4.138 1.00 33.76 503 VAL B CA 1
ATOM 7647 C C . VAL B 1 464 ? -20.879 -46.537 -4.649 1.00 31.61 503 VAL B C 1
ATOM 7648 O O . VAL B 1 464 ? -19.793 -47.098 -4.782 1.00 33.66 503 VAL B O 1
ATOM 7652 N N . GLY B 1 465 ? -21.086 -45.272 -4.975 1.00 29.34 504 GLY B N 1
ATOM 7653 C CA . GLY B 1 465 ? -20.032 -44.397 -5.510 1.00 27.23 504 GLY B CA 1
ATOM 7654 C C . GLY B 1 465 ? -19.223 -43.786 -4.386 1.00 26.33 504 GLY B C 1
ATOM 7655 O O . GLY B 1 465 ? -19.569 -44.039 -3.228 1.00 23.95 504 GLY B O 1
ATOM 7656 N N . PHE B 1 466 ? -18.190 -43.028 -4.738 1.00 23.74 505 PHE B N 1
ATOM 7657 C CA . PHE B 1 466 ? -17.358 -42.286 -3.770 1.00 24.07 505 PHE B CA 1
ATOM 7658 C C . PHE B 1 466 ? -16.939 -40.980 -4.423 1.00 24.32 505 PHE B C 1
ATOM 7659 O O . PHE B 1 466 ? -16.846 -40.874 -5.654 1.00 22.07 505 PHE B O 1
ATOM 7667 N N . TYR B 1 467 ? -16.681 -39.990 -3.592 1.00 24.94 506 TYR B N 1
ATOM 7668 C CA . TYR B 1 467 ? -16.080 -38.696 -3.986 1.00 25.24 506 TYR B CA 1
ATOM 7669 C C . TYR B 1 467 ? -14.567 -38.830 -3.902 1.00 24.37 506 TYR B C 1
ATOM 7670 O O . TYR B 1 467 ? -14.064 -39.709 -3.198 1.00 24.56 506 TYR B O 1
ATOM 7679 N N . PRO B 1 468 ? -13.782 -38.025 -4.646 1.00 23.14 507 PRO B N 1
ATOM 7680 C CA . PRO B 1 468 ? -12.321 -38.123 -4.633 1.00 22.82 507 PRO B CA 1
ATOM 7681 C C . PRO B 1 468 ? -11.772 -37.871 -3.224 1.00 24.57 507 PRO B C 1
ATOM 7682 O O . PRO B 1 468 ? -12.365 -37.060 -2.476 1.00 22.34 507 PRO B O 1
ATOM 7686 N N . SER B 1 469 ? -10.643 -38.502 -2.930 1.00 26.93 508 SER B N 1
ATOM 7687 C CA . SER B 1 469 ? -9.843 -38.194 -1.721 1.00 30.31 508 SER B CA 1
ATOM 7688 C C . SER B 1 469 ? -9.498 -36.705 -1.704 1.00 30.94 508 SER B C 1
ATOM 7689 O O . SER B 1 469 ? -9.333 -36.131 -2.750 1.00 30.89 508 SER B O 1
ATOM 7692 N N . GLU B 1 470 ? -9.287 -36.138 -0.529 1.00 32.98 509 GLU B N 1
ATOM 7693 C CA . GLU B 1 470 ? -8.832 -34.753 -0.272 1.00 36.65 509 GLU B CA 1
ATOM 7694 C C . GLU B 1 470 ? -7.473 -34.543 -0.918 1.00 35.60 509 GLU B C 1
ATOM 7695 O O . GLU B 1 470 ? -7.185 -33.370 -1.300 1.00 36.24 509 GLU B O 1
ATOM 7701 N N . ASP B 1 471 ? -6.689 -35.618 -1.078 1.00 33.23 510 ASP B N 1
ATOM 7702 C CA . ASP B 1 471 ? -5.371 -35.552 -1.749 1.00 33.55 510 ASP B CA 1
ATOM 7703 C C . ASP B 1 471 ? -5.514 -35.113 -3.215 1.00 31.60 510 ASP B C 1
ATOM 7704 O O . ASP B 1 471 ? -4.525 -34.521 -3.741 1.00 31.07 510 ASP B O 1
ATOM 7709 N N . TYR B 1 472 ? -6.615 -35.459 -3.891 1.00 27.08 511 TYR B N 1
ATOM 7710 C CA . TYR B 1 472 ? -6.650 -35.339 -5.357 1.00 25.96 511 TYR B CA 1
ATOM 7711 C C . TYR B 1 472 ? -6.472 -33.859 -5.693 1.00 27.64 511 TYR B C 1
ATOM 7712 O O . TYR B 1 472 ? -5.547 -33.542 -6.483 1.00 26.38 511 TYR B O 1
ATOM 7721 N N . VAL B 1 473 ? -7.286 -32.975 -5.102 1.00 27.29 512 VAL B N 1
ATOM 7722 C CA . VAL B 1 473 ? -7.204 -31.530 -5.413 1.00 31.55 512 VAL B CA 1
ATOM 7723 C C . VAL B 1 473 ? -5.814 -30.990 -5.004 1.00 30.21 512 VAL B C 1
ATOM 7724 O O . VAL B 1 473 ? -5.275 -30.097 -5.699 1.00 27.09 512 VAL B O 1
ATOM 7728 N N . ILE B 1 474 ? -5.257 -31.477 -3.882 1.00 29.63 513 ILE B N 1
ATOM 7729 C CA . ILE B 1 474 ? -3.951 -30.960 -3.365 1.00 29.27 513 ILE B CA 1
ATOM 7730 C C . ILE B 1 474 ? -2.874 -31.319 -4.388 1.00 27.46 513 ILE B C 1
ATOM 7731 O O . ILE B 1 474 ? -2.097 -30.429 -4.681 1.00 25.74 513 ILE B O 1
ATOM 7736 N N . ASN B 1 475 ? -2.896 -32.544 -4.938 1.00 25.60 514 ASN B N 1
ATOM 7737 C CA . ASN B 1 475 ? -1.865 -33.022 -5.875 1.00 25.55 514 ASN B CA 1
ATOM 7738 C C . ASN B 1 475 ? -2.115 -32.443 -7.280 1.00 24.97 514 ASN B C 1
ATOM 7739 O O . ASN B 1 475 ? -1.139 -32.402 -8.052 1.00 25.19 514 ASN B O 1
ATOM 7744 N N . ASN B 1 476 ? -3.342 -32.059 -7.666 1.00 23.81 515 ASN B N 1
ATOM 7745 C CA . ASN B 1 476 ? -3.627 -31.835 -9.115 1.00 24.06 515 ASN B CA 1
ATOM 7746 C C . ASN B 1 476 ? -4.100 -30.409 -9.417 1.00 24.96 515 ASN B C 1
ATOM 7747 O O . ASN B 1 476 ? -4.078 -30.056 -10.581 1.00 25.67 515 ASN B O 1
ATOM 7752 N N . CYS B 1 477 ? -4.562 -29.653 -8.435 1.00 24.32 516 CYS B N 1
ATOM 7753 C CA . CYS B 1 477 ? -5.244 -28.366 -8.692 1.00 25.21 516 CYS B CA 1
ATOM 7754 C C . CYS B 1 477 ? -4.641 -27.257 -7.843 1.00 24.03 516 CYS B C 1
ATOM 7755 O O . CYS B 1 477 ? -4.100 -27.479 -6.765 1.00 21.99 516 CYS B O 1
ATOM 7758 N N . PRO B 1 478 ? -4.774 -25.993 -8.289 1.00 24.94 517 PRO B N 1
ATOM 7759 C CA . PRO B 1 478 ? -4.355 -24.891 -7.442 1.00 26.62 517 PRO B CA 1
ATOM 7760 C C . PRO B 1 478 ? -5.276 -24.785 -6.221 1.00 25.74 517 PRO B C 1
ATOM 7761 O O . PRO B 1 478 ? -6.375 -25.281 -6.245 1.00 23.33 517 PRO B O 1
ATOM 7765 N N . ARG B 1 479 ? -4.808 -24.083 -5.208 1.00 27.53 518 ARG B N 1
ATOM 7766 C CA . ARG B 1 479 ? -5.491 -23.913 -3.905 1.00 31.10 518 ARG B CA 1
ATOM 7767 C C . ARG B 1 479 ? -6.877 -23.345 -4.146 1.00 26.30 518 ARG B C 1
ATOM 7768 O O . ARG B 1 479 ? -7.817 -23.805 -3.560 1.00 24.68 518 ARG B O 1
ATOM 7776 N N . MET B 1 480 ? -6.971 -22.324 -4.990 1.00 25.07 519 MET B N 1
ATOM 7777 C CA . MET B 1 480 ? -8.262 -21.654 -5.274 1.00 24.72 519 MET B CA 1
ATOM 7778 C C . MET B 1 480 ? -8.721 -22.081 -6.676 1.00 22.91 519 MET B C 1
ATOM 7779 O O . MET B 1 480 ? -7.893 -22.219 -7.555 1.00 21.89 519 MET B O 1
ATOM 7784 N N . ALA B 1 481 ? -10.025 -22.286 -6.834 1.00 21.51 520 ALA B N 1
ATOM 7785 C CA . ALA B 1 481 ? -10.683 -22.684 -8.086 1.00 21.62 520 ALA B CA 1
ATOM 7786 C C . ALA B 1 481 ? -10.929 -21.407 -8.941 1.00 20.19 520 ALA B C 1
ATOM 7787 O O . ALA B 1 481 ? -11.108 -21.560 -10.142 1.00 20.86 520 ALA B O 1
ATOM 7789 N N . THR B 1 482 ? -10.907 -20.232 -8.340 1.00 19.79 521 THR B N 1
ATOM 7790 C CA . THR B 1 482 ? -11.187 -18.935 -8.976 1.00 20.60 521 THR B CA 1
ATOM 7791 C C . THR B 1 482 ? -9.972 -18.002 -8.879 1.00 19.77 521 THR B C 1
ATOM 7792 O O . THR B 1 482 ? -9.324 -17.953 -7.810 1.00 17.39 521 THR B O 1
ATOM 7796 N N . LYS B 1 483 ? -9.738 -17.228 -9.945 1.00 18.08 522 LYS B N 1
ATOM 7797 C CA . LYS B 1 483 ? -8.839 -16.063 -9.939 1.00 19.03 522 LYS B CA 1
ATOM 7798 C C . LYS B 1 483 ? -9.601 -14.868 -10.475 1.00 18.22 522 LYS B C 1
ATOM 7799 O O . LYS B 1 483 ? -10.625 -15.061 -11.140 1.00 17.19 522 LYS B O 1
ATOM 7805 N N . TRP B 1 484 ? -9.183 -13.663 -10.066 1.00 18.85 523 TRP B N 1
ATOM 7806 C CA . TRP B 1 484 ? -9.703 -12.377 -10.556 1.00 19.03 523 TRP B CA 1
ATOM 7807 C C . TRP B 1 484 ? -8.652 -11.722 -11.433 1.00 18.84 523 TRP B C 1
ATOM 7808 O O . TRP B 1 484 ? -7.458 -11.739 -11.085 1.00 18.78 523 TRP B O 1
ATOM 7819 N N . GLU B 1 485 ? -9.084 -11.126 -12.547 1.00 18.18 524 GLU B N 1
ATOM 7820 C CA . GLU B 1 485 ? -8.202 -10.248 -13.325 1.00 18.77 524 GLU B CA 1
ATOM 7821 C C . GLU B 1 485 ? -8.700 -8.812 -13.101 1.00 18.01 524 GLU B C 1
ATOM 7822 O O . GLU B 1 485 ? -9.928 -8.558 -13.222 1.00 16.97 524 GLU B O 1
ATOM 7828 N N . ILE B 1 486 ? -7.781 -7.925 -12.802 1.00 17.72 525 ILE B N 1
ATOM 7829 C CA . ILE B 1 486 ? -8.040 -6.483 -12.603 1.00 17.29 525 ILE B CA 1
ATOM 7830 C C . ILE B 1 486 ? -7.366 -5.803 -13.789 1.00 17.29 525 ILE B C 1
ATOM 7831 O O . ILE B 1 486 ? -6.156 -6.046 -14.022 1.00 17.20 525 ILE B O 1
ATOM 7836 N N . PHE B 1 487 ? -8.096 -4.973 -14.522 1.00 16.66 526 PHE B N 1
ATOM 7837 C CA . PHE B 1 487 ? -7.519 -4.321 -15.698 1.00 16.84 526 PHE B CA 1
ATOM 7838 C C . PHE B 1 487 ? -8.067 -2.901 -15.837 1.00 17.12 526 PHE B C 1
ATOM 7839 O O . PHE B 1 487 ? -9.138 -2.546 -15.338 1.00 16.86 526 PHE B O 1
ATOM 7847 N N . VAL B 1 488 ? -7.299 -2.112 -16.578 1.00 17.20 527 VAL B N 1
ATOM 7848 C CA . VAL B 1 488 ? -7.524 -0.649 -16.715 1.00 17.72 527 VAL B CA 1
ATOM 7849 C C . VAL B 1 488 ? -7.806 -0.323 -18.211 1.00 17.94 527 VAL B C 1
ATOM 7850 O O . VAL B 1 488 ? -7.045 -0.725 -19.045 1.00 17.08 527 VAL B O 1
ATOM 7854 N N . MET B 1 489 ? -8.857 0.449 -18.455 1.00 19.88 528 MET B N 1
ATOM 7855 C CA . MET B 1 489 ? -9.285 0.990 -19.769 1.00 21.87 528 MET B CA 1
ATOM 7856 C C . MET B 1 489 ? -9.129 2.520 -19.712 1.00 22.57 528 MET B C 1
ATOM 7857 O O . MET B 1 489 ? -9.714 3.140 -18.853 1.00 22.43 528 MET B O 1
ATOM 7862 N N . GLY B 1 490 ? -8.337 3.106 -20.593 1.00 22.08 529 GLY B N 1
ATOM 7863 C CA . GLY B 1 490 ? -8.207 4.559 -20.734 1.00 22.82 529 GLY B CA 1
ATOM 7864 C C . GLY B 1 490 ? -8.639 5.063 -22.086 1.00 24.61 529 GLY B C 1
ATOM 7865 O O . GLY B 1 490 ? -9.115 4.245 -22.948 1.00 22.96 529 GLY B O 1
ATOM 7866 N N . ASP B 1 491 ? -8.553 6.375 -22.281 1.00 27.85 530 ASP B N 1
ATOM 7867 C CA . ASP B 1 491 ? -9.003 6.974 -23.562 1.00 30.10 530 ASP B CA 1
ATOM 7868 C C . ASP B 1 491 ? -8.108 6.389 -24.661 1.00 28.39 530 ASP B C 1
ATOM 7869 O O . ASP B 1 491 ? -6.899 6.258 -24.472 1.00 27.62 530 ASP B O 1
ATOM 7874 N N . ARG B 1 492 ? -8.700 6.118 -25.815 1.00 28.02 531 ARG B N 1
ATOM 7875 C CA . ARG B 1 492 ? -8.040 5.550 -27.000 1.00 27.24 531 ARG B CA 1
ATOM 7876 C C . ARG B 1 492 ? -6.848 6.403 -27.413 1.00 28.28 531 ARG B C 1
ATOM 7877 O O . ARG B 1 492 ? -5.919 5.837 -27.999 1.00 28.58 531 ARG B O 1
ATOM 7885 N N . SER B 1 493 ? -6.892 7.712 -27.159 1.00 28.87 532 SER B N 1
ATOM 7886 C CA . SER B 1 493 ? -5.812 8.664 -27.525 1.00 33.00 532 SER B CA 1
ATOM 7887 C C . SER B 1 493 ? -4.472 8.193 -26.931 1.00 34.65 532 SER B C 1
ATOM 7888 O O . SER B 1 493 ? -3.443 8.439 -27.592 1.00 32.95 532 SER B O 1
ATOM 7891 N N . LEU B 1 494 ? -4.460 7.502 -25.773 1.00 32.84 533 LEU B N 1
ATOM 7892 C CA . LEU B 1 494 ? -3.215 6.989 -25.135 1.00 34.22 533 LEU B CA 1
ATOM 7893 C C . LEU B 1 494 ? -2.448 6.024 -26.042 1.00 31.92 533 LEU B C 1
ATOM 7894 O O . LEU B 1 494 ? -1.243 5.848 -25.788 1.00 32.48 533 LEU B O 1
ATOM 7899 N N . ARG B 1 495 ? -3.088 5.428 -27.051 1.00 34.09 534 ARG B N 1
ATOM 7900 C CA . ARG B 1 495 ? -2.399 4.633 -28.110 1.00 35.91 534 ARG B CA 1
ATOM 7901 C C . ARG B 1 495 ? -1.272 5.452 -28.766 1.00 38.42 534 ARG B C 1
ATOM 7902 O O . ARG B 1 495 ? -0.281 4.839 -29.150 1.00 41.04 534 ARG B O 1
ATOM 7910 N N . LYS B 1 496 ? -1.426 6.767 -28.892 1.00 42.76 535 LYS B N 1
ATOM 7911 C CA . LYS B 1 496 ? -0.444 7.620 -29.617 1.00 50.65 535 LYS B CA 1
ATOM 7912 C C . LYS B 1 496 ? 0.514 8.311 -28.637 1.00 55.48 535 LYS B C 1
ATOM 7913 O O . LYS B 1 496 ? 1.226 9.220 -29.083 1.00 56.49 535 LYS B O 1
ATOM 7919 N N . GLU B 1 497 ? 0.563 7.885 -27.364 1.00 50.34 536 GLU B N 1
ATOM 7920 C CA . GLU B 1 497 ? 1.395 8.533 -26.326 1.00 48.07 536 GLU B CA 1
ATOM 7921 C C . GLU B 1 497 ? 1.941 7.459 -25.402 1.00 46.07 536 GLU B C 1
ATOM 7922 O O . GLU B 1 497 ? 1.578 7.436 -24.235 1.00 34.69 536 GLU B O 1
ATOM 7928 N N . PRO B 1 498 ? 2.787 6.545 -25.930 1.00 50.82 537 PRO B N 1
ATOM 7929 C CA . PRO B 1 498 ? 3.266 5.391 -25.168 1.00 50.85 537 PRO B CA 1
ATOM 7930 C C . PRO B 1 498 ? 4.027 5.737 -23.879 1.00 53.37 537 PRO B C 1
ATOM 7931 O O . PRO B 1 498 ? 3.884 4.977 -22.912 1.00 54.27 537 PRO B O 1
ATOM 7935 N N . LEU B 1 499 ? 4.751 6.859 -23.853 1.00 49.72 538 LEU B N 1
ATOM 7936 C CA . LEU B 1 499 ? 5.487 7.322 -22.642 1.00 49.98 538 LEU B CA 1
ATOM 7937 C C . LEU B 1 499 ? 4.507 7.567 -21.487 1.00 43.62 538 LEU B C 1
ATOM 7938 O O . LEU B 1 499 ? 4.824 7.126 -20.358 1.00 46.32 538 LEU B O 1
ATOM 7943 N N . LEU B 1 500 ? 3.356 8.197 -21.765 1.00 39.37 539 LEU B N 1
ATOM 7944 C CA . LEU B 1 500 ? 2.301 8.426 -20.743 1.00 37.95 539 LEU B CA 1
ATOM 7945 C C . LEU B 1 500 ? 1.660 7.064 -20.382 1.00 37.22 539 LEU B C 1
ATOM 7946 O O . LEU B 1 500 ? 1.447 6.785 -19.182 1.00 37.57 539 LEU B O 1
ATOM 7951 N N . ALA B 1 501 ? 1.323 6.263 -21.391 1.00 34.08 540 ALA B N 1
ATOM 7952 C CA . ALA B 1 501 ? 0.629 4.965 -21.207 1.00 33.44 540 ALA B CA 1
ATOM 7953 C C . ALA B 1 501 ? 1.498 4.096 -20.287 1.00 31.92 540 ALA B C 1
ATOM 7954 O O . ALA B 1 501 ? 0.959 3.471 -19.400 1.00 30.72 540 ALA B O 1
ATOM 7956 N N . ASP B 1 502 ? 2.801 4.067 -20.516 1.00 34.12 541 ASP B N 1
ATOM 7957 C CA . ASP B 1 502 ? 3.744 3.222 -19.748 1.00 38.91 541 ASP B CA 1
ATOM 7958 C C . ASP B 1 502 ? 3.718 3.644 -18.275 1.00 39.48 541 ASP B C 1
ATOM 7959 O O . ASP B 1 502 ? 3.757 2.739 -17.409 1.00 42.01 541 ASP B O 1
ATOM 7964 N N . ARG B 1 503 ? 3.552 4.931 -17.968 1.00 38.62 542 ARG B N 1
ATOM 7965 C CA . ARG B 1 503 ? 3.492 5.395 -16.551 1.00 41.68 542 ARG B CA 1
ATOM 7966 C C . ARG B 1 503 ? 2.220 4.855 -15.879 1.00 35.70 542 ARG B C 1
ATOM 7967 O O . ARG B 1 503 ? 2.259 4.496 -14.693 1.00 33.08 542 ARG B O 1
ATOM 7975 N N . VAL B 1 504 ? 1.102 4.878 -16.591 1.00 31.11 543 VAL B N 1
ATOM 7976 C CA . VAL B 1 504 ? -0.175 4.361 -16.042 1.00 29.51 543 VAL B CA 1
ATOM 7977 C C . VAL B 1 504 ? -0.005 2.855 -15.775 1.00 25.71 543 VAL B C 1
ATOM 7978 O O . VAL B 1 504 ? -0.493 2.376 -14.752 1.00 22.98 543 VAL B O 1
ATOM 7982 N N . LYS B 1 505 ? 0.607 2.126 -16.695 1.00 25.41 544 LYS B N 1
ATOM 7983 C CA . LYS B 1 505 ? 0.791 0.649 -16.530 1.00 26.34 544 LYS B CA 1
ATOM 7984 C C . LYS B 1 505 ? 1.675 0.408 -15.310 1.00 27.24 544 LYS B C 1
ATOM 7985 O O . LYS B 1 505 ? 1.355 -0.499 -14.538 1.00 27.69 544 LYS B O 1
ATOM 7991 N N . ARG B 1 506 ? 2.704 1.234 -15.130 1.00 28.25 545 ARG B N 1
ATOM 7992 C CA . ARG B 1 506 ? 3.634 1.145 -13.960 1.00 31.85 545 ARG B CA 1
ATOM 7993 C C . ARG B 1 506 ? 2.820 1.421 -12.694 1.00 27.97 545 ARG B C 1
ATOM 7994 O O . ARG B 1 506 ? 2.984 0.698 -11.699 1.00 30.45 545 ARG B O 1
ATOM 8002 N N . ALA B 1 507 ? 1.940 2.414 -12.724 1.00 26.92 546 ALA B N 1
ATOM 8003 C CA . ALA B 1 507 ? 1.121 2.809 -11.563 1.00 26.14 546 ALA B CA 1
ATOM 8004 C C . ALA B 1 507 ? 0.184 1.685 -11.174 1.00 25.72 546 ALA B C 1
ATOM 8005 O O . ALA B 1 507 ? -0.022 1.491 -9.964 1.00 25.22 546 ALA B O 1
ATOM 8007 N N . LEU B 1 508 ? -0.398 0.958 -12.137 1.00 24.44 547 LEU B N 1
ATOM 8008 C CA . LEU B 1 508 ? -1.295 -0.165 -11.822 1.00 23.65 547 LEU B CA 1
ATOM 8009 C C . LEU B 1 508 ? -0.514 -1.235 -11.046 1.00 23.70 547 LEU B C 1
ATOM 8010 O O . LEU B 1 508 ? -1.042 -1.702 -10.058 1.00 22.88 547 LEU B O 1
ATOM 8015 N N . GLN B 1 509 ? 0.666 -1.627 -11.511 1.00 24.96 548 GLN B N 1
ATOM 8016 C CA . GLN B 1 509 ? 1.522 -2.639 -10.837 1.00 27.48 548 GLN B CA 1
ATOM 8017 C C . GLN B 1 509 ? 1.892 -2.146 -9.417 1.00 27.61 548 GLN B C 1
ATOM 8018 O O . GLN B 1 509 ? 1.685 -2.932 -8.446 1.00 26.43 548 GLN B O 1
ATOM 8024 N N . LEU B 1 510 ? 2.330 -0.883 -9.285 1.00 28.55 549 LEU B N 1
ATOM 8025 C CA . LEU B 1 510 ? 2.726 -0.328 -7.940 1.00 29.99 549 LEU B CA 1
ATOM 8026 C C . LEU B 1 510 ? 1.500 -0.304 -7.029 1.00 30.12 549 LEU B C 1
ATOM 8027 O O . LEU B 1 510 ? 1.605 -0.691 -5.868 1.00 29.33 549 LEU B O 1
ATOM 8032 N N . ALA B 1 511 ? 0.339 0.060 -7.576 1.00 30.34 550 ALA B N 1
ATOM 8033 C CA . ALA B 1 511 ? -0.933 0.134 -6.829 1.00 31.02 550 ALA B CA 1
ATOM 8034 C C . ALA B 1 511 ? -1.339 -1.241 -6.339 1.00 32.29 550 ALA B C 1
ATOM 8035 O O . ALA B 1 511 ? -1.783 -1.338 -5.169 1.00 30.76 550 ALA B O 1
ATOM 8037 N N . GLY B 1 512 ? -1.241 -2.268 -7.211 1.00 29.38 551 GLY B N 1
ATOM 8038 C CA . GLY B 1 512 ? -1.541 -3.636 -6.769 1.00 29.29 551 GLY B CA 1
ATOM 8039 C C . GLY B 1 512 ? -0.652 -4.060 -5.603 1.00 28.23 551 GLY B C 1
ATOM 8040 O O . GLY B 1 512 ? -1.185 -4.651 -4.622 1.00 27.00 551 GLY B O 1
ATOM 8041 N N . GLU B 1 513 ? 0.654 -3.839 -5.740 1.00 30.82 552 GLU B N 1
ATOM 8042 C CA . GLU B 1 513 ? 1.655 -4.207 -4.707 1.00 34.66 552 GLU B CA 1
ATOM 8043 C C . GLU B 1 513 ? 1.379 -3.410 -3.406 1.00 33.33 552 GLU B C 1
ATOM 8044 O O . GLU B 1 513 ? 1.293 -4.031 -2.360 1.00 30.59 552 GLU B O 1
ATOM 8050 N N . SER B 1 514 ? 1.179 -2.094 -3.521 1.00 34.28 553 SER B N 1
ATOM 8051 C CA . SER B 1 514 ? 0.957 -1.151 -2.383 1.00 40.17 553 SER B CA 1
ATOM 8052 C C . SER B 1 514 ? -0.338 -1.432 -1.624 1.00 40.51 553 SER B C 1
ATOM 8053 O O . SER B 1 514 ? -0.533 -0.799 -0.595 1.00 49.33 553 SER B O 1
ATOM 8056 N N . GLU B 1 515 ? -1.253 -2.211 -2.170 1.00 37.53 554 GLU B N 1
ATOM 8057 C CA . GLU B 1 515 ? -2.526 -2.580 -1.494 1.00 37.47 554 GLU B CA 1
ATOM 8058 C C . GLU B 1 515 ? -2.490 -4.065 -1.119 1.00 34.26 554 GLU B C 1
ATOM 8059 O O . GLU B 1 515 ? -3.513 -4.526 -0.585 1.00 35.02 554 GLU B O 1
ATOM 8065 N N . LYS B 1 516 ? -1.371 -4.755 -1.381 1.00 32.32 555 LYS B N 1
ATOM 8066 C CA . LYS B 1 516 ? -1.183 -6.183 -1.047 1.00 34.51 555 LYS B CA 1
ATOM 8067 C C . LYS B 1 516 ? -2.117 -7.080 -1.868 1.00 34.07 555 LYS B C 1
ATOM 8068 O O . LYS B 1 516 ? -2.484 -8.172 -1.380 1.00 31.68 555 LYS B O 1
ATOM 8074 N N . PHE B 1 517 ? -2.517 -6.664 -3.075 1.00 29.86 556 PHE B N 1
ATOM 8075 C CA . PHE B 1 517 ? -3.311 -7.527 -3.982 1.00 29.90 556 PHE B CA 1
ATOM 8076 C C . PHE B 1 517 ? -2.363 -8.442 -4.756 1.00 29.21 556 PHE B C 1
ATOM 8077 O O . PHE B 1 517 ? -2.779 -9.552 -5.083 1.00 29.31 556 PHE B O 1
ATOM 8085 N N . LEU B 1 518 ? -1.150 -7.983 -5.047 1.00 30.36 557 LEU B N 1
ATOM 8086 C CA . LEU B 1 518 ? -0.137 -8.720 -5.837 1.00 33.59 557 LEU B CA 1
ATOM 8087 C C . LEU B 1 518 ? 1.240 -8.589 -5.191 1.00 35.46 557 LEU B C 1
ATOM 8088 O O . LEU B 1 518 ? 1.460 -7.620 -4.503 1.00 36.07 557 LEU B O 1
ATOM 8093 N N . THR B 1 519 ? 2.142 -9.548 -5.411 1.00 35.66 558 THR B N 1
ATOM 8094 C CA . THR B 1 519 ? 3.609 -9.408 -5.175 1.00 38.33 558 THR B CA 1
ATOM 8095 C C . THR B 1 519 ? 4.284 -9.193 -6.539 1.00 41.42 558 THR B C 1
ATOM 8096 O O . THR B 1 519 ? 3.788 -9.633 -7.593 1.00 38.55 558 THR B O 1
ATOM 8100 N N . PRO B 1 520 ? 5.442 -8.497 -6.617 1.00 45.21 559 PRO B N 1
ATOM 8101 C CA . PRO B 1 520 ? 5.939 -7.996 -7.915 1.00 47.30 559 PRO B CA 1
ATOM 8102 C C . PRO B 1 520 ? 6.544 -9.035 -8.896 1.00 48.10 559 PRO B C 1
ATOM 8103 O O . PRO B 1 520 ? 6.924 -10.142 -8.453 1.00 43.10 559 PRO B O 1
ATOM 8107 N N . ARG B 1 521 ? 6.612 -8.687 -10.204 1.00 48.15 560 ARG B N 1
ATOM 8108 C CA . ARG B 1 521 ? 7.384 -9.452 -11.240 1.00 46.72 560 ARG B CA 1
ATOM 8109 C C . ARG B 1 521 ? 8.853 -9.548 -10.778 1.00 48.28 560 ARG B C 1
ATOM 8110 O O . ARG B 1 521 ? 9.288 -8.626 -10.056 1.00 46.67 560 ARG B O 1
ATOM 8118 N N . LYS B 1 522 ? 9.577 -10.616 -11.127 1.00 47.47 561 LYS B N 1
ATOM 8119 C CA . LYS B 1 522 ? 10.904 -10.921 -10.501 1.00 47.22 561 LYS B CA 1
ATOM 8120 C C . LYS B 1 522 ? 12.094 -10.769 -11.488 1.00 48.30 561 LYS B C 1
ATOM 8121 O O . LYS B 1 522 ? 11.949 -10.798 -12.771 1.00 34.56 561 LYS B O 1
ATOM 8127 N N . ARG B 1 523 ? 13.260 -10.556 -10.859 1.00 51.17 562 ARG B N 1
ATOM 8128 C CA . ARG B 1 523 ? 14.622 -10.440 -11.448 1.00 53.84 562 ARG B CA 1
ATOM 8129 C C . ARG B 1 523 ? 15.332 -11.818 -11.499 1.00 52.07 562 ARG B C 1
ATOM 8130 O O . ARG B 1 523 ? 16.371 -11.893 -12.160 1.00 51.31 562 ARG B O 1
ATOM 8138 N N . SER B 1 524 ? 14.816 -12.857 -10.822 1.00 49.31 563 SER B N 1
ATOM 8139 C CA . SER B 1 524 ? 15.353 -14.257 -10.817 1.00 54.84 563 SER B CA 1
ATOM 8140 C C . SER B 1 524 ? 14.257 -15.269 -10.449 1.00 54.15 563 SER B C 1
ATOM 8141 O O . SER B 1 524 ? 13.374 -14.955 -9.651 1.00 47.88 563 SER B O 1
ATOM 8144 N N . PRO B 1 525 ? 14.271 -16.519 -10.975 1.00 59.43 564 PRO B N 1
ATOM 8145 C CA . PRO B 1 525 ? 13.229 -17.494 -10.628 1.00 68.71 564 PRO B CA 1
ATOM 8146 C C . PRO B 1 525 ? 12.981 -17.714 -9.112 1.00 79.17 564 PRO B C 1
ATOM 8147 O O . PRO B 1 525 ? 11.812 -17.723 -8.757 1.00 95.80 564 PRO B O 1
ATOM 8151 N N . GLN B 1 526 ? 14.024 -17.868 -8.275 1.00 84.45 565 GLN B N 1
ATOM 8152 C CA . GLN B 1 526 ? 13.875 -18.120 -6.803 1.00 92.70 565 GLN B CA 1
ATOM 8153 C C . GLN B 1 526 ? 15.100 -17.612 -6.038 1.00 88.41 565 GLN B C 1
ATOM 8154 O O . GLN B 1 526 ? 16.227 -17.862 -6.428 1.00 94.09 565 GLN B O 1
ATOM 8160 N N . MET C 1 1 ? -22.183 -57.580 -23.017 1.00 75.15 40 MET D N 1
ATOM 8161 C CA . MET C 1 1 ? -22.810 -56.330 -23.567 1.00 73.34 40 MET D CA 1
ATOM 8162 C C . MET C 1 1 ? -21.734 -55.245 -23.733 1.00 65.84 40 MET D C 1
ATOM 8163 O O . MET C 1 1 ? -21.746 -54.545 -24.759 1.00 65.64 40 MET D O 1
ATOM 8168 N N . GLU C 1 2 ? -20.863 -55.087 -22.741 1.00 53.06 41 GLU D N 1
ATOM 8169 C CA . GLU C 1 2 ? -19.756 -54.100 -22.780 1.00 47.76 41 GLU D CA 1
ATOM 8170 C C . GLU C 1 2 ? -18.639 -54.682 -23.627 1.00 33.11 41 GLU D C 1
ATOM 8171 O O . GLU C 1 2 ? -18.386 -55.887 -23.590 1.00 33.39 41 GLU D O 1
ATOM 8177 N N . PRO C 1 3 ? -17.897 -53.861 -24.384 1.00 26.32 42 PRO D N 1
ATOM 8178 C CA . PRO C 1 3 ? -16.736 -54.374 -25.109 1.00 23.59 42 PRO D CA 1
ATOM 8179 C C . PRO C 1 3 ? -15.675 -54.791 -24.090 1.00 21.89 42 PRO D C 1
ATOM 8180 O O . PRO C 1 3 ? -15.601 -54.182 -23.033 1.00 19.72 42 PRO D O 1
ATOM 8184 N N . LYS C 1 4 ? -14.822 -55.745 -24.434 1.00 19.35 43 LYS D N 1
ATOM 8185 C CA . LYS C 1 4 ? -13.681 -56.051 -23.565 1.00 20.11 43 LYS D CA 1
ATOM 8186 C C . LYS C 1 4 ? -12.690 -54.895 -23.582 1.00 17.93 43 LYS D C 1
ATOM 8187 O O . LYS C 1 4 ? -12.078 -54.590 -22.514 1.00 16.48 43 LYS D O 1
ATOM 8193 N N . HIS C 1 5 ? -12.441 -54.317 -24.748 1.00 15.68 44 HIS D N 1
ATOM 8194 C CA . HIS C 1 5 ? -11.451 -53.216 -24.915 1.00 14.85 44 HIS D CA 1
ATOM 8195 C C . HIS C 1 5 ? -12.090 -52.152 -25.788 1.00 14.57 44 HIS D C 1
ATOM 8196 O O . HIS C 1 5 ? -12.830 -52.498 -26.720 1.00 14.38 44 HIS D O 1
ATOM 8203 N N . ILE C 1 6 ? -11.708 -50.935 -25.549 1.00 14.74 45 ILE D N 1
ATOM 8204 C CA . ILE C 1 6 ? -11.928 -49.799 -26.448 1.00 16.01 45 ILE D CA 1
ATOM 8205 C C . ILE C 1 6 ? -10.542 -49.273 -26.805 1.00 15.55 45 ILE D C 1
ATOM 8206 O O . ILE C 1 6 ? -9.754 -48.913 -25.855 1.00 16.83 45 ILE D O 1
ATOM 8211 N N . ILE C 1 7 ? -10.158 -49.336 -28.093 1.00 13.70 46 ILE D N 1
ATOM 8212 C CA . ILE C 1 7 ? -8.746 -49.038 -28.488 1.00 13.42 46 ILE D CA 1
ATOM 8213 C C . ILE C 1 7 ? -8.747 -47.743 -29.275 1.00 13.03 46 ILE D C 1
ATOM 8214 O O . ILE C 1 7 ? -9.545 -47.633 -30.211 1.00 11.81 46 ILE D O 1
ATOM 8219 N N . ASN C 1 8 ? -7.860 -46.803 -28.921 1.00 14.14 47 ASN D N 1
ATOM 8220 C CA . ASN C 1 8 ? -7.795 -45.518 -29.679 1.00 13.44 47 ASN D CA 1
ATOM 8221 C C . ASN C 1 8 ? -7.452 -45.791 -31.148 1.00 14.33 47 ASN D C 1
ATOM 8222 O O . ASN C 1 8 ? -6.587 -46.687 -31.450 1.00 13.68 47 ASN D O 1
ATOM 8227 N N . ASP C 1 9 ? -8.112 -45.057 -32.029 1.00 14.91 48 ASP D N 1
ATOM 8228 C CA . ASP C 1 9 ? -7.895 -45.149 -33.485 1.00 15.70 48 ASP D CA 1
ATOM 8229 C C . ASP C 1 9 ? -7.959 -43.701 -34.022 1.00 14.63 48 ASP D C 1
ATOM 8230 O O . ASP C 1 9 ? -8.950 -43.012 -33.723 1.00 14.77 48 ASP D O 1
ATOM 8235 N N . ASN C 1 10 ? -7.030 -43.316 -34.871 1.00 14.86 49 ASN D N 1
ATOM 8236 C CA . ASN C 1 10 ? -6.927 -41.913 -35.333 1.00 18.72 49 ASN D CA 1
ATOM 8237 C C . ASN C 1 10 ? -8.010 -41.632 -36.384 1.00 17.25 49 ASN D C 1
ATOM 8238 O O . ASN C 1 10 ? -8.258 -40.482 -36.603 1.00 17.72 49 ASN D O 1
ATOM 8243 N N . VAL C 1 11 ? -8.602 -42.634 -37.033 1.00 16.29 50 VAL D N 1
ATOM 8244 C CA . VAL C 1 11 ? -9.651 -42.401 -38.067 1.00 16.30 50 VAL D CA 1
ATOM 8245 C C . VAL C 1 11 ? -11.025 -42.279 -37.424 1.00 15.92 50 VAL D C 1
ATOM 8246 O O . VAL C 1 11 ? -11.714 -41.308 -37.716 1.00 16.40 50 VAL D O 1
ATOM 8250 N N . TYR C 1 12 ? -11.395 -43.163 -36.517 1.00 14.41 51 TYR D N 1
ATOM 8251 C CA . TYR C 1 12 ? -12.755 -43.270 -35.928 1.00 14.43 51 TYR D CA 1
ATOM 8252 C C . TYR C 1 12 ? -12.779 -42.747 -34.482 1.00 15.74 51 TYR D C 1
ATOM 8253 O O . TYR C 1 12 ? -13.845 -42.761 -33.898 1.00 18.72 51 TYR D O 1
ATOM 8262 N N . GLY C 1 13 ? -11.638 -42.369 -33.884 1.00 16.20 52 GLY D N 1
ATOM 8263 C CA . GLY C 1 13 ? -11.560 -42.059 -32.435 1.00 16.01 52 GLY D CA 1
ATOM 8264 C C . GLY C 1 13 ? -11.280 -43.312 -31.614 1.00 14.93 52 GLY D C 1
ATOM 8265 O O . GLY C 1 13 ? -10.211 -43.405 -30.996 1.00 14.77 52 GLY D O 1
ATOM 8266 N N . THR C 1 14 ? -12.141 -44.310 -31.708 1.00 16.05 53 THR D N 1
ATOM 8267 C CA . THR C 1 14 ? -11.940 -45.644 -31.053 1.00 16.66 53 THR D CA 1
ATOM 8268 C C . THR C 1 14 ? -12.523 -46.788 -31.878 1.00 16.55 53 THR D C 1
ATOM 8269 O O . THR C 1 14 ? -13.337 -46.532 -32.773 1.00 15.28 53 THR D O 1
ATOM 8273 N N . VAL C 1 15 ? -11.989 -47.990 -31.614 1.00 15.44 54 VAL D N 1
ATOM 8274 C CA . VAL C 1 15 ? -12.516 -49.284 -32.069 1.00 16.07 54 VAL D CA 1
ATOM 8275 C C . VAL C 1 15 ? -12.888 -50.102 -30.816 1.00 15.44 54 VAL D C 1
ATOM 8276 O O . VAL C 1 15 ? -12.053 -50.288 -29.964 1.00 14.92 54 VAL D O 1
ATOM 8280 N N . LYS C 1 16 ? -14.129 -50.528 -30.740 1.00 15.48 55 LYS D N 1
ATOM 8281 C CA . LYS C 1 16 ? -14.651 -51.420 -29.678 1.00 16.58 55 LYS D CA 1
ATOM 8282 C C . LYS C 1 16 ? -14.372 -52.875 -30.047 1.00 16.45 55 LYS D C 1
ATOM 8283 O O . LYS C 1 16 ? -14.657 -53.306 -31.212 1.00 15.86 55 LYS D O 1
ATOM 8289 N N . VAL C 1 17 ? -13.776 -53.609 -29.111 1.00 16.32 56 VAL D N 1
ATOM 8290 C CA . VAL C 1 17 ? -13.429 -55.038 -29.274 1.00 16.94 56 VAL D CA 1
ATOM 8291 C C . VAL C 1 17 ? -14.312 -55.870 -28.347 1.00 17.45 56 VAL D C 1
ATOM 8292 O O . VAL C 1 17 ? -14.099 -55.878 -27.146 1.00 16.92 56 VAL D O 1
ATOM 8296 N N . PRO C 1 18 ? -15.346 -56.543 -28.885 1.00 17.54 57 PRO D N 1
ATOM 8297 C CA . PRO C 1 18 ? -16.192 -57.423 -28.094 1.00 18.52 57 PRO D CA 1
ATOM 8298 C C . PRO C 1 18 ? -15.548 -58.796 -27.911 1.00 19.41 57 PRO D C 1
ATOM 8299 O O . PRO C 1 18 ? -14.749 -59.212 -28.719 1.00 18.86 57 PRO D O 1
ATOM 8303 N N . ARG C 1 19 ? -15.873 -59.463 -26.820 1.00 20.43 58 ARG D N 1
ATOM 8304 C CA . ARG C 1 19 ? -15.482 -60.892 -26.634 1.00 22.46 58 ARG D CA 1
ATOM 8305 C C . ARG C 1 19 ? -16.187 -61.708 -27.693 1.00 21.00 58 ARG D C 1
ATOM 8306 O O . ARG C 1 19 ? -17.366 -61.427 -27.933 1.00 22.02 58 ARG D O 1
ATOM 8314 N N . PRO C 1 20 ? -15.570 -62.740 -28.303 1.00 20.13 59 PRO D N 1
ATOM 8315 C CA . PRO C 1 20 ? -14.176 -63.126 -28.082 1.00 19.25 59 PRO D CA 1
ATOM 8316 C C . PRO C 1 20 ? -13.214 -62.716 -29.204 1.00 19.22 59 PRO D C 1
ATOM 8317 O O . PRO C 1 20 ? -12.173 -63.376 -29.366 1.00 18.60 59 PRO D O 1
ATOM 8321 N N . ILE C 1 21 ? -13.499 -61.602 -29.921 1.00 18.47 60 ILE D N 1
ATOM 8322 C CA . ILE C 1 21 ? -12.564 -61.059 -30.960 1.00 18.81 60 ILE D CA 1
ATOM 8323 C C . ILE C 1 21 ? -11.192 -60.769 -30.360 1.00 18.14 60 ILE D C 1
ATOM 8324 O O . ILE C 1 21 ? -10.188 -60.914 -31.083 1.00 15.59 60 ILE D O 1
ATOM 8329 N N . ASP C 1 22 ? -11.135 -60.399 -29.076 1.00 19.48 61 ASP D N 1
ATOM 8330 C CA . ASP C 1 22 ? -9.872 -60.100 -28.360 1.00 20.17 61 ASP D CA 1
ATOM 8331 C C . ASP C 1 22 ? -8.926 -61.283 -28.448 1.00 20.77 61 ASP D C 1
ATOM 8332 O O . ASP C 1 22 ? -7.695 -61.049 -28.561 1.00 19.90 61 ASP D O 1
ATOM 8337 N N . LYS C 1 23 ? -9.451 -62.517 -28.436 1.00 20.70 62 LYS D N 1
ATOM 8338 C CA . LYS C 1 23 ? -8.585 -63.729 -28.490 1.00 20.48 62 LYS D CA 1
ATOM 8339 C C . LYS C 1 23 ? -7.885 -63.848 -29.832 1.00 18.30 62 LYS D C 1
ATOM 8340 O O . LYS C 1 23 ? -6.797 -64.422 -29.862 1.00 18.66 62 LYS D O 1
ATOM 8346 N N . LEU C 1 24 ? -8.498 -63.389 -30.916 1.00 16.82 63 LEU D N 1
ATOM 8347 C CA . LEU C 1 24 ? -7.857 -63.410 -32.256 1.00 17.28 63 LEU D CA 1
ATOM 8348 C C . LEU C 1 24 ? -6.804 -62.306 -32.330 1.00 17.32 63 LEU D C 1
ATOM 8349 O O . LEU C 1 24 ? -5.727 -62.559 -32.864 1.00 19.00 63 LEU D O 1
ATOM 8354 N N . ILE C 1 25 ? -7.113 -61.130 -31.778 1.00 16.99 64 ILE D N 1
ATOM 8355 C CA . ILE C 1 25 ? -6.128 -60.011 -31.780 1.00 17.38 64 ILE D CA 1
ATOM 8356 C C . ILE C 1 25 ? -4.867 -60.433 -31.016 1.00 17.51 64 ILE D C 1
ATOM 8357 O O . ILE C 1 25 ? -3.763 -60.093 -31.483 1.00 16.56 64 ILE D O 1
ATOM 8362 N N . ASP C 1 26 ? -5.027 -61.102 -29.869 1.00 17.95 65 ASP D N 1
ATOM 8363 C CA . ASP C 1 26 ? -3.871 -61.443 -28.991 1.00 19.25 65 ASP D CA 1
ATOM 8364 C C . ASP C 1 26 ? -3.277 -62.813 -29.380 1.00 19.09 65 ASP D C 1
ATOM 8365 O O . ASP C 1 26 ? -3.042 -63.626 -28.516 1.00 18.50 65 ASP D O 1
ATOM 8370 N N . THR C 1 27 ? -2.961 -62.988 -30.653 1.00 19.95 66 THR D N 1
ATOM 8371 C CA . THR C 1 27 ? -2.251 -64.159 -31.229 1.00 21.60 66 THR D CA 1
ATOM 8372 C C . THR C 1 27 ? -0.962 -63.632 -31.870 1.00 20.64 66 THR D C 1
ATOM 8373 O O . THR C 1 27 ? -0.906 -62.448 -32.337 1.00 17.53 66 THR D O 1
ATOM 8377 N N . VAL C 1 28 ? 0.051 -64.478 -31.942 1.00 20.30 67 VAL D N 1
ATOM 8378 C CA . VAL C 1 28 ? 1.305 -64.066 -32.637 1.00 21.02 67 VAL D CA 1
ATOM 8379 C C . VAL C 1 28 ? 1.007 -63.765 -34.112 1.00 19.55 67 VAL D C 1
ATOM 8380 O O . VAL C 1 28 ? 1.640 -62.865 -34.656 1.00 17.66 67 VAL D O 1
ATOM 8384 N N . GLU C 1 29 ? 0.060 -64.477 -34.734 1.00 19.36 68 GLU D N 1
ATOM 8385 C CA . GLU C 1 29 ? -0.304 -64.284 -36.152 1.00 20.08 68 GLU D CA 1
ATOM 8386 C C . GLU C 1 29 ? -0.828 -62.861 -36.380 1.00 18.80 68 GLU D C 1
ATOM 8387 O O . GLU C 1 29 ? -0.372 -62.210 -37.353 1.00 20.04 68 GLU D O 1
ATOM 8393 N N . PHE C 1 30 ? -1.726 -62.359 -35.544 1.00 16.84 69 PHE D N 1
ATOM 8394 C CA . PHE C 1 30 ? -2.277 -60.989 -35.698 1.00 16.75 69 PHE D CA 1
ATOM 8395 C C . PHE C 1 30 ? -1.256 -59.921 -35.278 1.00 16.35 69 PHE D C 1
ATOM 8396 O O . PHE C 1 30 ? -1.147 -58.866 -35.949 1.00 16.90 69 PHE D O 1
ATOM 8404 N N . GLN C 1 31 ? -0.511 -60.153 -34.200 1.00 14.80 70 GLN D N 1
ATOM 8405 C CA . GLN C 1 31 ? 0.451 -59.149 -33.665 1.00 13.92 70 GLN D CA 1
ATOM 8406 C C . GLN C 1 31 ? 1.599 -58.943 -34.666 1.00 13.94 70 GLN D C 1
ATOM 8407 O O . GLN C 1 31 ? 2.165 -57.812 -34.702 1.00 13.88 70 GLN D O 1
ATOM 8413 N N . ARG C 1 32 ? 1.919 -59.944 -35.488 1.00 13.80 71 ARG D N 1
ATOM 8414 C CA . ARG C 1 32 ? 2.910 -59.820 -36.576 1.00 14.06 71 ARG D CA 1
ATOM 8415 C C . ARG C 1 32 ? 2.574 -58.615 -37.493 1.00 13.51 71 ARG D C 1
ATOM 8416 O O . ARG C 1 32 ? 3.515 -57.971 -38.018 1.00 13.50 71 ARG D O 1
ATOM 8424 N N . LEU C 1 33 ? 1.308 -58.292 -37.665 1.00 13.09 72 LEU D N 1
ATOM 8425 C CA . LEU C 1 33 ? 0.835 -57.209 -38.556 1.00 12.93 72 LEU D CA 1
ATOM 8426 C C . LEU C 1 33 ? 1.290 -55.822 -38.056 1.00 13.02 72 LEU D C 1
ATOM 8427 O O . LEU C 1 33 ? 1.292 -54.888 -38.890 1.00 12.45 72 LEU D O 1
ATOM 8432 N N . ARG C 1 34 ? 1.719 -55.685 -36.798 1.00 12.92 73 ARG D N 1
ATOM 8433 C CA . ARG C 1 34 ? 2.352 -54.437 -36.317 1.00 13.39 73 ARG D CA 1
ATOM 8434 C C . ARG C 1 34 ? 3.648 -54.149 -37.087 1.00 14.12 73 ARG D C 1
ATOM 8435 O O . ARG C 1 34 ? 4.085 -52.953 -37.113 1.00 14.24 73 ARG D O 1
ATOM 8443 N N . HIS C 1 35 ? 4.278 -55.165 -37.686 1.00 14.33 74 HIS D N 1
ATOM 8444 C CA . HIS C 1 35 ? 5.657 -55.023 -38.247 1.00 15.21 74 HIS D CA 1
ATOM 8445 C C . HIS C 1 35 ? 5.618 -55.138 -39.757 1.00 15.63 74 HIS D C 1
ATOM 8446 O O . HIS C 1 35 ? 6.678 -55.482 -40.336 1.00 17.06 74 HIS D O 1
ATOM 8453 N N . LEU C 1 36 ? 4.455 -54.906 -40.360 1.00 14.78 75 LEU D N 1
ATOM 8454 C CA . LEU C 1 36 ? 4.278 -54.772 -41.838 1.00 15.20 75 LEU D CA 1
ATOM 8455 C C . LEU C 1 36 ? 3.663 -53.400 -42.097 1.00 14.50 75 LEU D C 1
ATOM 8456 O O . LEU C 1 36 ? 2.549 -53.157 -41.643 1.00 13.53 75 LEU D O 1
ATOM 8461 N N . LYS C 1 37 ? 4.373 -52.531 -42.808 1.00 15.13 76 LYS D N 1
ATOM 8462 C CA . LYS C 1 37 ? 3.799 -51.248 -43.250 1.00 16.08 76 LYS D CA 1
ATOM 8463 C C . LYS C 1 37 ? 2.676 -51.512 -44.244 1.00 13.89 76 LYS D C 1
ATOM 8464 O O . LYS C 1 37 ? 2.920 -52.260 -45.238 1.00 14.27 76 LYS D O 1
ATOM 8470 N N . GLN C 1 38 ? 1.513 -50.907 -44.016 1.00 13.23 77 GLN D N 1
ATOM 8471 C CA . GLN C 1 38 ? 0.326 -50.948 -44.882 1.00 13.65 77 GLN D CA 1
ATOM 8472 C C . GLN C 1 38 ? 0.680 -50.488 -46.283 1.00 14.18 77 GLN D C 1
ATOM 8473 O O . GLN C 1 38 ? 0.170 -51.090 -47.204 1.00 14.94 77 GLN D O 1
ATOM 8479 N N . THR C 1 39 ? 1.523 -49.454 -46.441 1.00 14.28 78 THR D N 1
ATOM 8480 C CA . THR C 1 39 ? 1.837 -48.850 -47.772 1.00 14.56 78 THR D CA 1
ATOM 8481 C C . THR C 1 39 ? 3.279 -49.167 -48.218 1.00 15.19 78 THR D C 1
ATOM 8482 O O . THR C 1 39 ? 3.796 -48.445 -49.056 1.00 14.44 78 THR D O 1
ATOM 8486 N N . GLY C 1 40 ? 3.922 -50.190 -47.662 1.00 16.84 79 GLY D N 1
ATOM 8487 C CA . GLY C 1 40 ? 5.215 -50.674 -48.209 1.00 18.48 79 GLY D CA 1
ATOM 8488 C C . GLY C 1 40 ? 6.301 -49.589 -48.119 1.00 18.04 79 GLY D C 1
ATOM 8489 O O . GLY C 1 40 ? 6.534 -49.052 -47.037 1.00 18.67 79 GLY D O 1
ATOM 8490 N N . LEU C 1 41 ? 6.891 -49.232 -49.268 1.00 17.99 80 LEU D N 1
ATOM 8491 C CA . LEU C 1 41 ? 8.007 -48.257 -49.387 1.00 18.12 80 LEU D CA 1
ATOM 8492 C C . LEU C 1 41 ? 7.493 -46.837 -49.581 1.00 15.81 80 LEU D C 1
ATOM 8493 O O . LEU C 1 41 ? 8.313 -45.927 -49.757 1.00 15.78 80 LEU D O 1
ATOM 8498 N N . VAL C 1 42 ? 6.193 -46.602 -49.505 1.00 14.08 81 VAL D N 1
ATOM 8499 C CA . VAL C 1 42 ? 5.678 -45.238 -49.691 1.00 13.51 81 VAL D CA 1
ATOM 8500 C C . VAL C 1 42 ? 6.311 -44.298 -48.678 1.00 12.73 81 VAL D C 1
ATOM 8501 O O . VAL C 1 42 ? 6.461 -43.107 -49.012 1.00 12.30 81 VAL D O 1
ATOM 8505 N N . TYR C 1 43 ? 6.607 -44.759 -47.477 1.00 12.02 82 TYR D N 1
ATOM 8506 C CA . TYR C 1 43 ? 7.170 -43.921 -46.398 1.00 13.63 82 TYR D CA 1
ATOM 8507 C C . TYR C 1 43 ? 8.499 -43.241 -46.813 1.00 13.53 82 TYR D C 1
ATOM 8508 O O . TYR C 1 43 ? 8.865 -42.248 -46.200 1.00 13.95 82 TYR D O 1
ATOM 8517 N N . LEU C 1 44 ? 9.178 -43.716 -47.842 1.00 13.66 83 LEU D N 1
ATOM 8518 C CA . LEU C 1 44 ? 10.416 -43.085 -48.320 1.00 13.87 83 LEU D CA 1
ATOM 8519 C C . LEU C 1 44 ? 10.127 -41.798 -49.088 1.00 12.98 83 LEU D C 1
ATOM 8520 O O . LEU C 1 44 ? 11.070 -41.077 -49.353 1.00 13.07 83 LEU D O 1
ATOM 8525 N N . VAL C 1 45 ? 8.857 -41.494 -49.355 1.00 12.36 84 VAL D N 1
ATOM 8526 C CA . VAL C 1 45 ? 8.382 -40.245 -50.003 1.00 11.62 84 VAL D CA 1
ATOM 8527 C C . VAL C 1 45 ? 7.457 -39.481 -49.038 1.00 10.57 84 VAL D C 1
ATOM 8528 O O . VAL C 1 45 ? 7.553 -38.233 -48.981 1.00 10.28 84 VAL D O 1
ATOM 8532 N N . TYR C 1 46 ? 6.600 -40.189 -48.341 1.00 10.02 85 TYR D N 1
ATOM 8533 C CA . TYR C 1 46 ? 5.587 -39.686 -47.390 1.00 10.00 85 TYR D CA 1
ATOM 8534 C C . TYR C 1 46 ? 5.935 -40.249 -46.034 1.00 10.77 85 TYR D C 1
ATOM 8535 O O . TYR C 1 46 ? 5.461 -41.359 -45.650 1.00 10.60 85 TYR D O 1
ATOM 8544 N N . PRO C 1 47 ? 6.839 -39.606 -45.259 1.00 11.56 86 PRO D N 1
ATOM 8545 C CA . PRO C 1 47 ? 7.391 -40.297 -44.084 1.00 12.36 86 PRO D CA 1
ATOM 8546 C C . PRO C 1 47 ? 6.382 -40.593 -42.979 1.00 12.60 86 PRO D C 1
ATOM 8547 O O . PRO C 1 47 ? 6.668 -41.485 -42.138 1.00 14.23 86 PRO D O 1
ATOM 8551 N N . ASN C 1 48 ? 5.245 -39.945 -42.997 1.00 13.48 87 ASN D N 1
ATOM 8552 C CA . ASN C 1 48 ? 4.145 -40.243 -42.025 1.00 15.96 87 ASN D CA 1
ATOM 8553 C C . ASN C 1 48 ? 3.344 -41.515 -42.400 1.00 14.75 87 ASN D C 1
ATOM 8554 O O . ASN C 1 48 ? 2.594 -41.981 -41.568 1.00 13.15 87 ASN D O 1
ATOM 8559 N N . CYS C 1 49 ? 3.516 -42.073 -43.598 1.00 14.19 88 CYS D N 1
ATOM 8560 C CA . CYS C 1 49 ? 2.892 -43.323 -44.020 1.00 15.79 88 CYS D CA 1
ATOM 8561 C C . CYS C 1 49 ? 3.675 -44.495 -43.455 1.00 16.25 88 CYS D C 1
ATOM 8562 O O . CYS C 1 49 ? 4.137 -45.322 -44.228 1.00 18.61 88 CYS D O 1
ATOM 8565 N N . GLU C 1 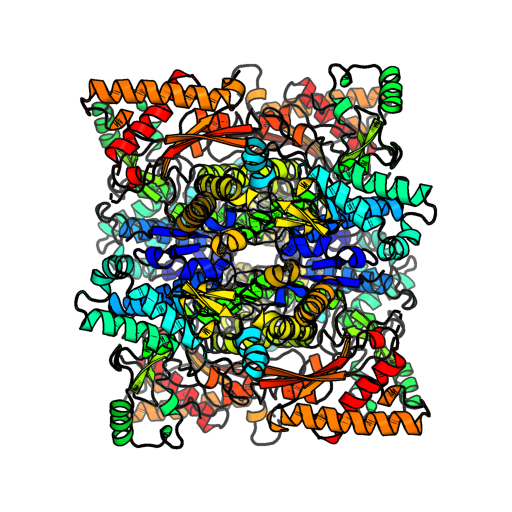50 ? 3.746 -44.576 -42.135 1.00 16.78 89 GLU D N 1
ATOM 8566 C CA . GLU C 1 50 ? 4.439 -45.693 -41.469 1.00 18.91 89 GLU D CA 1
ATOM 8567 C C . GLU C 1 50 ? 3.387 -46.484 -40.668 1.00 17.73 89 GLU D C 1
ATOM 8568 O O . GLU C 1 50 ? 3.749 -47.192 -39.690 1.00 19.73 89 GLU D O 1
ATOM 8574 N N . HIS C 1 51 ? 2.109 -46.335 -41.007 1.00 14.26 90 HIS D N 1
ATOM 8575 C CA . HIS C 1 51 ? 1.022 -47.045 -40.304 1.00 13.90 90 HIS D CA 1
ATOM 8576 C C . HIS C 1 51 ? 1.088 -48.542 -40.675 1.00 12.76 90 HIS D C 1
ATOM 8577 O O . HIS C 1 51 ? 1.459 -48.857 -41.808 1.00 12.56 90 HIS D O 1
ATOM 8584 N N . SER C 1 52 ? 0.796 -49.410 -39.742 1.00 11.53 91 SER D N 1
ATOM 8585 C CA . SER C 1 52 ? 0.910 -50.870 -39.885 1.00 11.91 91 SER D CA 1
ATOM 8586 C C . SER C 1 52 ? -0.365 -51.503 -40.443 1.00 11.46 91 SER D C 1
ATOM 8587 O O . SER C 1 52 ? -1.486 -50.951 -40.341 1.00 11.22 91 SER D O 1
ATOM 8590 N N . ARG C 1 53 ? -0.235 -52.715 -40.928 1.00 11.91 92 ARG D N 1
ATOM 8591 C CA . ARG C 1 53 ? -1.399 -53.550 -41.332 1.00 11.66 92 ARG D CA 1
ATOM 8592 C C . ARG C 1 53 ? -2.311 -53.825 -40.129 1.00 11.45 92 ARG D C 1
ATOM 8593 O O . ARG C 1 53 ? -3.518 -53.977 -40.324 1.00 10.99 92 ARG D O 1
ATOM 8601 N N . PHE C 1 54 ? -1.741 -53.821 -38.915 1.00 11.64 93 PHE D N 1
ATOM 8602 C CA . PHE C 1 54 ? -2.467 -54.046 -37.648 1.00 11.50 93 PHE D CA 1
ATOM 8603 C C . PHE C 1 54 ? -3.578 -53.022 -37.497 1.00 10.99 93 PHE D C 1
ATOM 8604 O O . PHE C 1 54 ? -4.733 -53.421 -37.265 1.00 12.14 93 PHE D O 1
ATOM 8612 N N . VAL C 1 55 ? -3.275 -51.732 -37.618 1.00 10.36 94 VAL D N 1
ATOM 8613 C CA . VAL C 1 55 ? -4.294 -50.677 -37.425 1.00 10.38 94 VAL D CA 1
ATOM 8614 C C . VAL C 1 55 ? -5.317 -50.733 -38.542 1.00 10.54 94 VAL D C 1
ATOM 8615 O O . VAL C 1 55 ? -6.506 -50.535 -38.251 1.00 10.50 94 VAL D O 1
ATOM 8619 N N . HIS C 1 56 ? -4.900 -50.979 -39.779 1.00 10.56 95 HIS D N 1
ATOM 8620 C CA . HIS C 1 56 ? -5.890 -51.145 -40.861 1.00 10.80 95 HIS D CA 1
ATOM 8621 C C . HIS C 1 56 ? -6.848 -52.326 -40.547 1.00 11.59 95 HIS D C 1
ATOM 8622 O O . HIS C 1 56 ? -8.102 -52.234 -40.815 1.00 11.84 95 HIS D O 1
ATOM 8629 N N . SER C 1 57 ? -6.315 -53.452 -40.097 1.00 12.12 96 SER D N 1
ATOM 8630 C CA . SER C 1 57 ? -7.131 -54.666 -39.838 1.00 12.77 96 SER D CA 1
ATOM 8631 C C . SER C 1 57 ? -8.156 -54.363 -38.724 1.00 12.84 96 SER D C 1
ATOM 8632 O O . SER C 1 57 ? -9.314 -54.772 -38.831 1.00 12.49 96 SER D O 1
ATOM 8635 N N . LEU C 1 58 ? -7.744 -53.730 -37.620 1.00 13.58 97 LEU D N 1
ATOM 8636 C CA . LEU C 1 58 ? -8.697 -53.342 -36.558 1.00 14.06 97 LEU D CA 1
ATOM 8637 C C . LEU C 1 58 ? -9.771 -52.406 -37.102 1.00 13.25 97 LEU D C 1
ATOM 8638 O O . LEU C 1 58 ? -10.947 -52.605 -36.757 1.00 12.79 97 LEU D O 1
ATOM 8643 N N . GLY C 1 59 ? -9.398 -51.414 -37.904 1.00 12.39 98 GLY D N 1
ATOM 8644 C CA . GLY C 1 59 ? -10.384 -50.495 -38.504 1.00 13.53 98 GLY D CA 1
ATOM 8645 C C . GLY C 1 59 ? -11.413 -51.214 -39.376 1.00 12.67 98 GLY D C 1
ATOM 8646 O O . GLY C 1 59 ? -12.600 -50.913 -39.276 1.00 12.09 98 GLY D O 1
ATOM 8647 N N . THR C 1 60 ? -10.931 -52.083 -40.238 1.00 12.35 99 THR D N 1
ATOM 8648 C CA . THR C 1 60 ? -11.753 -52.879 -41.168 1.00 13.15 99 THR D CA 1
ATOM 8649 C C . THR C 1 60 ? -12.710 -53.779 -40.373 1.00 13.06 99 THR D C 1
ATOM 8650 O O . THR C 1 60 ? -13.941 -53.787 -40.665 1.00 12.76 99 THR D O 1
ATOM 8654 N N . PHE C 1 61 ? -12.225 -54.439 -39.344 1.00 12.22 100 PHE D N 1
ATOM 8655 C CA . PHE C 1 61 ? -13.073 -55.184 -38.379 1.00 12.31 100 PHE D CA 1
ATOM 8656 C C . PHE C 1 61 ? -14.195 -54.281 -37.860 1.00 11.51 100 PHE D C 1
ATOM 8657 O O . PHE C 1 61 ? -15.397 -54.660 -37.923 1.00 11.27 100 PHE D O 1
ATOM 8665 N N . SER C 1 62 ? -13.872 -53.088 -37.391 1.00 11.89 101 SER D N 1
ATOM 8666 C CA . SER C 1 62 ? -14.852 -52.231 -36.688 1.00 12.09 101 SER D CA 1
ATOM 8667 C C . SER C 1 62 ? -15.974 -51.873 -37.653 1.00 11.74 101 SER D C 1
ATOM 8668 O O . SER C 1 62 ? -17.135 -51.773 -37.211 1.00 11.83 101 SER D O 1
ATOM 8671 N N . LEU C 1 63 ? -15.642 -51.618 -38.916 1.00 11.52 102 LEU D N 1
ATOM 8672 C CA . LEU C 1 63 ? -16.655 -51.250 -39.944 1.00 11.97 102 LEU D CA 1
ATOM 8673 C C . LEU C 1 63 ? -17.562 -52.455 -40.276 1.00 12.37 102 LEU D C 1
ATOM 8674 O O . LEU C 1 63 ? -18.769 -52.282 -40.411 1.00 13.05 102 LEU D O 1
ATOM 8679 N N . ALA C 1 64 ? -17.007 -53.634 -40.442 1.00 12.62 103 ALA D N 1
ATOM 8680 C CA . ALA C 1 64 ? -17.774 -54.851 -40.804 1.00 12.73 103 ALA D CA 1
ATOM 8681 C C . ALA C 1 64 ? -18.745 -55.169 -39.680 1.00 13.04 103 ALA D C 1
ATOM 8682 O O . ALA C 1 64 ? -19.957 -55.392 -39.957 1.00 12.24 103 ALA D O 1
ATOM 8684 N N . TYR C 1 65 ? -18.286 -55.073 -38.428 1.00 12.97 104 TYR D N 1
ATOM 8685 C CA . TYR C 1 65 ? -19.145 -55.370 -37.287 1.00 13.96 104 TYR D CA 1
ATOM 8686 C C . TYR C 1 65 ? -20.277 -54.336 -37.250 1.00 14.60 104 TYR D C 1
ATOM 8687 O O . TYR C 1 65 ? -21.448 -54.726 -37.113 1.00 15.28 104 TYR D O 1
ATOM 8696 N N . ALA C 1 66 ? -19.963 -53.044 -37.374 1.00 14.45 105 ALA D N 1
ATOM 8697 C CA . ALA C 1 66 ? -20.981 -51.971 -37.307 1.00 13.90 105 ALA D CA 1
ATOM 8698 C C . ALA C 1 66 ? -22.010 -52.136 -38.434 1.00 13.76 105 ALA D C 1
ATOM 8699 O O . ALA C 1 66 ? -23.212 -52.014 -38.133 1.00 14.84 105 ALA D O 1
ATOM 8701 N N . LEU C 1 67 ? -21.567 -52.423 -39.660 1.00 14.05 106 LEU D N 1
ATOM 8702 C CA . LEU C 1 67 ? -22.506 -52.529 -40.807 1.00 14.53 106 LEU D CA 1
ATOM 8703 C C . LEU C 1 67 ? -23.471 -53.714 -40.631 1.00 14.73 106 LEU D C 1
ATOM 8704 O O . LEU C 1 67 ? -24.692 -53.541 -40.757 1.00 15.26 106 LEU D O 1
ATOM 8709 N N . VAL C 1 68 ? -22.960 -54.895 -40.310 1.00 15.63 107 VAL D N 1
ATOM 8710 C CA . VAL C 1 68 ? -23.822 -56.109 -40.153 1.00 16.91 107 VAL D CA 1
ATOM 8711 C C . VAL C 1 68 ? -24.732 -55.945 -38.929 1.00 18.50 107 VAL D C 1
ATOM 8712 O O . VAL C 1 68 ? -25.935 -56.261 -39.023 1.00 18.08 107 VAL D O 1
ATOM 8716 N N . ASP C 1 69 ? -24.243 -55.325 -37.874 1.00 19.78 108 ASP D N 1
ATOM 8717 C CA . ASP C 1 69 ? -25.079 -55.092 -36.676 1.00 22.52 108 ASP D CA 1
ATOM 8718 C C . ASP C 1 69 ? -26.204 -54.098 -37.010 1.00 21.78 108 ASP D C 1
ATOM 8719 O O . ASP C 1 69 ? -27.357 -54.349 -36.639 1.00 22.67 108 ASP D O 1
ATOM 8724 N N . LYS C 1 70 ? -25.902 -53.047 -37.779 1.00 22.14 109 LYS D N 1
ATOM 8725 C CA . LYS C 1 70 ? -26.924 -52.062 -38.176 1.00 22.17 109 LYS D CA 1
ATOM 8726 C C . LYS C 1 70 ? -27.966 -52.770 -39.052 1.00 20.12 109 LYS D C 1
ATOM 8727 O O . LYS C 1 70 ? -29.148 -52.524 -38.877 1.00 19.06 109 LYS D O 1
ATOM 8733 N N . LEU C 1 71 ? -27.515 -53.574 -40.013 1.00 18.96 110 LEU D N 1
ATOM 8734 C CA . LEU C 1 71 ? -28.469 -54.288 -40.915 1.00 19.86 110 LEU D CA 1
ATOM 8735 C C . LEU C 1 71 ? -29.393 -55.207 -40.099 1.00 21.40 110 LEU D C 1
ATOM 8736 O O . LEU C 1 71 ? -30.600 -55.268 -40.381 1.00 20.40 110 LEU D O 1
ATOM 8741 N N . ARG C 1 72 ? -28.840 -55.911 -39.123 1.00 22.06 111 ARG D N 1
ATOM 8742 C CA . ARG C 1 72 ? -29.603 -56.844 -38.251 1.00 26.37 111 ARG D CA 1
ATOM 8743 C C . ARG C 1 72 ? -30.714 -56.088 -37.483 1.00 27.01 111 ARG D C 1
ATOM 8744 O O . ARG C 1 72 ? -31.809 -56.641 -37.372 1.00 28.49 111 ARG D O 1
ATOM 8752 N N . HIS C 1 73 ? -30.455 -54.875 -37.028 1.00 26.46 112 HIS D N 1
ATOM 8753 C CA . HIS C 1 73 ? -31.411 -54.039 -36.247 1.00 28.71 112 HIS D CA 1
ATOM 8754 C C . HIS C 1 73 ? -32.423 -53.389 -37.193 1.00 26.41 112 HIS D C 1
ATOM 8755 O O . HIS C 1 73 ? -33.588 -53.326 -36.828 1.00 25.79 112 HIS D O 1
ATOM 8762 N N . SER C 1 74 ? -32.017 -52.952 -38.371 1.00 24.15 113 SER D N 1
ATOM 8763 C CA . SER C 1 74 ? -32.925 -52.250 -39.304 1.00 24.82 113 SER D CA 1
ATOM 8764 C C . SER C 1 74 ? -33.766 -53.264 -40.089 1.00 23.75 113 SER D C 1
ATOM 8765 O O . SER C 1 74 ? -34.912 -52.929 -40.398 1.00 22.54 113 SER D O 1
ATOM 8768 N N . GLN C 1 75 ? -33.270 -54.477 -40.375 1.00 21.60 114 GLN D N 1
ATOM 8769 C CA . GLN C 1 75 ? -34.012 -55.469 -41.174 1.00 21.32 114 GLN D CA 1
ATOM 8770 C C . GLN C 1 75 ? -33.975 -56.822 -40.498 1.00 22.69 114 GLN D C 1
ATOM 8771 O O . GLN C 1 75 ? -33.243 -57.727 -40.915 1.00 21.08 114 GLN D O 1
ATOM 8777 N N . PRO C 1 76 ? -34.768 -57.003 -39.423 1.00 25.65 115 PRO D N 1
ATOM 8778 C CA . PRO C 1 76 ? -34.913 -58.315 -38.766 1.00 27.07 115 PRO D CA 1
ATOM 8779 C C . PRO C 1 76 ? -35.331 -59.452 -39.722 1.00 27.12 115 PRO D C 1
ATOM 8780 O O . PRO C 1 76 ? -34.944 -60.590 -39.499 1.00 28.37 115 PRO D O 1
ATOM 8784 N N . SER C 1 77 ? -36.025 -59.168 -40.820 1.00 27.11 116 SER D N 1
ATOM 8785 C CA . SER C 1 77 ? -36.482 -60.222 -41.766 1.00 27.66 116 SER D CA 1
ATOM 8786 C C . SER C 1 77 ? -35.285 -60.828 -42.502 1.00 26.43 116 SER D C 1
ATOM 8787 O O . SER C 1 77 ? -35.436 -61.905 -43.071 1.00 29.90 116 SER D O 1
ATOM 8790 N N . LEU C 1 78 ? -34.106 -60.219 -42.443 1.00 22.56 117 LEU D N 1
ATOM 8791 C CA . LEU C 1 78 ? -32.892 -60.825 -43.032 1.00 20.79 117 LEU D CA 1
ATOM 8792 C C . LEU C 1 78 ? -32.473 -62.072 -42.242 1.00 21.61 117 LEU D C 1
ATOM 8793 O O . LEU C 1 78 ? -31.652 -62.840 -42.816 1.00 20.57 117 LEU D O 1
ATOM 8798 N N . ASN C 1 79 ? -32.883 -62.210 -40.973 1.00 21.99 118 ASN D N 1
ATOM 8799 C CA . ASN C 1 79 ? -32.484 -63.374 -40.126 1.00 22.88 118 ASN D CA 1
ATOM 8800 C C . ASN C 1 79 ? -30.954 -63.436 -39.998 1.00 22.05 118 ASN D C 1
ATOM 8801 O O . ASN C 1 79 ? -30.380 -64.572 -40.008 1.00 21.85 118 ASN D O 1
ATOM 8806 N N . ILE C 1 80 ? -30.288 -62.274 -39.878 1.00 20.94 119 ILE D N 1
ATOM 8807 C CA . ILE C 1 80 ? -28.846 -62.229 -39.536 1.00 19.83 119 ILE D CA 1
ATOM 8808 C C . ILE C 1 80 ? -28.677 -62.804 -38.118 1.00 20.34 119 ILE D C 1
ATOM 8809 O O . ILE C 1 80 ? -29.286 -62.295 -37.171 1.00 19.62 119 ILE D O 1
ATOM 8814 N N . THR C 1 81 ? -27.844 -63.837 -37.992 1.00 21.12 120 THR D N 1
ATOM 8815 C CA . THR C 1 81 ? -27.555 -64.511 -36.719 1.00 22.25 120 THR D CA 1
ATOM 8816 C C . THR C 1 81 ? -26.256 -63.969 -36.117 1.00 24.08 120 THR D C 1
ATOM 8817 O O . THR C 1 81 ? -25.470 -63.284 -36.873 1.00 23.48 120 THR D O 1
ATOM 8821 N N . GLU C 1 82 ? -26.045 -64.268 -34.826 1.00 22.34 121 GLU D N 1
ATOM 8822 C CA . GLU C 1 82 ? -24.784 -63.957 -34.134 1.00 24.80 121 GLU D CA 1
ATOM 8823 C C . GLU C 1 82 ? -23.649 -64.605 -34.920 1.00 22.82 121 GLU D C 1
ATOM 8824 O O . GLU C 1 82 ? -22.589 -63.944 -35.075 1.00 22.19 121 GLU D O 1
ATOM 8830 N N . SER C 1 83 ? -23.860 -65.814 -35.453 1.00 22.78 122 SER D N 1
ATOM 8831 C CA . SER C 1 83 ? -22.828 -66.532 -36.245 1.00 22.62 122 SER D CA 1
ATOM 8832 C C . SER C 1 83 ? -22.471 -65.755 -37.532 1.00 21.61 122 SER D C 1
ATOM 8833 O O . SER C 1 83 ? -21.260 -65.649 -37.837 1.00 21.04 122 SER D O 1
ATOM 8836 N N . ASP C 1 84 ? -23.452 -65.234 -38.258 1.00 20.82 123 ASP D N 1
ATOM 8837 C CA . ASP C 1 84 ? -23.214 -64.401 -39.479 1.00 21.43 123 ASP D CA 1
ATOM 8838 C C . ASP C 1 84 ? -22.420 -63.123 -39.103 1.00 19.82 123 ASP D C 1
ATOM 8839 O O . ASP C 1 84 ? -21.438 -62.854 -39.796 1.00 18.58 123 ASP D O 1
ATOM 8844 N N . LEU C 1 85 ? -22.786 -62.456 -38.004 1.00 18.23 124 LEU D N 1
ATOM 8845 C CA . LEU C 1 85 ? -22.135 -61.201 -37.549 1.00 18.66 124 LEU D CA 1
ATOM 8846 C C . LEU C 1 85 ? -20.676 -61.534 -37.196 1.00 19.21 124 LEU D C 1
ATOM 8847 O O . LEU C 1 85 ? -19.771 -60.802 -37.660 1.00 18.90 124 LEU D O 1
ATOM 8852 N N . ILE C 1 86 ? -20.418 -62.611 -36.446 1.00 16.78 125 ILE D N 1
ATOM 8853 C CA . ILE C 1 86 ? -19.023 -62.931 -36.059 1.00 17.08 125 ILE D CA 1
ATOM 8854 C C . ILE C 1 86 ? -18.234 -63.460 -37.245 1.00 16.99 125 ILE D C 1
ATOM 8855 O O . ILE C 1 86 ? -17.080 -63.057 -37.399 1.00 16.91 125 ILE D O 1
ATOM 8860 N N . CYS C 1 87 ? -18.799 -64.288 -38.127 1.00 17.21 126 CYS D N 1
ATOM 8861 C CA . CYS C 1 87 ? -18.050 -64.768 -39.323 1.00 18.14 126 CYS D CA 1
ATOM 8862 C C . CYS C 1 87 ? -17.638 -63.562 -40.189 1.00 16.72 126 CYS D C 1
ATOM 8863 O O . CYS C 1 87 ? -16.512 -63.490 -40.667 1.00 17.82 126 CYS D O 1
ATOM 8866 N N . THR C 1 88 ? -18.559 -62.687 -40.465 1.00 17.59 127 THR D N 1
ATOM 8867 C CA . THR C 1 88 ? -18.289 -61.511 -41.345 1.00 16.53 127 THR D CA 1
ATOM 8868 C C . THR C 1 88 ? -17.230 -60.613 -40.686 1.00 16.85 127 THR D C 1
ATOM 8869 O O . THR C 1 88 ? -16.303 -60.175 -41.380 1.00 16.83 127 THR D O 1
ATOM 8873 N N . SER C 1 89 ? -17.332 -60.363 -39.381 1.00 16.65 128 SER D N 1
ATOM 8874 C CA . SER C 1 89 ? -16.392 -59.585 -38.550 1.00 16.68 128 SER D CA 1
ATOM 8875 C C . SER C 1 89 ? -14.981 -60.160 -38.607 1.00 15.88 128 SER D C 1
ATOM 8876 O O . SER C 1 89 ? -14.025 -59.399 -38.754 1.00 15.66 128 SER D O 1
ATOM 8879 N N . VAL C 1 90 ? -14.869 -61.473 -38.374 1.00 15.23 129 VAL D N 1
ATOM 8880 C CA . VAL C 1 90 ? -13.579 -62.189 -38.383 1.00 14.42 129 VAL D CA 1
ATOM 8881 C C . VAL C 1 90 ? -12.980 -62.159 -39.791 1.00 14.05 129 VAL D C 1
ATOM 8882 O O . VAL C 1 90 ? -11.735 -62.011 -39.877 1.00 14.28 129 VAL D O 1
ATOM 8886 N N . ALA C 1 91 ? -13.753 -62.382 -40.833 1.00 13.51 130 ALA D N 1
ATOM 8887 C CA . ALA C 1 91 ? -13.227 -62.308 -42.224 1.00 13.69 130 ALA D CA 1
ATOM 8888 C C . ALA C 1 91 ? -12.641 -60.888 -42.421 1.00 13.54 130 ALA D C 1
ATOM 8889 O O . ALA C 1 91 ? -11.499 -60.760 -42.969 1.00 13.48 130 ALA D O 1
ATOM 8891 N N . ALA C 1 92 ? -13.328 -59.856 -41.934 1.00 12.81 131 ALA D N 1
ATOM 8892 C CA . ALA C 1 92 ? -12.822 -58.468 -42.095 1.00 13.08 131 ALA D CA 1
ATOM 8893 C C . ALA C 1 92 ? -11.540 -58.285 -41.294 1.00 13.22 131 ALA D C 1
ATOM 8894 O O . ALA C 1 92 ? -10.562 -57.711 -41.811 1.00 13.90 131 ALA D O 1
ATOM 8896 N N . LEU C 1 93 ? -11.487 -58.812 -40.077 1.00 13.61 132 LEU D N 1
ATOM 8897 C CA . LEU C 1 93 ? -10.307 -58.690 -39.182 1.00 13.87 132 LEU D CA 1
ATOM 8898 C C . LEU C 1 93 ? -9.102 -59.375 -39.816 1.00 13.66 132 LEU D C 1
ATOM 8899 O O . LEU C 1 93 ? -7.972 -58.813 -39.686 1.00 13.59 132 LEU D O 1
ATOM 8904 N N . LEU C 1 94 ? -9.280 -60.545 -40.452 1.00 13.83 133 LEU D N 1
ATOM 8905 C CA . LEU C 1 94 ? -8.156 -61.430 -40.845 1.00 14.00 133 LEU D CA 1
ATOM 8906 C C . LEU C 1 94 ? -7.901 -61.402 -42.351 1.00 14.62 133 LEU D C 1
ATOM 8907 O O . LEU C 1 94 ? -7.002 -62.100 -42.815 1.00 13.49 133 LEU D O 1
ATOM 8912 N N . ARG C 1 95 ? -8.671 -60.640 -43.128 1.00 15.28 134 ARG D N 1
ATOM 8913 C CA . ARG C 1 95 ? -8.521 -60.607 -44.603 1.00 16.31 134 ARG D CA 1
ATOM 8914 C C . ARG C 1 95 ? -7.029 -60.368 -44.944 1.00 16.27 134 ARG D C 1
ATOM 8915 O O . ARG C 1 95 ? -6.562 -60.918 -45.937 1.00 15.33 134 ARG D O 1
ATOM 8923 N N . ASN C 1 96 ? -6.338 -59.536 -44.149 1.00 15.44 135 ASN D N 1
ATOM 8924 C CA . ASN C 1 96 ? -4.980 -59.058 -44.462 1.00 15.49 135 ASN D CA 1
ATOM 8925 C C . ASN C 1 96 ? -3.924 -59.769 -43.634 1.00 15.63 135 ASN D C 1
ATOM 8926 O O . ASN C 1 96 ? -2.826 -59.267 -43.545 1.00 14.98 135 ASN D O 1
ATOM 8931 N N . VAL C 1 97 ? -4.212 -60.935 -43.057 1.00 15.70 136 VAL D N 1
ATOM 8932 C CA . VAL C 1 97 ? -3.265 -61.559 -42.115 1.00 14.99 136 VAL D CA 1
ATOM 8933 C C . VAL C 1 97 ? -2.132 -62.226 -42.882 1.00 15.47 136 VAL D C 1
ATOM 8934 O O . VAL C 1 97 ? -1.077 -62.474 -42.280 1.00 15.41 136 VAL D O 1
ATOM 8938 N N . GLY C 1 98 ? -2.310 -62.491 -44.185 1.00 14.99 137 GLY D N 1
ATOM 8939 C CA . GLY C 1 98 ? -1.325 -63.231 -44.969 1.00 15.94 137 GLY D CA 1
ATOM 8940 C C . GLY C 1 98 ? -0.394 -62.432 -45.857 1.00 16.40 137 GLY D C 1
ATOM 8941 O O . GLY C 1 98 ? 0.289 -63.060 -46.708 1.00 17.98 137 GLY D O 1
ATOM 8942 N N . HIS C 1 99 ? -0.236 -61.114 -45.658 1.00 15.82 138 HIS D N 1
ATOM 8943 C CA . HIS C 1 99 ? 0.765 -60.355 -46.435 1.00 15.21 138 HIS D CA 1
ATOM 8944 C C . HIS C 1 99 ? 2.190 -60.766 -46.031 1.00 16.58 138 HIS D C 1
ATOM 8945 O O . HIS C 1 99 ? 2.459 -60.965 -44.809 1.00 16.05 138 HIS D O 1
ATOM 8952 N N . GLY C 1 100 ? 3.087 -60.829 -47.004 1.00 16.89 139 GLY D N 1
ATOM 8953 C CA . GLY C 1 100 ? 4.528 -60.902 -46.771 1.00 18.29 139 GLY D CA 1
ATOM 8954 C C . GLY C 1 100 ? 5.108 -59.515 -46.456 1.00 18.78 139 GLY D C 1
ATOM 8955 O O . GLY C 1 100 ? 4.438 -58.504 -46.573 1.00 19.02 139 GLY D O 1
ATOM 8956 N N . PRO C 1 101 ? 6.417 -59.421 -46.216 1.00 20.65 140 PRO D N 1
ATOM 8957 C CA . PRO C 1 101 ? 7.089 -58.128 -46.166 1.00 20.67 140 PRO D CA 1
ATOM 8958 C C . PRO C 1 101 ? 6.955 -57.381 -47.500 1.00 19.93 140 PRO D C 1
ATOM 8959 O O . PRO C 1 101 ? 7.030 -58.031 -48.544 1.00 19.85 140 PRO D O 1
ATOM 8963 N N . PHE C 1 102 ? 6.730 -56.067 -47.464 1.00 20.14 141 PHE D N 1
ATOM 8964 C CA . PHE C 1 102 ? 6.644 -55.256 -48.702 1.00 20.92 141 PHE D CA 1
ATOM 8965 C C . PHE C 1 102 ? 5.773 -56.017 -49.709 1.00 20.18 141 PHE D C 1
ATOM 8966 O O . PHE C 1 102 ? 6.205 -56.275 -50.874 1.00 19.31 141 PHE D O 1
ATOM 8974 N N . SER C 1 103 ? 4.536 -56.291 -49.286 1.00 20.20 142 SER D N 1
ATOM 8975 C CA . SER C 1 103 ? 3.593 -57.233 -49.950 1.00 21.53 142 SER D CA 1
ATOM 8976 C C . SER C 1 103 ? 3.561 -57.054 -51.481 1.00 23.00 142 SER D C 1
ATOM 8977 O O . SER C 1 103 ? 3.600 -58.066 -52.194 1.00 21.57 142 SER D O 1
ATOM 8980 N N . HIS C 1 104 ? 3.372 -55.834 -51.968 1.00 22.61 143 HIS D N 1
ATOM 8981 C CA . HIS C 1 104 ? 3.160 -55.622 -53.415 1.00 25.58 143 HIS D CA 1
ATOM 8982 C C . HIS C 1 104 ? 4.429 -55.994 -54.194 1.00 24.95 143 HIS D C 1
ATOM 8983 O O . HIS C 1 104 ? 4.263 -56.460 -55.325 1.00 26.02 143 HIS D O 1
ATOM 8990 N N . LEU C 1 105 ? 5.621 -55.803 -53.619 1.00 23.73 144 LEU D N 1
ATOM 8991 C CA . LEU C 1 105 ? 6.906 -56.257 -54.218 1.00 24.88 144 LEU D CA 1
ATOM 8992 C C . LEU C 1 105 ? 7.004 -57.770 -54.077 1.00 25.71 144 LEU D C 1
ATOM 8993 O O . LEU C 1 105 ? 7.353 -58.417 -55.061 1.00 26.58 144 LEU D O 1
ATOM 8998 N N . PHE C 1 106 ? 6.761 -58.282 -52.872 1.00 24.41 145 PHE D N 1
ATOM 8999 C CA . PHE C 1 106 ? 6.809 -59.733 -52.558 1.00 26.41 145 PHE D CA 1
ATOM 9000 C C . PHE C 1 106 ? 5.932 -60.536 -53.532 1.00 27.30 145 PHE D C 1
ATOM 9001 O O . PHE C 1 106 ? 6.415 -61.582 -53.998 1.00 26.99 145 PHE D O 1
ATOM 9009 N N . ASP C 1 107 ? 4.687 -60.114 -53.760 1.00 27.51 146 ASP D N 1
ATOM 9010 C CA . ASP C 1 107 ? 3.722 -60.840 -54.637 1.00 30.98 146 ASP D CA 1
ATOM 9011 C C . ASP C 1 107 ? 3.892 -60.441 -56.120 1.00 31.40 146 ASP D C 1
ATOM 9012 O O . ASP C 1 107 ? 3.273 -61.081 -56.948 1.00 30.70 146 ASP D O 1
ATOM 9017 N N . GLY C 1 108 ? 4.630 -59.368 -56.408 1.00 33.39 147 GLY D N 1
ATOM 9018 C CA . GLY C 1 108 ? 4.823 -58.837 -57.771 1.00 33.86 147 GLY D CA 1
ATOM 9019 C C . GLY C 1 108 ? 6.160 -59.274 -58.343 1.00 33.03 147 GLY D C 1
ATOM 9020 O O . GLY C 1 108 ? 6.358 -60.494 -58.533 1.00 30.76 147 GLY D O 1
ATOM 9021 N N . GLU C 1 109 ? 7.090 -58.327 -58.513 1.00 35.39 148 GLU D N 1
ATOM 9022 C CA . GLU C 1 109 ? 8.385 -58.587 -59.209 1.00 38.20 148 GLU D CA 1
ATOM 9023 C C . GLU C 1 109 ? 9.154 -59.710 -58.516 1.00 37.16 148 GLU D C 1
ATOM 9024 O O . GLU C 1 109 ? 9.699 -60.571 -59.227 1.00 36.45 148 GLU D O 1
ATOM 9030 N N . PHE C 1 110 ? 9.206 -59.735 -57.184 1.00 33.54 149 PHE D N 1
ATOM 9031 C CA . PHE C 1 110 ? 9.961 -60.791 -56.460 1.00 33.98 149 PHE D CA 1
ATOM 9032 C C . PHE C 1 110 ? 9.396 -62.175 -56.837 1.00 35.16 149 PHE D C 1
ATOM 9033 O O . PHE C 1 110 ? 10.154 -63.048 -57.259 1.00 33.91 149 PHE D O 1
ATOM 9041 N N . ALA C 1 111 ? 8.080 -62.334 -56.690 1.00 35.90 150 ALA D N 1
ATOM 9042 C CA . ALA C 1 111 ? 7.386 -63.602 -56.973 1.00 39.54 150 ALA D CA 1
ATOM 9043 C C . ALA C 1 111 ? 7.614 -63.963 -58.451 1.00 40.62 150 ALA D C 1
ATOM 9044 O O . ALA C 1 111 ? 7.961 -65.116 -58.697 1.00 39.20 150 ALA D O 1
ATOM 9046 N N . LYS C 1 112 ? 7.444 -63.008 -59.378 1.00 41.67 151 LYS D N 1
ATOM 9047 C CA . LYS C 1 112 ? 7.596 -63.262 -60.842 1.00 45.20 151 LYS D CA 1
ATOM 9048 C C . LYS C 1 112 ? 9.008 -63.799 -61.105 1.00 45.98 151 LYS D C 1
ATOM 9049 O O . LYS C 1 112 ? 9.123 -64.868 -61.657 1.00 52.81 151 LYS D O 1
ATOM 9055 N N . ARG C 1 113 ? 10.041 -63.126 -60.622 1.00 47.57 152 ARG D N 1
ATOM 9056 C CA . ARG C 1 113 ? 11.438 -63.551 -60.857 1.00 50.49 152 ARG D CA 1
ATOM 9057 C C . ARG C 1 113 ? 11.710 -64.873 -60.155 1.00 51.25 152 ARG D C 1
ATOM 9058 O O . ARG C 1 113 ? 12.566 -65.621 -60.670 1.00 51.15 152 ARG D O 1
ATOM 9066 N N . ASN C 1 114 ? 11.012 -65.174 -59.059 1.00 49.88 153 ASN D N 1
ATOM 9067 C CA . ASN C 1 114 ? 11.347 -66.365 -58.221 1.00 51.50 153 ASN D CA 1
ATOM 9068 C C . ASN C 1 114 ? 10.426 -67.560 -58.531 1.00 49.85 153 ASN D C 1
ATOM 9069 O O . ASN C 1 114 ? 10.712 -68.640 -58.059 1.00 49.58 153 ASN D O 1
ATOM 9074 N N . GLY C 1 115 ? 9.370 -67.371 -59.332 1.00 53.49 154 GLY D N 1
ATOM 9075 C CA . GLY C 1 115 ? 8.298 -68.369 -59.551 1.00 54.70 154 GLY D CA 1
ATOM 9076 C C . GLY C 1 115 ? 7.576 -68.725 -58.251 1.00 55.93 154 GLY D C 1
ATOM 9077 O O . GLY C 1 115 ? 7.332 -69.918 -58.033 1.00 54.93 154 GLY D O 1
ATOM 9078 N N . SER C 1 116 ? 7.333 -67.743 -57.369 1.00 62.85 155 SER D N 1
ATOM 9079 C CA . SER C 1 116 ? 6.749 -67.955 -56.017 1.00 62.91 155 SER D CA 1
ATOM 9080 C C . SER C 1 116 ? 5.372 -68.598 -56.193 1.00 66.93 155 SER D C 1
ATOM 9081 O O . SER C 1 116 ? 4.589 -68.202 -57.126 1.00 62.67 155 SER D O 1
ATOM 9084 N N . ARG C 1 117 ? 5.079 -69.544 -55.301 1.00 74.49 156 ARG D N 1
ATOM 9085 C CA . ARG C 1 117 ? 3.890 -70.437 -55.318 1.00 77.60 156 ARG D CA 1
ATOM 9086 C C . ARG C 1 117 ? 2.593 -69.671 -54.986 1.00 74.29 156 ARG D C 1
ATOM 9087 O O . ARG C 1 117 ? 1.665 -69.693 -55.802 1.00 74.81 156 ARG D O 1
ATOM 9095 N N . PHE C 1 118 ? 2.522 -69.055 -53.807 1.00 62.83 157 PHE D N 1
ATOM 9096 C CA . PHE C 1 118 ? 1.287 -68.460 -53.243 1.00 58.00 157 PHE D CA 1
ATOM 9097 C C . PHE C 1 118 ? 1.420 -66.925 -53.144 1.00 53.18 157 PHE D C 1
ATOM 9098 O O . PHE C 1 118 ? 2.568 -66.404 -52.908 1.00 49.96 157 PHE D O 1
ATOM 9106 N N . LYS C 1 119 ? 0.269 -66.236 -53.241 1.00 41.62 158 LYS D N 1
ATOM 9107 C CA . LYS C 1 119 ? 0.093 -64.780 -53.003 1.00 38.10 158 LYS D CA 1
ATOM 9108 C C . LYS C 1 119 ? -0.689 -64.544 -51.705 1.00 33.80 158 LYS D C 1
ATOM 9109 O O . LYS C 1 119 ? -1.124 -65.559 -51.081 1.00 30.01 158 LYS D O 1
ATOM 9115 N N . HIS C 1 120 ? -0.844 -63.291 -51.268 1.00 26.83 159 HIS D N 1
ATOM 9116 C CA . HIS C 1 120 ? -1.236 -63.019 -49.862 1.00 25.18 159 HIS D CA 1
ATOM 9117 C C . HIS C 1 120 ? -2.641 -63.581 -49.588 1.00 22.44 159 HIS D C 1
ATOM 9118 O O . HIS C 1 120 ? -2.874 -64.038 -48.477 1.00 19.65 159 HIS D O 1
ATOM 9125 N N . GLU C 1 121 ? -3.550 -63.582 -50.556 1.00 22.38 160 GLU D N 1
ATOM 9126 C CA . GLU C 1 121 ? -4.929 -64.079 -50.295 1.00 25.86 160 GLU D CA 1
ATOM 9127 C C . GLU C 1 121 ? -4.871 -65.575 -49.948 1.00 26.37 160 GLU D C 1
ATOM 9128 O O . GLU C 1 121 ? -5.590 -65.989 -49.024 1.00 25.13 160 GLU D O 1
ATOM 9134 N N . ASP C 1 122 ? -4.021 -66.339 -50.634 1.00 25.81 161 ASP D N 1
ATOM 9135 C CA . ASP C 1 122 ? -3.814 -67.792 -50.377 1.00 28.16 161 ASP D CA 1
ATOM 9136 C C . ASP C 1 122 ? -3.273 -67.982 -48.953 1.00 24.99 161 ASP D C 1
ATOM 9137 O O . ASP C 1 122 ? -3.790 -68.830 -48.234 1.00 21.36 161 ASP D O 1
ATOM 9142 N N . MET C 1 123 ? -2.290 -67.179 -48.552 1.00 23.73 162 MET D N 1
ATOM 9143 C CA . MET C 1 123 ? -1.653 -67.301 -47.230 1.00 22.99 162 MET D CA 1
ATOM 9144 C C . MET C 1 123 ? -2.675 -66.868 -46.156 1.00 21.08 162 MET D C 1
ATOM 9145 O O . MET C 1 123 ? -2.707 -67.510 -45.096 1.00 20.77 162 MET D O 1
ATOM 9150 N N . SER C 1 124 ? -3.460 -65.827 -46.397 1.00 18.81 163 SER D N 1
ATOM 9151 C CA . SER C 1 124 ? -4.534 -65.406 -45.443 1.00 19.64 163 SER D CA 1
ATOM 9152 C C . SER C 1 124 ? -5.426 -66.610 -45.093 1.00 19.42 163 SER D C 1
ATOM 9153 O O . SER C 1 124 ? -5.721 -66.847 -43.894 1.00 18.04 163 SER D O 1
ATOM 9156 N N . ILE C 1 125 ? -5.872 -67.315 -46.118 1.00 19.38 164 ILE D N 1
ATOM 9157 C CA . ILE C 1 125 ? -6.800 -68.445 -45.945 1.00 20.51 164 ILE D CA 1
ATOM 9158 C C . ILE C 1 125 ? -6.102 -69.544 -45.144 1.00 20.35 164 ILE D C 1
ATOM 9159 O O . ILE C 1 125 ? -6.771 -70.098 -44.240 1.00 18.29 164 ILE D O 1
ATOM 9164 N N . LEU C 1 126 ? -4.814 -69.811 -45.418 1.00 21.20 165 LEU D N 1
ATOM 9165 C CA . LEU C 1 126 ? -4.050 -70.831 -44.668 1.00 22.20 165 LEU D CA 1
ATOM 9166 C C . LEU C 1 126 ? -3.947 -70.412 -43.206 1.00 21.42 165 LEU D C 1
ATOM 9167 O O . LEU C 1 126 ? -4.069 -71.269 -42.333 1.00 19.60 165 LEU D O 1
ATOM 9172 N N . ILE C 1 127 ? -3.684 -69.132 -42.932 1.00 20.24 166 ILE D N 1
ATOM 9173 C CA . ILE C 1 127 ? -3.435 -68.649 -41.548 1.00 20.16 166 ILE D CA 1
ATOM 9174 C C . ILE C 1 127 ? -4.782 -68.602 -40.832 1.00 19.93 166 ILE D C 1
ATOM 9175 O O . ILE C 1 127 ? -4.812 -68.976 -39.646 1.00 22.26 166 ILE D O 1
ATOM 9180 N N . ILE C 1 128 ? -5.871 -68.291 -41.513 1.00 18.91 167 ILE D N 1
ATOM 9181 C CA . ILE C 1 128 ? -7.208 -68.240 -40.867 1.00 19.18 167 ILE D CA 1
ATOM 9182 C C . ILE C 1 128 ? -7.552 -69.674 -40.414 1.00 20.62 167 ILE D C 1
ATOM 9183 O O . ILE C 1 128 ? -7.969 -69.849 -39.259 1.00 19.95 167 ILE D O 1
ATOM 9188 N N . LYS C 1 129 ? -7.339 -70.673 -41.253 1.00 22.38 168 LYS D N 1
ATOM 9189 C CA . LYS C 1 129 ? -7.605 -72.092 -40.870 1.00 25.31 168 LYS D CA 1
ATOM 9190 C C . LYS C 1 129 ? -6.725 -72.481 -39.683 1.00 26.35 168 LYS D C 1
ATOM 9191 O O . LYS C 1 129 ? -7.257 -73.078 -38.723 1.00 27.58 168 LYS D O 1
ATOM 9197 N N . LYS C 1 130 ? -5.461 -72.087 -39.686 1.00 26.66 169 LYS D N 1
ATOM 9198 C CA . LYS C 1 130 ? -4.547 -72.354 -38.544 1.00 26.85 169 LYS D CA 1
ATOM 9199 C C . LYS C 1 130 ? -5.082 -71.697 -37.253 1.00 26.26 169 LYS D C 1
ATOM 9200 O O . LYS C 1 130 ? -5.190 -72.386 -36.252 1.00 26.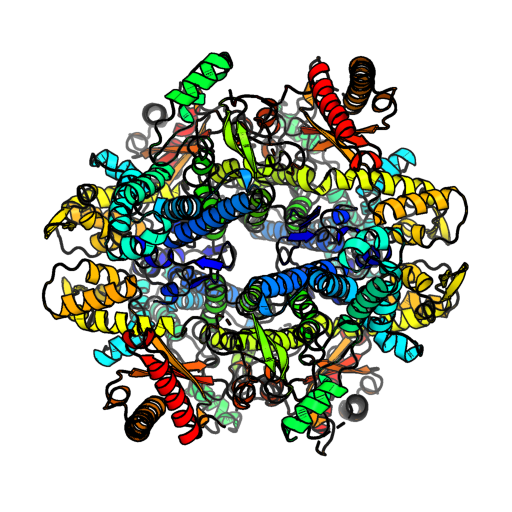09 169 LYS D O 1
ATOM 9206 N N . ILE C 1 131 ? -5.406 -70.395 -37.252 1.00 23.11 170 ILE D N 1
ATOM 9207 C CA . ILE C 1 131 ? -5.902 -69.650 -36.057 1.00 22.25 170 ILE D CA 1
ATOM 9208 C C . ILE C 1 131 ? -7.210 -70.279 -35.555 1.00 21.61 170 ILE D C 1
ATOM 9209 O O . ILE C 1 131 ? -7.324 -70.533 -34.328 1.00 20.91 170 ILE D O 1
ATOM 9214 N N . MET C 1 132 ? -8.185 -70.513 -36.429 1.00 21.11 171 MET D N 1
ATOM 9215 C CA . MET C 1 132 ? -9.555 -70.869 -35.965 1.00 21.27 171 MET D CA 1
ATOM 9216 C C . MET C 1 132 ? -9.568 -72.321 -35.416 1.00 22.59 171 MET D C 1
ATOM 9217 O O . MET C 1 132 ? -10.438 -72.620 -34.558 1.00 23.65 171 MET D O 1
ATOM 9222 N N . ASN C 1 133 ? -8.628 -73.155 -35.808 1.00 23.70 172 ASN D N 1
ATOM 9223 C CA . ASN C 1 133 ? -8.504 -74.572 -35.354 1.00 26.52 172 ASN D CA 1
ATOM 9224 C C . ASN C 1 133 ? -7.505 -74.700 -34.182 1.00 28.12 172 ASN D C 1
ATOM 9225 O O . ASN C 1 133 ? -7.384 -75.796 -33.664 1.00 28.59 172 ASN D O 1
ATOM 9230 N N . LYS C 1 134 ? -6.894 -73.625 -33.681 1.00 27.86 173 LYS D N 1
ATOM 9231 C CA . LYS C 1 134 ? -6.167 -73.660 -32.388 1.00 30.44 173 LYS D CA 1
ATOM 9232 C C . LYS C 1 134 ? -7.154 -74.015 -31.277 1.00 29.64 173 LYS D C 1
ATOM 9233 O O . LYS C 1 134 ? -8.204 -73.394 -31.118 1.00 26.64 173 LYS D O 1
ATOM 9239 N N . PRO C 1 135 ? -6.879 -75.035 -30.435 1.00 32.71 174 PRO D N 1
ATOM 9240 C CA . PRO C 1 135 ? -7.835 -75.406 -29.386 1.00 32.97 174 PRO D CA 1
ATOM 9241 C C . PRO C 1 135 ? -8.260 -74.254 -28.464 1.00 33.47 174 PRO D C 1
ATOM 9242 O O . PRO C 1 135 ? -9.413 -74.193 -28.137 1.00 32.48 174 PRO D O 1
ATOM 9246 N N . GLU C 1 136 ? -7.382 -73.328 -28.121 1.00 34.42 175 GLU D N 1
ATOM 9247 C CA . GLU C 1 136 ? -7.745 -72.170 -27.234 1.00 36.48 175 GLU D CA 1
ATOM 9248 C C . GLU C 1 136 ? -8.564 -71.119 -28.009 1.00 32.39 175 GLU D C 1
ATOM 9249 O O . GLU C 1 136 ? -9.189 -70.261 -27.361 1.00 32.53 175 GLU D O 1
ATOM 9255 N N . ILE C 1 137 ? -8.621 -71.188 -29.342 1.00 28.37 176 ILE D N 1
ATOM 9256 C CA . ILE C 1 137 ? -9.524 -70.297 -30.123 1.00 25.01 176 ILE D CA 1
ATOM 9257 C C . ILE C 1 137 ? -10.864 -71.006 -30.303 1.00 23.28 176 ILE D C 1
ATOM 9258 O O . ILE C 1 137 ? -11.920 -70.389 -30.063 1.00 21.47 176 ILE D O 1
ATOM 9263 N N . LYS C 1 138 ? -10.841 -72.297 -30.652 1.00 24.75 177 LYS D N 1
ATOM 9264 C CA . LYS C 1 138 ? -12.093 -73.054 -30.843 1.00 26.24 177 LYS D CA 1
ATOM 9265 C C . LYS C 1 138 ? -12.873 -73.024 -29.524 1.00 25.50 177 LYS D C 1
ATOM 9266 O O . LYS C 1 138 ? -14.106 -72.802 -29.549 1.00 26.48 177 LYS D O 1
ATOM 9272 N N . SER C 1 139 ? -12.218 -73.148 -28.384 1.00 25.08 178 SER D N 1
ATOM 9273 C CA . SER C 1 139 ? -12.950 -73.201 -27.094 1.00 27.32 178 SER D CA 1
ATOM 9274 C C . SER C 1 139 ? -13.660 -71.881 -26.834 1.00 25.84 178 SER D C 1
ATOM 9275 O O . SER C 1 139 ? -14.741 -71.954 -26.232 1.00 27.09 178 SER D O 1
ATOM 9278 N N . GLU C 1 140 ? -13.154 -70.767 -27.366 1.00 25.53 179 GLU D N 1
ATOM 9279 C CA . GLU C 1 140 ? -13.748 -69.419 -27.175 1.00 25.05 179 GLU D CA 1
ATOM 9280 C C . GLU C 1 140 ? -14.861 -69.156 -28.196 1.00 22.75 179 GLU D C 1
ATOM 9281 O O . GLU C 1 140 ? -15.789 -68.472 -27.836 1.00 22.45 179 GLU D O 1
ATOM 9287 N N . PHE C 1 141 ? -14.765 -69.676 -29.428 1.00 20.59 180 PHE D N 1
ATOM 9288 C CA . PHE C 1 141 ? -15.722 -69.379 -30.530 1.00 20.58 180 PHE D CA 1
ATOM 9289 C C . PHE C 1 141 ? -16.797 -70.463 -30.663 1.00 21.81 180 PHE D C 1
ATOM 9290 O O . PHE C 1 141 ? -17.764 -70.220 -31.458 1.00 21.03 180 PHE D O 1
ATOM 9298 N N . ALA C 1 142 ? -16.646 -71.625 -30.004 1.00 23.73 181 ALA D N 1
ATOM 9299 C CA . ALA C 1 142 ? -17.549 -72.793 -30.242 1.00 25.55 181 ALA D CA 1
ATOM 9300 C C . ALA C 1 142 ? -19.005 -72.430 -29.933 1.00 26.67 181 ALA D C 1
ATOM 9301 O O . ALA C 1 142 ? -19.914 -72.814 -30.704 1.00 25.46 181 ALA D O 1
ATOM 9303 N N . CYS C 1 143 ? -19.229 -71.648 -28.884 1.00 28.06 182 CYS D N 1
ATOM 9304 C CA . CYS C 1 143 ? -20.605 -71.256 -28.468 1.00 31.48 182 CYS D CA 1
ATOM 9305 C C . CYS C 1 143 ? -21.244 -70.359 -29.547 1.00 30.77 182 CYS D C 1
ATOM 9306 O O . CYS C 1 143 ? -22.460 -70.294 -29.574 1.00 32.12 182 CYS D O 1
ATOM 9309 N N . ILE C 1 144 ? -20.494 -69.701 -30.428 1.00 26.98 183 ILE D N 1
ATOM 9310 C CA . ILE C 1 144 ? -21.083 -68.820 -31.479 1.00 25.67 183 ILE D CA 1
ATOM 9311 C C . ILE C 1 144 ? -21.051 -69.528 -32.847 1.00 23.38 183 ILE D C 1
ATOM 9312 O O . ILE C 1 144 ? -22.040 -69.485 -33.553 1.00 20.64 183 ILE D O 1
ATOM 9317 N N . LEU C 1 145 ? -19.927 -70.144 -33.196 1.00 22.00 184 LEU D N 1
ATOM 9318 C CA . LEU C 1 145 ? -19.647 -70.631 -34.561 1.00 21.70 184 LEU D CA 1
ATOM 9319 C C . LEU C 1 145 ? -19.991 -72.115 -34.668 1.00 22.10 184 LEU D C 1
ATOM 9320 O O . LEU C 1 145 ? -19.984 -72.622 -35.800 1.00 21.67 184 LEU D O 1
ATOM 9325 N N . GLY C 1 146 ? -20.291 -72.799 -33.548 1.00 22.15 185 GLY D N 1
ATOM 9326 C CA . GLY C 1 146 ? -20.692 -74.217 -33.617 1.00 24.45 185 GLY D CA 1
ATOM 9327 C C . GLY C 1 146 ? -19.835 -75.157 -32.764 1.00 25.92 185 GLY D C 1
ATOM 9328 O O . GLY C 1 146 ? -18.595 -75.087 -32.810 1.00 25.89 185 GLY D O 1
ATOM 9329 N N . GLU C 1 147 ? -20.492 -76.049 -32.047 1.00 28.16 186 GLU D N 1
ATOM 9330 C CA . GLU C 1 147 ? -19.843 -77.027 -31.121 1.00 33.75 186 GLU D CA 1
ATOM 9331 C C . GLU C 1 147 ? -19.488 -78.304 -31.913 1.00 32.52 186 GLU D C 1
ATOM 9332 O O . GLU C 1 147 ? -18.377 -78.847 -31.715 1.00 36.05 186 GLU D O 1
ATOM 9338 N N . THR C 1 148 ? -20.216 -78.590 -32.985 1.00 27.35 187 THR D N 1
ATOM 9339 C CA . THR C 1 148 ? -19.929 -79.779 -33.839 1.00 29.12 187 THR D CA 1
ATOM 9340 C C . THR C 1 148 ? -18.792 -79.472 -34.818 1.00 28.00 187 THR D C 1
ATOM 9341 O O . THR C 1 148 ? -18.729 -78.316 -35.247 1.00 24.57 187 THR D O 1
ATOM 9345 N N . ASP C 1 149 ? -18.014 -80.490 -35.207 1.00 26.33 188 ASP D N 1
ATOM 9346 C CA . ASP C 1 149 ? -16.999 -80.339 -36.275 1.00 27.59 188 ASP D CA 1
ATOM 9347 C C . ASP C 1 149 ? -17.680 -79.777 -37.540 1.00 26.84 188 ASP D C 1
ATOM 9348 O O . ASP C 1 149 ? -17.142 -78.826 -38.092 1.00 23.08 188 ASP D O 1
ATOM 9353 N N . GLU C 1 150 ? -18.848 -80.324 -37.913 1.00 25.45 189 GLU D N 1
ATOM 9354 C CA . GLU C 1 150 ? -19.546 -79.890 -39.144 1.00 26.28 189 GLU D CA 1
ATOM 9355 C C . GLU C 1 150 ? -19.891 -78.386 -39.048 1.00 22.95 189 GLU D C 1
ATOM 9356 O O . GLU C 1 150 ? -19.574 -77.653 -39.983 1.00 20.08 189 GLU D O 1
ATOM 9362 N N . GLU C 1 151 ? -20.470 -77.968 -37.938 1.00 22.81 190 GLU D N 1
ATOM 9363 C CA . GLU C 1 151 ? -20.925 -76.546 -37.785 1.00 25.51 190 GLU D CA 1
ATOM 9364 C C . GLU C 1 151 ? -19.691 -75.620 -37.774 1.00 21.58 190 GLU D C 1
ATOM 9365 O O . GLU C 1 151 ? -19.678 -74.621 -38.470 1.00 19.63 190 GLU D O 1
ATOM 9371 N N . TYR C 1 152 ? -18.679 -75.996 -37.031 1.00 20.12 191 TYR D N 1
ATOM 9372 C CA . TYR C 1 152 ? -17.476 -75.167 -36.864 1.00 20.25 191 TYR D CA 1
ATOM 9373 C C . TYR C 1 152 ? -16.782 -75.076 -38.228 1.00 19.46 191 TYR D C 1
ATOM 9374 O O . TYR C 1 152 ? -16.425 -73.954 -38.656 1.00 17.37 191 TYR D O 1
ATOM 9383 N N . ALA C 1 153 ? -16.706 -76.179 -38.941 1.00 19.15 192 ALA D N 1
ATOM 9384 C CA . ALA C 1 153 ? -16.018 -76.195 -40.256 1.00 19.33 192 ALA D CA 1
ATOM 9385 C C . ALA C 1 153 ? -16.812 -75.384 -41.274 1.00 18.98 192 ALA D C 1
ATOM 9386 O O . ALA C 1 153 ? -16.169 -74.778 -42.187 1.00 18.45 192 ALA D O 1
ATOM 9388 N N . LYS C 1 154 ? -18.133 -75.397 -41.173 1.00 19.16 193 LYS D N 1
ATOM 9389 C CA . LYS C 1 154 ? -18.967 -74.573 -42.064 1.00 20.39 193 LYS D CA 1
ATOM 9390 C C . LYS C 1 154 ? -18.662 -73.088 -41.795 1.00 19.08 193 LYS D C 1
ATOM 9391 O O . LYS C 1 154 ? -18.502 -72.341 -42.766 1.00 18.16 193 LYS D O 1
ATOM 9397 N N . SER C 1 155 ? -18.610 -72.700 -40.522 1.00 17.62 194 SER D N 1
ATOM 9398 C CA . SER C 1 155 ? -18.340 -71.299 -40.127 1.00 17.57 194 SER D CA 1
ATOM 9399 C C . SER C 1 155 ? -16.954 -70.871 -40.640 1.00 17.30 194 SER D C 1
ATOM 9400 O O . SER C 1 155 ? -16.851 -69.776 -41.250 1.00 15.48 194 SER D O 1
ATOM 9403 N N . VAL C 1 156 ? -15.935 -71.703 -40.425 1.00 17.68 195 VAL D N 1
ATOM 9404 C CA . VAL C 1 156 ? -14.568 -71.421 -40.926 1.00 18.30 195 VAL D CA 1
ATOM 9405 C C . VAL C 1 156 ? -14.594 -71.318 -42.466 1.00 18.63 195 VAL D C 1
ATOM 9406 O O . VAL C 1 156 ? -13.971 -70.364 -42.988 1.00 16.75 195 VAL D O 1
ATOM 9410 N N . THR C 1 157 ? -15.304 -72.203 -43.152 1.00 18.32 196 THR D N 1
ATOM 9411 C CA . THR C 1 157 ? -15.480 -72.124 -44.620 1.00 19.63 196 THR D CA 1
ATOM 9412 C C . THR C 1 157 ? -16.097 -70.769 -44.984 1.00 18.49 196 THR D C 1
ATOM 9413 O O . THR C 1 157 ? -15.625 -70.193 -45.951 1.00 20.48 196 THR D O 1
ATOM 9417 N N . LEU C 1 158 ? -17.121 -70.308 -44.293 1.00 18.02 197 LEU D N 1
ATOM 9418 C CA . LEU C 1 158 ? -17.785 -69.019 -44.628 1.00 17.79 197 LEU D CA 1
ATOM 9419 C C . LEU C 1 158 ? -16.746 -67.886 -44.479 1.00 16.81 197 LEU D C 1
ATOM 9420 O O . LEU C 1 158 ? -16.639 -67.082 -45.375 1.00 15.76 197 LEU D O 1
ATOM 9425 N N . ILE C 1 159 ? -15.969 -67.876 -43.396 1.00 16.41 198 ILE D N 1
ATOM 9426 C CA . ILE C 1 159 ? -14.936 -66.834 -43.153 1.00 16.53 198 ILE D CA 1
ATOM 9427 C C . ILE C 1 159 ? -13.985 -66.801 -44.364 1.00 17.83 198 ILE D C 1
ATOM 9428 O O . ILE C 1 159 ? -13.759 -65.702 -44.902 1.00 18.25 198 ILE D O 1
ATOM 9433 N N . THR C 1 160 ? -13.492 -67.955 -44.841 1.00 17.98 199 THR D N 1
ATOM 9434 C CA . THR C 1 160 ? -12.506 -67.990 -45.938 1.00 18.79 199 THR D CA 1
ATOM 9435 C C . THR C 1 160 ? -13.214 -67.646 -47.252 1.00 19.63 199 THR D C 1
ATOM 9436 O O . THR C 1 160 ? -12.545 -66.969 -48.082 1.00 21.04 199 THR D O 1
ATOM 9440 N N . GLU C 1 161 ? -14.478 -68.019 -47.431 1.00 19.03 200 GLU D N 1
ATOM 9441 C CA . GLU C 1 161 ? -15.183 -67.717 -48.690 1.00 20.76 200 GLU D CA 1
ATOM 9442 C C . GLU C 1 161 ? -15.478 -66.217 -48.778 1.00 19.18 200 GLU D C 1
ATOM 9443 O O . GLU C 1 161 ? -15.460 -65.693 -49.917 1.00 18.23 200 GLU D O 1
ATOM 9449 N N . LEU C 1 162 ? -15.755 -65.550 -47.674 1.00 17.50 201 LEU D N 1
ATOM 9450 C CA . LEU C 1 162 ? -16.057 -64.097 -47.701 1.00 18.07 201 LEU D CA 1
ATOM 9451 C C . LEU C 1 162 ? -14.827 -63.348 -48.224 1.00 19.77 201 LEU D C 1
ATOM 9452 O O . LEU C 1 162 ? -15.003 -62.233 -48.724 1.00 21.58 201 LEU D O 1
ATOM 9457 N N . ILE C 1 163 ? -13.640 -63.929 -48.096 1.00 21.15 202 ILE D N 1
ATOM 9458 C CA . ILE C 1 163 ? -12.361 -63.357 -48.588 1.00 23.19 202 ILE D CA 1
ATOM 9459 C C . ILE C 1 163 ? -12.105 -63.808 -50.028 1.00 24.82 202 ILE D C 1
ATOM 9460 O O . ILE C 1 163 ? -11.746 -62.994 -50.800 1.00 25.38 202 ILE D O 1
ATOM 9465 N N . SER C 1 164 ? -12.326 -65.061 -50.385 1.00 25.74 203 SER D N 1
ATOM 9466 C CA . SER C 1 164 ? -11.845 -65.642 -51.676 1.00 27.97 203 SER D CA 1
ATOM 9467 C C . SER C 1 164 ? -12.974 -65.752 -52.734 1.00 28.39 203 SER D C 1
ATOM 9468 O O . SER C 1 164 ? -12.676 -65.844 -53.929 1.00 28.13 203 SER D O 1
ATOM 9471 N N . GLY C 1 165 ? -14.232 -65.802 -52.297 1.00 28.94 204 GLY D N 1
ATOM 9472 C CA . GLY C 1 165 ? -15.379 -66.118 -53.157 1.00 29.59 204 GLY D CA 1
ATOM 9473 C C . GLY C 1 165 ? -15.738 -64.981 -54.096 1.00 31.50 204 GLY D C 1
ATOM 9474 O O . GLY C 1 165 ? -15.551 -63.777 -53.732 1.00 30.63 204 GLY D O 1
ATOM 9475 N N . LYS C 1 166 ? -16.291 -65.340 -55.250 1.00 32.04 205 LYS D N 1
ATOM 9476 C CA . LYS C 1 166 ? -16.745 -64.350 -56.266 1.00 35.46 205 LYS D CA 1
ATOM 9477 C C . LYS C 1 166 ? -18.128 -64.768 -56.730 1.00 33.49 205 LYS D C 1
ATOM 9478 O O . LYS C 1 166 ? -18.279 -65.082 -57.896 1.00 35.31 205 LYS D O 1
ATOM 9484 N N . PRO C 1 167 ? -19.149 -64.799 -55.838 1.00 30.86 206 PRO D N 1
ATOM 9485 C CA . PRO C 1 167 ? -20.420 -65.466 -56.144 1.00 30.00 206 PRO D CA 1
ATOM 9486 C C . PRO C 1 167 ? -21.332 -64.726 -57.135 1.00 31.10 206 PRO D C 1
ATOM 9487 O O . PRO C 1 167 ? -22.322 -65.281 -57.506 1.00 32.82 206 PRO D O 1
ATOM 9491 N N . PHE C 1 168 ? -21.019 -63.490 -57.509 1.00 30.69 207 PHE D N 1
ATOM 9492 C CA . PHE C 1 168 ? -21.861 -62.675 -58.413 1.00 32.60 207 PHE D CA 1
ATOM 9493 C C . PHE C 1 168 ? -21.249 -62.516 -59.818 1.00 35.63 207 PHE D C 1
ATOM 9494 O O . PHE C 1 168 ? -21.966 -61.936 -60.687 1.00 36.57 207 PHE D O 1
ATOM 9502 N N . ASP C 1 169 ? -20.032 -63.018 -60.053 1.00 37.36 208 ASP D N 1
ATOM 9503 C CA . ASP C 1 169 ? -19.322 -62.849 -61.352 1.00 42.57 208 ASP D CA 1
ATOM 9504 C C . ASP C 1 169 ? -20.101 -63.528 -62.497 1.00 43.08 208 ASP D C 1
ATOM 9505 O O . ASP C 1 169 ? -20.131 -62.943 -63.594 1.00 46.33 208 ASP D O 1
ATOM 9510 N N . PHE C 1 170 ? -20.846 -64.590 -62.223 1.00 42.57 209 PHE D N 1
ATOM 9511 C CA . PHE C 1 170 ? -21.713 -65.281 -63.222 1.00 44.76 209 PHE D CA 1
ATOM 9512 C C . PHE C 1 170 ? -22.760 -64.320 -63.821 1.00 46.53 209 PHE D C 1
ATOM 9513 O O . PHE C 1 170 ? -23.105 -64.473 -65.006 1.00 46.92 209 PHE D O 1
ATOM 9521 N N . GLN C 1 171 ? -23.215 -63.319 -63.060 1.00 44.97 210 GLN D N 1
ATOM 9522 C CA . GLN C 1 171 ? -24.261 -62.353 -63.513 1.00 44.25 210 GLN D CA 1
ATOM 9523 C C . GLN C 1 171 ? -23.794 -61.554 -64.739 1.00 44.65 210 GLN D C 1
ATOM 9524 O O . GLN C 1 171 ? -24.662 -60.934 -65.392 1.00 43.48 210 GLN D O 1
ATOM 9530 N N . ASP C 1 172 ? -22.492 -61.522 -65.013 1.00 44.06 211 ASP D N 1
ATOM 9531 C CA . ASP C 1 172 ? -21.888 -60.732 -66.111 1.00 50.38 211 ASP D CA 1
ATOM 9532 C C . ASP C 1 172 ? -21.556 -61.594 -67.336 1.00 52.49 211 ASP D C 1
ATOM 9533 O O . ASP C 1 172 ? -21.103 -60.998 -68.329 1.00 52.04 211 ASP D O 1
ATOM 9538 N N . MET C 1 173 ? -21.734 -62.916 -67.274 1.00 60.76 212 MET D N 1
ATOM 9539 C CA . MET C 1 173 ? -21.691 -63.818 -68.469 1.00 67.22 212 MET D CA 1
ATOM 9540 C C . MET C 1 173 ? -22.620 -63.273 -69.563 1.00 67.81 212 MET D C 1
ATOM 9541 O O . MET C 1 173 ? -23.721 -62.844 -69.206 1.00 55.42 212 MET D O 1
ATOM 9546 N N . ASP C 1 174 ? -22.188 -63.286 -70.835 1.00 75.93 213 ASP D N 1
ATOM 9547 C CA . ASP C 1 174 ? -22.899 -62.617 -71.965 1.00 82.20 213 ASP D CA 1
ATOM 9548 C C . ASP C 1 174 ? -24.336 -63.157 -72.030 1.00 81.25 213 ASP D C 1
ATOM 9549 O O . ASP C 1 174 ? -24.526 -64.389 -71.862 1.00 74.28 213 ASP D O 1
ATOM 9554 N N . GLY C 1 175 ? -25.322 -62.260 -72.167 1.00 77.73 214 GLY D N 1
ATOM 9555 C CA . GLY C 1 175 ? -26.745 -62.608 -72.287 1.00 71.88 214 GLY D CA 1
ATOM 9556 C C . GLY C 1 175 ? -27.405 -63.093 -71.004 1.00 67.07 214 GLY D C 1
ATOM 9557 O O . GLY C 1 175 ? -28.612 -63.354 -71.104 1.00 64.18 214 GLY D O 1
ATOM 9558 N N . PHE C 1 176 ? -26.717 -63.243 -69.856 1.00 60.31 215 PHE D N 1
ATOM 9559 C CA . PHE C 1 176 ? -27.421 -63.620 -68.593 1.00 54.47 215 PHE D CA 1
ATOM 9560 C C . PHE C 1 176 ? -28.568 -62.614 -68.341 1.00 53.32 215 PHE D C 1
ATOM 9561 O O . PHE C 1 176 ? -29.673 -63.037 -67.909 1.00 50.56 215 PHE D O 1
ATOM 9569 N N . LYS C 1 177 ? -28.312 -61.325 -68.614 1.00 54.19 216 LYS D N 1
ATOM 9570 C CA . LYS C 1 177 ? -29.237 -60.191 -68.343 1.00 59.50 216 LYS D CA 1
ATOM 9571 C C . LYS C 1 177 ? -30.535 -60.324 -69.160 1.00 59.16 216 LYS D C 1
ATOM 9572 O O . LYS C 1 177 ? -31.600 -59.889 -68.648 1.00 54.26 216 LYS D O 1
ATOM 9578 N N . ASP C 1 178 ? -30.474 -60.914 -70.359 1.00 60.23 217 ASP D N 1
ATOM 9579 C CA . ASP C 1 178 ? -31.631 -60.949 -71.306 1.00 63.47 217 ASP D CA 1
ATOM 9580 C C . ASP C 1 178 ? -32.370 -62.292 -71.186 1.00 64.52 217 ASP D C 1
ATOM 9581 O O . ASP C 1 178 ? -33.378 -62.477 -71.885 1.00 68.52 217 ASP D O 1
ATOM 9586 N N . LEU C 1 179 ? -31.927 -63.188 -70.303 1.00 63.29 218 LEU D N 1
ATOM 9587 C CA . LEU C 1 179 ? -32.604 -64.492 -70.078 1.00 65.10 218 LEU D CA 1
ATOM 9588 C C . LEU C 1 179 ? -33.992 -64.285 -69.483 1.00 62.96 218 LEU D C 1
ATOM 9589 O O . LEU C 1 179 ? -34.240 -63.294 -68.825 1.00 59.48 218 LEU D O 1
ATOM 9594 N N . PRO C 1 180 ? -34.952 -65.206 -69.727 1.00 67.27 219 PRO D N 1
ATOM 9595 C CA . PRO C 1 180 ? -36.268 -65.127 -69.093 1.00 67.12 219 PRO D CA 1
ATOM 9596 C C . PRO C 1 180 ? -36.130 -65.387 -67.585 1.00 71.60 219 PRO D C 1
ATOM 9597 O O . PRO C 1 180 ? -35.216 -66.097 -67.158 1.00 71.67 219 PRO D O 1
ATOM 9601 N N . ALA C 1 181 ? -37.066 -64.834 -66.813 1.00 72.30 220 ALA D N 1
ATOM 9602 C CA . ALA C 1 181 ? -37.187 -65.022 -65.347 1.00 75.06 220 ALA D CA 1
ATOM 9603 C C . ALA C 1 181 ? -36.995 -66.500 -64.969 1.00 79.09 220 ALA D C 1
ATOM 9604 O O . ALA C 1 181 ? -36.233 -66.760 -64.021 1.00 85.05 220 ALA D O 1
ATOM 9606 N N . ASP C 1 182 ? -37.647 -67.412 -65.699 1.00 80.84 221 ASP D N 1
ATOM 9607 C CA . ASP C 1 182 ? -37.617 -68.880 -65.446 1.00 86.27 221 ASP D CA 1
ATOM 9608 C C . ASP C 1 182 ? -36.169 -69.362 -65.429 1.00 82.92 221 ASP D C 1
ATOM 9609 O O . ASP C 1 182 ? -35.685 -69.789 -64.344 1.00 76.78 221 ASP D O 1
ATOM 9614 N N . VAL C 1 183 ? -35.505 -69.194 -66.578 1.00 82.51 222 VAL D N 1
ATOM 9615 C CA . VAL C 1 183 ? -34.099 -69.637 -66.817 1.00 82.81 222 VAL D CA 1
ATOM 9616 C C . VAL C 1 183 ? -33.236 -69.048 -65.699 1.00 79.37 222 VAL D C 1
ATOM 9617 O O . VAL C 1 183 ? -32.414 -69.759 -65.093 1.00 75.21 222 VAL D O 1
ATOM 9621 N N . ARG C 1 184 ? -33.417 -67.755 -65.473 1.00 76.42 223 ARG D N 1
ATOM 9622 C CA . ARG C 1 184 ? -32.605 -66.967 -64.528 1.00 71.59 223 ARG D CA 1
ATOM 9623 C C . ARG C 1 184 ? -32.699 -67.561 -63.125 1.00 67.63 223 ARG D C 1
ATOM 9624 O O . ARG C 1 184 ? -31.626 -67.868 -62.554 1.00 65.57 223 ARG D O 1
ATOM 9632 N N . GLU C 1 185 ? -33.924 -67.730 -62.612 1.00 64.82 224 GLU D N 1
ATOM 9633 C CA . GLU C 1 185 ? -34.167 -68.275 -61.249 1.00 64.47 224 GLU D CA 1
ATOM 9634 C C . GLU C 1 185 ? -33.424 -69.608 -61.142 1.00 61.53 224 GLU D C 1
ATOM 9635 O O . GLU C 1 185 ? -32.755 -69.831 -60.121 1.00 57.98 224 GLU D O 1
ATOM 9641 N N . GLU C 1 186 ? -33.519 -70.444 -62.175 1.00 62.08 225 GLU D N 1
ATOM 9642 C CA . GLU C 1 186 ? -32.876 -71.779 -62.168 1.00 66.27 225 GLU D CA 1
ATOM 9643 C C . GLU C 1 186 ? -31.347 -71.629 -62.247 1.00 59.14 225 GLU D C 1
ATOM 9644 O O . GLU C 1 186 ? -30.670 -72.317 -61.468 1.00 64.30 225 GLU D O 1
ATOM 9650 N N . THR C 1 187 ? -30.812 -70.813 -63.160 1.00 52.03 226 THR D N 1
ATOM 9651 C CA . THR C 1 187 ? -29.351 -70.591 -63.300 1.00 51.87 226 THR D CA 1
ATOM 9652 C C . THR C 1 187 ? -28.782 -70.141 -61.940 1.00 52.36 226 THR D C 1
ATOM 9653 O O . THR C 1 187 ? -27.812 -70.772 -61.478 1.00 52.17 226 THR D O 1
ATOM 9657 N N . VAL C 1 188 ? -29.371 -69.114 -61.317 1.00 47.02 227 VAL D N 1
ATOM 9658 C CA . VAL C 1 188 ? -28.851 -68.550 -60.031 1.00 44.74 227 VAL D CA 1
ATOM 9659 C C . VAL C 1 188 ? -28.869 -69.660 -58.985 1.00 44.63 227 VAL D C 1
ATOM 9660 O O . VAL C 1 188 ? -27.879 -69.825 -58.262 1.00 38.94 227 VAL D O 1
ATOM 9664 N N . LYS C 1 189 ? -29.946 -70.432 -58.962 1.00 52.95 228 LYS D N 1
ATOM 9665 C CA . LYS C 1 189 ? -30.131 -71.542 -57.989 1.00 60.93 228 LYS D CA 1
ATOM 9666 C C . LYS C 1 189 ? -28.966 -72.543 -58.099 1.00 60.34 228 LYS D C 1
ATOM 9667 O O . LYS C 1 189 ? -28.448 -72.950 -57.039 1.00 57.10 228 LYS D O 1
ATOM 9673 N N . ASN C 1 190 ? -28.567 -72.901 -59.323 1.00 58.26 229 ASN D N 1
ATOM 9674 C CA . ASN C 1 190 ? -27.554 -73.958 -59.583 1.00 62.00 229 ASN D CA 1
ATOM 9675 C C . ASN C 1 190 ? -26.160 -73.336 -59.718 1.00 57.02 229 ASN D C 1
ATOM 9676 O O . ASN C 1 190 ? -25.194 -74.060 -59.626 1.00 58.55 229 ASN D O 1
ATOM 9681 N N . GLU C 1 191 ? -26.028 -72.033 -59.935 1.00 55.87 230 GLU D N 1
ATOM 9682 C CA . GLU C 1 191 ? -24.686 -71.387 -59.927 1.00 53.97 230 GLU D CA 1
ATOM 9683 C C . GLU C 1 191 ? -24.153 -71.289 -58.476 1.00 49.17 230 GLU D C 1
ATOM 9684 O O . GLU C 1 191 ? -22.946 -71.070 -58.331 1.00 42.49 230 GLU D O 1
ATOM 9690 N N . TRP C 1 192 ? -24.998 -71.415 -57.435 1.00 45.59 231 TRP D N 1
ATOM 9691 C CA . TRP C 1 192 ? -24.599 -71.073 -56.031 1.00 41.44 231 TRP D CA 1
ATOM 9692 C C . TRP C 1 192 ? -23.609 -72.130 -55.519 1.00 39.90 231 TRP D C 1
ATOM 9693 O O . TRP C 1 192 ? -24.066 -73.205 -55.098 1.00 40.36 231 TRP D O 1
ATOM 9704 N N . ALA C 1 193 ? -22.304 -71.834 -55.579 1.00 36.27 232 ALA D N 1
ATOM 9705 C CA . ALA C 1 193 ? -21.197 -72.754 -55.218 1.00 37.36 232 ALA D CA 1
ATOM 9706 C C . ALA C 1 193 ? -20.616 -72.433 -53.814 1.00 34.44 232 ALA D C 1
ATOM 9707 O O . ALA C 1 193 ? -19.659 -73.101 -53.408 1.00 37.70 232 ALA D O 1
ATOM 9709 N N . ILE C 1 194 ? -21.163 -71.454 -53.097 1.00 32.61 233 ILE D N 1
ATOM 9710 C CA . ILE C 1 194 ? -20.741 -71.078 -51.712 1.00 30.29 233 ILE D CA 1
ATOM 9711 C C . ILE C 1 194 ? -21.233 -72.183 -50.779 1.00 30.56 233 ILE D C 1
ATOM 9712 O O . ILE C 1 194 ? -22.419 -72.527 -50.858 1.00 28.47 233 ILE D O 1
ATOM 9717 N N . ILE C 1 195 ? -20.355 -72.694 -49.918 1.00 29.36 234 ILE D N 1
ATOM 9718 C CA . ILE C 1 195 ? -20.636 -73.819 -48.981 1.00 30.97 234 ILE D CA 1
ATOM 9719 C C . ILE C 1 195 ? -20.968 -73.259 -47.604 1.00 29.64 234 ILE D C 1
ATOM 9720 O O . ILE C 1 195 ? -21.695 -73.919 -46.856 1.00 29.27 234 ILE D O 1
ATOM 9725 N N . GLY C 1 196 ? -20.376 -72.135 -47.202 1.00 26.46 235 GLY D N 1
ATOM 9726 C CA . GLY C 1 196 ? -20.466 -71.644 -45.814 1.00 24.08 235 GLY D CA 1
ATOM 9727 C C . GLY C 1 196 ? -21.800 -71.038 -45.478 1.00 23.07 235 GLY D C 1
ATOM 9728 O O . GLY C 1 196 ? -22.062 -70.818 -44.276 1.00 22.19 235 GLY D O 1
ATOM 9729 N N . CYS C 1 197 ? -22.633 -70.739 -46.473 1.00 24.27 236 CYS D N 1
ATOM 9730 C CA . CYS C 1 197 ? -23.986 -70.166 -46.223 1.00 26.12 236 CYS D CA 1
ATOM 9731 C C . CYS C 1 197 ? -24.859 -70.414 -47.462 1.00 26.53 236 CYS D C 1
ATOM 9732 O O . CYS C 1 197 ? -24.327 -70.761 -48.545 1.00 28.90 236 CYS D O 1
ATOM 9735 N N . GLY C 1 198 ? -26.154 -70.272 -47.304 1.00 26.51 237 GLY D N 1
ATOM 9736 C CA . GLY C 1 198 ? -27.087 -70.336 -48.446 1.00 27.28 237 GLY D CA 1
ATOM 9737 C C . GLY C 1 198 ? -27.199 -68.960 -49.127 1.00 27.13 237 GLY D C 1
ATOM 9738 O O . GLY C 1 198 ? -26.703 -67.957 -48.621 1.00 26.31 237 GLY D O 1
ATOM 9739 N N . PRO C 1 199 ? -27.876 -68.933 -50.288 1.00 26.03 238 PRO D N 1
ATOM 9740 C CA . PRO C 1 199 ? -28.088 -67.718 -51.051 1.00 25.18 238 PRO D CA 1
ATOM 9741 C C . PRO C 1 199 ? -28.857 -66.643 -50.286 1.00 23.24 238 PRO D C 1
ATOM 9742 O O . PRO C 1 199 ? -28.733 -65.480 -50.646 1.00 22.64 238 PRO D O 1
ATOM 9746 N N . GLU C 1 200 ? -29.610 -67.013 -49.269 1.00 22.29 239 GLU D N 1
ATOM 9747 C CA . GLU C 1 200 ? -30.371 -66.026 -48.473 1.00 25.65 239 GLU D CA 1
ATOM 9748 C C . GLU C 1 200 ? -29.413 -65.065 -47.712 1.00 23.52 239 GLU D C 1
ATOM 9749 O O . GLU C 1 200 ? -29.886 -64.075 -47.211 1.00 21.73 239 GLU D O 1
ATOM 9755 N N . LYS C 1 201 ? -28.121 -65.395 -47.620 1.00 22.91 240 LYS D N 1
ATOM 9756 C CA . LYS C 1 201 ? -27.095 -64.557 -46.955 1.00 22.52 240 LYS D CA 1
ATOM 9757 C C . LYS C 1 201 ? -26.077 -64.030 -47.984 1.00 20.13 240 LYS D C 1
ATOM 9758 O O . LYS C 1 201 ? -25.001 -63.585 -47.527 1.00 19.26 240 LYS D O 1
ATOM 9764 N N . SER C 1 202 ? -26.410 -64.029 -49.287 1.00 17.77 241 SER D N 1
ATOM 9765 C CA . SER C 1 202 ? -25.551 -63.516 -50.380 1.00 17.59 241 SER D CA 1
ATOM 9766 C C . SER C 1 202 ? -25.014 -62.109 -50.060 1.00 16.00 241 SER D C 1
ATOM 9767 O O . SER C 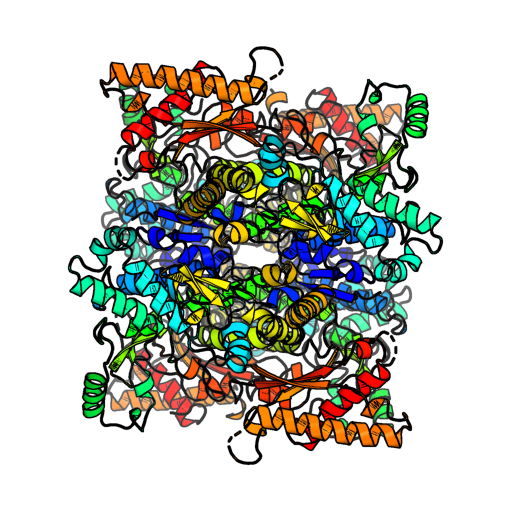1 202 ? -23.887 -61.792 -50.414 1.00 15.92 241 SER D O 1
ATOM 9770 N N . PHE C 1 203 ? -25.813 -61.264 -49.453 1.00 16.12 242 PHE D N 1
ATOM 9771 C CA . PHE C 1 203 ? -25.447 -59.822 -49.205 1.00 15.76 242 PHE D CA 1
ATOM 9772 C C . PHE C 1 203 ? -24.162 -59.705 -48.362 1.00 15.79 242 PHE D C 1
ATOM 9773 O O . PHE C 1 203 ? -23.510 -58.667 -48.410 1.00 14.71 242 PHE D O 1
ATOM 9781 N N . LEU C 1 204 ? -23.790 -60.738 -47.595 1.00 16.00 243 LEU D N 1
ATOM 9782 C CA . LEU C 1 204 ? -22.586 -60.656 -46.715 1.00 16.46 243 LEU D CA 1
ATOM 9783 C C . LEU C 1 204 ? -21.336 -60.572 -47.592 1.00 16.23 243 LEU D C 1
ATOM 9784 O O . LEU C 1 204 ? -20.294 -60.013 -47.114 1.00 15.14 243 LEU D O 1
ATOM 9789 N N . PHE C 1 205 ? -21.418 -61.051 -48.827 1.00 16.11 244 PHE D N 1
ATOM 9790 C CA . PHE C 1 205 ? -20.269 -61.109 -49.765 1.00 15.97 244 PHE D CA 1
ATOM 9791 C C . PHE C 1 205 ? -19.928 -59.686 -50.265 1.00 16.37 244 PHE D C 1
ATOM 9792 O O . PHE C 1 205 ? -18.853 -59.472 -50.792 1.00 17.10 244 PHE D O 1
ATOM 9800 N N . ASP C 1 206 ? -20.801 -58.738 -50.041 1.00 15.76 245 ASP D N 1
ATOM 9801 C CA . ASP C 1 206 ? -20.551 -57.337 -50.430 1.00 16.83 245 ASP D CA 1
ATOM 9802 C C . ASP C 1 206 ? -19.708 -56.638 -49.344 1.00 16.57 245 ASP D C 1
ATOM 9803 O O . ASP C 1 206 ? -19.200 -55.550 -49.631 1.00 16.44 245 ASP D O 1
ATOM 9808 N N . VAL C 1 207 ? -19.595 -57.190 -48.129 1.00 15.30 246 VAL D N 1
ATOM 9809 C CA . VAL C 1 207 ? -19.018 -56.457 -46.958 1.00 15.79 246 VAL D CA 1
ATOM 9810 C C . VAL C 1 207 ? -17.483 -56.511 -46.951 1.00 15.54 246 VAL D C 1
ATOM 9811 O O . VAL C 1 207 ? -16.844 -55.444 -46.710 1.00 16.47 246 VAL D O 1
ATOM 9815 N N . VAL C 1 208 ? -16.877 -57.681 -47.156 1.00 15.40 247 VAL D N 1
ATOM 9816 C CA . VAL C 1 208 ? -15.486 -57.888 -46.736 1.00 16.44 247 VAL D CA 1
ATOM 9817 C C . VAL C 1 208 ? -14.541 -57.749 -47.922 1.00 17.50 247 VAL D C 1
ATOM 9818 O O . VAL C 1 208 ? -13.501 -57.037 -47.841 1.00 17.36 247 VAL D O 1
ATOM 9822 N N . SER C 1 209 ? -14.783 -58.523 -48.967 1.00 18.54 248 SER D N 1
ATOM 9823 C CA . SER C 1 209 ? -13.982 -58.538 -50.193 1.00 18.88 248 SER D CA 1
ATOM 9824 C C . SER C 1 209 ? -14.978 -58.495 -51.346 1.00 19.71 248 SER D C 1
ATOM 9825 O O . SER C 1 209 ? -15.482 -59.569 -51.717 1.00 18.13 248 SER D O 1
ATOM 9828 N N . ASN C 1 210 ? -15.296 -57.299 -51.838 1.00 17.92 249 ASN D N 1
ATOM 9829 C CA . ASN C 1 210 ? -16.413 -57.098 -52.783 1.00 19.14 249 ASN D CA 1
ATOM 9830 C C . ASN C 1 210 ? -15.844 -57.192 -54.212 1.00 21.80 249 ASN D C 1
ATOM 9831 O O . ASN C 1 210 ? -15.351 -56.156 -54.719 1.00 19.86 249 ASN D O 1
ATOM 9836 N N . SER C 1 211 ? -15.837 -58.371 -54.811 1.00 23.82 250 SER D N 1
ATOM 9837 C CA . SER C 1 211 ? -15.223 -58.572 -56.159 1.00 28.28 250 SER D CA 1
ATOM 9838 C C . SER C 1 211 ? -16.118 -57.979 -57.253 1.00 27.58 250 SER D C 1
ATOM 9839 O O . SER C 1 211 ? -15.573 -57.658 -58.328 1.00 32.26 250 SER D O 1
ATOM 9842 N N . TYR C 1 212 ? -17.394 -57.726 -56.991 1.00 25.04 251 TYR D N 1
ATOM 9843 C CA . TYR C 1 212 ? -18.319 -57.181 -58.006 1.00 23.59 251 TYR D CA 1
ATOM 9844 C C . TYR C 1 212 ? -18.035 -55.701 -58.312 1.00 21.72 251 TYR D C 1
ATOM 9845 O O . TYR C 1 212 ? -18.006 -55.310 -59.493 1.00 21.74 251 TYR D O 1
ATOM 9854 N N . ASN C 1 213 ? -17.865 -54.858 -57.307 1.00 19.84 252 ASN D N 1
ATOM 9855 C CA . ASN C 1 213 ? -17.697 -53.395 -57.530 1.00 18.89 252 ASN D CA 1
ATOM 9856 C C . ASN C 1 213 ? -16.638 -52.769 -56.604 1.00 19.20 252 ASN D C 1
ATOM 9857 O O . ASN C 1 213 ? -16.432 -51.551 -56.718 1.00 17.69 252 ASN D O 1
ATOM 9862 N N . GLY C 1 214 ? -16.037 -53.550 -55.679 1.00 17.84 253 GLY D N 1
ATOM 9863 C CA . GLY C 1 214 ? -14.963 -53.070 -54.792 1.00 17.51 253 GLY D CA 1
ATOM 9864 C C . GLY C 1 214 ? -15.495 -52.195 -53.672 1.00 17.19 253 GLY D C 1
ATOM 9865 O O . GLY C 1 214 ? -14.637 -51.628 -52.927 1.00 18.33 253 GLY D O 1
ATOM 9866 N N . HIS C 1 215 ? -16.807 -52.095 -53.462 1.00 15.66 254 HIS D N 1
ATOM 9867 C CA . HIS C 1 215 ? -17.346 -51.276 -52.349 1.00 15.77 254 HIS D CA 1
ATOM 9868 C C . HIS C 1 215 ? -17.370 -52.088 -51.045 1.00 16.27 254 HIS D C 1
ATOM 9869 O O . HIS C 1 215 ? -18.466 -52.389 -50.536 1.00 19.30 254 HIS D O 1
ATOM 9876 N N . ASP C 1 216 ? -16.216 -52.488 -50.546 1.00 15.22 255 ASP D N 1
ATOM 9877 C CA . ASP C 1 216 ? -16.139 -53.221 -49.282 1.00 14.61 255 ASP D CA 1
ATOM 9878 C C . ASP C 1 216 ? -15.575 -52.311 -48.180 1.00 13.07 255 ASP D C 1
ATOM 9879 O O . ASP C 1 216 ? -15.074 -51.234 -48.460 1.00 11.88 255 ASP D O 1
ATOM 9884 N N . VAL C 1 217 ? -15.662 -52.758 -46.937 1.00 13.26 256 VAL D N 1
ATOM 9885 C CA . VAL C 1 217 ? -15.268 -51.972 -45.744 1.00 13.83 256 VAL D CA 1
ATOM 9886 C C . VAL C 1 217 ? -13.742 -51.902 -45.658 1.00 13.48 256 VAL D C 1
ATOM 9887 O O . VAL C 1 217 ? -13.244 -50.902 -45.064 1.00 12.83 256 VAL D O 1
ATOM 9891 N N . ASP C 1 218 ? -13.048 -52.843 -46.261 1.00 12.81 257 ASP D N 1
ATOM 9892 C CA . ASP C 1 218 ? -11.578 -52.796 -46.393 1.00 14.17 257 ASP D CA 1
ATOM 9893 C C . ASP C 1 218 ? -11.178 -51.537 -47.187 1.00 14.42 257 ASP D C 1
ATOM 9894 O O . ASP C 1 218 ? -10.340 -50.735 -46.725 1.00 12.81 257 ASP D O 1
ATOM 9899 N N . LYS C 1 219 ? -11.796 -51.344 -48.338 1.00 13.70 258 LYS D N 1
ATOM 9900 C CA . LYS C 1 219 ? -11.589 -50.161 -49.212 1.00 14.78 258 LYS D CA 1
ATOM 9901 C C . LYS C 1 219 ? -11.908 -48.875 -48.450 1.00 13.69 258 LYS D C 1
ATOM 9902 O O . LYS C 1 219 ? -11.085 -47.946 -48.481 1.00 15.48 258 LYS D O 1
ATOM 9908 N N . MET C 1 220 ? -13.036 -48.813 -47.764 1.00 12.22 259 MET D N 1
ATOM 9909 C CA . MET C 1 220 ? -13.468 -47.578 -47.085 1.00 12.22 259 MET D CA 1
ATOM 9910 C C . MET C 1 220 ? -12.429 -47.246 -46.002 1.00 11.53 259 MET D C 1
ATOM 9911 O O . MET C 1 220 ? -12.026 -46.075 -45.874 1.00 10.49 259 MET D O 1
ATOM 9916 N N . ASP C 1 221 ? -11.960 -48.242 -45.249 1.00 11.06 260 ASP D N 1
ATOM 9917 C CA . ASP C 1 221 ? -10.952 -47.979 -44.188 1.00 11.09 260 ASP D CA 1
ATOM 9918 C C . ASP C 1 221 ? -9.646 -47.495 -44.798 1.00 11.26 260 ASP D C 1
ATOM 9919 O O . ASP C 1 221 ? -9.130 -46.491 -44.302 1.00 10.17 260 ASP D O 1
ATOM 9924 N N . TYR C 1 222 ? -9.117 -48.124 -45.841 1.00 11.61 261 TYR D N 1
ATOM 9925 C CA . TYR C 1 222 ? -7.751 -47.762 -46.286 1.00 11.86 261 TYR D CA 1
ATOM 9926 C C . TYR C 1 222 ? -7.801 -46.380 -46.983 1.00 12.07 261 TYR D C 1
ATOM 9927 O O . TYR C 1 222 ? -6.802 -45.636 -46.873 1.00 10.97 261 TYR D O 1
ATOM 9936 N N . LEU C 1 223 ? -8.881 -46.038 -47.648 1.00 11.01 262 LEU D N 1
ATOM 9937 C CA . LEU C 1 223 ? -8.972 -44.701 -48.280 1.00 11.66 262 LEU D CA 1
ATOM 9938 C C . LEU C 1 223 ? -8.886 -43.651 -47.161 1.00 11.94 262 LEU D C 1
ATOM 9939 O O . LEU C 1 223 ? -8.128 -42.676 -47.308 1.00 12.67 262 LEU D O 1
ATOM 9944 N N . LEU C 1 224 ? -9.653 -43.790 -46.087 1.00 11.20 263 LEU D N 1
ATOM 9945 C CA . LEU C 1 224 ? -9.613 -42.774 -45.031 1.00 11.60 263 LEU D CA 1
ATOM 9946 C C . LEU C 1 224 ? -8.228 -42.784 -44.362 1.00 11.43 263 LEU D C 1
ATOM 9947 O O . LEU C 1 224 ? -7.723 -41.725 -44.033 1.00 10.69 263 LEU D O 1
ATOM 9952 N N . ARG C 1 225 ? -7.712 -43.935 -44.031 1.00 10.71 264 ARG D N 1
ATOM 9953 C CA . ARG C 1 225 ? -6.467 -44.105 -43.253 1.00 11.16 264 ARG D CA 1
ATOM 9954 C C . ARG C 1 225 ? -5.273 -43.613 -44.059 1.00 11.11 264 ARG D C 1
ATOM 9955 O O . ARG C 1 225 ? -4.414 -42.906 -43.515 1.00 10.86 264 ARG D O 1
ATOM 9963 N N . ASP C 1 226 ? -5.204 -43.977 -45.335 1.00 11.19 265 ASP D N 1
ATOM 9964 C CA . ASP C 1 226 ? -4.041 -43.677 -46.196 1.00 11.82 265 ASP D CA 1
ATOM 9965 C C . ASP C 1 226 ? -4.117 -42.191 -46.622 1.00 11.50 265 ASP D C 1
ATOM 9966 O O . ASP C 1 226 ? -3.064 -41.582 -46.669 1.00 11.56 265 ASP D O 1
ATOM 9971 N N . SER C 1 227 ? -5.303 -41.634 -46.771 1.00 11.67 266 SER D N 1
ATOM 9972 C CA . SER C 1 227 ? -5.472 -40.193 -47.012 1.00 12.46 266 SER D CA 1
ATOM 9973 C C . SER C 1 227 ? -4.924 -39.424 -45.801 1.00 13.57 266 SER D C 1
ATOM 9974 O O . SER C 1 227 ? -4.186 -38.392 -45.969 1.00 12.71 266 SER D O 1
ATOM 9977 N N . LYS C 1 228 ? -5.316 -39.843 -44.591 1.00 14.10 267 LYS D N 1
ATOM 9978 C CA . LYS C 1 228 ? -4.904 -39.096 -43.377 1.00 16.22 267 LYS D CA 1
ATOM 9979 C C . LYS C 1 228 ? -3.385 -39.244 -43.223 1.00 15.53 267 LYS D C 1
ATOM 9980 O O . LYS C 1 228 ? -2.737 -38.300 -42.844 1.00 13.95 267 LYS D O 1
ATOM 9986 N N . ALA C 1 229 ? -2.822 -40.417 -43.472 1.00 13.65 268 ALA D N 1
ATOM 9987 C CA . ALA C 1 229 ? -1.395 -40.639 -43.214 1.00 13.75 268 ALA D CA 1
ATOM 9988 C C . ALA C 1 229 ? -0.574 -39.837 -44.249 1.00 14.58 268 ALA D C 1
ATOM 9989 O O . ALA C 1 229 ? 0.532 -39.393 -43.866 1.00 14.93 268 ALA D O 1
ATOM 9991 N N . SER C 1 230 ? -1.012 -39.802 -45.497 1.00 12.78 269 SER D N 1
ATOM 9992 C CA . SER C 1 230 ? -0.281 -39.187 -46.629 1.00 12.64 269 SER D CA 1
ATOM 9993 C C . SER C 1 230 ? -0.459 -37.678 -46.629 1.00 13.26 269 SER D C 1
ATOM 9994 O O . SER C 1 230 ? 0.386 -37.044 -47.237 1.00 15.71 269 SER D O 1
ATOM 9997 N N . GLY C 1 231 ? -1.523 -37.130 -46.041 1.00 13.34 270 GLY D N 1
ATOM 9998 C CA . GLY C 1 231 ? -1.873 -35.705 -46.167 1.00 14.92 270 GLY D CA 1
ATOM 9999 C C . GLY C 1 231 ? -2.426 -35.412 -47.561 1.00 16.12 270 GLY D C 1
ATOM 10000 O O . GLY C 1 231 ? -2.505 -34.202 -47.951 1.00 16.37 270 GLY D O 1
ATOM 10001 N N . VAL C 1 232 ? -2.806 -36.450 -48.346 1.00 14.67 271 VAL D N 1
ATOM 10002 C CA . VAL C 1 232 ? -3.428 -36.215 -49.670 1.00 14.69 271 VAL D CA 1
ATOM 10003 C C . VAL C 1 232 ? -4.941 -36.208 -49.483 1.00 14.57 271 VAL D C 1
ATOM 10004 O O . VAL C 1 232 ? -5.517 -37.260 -49.205 1.00 16.78 271 VAL D O 1
ATOM 10008 N N . GLY C 1 233 ? -5.572 -35.093 -49.707 1.00 15.27 272 GLY D N 1
ATOM 10009 C CA . GLY C 1 233 ? -7.026 -34.914 -49.577 1.00 15.51 272 GLY D CA 1
ATOM 10010 C C . GLY C 1 233 ? -7.780 -35.681 -50.663 1.00 15.17 272 GLY D C 1
ATOM 10011 O O . GLY C 1 233 ? -7.299 -35.792 -51.794 1.00 15.71 272 GLY D O 1
ATOM 10012 N N . ILE C 1 234 ? -8.918 -36.238 -50.283 1.00 15.48 273 ILE D N 1
ATOM 10013 C CA . ILE C 1 234 ? -9.794 -37.045 -51.163 1.00 14.92 273 ILE D CA 1
ATOM 10014 C C . ILE C 1 234 ? -11.221 -36.625 -50.839 1.00 16.16 273 ILE D C 1
ATOM 10015 O O . ILE C 1 234 ? -11.436 -36.085 -49.748 1.00 16.76 273 ILE D O 1
ATOM 10020 N N . THR C 1 235 ? -12.174 -36.938 -51.705 1.00 17.09 274 THR D N 1
ATOM 10021 C CA A THR C 1 235 ? -13.601 -36.582 -51.508 0.50 17.50 274 THR D CA 1
ATOM 10022 C CA B THR C 1 235 ? -13.608 -36.600 -51.535 0.50 17.51 274 THR D CA 1
ATOM 10023 C C . THR C 1 235 ? -14.283 -37.554 -50.532 1.00 18.06 274 THR D C 1
ATOM 10024 O O . THR C 1 235 ? -15.282 -37.134 -49.892 1.00 21.19 274 THR D O 1
ATOM 10031 N N . PHE C 1 236 ? -13.805 -38.793 -50.420 1.00 15.75 275 PHE D N 1
ATOM 10032 C CA . PHE C 1 236 ? -14.353 -39.753 -49.446 1.00 15.78 275 PHE D CA 1
ATOM 10033 C C . PHE C 1 236 ? -13.819 -39.414 -48.056 1.00 15.79 275 PHE D C 1
ATOM 10034 O O . PHE C 1 236 ? -12.657 -39.689 -47.834 1.00 17.48 275 PHE D O 1
ATOM 10042 N N . SER C 1 237 ? -14.659 -38.927 -47.172 1.00 16.09 276 SER D N 1
ATOM 10043 C CA . SER C 1 237 ? -14.340 -38.538 -45.780 1.00 16.98 276 SER D CA 1
ATOM 10044 C C . SER C 1 237 ? -15.032 -39.459 -44.769 1.00 17.47 276 SER D C 1
ATOM 10045 O O . SER C 1 237 ? -15.912 -40.261 -45.133 1.00 15.75 276 SER D O 1
ATOM 10048 N N . GLU C 1 238 ? -14.653 -39.317 -43.510 1.00 17.33 277 GLU D N 1
ATOM 10049 C CA . GLU C 1 238 ? -15.266 -40.059 -42.386 1.00 20.99 277 GLU D CA 1
ATOM 10050 C C . GLU C 1 238 ? -16.780 -39.769 -42.369 1.00 19.60 277 GLU D C 1
ATOM 10051 O O . GLU C 1 238 ? -17.578 -40.666 -42.065 1.00 19.34 277 GLU D O 1
ATOM 10057 N N . SER C 1 239 ? -17.164 -38.549 -42.715 1.00 17.95 278 SER D N 1
ATOM 10058 C CA . SER C 1 239 ? -18.581 -38.132 -42.718 1.00 19.97 278 SER D CA 1
ATOM 10059 C C . SER C 1 239 ? -19.317 -38.766 -43.908 1.00 17.03 278 SER D C 1
ATOM 10060 O O . SER C 1 239 ? -20.481 -39.111 -43.784 1.00 16.52 278 SER D O 1
ATOM 10063 N N . THR C 1 240 ? -18.631 -38.913 -45.045 1.00 15.71 279 THR D N 1
ATOM 10064 C CA . THR C 1 240 ? -19.141 -39.679 -46.194 1.00 15.30 279 THR D CA 1
ATOM 10065 C C . THR C 1 240 ? -19.440 -41.129 -45.788 1.00 13.93 279 THR D C 1
ATOM 10066 O O . THR C 1 240 ? -20.567 -41.630 -46.092 1.00 12.83 279 THR D O 1
ATOM 10070 N N . LEU C 1 241 ? -18.526 -41.733 -45.052 1.00 12.85 280 LEU D N 1
ATOM 10071 C CA . LEU C 1 241 ? -18.694 -43.127 -44.579 1.00 14.51 280 LEU D CA 1
ATOM 10072 C C . LEU C 1 241 ? -19.943 -43.209 -43.697 1.00 14.59 280 LEU D C 1
ATOM 10073 O O . LEU C 1 241 ? -20.762 -44.117 -43.872 1.00 13.78 280 LEU D O 1
ATOM 10078 N N . GLU C 1 242 ? -20.108 -42.284 -42.764 1.00 15.80 281 GLU D N 1
ATOM 10079 C CA . GLU C 1 242 ? -21.291 -42.259 -41.879 1.00 18.33 281 GLU D CA 1
ATOM 10080 C C . GLU C 1 242 ? -22.572 -42.071 -42.702 1.00 16.94 281 GLU D C 1
ATOM 10081 O O . GLU C 1 242 ? -23.577 -42.713 -42.436 1.00 16.72 281 GLU D O 1
ATOM 10087 N N . ARG C 1 243 ? -22.564 -41.230 -43.709 1.00 16.40 282 ARG D N 1
ATOM 10088 C CA . ARG C 1 243 ? -23.714 -41.085 -44.607 1.00 16.90 282 ARG D CA 1
ATOM 10089 C C . ARG C 1 243 ? -24.106 -42.444 -45.241 1.00 16.28 282 ARG D C 1
ATOM 10090 O O . ARG C 1 243 ? -25.314 -42.754 -45.257 1.00 16.40 282 ARG D O 1
ATOM 10098 N N . LEU C 1 244 ? -23.151 -43.198 -45.784 1.00 15.06 283 LEU D N 1
ATOM 10099 C CA . LEU C 1 244 ? -23.408 -44.527 -46.381 1.00 15.96 283 LEU D CA 1
ATOM 10100 C C . LEU C 1 244 ? -24.015 -45.448 -45.340 1.00 15.58 283 LEU D C 1
ATOM 10101 O O . LEU C 1 244 ? -25.066 -46.089 -45.627 1.00 14.17 283 LEU D O 1
ATOM 10106 N N . PHE C 1 245 ? -23.444 -45.477 -44.126 1.00 15.07 284 PHE D N 1
ATOM 10107 C CA . PHE C 1 245 ? -23.888 -46.404 -43.068 1.00 16.21 284 PHE D CA 1
ATOM 10108 C C . PHE C 1 245 ? -25.272 -45.981 -42.585 1.00 16.24 284 PHE D C 1
ATOM 10109 O O . PHE C 1 245 ? -25.973 -46.860 -42.070 1.00 17.00 284 PHE D O 1
ATOM 10117 N N . ASN C 1 246 ? -25.664 -44.708 -42.709 1.00 15.09 285 ASN D N 1
ATOM 10118 C CA . ASN C 1 246 ? -27.028 -44.274 -42.317 1.00 16.43 285 ASN D CA 1
ATOM 10119 C C . ASN C 1 246 ? -28.049 -44.496 -43.474 1.00 15.97 285 ASN D C 1
ATOM 10120 O O . ASN C 1 246 ? -29.257 -44.257 -43.231 1.00 16.70 285 ASN D O 1
ATOM 10125 N N . HIS C 1 247 ? -27.619 -44.906 -44.654 1.00 14.97 286 HIS D N 1
ATOM 10126 C CA . HIS C 1 247 ? -28.524 -45.026 -45.836 1.00 16.23 286 HIS D CA 1
ATOM 10127 C C . HIS C 1 247 ? -28.253 -46.336 -46.602 1.00 16.28 286 HIS D C 1
ATOM 10128 O O . HIS C 1 247 ? -28.127 -46.331 -47.787 1.00 17.00 286 HIS D O 1
ATOM 10135 N N . VAL C 1 248 ? -28.065 -47.407 -45.877 1.00 16.32 287 VAL D N 1
ATOM 10136 C CA . VAL C 1 248 ? -27.721 -48.745 -46.422 1.00 16.28 287 VAL D CA 1
ATOM 10137 C C . VAL C 1 248 ? -28.864 -49.691 -46.086 1.00 16.47 287 VAL D C 1
ATOM 10138 O O . VAL C 1 248 ? -29.447 -49.633 -44.992 1.00 15.99 287 VAL D O 1
ATOM 10142 N N . ARG C 1 249 ? -29.206 -50.524 -47.041 1.00 17.91 288 ARG D N 1
ATOM 10143 C CA . ARG C 1 249 ? -30.229 -51.593 -46.845 1.00 20.41 288 ARG D CA 1
ATOM 10144 C C . ARG C 1 249 ? -29.858 -52.792 -47.703 1.00 19.00 288 ARG D C 1
ATOM 10145 O O . ARG C 1 249 ? -29.138 -52.625 -48.716 1.00 21.10 288 ARG D O 1
ATOM 10153 N N . VAL C 1 250 ? -30.390 -53.931 -47.337 1.00 17.28 289 VAL D N 1
ATOM 10154 C CA . VAL C 1 250 ? -30.345 -55.113 -48.228 1.00 17.15 289 VAL D CA 1
ATOM 10155 C C . VAL C 1 250 ? -31.588 -55.127 -49.079 1.00 17.03 289 VAL D C 1
ATOM 10156 O O . VAL C 1 250 ? -32.684 -54.999 -48.508 1.00 17.59 289 VAL D O 1
ATOM 10160 N N . VAL C 1 251 ? -31.409 -55.254 -50.388 1.00 17.56 290 VAL D N 1
ATOM 10161 C CA . VAL C 1 251 ? -32.522 -55.277 -51.359 1.00 19.07 290 VAL D CA 1
ATOM 10162 C C . VAL C 1 251 ? -32.318 -56.472 -52.299 1.00 19.77 290 VAL D C 1
ATOM 10163 O O . VAL C 1 251 ? -31.209 -57.059 -52.326 1.00 19.73 290 VAL D O 1
ATOM 10167 N N . ILE C 1 252 ? -33.332 -56.747 -53.133 1.00 21.11 291 ILE D N 1
ATOM 10168 C CA . ILE C 1 252 ? -33.246 -57.761 -54.196 1.00 22.94 291 ILE D CA 1
ATOM 10169 C C . ILE C 1 252 ? -32.568 -57.145 -55.426 1.00 21.99 291 ILE D C 1
ATOM 10170 O O . ILE C 1 252 ? -32.936 -56.044 -55.830 1.00 20.93 291 ILE D O 1
ATOM 10175 N N . ASP C 1 253 ? -31.569 -57.816 -55.969 1.00 21.93 292 ASP D N 1
ATOM 10176 C CA . ASP C 1 253 ? -30.887 -57.486 -57.229 1.00 24.77 292 ASP D CA 1
ATOM 10177 C C . ASP C 1 253 ? -31.894 -57.739 -58.356 1.00 26.42 292 ASP D C 1
ATOM 10178 O O . ASP C 1 253 ? -32.336 -58.867 -58.506 1.00 25.32 292 ASP D O 1
ATOM 10183 N N . PRO C 1 254 ? -32.249 -56.737 -59.195 1.00 27.92 293 PRO D N 1
ATOM 10184 C CA . PRO C 1 254 ? -33.254 -56.948 -60.240 1.00 30.65 293 PRO D CA 1
ATOM 10185 C C . PRO C 1 254 ? -32.762 -57.930 -61.319 1.00 30.93 293 PRO D C 1
ATOM 10186 O O . PRO C 1 254 ? -33.576 -58.419 -62.032 1.00 34.58 293 PRO D O 1
ATOM 10190 N N . ASN C 1 255 ? -31.458 -58.177 -61.409 1.00 31.04 294 ASN D N 1
ATOM 10191 C CA . ASN C 1 255 ? -30.821 -59.016 -62.455 1.00 35.45 294 ASN D CA 1
ATOM 10192 C C . ASN C 1 255 ? -30.715 -60.484 -61.999 1.00 37.84 294 ASN D C 1
ATOM 10193 O O . ASN C 1 255 ? -30.713 -61.326 -62.874 1.00 39.12 294 ASN D O 1
ATOM 10198 N N . SER C 1 256 ? -30.610 -60.788 -60.698 1.00 32.17 295 SER D N 1
ATOM 10199 C CA . SER C 1 256 ? -30.309 -62.159 -60.201 1.00 31.12 295 SER D CA 1
ATOM 10200 C C . SER C 1 256 ? -31.386 -62.649 -59.228 1.00 28.94 295 SER D C 1
ATOM 10201 O O . SER C 1 256 ? -31.500 -63.840 -59.066 1.00 28.21 295 SER D O 1
ATOM 10204 N N . GLY C 1 257 ? -32.113 -61.756 -58.584 1.00 25.89 296 GLY D N 1
ATOM 10205 C CA . GLY C 1 257 ? -32.999 -62.109 -57.473 1.00 25.74 296 GLY D CA 1
ATOM 10206 C C . GLY C 1 257 ? -32.266 -62.335 -56.147 1.00 23.84 296 GLY D C 1
ATOM 10207 O O . GLY C 1 257 ? -32.948 -62.581 -55.156 1.00 24.94 296 GLY D O 1
ATOM 10208 N N . LEU C 1 258 ? -30.951 -62.239 -56.106 1.00 22.54 297 LEU D N 1
ATOM 10209 C CA . LEU C 1 258 ? -30.176 -62.352 -54.831 1.00 22.79 297 LEU D CA 1
ATOM 10210 C C . LEU C 1 258 ? -30.214 -61.041 -54.025 1.00 22.46 297 LEU D C 1
ATOM 10211 O O . LEU C 1 258 ? -30.345 -59.937 -54.598 1.00 21.58 297 LEU D O 1
ATOM 10216 N N . LYS C 1 259 ? -30.136 -61.185 -52.710 1.00 22.13 298 LYS D N 1
ATOM 10217 C CA . LYS C 1 259 ? -30.069 -60.072 -51.758 1.00 22.05 298 LYS D CA 1
ATOM 10218 C C . LYS C 1 259 ? -28.685 -59.434 -51.850 1.00 20.53 298 LYS D C 1
ATOM 10219 O O . LYS C 1 259 ? -27.671 -60.190 -51.935 1.00 19.79 298 LYS D O 1
ATOM 10225 N N . ARG C 1 260 ? -28.659 -58.098 -51.938 1.00 18.70 299 ARG D N 1
ATOM 10226 C CA . ARG C 1 260 ? -27.428 -57.307 -52.121 1.00 18.73 299 ARG D CA 1
ATOM 10227 C C . ARG C 1 260 ? -27.484 -56.077 -51.225 1.00 17.36 299 ARG D C 1
ATOM 10228 O O . ARG C 1 260 ? -28.584 -55.577 -50.937 1.00 17.21 299 ARG D O 1
ATOM 10236 N N . ILE C 1 261 ? -26.323 -55.617 -50.779 1.00 16.66 300 ILE D N 1
ATOM 10237 C CA . ILE C 1 261 ? -26.178 -54.301 -50.091 1.00 16.54 300 ILE D CA 1
ATOM 10238 C C . ILE C 1 261 ? -26.461 -53.189 -51.096 1.00 15.25 300 ILE D C 1
ATOM 10239 O O . ILE C 1 261 ? -25.767 -53.114 -52.154 1.00 14.71 300 ILE D O 1
ATOM 10244 N N . ALA C 1 262 ? -27.377 -52.298 -50.745 1.00 14.86 301 ALA D N 1
ATOM 10245 C CA . ALA C 1 262 ? -27.697 -51.148 -51.587 1.00 14.68 301 ALA D CA 1
ATOM 10246 C C . ALA C 1 262 ? -27.630 -49.888 -50.742 1.00 14.37 301 ALA D C 1
ATOM 10247 O O . ALA C 1 262 ? -27.804 -49.987 -49.479 1.00 13.77 301 ALA D O 1
ATOM 10249 N N . TYR C 1 263 ? -27.482 -48.752 -51.416 1.00 14.21 302 TYR D N 1
ATOM 10250 C CA . TYR C 1 263 ? -27.454 -47.421 -50.775 1.00 14.17 302 TYR D CA 1
ATOM 10251 C C . TYR C 1 263 ? -28.588 -46.596 -51.328 1.00 14.86 302 TYR D C 1
ATOM 10252 O O . TYR C 1 263 ? -28.997 -46.819 -52.473 1.00 14.63 302 TYR D O 1
ATOM 10261 N N . SER C 1 264 ? -29.070 -45.634 -50.546 1.00 14.21 303 SER D N 1
ATOM 10262 C CA A SER C 1 264 ? -30.059 -44.665 -51.030 0.89 14.71 303 SER D CA 1
ATOM 10263 C CA B SER C 1 264 ? -30.059 -44.643 -51.022 0.11 14.31 303 SER D CA 1
ATOM 10264 C C . SER C 1 264 ? -29.491 -43.965 -52.275 1.00 14.43 303 SER D C 1
ATOM 10265 O O . SER C 1 264 ? -28.269 -43.640 -52.315 1.00 13.63 303 SER D O 1
ATOM 10270 N N . ILE C 1 265 ? -30.325 -43.779 -53.290 1.00 14.14 304 ILE D N 1
ATOM 10271 C CA . ILE C 1 265 ? -29.898 -43.126 -54.550 1.00 14.60 304 ILE D CA 1
ATOM 10272 C C . ILE C 1 265 ? -29.396 -41.697 -54.244 1.00 14.47 304 ILE D C 1
ATOM 10273 O O . ILE C 1 265 ? -28.594 -41.212 -55.007 1.00 13.06 304 ILE D O 1
ATOM 10278 N N . LYS C 1 266 ? -29.781 -41.090 -53.116 1.00 15.34 305 LYS D N 1
ATOM 10279 C CA . LYS C 1 266 ? -29.268 -39.732 -52.799 1.00 15.84 305 LYS D CA 1
ATOM 10280 C C . LYS C 1 266 ? -27.761 -39.829 -52.501 1.00 16.07 305 LYS D C 1
ATOM 10281 O O . LYS C 1 266 ? -27.120 -38.801 -52.609 1.00 15.99 305 LYS D O 1
ATOM 10287 N N . CYS C 1 267 ? -27.205 -41.037 -52.241 1.00 15.49 306 CYS D N 1
ATOM 10288 C CA . CYS C 1 267 ? -25.774 -41.276 -51.942 1.00 15.51 306 CYS D CA 1
ATOM 10289 C C . CYS C 1 267 ? -24.931 -41.682 -53.176 1.00 15.07 306 CYS D C 1
ATOM 10290 O O . CYS C 1 267 ? -23.764 -41.989 -52.979 1.00 15.10 306 CYS D O 1
ATOM 10293 N N . ILE C 1 268 ? -25.442 -41.609 -54.390 1.00 14.75 307 ILE D N 1
ATOM 10294 C CA . ILE C 1 268 ? -24.679 -42.073 -55.574 1.00 15.35 307 ILE D CA 1
ATOM 10295 C C . ILE C 1 268 ? -23.354 -41.306 -55.655 1.00 16.01 307 ILE D C 1
ATOM 10296 O O . ILE C 1 268 ? -22.332 -41.958 -55.942 1.00 15.69 307 ILE D O 1
ATOM 10301 N N . GLY C 1 269 ? -23.339 -39.987 -55.481 1.00 16.91 308 GLY D N 1
ATOM 10302 C CA . GLY C 1 269 ? -22.119 -39.171 -55.476 1.00 17.81 308 GLY D CA 1
ATOM 10303 C C . GLY C 1 269 ? -21.117 -39.676 -54.439 1.00 18.12 308 GLY D C 1
ATOM 10304 O O . GLY C 1 269 ? -19.866 -39.650 -54.670 1.00 21.19 308 GLY D O 1
ATOM 10305 N N . ASP C 1 270 ? -21.610 -40.063 -53.270 1.00 18.24 309 ASP D N 1
ATOM 10306 C CA . ASP C 1 270 ? -20.777 -40.514 -52.118 1.00 18.84 309 ASP D CA 1
ATOM 10307 C C . ASP C 1 270 ? -20.169 -41.871 -52.498 1.00 18.41 309 ASP D C 1
ATOM 10308 O O . ASP C 1 270 ? -18.981 -42.118 -52.133 1.00 18.52 309 ASP D O 1
ATOM 10313 N N . LEU C 1 271 ? -20.901 -42.731 -53.242 1.00 16.49 310 LEU D N 1
ATOM 10314 C CA . LEU C 1 271 ? -20.311 -44.024 -53.691 1.00 16.51 310 LEU D CA 1
ATOM 10315 C C . LEU C 1 271 ? -19.277 -43.752 -54.790 1.00 16.93 310 LEU D C 1
ATOM 10316 O O . LEU C 1 271 ? -18.248 -44.414 -54.793 1.00 16.89 310 LEU D O 1
ATOM 10321 N N . LYS C 1 272 ? -19.551 -42.820 -55.713 1.00 17.13 311 LYS D N 1
ATOM 10322 C CA . LYS C 1 272 ? -18.606 -42.522 -56.805 1.00 17.88 311 LYS D CA 1
ATOM 10323 C C . LYS C 1 272 ? -17.261 -42.081 -56.204 1.00 16.82 311 LYS D C 1
ATOM 10324 O O . LYS C 1 272 ? -16.194 -42.401 -56.763 1.00 15.66 311 LYS D O 1
ATOM 10330 N N . ALA C 1 273 ? -17.293 -41.359 -55.094 1.00 16.10 312 ALA D N 1
ATOM 10331 C CA . ALA C 1 273 ? -16.083 -40.864 -54.401 1.00 16.25 312 ALA D CA 1
ATOM 10332 C C . ALA C 1 273 ? -15.160 -42.010 -54.006 1.00 15.11 312 ALA D C 1
ATOM 10333 O O . ALA C 1 273 ? -13.939 -41.762 -53.876 1.00 16.24 312 ALA D O 1
ATOM 10335 N N . ILE C 1 274 ? -15.666 -43.220 -53.820 1.00 14.95 313 ILE D N 1
ATOM 10336 C CA . ILE C 1 274 ? -14.787 -44.350 -53.409 1.00 14.80 313 ILE D CA 1
ATOM 10337 C C . ILE C 1 274 ? -13.806 -44.667 -54.532 1.00 15.88 313 ILE D C 1
ATOM 10338 O O . ILE C 1 274 ? -12.577 -44.602 -54.315 1.00 14.70 313 ILE D O 1
ATOM 10343 N N . GLY C 1 275 ? -14.313 -44.987 -55.728 1.00 17.27 314 GLY D N 1
ATOM 10344 C CA . GLY C 1 275 ? -13.455 -45.238 -56.910 1.00 17.54 314 GLY D CA 1
ATOM 10345 C C . GLY C 1 275 ? -12.589 -44.039 -57.298 1.00 16.74 314 GLY D C 1
ATOM 10346 O O . GLY C 1 275 ? -11.452 -44.227 -57.599 1.00 16.10 314 GLY D O 1
ATOM 10347 N N . ASP C 1 276 ? -13.125 -42.844 -57.317 1.00 17.21 315 ASP D N 1
ATOM 10348 C CA . ASP C 1 276 ? -12.324 -41.630 -57.652 1.00 17.76 315 ASP D CA 1
ATOM 10349 C C . ASP C 1 276 ? -11.176 -41.473 -56.629 1.00 15.43 315 ASP D C 1
ATOM 10350 O O . ASP C 1 276 ? -10.045 -41.157 -57.038 1.00 15.63 315 ASP D O 1
ATOM 10355 N N . SER C 1 277 ? -11.445 -41.677 -55.332 1.00 13.60 316 SER D N 1
ATOM 10356 C CA . SER C 1 277 ? -10.422 -41.542 -54.251 1.00 12.66 316 SER D CA 1
ATOM 10357 C C . SER C 1 277 ? -9.335 -42.619 -54.414 1.00 12.34 316 SER D C 1
ATOM 10358 O O . SER C 1 277 ? -8.118 -42.308 -54.254 1.00 11.99 316 SER D O 1
ATOM 10361 N N . ARG C 1 278 ? -9.727 -43.823 -54.786 1.00 12.97 317 ARG D N 1
ATOM 10362 C CA . ARG C 1 278 ? -8.758 -44.921 -55.042 1.00 14.14 317 ARG D CA 1
ATOM 10363 C C . ARG C 1 278 ? -7.788 -44.489 -56.133 1.00 13.71 317 ARG D C 1
ATOM 10364 O O . ARG C 1 278 ? -6.569 -44.623 -55.955 1.00 13.57 317 ARG D O 1
ATOM 10372 N N . GLN C 1 279 ? -8.307 -44.039 -57.270 1.00 14.97 318 GLN D N 1
ATOM 10373 C CA . GLN C 1 279 ? -7.429 -43.639 -58.417 1.00 15.74 318 GLN D CA 1
ATOM 10374 C C . GLN C 1 279 ? -6.500 -42.498 -57.991 1.00 14.99 318 GLN D C 1
ATOM 10375 O O . GLN C 1 279 ? -5.314 -42.567 -58.326 1.00 15.14 318 GLN D O 1
ATOM 10381 N N . GLU C 1 280 ? -7.016 -41.499 -57.284 1.00 15.07 319 GLU D N 1
ATOM 10382 C CA . GLU C 1 280 ? -6.205 -40.360 -56.786 1.00 16.01 319 GLU D CA 1
ATOM 10383 C C . GLU C 1 280 ? -5.057 -40.852 -55.896 1.00 14.26 319 GLU D C 1
ATOM 10384 O O . GLU C 1 280 ? -3.891 -40.390 -56.087 1.00 12.61 319 GLU D O 1
ATOM 10390 N N . LEU C 1 281 ? -5.325 -41.746 -54.946 1.00 14.20 320 LEU D N 1
ATOM 10391 C CA . LEU C 1 281 ? -4.264 -42.178 -54.004 1.00 13.80 320 LEU D CA 1
ATOM 10392 C C . LEU C 1 281 ? -3.245 -43.059 -54.742 1.00 14.03 320 LEU D C 1
ATOM 10393 O O . LEU C 1 281 ? -2.020 -42.993 -54.436 1.00 12.89 320 LEU D O 1
ATOM 10398 N N . HIS C 1 282 ? -3.681 -43.817 -55.762 1.00 14.63 321 HIS D N 1
ATOM 10399 C CA . HIS C 1 282 ? -2.720 -44.550 -56.627 1.00 14.71 321 HIS D CA 1
ATOM 10400 C C . HIS C 1 282 ? -1.807 -43.569 -57.364 1.00 16.18 321 HIS D C 1
ATOM 10401 O O . HIS C 1 282 ? -0.560 -43.801 -57.353 1.00 16.44 321 HIS D O 1
ATOM 10408 N N . SER C 1 283 ? -2.362 -42.532 -57.989 1.00 16.70 322 SER D N 1
ATOM 10409 C CA A SER C 1 283 ? -1.591 -41.557 -58.804 0.51 17.45 322 SER D CA 1
ATOM 10410 C CA B SER C 1 283 ? -1.560 -41.592 -58.812 0.49 17.20 322 SER D CA 1
ATOM 10411 C C . SER C 1 283 ? -0.648 -40.759 -57.920 1.00 17.01 322 SER D C 1
ATOM 10412 O O . SER C 1 283 ? 0.499 -40.545 -58.332 1.00 18.23 322 SER D O 1
ATOM 10417 N N . LYS C 1 284 ? -1.126 -40.293 -56.781 1.00 15.78 323 LYS D N 1
ATOM 10418 C CA . LYS C 1 284 ? -0.308 -39.335 -55.968 1.00 15.42 323 LYS D CA 1
ATOM 10419 C C . LYS C 1 284 ? 0.573 -40.069 -54.949 1.00 14.89 323 LYS D C 1
ATOM 10420 O O . LYS C 1 284 ? 1.659 -39.535 -54.615 1.00 13.93 323 LYS D O 1
ATOM 10426 N N . VAL C 1 285 ? 0.152 -41.236 -54.434 1.00 13.85 324 VAL D N 1
ATOM 10427 C CA . VAL C 1 285 ? 0.841 -41.857 -53.286 1.00 12.89 324 VAL D CA 1
ATOM 10428 C C . VAL C 1 285 ? 1.420 -43.204 -53.672 1.00 13.09 324 VAL D C 1
ATOM 10429 O O . VAL C 1 285 ? 2.646 -43.349 -53.714 1.00 13.08 324 VAL D O 1
ATOM 10433 N N . TYR C 1 286 ? 0.586 -44.214 -53.881 1.00 13.98 325 TYR D N 1
ATOM 10434 C CA . TYR C 1 286 ? 1.095 -45.604 -53.951 1.00 14.43 325 TYR D CA 1
ATOM 10435 C C . TYR C 1 286 ? 2.019 -45.813 -55.156 1.00 17.30 325 TYR D C 1
ATOM 10436 O O . TYR C 1 286 ? 2.961 -46.634 -55.075 1.00 16.49 325 TYR D O 1
ATOM 10445 N N . GLN C 1 287 ? 1.743 -45.140 -56.276 1.00 16.91 326 GLN D N 1
ATOM 10446 C CA . GLN C 1 287 ? 2.582 -45.286 -57.488 1.00 19.03 326 GLN D CA 1
ATOM 10447 C C . GLN C 1 287 ? 3.295 -43.963 -57.777 1.00 19.11 326 GLN D C 1
ATOM 10448 O O . GLN C 1 287 ? 3.650 -43.714 -58.892 1.00 19.57 326 GLN D O 1
ATOM 10454 N N . HIS C 1 288 ? 3.609 -43.183 -56.745 1.00 17.65 327 HIS D N 1
ATOM 10455 C CA . HIS C 1 288 ? 4.567 -42.058 -56.853 1.00 16.82 327 HIS D CA 1
ATOM 10456 C C . HIS C 1 288 ? 5.836 -42.573 -57.572 1.00 16.68 327 HIS D C 1
ATOM 10457 O O . HIS C 1 288 ? 6.350 -43.612 -57.220 1.00 15.52 327 HIS D O 1
ATOM 10464 N N . LYS C 1 289 ? 6.343 -41.828 -58.537 1.00 16.26 328 LYS D N 1
ATOM 10465 C CA . LYS C 1 289 ? 7.459 -42.288 -59.406 1.00 18.37 328 LYS D CA 1
ATOM 10466 C C . LYS C 1 289 ? 8.735 -42.484 -58.592 1.00 18.36 328 LYS D C 1
ATOM 10467 O O . LYS C 1 289 ? 9.449 -43.462 -58.891 1.00 18.18 328 LYS D O 1
ATOM 10473 N N . ALA C 1 290 ? 9.030 -41.668 -57.574 1.00 16.65 329 ALA D N 1
ATOM 10474 C CA . ALA C 1 290 ? 10.233 -41.914 -56.719 1.00 17.13 329 ALA D CA 1
ATOM 10475 C C . ALA C 1 290 ? 10.084 -43.200 -55.894 1.00 16.52 329 ALA D C 1
ATOM 10476 O O . ALA C 1 290 ? 11.105 -43.937 -55.739 1.00 16.72 329 ALA D O 1
ATOM 10478 N N . VAL C 1 291 ? 8.885 -43.494 -55.376 1.00 15.53 330 VAL D N 1
ATOM 10479 C CA . VAL C 1 291 ? 8.593 -44.809 -54.733 1.00 17.27 330 VAL D CA 1
ATOM 10480 C C . VAL C 1 291 ? 8.973 -45.936 -55.708 1.00 19.05 330 VAL D C 1
ATOM 10481 O O . VAL C 1 291 ? 9.673 -46.891 -55.301 1.00 18.77 330 VAL D O 1
ATOM 10485 N N . ARG C 1 292 ? 8.524 -45.844 -56.954 1.00 20.93 331 ARG D N 1
ATOM 10486 C CA . ARG C 1 292 ? 8.799 -46.914 -57.944 1.00 25.28 331 ARG D CA 1
ATOM 10487 C C . ARG C 1 292 ? 10.301 -47.118 -58.136 1.00 25.57 331 ARG D C 1
ATOM 10488 O O . ARG C 1 292 ? 10.787 -48.276 -58.151 1.00 25.14 331 ARG D O 1
ATOM 10496 N N . PHE C 1 293 ? 11.052 -46.050 -58.222 1.00 25.11 332 PHE D N 1
ATOM 10497 C CA . PHE C 1 293 ? 12.516 -46.125 -58.357 1.00 26.40 332 PHE D CA 1
ATOM 10498 C C . PHE C 1 293 ? 13.115 -46.905 -57.182 1.00 25.94 332 PHE D C 1
ATOM 10499 O O . PHE C 1 293 ? 13.947 -47.804 -57.421 1.00 24.46 332 PHE D O 1
ATOM 10507 N N . MET C 1 294 ? 12.724 -46.595 -55.943 1.00 21.19 333 MET D N 1
ATOM 10508 C CA . MET C 1 294 ? 13.267 -47.282 -54.777 1.00 22.36 333 MET D CA 1
ATOM 10509 C C . MET C 1 294 ? 12.736 -48.727 -54.731 1.00 23.18 333 MET D C 1
ATOM 10510 O O . MET C 1 294 ? 13.505 -49.635 -54.312 1.00 21.37 333 MET D O 1
ATOM 10515 N N . GLU C 1 295 ? 11.520 -48.996 -55.214 1.00 22.07 334 GLU D N 1
ATOM 10516 C CA . GLU C 1 295 ? 11.056 -50.422 -55.306 1.00 24.03 334 GLU D CA 1
ATOM 10517 C C . GLU C 1 295 ? 12.040 -51.278 -56.146 1.00 23.76 334 GLU D C 1
ATOM 10518 O O . GLU C 1 295 ? 12.286 -52.413 -55.771 1.00 24.57 334 GLU D O 1
ATOM 10524 N N . THR C 1 296 ? 12.580 -50.776 -57.261 1.00 24.04 335 THR D N 1
ATOM 10525 C CA . THR C 1 296 ? 13.471 -51.566 -58.152 1.00 26.17 335 THR D CA 1
ATOM 10526 C C . THR C 1 296 ? 14.743 -51.934 -57.358 1.00 25.79 335 THR D C 1
ATOM 10527 O O . THR C 1 296 ? 15.228 -53.075 -57.500 1.00 23.21 335 THR D O 1
ATOM 10531 N N . LEU C 1 297 ? 15.236 -51.044 -56.479 1.00 23.53 336 LEU D N 1
ATOM 10532 C CA . LEU C 1 297 ? 16.421 -51.360 -55.651 1.00 25.02 336 LEU D CA 1
ATOM 10533 C C . LEU C 1 297 ? 16.059 -52.436 -54.616 1.00 24.72 336 LEU D C 1
ATOM 10534 O O . LEU C 1 297 ? 16.841 -53.403 -54.459 1.00 23.80 336 LEU D O 1
ATOM 10539 N N . MET C 1 298 ? 14.918 -52.296 -53.957 1.00 23.12 337 MET D N 1
ATOM 10540 C CA . MET C 1 298 ? 14.488 -53.258 -52.918 1.00 24.68 337 MET D CA 1
ATOM 10541 C C . MET C 1 298 ? 14.254 -54.649 -53.546 1.00 24.64 337 MET D C 1
ATOM 10542 O O . MET C 1 298 ? 14.710 -55.631 -52.973 1.00 22.43 337 MET D O 1
ATOM 10547 N N . VAL C 1 299 ? 13.618 -54.734 -54.720 1.00 25.37 338 VAL D N 1
ATOM 10548 C CA . VAL C 1 299 ? 13.390 -56.053 -55.383 1.00 27.03 338 VAL D CA 1
ATOM 10549 C C . VAL C 1 299 ? 14.738 -56.716 -55.681 1.00 26.87 338 VAL D C 1
ATOM 10550 O O . VAL C 1 299 ? 14.859 -57.930 -55.458 1.00 24.70 338 VAL D O 1
ATOM 10554 N N . ASP C 1 300 ? 15.697 -55.985 -56.239 1.00 28.69 339 ASP D N 1
ATOM 10555 C CA . ASP C 1 300 ? 17.035 -56.547 -56.544 1.00 31.11 339 ASP D CA 1
ATOM 10556 C C . ASP C 1 300 ? 17.662 -57.075 -55.244 1.00 29.68 339 ASP D C 1
ATOM 10557 O O . ASP C 1 300 ? 18.248 -58.149 -55.276 1.00 28.42 339 ASP D O 1
ATOM 10562 N N . ALA C 1 301 ? 17.571 -56.332 -54.131 1.00 25.60 340 ALA D N 1
ATOM 10563 C CA . ALA C 1 301 ? 18.179 -56.767 -52.858 1.00 25.18 340 ALA D CA 1
ATOM 10564 C C . ALA C 1 301 ? 17.477 -58.063 -52.425 1.00 25.88 340 ALA D C 1
ATOM 10565 O O . ALA C 1 301 ? 18.174 -58.997 -52.001 1.00 24.32 340 ALA D O 1
ATOM 10567 N N . LEU C 1 302 ? 16.148 -58.118 -52.480 1.00 25.69 341 LEU D N 1
ATOM 10568 C CA . LEU C 1 302 ? 15.402 -59.324 -52.006 1.00 26.49 341 LEU D CA 1
ATOM 10569 C C . LEU C 1 302 ? 15.797 -60.535 -52.862 1.00 27.42 341 LEU D C 1
ATOM 10570 O O . LEU C 1 302 ? 16.002 -61.615 -52.303 1.00 25.78 341 LEU D O 1
ATOM 10575 N N . ILE C 1 303 ? 15.907 -60.363 -54.178 1.00 27.69 342 ILE D N 1
ATOM 10576 C CA . ILE C 1 303 ? 16.262 -61.469 -55.105 1.00 29.06 342 ILE D CA 1
ATOM 10577 C C . ILE C 1 303 ? 17.681 -61.926 -54.776 1.00 31.07 342 ILE D C 1
ATOM 10578 O O . ILE C 1 303 ? 17.903 -63.149 -54.655 1.00 31.71 342 ILE D O 1
ATOM 10583 N N . ASN C 1 304 ? 18.619 -60.986 -54.633 1.00 29.95 343 ASN D N 1
ATOM 10584 C CA . ASN C 1 304 ? 20.043 -61.327 -54.380 1.00 31.16 343 ASN D CA 1
ATOM 10585 C C . ASN C 1 304 ? 20.225 -61.947 -52.983 1.00 30.95 343 ASN D C 1
ATOM 10586 O O . ASN C 1 304 ? 21.122 -62.797 -52.843 1.00 32.64 343 ASN D O 1
ATOM 10591 N N . ALA C 1 305 ? 19.470 -61.506 -51.971 1.00 28.59 344 ALA D N 1
ATOM 10592 C CA . ALA C 1 305 ? 19.646 -61.975 -50.577 1.00 29.59 344 ALA D CA 1
ATOM 10593 C C . ALA C 1 305 ? 18.808 -63.234 -50.306 1.00 29.40 344 ALA D C 1
ATOM 10594 O O . ALA C 1 305 ? 19.103 -63.931 -49.333 1.00 28.72 344 ALA D O 1
ATOM 10596 N N . GLY C 1 306 ? 17.831 -63.505 -51.141 1.00 31.74 345 GLY D N 1
ATOM 10597 C CA . GLY C 1 306 ? 16.716 -64.415 -50.846 1.00 34.91 345 GLY D CA 1
ATOM 10598 C C . GLY C 1 306 ? 17.143 -65.826 -50.464 1.00 39.53 345 GLY D C 1
ATOM 10599 O O . GLY C 1 306 ? 16.474 -66.395 -49.574 1.00 42.76 345 GLY D O 1
ATOM 10600 N N . ASP C 1 307 ? 18.176 -66.377 -51.123 1.00 38.83 346 ASP D N 1
ATOM 10601 C CA . ASP C 1 307 ? 18.720 -67.739 -50.881 1.00 39.17 346 ASP D CA 1
ATOM 10602 C C . ASP C 1 307 ? 19.387 -67.801 -49.503 1.00 37.64 346 ASP D C 1
ATOM 10603 O O . ASP C 1 307 ? 19.400 -68.891 -48.899 1.00 38.52 346 ASP D O 1
ATOM 10608 N N . PHE C 1 308 ? 19.933 -66.699 -48.996 1.00 33.46 347 PHE D N 1
ATOM 10609 C CA . PHE C 1 308 ? 20.751 -66.703 -47.759 1.00 33.26 347 PHE D CA 1
ATOM 10610 C C . PHE C 1 308 ? 19.907 -66.487 -46.512 1.00 32.56 347 PHE D C 1
ATOM 10611 O O . PHE C 1 308 ? 20.386 -66.822 -45.410 1.00 32.05 347 PHE D O 1
ATOM 10619 N N . LEU C 1 309 ? 18.737 -65.849 -46.627 1.00 32.53 348 LEU D N 1
ATOM 10620 C CA . LEU C 1 309 ? 17.886 -65.575 -45.450 1.00 31.57 348 LEU D CA 1
ATOM 10621 C C . LEU C 1 309 ? 17.013 -66.805 -45.192 1.00 32.33 348 LEU D C 1
ATOM 10622 O O . LEU C 1 309 ? 16.293 -67.208 -46.098 1.00 28.98 348 LEU D O 1
ATOM 10627 N N . LYS C 1 310 ? 17.057 -67.340 -43.969 1.00 31.27 349 LYS D N 1
ATOM 10628 C CA . LYS C 1 310 ? 16.403 -68.624 -43.621 1.00 32.75 349 LYS D CA 1
ATOM 10629 C C . LYS C 1 310 ? 15.493 -68.434 -42.405 1.00 29.08 349 LYS D C 1
ATOM 10630 O O . LYS C 1 310 ? 15.863 -67.716 -41.504 1.00 27.10 349 LYS D O 1
ATOM 10636 N N . TYR C 1 311 ? 14.364 -69.127 -42.413 1.00 27.46 350 TYR D N 1
ATOM 10637 C CA . TYR C 1 311 ? 13.300 -69.064 -41.391 1.00 28.11 350 TYR D CA 1
ATOM 10638 C C . TYR C 1 311 ? 12.920 -70.504 -41.031 1.00 30.46 350 TYR D C 1
ATOM 10639 O O . TYR C 1 311 ? 12.662 -71.311 -41.933 1.00 29.53 350 TYR D O 1
ATOM 10648 N N . LYS C 1 312 ? 12.844 -70.787 -39.738 1.00 35.52 351 LYS D N 1
ATOM 10649 C CA . LYS C 1 312 ? 12.480 -72.127 -39.216 1.00 39.01 351 LYS D CA 1
ATOM 10650 C C . LYS C 1 312 ? 10.984 -72.363 -39.441 1.00 38.92 351 LYS D C 1
ATOM 10651 O O . LYS C 1 312 ? 10.176 -71.550 -39.011 1.00 38.52 351 LYS D O 1
ATOM 10657 N N . GLY C 1 313 ? 10.646 -73.469 -40.089 1.00 41.19 352 GLY D N 1
ATOM 10658 C CA . GLY C 1 313 ? 9.257 -73.885 -40.356 1.00 44.59 352 GLY D CA 1
ATOM 10659 C C . GLY C 1 313 ? 8.792 -75.001 -39.426 1.00 42.73 352 GLY D C 1
ATOM 10660 O O . GLY C 1 313 ? 9.477 -75.306 -38.460 1.00 38.39 352 GLY D O 1
ATOM 10661 N N . SER C 1 314 ? 7.661 -75.596 -39.775 1.00 46.10 353 SER D N 1
ATOM 10662 C CA . SER C 1 314 ? 6.781 -76.405 -38.894 1.00 52.83 353 SER D CA 1
ATOM 10663 C C . SER C 1 314 ? 7.564 -77.545 -38.239 1.00 58.34 353 SER D C 1
ATOM 10664 O O . SER C 1 314 ? 7.282 -77.903 -37.079 1.00 64.98 353 SER D O 1
ATOM 10667 N N . ASN C 1 315 ? 8.499 -78.115 -38.974 1.00 57.22 354 ASN D N 1
ATOM 10668 C CA . ASN C 1 315 ? 9.114 -79.413 -38.605 1.00 62.63 354 ASN D CA 1
ATOM 10669 C C . ASN C 1 315 ? 10.596 -79.177 -38.298 1.00 61.61 354 ASN D C 1
ATOM 10670 O O . ASN C 1 315 ? 11.400 -80.040 -38.627 1.00 60.12 354 ASN D O 1
ATOM 10675 N N . GLY C 1 316 ? 10.932 -77.972 -37.806 1.00 57.85 355 GLY D N 1
ATOM 10676 C CA . GLY C 1 316 ? 12.306 -77.449 -37.618 1.00 53.22 355 GLY D CA 1
ATOM 10677 C C . GLY C 1 316 ? 13.130 -77.358 -38.904 1.00 49.20 355 GLY D C 1
ATOM 10678 O O . GLY C 1 316 ? 14.329 -77.140 -38.798 1.00 50.65 355 GLY D O 1
ATOM 10679 N N . GLU C 1 317 ? 12.550 -77.531 -40.094 1.00 47.43 356 GLU D N 1
ATOM 10680 C CA . GLU C 1 317 ? 13.258 -77.324 -41.387 1.00 47.82 356 GLU D CA 1
ATOM 10681 C C . GLU C 1 317 ? 13.416 -75.802 -41.620 1.00 41.86 356 GLU D C 1
ATOM 10682 O O . GLU C 1 317 ? 12.525 -75.031 -41.232 1.00 40.89 356 GLU D O 1
ATOM 10688 N N . LEU C 1 318 ? 14.514 -75.393 -42.227 1.00 37.21 357 LEU D N 1
ATOM 10689 C CA . LEU C 1 318 ? 14.835 -73.986 -42.576 1.00 37.82 357 LEU D CA 1
ATOM 10690 C C . LEU C 1 318 ? 14.329 -73.712 -44.002 1.00 35.70 357 LEU D C 1
ATOM 10691 O O . LEU C 1 318 ? 14.587 -74.523 -44.884 1.00 36.27 357 LEU D O 1
ATOM 10696 N N . TYR C 1 319 ? 13.568 -72.645 -44.205 1.00 32.24 358 TYR D N 1
ATOM 10697 C CA . TYR C 1 319 ? 13.083 -72.228 -45.542 1.00 31.35 358 TYR D CA 1
ATOM 10698 C C . TYR C 1 319 ? 13.752 -70.898 -45.877 1.00 30.30 358 TYR D C 1
ATOM 10699 O O . TYR C 1 319 ? 13.863 -70.019 -44.972 1.00 31.68 358 TYR D O 1
ATOM 10708 N N . SER C 1 320 ? 14.233 -70.759 -47.115 1.00 28.82 359 SER D N 1
ATOM 10709 C CA . SER C 1 320 ? 14.762 -69.475 -47.610 1.00 28.90 359 SER D CA 1
ATOM 10710 C C . SER C 1 320 ? 13.604 -68.485 -47.827 1.00 28.03 359 SER D C 1
ATOM 10711 O O . SER C 1 320 ? 12.413 -68.920 -47.961 1.00 27.61 359 SER D O 1
ATOM 10714 N N . LEU C 1 321 ? 13.921 -67.183 -47.912 1.00 28.32 360 LEU D N 1
ATOM 10715 C CA . LEU C 1 321 ? 12.907 -66.155 -48.205 1.00 27.13 360 LEU D CA 1
ATOM 10716 C C . LEU C 1 321 ? 12.219 -66.529 -49.534 1.00 28.45 360 LEU D C 1
ATOM 10717 O O . LEU C 1 321 ? 10.993 -66.307 -49.671 1.00 28.19 360 LEU D O 1
ATOM 10722 N N . LYS C 1 322 ? 12.943 -67.123 -50.480 1.00 30.78 361 LYS D N 1
ATOM 10723 C CA . LYS C 1 322 ? 12.362 -67.498 -51.799 1.00 34.02 361 LYS D CA 1
ATOM 10724 C C . LYS C 1 322 ? 11.373 -68.671 -51.702 1.00 33.14 361 LYS D C 1
ATOM 10725 O O . LYS C 1 322 ? 10.585 -68.828 -52.656 1.00 33.34 361 LYS D O 1
ATOM 10731 N N . ASN C 1 323 ? 11.397 -69.450 -50.623 1.00 32.22 362 ASN D N 1
ATOM 10732 C CA . ASN C 1 323 ? 10.484 -70.619 -50.461 1.00 33.37 362 ASN D CA 1
ATOM 10733 C C . ASN C 1 323 ? 9.523 -70.450 -49.275 1.00 31.36 362 ASN D C 1
ATOM 10734 O O . ASN C 1 323 ? 8.814 -71.429 -49.012 1.00 30.09 362 ASN D O 1
ATOM 10739 N N . VAL C 1 324 ? 9.514 -69.324 -48.539 1.00 29.88 363 VAL D N 1
ATOM 10740 C CA . VAL C 1 324 ? 8.789 -69.266 -47.223 1.00 28.76 363 VAL D CA 1
ATOM 10741 C C . VAL C 1 324 ? 7.304 -69.503 -47.431 1.00 27.88 363 VAL D C 1
ATOM 10742 O O . VAL C 1 324 ? 6.700 -69.896 -46.457 1.00 27.81 363 VAL D O 1
ATOM 10746 N N . THR C 1 325 ? 6.730 -69.219 -48.616 1.00 28.10 364 THR D N 1
ATOM 10747 C CA . THR C 1 325 ? 5.276 -69.389 -48.839 1.00 30.16 364 THR D CA 1
ATOM 10748 C C . THR C 1 325 ? 4.903 -70.874 -48.826 1.00 32.99 364 THR D C 1
ATOM 10749 O O . THR C 1 325 ? 3.705 -71.144 -48.739 1.00 33.23 364 THR D O 1
ATOM 10753 N N . GLU C 1 326 ? 5.883 -71.766 -48.868 1.00 33.95 365 GLU D N 1
ATOM 10754 C CA . GLU C 1 326 ? 5.652 -73.233 -48.807 1.00 39.02 365 GLU D CA 1
ATOM 10755 C C . GLU C 1 326 ? 5.409 -73.693 -47.377 1.00 34.75 365 GLU D C 1
ATOM 10756 O O . GLU C 1 326 ? 5.070 -74.817 -47.244 1.00 35.51 365 GLU D O 1
ATOM 10762 N N . ASP C 1 327 ? 5.596 -72.860 -46.360 1.00 31.84 366 ASP D N 1
ATOM 10763 C CA . ASP C 1 327 ? 5.375 -73.307 -44.964 1.00 31.70 366 ASP D CA 1
ATOM 10764 C C . ASP C 1 327 ? 4.868 -72.152 -44.104 1.00 31.46 366 ASP D C 1
ATOM 10765 O O . ASP C 1 327 ? 5.651 -71.195 -43.877 1.00 28.61 366 ASP D O 1
ATOM 10770 N N . VAL C 1 328 ? 3.631 -72.267 -43.620 1.00 30.51 367 VAL D N 1
ATOM 10771 C CA . VAL C 1 328 ? 2.944 -71.181 -42.882 1.00 31.01 367 VAL D CA 1
ATOM 10772 C C . VAL C 1 328 ? 3.797 -70.773 -41.676 1.00 29.89 367 VAL D C 1
ATOM 10773 O O . VAL C 1 328 ? 3.928 -69.551 -41.452 1.00 26.71 367 VAL D O 1
ATOM 10777 N N . ASP C 1 329 ? 4.402 -71.706 -40.942 1.00 29.45 368 ASP D N 1
ATOM 10778 C CA . ASP C 1 329 ? 5.195 -71.338 -39.740 1.00 30.70 368 ASP D CA 1
ATOM 10779 C C . ASP C 1 329 ? 6.422 -70.500 -40.140 1.00 28.06 368 ASP D C 1
ATOM 10780 O O . ASP C 1 329 ? 6.765 -69.522 -39.407 1.00 28.78 368 ASP D O 1
ATOM 10785 N N . ALA C 1 330 ? 7.092 -70.848 -41.218 1.00 25.51 369 ALA D N 1
ATOM 10786 C CA . ALA C 1 330 ? 8.298 -70.102 -41.673 1.00 25.18 369 ALA D CA 1
ATOM 10787 C C . ALA C 1 330 ? 7.846 -68.709 -42.173 1.00 23.04 369 ALA D C 1
ATOM 10788 O O . ALA C 1 330 ? 8.452 -67.728 -41.805 1.00 22.93 369 ALA D O 1
ATOM 10790 N N . PHE C 1 331 ? 6.774 -68.653 -42.935 1.00 22.09 370 PHE D N 1
ATOM 10791 C CA . PHE C 1 331 ? 6.175 -67.412 -43.472 1.00 22.28 370 PHE D CA 1
ATOM 10792 C C . PHE C 1 331 ? 5.912 -66.423 -42.320 1.00 21.98 370 PHE D C 1
ATOM 10793 O O . PHE C 1 331 ? 6.248 -65.232 -42.474 1.00 19.02 370 PHE D O 1
ATOM 10801 N N . LEU C 1 332 ? 5.414 -66.910 -41.183 1.00 22.78 371 LEU D N 1
ATOM 10802 C CA . LEU C 1 332 ? 5.004 -66.073 -40.023 1.00 24.62 371 LEU D CA 1
ATOM 10803 C C . LEU C 1 332 ? 6.222 -65.453 -39.334 1.00 26.11 371 LEU D C 1
ATOM 10804 O O . LEU C 1 332 ? 6.038 -64.466 -38.575 1.00 28.42 371 LEU D O 1
ATOM 10809 N N . LYS C 1 333 ? 7.436 -65.895 -39.648 1.00 25.37 372 LYS D N 1
ATOM 10810 C CA . LYS C 1 333 ? 8.646 -65.256 -39.094 1.00 26.48 372 LYS D CA 1
ATOM 10811 C C . LYS C 1 333 ? 9.072 -64.065 -39.965 1.00 23.77 372 LYS D C 1
ATOM 10812 O O . LYS C 1 333 ? 9.962 -63.367 -39.520 1.00 24.21 372 LYS D O 1
ATOM 10818 N N . THR C 1 334 ? 8.455 -63.829 -41.132 1.00 21.07 373 THR D N 1
ATOM 10819 C CA . THR C 1 334 ? 8.878 -62.752 -42.047 1.00 20.58 373 THR D CA 1
ATOM 10820 C C . THR C 1 334 ? 8.203 -61.441 -41.643 1.00 19.98 373 THR D C 1
ATOM 10821 O O . THR C 1 334 ? 6.987 -61.448 -41.305 1.00 19.23 373 THR D O 1
ATOM 10825 N N . THR C 1 335 ? 8.972 -60.340 -41.663 1.00 19.26 374 THR D N 1
ATOM 10826 C CA . THR C 1 335 ? 8.401 -58.980 -41.481 1.00 18.69 374 THR D CA 1
ATOM 10827 C C . THR C 1 335 ? 9.210 -57.999 -42.336 1.00 18.41 374 THR D C 1
ATOM 10828 O O . THR C 1 335 ? 10.142 -58.418 -42.996 1.00 17.77 374 THR D O 1
ATOM 10832 N N . ASP C 1 336 ? 8.899 -56.714 -42.210 1.00 18.55 375 ASP D N 1
ATOM 10833 C CA . ASP C 1 336 ? 9.639 -55.633 -42.889 1.00 20.43 375 ASP D CA 1
ATOM 10834 C C . ASP C 1 336 ? 11.080 -55.572 -42.323 1.00 21.02 375 ASP D C 1
ATOM 10835 O O . ASP C 1 336 ? 11.913 -54.969 -42.963 1.00 22.27 375 ASP D O 1
ATOM 10840 N N . TYR C 1 337 ? 11.357 -56.228 -41.218 1.00 21.32 376 TYR D N 1
ATOM 10841 C CA A TYR C 1 337 ? 12.747 -56.274 -40.710 0.50 23.46 376 TYR D CA 1
ATOM 10842 C CA B TYR C 1 337 ? 12.705 -56.470 -40.623 0.50 22.13 376 TYR D CA 1
ATOM 10843 C C . TYR C 1 337 ? 13.652 -57.116 -41.650 1.00 23.08 376 TYR D C 1
ATOM 10844 O O . TYR C 1 337 ? 14.860 -57.031 -41.500 1.00 22.51 376 TYR D O 1
ATOM 10861 N N . VAL C 1 338 ? 13.114 -57.799 -42.662 1.00 22.67 377 VAL D N 1
ATOM 10862 C CA . VAL C 1 338 ? 13.958 -58.425 -43.725 1.00 23.34 377 VAL D CA 1
ATOM 10863 C C . VAL C 1 338 ? 15.011 -57.395 -44.236 1.00 23.37 377 VAL D C 1
ATOM 10864 O O . VAL C 1 338 ? 16.155 -57.802 -44.537 1.00 20.99 377 VAL D O 1
ATOM 10868 N N . GLU C 1 339 ? 14.654 -56.114 -44.371 1.00 23.55 378 GLU D N 1
ATOM 10869 C CA . GLU C 1 339 ? 15.600 -55.061 -44.801 1.00 25.40 378 GLU D CA 1
ATOM 10870 C C . GLU C 1 339 ? 16.818 -55.010 -43.849 1.00 23.56 378 GLU D C 1
ATOM 10871 O O . GLU C 1 339 ? 17.992 -55.056 -44.319 1.00 21.24 378 GLU D O 1
ATOM 10877 N N . GLN C 1 340 ? 16.574 -55.022 -42.540 1.00 23.28 379 GLN D N 1
ATOM 10878 C CA . GLN C 1 340 ? 17.677 -54.960 -41.556 1.00 24.04 379 GLN D CA 1
ATOM 10879 C C . GLN C 1 340 ? 18.453 -56.278 -41.550 1.00 24.38 379 GLN D C 1
ATOM 10880 O O . GLN C 1 340 ? 19.667 -56.210 -41.325 1.00 23.75 379 GLN D O 1
ATOM 10886 N N . GLU C 1 341 ? 17.797 -57.424 -41.742 1.00 24.97 380 GLU D N 1
ATOM 10887 C CA . GLU C 1 341 ? 18.470 -58.758 -41.846 1.00 26.13 380 GLU D CA 1
ATOM 10888 C C . GLU C 1 341 ? 19.534 -58.698 -42.944 1.00 25.80 380 GLU D C 1
ATOM 10889 O O . GLU C 1 341 ? 20.652 -59.147 -42.723 1.00 27.06 380 GLU D O 1
ATOM 10895 N N . ILE C 1 342 ? 19.189 -58.143 -44.102 1.00 23.80 381 ILE D N 1
ATOM 10896 C CA . ILE C 1 342 ? 20.171 -57.978 -45.209 1.00 23.91 381 ILE D CA 1
ATOM 10897 C C . ILE C 1 342 ? 21.294 -57.037 -44.764 1.00 24.19 381 ILE D C 1
ATOM 10898 O O . ILE C 1 342 ? 22.490 -57.441 -44.881 1.00 24.22 381 ILE D O 1
ATOM 10903 N N . LEU C 1 343 ? 20.954 -55.831 -44.329 1.00 23.15 382 LEU D N 1
ATOM 10904 C CA . LEU C 1 343 ? 21.960 -54.807 -43.928 1.00 24.43 382 LEU D CA 1
ATOM 10905 C C . LEU C 1 343 ? 22.926 -55.368 -42.879 1.00 26.08 382 LEU D C 1
ATOM 10906 O O . LEU C 1 343 ? 24.078 -55.002 -42.962 1.00 27.04 382 LEU D O 1
ATOM 10911 N N . ASN C 1 344 ? 22.471 -56.177 -41.915 1.00 25.29 383 ASN D N 1
ATOM 10912 C CA . ASN C 1 344 ? 23.300 -56.663 -40.784 1.00 26.74 383 ASN D CA 1
ATOM 10913 C C . ASN C 1 344 ? 23.939 -58.041 -41.102 1.00 26.83 383 ASN D C 1
ATOM 10914 O O . ASN C 1 344 ? 24.667 -58.539 -40.247 1.00 28.11 383 ASN D O 1
ATOM 10919 N N . SER C 1 345 ? 23.660 -58.670 -42.236 1.00 27.93 384 SER D N 1
ATOM 10920 C CA . SER C 1 345 ? 24.182 -60.026 -42.550 1.00 29.52 384 SER D CA 1
ATOM 10921 C C . SER C 1 345 ? 25.716 -60.012 -42.495 1.00 30.98 384 SER D C 1
ATOM 10922 O O . SER C 1 345 ? 26.328 -59.068 -43.025 1.00 29.46 384 SER D O 1
ATOM 10925 N N . GLN C 1 346 ? 26.308 -61.060 -41.930 1.00 33.89 385 GLN D N 1
ATOM 10926 C CA . GLN C 1 346 ? 27.777 -61.288 -41.927 1.00 35.02 385 GLN D CA 1
ATOM 10927 C C . GLN C 1 346 ? 28.185 -62.189 -43.098 1.00 34.65 385 GLN D C 1
ATOM 10928 O O . GLN C 1 346 ? 29.356 -62.469 -43.240 1.00 35.59 385 GLN D O 1
ATOM 10934 N N . ILE C 1 347 ? 27.263 -62.617 -43.944 1.00 34.53 386 ILE D N 1
ATOM 10935 C CA . ILE C 1 347 ? 27.570 -63.412 -45.168 1.00 37.14 386 ILE D CA 1
ATOM 10936 C C . ILE C 1 347 ? 28.312 -62.522 -46.182 1.00 38.99 386 ILE D C 1
ATOM 10937 O O . ILE C 1 347 ? 27.857 -61.376 -46.418 1.00 40.81 386 ILE D O 1
ATOM 10942 N N . THR C 1 348 ? 29.454 -62.985 -46.712 1.00 40.09 387 THR D N 1
ATOM 10943 C CA . THR C 1 348 ? 30.327 -62.186 -47.607 1.00 42.94 387 THR D CA 1
ATOM 10944 C C . THR C 1 348 ? 30.253 -62.711 -49.046 1.00 41.66 387 THR D C 1
ATOM 10945 O O . THR C 1 348 ? 30.919 -62.116 -49.894 1.00 41.76 387 THR D O 1
ATOM 10949 N N . ASP C 1 349 ? 29.376 -63.670 -49.334 1.00 41.34 388 ASP D N 1
ATOM 10950 C CA . ASP C 1 349 ? 29.032 -64.049 -50.728 1.00 43.46 388 ASP D CA 1
ATOM 10951 C C . ASP C 1 349 ? 28.773 -62.783 -51.549 1.00 43.15 388 ASP D C 1
ATOM 10952 O O . ASP C 1 349 ? 28.059 -61.864 -51.116 1.00 43.93 388 ASP D O 1
ATOM 10957 N N . PRO C 1 350 ? 29.339 -62.699 -52.773 1.00 44.09 389 PRO D N 1
ATOM 10958 C CA . PRO C 1 350 ? 29.128 -61.542 -53.647 1.00 41.94 389 PRO D CA 1
ATOM 10959 C C . PRO C 1 350 ? 27.665 -61.101 -53.807 1.00 39.36 389 PRO D C 1
ATOM 10960 O O . PRO C 1 350 ? 27.447 -59.898 -53.921 1.00 35.66 389 PRO D O 1
ATOM 10964 N N . LYS C 1 351 ? 26.720 -62.055 -53.828 1.00 36.65 390 LYS D N 1
ATOM 10965 C CA . LYS C 1 351 ? 25.283 -61.744 -54.006 1.00 37.16 390 LYS D CA 1
ATOM 10966 C C . LYS C 1 351 ? 24.754 -60.987 -52.779 1.00 33.20 390 LYS D C 1
ATOM 10967 O O . LYS C 1 351 ? 23.973 -60.086 -52.966 1.00 32.73 390 LYS D O 1
ATOM 10973 N N . MET C 1 352 ? 25.172 -61.348 -51.576 1.00 32.81 391 MET D N 1
ATOM 10974 C CA . MET C 1 352 ? 24.747 -60.673 -50.335 1.00 32.56 391 MET D CA 1
ATOM 10975 C C . MET C 1 352 ? 25.308 -59.246 -50.366 1.00 31.56 391 MET D C 1
ATOM 10976 O O . MET C 1 352 ? 24.561 -58.306 -50.013 1.00 29.18 391 MET D O 1
ATOM 10981 N N . ILE C 1 353 ? 26.552 -59.093 -50.834 1.00 32.03 392 ILE D N 1
ATOM 10982 C CA . ILE C 1 353 ? 27.212 -57.760 -50.893 1.00 32.05 392 ILE D CA 1
ATOM 10983 C C . ILE C 1 353 ? 26.480 -56.903 -51.921 1.00 30.28 392 ILE D C 1
ATOM 10984 O O . ILE C 1 353 ? 26.289 -55.697 -51.646 1.00 30.24 392 ILE D O 1
ATOM 10989 N N . GLU C 1 354 ? 26.036 -57.482 -53.027 1.00 30.08 393 GLU D N 1
ATOM 10990 C CA . GLU C 1 354 ? 25.192 -56.770 -54.022 1.00 31.64 393 GLU D CA 1
ATOM 10991 C C . GLU C 1 354 ? 23.856 -56.302 -53.381 1.00 29.32 393 GLU D C 1
ATOM 10992 O O . GLU C 1 354 ? 23.415 -55.161 -53.618 1.00 28.01 393 GLU D O 1
ATOM 10998 N N . ALA C 1 355 ? 23.204 -57.141 -52.590 1.00 28.14 394 ALA D N 1
ATOM 10999 C CA . ALA C 1 355 ? 21.916 -56.805 -51.932 1.00 27.02 394 ALA D CA 1
ATOM 11000 C C . ALA C 1 355 ? 22.164 -55.628 -50.977 1.00 26.20 394 ALA D C 1
ATOM 11001 O O . ALA C 1 355 ? 21.365 -54.638 -51.007 1.00 25.59 394 ALA D O 1
ATOM 11003 N N . GLN C 1 356 ? 23.254 -55.680 -50.191 1.00 24.68 395 GLN D N 1
ATOM 11004 C CA . GLN C 1 356 ? 23.590 -54.624 -49.201 1.00 23.91 395 GLN D CA 1
ATOM 11005 C C . GLN C 1 356 ? 23.889 -53.327 -49.945 1.00 23.96 395 GLN D C 1
ATOM 11006 O O . GLN C 1 356 ? 23.388 -52.278 -49.497 1.00 24.89 395 GLN D O 1
ATOM 11012 N N . THR C 1 357 ? 24.580 -53.390 -51.079 1.00 24.93 396 THR D N 1
ATOM 11013 C CA . THR C 1 357 ? 24.885 -52.214 -51.922 1.00 26.13 396 THR D CA 1
ATOM 11014 C C . THR C 1 357 ? 23.584 -51.511 -52.329 1.00 25.46 396 THR D C 1
ATOM 11015 O O . THR C 1 357 ? 23.535 -50.277 -52.213 1.00 27.13 396 THR D O 1
ATOM 11019 N N . ALA C 1 358 ? 22.588 -52.260 -52.774 1.00 23.55 397 ALA D N 1
ATOM 11020 C CA . ALA C 1 358 ? 21.318 -51.718 -53.265 1.00 23.22 397 ALA D CA 1
ATOM 11021 C C . ALA C 1 358 ? 20.569 -51.047 -52.119 1.00 22.10 397 ALA D C 1
ATOM 11022 O O . ALA C 1 358 ? 20.073 -49.925 -52.315 1.00 20.69 397 ALA D O 1
ATOM 11024 N N . LEU C 1 359 ? 20.543 -51.668 -50.934 1.00 22.30 398 LEU D N 1
ATOM 11025 C CA . LEU C 1 359 ? 19.813 -51.075 -49.780 1.00 21.93 398 LEU D CA 1
ATOM 11026 C C . LEU C 1 359 ? 20.537 -49.817 -49.307 1.00 21.65 398 LEU D C 1
ATOM 11027 O O . LEU C 1 359 ? 19.848 -48.897 -48.892 1.00 19.99 398 LEU D O 1
ATOM 11032 N N . LEU C 1 360 ? 21.860 -49.778 -49.383 1.00 22.89 399 LEU D N 1
ATOM 11033 C CA . LEU C 1 360 ? 22.645 -48.580 -48.947 1.00 24.42 399 LEU D CA 1
ATOM 11034 C C . LEU C 1 360 ? 22.428 -47.456 -49.965 1.00 21.63 399 LEU D C 1
ATOM 11035 O O . LEU C 1 360 ? 22.315 -46.312 -49.521 1.00 21.85 399 LEU D O 1
ATOM 11040 N N . LYS C 1 361 ? 22.234 -47.762 -51.256 1.00 21.34 400 LYS D N 1
ATOM 11041 C CA . LYS C 1 361 ? 21.870 -46.726 -52.270 1.00 21.77 400 LYS D CA 1
ATOM 11042 C C . LYS C 1 361 ? 20.527 -46.084 -51.913 1.00 20.41 400 LYS D C 1
ATOM 11043 O O . LYS C 1 361 ? 20.411 -44.871 -52.032 1.00 19.27 400 LYS D O 1
ATOM 11049 N N . ILE C 1 362 ? 19.554 -46.867 -51.483 1.00 19.24 401 ILE D N 1
ATOM 11050 C CA . ILE C 1 362 ? 18.243 -46.321 -51.028 1.00 20.63 401 ILE D CA 1
ATOM 11051 C C . ILE C 1 362 ? 18.519 -45.304 -49.904 1.00 20.12 401 ILE D C 1
ATOM 11052 O O . ILE C 1 362 ? 18.041 -44.155 -49.995 1.00 19.92 401 ILE D O 1
ATOM 11057 N N . GLN C 1 363 ? 19.272 -45.709 -48.876 1.00 20.37 402 GLN D N 1
ATOM 11058 C CA . GLN C 1 363 ? 19.454 -44.843 -47.680 1.00 21.44 402 GLN D CA 1
ATOM 11059 C C . GLN C 1 363 ? 20.200 -43.556 -48.030 1.00 21.25 402 GLN D C 1
ATOM 11060 O O . GLN C 1 363 ? 19.914 -42.527 -47.351 1.00 20.94 402 GLN D O 1
ATOM 11066 N N . ARG C 1 364 ? 21.131 -43.588 -48.980 1.00 20.72 403 ARG D N 1
ATOM 11067 C CA . ARG C 1 364 ? 21.876 -42.388 -49.408 1.00 21.50 403 ARG D CA 1
ATOM 11068 C C . ARG C 1 364 ? 21.117 -41.637 -50.509 1.00 20.05 403 ARG D C 1
ATOM 11069 O O . ARG C 1 364 ? 21.617 -40.571 -50.941 1.00 19.98 403 ARG D O 1
ATOM 11077 N N . ARG C 1 365 ? 19.964 -42.135 -50.961 1.00 18.40 404 ARG D N 1
ATOM 11078 C CA . ARG C 1 365 ? 19.142 -41.462 -51.990 1.00 18.66 404 ARG D CA 1
ATOM 11079 C C . ARG C 1 365 ? 19.894 -41.473 -53.316 1.00 20.54 404 ARG D C 1
ATOM 11080 O O . ARG C 1 365 ? 19.764 -40.501 -54.083 1.00 19.18 404 ARG D O 1
ATOM 11088 N N . GLU C 1 366 ? 20.652 -42.542 -53.571 1.00 22.05 405 GLU D N 1
ATOM 11089 C CA . GLU C 1 366 ? 21.420 -42.718 -54.836 1.00 24.47 405 GLU D CA 1
ATOM 11090 C C . GLU C 1 366 ? 20.508 -43.482 -55.797 1.00 23.41 405 GLU D C 1
ATOM 11091 O O . GLU C 1 366 ? 20.788 -44.643 -56.115 1.00 21.86 405 GLU D O 1
ATOM 11097 N N . ILE C 1 367 ? 19.450 -42.841 -56.233 1.00 22.30 406 ILE D N 1
ATOM 11098 C CA . ILE C 1 367 ? 18.338 -43.528 -56.930 1.00 25.29 406 ILE D CA 1
ATOM 11099 C C . ILE C 1 367 ? 18.321 -43.045 -58.392 1.00 26.32 406 ILE D C 1
ATOM 11100 O O . ILE C 1 367 ? 18.974 -42.039 -58.711 1.00 25.50 406 ILE D O 1
ATOM 11105 N N . GLY C 1 368 ? 17.634 -43.757 -59.262 1.00 25.96 407 GLY D N 1
ATOM 11106 C CA . GLY C 1 368 ? 17.530 -43.328 -60.666 1.00 27.25 407 GLY D CA 1
ATOM 11107 C C . GLY C 1 368 ? 16.884 -41.960 -60.798 1.00 29.00 407 GLY D C 1
ATOM 11108 O O . GLY C 1 368 ? 16.259 -41.466 -59.826 1.00 28.04 407 GLY D O 1
ATOM 11109 N N . CYS C 1 369 ? 17.040 -41.330 -61.942 1.00 30.20 408 CYS D N 1
ATOM 11110 C CA . CYS C 1 369 ? 16.435 -40.005 -62.193 1.00 31.59 408 CYS D CA 1
ATOM 11111 C C . CYS C 1 369 ? 15.292 -40.096 -63.193 1.00 30.05 408 CYS D C 1
ATOM 11112 O O . CYS C 1 369 ? 15.281 -41.031 -63.980 1.00 28.60 408 CYS D O 1
ATOM 11115 N N . LYS C 1 370 ? 14.340 -39.155 -63.079 1.00 28.12 409 LYS D N 1
ATOM 11116 C CA . LYS C 1 370 ? 13.112 -39.074 -63.907 1.00 28.43 409 LYS D CA 1
ATOM 11117 C C . LYS C 1 370 ? 13.540 -38.679 -65.328 1.00 28.74 409 LYS D C 1
ATOM 11118 O O . LYS C 1 370 ? 14.183 -37.645 -65.440 1.00 29.16 409 LYS D O 1
ATOM 11124 N N . LEU C 1 371 ? 13.218 -39.465 -66.358 1.00 25.73 410 LEU D N 1
ATOM 11125 C CA . LEU C 1 371 ? 13.502 -39.032 -67.748 1.00 26.30 410 LEU D CA 1
ATOM 11126 C C . LEU C 1 371 ? 12.196 -39.012 -68.546 1.00 25.91 410 LEU D C 1
ATOM 11127 O O . LEU C 1 371 ? 12.196 -39.434 -69.738 1.00 28.03 410 LEU D O 1
ATOM 11132 N N . GLY C 1 372 ? 11.138 -38.491 -67.930 1.00 25.11 411 GLY D N 1
ATOM 11133 C CA . GLY C 1 372 ? 9.869 -38.185 -68.610 1.00 23.48 411 GLY D CA 1
ATOM 11134 C C . GLY C 1 372 ? 8.761 -39.130 -68.227 1.00 22.66 411 GLY D C 1
ATOM 11135 O O . GLY C 1 372 ? 9.012 -40.251 -67.718 1.00 21.16 411 GLY D O 1
ATOM 11136 N N . TYR C 1 373 ? 7.553 -38.734 -68.559 1.00 23.94 412 TYR D N 1
ATOM 11137 C CA . TYR C 1 373 ? 6.332 -39.540 -68.382 1.00 26.48 412 TYR D CA 1
ATOM 11138 C C . TYR C 1 373 ? 5.236 -39.016 -69.305 1.00 24.72 412 TYR D C 1
ATOM 11139 O O . TYR C 1 373 ? 5.256 -37.866 -69.740 1.00 24.02 412 TYR D O 1
ATOM 11148 N N . PHE C 1 374 ? 4.253 -39.864 -69.552 1.00 25.16 413 PHE D N 1
ATOM 11149 C CA . PHE C 1 374 ? 2.965 -39.462 -70.142 1.00 26.13 413 PHE D CA 1
ATOM 11150 C C . PHE C 1 374 ? 1.899 -40.374 -69.579 1.00 27.02 413 PHE D C 1
ATOM 11151 O O . PHE C 1 374 ? 2.211 -41.487 -69.110 1.00 25.12 413 PHE D O 1
ATOM 11159 N N . GLU C 1 375 ? 0.662 -39.908 -69.670 1.00 28.96 414 GLU D N 1
ATOM 11160 C CA . GLU C 1 375 ? -0.553 -40.675 -69.371 1.00 29.83 414 GLU D CA 1
ATOM 11161 C C . GLU C 1 375 ? -1.197 -41.090 -70.687 1.00 28.53 414 GLU D C 1
ATOM 11162 O O . GLU C 1 375 ? -1.081 -40.345 -71.657 1.00 26.65 414 GLU D O 1
ATOM 11168 N N . MET C 1 376 ? -1.882 -42.232 -70.696 1.00 28.18 415 MET D N 1
ATOM 11169 C CA . MET C 1 376 ? -2.504 -42.745 -71.938 1.00 29.97 415 MET D CA 1
ATOM 11170 C C . MET C 1 376 ? -3.770 -43.538 -71.624 1.00 30.63 415 MET D C 1
ATOM 11171 O O . MET C 1 376 ? -3.890 -44.103 -70.526 1.00 27.74 415 MET D O 1
ATOM 11176 N N . ASN C 1 377 ? -4.659 -43.585 -72.606 1.00 31.88 416 ASN D N 1
ATOM 11177 C CA . ASN C 1 377 ? -5.901 -44.379 -72.583 1.00 34.16 416 ASN D CA 1
ATOM 11178 C C . ASN C 1 377 ? -5.520 -45.811 -72.909 1.00 35.61 416 ASN D C 1
ATOM 11179 O O . ASN C 1 377 ? -4.998 -46.072 -73.988 1.00 37.90 416 ASN D O 1
ATOM 11184 N N . PRO C 1 378 ? -5.836 -46.777 -72.011 1.00 34.67 417 PRO D N 1
ATOM 11185 C CA . PRO C 1 378 ? -5.501 -48.177 -72.225 1.00 36.05 417 PRO D CA 1
ATOM 11186 C C . PRO C 1 378 ? -6.066 -48.716 -73.555 1.00 40.96 417 PRO D C 1
ATOM 11187 O O . PRO C 1 378 ? -5.509 -49.653 -74.061 1.00 43.76 417 PRO D O 1
ATOM 11191 N N . GLU C 1 379 ? -7.166 -48.153 -74.052 1.00 42.72 418 GLU D N 1
ATOM 11192 C CA . GLU C 1 379 ? -7.837 -48.619 -75.292 1.00 50.90 418 GLU D CA 1
ATOM 11193 C C . GLU C 1 379 ? -6.921 -48.392 -76.493 1.00 54.95 418 GLU D C 1
ATOM 11194 O O . GLU C 1 379 ? -7.116 -49.093 -77.492 1.00 59.56 418 GLU D O 1
ATOM 11200 N N . ASN C 1 380 ? -5.959 -47.475 -76.398 1.00 55.33 419 ASN D N 1
ATOM 11201 C CA . ASN C 1 380 ? -5.002 -47.192 -77.500 1.00 55.06 419 ASN D CA 1
ATOM 11202 C C . ASN C 1 380 ? -3.943 -48.300 -77.585 1.00 57.22 419 ASN D C 1
ATOM 11203 O O . ASN C 1 380 ? -3.066 -48.196 -78.406 1.00 58.63 419 ASN D O 1
ATOM 11208 N N . ALA C 1 381 ? -4.029 -49.330 -76.749 1.00 57.09 420 ALA D N 1
ATOM 11209 C CA . ALA C 1 381 ? -3.205 -50.550 -76.845 1.00 60.81 420 ALA D CA 1
ATOM 11210 C C . ALA C 1 381 ? -4.000 -51.624 -77.589 1.00 61.27 420 ALA D C 1
ATOM 11211 O O . ALA C 1 381 ? -3.916 -51.616 -78.820 1.00 67.00 420 ALA D O 1
ATOM 11213 N N . ALA C 1 394 ? -0.287 -53.784 -71.640 1.00 43.31 433 ALA D N 1
ATOM 11214 C CA . ALA C 1 394 ? 0.568 -52.759 -70.990 1.00 44.60 433 ALA D CA 1
ATOM 11215 C C . ALA C 1 394 ? 2.059 -53.139 -71.076 1.00 43.77 433 ALA D C 1
ATOM 11216 O O . ALA C 1 394 ? 2.864 -52.270 -71.460 1.00 42.51 433 ALA D O 1
ATOM 11218 N N . ALA C 1 395 ? 2.417 -54.398 -70.829 1.00 43.64 434 ALA D N 1
ATOM 11219 C CA . ALA C 1 395 ? 3.797 -54.916 -71.022 1.00 47.27 434 ALA D CA 1
ATOM 11220 C C . ALA C 1 395 ? 4.281 -54.700 -72.473 1.00 46.50 434 ALA D C 1
ATOM 11221 O O . ALA C 1 395 ? 5.473 -54.372 -72.664 1.00 47.16 434 ALA D O 1
ATOM 11223 N N . GLU C 1 396 ? 3.387 -54.859 -73.447 1.00 49.56 435 GLU D N 1
ATOM 11224 C CA . GLU C 1 396 ? 3.652 -54.685 -74.908 1.00 51.90 435 GLU D CA 1
ATOM 11225 C C . GLU C 1 396 ? 3.871 -53.194 -75.208 1.00 43.71 435 GLU D C 1
ATOM 11226 O O . GLU C 1 396 ? 4.812 -52.853 -75.935 1.00 42.40 435 GLU D O 1
ATOM 11232 N N . VAL C 1 397 ? 3.019 -52.328 -74.671 1.00 40.03 436 VAL D N 1
ATOM 11233 C CA . VAL C 1 397 ? 3.199 -50.847 -74.773 1.00 37.39 436 VAL D CA 1
ATOM 11234 C C . VAL C 1 397 ? 4.589 -50.508 -74.234 1.00 33.93 436 VAL D C 1
ATOM 11235 O O . VAL C 1 397 ? 5.302 -49.762 -74.906 1.00 33.58 436 VAL D O 1
ATOM 11239 N N . VAL C 1 398 ? 4.957 -51.035 -73.070 1.00 32.12 437 VAL D N 1
ATOM 11240 C CA . VAL C 1 398 ? 6.264 -50.716 -72.444 1.00 34.05 437 VAL D CA 1
ATOM 11241 C C . VAL C 1 398 ? 7.386 -51.163 -73.398 1.00 36.97 437 VAL D C 1
ATOM 11242 O O . VAL C 1 398 ? 8.290 -50.365 -73.646 1.00 35.81 437 VAL D O 1
ATOM 11246 N N . LYS C 1 399 ? 7.290 -52.369 -73.948 1.00 41.14 438 LYS D N 1
ATOM 11247 C CA . LYS C 1 399 ? 8.316 -52.910 -74.889 1.00 46.14 438 LYS D CA 1
ATOM 11248 C C . LYS C 1 399 ? 8.339 -52.080 -76.169 1.00 42.27 438 LYS D C 1
ATOM 11249 O O . LYS C 1 399 ? 9.448 -51.683 -76.552 1.00 42.54 438 LYS D O 1
ATOM 11255 N N . LYS C 1 400 ? 7.197 -51.743 -76.759 1.00 41.17 439 LYS D N 1
ATOM 11256 C CA . LYS C 1 400 ? 7.155 -50.903 -77.995 1.00 43.36 439 LYS D CA 1
ATOM 11257 C C . LYS C 1 400 ? 7.766 -49.520 -77.724 1.00 40.99 439 LYS D C 1
ATOM 11258 O O . LYS C 1 400 ? 8.595 -49.038 -78.538 1.00 37.53 439 LYS D O 1
ATOM 11264 N N . VAL C 1 401 ? 7.359 -48.842 -76.640 1.00 38.26 440 VAL D N 1
ATOM 11265 C CA . VAL C 1 401 ? 7.876 -47.475 -76.355 1.00 35.52 440 VAL D CA 1
ATOM 11266 C C . VAL C 1 401 ? 9.405 -47.562 -76.191 1.00 35.46 440 VAL D C 1
ATOM 11267 O O . VAL C 1 401 ? 10.089 -46.688 -76.721 1.00 34.34 440 VAL D O 1
ATOM 11271 N N . GLY C 1 402 ? 9.923 -48.540 -75.438 1.00 34.04 441 GLY D N 1
ATOM 11272 C CA . GLY C 1 402 ? 11.379 -48.702 -75.220 1.00 35.20 441 GLY D CA 1
ATOM 11273 C C . GLY C 1 402 ? 12.141 -48.931 -76.522 1.00 37.52 441 GLY D C 1
ATOM 11274 O O . GLY C 1 402 ? 13.170 -48.279 -76.693 1.00 34.84 441 GLY D O 1
ATOM 11275 N N . GLN C 1 403 ? 11.600 -49.743 -77.442 1.00 38.49 442 GLN D N 1
ATOM 11276 C CA . GLN C 1 403 ? 12.218 -50.036 -78.771 1.00 43.01 442 GLN D CA 1
ATOM 11277 C C . GLN C 1 403 ? 12.189 -48.767 -79.633 1.00 40.09 442 GLN D C 1
ATOM 11278 O O . GLN C 1 403 ? 13.241 -48.414 -80.165 1.00 42.31 442 GLN D O 1
ATOM 11284 N N . LYS C 1 404 ? 11.063 -48.061 -79.716 1.00 38.77 443 LYS D N 1
ATOM 11285 C CA . LYS C 1 404 ? 10.947 -46.811 -80.516 1.00 39.28 443 LYS D CA 1
ATOM 11286 C C . LYS C 1 404 ? 11.859 -45.710 -79.944 1.00 39.41 443 LYS D C 1
ATOM 11287 O O . LYS C 1 404 ? 12.449 -44.918 -80.732 1.00 40.03 443 LYS D O 1
ATOM 11293 N N . MET C 1 405 ? 11.940 -45.586 -78.614 1.00 37.09 444 MET D N 1
ATOM 11294 C CA . MET C 1 405 ? 12.837 -44.597 -77.971 1.00 34.96 444 MET D CA 1
ATOM 11295 C C . MET C 1 405 ? 14.284 -44.891 -78.407 1.00 35.99 444 MET D C 1
ATOM 11296 O O . MET C 1 405 ? 15.030 -43.934 -78.730 1.00 36.55 444 MET D O 1
ATOM 11301 N N . LYS C 1 406 ? 14.706 -46.145 -78.322 1.00 36.78 445 LYS D N 1
ATOM 11302 C CA . LYS C 1 406 ? 16.086 -46.565 -78.696 1.00 43.00 445 LYS D CA 1
ATOM 11303 C C . LYS C 1 406 ? 16.399 -46.145 -80.158 1.00 44.53 445 LYS D C 1
ATOM 11304 O O . LYS C 1 406 ? 17.442 -45.473 -80.365 1.00 42.50 445 LYS D O 1
ATOM 11310 N N . GLU C 1 407 ? 15.484 -46.417 -81.100 1.00 43.90 446 GLU D N 1
ATOM 11311 C CA . GLU C 1 407 ? 15.605 -45.992 -82.527 1.00 47.05 446 GLU D CA 1
ATOM 11312 C C . GLU C 1 407 ? 15.703 -44.469 -82.605 1.00 45.30 446 GLU D C 1
ATOM 11313 O O . GLU C 1 407 ? 16.529 -44.005 -83.359 1.00 42.49 446 GLU D O 1
ATOM 11319 N N . ILE C 1 408 ? 14.904 -43.734 -81.825 1.00 43.32 447 ILE D N 1
ATOM 11320 C CA . ILE C 1 408 ? 14.838 -42.247 -81.928 1.00 43.87 447 ILE D CA 1
ATOM 11321 C C . ILE C 1 408 ? 16.156 -41.693 -81.399 1.00 42.24 447 ILE D C 1
ATOM 11322 O O . ILE C 1 408 ? 16.646 -40.685 -81.949 1.00 39.96 447 ILE D O 1
ATOM 11327 N N . LEU C 1 409 ? 16.691 -42.290 -80.332 1.00 43.97 448 LEU D N 1
ATOM 11328 C CA . LEU C 1 409 ? 17.953 -41.807 -79.703 1.00 44.71 448 LEU D CA 1
ATOM 11329 C C . LEU C 1 409 ? 19.123 -42.046 -80.676 1.00 45.57 448 LEU D C 1
ATOM 11330 O O . LEU C 1 409 ? 19.929 -41.128 -80.808 1.00 43.70 448 LEU D O 1
ATOM 11335 N N . GLU C 1 410 ? 19.151 -43.187 -81.375 1.00 49.76 449 GLU D N 1
ATOM 11336 C CA . GLU C 1 410 ? 20.134 -43.494 -82.474 1.00 54.38 449 GLU D CA 1
ATOM 11337 C C . GLU C 1 410 ? 20.114 -42.389 -83.554 1.00 51.02 449 GLU D C 1
ATOM 11338 O O . GLU C 1 410 ? 21.180 -41.862 -83.850 1.00 50.99 449 GLU D O 1
ATOM 11344 N N . GLN C 1 411 ? 18.945 -42.053 -84.102 1.00 50.10 450 GLN D N 1
ATOM 11345 C CA . GLN C 1 411 ? 18.731 -40.954 -85.077 1.00 52.39 450 GLN D CA 1
ATOM 11346 C C . GLN C 1 411 ? 19.198 -39.621 -84.484 1.00 52.53 450 GLN D C 1
ATOM 11347 O O . GLN C 1 411 ? 19.790 -38.809 -85.224 1.00 49.30 450 GLN D O 1
ATOM 11353 N N . MET C 1 412 ? 18.897 -39.352 -83.209 1.00 52.12 451 MET D N 1
ATOM 11354 C CA . MET C 1 412 ? 19.315 -38.077 -82.575 1.00 49.43 451 MET D CA 1
ATOM 11355 C C . MET C 1 412 ? 20.836 -38.105 -82.480 1.00 46.89 451 MET D C 1
ATOM 11356 O O . MET C 1 412 ? 21.461 -37.072 -82.769 1.00 48.85 451 MET D O 1
ATOM 11361 N N . ASP C 1 413 ? 21.401 -39.257 -82.113 1.00 45.06 452 ASP D N 1
ATOM 11362 C CA . ASP C 1 413 ? 22.851 -39.393 -81.817 1.00 45.74 452 ASP D CA 1
ATOM 11363 C C . ASP C 1 413 ? 23.655 -39.107 -83.107 1.00 50.39 452 ASP D C 1
ATOM 11364 O O . ASP C 1 413 ? 24.662 -38.362 -83.044 1.00 46.69 452 ASP D O 1
ATOM 11369 N N . ASP C 1 414 ? 23.202 -39.647 -84.248 1.00 50.33 453 ASP D N 1
ATOM 11370 C CA . ASP C 1 414 ? 23.906 -39.556 -85.557 1.00 51.25 453 ASP D CA 1
ATOM 11371 C C . ASP C 1 414 ? 23.672 -38.159 -86.151 1.00 51.70 453 ASP D C 1
ATOM 11372 O O . ASP C 1 414 ? 24.680 -37.504 -86.484 1.00 48.13 453 ASP D O 1
ATOM 11377 N N . THR C 1 415 ? 22.418 -37.689 -86.231 1.00 53.43 454 THR D N 1
ATOM 11378 C CA . THR C 1 415 ? 22.078 -36.331 -86.743 1.00 56.67 454 THR D CA 1
ATOM 11379 C C . THR C 1 415 ? 22.827 -35.223 -85.984 1.00 56.30 454 THR D C 1
ATOM 11380 O O . THR C 1 415 ? 23.175 -34.246 -86.627 1.00 55.39 454 THR D O 1
ATOM 11384 N N . GLU C 1 416 ? 23.031 -35.330 -84.671 1.00 56.71 455 GLU D N 1
ATOM 11385 C CA . GLU C 1 416 ? 23.650 -34.240 -83.849 1.00 60.12 455 GLU D CA 1
ATOM 11386 C C . GLU C 1 416 ? 25.138 -34.558 -83.578 1.00 61.25 455 GLU D C 1
ATOM 11387 O O . GLU C 1 416 ? 25.805 -33.752 -82.905 1.00 63.20 455 GLU D O 1
ATOM 11393 N N . GLU C 1 417 ? 25.640 -35.691 -84.087 1.00 63.57 456 GLU D N 1
ATOM 11394 C CA . GLU C 1 417 ? 27.074 -36.113 -84.040 1.00 67.24 456 GLU D CA 1
ATOM 11395 C C . GLU C 1 417 ? 27.552 -36.129 -82.582 1.00 64.39 456 GLU D C 1
ATOM 11396 O O . GLU C 1 417 ? 28.427 -35.351 -82.242 1.00 65.34 456 GLU D O 1
ATOM 11402 N N . MET C 1 418 ? 26.986 -37.012 -81.766 1.00 66.24 457 MET D N 1
ATOM 11403 C CA . MET C 1 418 ? 27.266 -37.106 -80.311 1.00 67.05 457 MET D CA 1
ATOM 11404 C C . MET C 1 418 ? 28.105 -38.352 -80.013 1.00 63.32 457 MET D C 1
ATOM 11405 O O . MET C 1 418 ? 28.301 -38.642 -78.826 1.00 55.59 457 MET D O 1
ATOM 11410 N N . ASP C 1 419 ? 28.600 -39.036 -81.051 1.00 65.19 458 ASP D N 1
ATOM 11411 C CA . ASP C 1 419 ? 29.557 -40.172 -80.952 1.00 68.43 458 ASP D CA 1
ATOM 11412 C C . ASP C 1 419 ? 29.083 -41.193 -79.900 1.00 67.31 458 ASP D C 1
ATOM 11413 O O . ASP C 1 419 ? 29.918 -41.647 -79.049 1.00 56.01 458 ASP D O 1
ATOM 11418 N N . GLY C 1 420 ? 27.798 -41.536 -79.940 1.00 70.53 459 GLY D N 1
ATOM 11419 C CA . GLY C 1 420 ? 27.237 -42.609 -79.099 1.00 72.36 459 GLY D CA 1
ATOM 11420 C C . GLY C 1 420 ? 26.974 -42.185 -77.665 1.00 69.75 459 GLY D C 1
ATOM 11421 O O . GLY C 1 420 ? 26.651 -43.086 -76.865 1.00 73.90 459 GLY D O 1
ATOM 11422 N N . LYS C 1 421 ? 27.087 -40.894 -77.318 1.00 71.50 460 LYS D N 1
ATOM 11423 C CA . LYS C 1 421 ? 26.777 -40.390 -75.950 1.00 71.36 460 LYS D CA 1
ATOM 11424 C C . LYS C 1 421 ? 25.290 -40.638 -75.638 1.00 62.05 460 LYS D C 1
ATOM 11425 O O . LYS C 1 421 ? 25.007 -40.944 -74.489 1.00 64.09 460 LYS D O 1
ATOM 11431 N N . LEU C 1 422 ? 24.399 -40.527 -76.632 1.00 53.65 461 LEU D N 1
ATOM 11432 C CA . LEU C 1 422 ? 22.948 -40.801 -76.492 1.00 53.34 461 LEU D CA 1
ATOM 11433 C C . LEU C 1 422 ? 22.692 -42.308 -76.523 1.00 51.08 461 LEU D C 1
ATOM 11434 O O . LEU C 1 422 ? 21.948 -42.784 -75.651 1.00 44.86 461 LEU D O 1
ATOM 11439 N N . LYS C 1 423 ? 23.264 -43.010 -77.500 1.00 52.99 462 LYS D N 1
ATOM 11440 C CA . LYS C 1 423 ? 23.093 -44.474 -77.698 1.00 55.60 462 LYS D CA 1
ATOM 11441 C C . LYS C 1 423 ? 23.576 -45.255 -76.473 1.00 52.11 462 LYS D C 1
ATOM 11442 O O . LYS C 1 423 ? 23.045 -46.349 -76.226 1.00 52.55 462 LYS D O 1
ATOM 11448 N N . ASP C 1 424 ? 24.549 -44.743 -75.722 1.00 52.35 463 ASP D N 1
ATOM 11449 C CA . ASP C 1 424 ? 25.076 -45.480 -74.541 1.00 56.36 463 ASP D CA 1
ATOM 11450 C C . ASP C 1 424 ? 24.200 -45.262 -73.289 1.00 51.80 463 ASP D C 1
ATOM 11451 O O . ASP C 1 424 ? 24.455 -45.931 -72.279 1.00 53.76 463 ASP D O 1
ATOM 11456 N N . ILE C 1 425 ? 23.221 -44.358 -73.296 1.00 48.13 464 ILE D N 1
ATOM 11457 C CA . ILE C 1 425 ? 22.436 -44.007 -72.062 1.00 44.55 464 ILE D CA 1
ATOM 11458 C C . ILE C 1 425 ? 21.640 -45.238 -71.615 1.00 43.27 464 ILE D C 1
ATOM 11459 O O . ILE C 1 425 ? 20.910 -45.809 -72.434 1.00 42.01 464 ILE D O 1
ATOM 11464 N N . GLN C 1 426 ? 21.799 -45.650 -70.358 1.00 44.20 465 GLN D N 1
ATOM 11465 C CA . GLN C 1 426 ? 20.965 -46.725 -69.751 1.00 47.38 465 GLN D CA 1
ATOM 11466 C C . GLN C 1 426 ? 19.656 -46.128 -69.197 1.00 42.51 465 GLN D C 1
ATOM 11467 O O . GLN C 1 426 ? 19.747 -45.180 -68.377 1.00 40.59 465 GLN D O 1
ATOM 11473 N N . PHE C 1 427 ? 18.503 -46.657 -69.624 1.00 36.86 466 PHE D N 1
ATOM 11474 C CA . PHE C 1 427 ? 17.169 -46.249 -69.126 1.00 35.54 466 PHE D CA 1
ATOM 11475 C C . PHE C 1 427 ? 16.213 -47.426 -69.203 1.00 36.39 466 PHE D C 1
ATOM 11476 O O . PHE C 1 427 ? 16.428 -48.342 -69.977 1.00 36.27 466 PHE D O 1
ATOM 11484 N N . THR C 1 428 ? 15.160 -47.360 -68.403 1.00 34.23 467 THR D N 1
ATOM 11485 C CA . THR C 1 428 ? 14.127 -48.408 -68.280 1.00 34.02 467 THR D CA 1
ATOM 11486 C C . THR C 1 428 ? 12.774 -47.711 -68.436 1.00 30.89 467 THR D C 1
ATOM 11487 O O . THR C 1 428 ? 12.557 -46.685 -67.776 1.00 30.62 467 THR D O 1
ATOM 11491 N N . VAL C 1 429 ? 11.902 -48.294 -69.226 1.00 27.98 468 VAL D N 1
ATOM 11492 C CA . VAL C 1 429 ? 10.514 -47.826 -69.386 1.00 27.80 468 VAL D CA 1
ATOM 11493 C C . VAL C 1 429 ? 9.665 -48.628 -68.405 1.00 28.16 468 VAL D C 1
ATOM 11494 O O . VAL C 1 429 ? 9.829 -49.864 -68.365 1.00 26.84 468 VAL D O 1
ATOM 11498 N N . MET C 1 430 ? 8.808 -47.944 -67.656 1.00 28.65 469 MET D N 1
ATOM 11499 C CA . MET C 1 430 ? 7.908 -48.593 -66.669 1.00 32.44 469 MET D CA 1
ATOM 11500 C C . MET C 1 430 ? 6.496 -48.113 -66.897 1.00 28.73 469 MET D C 1
ATOM 11501 O O . MET C 1 430 ? 6.313 -47.023 -67.472 1.00 26.37 469 MET D O 1
ATOM 11506 N N . HIS C 1 431 ? 5.536 -48.835 -66.329 1.00 27.38 470 HIS D N 1
ATOM 11507 C CA . HIS C 1 431 ? 4.114 -48.418 -66.392 1.00 28.58 470 HIS D CA 1
ATOM 11508 C C . HIS C 1 431 ? 3.490 -48.468 -65.002 1.00 25.77 470 HIS D C 1
ATOM 11509 O O . HIS C 1 431 ? 3.944 -49.243 -64.175 1.00 23.22 470 HIS D O 1
ATOM 11516 N N . SER C 1 432 ? 2.477 -47.648 -64.813 1.00 24.08 471 SER D N 1
ATOM 11517 C CA . SER C 1 432 ? 1.578 -47.699 -63.649 1.00 25.33 471 SER D CA 1
ATOM 11518 C C . SER C 1 432 ? 0.161 -47.779 -64.189 1.00 25.13 471 SER D C 1
ATOM 11519 O O . SER C 1 432 ? -0.153 -46.983 -65.080 1.00 23.41 471 SER D O 1
ATOM 11522 N N . VAL C 1 433 ? -0.621 -48.697 -63.634 1.00 24.70 472 VAL D N 1
ATOM 11523 C CA . VAL C 1 433 ? -2.087 -48.786 -63.834 1.00 24.07 472 VAL D CA 1
ATOM 11524 C C . VAL C 1 433 ? -2.755 -47.894 -62.800 1.00 23.35 472 VAL D C 1
ATOM 11525 O O . VAL C 1 433 ? -2.658 -48.206 -61.607 1.00 22.30 472 VAL D O 1
ATOM 11529 N N . LEU C 1 434 ? -3.377 -46.808 -63.248 1.00 23.29 473 LEU D N 1
ATOM 11530 C CA . LEU C 1 434 ? -4.073 -45.844 -62.355 1.00 23.05 473 LEU D CA 1
ATOM 11531 C C . LEU C 1 434 ? -5.582 -45.958 -62.581 1.00 22.70 473 LEU D C 1
ATOM 11532 O O . LEU C 1 434 ? -6.129 -45.211 -63.397 1.00 25.49 473 LEU D O 1
ATOM 11537 N N . GLY C 1 435 ? -6.227 -46.844 -61.833 1.00 23.35 474 GLY D N 1
ATOM 11538 C CA . GLY C 1 435 ? -7.634 -47.213 -62.057 1.00 23.95 474 GLY D CA 1
ATOM 11539 C C . GLY C 1 435 ? -8.490 -47.057 -60.832 1.00 23.02 474 GLY D C 1
ATOM 11540 O O . GLY C 1 435 ? -7.992 -46.741 -59.751 1.00 19.46 474 GLY D O 1
ATOM 11541 N N . ARG C 1 436 ? -9.783 -47.268 -61.035 1.00 25.88 475 ARG D N 1
ATOM 11542 C CA . ARG C 1 436 ? -10.825 -47.180 -59.973 1.00 26.57 475 ARG D CA 1
ATOM 11543 C C . ARG C 1 436 ? -11.137 -48.584 -59.451 1.00 28.32 475 ARG D C 1
ATOM 11544 O O . ARG C 1 436 ? -11.818 -48.688 -58.429 1.00 31.99 475 ARG D O 1
ATOM 11552 N N . GLY C 1 437 ? -10.469 -49.579 -59.971 1.00 32.42 476 GLY D N 1
ATOM 11553 C CA . GLY C 1 437 ? -10.719 -50.981 -59.609 1.00 41.59 476 GLY D CA 1
ATOM 11554 C C . GLY C 1 437 ? -11.050 -51.727 -60.870 1.00 41.13 476 GLY D C 1
ATOM 11555 O O . GLY C 1 437 ? -10.655 -51.254 -61.936 1.00 58.70 476 GLY D O 1
ATOM 11556 N N . LEU C 1 438 ? -11.641 -52.896 -60.794 1.00 41.96 477 LEU D N 1
ATOM 11557 C CA . LEU C 1 438 ? -12.393 -53.501 -61.927 1.00 43.26 477 LEU D CA 1
ATOM 11558 C C . LEU C 1 438 ? -11.636 -53.344 -63.256 1.00 43.90 477 LEU D C 1
ATOM 11559 O O . LEU C 1 438 ? -10.431 -53.601 -63.283 1.00 51.97 477 LEU D O 1
ATOM 11564 N N . ASP C 1 439 ? -12.343 -53.067 -64.343 1.00 43.20 478 ASP D N 1
ATOM 11565 C CA . ASP C 1 439 ? -11.765 -53.107 -65.714 1.00 47.72 478 ASP D CA 1
ATOM 11566 C C . ASP C 1 439 ? -11.430 -51.672 -66.127 1.00 38.22 478 ASP D C 1
ATOM 11567 O O . ASP C 1 439 ? -11.869 -50.738 -65.443 1.00 35.22 478 ASP D O 1
ATOM 11572 N N . ASP C 1 440 ? -10.711 -51.541 -67.225 1.00 35.85 479 ASP D N 1
ATOM 11573 C CA . ASP C 1 440 ? -10.233 -50.259 -67.781 1.00 36.34 479 ASP D CA 1
ATOM 11574 C C . ASP C 1 440 ? -11.436 -49.361 -68.070 1.00 33.26 479 ASP D C 1
ATOM 11575 O O . ASP C 1 440 ? -11.280 -48.130 -68.020 1.00 31.91 479 ASP D O 1
ATOM 11580 N N . LYS C 1 441 ? -12.576 -49.944 -68.411 1.00 32.76 480 LYS D N 1
ATOM 11581 C CA . LYS C 1 441 ? -13.666 -49.164 -69.044 1.00 40.99 480 LYS D CA 1
ATOM 11582 C C . LYS C 1 441 ? -14.808 -48.877 -68.055 1.00 42.10 480 LYS D C 1
ATOM 11583 O O . LYS C 1 441 ? -15.614 -47.999 -68.352 1.00 55.51 480 LYS D O 1
ATOM 11589 N N . THR C 1 442 ? -14.917 -49.582 -66.929 1.00 37.62 481 THR D N 1
ATOM 11590 C CA . THR C 1 442 ? -16.158 -49.523 -66.106 1.00 33.83 481 THR D CA 1
ATOM 11591 C C . THR C 1 442 ? -15.878 -48.837 -64.778 1.00 27.13 481 THR D C 1
ATOM 11592 O O . THR C 1 442 ? -14.985 -49.277 -64.058 1.00 26.42 481 THR D O 1
ATOM 11596 N N . HIS C 1 443 ? -16.624 -47.776 -64.500 1.00 24.85 482 HIS D N 1
ATOM 11597 C CA . HIS C 1 443 ? -16.640 -47.107 -63.180 1.00 22.56 482 HIS D CA 1
ATOM 11598 C C . HIS C 1 443 ? -17.398 -48.024 -62.216 1.00 19.95 482 HIS D C 1
ATOM 11599 O O . HIS C 1 443 ? -18.528 -48.441 -62.484 1.00 18.21 482 HIS D O 1
ATOM 11606 N N . PRO C 1 444 ? -16.789 -48.330 -61.055 1.00 17.71 483 PRO D N 1
ATOM 11607 C CA . PRO C 1 444 ? -17.452 -49.124 -60.022 1.00 17.62 483 PRO D CA 1
ATOM 11608 C C . PRO C 1 444 ? -18.885 -48.675 -59.679 1.00 16.49 483 PRO D C 1
ATOM 11609 O O . PRO C 1 444 ? -19.712 -49.540 -59.397 1.00 16.30 483 PRO D O 1
ATOM 11613 N N . ILE C 1 445 ? -19.151 -47.371 -59.723 1.00 15.98 484 ILE D N 1
ATOM 11614 C CA . ILE C 1 445 ? -20.474 -46.849 -59.342 1.00 17.61 484 ILE D CA 1
ATOM 11615 C C . ILE C 1 445 ? -21.542 -47.436 -60.280 1.00 17.69 484 ILE D C 1
ATOM 11616 O O . ILE C 1 445 ? -22.702 -47.648 -59.846 1.00 16.94 484 ILE D O 1
ATOM 11621 N N . GLU C 1 446 ? -21.207 -47.676 -61.543 1.00 18.70 485 GLU D N 1
ATOM 11622 C CA . GLU C 1 446 ? -22.173 -48.255 -62.531 1.00 20.67 485 GLU D CA 1
ATOM 11623 C C . GLU C 1 446 ? -22.615 -49.644 -62.062 1.00 19.04 485 GLU D C 1
ATOM 11624 O O . GLU C 1 446 ? -23.703 -50.100 -62.504 1.00 18.38 485 GLU D O 1
ATOM 11630 N N . ARG C 1 447 ? -21.826 -50.316 -61.254 1.00 17.45 486 ARG D N 1
ATOM 11631 C CA . ARG C 1 447 ? -22.080 -51.722 -60.844 1.00 18.92 486 ARG D CA 1
ATOM 11632 C C . ARG C 1 447 ? -22.520 -51.792 -59.390 1.00 17.50 486 ARG D C 1
ATOM 11633 O O . ARG C 1 447 ? -22.458 -52.903 -58.843 1.00 17.66 486 ARG D O 1
ATOM 11641 N N . GLN C 1 448 ? -23.008 -50.677 -58.838 1.00 16.41 487 GLN D N 1
ATOM 11642 C CA . GLN C 1 448 ? -23.539 -50.609 -57.468 1.00 15.77 487 GLN D CA 1
ATOM 11643 C C . GLN C 1 448 ? -25.043 -50.500 -57.581 1.00 15.83 487 GLN D C 1
ATOM 11644 O O . GLN C 1 448 ? -25.523 -49.610 -58.314 1.00 16.26 487 GLN D O 1
ATOM 11650 N N . ILE C 1 449 ? -25.750 -51.303 -56.812 1.00 16.07 488 ILE D N 1
ATOM 11651 C CA . ILE C 1 449 ? -27.228 -51.212 -56.659 1.00 17.29 488 ILE D CA 1
ATOM 11652 C C . ILE C 1 449 ? -27.617 -50.117 -55.674 1.00 16.19 488 ILE D C 1
ATOM 11653 O O . ILE C 1 449 ? -26.985 -50.007 -54.620 1.00 15.81 488 ILE D O 1
ATOM 11658 N N . PHE C 1 450 ? -28.684 -49.393 -55.996 1.00 15.76 489 PHE D N 1
ATOM 11659 C CA . PHE C 1 450 ? -29.274 -48.322 -55.173 1.00 15.67 489 PHE D CA 1
ATOM 11660 C C . PHE C 1 450 ? -30.757 -48.589 -54.970 1.00 16.61 489 PHE D C 1
ATOM 11661 O O . PHE C 1 450 ? -31.345 -49.411 -55.704 1.00 16.72 489 PHE D O 1
ATOM 11669 N N . TYR C 1 451 ? -31.371 -47.886 -54.024 1.00 16.99 490 TYR D N 1
ATOM 11670 C CA . TYR C 1 451 ? -32.843 -47.932 -53.856 1.00 17.89 490 TYR D CA 1
ATOM 11671 C C . TYR C 1 451 ? -33.335 -46.495 -53.805 1.00 19.15 490 TYR D C 1
ATOM 11672 O O . TYR C 1 451 ? -32.583 -45.585 -53.406 1.00 16.75 490 TYR D O 1
ATOM 11681 N N . ASP C 1 452 ? -34.611 -46.347 -54.053 1.00 20.43 491 ASP D N 1
ATOM 11682 C CA . ASP C 1 452 ? -35.339 -45.060 -54.033 1.00 25.30 491 ASP D CA 1
ATOM 11683 C C . ASP C 1 452 ? -36.149 -44.966 -52.746 1.00 23.11 491 ASP D C 1
ATOM 11684 O O . ASP C 1 452 ? -36.464 -45.990 -52.165 1.00 23.87 491 ASP D O 1
ATOM 11689 N N . GLY C 1 453 ? -36.518 -43.765 -52.339 1.00 22.81 492 GLY D N 1
ATOM 11690 C CA . GLY C 1 453 ? -37.478 -43.510 -51.245 1.00 22.65 492 GLY D CA 1
ATOM 11691 C C . GLY C 1 453 ? -36.877 -43.888 -49.903 1.00 22.19 492 GLY D C 1
ATOM 11692 O O . GLY C 1 453 ? -35.623 -44.018 -49.790 1.00 22.13 492 GLY D O 1
ATOM 11693 N N . LYS C 1 454 ? -37.733 -44.034 -48.913 1.00 22.27 493 LYS D N 1
ATOM 11694 C CA . LYS C 1 454 ? -37.362 -44.322 -47.501 1.00 24.62 493 LYS D CA 1
ATOM 11695 C C . LYS C 1 454 ? -38.088 -45.572 -47.059 1.00 27.32 493 LYS D C 1
ATOM 11696 O O . LYS C 1 454 ? -39.045 -45.471 -46.320 1.00 27.79 493 LYS D O 1
ATOM 11702 N N . PRO C 1 455 ? -37.675 -46.770 -47.513 1.00 31.63 494 PRO D N 1
ATOM 11703 C CA . PRO C 1 455 ? -38.410 -47.989 -47.181 1.00 36.82 494 PRO D CA 1
ATOM 11704 C C . PRO C 1 455 ? -38.375 -48.261 -45.665 1.00 40.83 494 PRO D C 1
ATOM 11705 O O . PRO C 1 455 ? -37.461 -47.786 -44.998 1.00 40.52 494 PRO D O 1
ATOM 11709 N N . SER C 1 456 ? -39.421 -48.919 -45.167 1.00 48.24 495 SER D N 1
ATOM 11710 C CA . SER C 1 456 ? -39.563 -49.418 -43.765 1.00 58.50 495 SER D CA 1
ATOM 11711 C C . SER C 1 456 ? -40.403 -50.697 -43.769 1.00 53.72 495 SER D C 1
ATOM 11712 O O . SER C 1 456 ? -39.774 -51.715 -43.818 1.00 51.77 495 SER D O 1
ATOM 11715 N N . GLN C 1 462 ? -40.798 -56.289 -49.565 1.00 78.73 501 GLN D N 1
ATOM 11716 C CA . GLN C 1 462 ? -39.415 -56.438 -50.090 1.00 72.00 501 GLN D CA 1
ATOM 11717 C C . GLN C 1 462 ? -39.178 -55.348 -51.128 1.00 59.22 501 GLN D C 1
ATOM 11718 O O . GLN C 1 462 ? -40.068 -55.139 -51.956 1.00 64.43 501 GLN D O 1
ATOM 11724 N N . VAL C 1 463 ? -38.021 -54.693 -51.076 1.00 43.88 502 VAL D N 1
ATOM 11725 C CA . VAL C 1 463 ? -37.608 -53.631 -52.042 1.00 37.72 502 VAL D CA 1
ATOM 11726 C C . VAL C 1 463 ? -36.696 -54.239 -53.134 1.00 32.25 502 VAL D C 1
ATOM 11727 O O . VAL C 1 463 ? -35.826 -55.102 -52.845 1.00 29.09 502 VAL D O 1
ATOM 11731 N N . VAL C 1 464 ? -36.897 -53.799 -54.377 1.00 28.02 503 VAL D N 1
ATOM 11732 C CA . VAL C 1 464 ? -36.060 -54.166 -55.545 1.00 26.50 503 VAL D CA 1
ATOM 11733 C C . VAL C 1 464 ? -35.206 -52.937 -55.891 1.00 24.94 503 VAL D C 1
ATOM 11734 O O . VAL C 1 464 ? -35.746 -51.847 -56.065 1.00 24.73 503 VAL D O 1
ATOM 11738 N N . GLY C 1 465 ? -33.906 -53.132 -55.977 1.00 22.25 504 GLY D N 1
ATOM 11739 C CA . GLY C 1 465 ? -32.962 -52.056 -56.258 1.00 21.24 504 GLY D CA 1
ATOM 11740 C C . GLY C 1 465 ? -32.799 -51.851 -57.737 1.00 21.52 504 GLY D C 1
ATOM 11741 O O . GLY C 1 465 ? -33.467 -52.577 -58.515 1.00 20.49 504 GLY D O 1
ATOM 11742 N N . PHE C 1 466 ? -31.961 -50.894 -58.119 1.00 18.86 505 PHE D N 1
ATOM 11743 C CA . PHE C 1 466 ? -31.665 -50.590 -59.530 1.00 19.46 505 PHE D CA 1
ATOM 11744 C C . PHE C 1 466 ? -30.216 -50.182 -59.628 1.00 18.87 505 PHE D C 1
ATOM 11745 O O . PHE C 1 466 ? -29.623 -49.700 -58.641 1.00 17.83 505 PHE D O 1
ATOM 11753 N N . TYR C 1 467 ? -29.663 -50.347 -60.808 1.00 19.46 506 TYR D N 1
ATOM 11754 C CA . TYR C 1 467 ? -28.338 -49.819 -61.199 1.00 20.63 506 TYR D CA 1
ATOM 11755 C C . TYR C 1 467 ? -28.519 -48.431 -61.787 1.00 20.75 506 TYR D C 1
ATOM 11756 O O . TYR C 1 467 ? -29.591 -48.140 -62.314 1.00 22.59 506 TYR D O 1
ATOM 11765 N N . PRO C 1 468 ? -27.502 -47.561 -61.734 1.00 20.29 507 PRO D N 1
ATOM 11766 C CA . PRO C 1 468 ? -27.620 -46.224 -62.297 1.00 21.56 507 PRO D CA 1
ATOM 11767 C C . PRO C 1 468 ? -27.868 -46.280 -63.816 1.00 22.37 507 PRO D C 1
ATOM 11768 O O . PRO C 1 468 ? -27.441 -47.175 -64.480 1.00 21.00 507 PRO D O 1
ATOM 11772 N N . SER C 1 469 ? -28.540 -45.257 -64.289 1.00 23.37 508 SER D N 1
ATOM 11773 C CA . SER C 1 469 ? -28.643 -44.922 -65.717 1.00 25.86 508 SER D CA 1
ATOM 11774 C C . SER C 1 469 ? -27.247 -44.905 -66.345 1.00 26.29 508 SER D C 1
ATOM 11775 O O . SER C 1 469 ? -26.299 -44.444 -65.680 1.00 24.52 508 SER D O 1
ATOM 11778 N N . GLU C 1 470 ? -27.157 -45.205 -67.632 1.00 29.02 509 GLU D N 1
ATOM 11779 C CA . GLU C 1 470 ? -25.929 -45.079 -68.459 1.00 34.00 509 GLU D CA 1
ATOM 11780 C C . GLU C 1 470 ? -25.483 -43.617 -68.488 1.00 30.48 509 GLU D C 1
ATOM 11781 O O . GLU C 1 470 ? -24.287 -43.380 -68.655 1.00 30.38 509 GLU D O 1
ATOM 11787 N N . ASP C 1 471 ? -26.417 -42.689 -68.294 1.00 28.00 510 ASP D N 1
ATOM 11788 C CA . ASP C 1 471 ? -26.144 -41.241 -68.305 1.00 28.20 510 ASP D CA 1
ATOM 11789 C C . ASP C 1 471 ? -25.227 -40.888 -67.126 1.00 25.31 510 ASP D C 1
ATOM 11790 O O . ASP C 1 471 ? -24.529 -39.864 -67.225 1.00 22.70 510 ASP D O 1
ATOM 11795 N N . TYR C 1 472 ? -25.286 -41.603 -65.990 1.00 22.69 511 TYR D N 1
ATOM 11796 C CA . TYR C 1 472 ? -24.622 -41.093 -64.780 1.00 21.87 511 TYR D CA 1
ATOM 11797 C C . TYR C 1 472 ? -23.125 -40.962 -65.088 1.00 21.56 511 TYR D C 1
ATOM 11798 O O . TYR C 1 472 ? -22.580 -39.852 -64.852 1.00 21.64 511 TYR D O 1
ATOM 11807 N N . VAL C 1 473 ? -22.471 -42.019 -65.573 1.00 21.86 512 VAL D N 1
ATOM 11808 C CA . VAL C 1 473 ? -21.006 -41.929 -65.818 0.50 24.11 512 VAL D CA 1
ATOM 11809 C C . VAL C 1 473 ? -20.740 -40.938 -66.953 1.00 23.66 512 VAL D C 1
ATOM 11810 O O . VAL C 1 473 ? -19.711 -40.308 -66.926 1.00 24.41 512 VAL D O 1
ATOM 11814 N N . ILE C 1 474 ? -21.632 -40.818 -67.929 1.00 25.35 513 ILE D N 1
ATOM 11815 C CA . ILE C 1 474 ? -21.439 -39.880 -69.081 1.00 27.62 513 ILE D CA 1
ATOM 11816 C C . ILE C 1 474 ? -21.410 -38.457 -68.522 1.00 26.38 513 ILE D C 1
ATOM 11817 O O . ILE C 1 474 ? -20.500 -37.734 -68.904 1.00 26.93 513 ILE D O 1
ATOM 11822 N N . ASN C 1 475 ? -22.316 -38.127 -67.609 1.00 24.76 514 ASN D N 1
ATOM 11823 C CA . ASN C 1 475 ? -22.433 -36.777 -67.045 1.00 27.07 514 ASN D CA 1
ATOM 11824 C C . ASN C 1 475 ? -21.377 -36.556 -65.944 1.00 26.18 514 ASN D C 1
ATOM 11825 O O . ASN C 1 475 ? -21.094 -35.385 -65.692 1.00 24.97 514 ASN D O 1
ATOM 11830 N N . ASN C 1 476 ? -20.817 -37.585 -65.292 1.00 24.49 515 ASN D N 1
ATOM 11831 C CA . ASN C 1 476 ? -20.014 -37.327 -64.046 1.00 26.00 515 ASN D CA 1
ATOM 11832 C C . ASN C 1 476 ? -18.554 -37.791 -64.159 1.00 27.37 515 ASN D C 1
ATOM 11833 O O . ASN C 1 476 ? -17.761 -37.395 -63.327 1.00 31.25 515 ASN D O 1
ATOM 11838 N N . CYS C 1 477 ? -18.235 -38.684 -65.083 1.00 26.54 516 CYS D N 1
ATOM 11839 C CA . CYS C 1 477 ? -16.964 -39.423 -65.070 1.00 25.91 516 CYS D CA 1
ATOM 11840 C C . CYS C 1 477 ? -16.282 -39.330 -66.422 1.00 25.16 516 CYS D C 1
ATOM 11841 O O . CYS C 1 477 ? -16.920 -39.157 -67.456 1.00 23.76 516 CYS D O 1
ATOM 11844 N N . PRO C 1 478 ? -14.953 -39.482 -66.465 1.00 24.62 517 PRO D N 1
ATOM 11845 C CA . PRO C 1 478 ? -14.270 -39.586 -67.746 1.00 24.03 517 PRO D CA 1
ATOM 11846 C C . PRO C 1 478 ? -14.670 -40.872 -68.462 1.00 23.55 517 PRO D C 1
ATOM 11847 O O . PRO C 1 478 ? -15.153 -41.818 -67.838 1.00 23.18 517 PRO D O 1
ATOM 11851 N N . ARG C 1 479 ? -14.452 -40.881 -69.769 1.00 24.35 518 ARG D N 1
ATOM 11852 C CA . ARG C 1 479 ? -14.852 -41.999 -70.651 1.00 27.86 518 ARG D CA 1
ATOM 11853 C C . ARG C 1 479 ? -14.259 -43.306 -70.142 1.00 25.75 518 ARG D C 1
ATOM 11854 O O . ARG C 1 479 ? -14.975 -44.268 -70.128 1.00 29.22 518 ARG D O 1
ATOM 11862 N N . MET C 1 480 ? -12.989 -43.333 -69.756 1.00 23.34 519 MET D N 1
ATOM 11863 C CA . MET C 1 480 ? -12.348 -44.568 -69.239 1.00 22.20 519 MET D CA 1
ATOM 11864 C C . MET C 1 480 ? -12.181 -44.448 -67.721 1.00 21.33 519 MET D C 1
ATOM 11865 O O . MET C 1 480 ? -11.896 -43.325 -67.246 1.00 22.29 519 MET D O 1
ATOM 11870 N N . ALA C 1 481 ? -12.298 -45.551 -67.000 1.00 20.46 520 ALA D N 1
ATOM 11871 C CA . ALA C 1 481 ? -12.145 -45.631 -65.540 1.00 20.11 520 ALA D CA 1
ATOM 11872 C C . ALA C 1 481 ? -10.675 -45.775 -65.149 1.00 20.89 520 ALA D C 1
ATOM 11873 O O . ALA C 1 481 ? -10.304 -45.431 -64.022 1.00 21.03 520 ALA D O 1
ATOM 11875 N N . THR C 1 482 ? -9.854 -46.220 -66.085 1.00 21.94 521 THR D N 1
ATOM 11876 C CA . THR C 1 482 ? -8.414 -46.473 -65.899 1.00 23.08 521 THR D CA 1
ATOM 11877 C C . THR C 1 482 ? -7.610 -45.606 -66.858 1.00 23.91 521 THR D C 1
ATOM 11878 O O . THR C 1 482 ? -8.003 -45.503 -68.052 1.00 24.81 521 THR D O 1
ATOM 11882 N N . LYS C 1 483 ? -6.498 -45.084 -66.374 1.00 23.68 522 LYS D N 1
ATOM 11883 C CA . LYS C 1 483 ? -5.409 -44.551 -67.230 1.00 24.72 522 LYS D CA 1
ATOM 11884 C C . LYS C 1 483 ? -4.117 -45.283 -66.897 1.00 22.98 522 LYS D C 1
ATOM 11885 O O . LYS C 1 483 ? -4.027 -45.884 -65.833 1.00 21.34 522 LYS D O 1
ATOM 11891 N N . TRP C 1 484 ? -3.220 -45.336 -67.868 1.00 23.98 523 TRP D N 1
ATOM 11892 C CA . TRP C 1 484 ? -1.828 -45.808 -67.677 1.00 25.60 523 TRP D CA 1
ATOM 11893 C C . TRP C 1 484 ? -0.882 -44.612 -67.650 1.00 25.07 523 TRP D C 1
ATOM 11894 O O . TRP C 1 484 ? -1.030 -43.697 -68.487 1.00 27.61 523 TRP D O 1
ATOM 11905 N N . GLU C 1 485 ? 0.067 -44.626 -66.739 1.00 24.16 524 GLU D N 1
ATOM 11906 C CA . GLU C 1 485 ? 1.228 -43.713 -66.806 1.00 25.73 524 GLU D CA 1
ATOM 11907 C C . GLU C 1 485 ? 2.448 -44.523 -67.296 1.00 24.93 524 GLU D C 1
ATOM 11908 O O . GLU C 1 485 ? 2.781 -45.557 -66.703 1.00 24.56 524 GLU D O 1
ATOM 11914 N N . ILE C 1 486 ? 3.093 -44.033 -68.343 1.00 24.82 525 ILE D N 1
ATOM 11915 C CA . ILE C 1 486 ? 4.341 -44.606 -68.904 1.00 23.61 525 ILE D CA 1
ATOM 11916 C C . ILE C 1 486 ? 5.443 -43.643 -68.478 1.00 23.22 525 ILE D C 1
ATOM 11917 O O . ILE C 1 486 ? 5.320 -42.426 -68.733 1.00 22.95 525 ILE D O 1
ATOM 11922 N N . PHE C 1 487 ? 6.486 -44.160 -67.846 1.00 23.04 526 PHE D N 1
ATOM 11923 C CA . PHE C 1 487 ? 7.578 -43.281 -67.376 1.00 22.07 526 PHE D CA 1
ATOM 11924 C C . PHE C 1 487 ? 8.916 -43.964 -67.503 1.00 21.57 526 PHE D C 1
ATOM 11925 O O . PHE C 1 487 ? 9.009 -45.190 -67.589 1.00 23.64 526 PHE D O 1
ATOM 11933 N N . VAL C 1 488 ? 9.944 -43.134 -67.488 1.00 21.89 527 VAL D N 1
ATOM 11934 C CA . VAL C 1 488 ? 11.334 -43.555 -67.701 1.00 22.60 527 VAL D CA 1
ATOM 11935 C C . VAL C 1 488 ? 12.174 -43.280 -66.451 1.00 22.32 527 VAL D C 1
ATOM 11936 O O . VAL C 1 488 ? 12.153 -42.157 -65.941 1.00 21.58 527 VAL D O 1
ATOM 11940 N N . MET C 1 489 ? 12.929 -44.277 -66.034 1.00 23.12 528 MET D N 1
ATOM 11941 C CA . MET C 1 489 ? 13.973 -44.210 -64.982 1.00 27.34 528 MET D CA 1
ATOM 11942 C C . MET C 1 489 ? 15.344 -44.341 -65.643 1.00 27.63 528 MET D C 1
ATOM 11943 O O . MET C 1 489 ? 15.579 -45.360 -66.333 1.00 26.83 528 MET D O 1
ATOM 11948 N N . GLY C 1 490 ? 16.198 -43.334 -65.465 1.00 28.84 529 GLY D N 1
ATOM 11949 C CA . GLY C 1 490 ? 17.581 -43.372 -65.959 1.00 32.02 529 GLY D CA 1
ATOM 11950 C C . GLY C 1 490 ? 18.598 -43.569 -64.871 1.00 33.82 529 GLY D C 1
ATOM 11951 O O . GLY C 1 490 ? 18.280 -43.385 -63.702 1.00 30.13 529 GLY D O 1
ATOM 11952 N N . ASP C 1 491 ? 19.808 -43.932 -65.264 1.00 39.49 530 ASP D N 1
ATOM 11953 C CA . ASP C 1 491 ? 20.988 -43.928 -64.375 1.00 42.83 530 ASP D CA 1
ATOM 11954 C C . ASP C 1 491 ? 21.092 -42.546 -63.729 1.00 39.12 530 ASP D C 1
ATOM 11955 O O . ASP C 1 491 ? 20.921 -41.504 -64.442 1.00 37.37 530 ASP D O 1
ATOM 11960 N N . ARG C 1 492 ? 21.424 -42.526 -62.441 1.00 39.12 531 ARG D N 1
ATOM 11961 C CA . ARG C 1 492 ? 21.518 -41.266 -61.667 1.00 41.52 531 ARG D CA 1
ATOM 11962 C C . ARG C 1 492 ? 22.575 -40.332 -62.277 1.00 40.24 531 ARG D C 1
ATOM 11963 O O . ARG C 1 492 ? 22.431 -39.125 -62.102 1.00 43.79 531 ARG D O 1
ATOM 11971 N N . SER C 1 493 ? 23.551 -40.838 -63.021 1.00 39.59 532 SER D N 1
ATOM 11972 C CA . SER C 1 493 ? 24.575 -39.998 -63.714 1.00 43.40 532 SER D CA 1
ATOM 11973 C C . SER C 1 493 ? 23.909 -38.918 -64.590 1.00 43.54 532 SER D C 1
ATOM 11974 O O . SER C 1 493 ? 24.422 -37.789 -64.613 1.00 43.60 532 SER D O 1
ATOM 11977 N N . LEU C 1 494 ? 22.768 -39.220 -65.239 1.00 43.39 533 LEU D N 1
ATOM 11978 C CA . LEU C 1 494 ? 22.078 -38.258 -66.138 1.00 42.06 533 LEU D CA 1
ATOM 11979 C C . LEU C 1 494 ? 21.529 -37.039 -65.393 1.00 41.58 533 LEU D C 1
ATOM 11980 O O . LEU C 1 494 ? 21.194 -36.048 -66.055 1.00 38.56 533 LEU D O 1
ATOM 11985 N N . ARG C 1 495 ? 21.474 -37.069 -64.067 1.00 46.43 534 ARG D N 1
ATOM 11986 C CA . ARG C 1 495 ? 21.056 -35.902 -63.228 1.00 49.29 534 ARG D CA 1
ATOM 11987 C C . ARG C 1 495 ? 22.007 -34.738 -63.476 1.00 47.44 534 ARG D C 1
ATOM 11988 O O . ARG C 1 495 ? 21.620 -33.614 -63.218 1.00 49.82 534 ARG D O 1
ATOM 11996 N N . LYS C 1 496 ? 23.247 -35.013 -63.864 1.00 53.29 535 LYS D N 1
ATOM 11997 C CA . LYS C 1 496 ? 24.282 -33.958 -64.066 1.00 56.31 535 LYS D CA 1
ATOM 11998 C C . LYS C 1 496 ? 24.520 -33.715 -65.562 1.00 54.44 535 LYS D C 1
ATOM 11999 O O . LYS C 1 496 ? 25.585 -33.213 -65.918 1.00 54.91 535 LYS D O 1
ATOM 12005 N N . GLU C 1 497 ? 23.579 -34.098 -66.413 1.00 55.95 536 GLU D N 1
ATOM 12006 C CA . GLU C 1 497 ? 23.728 -34.054 -67.889 1.00 53.65 536 GLU D CA 1
ATOM 12007 C C . GLU C 1 497 ? 22.402 -33.615 -68.466 1.00 49.36 536 GLU D C 1
ATOM 12008 O O . GLU C 1 497 ? 21.775 -34.403 -69.131 1.00 46.35 536 GLU D O 1
ATOM 12014 N N . PRO C 1 498 ? 21.946 -32.371 -68.207 1.00 51.53 537 PRO D N 1
ATOM 12015 C CA . PRO C 1 498 ? 20.599 -31.922 -68.591 1.00 52.06 537 PRO D CA 1
ATOM 12016 C C . PRO C 1 498 ? 20.271 -32.020 -70.098 1.00 53.87 537 PRO D C 1
ATOM 12017 O O . PRO C 1 498 ? 19.166 -32.447 -70.445 1.00 51.53 537 PRO D O 1
ATOM 12021 N N . LEU C 1 499 ? 21.258 -31.755 -70.945 1.00 49.29 538 LEU D N 1
ATOM 12022 C CA . LEU C 1 499 ? 21.090 -31.763 -72.421 1.00 49.58 538 LEU D CA 1
ATOM 12023 C C . LEU C 1 499 ? 20.861 -33.202 -72.872 1.00 45.31 538 LEU D C 1
ATOM 12024 O O . LEU C 1 499 ? 19.993 -33.382 -73.749 1.00 41.58 538 LEU D O 1
ATOM 12029 N N . LEU C 1 500 ? 21.531 -34.184 -72.260 1.00 38.89 539 LEU D N 1
ATOM 12030 C CA . LEU C 1 500 ? 21.291 -35.619 -72.568 1.00 39.47 539 LEU D CA 1
ATOM 12031 C C . LEU C 1 500 ? 19.901 -36.025 -72.043 1.00 37.19 539 LEU D C 1
ATOM 12032 O O . LEU C 1 500 ? 19.157 -36.708 -72.799 1.00 32.62 539 LEU D O 1
ATOM 12037 N N . ALA C 1 501 ? 19.575 -35.630 -70.815 1.00 31.83 540 ALA D N 1
ATOM 12038 C CA . ALA C 1 501 ? 18.305 -36.010 -70.156 1.00 32.69 540 ALA D CA 1
ATOM 12039 C C . ALA C 1 501 ? 17.159 -35.461 -70.994 1.00 31.93 540 ALA D C 1
ATOM 12040 O O . ALA C 1 501 ? 16.202 -36.187 -71.220 1.00 34.28 540 ALA D O 1
ATOM 12042 N N . ASP C 1 502 ? 17.278 -34.222 -71.452 1.00 32.86 541 ASP D N 1
ATOM 12043 C CA . ASP C 1 502 ? 16.244 -33.569 -72.286 1.00 35.37 541 ASP D CA 1
ATOM 12044 C C . ASP C 1 502 ? 15.987 -34.378 -73.566 1.00 33.78 541 ASP D C 1
ATOM 12045 O O . ASP C 1 502 ? 14.804 -34.498 -73.937 1.00 32.14 541 ASP D O 1
ATOM 12050 N N . ARG C 1 503 ? 17.003 -34.983 -74.173 1.00 32.86 542 ARG D N 1
ATOM 12051 C CA . ARG C 1 503 ? 16.806 -35.769 -75.415 1.00 33.99 542 ARG D CA 1
ATOM 12052 C C . ARG C 1 503 ? 16.033 -37.042 -75.111 1.00 32.04 542 ARG D C 1
ATOM 12053 O O . ARG C 1 503 ? 15.190 -37.438 -75.936 1.00 31.76 542 ARG D O 1
ATOM 12061 N N . VAL C 1 504 ? 16.319 -37.690 -73.980 1.00 30.46 543 VAL D N 1
ATOM 12062 C CA . VAL C 1 504 ? 15.545 -38.900 -73.578 1.00 28.61 543 VAL D CA 1
ATOM 12063 C C . VAL C 1 504 ? 14.073 -38.497 -73.360 1.00 26.85 543 VAL D C 1
ATOM 12064 O O . VAL C 1 504 ? 13.175 -39.251 -73.781 1.00 26.01 543 VAL D O 1
ATOM 12068 N N . LYS C 1 505 ? 13.823 -37.370 -72.703 1.00 26.49 544 LYS D N 1
ATOM 12069 C CA . LYS C 1 505 ? 12.437 -36.924 -72.432 1.00 28.99 544 LYS D CA 1
ATOM 12070 C C . LYS C 1 505 ? 11.726 -36.661 -73.763 1.00 30.66 544 LYS D C 1
ATOM 12071 O O . LYS C 1 505 ? 10.577 -37.059 -73.903 1.00 28.74 544 LYS D O 1
ATOM 12077 N N . ARG C 1 506 ? 12.447 -36.047 -74.709 1.00 32.51 545 ARG D N 1
ATOM 12078 C CA . ARG C 1 506 ? 11.915 -35.725 -76.054 1.00 35.29 545 ARG D CA 1
ATOM 12079 C C . ARG C 1 506 ? 11.603 -37.041 -76.768 1.00 31.95 545 ARG D C 1
ATOM 12080 O O . ARG C 1 506 ? 10.540 -37.152 -77.387 1.00 32.62 545 ARG D O 1
ATOM 12088 N N . ALA C 1 507 ? 12.461 -38.034 -76.646 1.00 28.68 546 ALA D N 1
ATOM 12089 C CA . ALA C 1 507 ? 12.289 -39.344 -77.290 1.00 27.51 546 ALA D CA 1
ATOM 12090 C C . ALA C 1 507 ? 11.052 -40.047 -76.757 1.00 27.65 546 ALA D C 1
ATOM 12091 O O . ALA C 1 507 ? 10.319 -40.679 -77.555 1.00 29.74 546 ALA D O 1
ATOM 12093 N N . LEU C 1 508 ? 10.810 -39.982 -75.438 1.00 26.35 547 LEU D N 1
ATOM 12094 C CA . LEU C 1 508 ? 9.606 -40.618 -74.866 1.00 25.49 547 LEU D CA 1
ATOM 12095 C C . LEU C 1 508 ? 8.345 -40.005 -75.504 1.00 25.92 547 LEU D C 1
ATOM 12096 O O . LEU C 1 508 ? 7.437 -40.764 -75.896 1.00 26.74 547 LEU D O 1
ATOM 12101 N N . GLN C 1 509 ? 8.266 -38.680 -75.554 1.00 27.26 548 GLN D N 1
ATOM 12102 C CA . GLN C 1 509 ? 7.117 -37.946 -76.148 1.00 30.71 548 GLN D CA 1
ATOM 12103 C C . GLN C 1 509 ? 6.957 -38.318 -77.631 1.00 31.89 548 GLN D C 1
ATOM 12104 O O . GLN C 1 509 ? 5.841 -38.608 -78.040 1.00 31.60 548 GLN D O 1
ATOM 12110 N N . LEU C 1 510 ? 8.041 -38.324 -78.412 1.00 33.78 549 LEU D N 1
ATOM 12111 C CA . LEU C 1 510 ? 7.973 -38.653 -79.872 1.00 35.00 549 LEU D CA 1
ATOM 12112 C C . LEU C 1 510 ? 7.534 -40.100 -80.031 1.00 35.59 549 LEU D C 1
ATOM 12113 O O . LEU C 1 510 ? 6.694 -40.342 -80.899 1.00 37.31 549 LEU D O 1
ATOM 12118 N N . ALA C 1 511 ? 7.992 -41.007 -79.163 1.00 35.84 550 ALA D N 1
ATOM 12119 C CA . ALA C 1 511 ? 7.571 -42.432 -79.207 1.00 35.75 550 ALA D CA 1
ATOM 12120 C C . ALA C 1 511 ? 6.067 -42.551 -78.889 1.00 36.68 550 ALA D C 1
ATOM 12121 O O . ALA C 1 511 ? 5.368 -43.343 -79.550 1.00 37.47 550 ALA D O 1
ATOM 12123 N N . GLY C 1 512 ? 5.576 -41.822 -77.889 1.00 36.96 551 GLY D N 1
ATOM 12124 C CA . GLY C 1 512 ? 4.125 -41.771 -77.607 1.00 37.73 551 GLY D CA 1
ATOM 12125 C C . GLY C 1 512 ? 3.312 -41.295 -78.817 1.00 40.73 551 GLY D C 1
ATOM 12126 O O . GLY C 1 512 ? 2.266 -41.888 -79.134 1.00 37.76 551 GLY D O 1
ATOM 12127 N N . GLU C 1 513 ? 3.748 -40.206 -79.452 1.00 44.17 552 GLU D N 1
ATOM 12128 C CA . GLU C 1 513 ? 3.069 -39.600 -80.637 1.00 46.70 552 GLU D CA 1
ATOM 12129 C C . GLU C 1 513 ? 3.152 -40.582 -81.810 1.00 46.84 552 GLU D C 1
ATOM 12130 O O . GLU C 1 513 ? 2.107 -40.828 -82.410 1.00 50.32 552 GLU D O 1
ATOM 12136 N N . SER C 1 514 ? 4.321 -41.181 -82.057 1.00 48.35 553 SER D N 1
ATOM 12137 C CA . SER C 1 514 ? 4.594 -42.128 -83.182 1.00 54.63 553 SER D CA 1
ATOM 12138 C C . SER C 1 514 ? 3.796 -43.419 -83.061 1.00 54.16 553 SER D C 1
ATOM 12139 O O . SER C 1 514 ? 3.796 -44.184 -84.021 1.00 57.51 553 SER D O 1
ATOM 12142 N N . GLU C 1 515 ? 3.254 -43.719 -81.891 1.00 54.15 554 GLU D N 1
ATOM 12143 C CA . GLU C 1 515 ? 2.407 -44.932 -81.681 1.00 54.49 554 GLU D CA 1
ATOM 12144 C C . GLU C 1 515 ? 0.938 -44.516 -81.519 1.00 48.44 554 GLU D C 1
ATOM 12145 O O . GLU C 1 515 ? 0.146 -45.384 -81.324 1.00 48.40 554 GLU D O 1
ATOM 12151 N N . LYS C 1 516 ? 0.644 -43.215 -81.601 1.00 45.85 555 LYS D N 1
ATOM 12152 C CA . LYS C 1 516 ? -0.723 -42.641 -81.522 1.00 50.89 555 LYS D CA 1
ATOM 12153 C C . LYS C 1 516 ? -1.280 -42.800 -80.101 1.00 48.95 555 LYS D C 1
ATOM 12154 O O . LYS C 1 516 ? -2.511 -42.867 -79.975 1.00 47.18 555 LYS D O 1
ATOM 12160 N N . PHE C 1 517 ? -0.431 -42.841 -79.069 1.00 48.19 556 PHE D N 1
ATOM 12161 C CA . PHE C 1 517 ? -0.890 -42.870 -77.655 1.00 43.84 556 PHE D CA 1
ATOM 12162 C C . PHE C 1 517 ? -1.148 -41.433 -77.202 1.00 44.99 556 PHE D C 1
ATOM 12163 O O . PHE C 1 517 ? -2.048 -41.238 -76.369 1.00 47.41 556 PHE D O 1
ATOM 12171 N N . LEU C 1 518 ? -0.428 -40.461 -77.762 1.00 47.38 557 LEU D N 1
ATOM 12172 C CA . LEU C 1 518 ? -0.547 -39.002 -77.469 1.00 51.49 557 LEU D CA 1
ATOM 12173 C C . LEU C 1 518 ? -0.719 -38.224 -78.783 1.00 63.32 557 LEU D C 1
ATOM 12174 O O . LEU C 1 518 ? -0.213 -38.713 -79.833 1.00 70.45 557 LEU D O 1
ATOM 12179 N N . THR C 1 519 ? -1.435 -37.096 -78.750 1.00 71.80 558 THR D N 1
ATOM 12180 C CA . THR C 1 519 ? -1.665 -36.255 -79.954 1.00 80.66 558 THR D CA 1
ATOM 12181 C C . THR C 1 519 ? -0.766 -35.017 -79.863 1.00 82.15 558 THR D C 1
ATOM 12182 O O . THR C 1 519 ? -0.448 -34.554 -78.771 1.00 72.13 558 THR D O 1
ATOM 12186 N N . PRO C 1 520 ? -0.241 -34.501 -81.000 1.00 90.18 559 PRO D N 1
ATOM 12187 C CA . PRO C 1 520 ? 0.577 -33.285 -80.990 1.00 89.33 559 PRO D CA 1
ATOM 12188 C C . PRO C 1 520 ? 0.134 -32.214 -79.984 1.00 81.09 559 PRO D C 1
ATOM 12189 O O . PRO C 1 520 ? 1.005 -31.699 -79.288 1.00 75.68 559 PRO D O 1
ATOM 12193 N N . MET D 1 1 ? 7.609 -4.148 -40.288 1.00 71.76 40 MET C N 1
ATOM 12194 C CA . MET D 1 1 ? 7.868 -5.626 -40.367 1.00 69.30 40 MET C CA 1
ATOM 12195 C C . MET D 1 1 ? 6.726 -6.387 -39.668 1.00 58.04 40 MET C C 1
ATOM 12196 O O . MET D 1 1 ? 6.229 -7.385 -40.256 1.00 51.15 40 MET C O 1
ATOM 12201 N N . GLU D 1 2 ? 6.382 -6.004 -38.435 1.00 48.87 41 GLU C N 1
ATOM 12202 C CA . GLU D 1 2 ? 5.426 -6.804 -37.621 1.00 43.46 41 GLU C CA 1
ATOM 12203 C C . GLU D 1 2 ? 4.012 -6.434 -38.025 1.00 31.22 41 GLU C C 1
ATOM 12204 O O . GLU D 1 2 ? 3.722 -5.257 -38.266 1.00 29.75 41 GLU C O 1
ATOM 12210 N N . PRO D 1 3 ? 3.103 -7.419 -38.113 1.00 24.18 42 PRO C N 1
ATOM 12211 C CA . PRO D 1 3 ? 1.704 -7.123 -38.386 1.00 21.90 42 PRO C CA 1
ATOM 12212 C C . PRO D 1 3 ? 1.113 -6.283 -37.264 1.00 19.25 42 PRO C C 1
ATOM 12213 O O . PRO D 1 3 ? 1.514 -6.386 -36.185 1.00 18.82 42 PRO C O 1
ATOM 12217 N N . LYS D 1 4 ? 0.140 -5.449 -37.561 1.00 18.61 43 LYS C N 1
ATOM 12218 C CA . LYS D 1 4 ? -0.612 -4.718 -36.515 1.00 19.16 43 LYS C CA 1
ATOM 12219 C C . LYS D 1 4 ? -1.447 -5.729 -35.718 1.00 16.61 43 LYS C C 1
ATOM 12220 O O . LYS D 1 4 ? -1.554 -5.590 -34.484 1.00 16.38 43 LYS C O 1
ATOM 12226 N N . HIS D 1 5 ? -2.115 -6.659 -36.399 1.00 14.36 44 HIS C N 1
ATOM 12227 C CA . HIS D 1 5 ? -3.010 -7.646 -35.759 1.00 13.68 44 HIS C CA 1
ATOM 12228 C C . HIS D 1 5 ? -2.686 -9.009 -36.342 1.00 13.07 44 HIS C C 1
ATOM 12229 O O . HIS D 1 5 ? -2.354 -9.106 -37.570 1.00 11.91 44 HIS C O 1
ATOM 12236 N N . ILE D 1 6 ? -2.831 -10.013 -35.512 1.00 12.82 45 ILE C N 1
ATOM 12237 C CA . ILE D 1 6 ? -2.906 -11.409 -36.009 1.00 13.43 45 ILE C CA 1
ATOM 12238 C C . ILE D 1 6 ? -4.269 -11.950 -35.594 1.00 13.11 45 ILE C C 1
ATOM 12239 O O . ILE D 1 6 ? -4.623 -11.845 -34.342 1.00 14.28 45 ILE C O 1
ATOM 12244 N N . ILE D 1 7 ? -5.100 -12.298 -36.556 1.00 11.67 46 ILE C N 1
ATOM 12245 C CA . ILE D 1 7 ? -6.529 -12.630 -36.277 1.00 11.66 46 ILE C CA 1
ATOM 12246 C C . ILE D 1 7 ? -6.730 -14.126 -36.447 1.00 11.33 46 ILE C C 1
ATOM 12247 O O . ILE D 1 7 ? -6.345 -14.637 -37.506 1.00 11.05 46 ILE C O 1
ATOM 12252 N N . ASN D 1 8 ? -7.301 -14.812 -35.447 1.00 11.51 47 ASN C N 1
ATOM 12253 C CA . ASN D 1 8 ? -7.531 -16.297 -35.585 1.00 11.78 47 ASN C CA 1
ATOM 12254 C C . ASN D 1 8 ? -8.468 -16.565 -36.769 1.00 12.18 47 ASN C C 1
ATOM 12255 O O . ASN D 1 8 ? -9.461 -15.784 -36.991 1.00 12.00 47 ASN C O 1
ATOM 12260 N N . ASP D 1 9 ? -8.161 -17.604 -37.501 1.00 13.32 48 ASP C N 1
ATOM 12261 C CA . ASP D 1 9 ? -8.961 -18.028 -38.681 1.00 14.94 48 ASP C CA 1
ATOM 12262 C C . ASP D 1 9 ? -8.983 -19.559 -38.650 1.00 14.08 48 ASP C C 1
ATOM 12263 O O . ASP D 1 9 ? -7.916 -20.154 -38.528 1.00 14.52 48 ASP C O 1
ATOM 12268 N N . ASN D 1 10 ? -10.127 -20.153 -38.864 1.00 14.08 49 ASN C N 1
ATOM 12269 C CA . ASN D 1 10 ? -10.279 -21.632 -38.684 1.00 16.62 49 ASN C CA 1
ATOM 12270 C C . ASN D 1 10 ? -9.691 -22.355 -39.894 1.00 15.94 49 ASN C C 1
ATOM 12271 O O . ASN D 1 10 ? -9.444 -23.503 -39.764 1.00 16.88 49 ASN C O 1
ATOM 12276 N N . VAL D 1 11 ? -9.505 -21.702 -41.036 1.00 15.63 50 VAL C N 1
ATOM 12277 C CA . VAL D 1 11 ? -8.943 -22.365 -42.257 1.00 15.12 50 VAL C CA 1
ATOM 12278 C C . VAL D 1 11 ? -7.414 -22.340 -42.220 1.00 15.55 50 VAL C C 1
ATOM 12279 O O . VAL D 1 11 ? -6.816 -23.421 -42.398 1.00 16.56 50 VAL C O 1
ATOM 12283 N N . TYR D 1 12 ? -6.791 -21.213 -41.897 1.00 14.09 51 TYR C N 1
ATOM 12284 C CA . TYR D 1 12 ? -5.322 -21.026 -41.983 1.00 14.01 51 TYR C CA 1
ATOM 12285 C C . TYR D 1 12 ? -4.684 -21.000 -40.591 1.00 14.98 51 TYR C C 1
ATOM 12286 O O . TYR D 1 12 ? -3.468 -20.847 -40.567 1.00 17.14 51 TYR C O 1
ATOM 12295 N N . GLY D 1 13 ? -5.451 -21.042 -39.495 1.00 14.88 52 GLY C N 1
ATOM 12296 C CA . GLY D 1 13 ? -4.898 -20.790 -38.141 1.00 14.45 52 GLY C CA 1
ATOM 12297 C C . GLY D 1 13 ? -4.976 -19.298 -37.791 1.00 14.61 52 GLY C C 1
ATOM 12298 O O . GLY D 1 13 ? -5.681 -18.923 -36.861 1.00 13.42 52 GLY C O 1
ATOM 12299 N N . THR D 1 14 ? -4.343 -18.458 -38.598 1.00 16.11 53 THR C N 1
ATOM 12300 C CA . THR D 1 14 ? -4.351 -16.986 -38.451 1.00 16.32 53 THR C CA 1
ATOM 12301 C C . THR D 1 14 ? -4.285 -16.264 -39.785 1.00 15.84 53 THR C C 1
ATOM 12302 O O . THR D 1 14 ? -3.924 -16.873 -40.789 1.00 16.31 53 THR C O 1
ATOM 12306 N N . VAL D 1 15 ? -4.689 -14.981 -39.745 1.00 14.10 54 VAL C N 1
ATOM 12307 C CA . VAL D 1 15 ? -4.480 -13.987 -40.819 1.00 14.63 54 VAL C CA 1
ATOM 12308 C C . VAL D 1 15 ? -3.700 -12.813 -40.208 1.00 13.62 54 VAL C C 1
ATOM 12309 O O . VAL D 1 15 ? -4.125 -12.275 -39.222 1.00 13.01 54 VAL C O 1
ATOM 12313 N N . LYS D 1 16 ? -2.571 -12.489 -40.783 1.00 14.12 55 LYS C N 1
ATOM 12314 C CA . LYS D 1 16 ? -1.721 -11.326 -40.441 1.00 15.15 55 LYS C CA 1
ATOM 12315 C C . LYS D 1 16 ? -2.234 -10.089 -41.160 1.00 14.78 55 LYS C C 1
ATOM 12316 O O . LYS D 1 16 ? -2.436 -10.139 -42.394 1.00 14.12 55 LYS C O 1
ATOM 12322 N N . VAL D 1 17 ? -2.463 -9.033 -40.390 1.00 14.56 56 VAL C N 1
ATOM 12323 C CA . VAL D 1 17 ? -2.937 -7.731 -40.903 1.00 14.96 56 VAL C CA 1
ATOM 12324 C C . VAL D 1 17 ? -1.820 -6.706 -40.748 1.00 15.17 56 VAL C C 1
ATOM 12325 O O . VAL D 1 17 ? -1.586 -6.237 -39.640 1.00 15.09 56 VAL C O 1
ATOM 12329 N N . PRO D 1 18 ? -1.120 -6.334 -41.834 1.00 15.86 57 PRO C N 1
ATOM 12330 C CA . PRO D 1 18 ? -0.113 -5.293 -41.791 1.00 17.33 57 PRO C CA 1
ATOM 12331 C C . PRO D 1 18 ? -0.763 -3.909 -41.851 1.00 18.25 57 PRO C C 1
ATOM 12332 O O . PRO D 1 18 ? -1.845 -3.749 -42.390 1.00 18.73 57 PRO C O 1
ATOM 12336 N N . ARG D 1 19 ? -0.104 -2.925 -41.280 1.00 19.63 58 ARG C N 1
ATOM 12337 C CA . ARG D 1 19 ? -0.479 -1.495 -41.466 1.00 22.38 58 ARG C CA 1
ATOM 12338 C C . ARG D 1 19 ? -0.339 -1.164 -42.935 1.00 19.80 58 ARG C C 1
ATOM 12339 O O . ARG D 1 19 ? 0.601 -1.608 -43.533 1.00 20.21 58 ARG C O 1
ATOM 12347 N N . PRO D 1 20 ? -1.235 -0.367 -43.557 1.00 20.10 59 PRO C N 1
ATOM 12348 C CA . PRO D 1 20 ? -2.445 0.175 -42.930 1.00 19.15 59 PRO C CA 1
ATOM 12349 C C . PRO D 1 20 ? -3.742 -0.533 -43.341 1.00 18.65 59 PRO C C 1
ATOM 12350 O O . PRO D 1 20 ? -4.808 0.086 -43.314 1.00 18.33 59 PRO C O 1
ATOM 12354 N N . ILE D 1 21 ? -3.676 -1.831 -43.668 1.00 18.13 60 ILE C N 1
ATOM 12355 C CA . ILE D 1 21 ? -4.900 -2.625 -44.054 1.00 17.07 60 ILE C CA 1
ATOM 12356 C C . ILE D 1 21 ? -5.876 -2.613 -42.881 1.00 15.93 60 ILE C C 1
ATOM 12357 O O . ILE D 1 21 ? -7.098 -2.676 -43.135 1.00 14.60 60 ILE C O 1
ATOM 12362 N N . ASP D 1 22 ? -5.380 -2.545 -41.619 1.00 15.45 61 ASP C N 1
ATOM 12363 C CA . ASP D 1 22 ? -6.242 -2.499 -40.426 1.00 16.44 61 ASP C CA 1
ATOM 12364 C C . ASP D 1 22 ? -7.267 -1.356 -40.554 1.00 16.43 61 ASP C C 1
ATOM 12365 O O . ASP D 1 22 ? -8.420 -1.564 -40.105 1.00 14.96 61 ASP C O 1
ATOM 12370 N N . LYS D 1 23 ? -6.871 -0.220 -41.156 1.00 15.25 62 LYS C N 1
ATOM 12371 C CA . LYS D 1 23 ? -7.788 0.936 -41.271 1.00 16.50 62 LYS C CA 1
ATOM 12372 C C . LYS D 1 23 ? -8.982 0.612 -42.201 1.00 15.55 62 LYS C C 1
ATOM 12373 O O . LYS D 1 23 ? -10.071 1.190 -41.980 1.00 15.20 62 LYS C O 1
ATOM 12379 N N . LEU D 1 24 ? -8.795 -0.247 -43.202 1.00 14.80 63 LEU C N 1
ATOM 12380 C CA . LEU D 1 24 ? -9.905 -0.630 -44.119 1.00 14.11 63 LEU C CA 1
ATOM 12381 C C . LEU D 1 24 ? -10.827 -1.606 -43.406 1.00 14.02 63 LEU C C 1
ATOM 12382 O O . LEU D 1 24 ? -12.047 -1.503 -43.568 1.00 13.10 63 LEU C O 1
ATOM 12387 N N . ILE D 1 25 ? -10.250 -2.552 -42.637 1.00 13.46 64 ILE C N 1
ATOM 12388 C CA . ILE D 1 25 ? -11.074 -3.505 -41.860 1.00 13.42 64 ILE C CA 1
ATOM 12389 C C . ILE D 1 25 ? -11.982 -2.731 -40.898 1.00 13.11 64 ILE C C 1
ATOM 12390 O O . ILE D 1 25 ? -13.144 -3.118 -40.738 1.00 12.15 64 ILE C O 1
ATOM 12395 N N . ASP D 1 26 ? -11.468 -1.718 -40.239 1.00 13.70 65 ASP C N 1
ATOM 12396 C CA . ASP D 1 26 ? -12.191 -0.968 -39.174 1.00 15.33 65 ASP C CA 1
ATOM 12397 C C . ASP D 1 26 ? -13.018 0.196 -39.788 1.00 15.80 65 ASP C C 1
ATOM 12398 O O . ASP D 1 26 ? -12.931 1.325 -39.295 1.00 16.30 65 ASP C O 1
ATOM 12403 N N . THR D 1 27 ? -13.798 -0.089 -40.836 1.00 15.47 66 THR C N 1
ATOM 12404 C CA . THR D 1 27 ? -14.761 0.841 -41.475 1.00 16.30 66 THR C CA 1
ATOM 12405 C C . THR D 1 27 ? -16.157 0.252 -41.309 1.00 15.21 66 THR C C 1
ATOM 12406 O O . THR D 1 27 ? -16.291 -1.027 -41.249 1.00 12.82 66 THR C O 1
ATOM 12410 N N . VAL D 1 28 ? -17.177 1.105 -41.273 1.00 14.86 67 VAL C N 1
ATOM 12411 C CA . VAL D 1 28 ? -18.560 0.585 -41.218 1.00 16.28 67 VAL C CA 1
ATOM 12412 C C . VAL D 1 28 ? -18.849 -0.302 -42.453 1.00 15.40 67 VAL C C 1
ATOM 12413 O O . VAL D 1 28 ? -19.574 -1.295 -42.318 1.00 13.58 67 VAL C O 1
ATOM 12417 N N . GLU D 1 29 ? -18.291 0.046 -43.604 1.00 15.16 68 GLU C N 1
ATOM 12418 C CA . GLU D 1 29 ? -18.547 -0.694 -44.871 1.00 15.98 68 GLU C CA 1
ATOM 12419 C C . GLU D 1 29 ? -17.986 -2.135 -44.759 1.00 14.73 68 GLU C C 1
ATOM 12420 O O . GLU D 1 29 ? -18.704 -3.065 -45.158 1.00 15.04 68 GLU C O 1
ATOM 12426 N N . PHE D 1 30 ? -16.776 -2.349 -44.219 1.00 12.87 69 PHE C N 1
ATOM 12427 C CA . PHE D 1 30 ? -16.219 -3.719 -44.089 1.00 11.70 69 PHE C CA 1
ATOM 12428 C C . PHE D 1 30 ? -16.905 -4.467 -42.944 1.00 11.42 69 PHE C C 1
ATOM 12429 O O . PHE D 1 30 ? -17.161 -5.698 -43.063 1.00 11.04 69 PHE C O 1
ATOM 12437 N N . GLN D 1 31 ? -17.198 -3.795 -41.795 1.00 11.17 70 GLN C N 1
ATOM 12438 C CA . GLN D 1 31 ? -17.772 -4.474 -40.613 1.00 10.96 70 GLN C CA 1
ATOM 12439 C C . GLN D 1 31 ? -19.199 -4.959 -40.935 1.00 10.87 70 GLN C C 1
ATOM 12440 O O . GLN D 1 31 ? -19.651 -5.971 -40.357 1.00 10.39 70 GLN C O 1
ATOM 12446 N N . ARG D 1 32 ? -19.885 -4.308 -41.891 1.00 11.40 71 ARG C N 1
ATOM 12447 C CA . ARG D 1 32 ? -21.209 -4.730 -42.396 1.00 11.63 71 ARG C CA 1
ATOM 12448 C C . ARG D 1 32 ? -21.157 -6.191 -42.855 1.00 11.23 71 ARG C C 1
ATOM 12449 O O . ARG D 1 32 ? -22.150 -6.890 -42.700 1.00 11.94 71 ARG C O 1
ATOM 12457 N N . LEU D 1 33 ? -20.038 -6.659 -43.380 1.00 10.83 72 LEU C N 1
ATOM 12458 C CA . LEU D 1 33 ? -19.879 -8.018 -43.917 1.00 10.57 72 LEU C CA 1
ATOM 12459 C C . LEU D 1 33 ? -19.977 -9.079 -42.815 1.00 10.43 72 LEU C C 1
ATOM 12460 O O . LEU D 1 33 ? -20.188 -10.257 -43.159 1.00 9.92 72 LEU C O 1
ATOM 12465 N N . ARG D 1 34 ? -19.904 -8.722 -41.542 1.00 10.45 73 ARG C N 1
ATOM 12466 C CA . ARG D 1 34 ? -20.167 -9.673 -40.440 1.00 10.68 73 ARG C CA 1
ATOM 12467 C C . ARG D 1 34 ? -21.636 -10.136 -40.450 1.00 11.05 73 ARG C C 1
ATOM 12468 O O . ARG D 1 34 ? -21.914 -11.194 -39.860 1.00 10.25 73 ARG C O 1
ATOM 12476 N N . HIS D 1 35 ? -22.529 -9.343 -41.054 1.00 11.79 74 HIS C N 1
ATOM 12477 C CA . HIS D 1 35 ? -23.998 -9.527 -40.947 1.00 12.06 74 HIS C CA 1
ATOM 12478 C C . HIS D 1 35 ? -24.563 -10.003 -42.286 1.00 12.54 74 HIS C C 1
ATOM 12479 O O . HIS D 1 35 ? -25.782 -9.829 -42.498 1.00 13.88 74 HIS C O 1
ATOM 12486 N N . LEU D 1 36 ? -23.692 -10.495 -43.182 1.00 12.44 75 LEU C N 1
ATOM 12487 C CA . LEU D 1 36 ? -24.075 -11.168 -44.435 1.00 12.34 75 LEU C CA 1
ATOM 12488 C C . LEU D 1 36 ? -23.507 -12.593 -44.393 1.00 12.25 75 LEU C C 1
ATOM 12489 O O . LEU D 1 36 ? -22.319 -12.742 -44.340 1.00 12.49 75 LEU C O 1
ATOM 12494 N N . LYS D 1 37 ? -24.364 -13.615 -44.443 1.00 12.57 76 LYS C N 1
ATOM 12495 C CA . LYS D 1 37 ? -23.913 -15.002 -44.554 1.00 12.50 76 LYS C CA 1
ATOM 12496 C C . LYS D 1 37 ? -23.303 -15.218 -45.938 1.00 12.14 76 LYS C C 1
ATOM 12497 O O . LYS D 1 37 ? -23.956 -14.884 -46.940 1.00 12.21 76 LYS C O 1
ATOM 12503 N N . GLN D 1 38 ? -22.097 -15.767 -45.963 1.00 10.94 77 GLN C N 1
ATOM 12504 C CA . GLN D 1 38 ? -21.355 -16.128 -47.165 1.00 11.06 77 GLN C CA 1
ATOM 12505 C C . GLN D 1 38 ? -22.187 -17.043 -48.057 1.00 11.25 77 GLN C C 1
ATOM 12506 O O . GLN D 1 38 ? -22.124 -16.842 -49.296 1.00 10.74 77 GLN C O 1
ATOM 12512 N N . THR D 1 39 ? -22.936 -18.008 -47.497 1.00 10.94 78 THR C N 1
ATOM 12513 C CA . THR D 1 39 ? -23.691 -18.992 -48.324 1.00 11.83 78 THR C CA 1
ATOM 12514 C C . THR D 1 39 ? -25.214 -18.796 -48.202 1.00 12.29 78 THR C C 1
ATOM 12515 O O . THR D 1 39 ? -25.945 -19.751 -48.465 1.00 12.61 78 THR C O 1
ATOM 12519 N N . GLY D 1 40 ? -25.682 -17.591 -47.884 1.00 13.49 79 GLY C N 1
ATOM 12520 C CA . GLY D 1 40 ? -27.116 -17.248 -47.966 1.00 14.08 79 GLY C CA 1
ATOM 12521 C C . GLY D 1 40 ? -27.982 -18.131 -47.075 1.00 14.49 79 GLY C C 1
ATOM 12522 O O . GLY D 1 40 ? -27.695 -18.255 -45.862 1.00 13.91 79 GLY C O 1
ATOM 12523 N N . LEU D 1 41 ? -28.969 -18.783 -47.667 1.00 14.77 80 LEU C N 1
ATOM 12524 C CA . LEU D 1 41 ? -29.950 -19.675 -46.994 1.00 14.81 80 LEU C CA 1
ATOM 12525 C C . LEU D 1 41 ? -29.448 -21.113 -46.866 1.00 12.78 80 LEU C C 1
ATOM 12526 O O . LEU D 1 41 ? -30.203 -21.965 -46.340 1.00 13.00 80 LEU C O 1
ATOM 12531 N N . VAL D 1 42 ? -28.195 -21.398 -47.225 1.00 11.55 81 VAL C N 1
ATOM 12532 C CA . VAL D 1 42 ? -27.670 -22.773 -47.061 1.00 10.54 81 VAL C CA 1
ATOM 12533 C C . VAL D 1 42 ? -27.791 -23.205 -45.610 1.00 10.43 81 VAL C C 1
ATOM 12534 O O . VAL D 1 42 ? -27.963 -24.422 -45.403 1.00 10.05 81 VAL C O 1
ATOM 12538 N N . TYR D 1 43 ? -27.644 -22.290 -44.653 1.00 10.17 82 TYR C N 1
ATOM 12539 C CA . TYR D 1 43 ? -27.676 -22.643 -43.222 1.00 11.38 82 TYR C CA 1
ATOM 12540 C C . TYR D 1 43 ? -28.985 -23.339 -42.822 1.00 10.84 82 TYR C C 1
ATOM 12541 O O . TYR D 1 43 ? -29.005 -24.028 -41.766 1.00 10.99 82 TYR C O 1
ATOM 12550 N N . LEU D 1 44 ? -30.071 -23.226 -43.590 1.00 10.68 83 LEU C N 1
ATOM 12551 C CA . LEU D 1 44 ? -31.331 -23.894 -43.218 1.00 10.93 83 LEU C CA 1
ATOM 12552 C C . LEU D 1 44 ? -31.268 -25.415 -43.514 1.00 10.62 83 LEU C C 1
ATOM 12553 O O . LEU D 1 44 ? -32.155 -26.100 -43.100 1.00 10.58 83 LEU C O 1
ATOM 12558 N N . VAL D 1 45 ? -30.191 -25.888 -44.151 1.00 9.96 84 VAL C N 1
ATOM 12559 C CA . VAL D 1 45 ? -29.929 -27.322 -44.414 1.00 9.88 84 VAL C CA 1
ATOM 12560 C C . VAL D 1 45 ? -28.632 -27.738 -43.715 1.00 9.36 84 VAL C C 1
ATOM 12561 O O . VAL D 1 45 ? -28.574 -28.894 -43.157 1.00 9.46 84 VAL C O 1
ATOM 12565 N N . TYR D 1 46 ? -27.623 -26.875 -43.752 1.00 9.03 85 TYR C N 1
ATOM 12566 C CA . TYR D 1 46 ? -26.290 -27.080 -43.145 1.00 9.09 85 TYR C CA 1
ATOM 12567 C C . TYR D 1 46 ? -26.130 -26.024 -42.065 1.00 9.25 85 TYR C C 1
ATOM 12568 O O . TYR D 1 46 ? -25.620 -24.930 -42.347 1.00 8.60 85 TYR C O 1
ATOM 12577 N N . PRO D 1 47 ? -26.591 -26.282 -40.815 1.00 9.76 86 PRO C N 1
ATOM 12578 C CA . PRO D 1 47 ? -26.663 -25.217 -39.814 1.00 10.30 86 PRO C CA 1
ATOM 12579 C C . PRO D 1 47 ? -25.335 -24.595 -39.413 1.00 11.24 86 PRO C C 1
ATOM 12580 O O . PRO D 1 47 ? -25.337 -23.444 -38.940 1.00 12.18 86 PRO C O 1
ATOM 12584 N N . ASN D 1 48 ? -24.236 -25.273 -39.689 1.00 13.17 87 ASN C N 1
ATOM 12585 C CA . ASN D 1 48 ? -22.882 -24.719 -39.420 1.00 15.31 87 ASN C CA 1
ATOM 12586 C C . ASN D 1 48 ? -22.408 -23.769 -40.518 1.00 14.48 87 ASN C C 1
ATOM 12587 O O . ASN D 1 48 ? -21.426 -23.114 -40.335 1.00 13.26 87 ASN C O 1
ATOM 12592 N N . CYS D 1 49 ? -23.079 -23.685 -41.656 1.00 14.55 88 CYS C N 1
ATOM 12593 C CA . CYS D 1 49 ? -22.781 -22.693 -42.718 1.00 14.66 88 CYS C CA 1
ATOM 12594 C C . CYS D 1 49 ? -23.330 -21.329 -42.364 1.00 15.05 88 CYS C C 1
ATOM 12595 O O . CYS D 1 49 ? -24.109 -20.798 -43.169 1.00 15.45 88 CYS C O 1
ATOM 12598 N N . GLU D 1 50 ? -22.882 -20.795 -41.224 1.00 14.82 89 GLU C N 1
ATOM 12599 C CA . GLU D 1 50 ? -23.348 -19.467 -40.770 1.00 15.84 89 GLU C CA 1
ATOM 12600 C C . GLU D 1 50 ? -22.153 -18.535 -40.774 1.00 15.18 89 GLU C C 1
ATOM 12601 O O . GLU D 1 50 ? -22.193 -17.475 -40.109 1.00 16.98 89 GLU C O 1
ATOM 12607 N N . HIS D 1 51 ? -21.102 -18.869 -41.527 1.00 12.99 90 HIS C N 1
ATOM 12608 C CA . HIS D 1 51 ? -19.877 -18.044 -41.600 1.00 12.14 90 HIS C CA 1
ATOM 12609 C C . HIS D 1 51 ? -20.228 -16.807 -42.443 1.00 11.57 90 HIS C C 1
ATOM 12610 O O . HIS D 1 51 ? -21.062 -16.886 -43.356 1.00 10.68 90 HIS C O 1
ATOM 12617 N N . SER D 1 52 ? -19.628 -15.681 -42.113 1.00 10.60 91 SER C N 1
ATOM 12618 C CA . SER D 1 52 ? -19.931 -14.380 -42.698 1.00 10.20 91 SER C CA 1
ATOM 12619 C C . SER D 1 52 ? -19.058 -14.113 -43.937 1.00 10.21 91 SER C C 1
ATOM 12620 O O . SER D 1 52 ? -17.931 -14.661 -44.059 1.00 10.06 91 SER C O 1
ATOM 12623 N N . ARG D 1 53 ? -19.443 -13.102 -44.682 1.00 9.92 92 ARG C N 1
ATOM 12624 C CA . ARG D 1 53 ? -18.600 -12.584 -45.785 1.00 10.56 92 ARG C CA 1
ATOM 12625 C C . ARG D 1 53 ? -17.319 -11.954 -45.239 1.00 10.12 92 ARG C C 1
ATOM 12626 O O . ARG D 1 53 ? -16.309 -11.946 -45.931 1.00 9.90 92 ARG C O 1
ATOM 12634 N N . PHE D 1 54 ? -17.359 -11.450 -44.003 1.00 10.11 93 PHE C N 1
ATOM 12635 C CA . PHE D 1 54 ? -16.200 -10.829 -43.293 1.00 10.04 93 PHE C CA 1
ATOM 12636 C C . PHE D 1 54 ? -15.064 -11.838 -43.208 1.00 9.65 93 PHE C C 1
ATOM 12637 O O . PHE D 1 54 ? -13.966 -11.483 -43.617 1.00 10.01 93 PHE C O 1
ATOM 12645 N N . VAL D 1 55 ? -15.318 -13.070 -42.717 1.00 9.65 94 VAL C N 1
ATOM 12646 C CA . VAL D 1 55 ? -14.238 -14.060 -42.571 1.00 9.56 94 VAL C CA 1
ATOM 12647 C C . VAL D 1 55 ? -13.732 -14.470 -43.938 1.00 9.46 94 VAL C C 1
ATOM 12648 O O . VAL D 1 55 ? -12.479 -14.630 -44.088 1.00 9.34 94 VAL C O 1
ATOM 12652 N N . HIS D 1 56 ? -14.596 -14.662 -44.912 1.00 9.30 95 HIS C N 1
ATOM 12653 C CA . HIS D 1 56 ? -14.130 -14.971 -46.283 1.00 9.50 95 HIS C CA 1
ATOM 12654 C C . HIS D 1 56 ? -13.224 -13.845 -46.820 1.00 9.88 95 HIS C C 1
ATOM 12655 O O . HIS D 1 56 ? -12.160 -14.138 -47.487 1.00 10.18 95 HIS C O 1
ATOM 12662 N N . SER D 1 57 ? -13.614 -12.569 -46.646 1.00 10.11 96 SER C N 1
ATOM 12663 C CA . SER D 1 57 ? -12.845 -11.447 -47.192 1.00 9.91 96 SER C CA 1
ATOM 12664 C C . SER D 1 57 ? -11.461 -11.387 -46.527 1.00 10.10 96 SER C C 1
ATOM 12665 O O . SER D 1 57 ? -10.481 -11.141 -47.212 1.00 9.88 96 SER C O 1
ATOM 12668 N N . LEU D 1 58 ? -11.366 -11.550 -45.175 1.00 10.73 97 LEU C N 1
ATOM 12669 C CA . LEU D 1 58 ? -10.029 -11.589 -44.513 1.00 10.78 97 LEU C CA 1
ATOM 12670 C C . LEU D 1 58 ? -9.171 -12.734 -45.081 1.00 10.45 97 LEU C C 1
ATOM 12671 O O . LEU D 1 58 ? -8.003 -12.506 -45.338 1.00 10.02 97 LEU C O 1
ATOM 12676 N N . GLY D 1 59 ? -9.746 -13.916 -45.317 1.00 10.17 98 GLY C N 1
ATOM 12677 C CA . GLY D 1 59 ? -9.000 -15.057 -45.834 1.00 10.53 98 GLY C CA 1
ATOM 12678 C C . GLY D 1 59 ? -8.482 -14.800 -47.232 1.00 10.89 98 GLY C C 1
ATOM 12679 O O . GLY D 1 59 ? -7.327 -15.125 -47.518 1.00 10.87 98 GLY C O 1
ATOM 12680 N N . THR D 1 60 ? -9.329 -14.252 -48.092 1.00 11.77 99 THR C N 1
ATOM 12681 C CA . THR D 1 60 ? -9.016 -13.882 -49.485 1.00 12.38 99 THR C CA 1
ATOM 12682 C C . THR D 1 60 ? -7.888 -12.840 -49.520 1.00 12.84 99 THR C C 1
ATOM 12683 O O . THR D 1 60 ? -6.897 -13.040 -50.252 1.00 12.59 99 THR C O 1
ATOM 12687 N N . PHE D 1 61 ? -7.974 -11.827 -48.682 1.00 12.73 100 PHE C N 1
ATOM 12688 C CA . PHE D 1 61 ? -6.879 -10.829 -48.482 1.00 12.67 100 PHE C CA 1
ATOM 12689 C C . PHE D 1 61 ? -5.573 -11.580 -48.166 1.00 12.20 100 PHE C C 1
ATOM 12690 O O . PHE D 1 61 ? -4.544 -11.342 -48.834 1.00 11.85 100 PHE C O 1
ATOM 12698 N N . SER D 1 62 ? -5.598 -12.507 -47.204 1.00 11.81 101 SER C N 1
ATOM 12699 C CA . SER D 1 62 ? -4.368 -13.146 -46.696 1.00 11.88 101 SER C CA 1
ATOM 12700 C C . SER D 1 62 ? -3.703 -13.902 -47.831 1.00 11.44 101 SER C C 1
ATOM 12701 O O . SER D 1 62 ? -2.464 -13.901 -47.896 1.00 11.19 101 SER C O 1
ATOM 12704 N N . LEU D 1 63 ? -4.470 -14.574 -48.667 1.00 11.54 102 LEU C N 1
ATOM 12705 C CA . LEU D 1 63 ? -3.917 -15.343 -49.826 1.00 12.08 102 LEU C CA 1
ATOM 12706 C C . LEU D 1 63 ? -3.328 -14.425 -50.880 1.00 12.73 102 LEU C C 1
ATOM 12707 O O . LEU D 1 63 ? -2.228 -14.735 -51.405 1.00 13.47 102 LEU C O 1
ATOM 12712 N N . ALA D 1 64 ? -3.984 -13.323 -51.211 1.00 13.51 103 ALA C N 1
ATOM 12713 C CA . ALA D 1 64 ? -3.493 -12.390 -52.251 1.00 13.88 103 ALA C CA 1
ATOM 12714 C C . ALA D 1 64 ? -2.178 -11.775 -51.773 1.00 14.53 103 ALA C C 1
ATOM 12715 O O . ALA D 1 64 ? -1.191 -11.735 -52.521 1.00 14.44 103 ALA C O 1
ATOM 12717 N N . TYR D 1 65 ? -2.109 -11.401 -50.512 1.00 15.05 104 TYR C N 1
ATOM 12718 C CA . TYR D 1 65 ? -0.917 -10.756 -49.951 1.00 15.68 104 TYR C CA 1
ATOM 12719 C C . TYR D 1 65 ? 0.223 -11.793 -49.979 1.00 15.23 104 TYR C C 1
ATOM 12720 O O . TYR D 1 65 ? 1.342 -11.462 -50.455 1.00 15.84 104 TYR C O 1
ATOM 12729 N N . ALA D 1 66 ? -0.031 -13.022 -49.516 1.00 15.01 105 ALA C N 1
ATOM 12730 C CA . ALA D 1 66 ? 1.004 -14.076 -49.460 1.00 14.92 105 ALA C CA 1
ATOM 12731 C C . ALA D 1 66 ? 1.504 -14.376 -50.880 1.00 15.90 105 ALA C C 1
ATOM 12732 O O . ALA D 1 66 ? 2.733 -14.516 -51.049 1.00 16.02 105 ALA C O 1
ATOM 12734 N N . LEU D 1 67 ? 0.611 -14.522 -51.868 1.00 15.31 106 LEU C N 1
ATOM 12735 C CA . LEU D 1 67 ? 1.005 -14.882 -53.246 1.00 16.42 106 LEU C CA 1
ATOM 12736 C C . LEU D 1 67 ? 1.863 -13.791 -53.884 1.00 16.47 106 LEU C C 1
ATOM 12737 O O . LEU D 1 67 ? 2.939 -14.082 -54.459 1.00 17.12 106 LEU C O 1
ATOM 12742 N N . VAL D 1 68 ? 1.440 -12.535 -53.828 1.00 16.84 107 VAL C N 1
ATOM 12743 C CA . VAL D 1 68 ? 2.188 -11.437 -54.477 1.00 17.00 107 VAL C CA 1
ATOM 12744 C C . VAL D 1 68 ? 3.504 -11.207 -53.738 1.00 18.67 107 VAL C C 1
ATOM 12745 O O . VAL D 1 68 ? 4.560 -11.038 -54.418 1.00 19.17 107 VAL C O 1
ATOM 12749 N N . ASP D 1 69 ? 3.522 -11.380 -52.422 1.00 18.73 108 ASP C N 1
ATOM 12750 C CA . ASP D 1 69 ? 4.773 -11.237 -51.651 1.00 20.92 108 ASP C CA 1
ATOM 12751 C C . ASP D 1 69 ? 5.728 -12.390 -51.997 1.00 21.60 108 ASP C C 1
ATOM 12752 O O . ASP D 1 69 ? 6.923 -12.116 -52.181 1.00 21.26 108 ASP C O 1
ATOM 12757 N N . LYS D 1 70 ? 5.232 -13.624 -52.184 1.00 21.15 109 LYS C N 1
ATOM 12758 C CA . LYS D 1 70 ? 6.074 -14.749 -52.616 1.00 22.37 109 LYS C CA 1
ATOM 12759 C C . LYS D 1 70 ? 6.623 -14.452 -54.026 1.00 23.23 109 LYS C C 1
ATOM 12760 O O . LYS D 1 70 ? 7.808 -14.675 -54.263 1.00 21.88 109 LYS C O 1
ATOM 12766 N N . LEU D 1 71 ? 5.784 -13.989 -54.946 1.00 22.55 110 LEU C N 1
ATOM 12767 C CA . LEU D 1 71 ? 6.265 -13.701 -56.333 1.00 23.89 110 LEU C CA 1
ATOM 12768 C C . LEU D 1 71 ? 7.365 -12.618 -56.332 1.00 24.62 110 LEU C C 1
ATOM 12769 O O . LEU D 1 71 ? 8.355 -12.758 -57.070 1.00 23.90 110 LEU C O 1
ATOM 12774 N N . ARG D 1 72 ? 7.203 -11.583 -55.538 1.00 25.01 111 ARG C N 1
ATOM 12775 C CA . ARG D 1 72 ? 8.180 -10.452 -55.447 1.00 28.21 111 ARG C CA 1
ATOM 12776 C C . ARG D 1 72 ? 9.554 -10.963 -54.947 1.00 29.74 111 ARG C C 1
ATOM 12777 O O . ARG D 1 72 ? 10.573 -10.500 -55.491 1.00 29.32 111 ARG C O 1
ATOM 12785 N N . HIS D 1 73 ? 9.578 -11.940 -54.040 1.00 30.16 112 HIS C N 1
ATOM 12786 C CA . HIS D 1 73 ? 10.818 -12.511 -53.450 1.00 32.32 112 HIS C CA 1
ATOM 12787 C C . HIS D 1 73 ? 11.428 -13.524 -54.397 1.00 29.69 112 HIS C C 1
ATOM 12788 O O . HIS D 1 73 ? 12.649 -13.541 -54.535 1.00 32.67 112 HIS C O 1
ATOM 12795 N N . SER D 1 74 ? 10.615 -14.310 -55.071 1.00 26.19 113 SER C N 1
ATOM 12796 C CA . SER D 1 74 ? 11.082 -15.373 -55.983 1.00 27.71 113 SER C CA 1
ATOM 12797 C C . SER D 1 74 ? 11.513 -14.755 -57.335 1.00 25.92 113 SER C C 1
ATOM 12798 O O . SER D 1 74 ? 12.431 -15.280 -57.923 1.00 27.42 113 SER C O 1
ATOM 12801 N N . GLN D 1 75 ? 10.876 -13.692 -57.806 1.00 23.84 114 GLN C N 1
ATOM 12802 C CA . GLN D 1 75 ? 11.125 -13.120 -59.158 1.00 24.06 114 GLN C CA 1
ATOM 12803 C C . GLN D 1 75 ? 11.277 -11.614 -59.068 1.00 24.15 114 GLN C C 1
ATOM 12804 O O . GLN D 1 75 ? 10.387 -10.862 -59.452 1.00 24.61 114 GLN C O 1
ATOM 12810 N N . PRO D 1 76 ? 12.408 -11.130 -58.533 1.00 26.22 115 PRO C N 1
ATOM 12811 C CA . PRO D 1 76 ? 12.676 -9.678 -58.481 1.00 28.56 115 PRO C CA 1
ATOM 12812 C C . PRO D 1 76 ? 12.614 -8.966 -59.846 1.00 29.38 115 PRO C C 1
ATOM 12813 O O . PRO D 1 76 ? 12.247 -7.794 -59.883 1.00 31.35 115 PRO C O 1
ATOM 12817 N N . SER D 1 77 ? 12.844 -9.664 -60.957 1.00 29.69 116 SER C N 1
ATOM 12818 C CA . SER D 1 77 ? 12.798 -9.051 -62.312 1.00 31.30 116 SER C CA 1
ATOM 12819 C C . SER D 1 77 ? 11.372 -8.643 -62.663 1.00 30.78 116 SER C C 1
ATOM 12820 O O . SER D 1 77 ? 11.195 -7.888 -63.614 1.00 33.64 116 SER C O 1
ATOM 12823 N N . LEU D 1 78 ? 10.355 -9.103 -61.923 1.00 28.36 117 LEU C N 1
ATOM 12824 C CA . LEU D 1 78 ? 8.962 -8.663 -62.179 1.00 26.28 117 LEU C CA 1
ATOM 12825 C C . LEU D 1 78 ? 8.789 -7.198 -61.797 1.00 25.34 117 LEU C C 1
ATOM 12826 O O . LEU D 1 78 ? 7.764 -6.609 -62.270 1.00 24.96 117 LEU C O 1
ATOM 12831 N N . ASN D 1 79 ? 9.652 -6.655 -60.930 1.00 24.19 118 ASN C N 1
ATOM 12832 C CA . ASN D 1 79 ? 9.526 -5.238 -60.489 1.00 26.37 118 ASN C CA 1
ATOM 12833 C C . ASN D 1 79 ? 8.175 -5.014 -59.787 1.00 23.87 118 ASN C C 1
ATOM 12834 O O . ASN D 1 79 ? 7.586 -3.948 -59.950 1.00 23.29 118 ASN C O 1
ATOM 12839 N N . ILE D 1 80 ? 7.709 -5.992 -58.997 1.00 24.78 119 ILE C N 1
ATOM 12840 C CA . ILE D 1 80 ? 6.536 -5.796 -58.096 1.00 23.01 119 ILE C CA 1
ATOM 12841 C C . ILE D 1 80 ? 6.924 -4.749 -57.024 1.00 23.57 119 ILE C C 1
ATOM 12842 O O . ILE D 1 80 ? 7.926 -4.918 -56.307 1.00 23.95 119 ILE C O 1
ATOM 12847 N N . THR D 1 81 ? 6.144 -3.702 -56.926 1.00 23.68 120 THR C N 1
ATOM 12848 C CA . THR D 1 81 ? 6.339 -2.584 -55.966 1.00 26.32 120 THR C CA 1
ATOM 12849 C C . THR D 1 81 ? 5.428 -2.770 -54.753 1.00 26.00 120 THR C C 1
ATOM 12850 O O . THR D 1 81 ? 4.465 -3.614 -54.834 1.00 22.46 120 THR C O 1
ATOM 12854 N N . GLU D 1 82 ? 5.731 -2.031 -53.688 1.00 25.74 121 GLU C N 1
ATOM 12855 C CA . GLU D 1 82 ? 4.871 -1.980 -52.484 1.00 28.63 121 GLU C CA 1
ATOM 12856 C C . GLU D 1 82 ? 3.458 -1.570 -52.924 1.00 26.67 121 GLU C C 1
ATOM 12857 O O . GLU D 1 82 ? 2.491 -2.188 -52.444 1.00 26.25 121 GLU C O 1
ATOM 12863 N N . SER D 1 83 ? 3.347 -0.659 -53.875 1.00 25.67 122 SER C N 1
ATOM 12864 C CA A SER D 1 83 ? 2.036 -0.187 -54.400 0.34 25.47 122 SER C CA 1
ATOM 12865 C CA B SER D 1 83 ? 2.045 -0.189 -54.413 0.66 25.80 122 SER C CA 1
ATOM 12866 C C . SER D 1 83 ? 1.269 -1.325 -55.112 1.00 24.82 122 SER C C 1
ATOM 12867 O O . SER D 1 83 ? 0.064 -1.445 -54.905 1.00 21.85 122 SER C O 1
ATOM 12872 N N . ASP D 1 84 ? 1.935 -2.147 -55.920 1.00 24.59 123 ASP C N 1
ATOM 12873 C CA . ASP D 1 84 ? 1.307 -3.321 -56.578 1.00 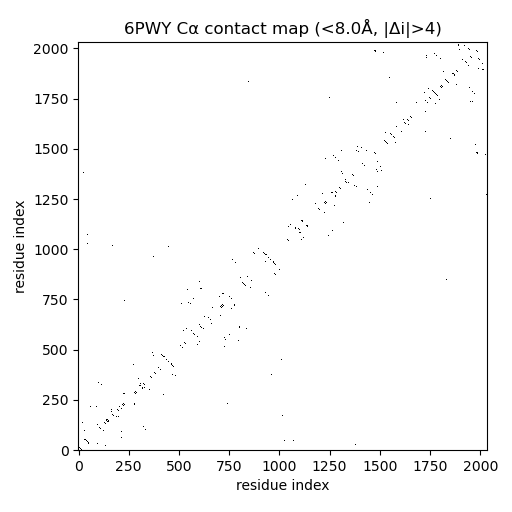23.96 123 ASP C CA 1
ATOM 12874 C C . ASP D 1 84 ? 0.822 -4.319 -55.510 1.00 22.33 123 ASP C C 1
ATOM 12875 O O . ASP D 1 84 ? -0.323 -4.782 -55.624 1.00 22.64 123 ASP C O 1
ATOM 12880 N N . LEU D 1 85 ? 1.652 -4.611 -54.503 1.00 19.83 124 LEU C N 1
ATOM 12881 C CA . LEU D 1 85 ? 1.310 -5.570 -53.424 1.00 19.39 124 LEU C CA 1
ATOM 12882 C C . LEU D 1 85 ? 0.085 -5.028 -52.672 1.00 18.57 124 LEU C C 1
ATOM 12883 O O . LEU D 1 85 ? -0.889 -5.819 -52.477 1.00 17.08 124 LEU C O 1
ATOM 12888 N N . ILE D 1 86 ? 0.076 -3.743 -52.291 1.00 18.36 125 ILE C N 1
ATOM 12889 C CA . ILE D 1 86 ? -1.070 -3.199 -51.514 1.00 18.83 125 ILE C CA 1
ATOM 12890 C C . ILE D 1 86 ? -2.312 -3.090 -52.408 1.00 18.73 125 ILE C C 1
ATOM 12891 O O . ILE D 1 86 ? -3.391 -3.450 -51.939 1.00 18.90 125 ILE C O 1
ATOM 12896 N N . CYS D 1 87 ? -2.212 -2.662 -53.665 1.00 18.70 126 CYS C N 1
ATOM 12897 C CA . CYS D 1 87 ? -3.392 -2.559 -54.548 1.00 18.65 126 CYS C CA 1
ATOM 12898 C C . CYS D 1 87 ? -4.006 -3.961 -54.723 1.00 17.36 126 CYS C C 1
ATOM 12899 O O . CYS D 1 87 ? -5.245 -4.096 -54.671 1.00 16.39 126 CYS C O 1
ATOM 12902 N N . THR D 1 88 ? -3.195 -4.949 -55.032 1.00 15.93 127 THR C N 1
ATOM 12903 C CA . THR D 1 88 ? -3.730 -6.318 -55.258 1.00 17.01 127 THR C CA 1
ATOM 12904 C C . THR D 1 88 ? -4.378 -6.846 -53.973 1.00 16.92 127 THR C C 1
ATOM 12905 O O . THR D 1 88 ? -5.447 -7.453 -54.067 1.00 17.89 127 THR C O 1
ATOM 12909 N N . SER D 1 89 ? -3.753 -6.648 -52.813 1.00 16.39 128 SER C N 1
ATOM 12910 C CA . SER D 1 89 ? -4.230 -7.063 -51.464 1.00 16.55 128 SER C CA 1
ATOM 12911 C C . SER D 1 89 ? -5.579 -6.434 -51.151 1.00 15.19 128 SER C C 1
ATOM 12912 O O . SER D 1 89 ? -6.445 -7.128 -50.645 1.00 14.09 128 SER C O 1
ATOM 12915 N N . VAL D 1 90 ? -5.671 -5.120 -51.354 1.00 14.63 129 VAL C N 1
ATOM 12916 C CA . VAL D 1 90 ? -6.910 -4.358 -51.111 1.00 15.06 129 VAL C CA 1
ATOM 12917 C C . VAL D 1 90 ? -8.020 -4.831 -52.057 1.00 14.53 129 VAL C C 1
ATOM 12918 O O . VAL D 1 90 ? -9.171 -4.907 -51.575 1.00 13.51 129 VAL C O 1
ATOM 12922 N N . ALA D 1 91 ? -7.727 -5.028 -53.348 1.00 14.32 130 ALA C N 1
ATOM 12923 C CA . ALA D 1 91 ? -8.746 -5.555 -54.286 1.00 14.30 130 ALA C CA 1
ATOM 12924 C C . ALA D 1 91 ? -9.265 -6.898 -53.724 1.00 14.74 130 ALA C C 1
ATOM 12925 O O . ALA D 1 91 ? -10.497 -7.133 -53.713 1.00 15.36 130 ALA C O 1
ATOM 12927 N N . ALA D 1 92 ? -8.384 -7.748 -53.228 1.00 13.90 131 ALA C N 1
ATOM 12928 C CA . ALA D 1 92 ? -8.789 -9.077 -52.690 1.00 14.18 131 ALA C CA 1
ATOM 12929 C C . ALA D 1 92 ? -9.660 -8.870 -51.445 1.00 13.77 131 ALA C C 1
ATOM 12930 O O . ALA D 1 92 ? -10.720 -9.501 -51.314 1.00 13.45 131 ALA C O 1
ATOM 12932 N N . LEU D 1 93 ? -9.250 -7.975 -50.546 1.00 13.50 132 LEU C N 1
ATOM 12933 C CA . LEU D 1 93 ? -9.986 -7.689 -49.278 1.00 12.97 132 LEU C CA 1
ATOM 12934 C C . LEU D 1 93 ? -11.407 -7.175 -49.605 1.00 13.22 132 LEU C C 1
ATOM 12935 O O . LEU D 1 93 ? -12.352 -7.539 -48.855 1.00 13.10 132 LEU C O 1
ATOM 12940 N N . LEU D 1 94 ? -11.568 -6.324 -50.632 1.00 12.83 133 LEU C N 1
ATOM 12941 C CA . LEU D 1 94 ? -12.801 -5.536 -50.825 1.00 13.74 133 LEU C CA 1
ATOM 12942 C C . LEU D 1 94 ? -13.636 -6.044 -52.015 1.00 14.82 133 LEU C C 1
ATOM 12943 O O . LEU D 1 94 ? -14.691 -5.530 -52.268 1.00 15.78 133 LEU C O 1
ATOM 12948 N N . ARG D 1 95 ? -13.181 -7.069 -52.710 1.00 15.96 134 ARG C N 1
ATOM 12949 C CA . ARG D 1 95 ? -13.914 -7.604 -53.881 1.00 16.77 134 ARG C CA 1
ATOM 12950 C C . ARG D 1 95 ? -15.377 -7.875 -53.499 1.00 15.89 134 ARG C C 1
ATOM 12951 O O . ARG D 1 95 ? -16.254 -7.705 -54.334 1.00 14.52 134 ARG C O 1
ATOM 12959 N N . ASN D 1 96 ? -15.636 -8.311 -52.262 1.00 14.83 135 ASN C N 1
ATOM 12960 C CA . ASN D 1 96 ? -16.960 -8.778 -51.816 1.00 14.88 135 ASN C CA 1
ATOM 12961 C C . ASN D 1 96 ? -17.646 -7.760 -50.948 1.00 13.61 135 ASN C C 1
ATOM 12962 O O . ASN D 1 96 ? -18.607 -8.130 -50.288 1.00 12.98 135 ASN C O 1
ATOM 12967 N N . VAL D 1 97 ? -17.273 -6.497 -50.992 1.00 13.42 136 VAL C N 1
ATOM 12968 C CA . VAL D 1 97 ? -17.826 -5.510 -50.037 1.00 13.54 136 VAL C CA 1
ATOM 12969 C C . VAL D 1 97 ? -19.219 -5.111 -50.479 1.00 13.77 136 VAL C C 1
ATOM 12970 O O . VAL D 1 97 ? -19.987 -4.584 -49.686 1.00 13.87 136 VAL C O 1
ATOM 12974 N N . GLY D 1 98 ? -19.567 -5.312 -51.758 1.00 14.63 137 GLY C N 1
ATOM 12975 C CA . GLY D 1 98 ? -20.844 -4.810 -52.316 1.00 14.35 137 GLY C CA 1
ATOM 12976 C C . GLY D 1 98 ? -21.991 -5.815 -52.403 1.00 14.44 137 GLY C C 1
ATOM 12977 O O . GLY D 1 98 ? -22.978 -5.513 -53.106 1.00 15.22 137 GLY C O 1
ATOM 12978 N N . HIS D 1 99 ? -21.946 -6.953 -51.723 1.00 13.28 138 HIS C N 1
ATOM 12979 C CA . HIS D 1 99 ? -23.107 -7.873 -51.713 1.00 13.47 138 HIS C CA 1
ATOM 12980 C C . HIS D 1 99 ? -24.288 -7.260 -50.931 1.00 13.31 138 HIS C C 1
ATOM 12981 O O . HIS D 1 99 ? -24.095 -6.635 -49.910 1.00 12.56 138 HIS C O 1
ATOM 12988 N N . GLY D 1 100 ? -25.482 -7.503 -51.400 1.00 13.81 139 GLY C N 1
ATOM 12989 C CA . GLY D 1 100 ? -26.730 -7.239 -50.694 1.00 15.08 139 GLY C CA 1
ATOM 12990 C C . GLY D 1 100 ? -27.052 -8.370 -49.732 1.00 15.26 139 GLY C C 1
ATOM 12991 O O . GLY D 1 100 ? -26.383 -9.396 -49.713 1.00 14.95 139 GLY C O 1
ATOM 12992 N N . PRO D 1 101 ? -28.155 -8.256 -48.987 1.00 16.10 140 PRO C N 1
ATOM 12993 C CA . PRO D 1 101 ? -28.654 -9.385 -48.214 1.00 16.62 140 PRO C CA 1
ATOM 12994 C C . PRO D 1 101 ? -28.964 -10.588 -49.116 1.00 16.65 140 PRO C C 1
ATOM 12995 O O . PRO D 1 101 ? -29.480 -10.387 -50.188 1.00 16.93 140 PRO C O 1
ATOM 12999 N N . PHE D 1 102 ? -28.668 -11.797 -48.660 1.00 16.44 141 PHE C N 1
ATOM 13000 C CA . PHE D 1 102 ? -28.969 -13.030 -49.424 1.00 17.56 141 PHE C CA 1
ATOM 13001 C C . PHE D 1 102 ? -28.595 -12.799 -50.906 1.00 16.52 141 PHE C C 1
ATOM 13002 O O . PHE D 1 102 ? -29.458 -12.997 -51.799 1.00 16.12 141 PHE C O 1
ATOM 13010 N N . SER D 1 103 ? -27.331 -12.434 -51.145 1.00 15.98 142 SER C N 1
ATOM 13011 C CA . SER D 1 103 ? -26.807 -11.869 -52.419 1.00 16.80 142 SER C CA 1
ATOM 13012 C C . SER D 1 103 ? -27.332 -12.637 -53.649 1.00 17.70 142 SER C C 1
ATOM 13013 O O . SER D 1 103 ? -27.730 -11.973 -54.593 1.00 17.28 142 SER C O 1
ATOM 13016 N N . HIS D 1 104 ? -27.193 -13.960 -53.681 1.00 17.38 143 HIS C N 1
ATOM 13017 C CA . HIS D 1 104 ? -27.594 -14.746 -54.873 1.00 19.75 143 HIS C CA 1
ATOM 13018 C C . HIS D 1 104 ? -29.078 -14.595 -55.182 1.00 20.08 143 HIS C C 1
ATOM 13019 O O . HIS D 1 104 ? -29.379 -14.579 -56.392 1.00 19.76 143 HIS C O 1
ATOM 13026 N N . LEU D 1 105 ? -29.946 -14.461 -54.183 1.00 18.94 144 LEU C N 1
ATOM 13027 C CA . LEU D 1 105 ? -31.388 -14.165 -54.369 1.00 19.06 144 LEU C CA 1
ATOM 13028 C C . LEU D 1 105 ? -31.549 -12.699 -54.747 1.00 19.96 144 LEU C C 1
ATOM 13029 O O . LEU D 1 105 ? -32.295 -12.416 -55.659 1.00 21.56 144 LEU C O 1
ATOM 13034 N N . PHE D 1 106 ? -30.916 -11.813 -54.009 1.00 20.25 145 PHE C N 1
ATOM 13035 C CA . PHE D 1 106 ? -30.971 -10.334 -54.244 1.00 21.01 145 PHE C CA 1
ATOM 13036 C C . PHE D 1 106 ? -30.594 -9.987 -55.692 1.00 20.18 145 PHE C C 1
ATOM 13037 O O . PHE D 1 106 ? -31.308 -9.138 -56.287 1.00 20.14 145 PHE C O 1
ATOM 13045 N N . ASP D 1 107 ? -29.497 -10.526 -56.208 1.00 20.13 146 ASP C N 1
ATOM 13046 C CA . ASP D 1 107 ? -29.009 -10.243 -57.577 1.00 22.26 146 ASP C CA 1
ATOM 13047 C C . ASP D 1 107 ? -29.682 -11.164 -58.619 1.00 24.28 146 ASP C C 1
ATOM 13048 O O . ASP D 1 107 ? -29.498 -10.909 -59.801 1.00 24.18 146 ASP C O 1
ATOM 13053 N N . GLY D 1 108 ? -30.368 -12.229 -58.187 1.00 24.78 147 GLY C N 1
ATOM 13054 C CA . GLY D 1 108 ? -30.996 -13.235 -59.057 1.00 24.41 147 GLY C CA 1
ATOM 13055 C C . GLY D 1 108 ? -32.488 -12.947 -59.203 1.00 24.94 147 GLY C C 1
ATOM 13056 O O . GLY D 1 108 ? -32.854 -11.857 -59.704 1.00 25.83 147 GLY C O 1
ATOM 13057 N N . GLU D 1 109 ? -33.325 -13.814 -58.634 1.00 25.14 148 GLU C N 1
ATOM 13058 C CA . GLU D 1 109 ? -34.801 -13.740 -58.828 1.00 25.42 148 GLU C CA 1
ATOM 13059 C C . GLU D 1 109 ? -35.334 -12.416 -58.298 1.00 23.72 148 GLU C C 1
ATOM 13060 O O . GLU D 1 109 ? -36.253 -11.858 -58.922 1.00 22.47 148 GLU C O 1
ATOM 13066 N N . PHE D 1 110 ? -34.831 -11.884 -57.171 1.00 21.13 149 PHE C N 1
ATOM 13067 C CA . PHE D 1 110 ? -35.375 -10.599 -56.674 1.00 21.94 149 PHE C CA 1
ATOM 13068 C C . PHE D 1 110 ? -35.102 -9.481 -57.716 1.00 23.14 149 PHE C C 1
ATOM 13069 O O . PHE D 1 110 ? -35.986 -8.701 -58.038 1.00 23.64 149 PHE C O 1
ATOM 13077 N N . ALA D 1 111 ? -33.879 -9.383 -58.196 1.00 24.44 150 ALA C N 1
ATOM 13078 C CA . ALA D 1 111 ? -33.476 -8.353 -59.186 1.00 28.93 150 ALA C CA 1
ATOM 13079 C C . ALA D 1 111 ? -34.316 -8.560 -60.462 1.00 29.66 150 ALA C C 1
ATOM 13080 O O . ALA D 1 111 ? -34.808 -7.583 -60.972 1.00 30.11 150 ALA C O 1
ATOM 13082 N N . LYS D 1 112 ? -34.462 -9.798 -60.941 1.00 33.86 151 LYS C N 1
ATOM 13083 C CA . LYS D 1 112 ? -35.216 -10.126 -62.198 1.00 37.38 151 LYS C CA 1
ATOM 13084 C C . LYS D 1 112 ? -36.660 -9.650 -62.059 1.00 37.78 151 LYS C C 1
ATOM 13085 O O . LYS D 1 112 ? -37.081 -8.837 -62.867 1.00 36.21 151 LYS C O 1
ATOM 13091 N N . ARG D 1 113 ? -37.374 -10.042 -61.012 1.00 36.65 152 ARG C N 1
ATOM 13092 C CA . ARG D 1 113 ? -38.791 -9.617 -60.835 1.00 39.49 152 ARG C CA 1
ATOM 13093 C C . ARG D 1 113 ? -38.890 -8.104 -60.659 1.00 40.20 152 ARG C C 1
ATOM 13094 O O . ARG D 1 113 ? -39.921 -7.546 -60.970 1.00 41.47 152 ARG C O 1
ATOM 13102 N N . ASN D 1 114 ? -37.845 -7.458 -60.158 1.00 39.62 153 ASN C N 1
ATOM 13103 C CA . ASN D 1 114 ? -37.889 -6.041 -59.723 1.00 39.79 153 ASN C CA 1
ATOM 13104 C C . ASN D 1 114 ? -37.298 -5.106 -60.788 1.00 40.35 153 ASN C C 1
ATOM 13105 O O . ASN D 1 114 ? -37.496 -3.878 -60.653 1.00 37.11 153 ASN C O 1
ATOM 13110 N N . GLY D 1 115 ? -36.629 -5.651 -61.818 1.00 40.36 154 GLY C N 1
ATOM 13111 C CA . GLY D 1 115 ? -35.846 -4.857 -62.786 1.00 42.92 154 GLY C CA 1
ATOM 13112 C C . GLY D 1 115 ? -34.700 -4.088 -62.134 1.00 44.67 154 GLY C C 1
ATOM 13113 O O . GLY D 1 115 ? -34.457 -2.977 -62.555 1.00 50.36 154 GLY C O 1
ATOM 13114 N N . SER D 1 116 ? -34.026 -4.654 -61.137 1.00 50.38 155 SER C N 1
ATOM 13115 C CA . SER D 1 116 ? -32.936 -3.995 -60.364 1.00 54.89 155 SER C CA 1
ATOM 13116 C C . SER D 1 116 ? -31.825 -3.612 -61.344 1.00 59.54 155 SER C C 1
ATOM 13117 O O . SER D 1 116 ? -31.585 -4.361 -62.334 1.00 54.78 155 SER C O 1
ATOM 13120 N N . ARG D 1 117 ? -31.234 -2.441 -61.106 1.00 63.55 156 ARG C N 1
ATOM 13121 C CA . ARG D 1 117 ? -30.197 -1.829 -61.975 1.00 64.71 156 ARG C CA 1
ATOM 13122 C C . ARG D 1 117 ? -28.825 -2.492 -61.746 1.00 57.11 156 ARG C C 1
ATOM 13123 O O . ARG D 1 117 ? -28.211 -2.984 -62.721 1.00 55.56 156 ARG C O 1
ATOM 13131 N N . PHE D 1 118 ? -28.341 -2.499 -60.499 1.00 46.95 157 PHE C N 1
ATOM 13132 C CA . PHE D 1 118 ? -26.932 -2.858 -60.191 1.00 41.16 157 PHE C CA 1
ATOM 13133 C C . PHE D 1 118 ? -26.854 -4.187 -59.423 1.00 38.30 157 PHE C C 1
ATOM 13134 O O . PHE D 1 118 ? -27.779 -4.492 -58.613 1.00 37.11 157 PHE C O 1
ATOM 13142 N N . LYS D 1 119 ? -25.771 -4.919 -59.695 1.00 31.67 158 LYS C N 1
ATOM 13143 C CA . LYS D 1 119 ? -25.393 -6.199 -59.039 1.00 31.63 158 LYS C CA 1
ATOM 13144 C C . LYS D 1 119 ? -24.161 -5.973 -58.154 1.00 27.48 158 LYS C C 1
ATOM 13145 O O . LYS D 1 119 ? -23.600 -4.874 -58.162 1.00 25.23 158 LYS C O 1
ATOM 13151 N N . HIS D 1 120 ? -23.755 -6.990 -57.404 1.00 25.33 159 HIS C N 1
ATOM 13152 C CA . HIS D 1 120 ? -22.772 -6.796 -56.302 1.00 24.24 159 HIS C CA 1
ATOM 13153 C C . HIS D 1 120 ? -21.438 -6.272 -56.857 1.00 22.94 159 HIS C C 1
ATOM 13154 O O . HIS D 1 120 ? -20.842 -5.447 -56.178 1.00 21.43 159 HIS C O 1
ATOM 13161 N N . GLU D 1 121 ? -20.998 -6.686 -58.039 1.00 23.85 160 GLU C N 1
ATOM 13162 C CA . GLU D 1 121 ? -19.673 -6.220 -58.543 1.00 27.71 160 GLU C CA 1
ATOM 13163 C C . GLU D 1 121 ? -19.715 -4.690 -58.779 1.00 25.33 160 GLU C C 1
ATOM 13164 O O . GLU D 1 121 ? -18.735 -4.004 -58.469 1.00 24.30 160 GLU C O 1
ATOM 13170 N N . ASP D 1 122 ? -20.825 -4.175 -59.260 1.00 24.87 161 ASP C N 1
ATOM 13171 C CA . ASP D 1 122 ? -21.065 -2.715 -59.490 1.00 25.66 161 ASP C CA 1
ATOM 13172 C C . ASP D 1 122 ? -20.988 -1.979 -58.145 1.00 23.44 161 ASP C C 1
ATOM 13173 O O . ASP D 1 122 ? -20.284 -0.966 -58.042 1.00 22.95 161 ASP C O 1
ATOM 13178 N N . MET D 1 123 ? -21.662 -2.511 -57.128 1.00 22.18 162 MET C N 1
ATOM 13179 C CA . MET D 1 123 ? -21.740 -1.869 -55.810 1.00 20.73 162 MET C CA 1
ATOM 13180 C C . MET D 1 123 ? -20.340 -1.964 -55.174 1.00 19.69 162 MET C C 1
ATOM 13181 O O . MET D 1 123 ? -19.926 -0.985 -54.503 1.00 18.46 162 MET C O 1
ATOM 13186 N N . SER D 1 124 ? -19.635 -3.078 -55.304 1.00 17.04 163 SER C N 1
ATOM 13187 C CA . SER D 1 124 ? -18.255 -3.217 -54.752 1.00 17.90 163 SER C CA 1
ATOM 13188 C C . SER D 1 124 ? -17.381 -2.040 -55.230 1.00 18.28 163 SER C C 1
ATOM 13189 O O . SER D 1 124 ? -16.682 -1.424 -54.414 1.00 16.93 163 SER C O 1
ATOM 13192 N N . ILE D 1 125 ? -17.412 -1.775 -56.529 1.00 18.49 164 ILE C N 1
ATOM 13193 C CA . ILE D 1 125 ? -16.589 -0.729 -57.135 1.00 20.10 164 ILE C CA 1
ATOM 13194 C C . ILE D 1 125 ? -16.993 0.622 -56.562 1.00 19.08 164 ILE C C 1
ATOM 13195 O O . ILE D 1 125 ? -16.055 1.452 -56.273 1.00 19.32 164 ILE C O 1
ATOM 13200 N N . LEU D 1 126 ? -18.292 0.872 -56.403 1.00 18.11 165 LEU C N 1
ATOM 13201 C CA . LEU D 1 126 ? -18.752 2.152 -55.825 1.00 19.87 165 LEU C CA 1
ATOM 13202 C C . LEU D 1 126 ? -18.246 2.280 -54.385 1.00 19.22 165 LEU C C 1
ATOM 13203 O O . LEU D 1 126 ? -17.831 3.369 -53.979 1.00 18.55 165 LEU C O 1
ATOM 13208 N N . ILE D 1 127 ? -18.321 1.202 -53.607 1.00 18.13 166 ILE C N 1
ATOM 13209 C CA . ILE D 1 127 ? -17.978 1.229 -52.145 1.00 18.13 166 ILE C CA 1
ATOM 13210 C C . ILE D 1 127 ? -16.459 1.331 -52.026 1.00 17.52 166 ILE C C 1
ATOM 13211 O O . ILE D 1 127 ? -15.988 2.065 -51.145 1.00 18.04 166 ILE C O 1
ATOM 13216 N N . ILE D 1 128 ? -15.712 0.734 -52.939 1.00 17.11 167 ILE C N 1
ATOM 13217 C CA . ILE D 1 128 ? -14.221 0.812 -52.908 1.00 18.02 167 ILE C CA 1
ATOM 13218 C C . ILE D 1 128 ? -13.823 2.292 -53.096 1.00 19.14 167 ILE C C 1
ATOM 13219 O O . ILE D 1 128 ? -12.980 2.798 -52.305 1.00 19.57 167 ILE C O 1
ATOM 13224 N N . LYS D 1 129 ? -14.413 2.976 -54.041 1.00 21.18 168 LYS C N 1
ATOM 13225 C CA . LYS D 1 129 ? -14.103 4.418 -54.291 1.00 24.55 168 LYS C CA 1
ATOM 13226 C C . LYS D 1 129 ? -14.490 5.232 -53.060 1.00 24.22 168 LYS C C 1
ATOM 13227 O O . LYS D 1 129 ? -13.693 6.112 -52.635 1.00 23.10 168 LYS C O 1
ATOM 13233 N N . LYS D 1 130 ? -15.641 4.936 -52.469 1.00 22.85 169 LYS C N 1
ATOM 13234 C CA . LYS D 1 130 ? -16.075 5.641 -51.224 1.00 23.19 169 LYS C CA 1
ATOM 13235 C C . LYS D 1 130 ? -15.035 5.425 -50.082 1.00 21.11 169 LYS C C 1
ATOM 13236 O O . LYS D 1 130 ? -14.613 6.414 -49.498 1.00 20.38 169 LYS C O 1
ATOM 13242 N N . ILE D 1 131 ? -14.609 4.181 -49.790 1.00 19.23 170 ILE C N 1
ATOM 13243 C CA . ILE D 1 131 ? -13.652 3.872 -48.709 1.00 18.40 170 ILE C CA 1
ATOM 13244 C C . ILE D 1 131 ? -12.301 4.555 -48.971 1.00 18.35 170 ILE C C 1
ATOM 13245 O O . ILE D 1 131 ? -11.728 5.198 -48.037 1.00 16.79 170 ILE C O 1
ATOM 13250 N N . MET D 1 132 ? -11.750 4.423 -50.162 1.00 18.59 171 MET C N 1
ATOM 13251 C CA . MET D 1 132 ? -10.346 4.850 -50.399 1.00 20.45 171 MET C CA 1
ATOM 13252 C C . MET D 1 132 ? -10.238 6.407 -50.431 1.00 21.56 171 MET C C 1
ATOM 13253 O O . MET D 1 132 ? -9.132 6.927 -50.171 1.00 21.52 171 MET C O 1
ATOM 13258 N N . ASN D 1 133 ? -11.336 7.122 -50.627 1.00 22.11 172 ASN C N 1
ATOM 13259 C CA . ASN D 1 133 ? -11.392 8.611 -50.662 1.00 21.79 172 ASN C CA 1
ATOM 13260 C C . ASN D 1 133 ? -11.868 9.177 -49.298 1.00 21.93 172 ASN C C 1
ATOM 13261 O O . ASN D 1 133 ? -11.934 10.388 -49.129 1.00 20.39 172 ASN C O 1
ATOM 13266 N N . LYS D 1 134 ? -12.161 8.339 -48.295 1.00 19.84 173 LYS C N 1
ATOM 13267 C CA . LYS D 1 134 ? -12.365 8.860 -46.928 1.00 20.76 173 LYS C CA 1
ATOM 13268 C C . LYS D 1 134 ? -11.075 9.556 -46.456 1.00 19.04 173 LYS C C 1
ATOM 13269 O O . LYS D 1 134 ? -9.995 8.976 -46.491 1.00 18.03 173 LYS C O 1
ATOM 13275 N N . PRO D 1 135 ? -11.150 10.785 -45.911 1.00 20.01 174 PRO C N 1
ATOM 13276 C CA . PRO D 1 135 ? -9.934 11.475 -45.461 1.00 20.50 174 PRO C CA 1
ATOM 13277 C C . PRO D 1 135 ? -9.054 10.678 -44.470 1.00 19.83 174 PRO C C 1
ATOM 13278 O O . PRO D 1 135 ? -7.838 10.666 -44.632 1.00 19.43 174 PRO C O 1
ATOM 13282 N N . GLU D 1 136 ? -9.685 9.919 -43.566 1.00 21.66 175 GLU C N 1
ATOM 13283 C CA . GLU D 1 136 ? -8.949 9.151 -42.520 1.00 22.86 175 GLU C CA 1
ATOM 13284 C C . GLU D 1 136 ? -8.331 7.887 -43.160 1.00 23.07 175 GLU C C 1
ATOM 13285 O O . GLU D 1 136 ? -7.471 7.282 -42.506 1.00 25.00 175 GLU C O 1
ATOM 13291 N N . ILE D 1 137 ? -8.718 7.505 -44.372 1.00 20.66 176 ILE C N 1
ATOM 13292 C CA . ILE D 1 137 ? -8.103 6.362 -45.068 1.00 21.42 176 ILE C CA 1
ATOM 13293 C C . ILE D 1 137 ? -7.004 6.900 -45.981 1.00 22.52 176 ILE C C 1
ATOM 13294 O O . ILE D 1 137 ? -5.886 6.359 -45.979 1.00 21.21 176 ILE C O 1
ATOM 13299 N N . LYS D 1 138 ? -7.298 7.952 -46.757 1.00 25.01 177 LYS C N 1
ATOM 13300 C CA . LYS D 1 138 ? -6.295 8.549 -47.666 1.00 28.11 177 LYS C CA 1
ATOM 13301 C C . LYS D 1 138 ? -5.059 8.976 -46.846 1.00 26.55 177 LYS C C 1
ATOM 13302 O O . LYS D 1 138 ? -3.931 8.717 -47.320 1.00 24.31 177 LYS C O 1
ATOM 13308 N N . SER D 1 139 ? -5.235 9.504 -45.628 1.00 26.77 178 SER C N 1
ATOM 13309 C CA . SER D 1 139 ? -4.058 9.967 -44.850 1.00 27.95 178 SER C CA 1
ATOM 13310 C C . SER D 1 139 ? -3.134 8.790 -44.534 1.00 27.08 178 SER C C 1
ATOM 13311 O O . SER D 1 139 ? -1.921 9.012 -44.424 1.00 24.84 178 SER C O 1
ATOM 13314 N N . GLU D 1 140 ? -3.675 7.565 -44.438 1.00 25.31 179 GLU C N 1
ATOM 13315 C CA . GLU D 1 140 ? -2.911 6.348 -44.069 1.00 25.30 179 GLU C CA 1
ATOM 13316 C C . GLU D 1 140 ? -2.321 5.712 -45.326 1.00 23.87 179 GLU C C 1
ATOM 13317 O O . GLU D 1 140 ? -1.264 5.139 -45.202 1.00 23.33 179 GLU C O 1
ATOM 13323 N N . PHE D 1 141 ? -2.980 5.785 -46.490 1.00 21.60 180 PHE C N 1
ATOM 13324 C CA . PHE D 1 141 ? -2.537 5.070 -47.712 1.00 21.33 180 PHE C CA 1
ATOM 13325 C C . PHE D 1 141 ? -1.720 5.951 -48.662 1.00 22.78 180 PHE C C 1
ATOM 13326 O O . PHE D 1 141 ? -1.090 5.355 -49.628 1.00 21.06 180 PHE C O 1
ATOM 13334 N N . ALA D 1 142 ? -1.752 7.299 -48.484 1.00 23.20 181 ALA C N 1
ATOM 13335 C CA . ALA D 1 142 ? -1.116 8.225 -49.445 1.00 25.33 181 ALA C CA 1
ATOM 13336 C C . ALA D 1 142 ? 0.397 7.920 -49.570 1.00 27.17 181 ALA C C 1
ATOM 13337 O O . ALA D 1 142 ? 0.926 7.963 -50.693 1.00 28.86 181 ALA C O 1
ATOM 13339 N N . CYS D 1 143 ? 1.065 7.545 -48.495 1.00 28.56 182 CYS C N 1
ATOM 13340 C CA . CYS D 1 143 ? 2.508 7.220 -48.535 1.00 33.50 182 CYS C CA 1
ATOM 13341 C C . CYS D 1 143 ? 2.809 5.996 -49.414 1.00 32.63 182 CYS C C 1
ATOM 13342 O O . CYS D 1 143 ? 3.923 5.898 -49.897 1.00 33.94 182 CYS C O 1
ATOM 13345 N N . ILE D 1 144 ? 1.860 5.086 -49.645 1.00 32.42 183 ILE C N 1
ATOM 13346 C CA . ILE D 1 144 ? 2.100 3.866 -50.492 1.00 29.57 183 ILE C CA 1
ATOM 13347 C C . ILE D 1 144 ? 1.481 4.065 -51.880 1.00 27.46 183 ILE C C 1
ATOM 13348 O O . ILE D 1 144 ? 2.117 3.699 -52.845 1.00 26.02 183 ILE C 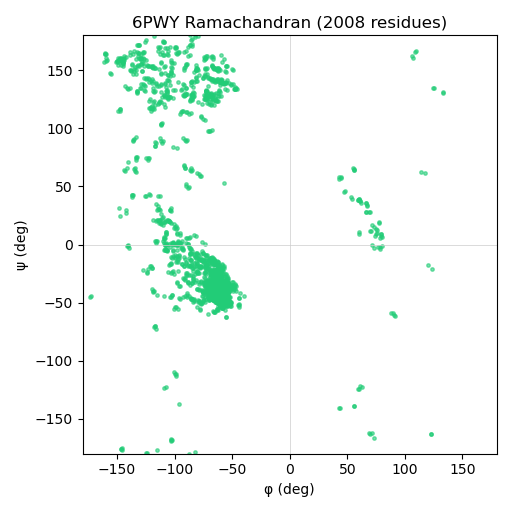O 1
ATOM 13353 N N . LEU D 1 145 ? 0.267 4.605 -51.944 1.00 26.34 184 LEU C N 1
ATOM 13354 C CA . LEU D 1 145 ? -0.539 4.610 -53.184 1.00 25.74 184 LEU C CA 1
ATOM 13355 C C . LEU D 1 145 ? -0.353 5.935 -53.922 1.00 27.93 184 LEU C C 1
ATOM 13356 O O . LEU D 1 145 ? -0.789 6.001 -55.060 1.00 27.46 184 LEU C O 1
ATOM 13361 N N . GLY D 1 146 ? 0.254 6.954 -53.302 1.00 31.87 185 GLY C N 1
ATOM 13362 C CA . GLY D 1 146 ? 0.550 8.187 -54.046 1.00 34.80 185 GLY C CA 1
ATOM 13363 C C . GLY D 1 146 ? 0.164 9.446 -53.303 1.00 38.75 185 GLY C C 1
ATOM 13364 O O . GLY D 1 146 ? -1.025 9.552 -52.880 1.00 35.78 185 GLY C O 1
ATOM 13365 N N . GLU D 1 147 ? 1.110 10.404 -53.246 1.00 41.85 186 GLU C N 1
ATOM 13366 C CA . GLU D 1 147 ? 0.946 11.662 -52.473 1.00 44.72 186 GLU C CA 1
ATOM 13367 C C . GLU D 1 147 ? 0.324 12.749 -53.342 1.00 41.95 186 GLU C C 1
ATOM 13368 O O . GLU D 1 147 ? -0.122 13.733 -52.777 1.00 41.87 186 GLU C O 1
ATOM 13374 N N . THR D 1 148 ? 0.307 12.589 -54.650 1.00 40.52 187 THR C N 1
ATOM 13375 C CA . THR D 1 148 ? -0.473 13.479 -55.552 1.00 43.18 187 THR C CA 1
ATOM 13376 C C . THR D 1 148 ? -1.862 12.869 -55.767 1.00 41.56 187 THR C C 1
ATOM 13377 O O . THR D 1 148 ? -1.996 11.634 -55.691 1.00 40.82 187 THR C O 1
ATOM 13381 N N . ASP D 1 149 ? -2.848 13.711 -56.023 1.00 39.94 188 ASP C N 1
ATOM 13382 C CA . ASP D 1 149 ? -4.230 13.297 -56.329 1.00 43.37 188 ASP C CA 1
ATOM 13383 C C . ASP D 1 149 ? -4.177 12.370 -57.542 1.00 44.96 188 ASP C C 1
ATOM 13384 O O . ASP D 1 149 ? -4.889 11.348 -57.531 1.00 43.66 188 ASP C O 1
ATOM 13389 N N . GLU D 1 150 ? -3.365 12.684 -58.550 1.00 44.23 189 GLU C N 1
ATOM 13390 C CA . GLU D 1 150 ? -3.336 11.902 -59.810 1.00 43.40 189 GLU C CA 1
ATOM 13391 C C . GLU D 1 150 ? -2.829 10.481 -59.500 1.00 39.61 189 GLU C C 1
ATOM 13392 O O . GLU D 1 150 ? -3.473 9.513 -59.981 1.00 35.37 189 GLU C O 1
ATOM 13398 N N . GLU D 1 151 ? -1.721 10.359 -58.769 1.00 35.29 190 GLU C N 1
ATOM 13399 C CA . GLU D 1 151 ? -1.129 9.039 -58.417 1.00 37.11 190 GLU C CA 1
ATOM 13400 C C . GLU D 1 151 ? -2.128 8.231 -57.568 1.00 32.04 190 GLU C C 1
ATOM 13401 O O . GLU D 1 151 ? -2.309 7.028 -57.857 1.00 30.48 190 GLU C O 1
ATOM 13407 N N . TYR D 1 152 ? -2.765 8.866 -56.596 1.00 28.88 191 TYR C N 1
ATOM 13408 C CA . TYR D 1 152 ? -3.702 8.200 -55.666 1.00 27.75 191 TYR C CA 1
ATOM 13409 C C . TYR D 1 152 ? -4.871 7.683 -56.504 1.00 26.50 191 TYR C C 1
ATOM 13410 O O . TYR D 1 152 ? -5.245 6.494 -56.358 1.00 25.62 191 TYR C O 1
ATOM 13419 N N . ALA D 1 153 ? -5.388 8.520 -57.396 1.00 26.68 192 ALA C N 1
ATOM 13420 C CA . ALA D 1 153 ? -6.532 8.169 -58.276 1.00 27.43 192 ALA C CA 1
ATOM 13421 C C . ALA D 1 153 ? -6.176 6.967 -59.176 1.00 26.35 192 ALA C C 1
ATOM 13422 O O . ALA D 1 153 ? -7.079 6.119 -59.477 1.00 25.25 192 ALA C O 1
ATOM 13424 N N . LYS D 1 154 ? -4.931 6.914 -59.649 1.00 27.04 193 LYS C N 1
ATOM 13425 C CA . LYS D 1 154 ? -4.489 5.778 -60.506 1.00 28.20 193 LYS C CA 1
ATOM 13426 C C . LYS D 1 154 ? -4.471 4.483 -59.664 1.00 25.97 193 LYS C C 1
ATOM 13427 O O . LYS D 1 154 ? -4.902 3.445 -60.161 1.00 26.03 193 LYS C O 1
ATOM 13433 N N . SER D 1 155 ? -3.987 4.540 -58.438 1.00 23.44 194 SER C N 1
ATOM 13434 C CA . SER D 1 155 ? -3.963 3.370 -57.510 1.00 22.29 194 SER C CA 1
ATOM 13435 C C . SER D 1 155 ? -5.391 2.861 -57.266 1.00 20.95 194 SER C C 1
ATOM 13436 O O . SER D 1 155 ? -5.649 1.638 -57.389 1.00 18.33 194 SER C O 1
ATOM 13439 N N . VAL D 1 156 ? -6.299 3.767 -56.935 1.00 20.62 195 VAL C N 1
ATOM 13440 C CA . VAL D 1 156 ? -7.729 3.419 -56.754 1.00 20.12 195 VAL C CA 1
ATOM 13441 C C . VAL D 1 156 ? -8.303 2.813 -58.040 1.00 20.70 195 VAL C C 1
ATOM 13442 O O . VAL D 1 156 ? -9.021 1.756 -57.930 1.00 19.61 195 VAL C O 1
ATOM 13446 N N . THR D 1 157 ? -8.014 3.385 -59.213 1.00 20.87 196 THR C N 1
ATOM 13447 C CA . THR D 1 157 ? -8.421 2.800 -60.515 1.00 22.08 196 THR C CA 1
ATOM 13448 C C . THR D 1 157 ? -7.874 1.369 -60.636 1.00 21.61 196 THR C C 1
ATOM 13449 O O . THR D 1 157 ? -8.641 0.505 -61.057 1.00 24.80 196 THR C O 1
ATOM 13453 N N . LEU D 1 158 ? -6.616 1.109 -60.299 1.00 20.73 197 LEU C N 1
ATOM 13454 C CA . LEU D 1 158 ? -6.058 -0.259 -60.405 1.00 20.78 197 LEU C CA 1
ATOM 13455 C C . LEU D 1 158 ? -6.850 -1.210 -59.498 1.00 21.08 197 LEU C C 1
ATOM 13456 O O . LEU D 1 158 ? -7.208 -2.303 -59.948 1.00 20.68 197 LEU C O 1
ATOM 13461 N N . ILE D 1 159 ? -7.130 -0.808 -58.251 1.00 19.29 198 ILE C N 1
ATOM 13462 C CA . ILE D 1 159 ? -7.889 -1.651 -57.298 1.00 19.37 198 ILE C CA 1
ATOM 13463 C C . ILE D 1 159 ? -9.214 -2.064 -57.940 1.00 19.66 198 ILE C C 1
ATOM 13464 O O . ILE D 1 159 ? -9.538 -3.264 -57.940 1.00 18.31 198 ILE C O 1
ATOM 13469 N N . THR D 1 160 ? -9.945 -1.129 -58.522 1.00 21.03 199 THR C N 1
ATOM 13470 C CA . THR D 1 160 ? -11.280 -1.426 -59.120 1.00 21.40 199 THR C CA 1
ATOM 13471 C C . THR D 1 160 ? -11.103 -2.264 -60.387 1.00 20.77 199 THR C C 1
ATOM 13472 O O . THR D 1 160 ? -11.962 -3.120 -60.612 1.00 21.35 199 THR C O 1
ATOM 13476 N N . GLU D 1 161 ? -10.064 -2.038 -61.172 1.00 22.03 200 GLU C N 1
ATOM 13477 C CA . GLU D 1 161 ? -9.853 -2.810 -62.425 1.00 22.81 200 GLU C CA 1
ATOM 13478 C C . GLU D 1 161 ? -9.477 -4.265 -62.120 1.00 22.77 200 GLU C C 1
ATOM 13479 O O . GLU D 1 161 ? -9.906 -5.150 -62.881 1.00 22.32 200 GLU C O 1
ATOM 13485 N N . LEU D 1 162 ? -8.757 -4.515 -61.031 1.00 21.02 201 LEU C N 1
ATOM 13486 C CA . LEU D 1 162 ? -8.381 -5.900 -60.669 1.00 22.16 201 LEU C CA 1
ATOM 13487 C C . LEU D 1 162 ? -9.627 -6.714 -60.357 1.00 22.74 201 LEU C C 1
ATOM 13488 O O . LEU D 1 162 ? -9.573 -7.966 -60.478 1.00 26.73 201 LEU C O 1
ATOM 13493 N N . ILE D 1 163 ? -10.704 -6.049 -59.972 1.00 24.60 202 ILE C N 1
ATOM 13494 C CA . ILE D 1 163 ? -12.033 -6.680 -59.729 1.00 26.65 202 ILE C CA 1
ATOM 13495 C C . ILE D 1 163 ? -12.826 -6.744 -61.043 1.00 28.75 202 ILE C C 1
ATOM 13496 O O . ILE D 1 163 ? -13.386 -7.766 -61.286 1.00 31.55 202 ILE C O 1
ATOM 13501 N N . SER D 1 164 ? -12.863 -5.696 -61.872 1.00 30.17 203 SER C N 1
ATOM 13502 C CA . SER D 1 164 ? -13.891 -5.586 -62.949 1.00 33.30 203 SER C CA 1
ATOM 13503 C C . SER D 1 164 ? -13.300 -5.921 -64.337 1.00 35.61 203 SER C C 1
ATOM 13504 O O . SER D 1 164 ? -14.071 -6.290 -65.225 1.00 36.53 203 SER C O 1
ATOM 13507 N N . GLY D 1 165 ? -11.985 -5.770 -64.512 1.00 34.67 204 GLY C N 1
ATOM 13508 C CA . GLY D 1 165 ? -11.319 -5.934 -65.801 1.00 35.79 204 GLY C CA 1
ATOM 13509 C C . GLY D 1 165 ? -11.244 -7.379 -66.271 1.00 34.24 204 GLY C C 1
ATOM 13510 O O . GLY D 1 165 ? -11.181 -8.318 -65.466 1.00 32.21 204 GLY C O 1
ATOM 13511 N N . LYS D 1 166 ? -11.210 -7.529 -67.578 1.00 34.38 205 LYS C N 1
ATOM 13512 C CA . LYS D 1 166 ? -11.088 -8.813 -68.294 1.00 36.54 205 LYS C CA 1
ATOM 13513 C C . LYS D 1 166 ? -10.037 -8.634 -69.390 1.00 37.09 205 LYS C C 1
ATOM 13514 O O . LYS D 1 166 ? -10.362 -8.719 -70.573 1.00 35.98 205 LYS C O 1
ATOM 13520 N N . PRO D 1 167 ? -8.745 -8.404 -69.039 1.00 33.97 206 PRO C N 1
ATOM 13521 C CA . PRO D 1 167 ? -7.717 -8.062 -70.021 1.00 32.26 206 PRO C CA 1
ATOM 13522 C C . PRO D 1 167 ? -7.251 -9.200 -70.954 1.00 32.68 206 PRO C C 1
ATOM 13523 O O . PRO D 1 167 ? -6.499 -8.917 -71.857 1.00 31.05 206 PRO C O 1
ATOM 13527 N N . PHE D 1 168 ? -7.656 -10.448 -70.716 1.00 32.00 207 PHE C N 1
ATOM 13528 C CA . PHE D 1 168 ? -7.186 -11.607 -71.507 1.00 33.94 207 PHE C CA 1
ATOM 13529 C C . PHE D 1 168 ? -8.278 -12.194 -72.414 1.00 38.96 207 PHE C C 1
ATOM 13530 O O . PHE D 1 168 ? -7.933 -13.124 -73.212 1.00 38.24 207 PHE C O 1
ATOM 13538 N N . ASP D 1 169 ? -9.515 -11.683 -72.321 1.00 44.61 208 ASP C N 1
ATOM 13539 C CA . ASP D 1 169 ? -10.692 -12.268 -73.029 1.00 51.11 208 ASP C CA 1
ATOM 13540 C C . ASP D 1 169 ? -10.504 -12.074 -74.547 1.00 51.66 208 ASP C C 1
ATOM 13541 O O . ASP D 1 169 ? -10.984 -12.939 -75.300 1.00 54.34 208 ASP C O 1
ATOM 13546 N N . PHE D 1 170 ? -9.765 -11.048 -74.983 1.00 48.87 209 PHE C N 1
ATOM 13547 C CA . PHE D 1 170 ? -9.451 -10.813 -76.423 1.00 49.86 209 PHE C CA 1
ATOM 13548 C C . PHE D 1 170 ? -8.675 -12.000 -77.011 1.00 54.67 209 PHE C C 1
ATOM 13549 O O . PHE D 1 170 ? -8.862 -12.279 -78.218 1.00 59.16 209 PHE C O 1
ATOM 13557 N N . GLN D 1 171 ? -7.853 -12.702 -76.213 1.00 57.77 210 GLN C N 1
ATOM 13558 C CA . GLN D 1 171 ? -6.960 -13.795 -76.692 1.00 61.75 210 GLN C CA 1
ATOM 13559 C C . GLN D 1 171 ? -7.768 -14.931 -77.323 1.00 68.09 210 GLN C C 1
ATOM 13560 O O . GLN D 1 171 ? -7.151 -15.747 -78.046 1.00 69.58 210 GLN C O 1
ATOM 13566 N N . ASP D 1 172 ? -9.073 -15.024 -77.019 1.00 72.69 211 ASP C N 1
ATOM 13567 C CA . ASP D 1 172 ? -9.926 -16.156 -77.487 1.00 74.58 211 ASP C CA 1
ATOM 13568 C C . ASP D 1 172 ? -10.809 -15.739 -78.677 1.00 75.55 211 ASP C C 1
ATOM 13569 O O . ASP D 1 172 ? -11.404 -16.617 -79.277 1.00 72.76 211 ASP C O 1
ATOM 13574 N N . MET D 1 173 ? -10.892 -14.444 -78.976 1.00 81.28 212 MET C N 1
ATOM 13575 C CA . MET D 1 173 ? -11.790 -13.851 -80.000 1.00 89.61 212 MET C CA 1
ATOM 13576 C C . MET D 1 173 ? -11.258 -14.203 -81.399 1.00 94.05 212 MET C C 1
ATOM 13577 O O . MET D 1 173 ? -10.062 -14.539 -81.514 1.00 99.67 212 MET C O 1
ATOM 13582 N N . ASP D 1 174 ? -12.110 -14.082 -82.422 1.00 90.71 213 ASP C N 1
ATOM 13583 C CA . ASP D 1 174 ? -11.723 -14.140 -83.862 1.00 88.29 213 ASP C CA 1
ATOM 13584 C C . ASP D 1 174 ? -10.994 -15.460 -84.116 1.00 80.41 213 ASP C C 1
ATOM 13585 O O . ASP D 1 174 ? -11.435 -16.489 -83.597 1.00 75.90 213 ASP C O 1
ATOM 13590 N N . GLY D 1 175 ? -9.930 -15.411 -84.910 1.00 75.68 214 GLY C N 1
ATOM 13591 C CA . GLY D 1 175 ? -8.861 -16.429 -84.942 1.00 74.10 214 GLY C CA 1
ATOM 13592 C C . GLY D 1 175 ? -7.548 -15.849 -84.424 1.00 75.27 214 GLY C C 1
ATOM 13593 O O . GLY D 1 175 ? -6.465 -16.176 -84.998 1.00 76.13 214 GLY C O 1
ATOM 13594 N N . PHE D 1 176 ? -7.609 -15.053 -83.344 1.00 71.96 215 PHE C N 1
ATOM 13595 C CA . PHE D 1 176 ? -6.436 -14.335 -82.776 1.00 69.01 215 PHE C CA 1
ATOM 13596 C C . PHE D 1 176 ? -5.213 -15.270 -82.740 1.00 68.80 215 PHE C C 1
ATOM 13597 O O . PHE D 1 176 ? -4.111 -14.791 -83.053 1.00 64.09 215 PHE C O 1
ATOM 13605 N N . LYS D 1 177 ? -5.392 -16.534 -82.353 1.00 74.88 216 LYS C N 1
ATOM 13606 C CA . LYS D 1 177 ? -4.234 -17.441 -82.073 1.00 81.48 216 LYS C CA 1
ATOM 13607 C C . LYS D 1 177 ? -3.651 -17.998 -83.372 1.00 81.87 216 LYS C C 1
ATOM 13608 O O . LYS D 1 177 ? -2.560 -18.569 -83.277 1.00 70.11 216 LYS C O 1
ATOM 13614 N N . ASP D 1 178 ? -4.321 -17.844 -84.519 1.00 89.46 217 ASP C N 1
ATOM 13615 C CA . ASP D 1 178 ? -3.743 -18.230 -85.845 1.00 91.13 217 ASP C CA 1
ATOM 13616 C C . ASP D 1 178 ? -3.070 -17.019 -86.510 1.00 87.40 217 ASP C C 1
ATOM 13617 O O . ASP D 1 178 ? -2.524 -17.168 -87.608 1.00 83.22 217 ASP C O 1
ATOM 13622 N N . LEU D 1 179 ? -3.125 -15.852 -85.873 1.00 83.88 218 LEU C N 1
ATOM 13623 C CA . LEU D 1 179 ? -2.579 -14.590 -86.443 1.00 82.66 218 LEU C CA 1
ATOM 13624 C C . LEU D 1 179 ? -1.055 -14.691 -86.528 1.00 82.26 218 LEU C C 1
ATOM 13625 O O . LEU D 1 179 ? -0.424 -15.446 -85.789 1.00 78.70 218 LEU C O 1
ATOM 13630 N N . PRO D 1 180 ? -0.411 -13.937 -87.453 1.00 85.37 219 PRO C N 1
ATOM 13631 C CA . PRO D 1 180 ? 1.050 -13.835 -87.477 1.00 84.90 219 PRO C CA 1
ATOM 13632 C C . PRO D 1 180 ? 1.510 -13.163 -86.176 1.00 87.60 219 PRO C C 1
ATOM 13633 O O . PRO D 1 180 ? 0.915 -12.181 -85.814 1.00 94.25 219 PRO C O 1
ATOM 13637 N N . ALA D 1 181 ? 2.489 -13.746 -85.490 1.00 88.25 220 ALA C N 1
ATOM 13638 C CA . ALA D 1 181 ? 2.910 -13.335 -84.129 1.00 92.15 220 ALA C CA 1
ATOM 13639 C C . ALA D 1 181 ? 3.268 -11.839 -84.100 1.00 100.44 220 ALA C C 1
ATOM 13640 O O . ALA D 1 181 ? 3.071 -11.220 -83.040 1.00 110.14 220 ALA C O 1
ATOM 13642 N N . ASP D 1 182 ? 3.844 -11.275 -85.164 1.00 101.78 221 ASP C N 1
ATOM 13643 C CA . ASP D 1 182 ? 4.146 -9.816 -85.266 1.00 99.25 221 ASP C CA 1
ATOM 13644 C C . ASP D 1 182 ? 2.860 -9.001 -85.064 1.00 95.64 221 ASP C C 1
ATOM 13645 O O . ASP D 1 182 ? 2.797 -8.152 -84.154 1.00 96.76 221 ASP C O 1
ATOM 13650 N N . VAL D 1 183 ? 1.862 -9.281 -85.890 1.00 92.42 222 VAL C N 1
ATOM 13651 C CA . VAL D 1 183 ? 0.520 -8.632 -85.817 1.00 89.78 222 VAL C CA 1
ATOM 13652 C C . VAL D 1 183 ? -0.054 -8.917 -84.414 1.00 92.59 222 VAL C C 1
ATOM 13653 O O . VAL D 1 183 ? -0.710 -8.028 -83.871 1.00 87.35 222 VAL C O 1
ATOM 13657 N N . ARG D 1 184 ? 0.152 -10.116 -83.873 1.00 85.91 223 ARG C N 1
ATOM 13658 C CA . ARG D 1 184 ? -0.341 -10.510 -82.528 1.00 83.42 223 ARG C CA 1
ATOM 13659 C C . ARG D 1 184 ? 0.207 -9.530 -81.493 1.00 77.21 223 ARG C C 1
ATOM 13660 O O . ARG D 1 184 ? -0.576 -8.975 -80.721 1.00 63.78 223 ARG C O 1
ATOM 13668 N N . GLU D 1 185 ? 1.528 -9.339 -81.490 1.00 78.46 224 GLU C N 1
ATOM 13669 C CA . GLU D 1 185 ? 2.194 -8.434 -80.531 1.00 78.13 224 GLU C CA 1
ATOM 13670 C C . GLU D 1 185 ? 1.556 -7.051 -80.665 1.00 76.69 224 GLU C C 1
ATOM 13671 O O . GLU D 1 185 ? 1.180 -6.473 -79.631 1.00 76.56 224 GLU C O 1
ATOM 13677 N N . GLU D 1 186 ? 1.384 -6.562 -81.891 1.00 71.64 225 GLU C N 1
ATOM 13678 C CA . GLU D 1 186 ? 0.836 -5.186 -82.072 1.00 73.62 225 GLU C CA 1
ATOM 13679 C C . GLU D 1 186 ? -0.645 -5.154 -81.623 1.00 62.54 225 GLU C C 1
ATOM 13680 O O . GLU D 1 186 ? -1.030 -4.168 -81.031 1.00 61.99 225 GLU C O 1
ATOM 13686 N N . THR D 1 187 ? -1.434 -6.184 -81.869 1.00 56.17 226 THR C N 1
ATOM 13687 C CA . THR D 1 187 ? -2.839 -6.246 -81.384 1.00 59.62 226 THR C CA 1
ATOM 13688 C C . THR D 1 187 ? -2.812 -6.187 -79.845 1.00 60.77 226 THR C C 1
ATOM 13689 O O . THR D 1 187 ? -3.505 -5.337 -79.268 1.00 61.11 226 THR C O 1
ATOM 13693 N N . VAL D 1 188 ? -2.021 -7.043 -79.198 1.00 59.02 227 VAL C N 1
ATOM 13694 C CA . VAL D 1 188 ? -1.923 -7.118 -77.708 1.00 61.31 227 VAL C CA 1
ATOM 13695 C C . VAL D 1 188 ? -1.520 -5.728 -77.217 1.00 62.18 227 VAL C C 1
ATOM 13696 O O . VAL D 1 188 ? -2.133 -5.241 -76.240 1.00 59.66 227 VAL C O 1
ATOM 13700 N N . LYS D 1 189 ? -0.597 -5.091 -77.938 1.00 64.14 228 LYS C N 1
ATOM 13701 C CA . LYS D 1 189 ? -0.108 -3.737 -77.587 1.00 71.03 228 LYS C CA 1
ATOM 13702 C C . LYS D 1 189 ? -1.275 -2.742 -77.573 1.00 69.46 228 LYS C C 1
ATOM 13703 O O . LYS D 1 189 ? -1.335 -1.950 -76.607 1.00 70.19 228 LYS C O 1
ATOM 13709 N N . ASN D 1 190 ? -2.169 -2.811 -78.569 1.00 64.98 229 ASN C N 1
ATOM 13710 C CA . ASN D 1 190 ? -3.262 -1.821 -78.754 1.00 67.16 229 ASN C CA 1
ATOM 13711 C C . ASN D 1 190 ? -4.529 -2.281 -78.035 1.00 64.82 229 ASN C C 1
ATOM 13712 O O . ASN D 1 190 ? -5.377 -1.436 -77.787 1.00 73.93 229 ASN C O 1
ATOM 13717 N N . GLU D 1 191 ? -4.657 -3.559 -77.693 1.00 62.51 230 GLU C N 1
ATOM 13718 C CA . GLU D 1 191 ? -5.836 -4.024 -76.923 1.00 60.63 230 GLU C CA 1
ATOM 13719 C C . GLU D 1 191 ? -5.741 -3.562 -75.457 1.00 52.08 230 GLU C C 1
ATOM 13720 O O . GLU D 1 191 ? -6.787 -3.573 -74.809 1.00 48.90 230 GLU C O 1
ATOM 13726 N N . TRP D 1 192 ? -4.558 -3.187 -74.945 1.00 46.82 231 TRP C N 1
ATOM 13727 C CA . TRP D 1 192 ? -4.369 -2.925 -73.480 1.00 43.56 231 TRP C CA 1
ATOM 13728 C C . TRP D 1 192 ? -5.155 -1.679 -73.034 1.00 41.52 231 TRP C C 1
ATOM 13729 O O . TRP D 1 192 ? -4.670 -0.570 -73.240 1.00 40.87 231 TRP C O 1
ATOM 13740 N N . ALA D 1 193 ? -6.331 -1.880 -72.460 1.00 39.02 232 ALA C N 1
ATOM 13741 C CA . ALA D 1 193 ? -7.293 -0.835 -72.047 1.00 41.23 232 ALA C CA 1
ATOM 13742 C C . ALA D 1 193 ? -7.242 -0.573 -70.510 1.00 41.05 232 ALA C C 1
ATOM 13743 O O . ALA D 1 193 ? -8.027 0.272 -70.031 1.00 41.27 232 ALA C O 1
ATOM 13745 N N . ILE D 1 194 ? -6.384 -1.275 -69.760 1.00 37.88 233 ILE C N 1
ATOM 13746 C CA . ILE D 1 194 ? -6.232 -1.097 -68.280 1.00 36.34 233 ILE C CA 1
ATOM 13747 C C . ILE D 1 194 ? -5.503 0.224 -68.062 1.00 34.76 233 ILE C C 1
ATOM 13748 O O . ILE D 1 194 ? -4.468 0.380 -68.693 1.00 36.02 233 ILE C O 1
ATOM 13753 N N . ILE D 1 195 ? -6.011 1.065 -67.169 1.00 33.90 234 ILE C N 1
ATOM 13754 C CA . ILE D 1 195 ? -5.471 2.427 -66.882 1.00 34.72 234 ILE C CA 1
ATOM 13755 C C . ILE D 1 195 ? -4.553 2.353 -65.666 1.00 33.02 234 ILE C C 1
ATOM 13756 O O . ILE D 1 195 ? -3.608 3.103 -65.629 1.00 33.04 234 ILE C O 1
ATOM 13761 N N . GLY D 1 196 ? -4.861 1.509 -64.660 1.00 31.23 235 GLY C N 1
ATOM 13762 C CA . GLY D 1 196 ? -4.162 1.544 -63.361 1.00 28.21 235 GLY C CA 1
ATOM 13763 C C . GLY D 1 196 ? -2.742 0.994 -63.429 1.00 27.96 235 GLY C C 1
ATOM 13764 O O . GLY D 1 196 ? -2.004 1.194 -62.464 1.00 29.03 235 GLY C O 1
ATOM 13765 N N . CYS D 1 197 ? -2.370 0.263 -64.477 1.00 27.53 236 CYS C N 1
ATOM 13766 C CA . CYS D 1 197 ? -1.009 -0.319 -64.613 1.00 29.12 236 CYS C CA 1
ATOM 13767 C C . CYS D 1 197 ? -0.738 -0.663 -66.088 1.00 30.78 236 CYS C C 1
ATOM 13768 O O . CYS D 1 197 ? -1.681 -0.661 -66.890 1.00 30.35 236 CYS C O 1
ATOM 13771 N N . GLY D 1 198 ? 0.521 -0.881 -66.436 1.00 32.27 237 GLY C N 1
ATOM 13772 C CA . GLY D 1 198 ? 0.907 -1.309 -67.790 1.00 31.46 237 GLY C CA 1
ATOM 13773 C C . GLY D 1 198 ? 0.838 -2.829 -67.918 1.00 31.70 237 GLY C C 1
ATOM 13774 O O . GLY D 1 198 ? 0.642 -3.559 -66.934 1.00 28.50 237 GLY C O 1
ATOM 13775 N N . PRO D 1 199 ? 0.994 -3.322 -69.158 1.00 31.91 238 PRO C N 1
ATOM 13776 C CA . PRO D 1 199 ? 0.926 -4.747 -69.450 1.00 30.03 238 PRO C CA 1
ATOM 13777 C C . PRO D 1 199 ? 2.019 -5.548 -68.733 1.00 29.10 238 PRO C C 1
ATOM 13778 O O . PRO D 1 199 ? 1.839 -6.765 -68.571 1.00 30.44 238 PRO C O 1
ATOM 13782 N N . GLU D 1 200 ? 3.106 -4.897 -68.319 1.00 28.25 239 GLU C N 1
ATOM 13783 C CA . GLU D 1 200 ? 4.187 -5.585 -67.585 1.00 31.83 239 GLU C CA 1
ATOM 13784 C C . GLU D 1 200 ? 3.675 -6.136 -66.220 1.00 29.29 239 GLU C C 1
ATOM 13785 O O . GLU D 1 200 ? 4.410 -6.904 -65.605 1.00 25.09 239 GLU C O 1
ATOM 13791 N N . LYS D 1 201 ? 2.498 -5.707 -65.756 1.00 26.38 240 LYS C N 1
ATOM 13792 C CA . LYS D 1 201 ? 1.872 -6.164 -64.491 1.00 26.52 240 LYS C CA 1
ATOM 13793 C C . LYS D 1 201 ? 0.585 -6.961 -64.779 1.00 24.04 240 LYS C C 1
ATOM 13794 O O . LYS D 1 201 ? -0.201 -7.134 -63.837 1.00 22.16 240 LYS C O 1
ATOM 13800 N N . SER D 1 202 ? 0.412 -7.499 -65.999 1.00 22.04 241 SER C N 1
ATOM 13801 C CA . SER D 1 202 ? -0.820 -8.237 -66.412 1.00 20.70 241 SER C CA 1
ATOM 13802 C C . SER D 1 202 ? -1.078 -9.408 -65.441 1.00 19.92 241 SER C C 1
ATOM 13803 O O . SER D 1 202 ? -2.200 -9.730 -65.197 1.00 19.70 241 SER C O 1
ATOM 13806 N N . PHE D 1 203 ? -0.046 -10.075 -64.963 1.00 19.29 242 PHE C N 1
ATOM 13807 C CA . PHE D 1 203 ? -0.148 -11.278 -64.093 1.00 20.24 242 PHE C CA 1
ATOM 13808 C C . PHE D 1 203 ? -0.957 -10.987 -62.825 1.00 19.16 242 PHE C C 1
ATOM 13809 O O . PHE D 1 203 ? -1.495 -11.954 -62.237 1.00 19.01 242 PHE C O 1
ATOM 13817 N N . LEU D 1 204 ? -1.103 -9.726 -62.424 1.00 19.05 243 LEU C N 1
ATOM 13818 C CA . LEU D 1 204 ? -1.856 -9.385 -61.175 1.00 18.87 243 LEU C CA 1
ATOM 13819 C C . LEU D 1 204 ? -3.337 -9.669 -61.397 1.00 18.25 243 LEU C C 1
ATOM 13820 O O . LEU D 1 204 ? -4.057 -9.947 -60.403 1.00 17.17 243 LEU C O 1
ATOM 13825 N N . PHE D 1 205 ? -3.781 -9.681 -62.658 1.00 18.44 244 PHE C N 1
ATOM 13826 C CA . PHE D 1 205 ? -5.213 -9.877 -63.020 1.00 18.16 244 PHE C CA 1
ATOM 13827 C C . PHE D 1 205 ? -5.579 -11.352 -62.829 1.00 17.48 244 PHE C C 1
ATOM 13828 O O . PHE D 1 205 ? -6.787 -11.659 -62.752 1.00 17.22 244 PHE C O 1
ATOM 13836 N N . ASP D 1 206 ? -4.602 -12.228 -62.667 1.00 16.46 245 ASP C N 1
ATOM 13837 C CA . ASP D 1 206 ? -4.915 -13.664 -62.360 1.00 16.75 245 ASP C CA 1
ATOM 13838 C C . ASP D 1 206 ? -5.233 -13.843 -60.862 1.00 17.01 245 ASP C C 1
ATOM 13839 O O . ASP D 1 206 ? -5.738 -14.920 -60.521 1.00 17.49 245 ASP C O 1
ATOM 13844 N N . VAL D 1 207 ? -4.900 -12.886 -59.986 1.00 16.02 246 VAL C N 1
ATOM 13845 C CA . VAL D 1 207 ? -4.908 -13.113 -58.504 1.00 15.88 246 VAL C CA 1
ATOM 13846 C C . VAL D 1 207 ? -6.294 -12.944 -57.907 1.00 15.69 246 VAL C C 1
ATOM 13847 O O . VAL D 1 207 ? -6.703 -13.788 -57.050 1.00 15.02 246 VAL C O 1
ATOM 13851 N N . VAL D 1 208 ? -6.996 -11.886 -58.232 1.00 16.65 247 VAL C N 1
ATOM 13852 C CA . VAL D 1 208 ? -8.152 -11.416 -57.440 1.00 18.23 247 VAL C CA 1
ATOM 13853 C C . VAL D 1 208 ? -9.461 -11.882 -58.043 1.00 18.81 247 VAL C C 1
ATOM 13854 O O . VAL D 1 208 ? -10.329 -12.424 -57.300 1.00 17.77 247 VAL C O 1
ATOM 13858 N N . SER D 1 209 ? -9.663 -11.589 -59.321 1.00 19.92 248 SER C N 1
ATOM 13859 C CA . SER D 1 209 ? -10.908 -11.924 -60.038 1.00 20.42 248 SER C CA 1
ATOM 13860 C C . SER D 1 209 ? -10.494 -12.472 -61.398 1.00 21.78 248 SER C C 1
ATOM 13861 O O . SER D 1 209 ? -10.223 -11.641 -62.270 1.00 19.64 248 SER C O 1
ATOM 13864 N N . ASN D 1 210 ? -10.277 -13.791 -61.492 1.00 19.99 249 ASN C N 1
ATOM 13865 C CA . ASN D 1 210 ? -9.648 -14.428 -62.659 1.00 20.88 249 ASN C CA 1
ATOM 13866 C C . ASN D 1 210 ? -10.770 -14.800 -63.664 1.00 22.34 249 ASN C C 1
ATOM 13867 O O . ASN D 1 210 ? -11.345 -15.891 -63.505 1.00 20.67 249 ASN C O 1
ATOM 13872 N N . SER D 1 211 ? -11.119 -13.916 -64.593 1.00 24.93 250 SER C N 1
ATOM 13873 C CA . SER D 1 211 ? -12.180 -14.189 -65.609 1.00 28.86 250 SER C CA 1
ATOM 13874 C C . SER D 1 211 ? -11.758 -15.265 -66.607 1.00 27.77 250 SER C C 1
ATOM 13875 O O . SER D 1 211 ? -12.649 -15.929 -67.182 1.00 29.59 250 SER C O 1
ATOM 13878 N N . TYR D 1 212 ? -10.459 -15.488 -66.796 1.00 25.82 251 TYR C N 1
ATOM 13879 C CA . TYR D 1 212 ? -9.959 -16.383 -67.865 1.00 24.90 251 TYR C CA 1
ATOM 13880 C C . TYR D 1 212 ? -10.181 -17.859 -67.492 1.00 24.38 251 TYR C C 1
ATOM 13881 O O . TYR D 1 212 ? -10.638 -18.630 -68.359 1.00 24.52 251 TYR C O 1
ATOM 13890 N N . ASN D 1 213 ? -9.891 -18.271 -66.257 1.00 20.50 252 ASN C N 1
ATOM 13891 C CA . ASN D 1 213 ? -10.030 -19.686 -65.858 1.00 19.59 252 ASN C CA 1
ATOM 13892 C C . ASN D 1 213 ? -10.587 -19.834 -64.435 1.00 18.72 252 ASN C C 1
ATOM 13893 O O . ASN D 1 213 ? -10.777 -20.999 -64.042 1.00 20.14 252 ASN C O 1
ATOM 13898 N N . GLY D 1 214 ? -10.857 -18.753 -63.699 1.00 17.67 253 GLY C N 1
ATOM 13899 C CA . GLY D 1 214 ? -11.495 -18.823 -62.372 1.00 16.68 253 GLY C CA 1
ATOM 13900 C C . GLY D 1 214 ? -10.511 -19.227 -61.287 1.00 16.20 253 GLY C C 1
ATOM 13901 O O . GLY D 1 214 ? -10.943 -19.367 -60.107 1.00 15.93 253 GLY C O 1
ATOM 13902 N N . HIS D 1 215 ? -9.207 -19.353 -61.579 1.00 16.05 254 HIS C N 1
ATOM 13903 C CA . HIS D 1 215 ? -8.211 -19.749 -60.555 1.00 17.00 254 HIS C CA 1
ATOM 13904 C C . HIS D 1 215 ? -7.719 -18.508 -59.790 1.00 18.39 254 HIS C C 1
ATOM 13905 O O . HIS D 1 215 ? -6.541 -18.170 -59.882 1.00 22.25 254 HIS C O 1
ATOM 13912 N N . ASP D 1 216 ? -8.595 -17.859 -59.038 1.00 17.17 255 ASP C N 1
ATOM 13913 C CA . ASP D 1 216 ? -8.195 -16.712 -58.219 1.00 16.83 255 ASP C CA 1
ATOM 13914 C C . ASP D 1 216 ? -8.209 -17.135 -56.732 1.00 15.26 255 ASP C C 1
ATOM 13915 O O . ASP D 1 216 ? -8.685 -18.229 -56.379 1.00 13.49 255 ASP C O 1
ATOM 13920 N N . VAL D 1 217 ? -7.669 -16.297 -55.880 1.00 14.55 256 VAL C N 1
ATOM 13921 C CA . VAL D 1 217 ? -7.523 -16.626 -54.424 1.00 14.07 256 VAL C CA 1
ATOM 13922 C C . VAL D 1 217 ? -8.883 -16.549 -53.740 1.00 13.32 256 VAL C C 1
ATOM 13923 O O . VAL D 1 217 ? -9.046 -17.223 -52.710 1.00 13.05 256 VAL C O 1
ATOM 13927 N N . ASP D 1 218 ? -9.817 -15.793 -54.269 1.00 13.39 257 ASP C N 1
ATOM 13928 C CA . ASP D 1 218 ? -11.222 -15.775 -53.797 1.00 14.83 257 ASP C CA 1
ATOM 13929 C C . ASP D 1 218 ? -11.839 -17.229 -53.889 1.00 13.88 257 ASP C C 1
ATOM 13930 O O . ASP D 1 218 ? -12.344 -17.750 -52.899 1.00 13.38 257 ASP C O 1
ATOM 13935 N N . LYS D 1 219 ? -11.674 -17.864 -55.006 1.00 13.54 258 LYS C N 1
ATOM 13936 C CA . LYS D 1 219 ? -12.114 -19.266 -55.275 1.00 14.24 258 LYS C CA 1
ATOM 13937 C C . LYS D 1 219 ? -11.433 -20.204 -54.317 1.00 13.01 258 LYS C C 1
ATOM 13938 O O . LYS D 1 219 ? -12.150 -21.039 -53.684 1.00 13.89 258 LYS C O 1
ATOM 13944 N N . MET D 1 220 ? -10.108 -20.093 -54.153 1.00 13.02 259 MET C N 1
ATOM 13945 C CA . MET D 1 220 ? -9.355 -21.021 -53.304 1.00 12.71 259 MET C CA 1
ATOM 13946 C C . MET D 1 220 ? -9.854 -20.880 -51.874 1.00 12.01 259 MET C C 1
ATOM 13947 O O . MET D 1 220 ? -10.081 -21.924 -51.202 1.00 11.69 259 MET C O 1
ATOM 13952 N N . ASP D 1 221 ? -10.099 -19.664 -51.409 1.00 11.29 260 ASP C N 1
ATOM 13953 C CA . ASP D 1 221 ? -10.547 -19.457 -50.018 1.00 11.24 260 ASP C CA 1
ATOM 13954 C C . ASP D 1 221 ? -11.945 -20.057 -49.843 1.00 10.84 260 ASP C C 1
ATOM 13955 O O . ASP D 1 221 ? -12.145 -20.747 -48.860 1.00 10.82 260 ASP C O 1
ATOM 13960 N N . TYR D 1 222 ? -12.914 -19.793 -50.727 1.00 11.50 261 TYR C N 1
ATOM 13961 C CA . TYR D 1 222 ? -14.308 -20.195 -50.447 1.00 10.84 261 TYR C CA 1
ATOM 13962 C C . TYR D 1 222 ? -14.427 -21.725 -50.561 1.00 10.71 261 TYR C C 1
ATOM 13963 O O . TYR D 1 222 ? -15.183 -22.311 -49.771 1.00 9.96 261 TYR C O 1
ATOM 13972 N N . LEU D 1 223 ? -13.664 -22.367 -51.426 1.00 10.33 262 LEU C N 1
ATOM 13973 C CA . LEU D 1 223 ? -13.727 -23.841 -51.500 1.00 11.03 262 LEU C CA 1
ATOM 13974 C C . LEU D 1 223 ? -13.273 -24.399 -50.164 1.00 11.63 262 LEU C C 1
ATOM 13975 O O . LEU D 1 223 ? -13.982 -25.333 -49.623 1.00 12.04 262 LEU C O 1
ATOM 13980 N N . LEU D 1 224 ? -12.135 -23.947 -49.631 1.00 10.94 263 LEU C N 1
ATOM 13981 C CA . LEU D 1 224 ? -11.685 -24.491 -48.347 1.00 11.28 263 LEU C CA 1
ATOM 13982 C C . LEU D 1 224 ? -12.686 -24.173 -47.240 1.00 10.53 263 LEU C C 1
ATOM 13983 O O . LEU D 1 224 ? -12.934 -25.036 -46.374 1.00 10.12 263 LEU C O 1
ATOM 13988 N N . ARG D 1 225 ? -13.124 -22.921 -47.177 1.00 9.93 264 ARG C N 1
ATOM 13989 C CA . ARG D 1 225 ? -13.955 -22.431 -46.053 1.00 9.96 264 ARG C CA 1
ATOM 13990 C C . ARG D 1 225 ? -15.335 -23.098 -46.114 1.00 9.78 264 ARG C C 1
ATOM 13991 O O . ARG D 1 225 ? -15.890 -23.475 -45.060 1.00 9.03 264 ARG C O 1
ATOM 13999 N N . ASP D 1 226 ? -15.931 -23.187 -47.280 1.00 10.26 265 ASP C N 1
ATOM 14000 C CA . ASP D 1 226 ? -17.324 -23.685 -47.461 1.00 10.44 265 ASP C CA 1
ATOM 14001 C C . ASP D 1 226 ? -17.325 -25.223 -47.289 1.00 10.95 265 ASP C C 1
ATOM 14002 O O . ASP D 1 226 ? -18.262 -25.696 -46.681 1.00 10.33 265 ASP C O 1
ATOM 14007 N N . SER D 1 227 ? -16.247 -25.899 -47.690 1.00 11.30 266 SER C N 1
ATOM 14008 C CA . SER D 1 227 ? -16.088 -27.339 -47.426 1.00 11.90 266 SER C CA 1
ATOM 14009 C C . SER D 1 227 ? -16.041 -27.568 -45.899 1.00 12.60 266 SER C C 1
ATOM 14010 O O . SER D 1 227 ? -16.692 -28.498 -45.395 1.00 11.54 266 SER C O 1
ATOM 14013 N N . LYS D 1 228 ? -15.230 -26.804 -45.191 1.00 12.60 267 LYS C N 1
ATOM 14014 C CA . LYS D 1 228 ? -15.095 -27.013 -43.731 1.00 14.29 267 LYS C CA 1
ATOM 14015 C C . LYS D 1 228 ? -16.428 -26.690 -43.051 1.00 13.20 267 LYS C C 1
ATOM 14016 O O . LYS D 1 228 ? -16.818 -27.406 -42.139 1.00 12.11 267 LYS C O 1
ATOM 14022 N N . ALA D 1 229 ? -17.097 -25.620 -43.435 1.00 11.12 268 ALA C N 1
ATOM 14023 C CA . ALA D 1 229 ? -18.351 -25.215 -42.744 1.00 11.06 268 ALA C CA 1
ATOM 14024 C C . ALA D 1 229 ? -19.479 -26.230 -43.023 1.00 11.39 268 ALA C C 1
ATOM 14025 O O . ALA D 1 229 ? -20.280 -26.475 -42.106 1.00 11.81 268 ALA C O 1
ATOM 14027 N N . SER D 1 230 ? -19.534 -26.796 -44.233 1.00 10.79 269 SER C N 1
ATOM 14028 C CA . SER D 1 230 ? -20.600 -27.721 -44.669 1.00 11.14 269 SER C CA 1
ATOM 14029 C C . SER D 1 230 ? -20.309 -29.124 -44.170 1.00 12.11 269 SER C C 1
ATOM 14030 O O . SER D 1 230 ? -21.291 -29.911 -44.101 1.00 14.21 269 SER C O 1
ATOM 14033 N N . GLY D 1 231 ? -19.051 -29.485 -43.911 1.00 12.13 270 GLY C N 1
ATOM 14034 C CA . GLY D 1 231 ? -18.631 -30.877 -43.647 1.00 12.67 270 GLY C CA 1
ATOM 14035 C C . GLY D 1 231 ? -18.679 -31.714 -44.919 1.00 14.07 270 GLY C C 1
ATOM 14036 O O . GLY D 1 231 ? -18.623 -32.952 -44.793 1.00 16.24 270 GLY C O 1
ATOM 14037 N N . VAL D 1 232 ? -18.737 -31.099 -46.131 1.00 13.69 271 VAL C N 1
ATOM 14038 C CA . VAL D 1 232 ? -18.671 -31.857 -47.386 1.00 14.11 271 VAL C CA 1
ATOM 14039 C C . VAL D 1 232 ? -17.221 -31.893 -47.865 1.00 14.76 271 VAL C C 1
ATOM 14040 O O . VAL D 1 232 ? -16.685 -30.851 -48.274 1.00 14.92 271 VAL C O 1
ATOM 14044 N N . GLY D 1 233 ? -16.630 -33.086 -47.876 1.00 15.81 272 GLY C N 1
ATOM 14045 C CA . GLY D 1 233 ? -15.231 -33.312 -48.293 1.00 15.47 272 GLY C CA 1
ATOM 14046 C C . GLY D 1 233 ? -15.007 -33.001 -49.778 1.00 14.92 272 GLY C C 1
ATOM 14047 O O . GLY D 1 233 ? -15.871 -33.289 -50.579 1.00 16.51 272 GLY C O 1
ATOM 14048 N N . ILE D 1 234 ? -13.884 -32.392 -50.114 1.00 14.38 273 ILE C N 1
ATOM 14049 C CA . ILE D 1 234 ? -13.497 -32.068 -51.533 1.00 14.67 273 ILE C CA 1
ATOM 14050 C C . ILE D 1 234 ? -12.017 -32.461 -51.655 1.00 15.64 273 ILE C C 1
ATOM 14051 O O . ILE D 1 234 ? -11.350 -32.563 -50.590 1.00 16.59 273 ILE C O 1
ATOM 14056 N N . THR D 1 235 ? -11.495 -32.541 -52.865 1.00 16.70 274 THR C N 1
ATOM 14057 C CA A THR D 1 235 ? -10.072 -32.916 -53.092 0.44 17.52 274 THR C CA 1
ATOM 14058 C CA B THR D 1 235 ? -10.077 -32.907 -53.108 0.56 17.91 274 THR C CA 1
ATOM 14059 C C . THR D 1 235 ? -9.131 -31.722 -52.871 1.00 18.40 274 THR C C 1
ATOM 14060 O O . THR D 1 235 ? -7.940 -31.967 -52.553 1.00 20.98 274 THR C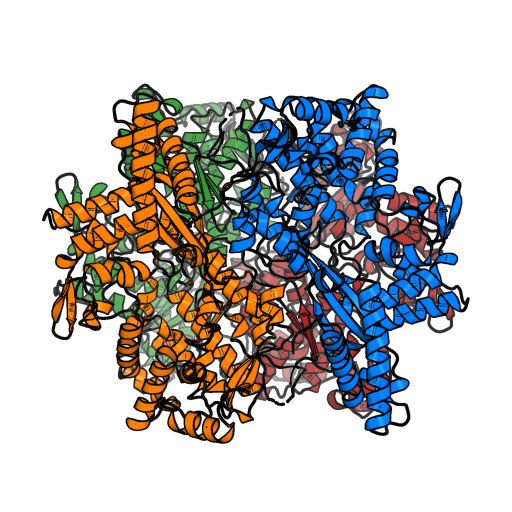 O 1
ATOM 14067 N N . PHE D 1 236 ? -9.610 -30.505 -53.094 1.00 17.40 275 PHE C N 1
ATOM 14068 C CA . PHE D 1 236 ? -8.859 -29.265 -52.830 1.00 16.91 275 PHE C CA 1
ATOM 14069 C C . PHE D 1 236 ? -8.809 -29.028 -51.327 1.00 18.25 275 PHE C C 1
ATOM 14070 O O . PHE D 1 236 ? -9.818 -28.637 -50.805 1.00 19.29 275 PHE C O 1
ATOM 14078 N N . SER D 1 237 ? -7.651 -29.230 -50.719 1.00 18.35 276 SER C N 1
ATOM 14079 C CA . SER D 1 237 ? -7.360 -29.094 -49.285 1.00 20.72 276 SER C CA 1
ATOM 14080 C C . SER D 1 237 ? -6.393 -27.934 -49.023 1.00 18.83 276 SER C C 1
ATOM 14081 O O . SER D 1 237 ? -5.793 -27.391 -49.936 1.00 18.27 276 SER C O 1
ATOM 14084 N N . GLU D 1 238 ? -6.242 -27.591 -47.745 1.00 20.63 277 GLU C N 1
ATOM 14085 C CA . GLU D 1 238 ? -5.290 -26.545 -47.274 1.00 23.77 277 GLU C CA 1
ATOM 14086 C C . GLU D 1 238 ? -3.875 -26.920 -47.763 1.00 22.69 277 GLU C C 1
ATOM 14087 O O . GLU D 1 238 ? -3.104 -26.033 -48.155 1.00 22.47 277 GLU C O 1
ATOM 14093 N N . SER D 1 239 ? -3.567 -28.201 -47.793 1.00 21.73 278 SER C N 1
ATOM 14094 C CA . SER D 1 239 ? -2.237 -28.716 -48.224 1.00 23.49 278 SER C CA 1
ATOM 14095 C C . SER D 1 239 ? -2.078 -28.589 -49.737 1.00 19.67 278 SER C C 1
ATOM 14096 O O . SER D 1 239 ? -0.993 -28.312 -50.194 1.00 19.07 278 SER C O 1
ATOM 14099 N N . THR D 1 240 ? -3.153 -28.802 -50.484 1.00 17.48 279 THR C N 1
ATOM 14100 C CA . THR D 1 240 ? -3.198 -28.540 -51.929 1.00 17.25 279 THR C CA 1
ATOM 14101 C C . THR D 1 240 ? -2.873 -27.068 -52.206 1.00 15.80 279 THR C C 1
ATOM 14102 O O . THR D 1 240 ? -2.028 -26.791 -53.073 1.00 14.79 279 THR C O 1
ATOM 14106 N N . LEU D 1 241 ? -3.460 -26.179 -51.437 1.00 15.04 280 LEU C N 1
ATOM 14107 C CA . LEU D 1 241 ? -3.248 -24.724 -51.595 1.00 16.08 280 LEU C CA 1
ATOM 14108 C C . LEU D 1 241 ? -1.768 -24.412 -51.363 1.00 16.61 280 LEU C C 1
ATOM 14109 O O . LEU D 1 241 ? -1.151 -23.685 -52.155 1.00 14.48 280 LEU C O 1
ATOM 14114 N N . GLU D 1 242 ? -1.186 -24.944 -50.307 1.00 19.16 281 GLU C N 1
ATOM 14115 C CA . GLU D 1 242 ? 0.249 -24.716 -49.993 1.00 22.34 281 GLU C CA 1
ATOM 14116 C C . GLU D 1 242 ? 1.133 -25.308 -51.111 1.00 21.07 281 GLU C C 1
ATOM 14117 O O . GLU D 1 242 ? 2.118 -24.680 -51.507 1.00 18.13 281 GLU C O 1
ATOM 14123 N N . ARG D 1 243 ? 0.774 -26.463 -51.663 1.00 18.83 282 ARG C N 1
ATOM 14124 C CA . ARG D 1 243 ? 1.487 -27.011 -52.828 1.00 19.08 282 ARG C CA 1
ATOM 14125 C C . ARG D 1 243 ? 1.478 -25.997 -53.989 1.00 18.63 282 ARG C C 1
ATOM 14126 O O . ARG D 1 243 ? 2.551 -25.801 -54.587 1.00 19.79 282 ARG C O 1
ATOM 14134 N N . LEU D 1 244 ? 0.321 -25.411 -54.345 1.00 16.59 283 LEU C N 1
ATOM 14135 C CA . LEU D 1 244 ? 0.254 -24.407 -55.442 1.00 17.68 283 LEU C CA 1
ATOM 14136 C C . LEU D 1 244 ? 1.146 -23.218 -55.133 1.00 17.38 283 LEU C C 1
ATOM 14137 O O . LEU D 1 244 ? 1.927 -22.816 -56.009 1.00 18.07 283 LEU C O 1
ATOM 14142 N N . PHE D 1 245 ? 1.111 -22.713 -53.894 1.00 17.19 284 PHE C N 1
ATOM 14143 C CA . PHE D 1 245 ? 1.890 -21.534 -53.489 1.00 18.02 284 PHE C CA 1
ATOM 14144 C C . PHE D 1 245 ? 3.392 -21.855 -53.495 1.00 17.06 284 PHE C C 1
ATOM 14145 O O . PHE D 1 245 ? 4.188 -20.926 -53.668 1.00 16.95 284 PHE C O 1
ATOM 14153 N N . ASN D 1 246 ? 3.788 -23.091 -53.302 1.00 16.96 285 ASN C N 1
ATOM 14154 C CA . ASN D 1 246 ? 5.214 -23.495 -53.351 1.00 17.95 285 ASN C CA 1
ATOM 14155 C C . ASN D 1 246 ? 5.648 -23.823 -54.798 1.00 17.74 285 ASN C C 1
ATOM 14156 O O . ASN D 1 246 ? 6.861 -24.104 -54.974 1.00 18.00 285 ASN C O 1
ATOM 14161 N N . HIS D 1 247 ? 4.746 -23.779 -55.777 1.00 17.67 286 HIS C N 1
ATOM 14162 C CA . HIS D 1 247 ? 5.062 -24.169 -57.181 1.00 19.08 286 HIS C CA 1
ATOM 14163 C C . HIS D 1 247 ? 4.449 -23.178 -58.164 1.00 18.24 286 HIS C C 1
ATOM 14164 O O . HIS D 1 247 ? 3.830 -23.608 -59.127 1.00 18.05 286 HIS C O 1
ATOM 14171 N N . VAL D 1 248 ? 4.534 -21.902 -57.865 1.00 18.11 287 VAL C N 1
ATOM 14172 C CA . VAL D 1 248 ? 3.880 -20.827 -58.663 1.00 18.74 287 VAL C CA 1
ATOM 14173 C C . VAL D 1 248 ? 4.968 -19.896 -59.181 1.00 19.51 287 VAL C C 1
ATOM 14174 O O . VAL D 1 248 ? 5.949 -19.603 -58.460 1.00 17.35 287 VAL C O 1
ATOM 14178 N N . ARG D 1 249 ? 4.826 -19.464 -60.433 1.00 21.18 288 ARG C N 1
ATOM 14179 C CA . ARG D 1 249 ? 5.748 -18.480 -61.053 1.00 23.59 288 ARG C CA 1
ATOM 14180 C C . ARG D 1 249 ? 4.973 -17.647 -62.066 1.00 22.55 288 ARG C C 1
ATOM 14181 O O . ARG D 1 249 ? 3.951 -18.115 -62.572 1.00 21.33 288 ARG C O 1
ATOM 14189 N N . VAL D 1 250 ? 5.517 -16.499 -62.398 1.00 20.52 289 VAL C N 1
ATOM 14190 C CA . VAL D 1 250 ? 5.034 -15.700 -63.550 1.00 19.93 289 VAL C CA 1
ATOM 14191 C C . VAL D 1 250 ? 5.835 -16.080 -64.758 1.00 20.02 289 VAL C C 1
ATOM 14192 O O . VAL D 1 250 ? 7.061 -16.078 -64.654 1.00 21.26 289 VAL C O 1
ATOM 14196 N N . VAL D 1 251 ? 5.156 -16.413 -65.840 1.00 19.82 290 VAL C N 1
ATOM 14197 C CA . VAL D 1 251 ? 5.786 -16.809 -67.125 1.00 20.64 290 VAL C CA 1
ATOM 14198 C C . VAL D 1 251 ? 5.120 -16.013 -68.258 1.00 22.43 290 VAL C C 1
ATOM 14199 O O . VAL D 1 251 ? 4.044 -15.399 -68.052 1.00 21.12 290 VAL C O 1
ATOM 14203 N N . ILE D 1 252 ? 5.686 -16.128 -69.452 1.00 24.13 291 ILE C N 1
ATOM 14204 C CA . ILE D 1 252 ? 5.115 -15.563 -70.699 1.00 27.05 291 ILE C CA 1
ATOM 14205 C C . ILE D 1 252 ? 4.068 -16.541 -71.259 1.00 26.25 291 ILE C C 1
ATOM 14206 O O . ILE D 1 252 ? 4.380 -17.743 -71.369 1.00 25.33 291 ILE C O 1
ATOM 14211 N N . ASP D 1 253 ? 2.865 -16.043 -71.540 1.00 25.64 292 ASP C N 1
ATOM 14212 C CA . ASP D 1 253 ? 1.784 -16.748 -72.256 1.00 28.61 292 ASP C CA 1
ATOM 14213 C C . ASP D 1 253 ? 2.247 -16.986 -73.705 1.00 29.71 292 ASP C C 1
ATOM 14214 O O . ASP D 1 253 ? 2.498 -16.032 -74.399 1.00 26.34 292 ASP C O 1
ATOM 14219 N N . PRO D 1 254 ? 2.345 -18.240 -74.203 1.00 31.70 293 PRO C N 1
ATOM 14220 C CA . PRO D 1 254 ? 2.833 -18.510 -75.566 1.00 34.99 293 PRO C CA 1
ATOM 14221 C C . PRO D 1 254 ? 1.867 -17.999 -76.652 1.00 35.79 293 PRO C C 1
ATOM 14222 O O . PRO D 1 254 ? 2.252 -17.979 -77.762 1.00 39.22 293 PRO C O 1
ATOM 14226 N N . ASN D 1 255 ? 0.652 -17.587 -76.295 1.00 37.42 294 ASN C N 1
ATOM 14227 C CA . ASN D 1 255 ? -0.397 -17.145 -77.250 1.00 41.58 294 ASN C CA 1
ATOM 14228 C C . ASN D 1 255 ? -0.502 -15.620 -77.325 1.00 43.60 294 ASN C C 1
ATOM 14229 O O . ASN D 1 255 ? -0.916 -15.134 -78.391 1.00 55.24 294 ASN C O 1
ATOM 14234 N N . SER D 1 256 ? -0.117 -14.883 -76.279 1.00 35.60 295 SER C N 1
ATOM 14235 C CA . SER D 1 256 ? -0.280 -13.411 -76.235 1.00 33.75 295 SER C CA 1
ATOM 14236 C C . SER D 1 256 ? 1.045 -12.703 -76.000 1.00 32.32 295 SER C C 1
ATOM 14237 O O . SER D 1 256 ? 1.120 -11.501 -76.289 1.00 35.37 295 SER C O 1
ATOM 14240 N N . GLY D 1 257 ? 2.047 -13.373 -75.457 1.00 30.55 296 GLY C N 1
ATOM 14241 C CA . GLY D 1 257 ? 3.262 -12.691 -74.972 1.00 31.48 296 GLY C CA 1
ATOM 14242 C C . GLY D 1 257 ? 3.082 -11.978 -73.625 1.00 30.80 296 GLY C C 1
ATOM 14243 O O . GLY D 1 257 ? 4.084 -11.446 -73.141 1.00 32.19 296 GLY C O 1
ATOM 14244 N N . LEU D 1 258 ? 1.888 -11.975 -73.018 1.00 28.19 297 LEU C N 1
ATOM 14245 C CA . LEU D 1 258 ? 1.681 -11.338 -71.686 1.00 27.01 297 LEU C CA 1
ATOM 14246 C C . LEU D 1 258 ? 2.133 -12.243 -70.526 1.00 25.88 297 LEU C C 1
ATOM 14247 O O . LEU D 1 258 ? 2.164 -13.478 -70.660 1.00 24.98 297 LEU C O 1
ATOM 14252 N N . LYS D 1 259 ? 2.537 -11.607 -69.446 1.00 24.84 298 LYS C N 1
ATOM 14253 C CA . LYS D 1 259 ? 2.956 -12.294 -68.198 1.00 24.34 298 LYS C CA 1
ATOM 14254 C C . LYS D 1 259 ? 1.703 -12.842 -67.524 1.00 22.21 298 LYS C C 1
ATOM 14255 O O . LYS D 1 259 ? 0.708 -12.100 -67.431 1.00 21.26 298 LYS C O 1
ATOM 14261 N N . ARG D 1 260 ? 1.775 -14.107 -67.096 1.00 21.02 299 ARG C N 1
ATOM 14262 C CA . ARG D 1 260 ? 0.654 -14.819 -66.476 1.00 20.96 299 ARG C CA 1
ATOM 14263 C C . ARG D 1 260 ? 1.172 -15.648 -65.294 1.00 20.74 299 ARG C C 1
ATOM 14264 O O . ARG D 1 260 ? 2.334 -16.088 -65.294 1.00 20.60 299 ARG C O 1
ATOM 14272 N N . ILE D 1 261 ? 0.318 -15.849 -64.299 1.00 18.45 300 ILE C N 1
ATOM 14273 C CA . ILE D 1 261 ? 0.578 -16.805 -63.205 1.00 18.12 300 ILE C CA 1
ATOM 14274 C C . ILE D 1 261 ? 0.528 -18.235 -63.746 1.00 17.14 300 ILE C C 1
ATOM 14275 O O . ILE D 1 261 ? -0.509 -18.650 -64.304 1.00 16.39 300 ILE C O 1
ATOM 14280 N N . ALA D 1 262 ? 1.597 -19.007 -63.527 1.00 16.79 301 ALA C N 1
ATOM 14281 C CA . ALA D 1 262 ? 1.642 -20.419 -63.915 1.00 15.66 301 ALA C CA 1
ATOM 14282 C C . ALA D 1 262 ? 1.984 -21.280 -62.711 1.00 15.74 301 ALA C C 1
ATOM 14283 O O . ALA D 1 262 ? 2.596 -20.762 -61.758 1.00 15.91 301 ALA C O 1
ATOM 14285 N N . TYR D 1 263 ? 1.642 -22.554 -62.811 1.00 15.50 302 TYR C N 1
ATOM 14286 C CA . TYR D 1 263 ? 1.949 -23.583 -61.798 1.00 15.73 302 TYR C CA 1
ATOM 14287 C C . TYR D 1 263 ? 2.851 -24.635 -62.400 1.00 16.19 302 TYR C C 1
ATOM 14288 O O . TYR D 1 263 ? 2.786 -24.871 -63.602 1.00 16.60 302 TYR C O 1
ATOM 14297 N N . SER D 1 264 ? 3.660 -25.282 -61.571 1.00 15.96 303 SER C N 1
ATOM 14298 C CA . SER D 1 264 ? 4.457 -26.440 -62.038 1.00 15.85 303 SER C CA 1
ATOM 14299 C C . SER D 1 264 ? 3.502 -27.475 -62.644 1.00 16.41 303 SER C C 1
ATOM 14300 O O . SER D 1 264 ? 2.385 -27.719 -62.080 1.00 15.27 303 SER C O 1
ATOM 14303 N N . ILE D 1 265 ? 3.893 -28.085 -63.764 1.00 16.59 304 ILE C N 1
ATOM 14304 C CA . ILE D 1 265 ? 3.083 -29.145 -64.423 1.00 16.80 304 ILE C CA 1
ATOM 14305 C C . ILE D 1 265 ? 2.888 -30.307 -63.437 1.00 16.97 304 ILE C C 1
ATOM 14306 O O . ILE D 1 265 ? 1.901 -31.014 -63.569 1.00 15.42 304 ILE C O 1
ATOM 14311 N N . LYS D 1 266 ? 3.744 -30.483 -62.436 1.00 18.05 305 LYS C N 1
ATOM 14312 C CA . LYS D 1 266 ? 3.522 -31.572 -61.450 1.00 20.95 305 LYS C CA 1
ATOM 14313 C C . LYS D 1 266 ? 2.256 -31.289 -60.628 1.00 19.87 305 LYS C C 1
ATOM 14314 O O . LYS D 1 266 ? 1.744 -32.251 -60.112 1.00 19.30 305 LYS C O 1
ATOM 14320 N N . CYS D 1 267 ? 1.714 -30.068 -60.629 1.00 19.27 306 CYS C N 1
ATOM 14321 C CA . CYS D 1 267 ? 0.475 -29.678 -59.899 1.00 18.80 306 CYS C CA 1
ATOM 14322 C C . CYS D 1 267 ? -0.800 -29.674 -60.770 1.00 18.87 306 CYS C C 1
ATOM 14323 O O . CYS D 1 267 ? -1.835 -29.226 -60.280 1.00 19.20 306 CYS C O 1
ATOM 14326 N N . ILE D 1 268 ? -0.774 -30.176 -62.005 1.00 18.61 307 ILE C N 1
ATOM 14327 C CA . ILE D 1 268 ? -1.980 -30.122 -62.873 1.00 18.43 307 ILE C CA 1
ATOM 14328 C C . ILE D 1 268 ? -3.170 -30.765 -62.157 1.00 19.09 307 ILE C C 1
ATOM 14329 O O . ILE D 1 268 ? -4.256 -30.176 -62.230 1.00 19.24 307 ILE C O 1
ATOM 14334 N N . GLY D 1 269 ? -3.010 -31.928 -61.528 1.00 19.38 308 GLY C N 1
ATOM 14335 C CA . GLY D 1 269 ? -4.142 -32.557 -60.792 1.00 21.71 308 GLY C CA 1
ATOM 14336 C C . GLY D 1 269 ? -4.685 -31.680 -59.655 1.00 21.94 308 GLY C C 1
ATOM 14337 O O . GLY D 1 269 ? -5.900 -31.688 -59.395 1.00 22.58 308 GLY C O 1
ATOM 14338 N N . ASP D 1 270 ? -3.800 -30.951 -58.981 1.00 21.90 309 ASP C N 1
ATOM 14339 C CA . ASP D 1 270 ? -4.108 -30.045 -57.849 1.00 21.66 309 ASP C CA 1
ATOM 14340 C C . ASP D 1 270 ? -4.934 -28.874 -58.423 1.00 22.14 309 ASP C C 1
ATOM 14341 O O . ASP D 1 270 ? -5.931 -28.465 -57.755 1.00 20.21 309 ASP C O 1
ATOM 14346 N N . LEU D 1 271 ? -4.623 -28.388 -59.636 1.00 20.98 310 LEU C N 1
ATOM 14347 C CA . LEU D 1 271 ? -5.428 -27.306 -60.276 1.00 20.79 310 LEU C CA 1
ATOM 14348 C C . LEU D 1 271 ? -6.770 -27.859 -60.729 1.00 19.06 310 LEU C C 1
ATOM 14349 O O . LEU D 1 271 ? -7.782 -27.133 -60.575 1.00 18.97 310 LEU C O 1
ATOM 14354 N N . LYS D 1 272 ? -6.800 -29.050 -61.322 1.00 19.12 311 LYS C N 1
ATOM 14355 C CA . LYS D 1 272 ? -8.079 -29.649 -61.786 1.00 20.00 311 LYS C CA 1
ATOM 14356 C C . LYS D 1 272 ? -9.085 -29.757 -60.595 1.00 18.73 311 LYS C C 1
ATOM 14357 O O . LYS D 1 272 ? -10.306 -29.545 -60.784 1.00 18.70 311 LYS C O 1
ATOM 14363 N N . ALA D 1 273 ? -8.576 -30.000 -59.379 1.00 17.93 312 ALA C N 1
ATOM 14364 C CA . ALA D 1 273 ? -9.394 -30.160 -58.166 1.00 17.44 312 ALA C CA 1
ATOM 14365 C C . ALA D 1 273 ? -10.197 -28.885 -57.888 1.00 17.40 312 ALA C C 1
ATOM 14366 O O . ALA D 1 273 ? -11.232 -28.995 -57.220 1.00 17.75 312 ALA C O 1
ATOM 14368 N N . ILE D 1 274 ? -9.759 -27.725 -58.354 1.00 17.71 313 ILE C N 1
ATOM 14369 C CA . ILE D 1 274 ? -10.476 -26.466 -58.040 1.00 17.26 313 ILE C CA 1
ATOM 14370 C C . ILE D 1 274 ? -11.837 -26.503 -58.728 1.00 17.58 313 ILE C C 1
ATOM 14371 O O . ILE D 1 274 ? -12.865 -26.353 -58.047 1.00 16.09 313 ILE C O 1
ATOM 14376 N N . GLY D 1 275 ? -11.879 -26.670 -60.063 1.00 17.58 314 GLY C N 1
ATOM 14377 C CA . GLY D 1 275 ? -13.153 -26.748 -60.798 1.00 16.72 314 GLY C CA 1
ATOM 14378 C C . GLY D 1 275 ? -14.019 -27.932 -60.372 1.00 16.02 314 GLY C C 1
ATOM 14379 O O . GLY D 1 275 ? -15.250 -27.740 -60.202 1.00 16.31 314 GLY C O 1
ATOM 14380 N N . ASP D 1 276 ? -13.447 -29.095 -60.158 1.00 16.18 315 ASP C N 1
ATOM 14381 C CA . ASP D 1 276 ? -14.231 -30.279 -59.721 1.00 16.78 315 ASP C CA 1
ATOM 14382 C C . ASP D 1 276 ? -14.863 -29.989 -58.342 1.00 15.62 315 ASP C C 1
ATOM 14383 O O . ASP D 1 276 ? -16.050 -30.333 -58.151 1.00 15.44 315 ASP C O 1
ATOM 14388 N N . SER D 1 277 ? -14.126 -29.342 -57.418 1.00 14.17 316 SER C N 1
ATOM 14389 C CA . SER D 1 277 ? -14.610 -29.038 -56.056 1.00 13.90 316 SER C CA 1
ATOM 14390 C C . SER D 1 277 ? -15.729 -27.996 -56.130 1.00 13.84 316 SER C C 1
ATOM 14391 O O . SER D 1 277 ? -16.746 -28.120 -55.412 1.00 13.13 316 SER C O 1
ATOM 14394 N N . ARG D 1 278 ? -15.614 -27.050 -57.059 1.00 13.90 317 ARG C N 1
ATOM 14395 C CA . ARG D 1 278 ? -16.692 -26.055 -57.245 1.00 14.66 317 ARG C CA 1
ATOM 14396 C C . ARG D 1 278 ? -18.005 -26.771 -57.620 1.00 14.30 317 ARG C C 1
ATOM 14397 O O . ARG D 1 278 ? -19.049 -26.507 -57.015 1.00 13.82 317 ARG C O 1
ATOM 14405 N N . GLN D 1 279 ? -17.967 -27.625 -58.638 1.00 14.44 318 GLN C N 1
ATOM 14406 C CA . GLN D 1 279 ? -19.189 -28.353 -59.094 1.00 14.36 318 GLN C CA 1
ATOM 14407 C C . GLN D 1 279 ? -19.758 -29.189 -57.943 1.00 14.14 318 GLN C C 1
ATOM 14408 O O . GLN D 1 279 ? -2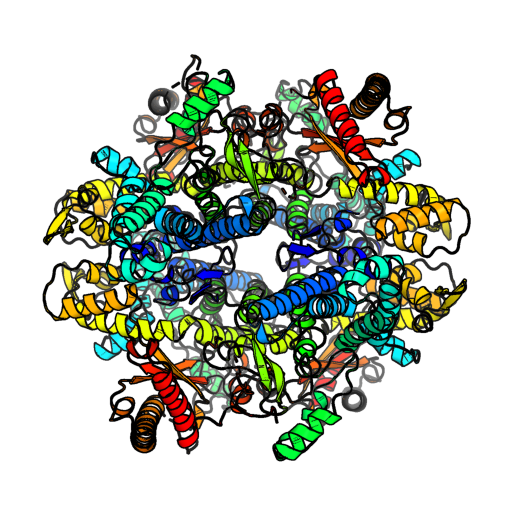0.963 -29.194 -57.773 1.00 13.13 318 GLN C O 1
ATOM 14414 N N . GLU D 1 280 ? -18.903 -29.907 -57.214 1.00 15.49 319 GLU C N 1
ATOM 14415 C CA . GLU D 1 280 ? -19.339 -30.747 -56.055 1.00 16.54 319 GLU C CA 1
ATOM 14416 C C . GLU D 1 280 ? -20.063 -29.880 -55.008 1.00 14.86 319 GLU C C 1
ATOM 14417 O O . GLU D 1 280 ? -21.154 -30.274 -54.543 1.00 14.54 319 GLU C O 1
ATOM 14423 N N . LEU D 1 281 ? -19.532 -28.730 -54.641 1.00 13.80 320 LEU C N 1
ATOM 14424 C CA . LEU D 1 281 ? -20.167 -27.924 -53.583 1.00 13.41 320 LEU C CA 1
ATOM 14425 C C . LEU D 1 281 ? -21.462 -27.297 -54.116 1.00 13.14 320 LEU C C 1
ATOM 14426 O O . LEU D 1 281 ? -22.438 -27.161 -53.359 1.00 11.79 320 LEU C O 1
ATOM 14431 N N . HIS D 1 282 ? -21.546 -26.990 -55.416 1.00 13.24 321 HIS C N 1
ATOM 14432 C CA . HIS D 1 282 ? -22.831 -26.547 -56.010 1.00 13.66 321 HIS C CA 1
ATOM 14433 C C . HIS D 1 282 ? -23.871 -27.663 -55.910 1.00 14.27 321 HIS C C 1
ATOM 14434 O O . HIS D 1 282 ? -25.016 -27.364 -55.542 1.00 14.04 321 HIS C O 1
ATOM 14441 N N . SER D 1 283 ? -23.521 -28.903 -56.244 1.00 14.59 322 SER C N 1
ATOM 14442 C CA . SER D 1 283 ? -24.465 -30.033 -56.305 1.00 16.74 322 SER C CA 1
ATOM 14443 C C . SER D 1 283 ? -24.905 -30.391 -54.888 1.00 16.75 322 SER C C 1
ATOM 14444 O O . SER D 1 283 ? -26.109 -30.625 -54.695 1.00 17.51 322 SER C O 1
ATOM 14447 N N . LYS D 1 284 ? -23.951 -30.472 -53.963 1.00 14.50 323 LYS C N 1
ATOM 14448 C CA . LYS D 1 284 ? -24.255 -30.978 -52.618 1.00 15.03 323 LYS C CA 1
ATOM 14449 C C . LYS D 1 284 ? -24.751 -29.859 -51.693 1.00 13.40 323 LYS C C 1
ATOM 14450 O O . LYS D 1 284 ? -25.531 -30.172 -50.773 1.00 12.05 323 LYS C O 1
ATOM 14456 N N . VAL D 1 285 ? -24.231 -28.627 -51.842 1.00 12.42 324 VAL C N 1
ATOM 14457 C CA . VAL D 1 285 ? -24.443 -27.589 -50.819 1.00 11.56 324 VAL C CA 1
ATOM 14458 C C . VAL D 1 285 ? -25.250 -26.435 -51.402 1.00 11.40 324 VAL C C 1
ATOM 14459 O O . VAL D 1 285 ? -26.406 -26.206 -50.971 1.00 11.67 324 VAL C O 1
ATOM 14463 N N . TYR D 1 286 ? -24.654 -25.631 -52.264 1.00 11.80 325 TYR C N 1
ATOM 14464 C CA . TYR D 1 286 ? -25.254 -24.336 -52.651 1.00 11.68 325 TYR C CA 1
ATOM 14465 C C . TYR D 1 286 ? -26.595 -24.517 -53.341 1.00 13.17 325 TYR C C 1
ATOM 14466 O O . TYR D 1 286 ? -27.458 -23.653 -53.183 1.00 13.58 325 TYR C O 1
ATOM 14475 N N . GLN D 1 287 ? -26.755 -25.555 -54.168 1.00 13.11 326 GLN C N 1
ATOM 14476 C CA . GLN D 1 287 ? -28.019 -25.813 -54.883 1.00 14.18 326 GLN C CA 1
ATOM 14477 C C . GLN D 1 287 ? -28.625 -27.120 -54.364 1.00 13.89 326 GLN C C 1
ATOM 14478 O O . GLN D 1 287 ? -29.429 -27.734 -55.098 1.00 14.03 326 GLN C O 1
ATOM 14484 N N . HIS D 1 288 ? -28.430 -27.437 -53.076 1.00 11.95 327 HIS C N 1
ATOM 14485 C CA . HIS D 1 288 ? -29.270 -28.437 -52.385 1.00 11.65 327 HIS C CA 1
ATOM 14486 C C . HIS D 1 288 ? -30.749 -28.162 -52.666 1.00 11.82 327 HIS C C 1
ATOM 14487 O O . HIS D 1 288 ? -31.191 -27.014 -52.574 1.00 11.03 327 HIS C O 1
ATOM 14494 N N . LYS D 1 289 ? -31.525 -29.194 -52.975 1.00 12.24 328 LYS C N 1
ATOM 14495 C CA . LYS D 1 289 ? -32.926 -29.010 -53.414 1.00 13.39 328 LYS C CA 1
ATOM 14496 C C . LYS D 1 289 ? -33.803 -28.428 -52.337 1.00 13.23 328 LYS C C 1
ATOM 14497 O O . LYS D 1 289 ? -34.651 -27.588 -52.685 1.00 13.36 328 LYS C O 1
ATOM 14503 N N . ALA D 1 290 ? -33.596 -28.750 -51.040 1.00 12.82 329 ALA C N 1
ATOM 14504 C CA . ALA D 1 290 ? -34.392 -28.113 -49.960 1.00 13.07 329 ALA C CA 1
ATOM 14505 C C . ALA D 1 290 ? -34.005 -26.622 -49.811 1.00 13.43 329 ALA C C 1
ATOM 14506 O O . ALA D 1 290 ? -34.897 -25.789 -49.541 1.00 14.02 329 ALA C O 1
ATOM 14508 N N . VAL D 1 291 ? -32.750 -26.256 -49.999 1.00 13.84 330 VAL C N 1
ATOM 14509 C CA . VAL D 1 291 ? -32.351 -24.808 -50.025 1.00 14.14 330 VAL C CA 1
ATOM 14510 C C . VAL D 1 291 ? -33.131 -24.133 -51.152 1.00 14.84 330 VAL C C 1
ATOM 14511 O O . VAL D 1 291 ? -33.686 -23.036 -50.915 1.00 15.36 330 VAL C O 1
ATOM 14515 N N . ARG D 1 292 ? -33.169 -24.718 -52.354 1.00 15.53 331 ARG C N 1
ATOM 14516 C CA . ARG D 1 292 ? -33.909 -24.091 -53.485 1.00 19.27 331 ARG C CA 1
ATOM 14517 C C . ARG D 1 292 ? -35.392 -23.898 -53.155 1.00 18.60 331 ARG C C 1
ATOM 14518 O O . ARG D 1 292 ? -35.938 -22.790 -53.429 1.00 17.29 331 ARG C O 1
ATOM 14526 N N . PHE D 1 293 ? -36.017 -24.873 -52.513 1.00 19.44 332 PHE C N 1
ATOM 14527 C CA . PHE D 1 293 ? -37.437 -24.726 -52.103 1.00 21.05 332 PHE C CA 1
ATOM 14528 C C . PHE D 1 293 ? -37.567 -23.514 -51.179 1.00 20.37 332 PHE C C 1
ATOM 14529 O O . PHE D 1 293 ? -38.506 -22.708 -51.381 1.00 23.38 332 PHE C O 1
ATOM 14537 N N . MET D 1 294 ? -36.695 -23.372 -50.153 1.00 18.34 333 MET C N 1
ATOM 14538 C CA . MET D 1 294 ? -36.836 -22.264 -49.203 1.00 18.56 333 MET C CA 1
ATOM 14539 C C . MET D 1 294 ? -36.461 -20.940 -49.895 1.00 17.98 333 MET C C 1
ATOM 14540 O O . MET D 1 294 ? -37.115 -19.913 -49.563 1.00 16.49 333 MET C O 1
ATOM 14545 N N . GLU D 1 295 ? -35.549 -20.934 -50.868 1.00 18.00 334 GLU C N 1
ATOM 14546 C CA . GLU D 1 295 ? -35.275 -19.687 -51.655 1.00 20.35 334 GLU C CA 1
ATOM 14547 C C . GLU D 1 295 ? -36.548 -19.130 -52.288 1.00 19.70 334 GLU C C 1
ATOM 14548 O O . GLU D 1 295 ? -36.717 -17.908 -52.284 1.00 19.66 334 GLU C O 1
ATOM 14554 N N . THR D 1 296 ? -37.438 -19.965 -52.820 1.00 20.77 335 THR C N 1
ATOM 14555 C CA . THR D 1 296 ? -38.678 -19.476 -53.515 1.00 22.42 335 THR C CA 1
ATOM 14556 C C . THR D 1 296 ? -39.536 -18.723 -52.503 1.00 20.02 335 THR C C 1
ATOM 14557 O O . THR D 1 296 ? -40.076 -17.677 -52.856 1.00 19.48 335 THR C O 1
ATOM 14561 N N . LEU D 1 297 ? -39.602 -19.199 -51.257 1.00 19.38 336 LEU C N 1
ATOM 14562 C CA . LEU D 1 297 ? -40.400 -18.517 -50.196 1.00 19.06 336 LEU C CA 1
ATOM 14563 C C . LEU D 1 297 ? -39.735 -17.181 -49.836 1.00 18.11 336 LEU C C 1
ATOM 14564 O O . LEU D 1 297 ? -40.439 -16.185 -49.737 1.00 18.16 336 LEU C O 1
ATOM 14569 N N . MET D 1 298 ? -38.416 -17.173 -49.663 1.00 17.14 337 MET C N 1
ATOM 14570 C CA . MET D 1 298 ? -37.671 -15.949 -49.288 1.00 17.81 337 MET C CA 1
ATOM 14571 C C . MET D 1 298 ? -37.810 -14.883 -50.397 1.00 19.05 337 MET C C 1
ATOM 14572 O O . MET D 1 298 ? -38.122 -13.723 -50.048 1.00 18.25 337 MET C O 1
ATOM 14577 N N . VAL D 1 299 ? -37.660 -15.260 -51.670 1.00 18.59 338 VAL C N 1
ATOM 14578 C CA . VAL D 1 299 ? -37.800 -14.268 -52.784 1.00 20.16 338 VAL C CA 1
ATOM 14579 C C . VAL D 1 299 ? -39.220 -13.678 -52.774 1.00 19.88 338 VAL C C 1
ATOM 14580 O O . VAL D 1 299 ? -39.380 -12.496 -52.959 1.00 20.54 338 VAL C O 1
ATOM 14584 N N . ASP D 1 300 ? -40.248 -14.490 -52.638 1.00 22.40 339 ASP C N 1
ATOM 14585 C CA . ASP D 1 300 ? -41.655 -14.005 -52.568 1.00 24.65 339 ASP C CA 1
ATOM 14586 C C . ASP D 1 300 ? -41.798 -12.998 -51.426 1.00 22.14 339 ASP C C 1
ATOM 14587 O O . ASP D 1 300 ? -42.428 -11.965 -51.617 1.00 21.29 339 ASP C O 1
ATOM 14592 N N . ALA D 1 301 ? -41.244 -13.288 -50.246 1.00 21.83 340 ALA C N 1
ATOM 14593 C CA . ALA D 1 301 ? -41.336 -12.369 -49.081 1.00 19.80 340 ALA C CA 1
ATOM 14594 C C . ALA D 1 301 ? -40.623 -11.054 -49.434 1.00 18.62 340 ALA C C 1
ATOM 14595 O O . ALA D 1 301 ? -41.144 -9.976 -49.129 1.00 16.91 340 ALA C O 1
ATOM 14597 N N . LEU D 1 302 ? -39.427 -11.125 -49.992 1.00 18.11 341 LEU C N 1
ATOM 14598 C CA . LEU D 1 302 ? -38.645 -9.884 -50.300 1.00 19.28 341 LEU C CA 1
ATOM 14599 C C . LEU D 1 302 ? -39.423 -9.051 -51.330 1.00 19.78 341 LEU C C 1
ATOM 14600 O O . LEU D 1 302 ? -39.489 -7.801 -51.179 1.00 19.38 341 LEU C O 1
ATOM 14605 N N . ILE D 1 303 ? -40.001 -9.688 -52.339 1.00 20.70 342 ILE C N 1
ATOM 14606 C CA . ILE D 1 303 ? -40.768 -8.958 -53.389 1.00 22.39 342 ILE C CA 1
ATOM 14607 C C . ILE D 1 303 ? -41.978 -8.313 -52.743 1.00 23.01 342 ILE C C 1
ATOM 14608 O O . ILE D 1 303 ? -42.259 -7.135 -53.013 1.00 22.76 342 ILE C O 1
ATOM 14613 N N . ASN D 1 304 ? -42.687 -9.050 -51.893 1.00 21.75 343 ASN C N 1
ATOM 14614 C CA . ASN D 1 304 ? -43.940 -8.534 -51.282 1.00 22.83 343 ASN C CA 1
ATOM 14615 C C . ASN D 1 304 ? -43.639 -7.437 -50.269 1.00 22.62 343 ASN C C 1
ATOM 14616 O O . ASN D 1 304 ? -44.486 -6.516 -50.156 1.00 23.85 343 ASN C O 1
ATOM 14621 N N . ALA D 1 305 ? -42.540 -7.544 -49.519 1.00 21.64 344 ALA C N 1
ATOM 14622 C CA . ALA D 1 305 ? -42.213 -6.571 -48.459 1.00 23.32 344 ALA C CA 1
ATOM 14623 C C . ALA D 1 305 ? -41.444 -5.362 -49.024 1.00 25.08 344 ALA C C 1
ATOM 14624 O O . ALA D 1 305 ? -41.399 -4.337 -48.352 1.00 26.96 344 ALA C O 1
ATOM 14626 N N . GLY D 1 306 ? -40.876 -5.495 -50.204 1.00 27.14 345 GLY C N 1
ATOM 14627 C CA . GLY D 1 306 ? -39.828 -4.616 -50.729 1.00 31.04 345 GLY C CA 1
ATOM 14628 C C . GLY D 1 306 ? -40.180 -3.137 -50.749 1.00 31.24 345 GLY C C 1
ATOM 14629 O O . GLY D 1 306 ? -39.259 -2.348 -50.466 1.00 32.45 345 GLY C O 1
ATOM 14630 N N . ASP D 1 307 ? -41.413 -2.781 -51.117 1.00 30.89 346 ASP C N 1
ATOM 14631 C CA . ASP D 1 307 ? -41.890 -1.370 -51.198 1.00 31.97 346 ASP C CA 1
ATOM 14632 C C . ASP D 1 307 ? -41.996 -0.768 -49.793 1.00 30.18 346 ASP C C 1
ATOM 14633 O O . ASP D 1 307 ? -41.912 0.448 -49.675 1.00 27.77 346 ASP C O 1
ATOM 14638 N N . PHE D 1 308 ? -42.228 -1.573 -48.762 1.00 28.57 347 PHE C N 1
ATOM 14639 C CA . PHE D 1 308 ? -42.538 -1.057 -47.408 1.00 28.52 347 PHE C CA 1
ATOM 14640 C C . PHE D 1 308 ? -41.265 -0.854 -46.592 1.00 27.32 347 PHE C C 1
ATOM 14641 O O . PHE D 1 308 ? -41.310 -0.068 -45.649 1.00 28.39 347 PHE C O 1
ATOM 14649 N N . LEU D 1 309 ? -40.197 -1.590 -46.873 1.00 27.45 348 LEU C N 1
ATOM 14650 C CA . LEU D 1 309 ? -38.940 -1.467 -46.085 1.00 26.53 348 LEU C CA 1
ATOM 14651 C C . LEU D 1 309 ? -38.114 -0.307 -46.683 1.00 26.57 348 LEU C C 1
ATOM 14652 O O . LEU D 1 309 ? -37.820 -0.353 -47.890 1.00 26.73 348 LEU C O 1
ATOM 14657 N N . LYS D 1 310 ? -37.743 0.664 -45.843 1.00 26.50 349 LYS C N 1
ATOM 14658 C CA . LYS D 1 310 ? -37.081 1.920 -46.299 1.00 28.92 349 LYS C CA 1
ATOM 14659 C C . LYS D 1 310 ? -35.755 2.126 -45.577 1.00 25.99 349 LYS C C 1
ATOM 14660 O O . LYS D 1 310 ? -35.675 1.832 -44.382 1.00 25.33 349 LYS C O 1
ATOM 14666 N N . TYR D 1 311 ? -34.771 2.657 -46.287 1.00 23.82 350 TYR C N 1
ATOM 14667 C CA . TYR D 1 311 ? -33.394 2.891 -45.802 1.00 23.96 350 TYR C CA 1
ATOM 14668 C C . TYR D 1 311 ? -32.966 4.316 -46.181 1.00 24.92 350 TYR C C 1
ATOM 14669 O O . TYR D 1 311 ? -33.148 4.727 -47.325 1.00 22.78 350 TYR C O 1
ATOM 14678 N N . LYS D 1 312 ? -32.412 5.026 -45.220 1.00 28.17 351 LYS C N 1
ATOM 14679 C CA . LYS D 1 312 ? -32.033 6.452 -45.400 1.00 32.02 351 LYS C CA 1
ATOM 14680 C C . LYS D 1 312 ? -30.762 6.532 -46.270 1.00 31.95 351 LYS C C 1
ATOM 14681 O O . LYS D 1 312 ? -29.762 5.891 -45.923 1.00 30.45 351 LYS C O 1
ATOM 14687 N N . GLY D 1 313 ? -30.807 7.275 -47.364 1.00 32.33 352 GLY C N 1
ATOM 14688 C CA . GLY D 1 313 ? -29.673 7.472 -48.276 1.00 33.31 352 GLY C CA 1
ATOM 14689 C C . GLY D 1 313 ? -29.018 8.834 -48.098 1.00 34.71 352 GLY C C 1
ATOM 14690 O O . GLY D 1 313 ? -29.311 9.540 -47.071 1.00 32.56 352 GLY C O 1
ATOM 14691 N N . SER D 1 314 ? -28.136 9.188 -49.018 1.00 35.28 353 SER C N 1
ATOM 14692 C CA . SER D 1 314 ? -27.416 10.494 -48.975 1.00 43.54 353 SER C CA 1
ATOM 14693 C C . SER D 1 314 ? -28.448 11.624 -49.055 1.00 46.32 353 SER C C 1
ATOM 14694 O O . SER D 1 314 ? -29.441 11.492 -49.815 1.00 47.03 353 SER C O 1
ATOM 14697 N N . ASN D 1 315 ? -28.319 12.619 -48.192 1.00 54.32 354 ASN C N 1
ATOM 14698 C CA . ASN D 1 315 ? -29.242 13.784 -48.188 1.00 62.14 354 ASN C CA 1
ATOM 14699 C C . ASN D 1 315 ? -30.574 13.390 -47.519 1.00 60.43 354 ASN C C 1
ATOM 14700 O O . ASN D 1 315 ? -31.549 14.119 -47.725 1.00 58.21 354 ASN C O 1
ATOM 14705 N N . GLY D 1 316 ? -30.603 12.308 -46.738 1.00 57.09 355 GLY C N 1
ATOM 14706 C CA . GLY D 1 316 ? -31.759 11.955 -45.889 1.00 52.90 355 GLY C CA 1
ATOM 14707 C C . GLY D 1 316 ? -33.004 11.483 -46.654 1.00 48.80 355 GLY C C 1
ATOM 14708 O O . GLY D 1 316 ? -34.055 11.368 -46.012 1.00 49.74 355 GLY C O 1
ATOM 14709 N N . GLU D 1 317 ? -32.924 11.198 -47.953 1.00 45.27 356 GLU C N 1
ATOM 14710 C CA . GLU D 1 317 ? -34.052 10.596 -48.724 1.00 45.75 356 GLU C CA 1
ATOM 14711 C C . GLU D 1 317 ? -34.162 9.091 -48.364 1.00 38.63 356 GLU C C 1
ATOM 14712 O O . GLU D 1 317 ? -33.120 8.443 -48.124 1.00 33.20 356 GLU C O 1
ATOM 14718 N N . LEU D 1 318 ? -35.383 8.567 -48.292 1.00 34.09 357 LEU C N 1
ATOM 14719 C CA . LEU D 1 318 ? -35.668 7.137 -47.978 1.00 34.50 357 LEU C CA 1
ATOM 14720 C C . LEU D 1 318 ? -35.708 6.331 -49.282 1.00 30.49 357 LEU C C 1
ATOM 14721 O O . LEU D 1 318 ? -36.362 6.786 -50.229 1.00 30.22 357 LEU C O 1
ATOM 14726 N N . TYR D 1 319 ? -34.985 5.225 -49.369 1.00 27.46 358 TYR C N 1
ATOM 14727 C CA . TYR D 1 319 ? -35.028 4.305 -50.531 1.00 26.52 358 TYR C CA 1
ATOM 14728 C C . TYR D 1 319 ? -35.679 2.998 -50.074 1.00 26.15 358 TYR C C 1
ATOM 14729 O O . TYR D 1 319 ? -35.385 2.535 -48.949 1.00 25.59 358 TYR C O 1
ATOM 14738 N N . SER D 1 320 ? -36.560 2.426 -50.891 1.00 24.32 359 SER C N 1
ATOM 14739 C CA . SER D 1 320 ? -37.140 1.092 -50.596 1.00 23.36 359 SER C CA 1
ATOM 14740 C C . SER D 1 320 ? -36.098 0.008 -50.869 1.00 21.34 359 SER C C 1
ATOM 14741 O O . SER D 1 320 ? -35.112 0.270 -51.613 1.00 20.30 359 SER C O 1
ATOM 14744 N N . LEU D 1 321 ? -36.314 -1.203 -50.306 1.00 20.64 360 LEU C N 1
ATOM 14745 C CA . LEU D 1 321 ? -35.418 -2.345 -50.589 1.00 20.38 360 LEU C CA 1
ATOM 14746 C C . LEU D 1 321 ? -35.337 -2.544 -52.126 1.00 22.19 360 LEU C C 1
ATOM 14747 O O . LEU D 1 321 ? -34.261 -2.885 -52.617 1.00 21.86 360 LEU C O 1
ATOM 14752 N N . LYS D 1 322 ? -36.422 -2.291 -52.855 1.00 23.60 361 LYS C N 1
ATOM 14753 C CA . LYS D 1 322 ? -36.433 -2.454 -54.349 1.00 28.53 361 LYS C CA 1
ATOM 14754 C C . LYS D 1 322 ? -35.619 -1.375 -55.088 1.00 28.98 361 LYS C C 1
ATOM 14755 O O . LYS D 1 322 ? -35.308 -1.628 -56.248 1.00 31.35 361 LYS C O 1
ATOM 14761 N N . ASN D 1 323 ? -35.271 -0.265 -54.460 1.00 27.34 362 ASN C N 1
ATOM 14762 C CA . ASN D 1 323 ? -34.467 0.810 -55.108 1.00 28.44 362 ASN C CA 1
ATOM 14763 C C . ASN D 1 323 ? -33.105 1.017 -54.425 1.00 26.57 362 ASN C C 1
ATOM 14764 O O . ASN D 1 323 ? -32.444 1.980 -54.843 1.00 25.77 362 ASN C O 1
ATOM 14769 N N . VAL D 1 324 ? -32.715 0.239 -53.392 1.00 23.63 363 VAL C N 1
ATOM 14770 C CA . VAL D 1 324 ? -31.560 0.630 -52.529 1.00 22.72 363 VAL C CA 1
ATOM 14771 C C . VAL D 1 324 ? -30.301 0.684 -53.359 1.00 22.13 363 VAL C C 1
ATOM 14772 O O . VAL D 1 324 ? -29.409 1.396 -52.898 1.00 23.07 363 VAL C O 1
ATOM 14776 N N . THR D 1 325 ? -30.182 -0.081 -54.454 1.00 22.43 364 THR C N 1
ATOM 14777 C CA . THR D 1 325 ? -28.948 -0.123 -55.263 1.00 24.04 364 THR C CA 1
ATOM 14778 C C . THR D 1 325 ? -28.717 1.233 -55.954 1.00 26.12 364 THR C C 1
ATOM 14779 O O . THR D 1 325 ? -27.606 1.411 -56.447 1.00 26.68 364 THR C O 1
ATOM 14783 N N . GLU D 1 326 ? -29.696 2.119 -55.951 1.00 25.83 365 GLU C N 1
ATOM 14784 C CA . GLU D 1 326 ? -29.591 3.470 -56.569 1.00 31.22 365 GLU C CA 1
ATOM 14785 C C . GLU D 1 326 ? -28.872 4.441 -55.636 1.00 30.16 365 GLU C C 1
ATOM 14786 O O . GLU D 1 326 ? -28.659 5.569 -56.056 1.00 30.29 365 GLU C O 1
ATOM 14792 N N . ASP D 1 327 ? -28.564 4.066 -54.395 1.00 27.00 366 ASP C N 1
ATOM 14793 C CA . ASP D 1 327 ? -27.848 4.997 -53.479 1.00 26.54 366 ASP C CA 1
ATOM 14794 C C . ASP D 1 327 ? -26.947 4.184 -52.540 1.00 24.79 366 ASP C C 1
ATOM 14795 O O . ASP D 1 327 ? -27.501 3.405 -51.686 1.00 21.22 366 ASP C O 1
ATOM 14800 N N . VAL D 1 328 ? -25.636 4.399 -52.651 1.00 24.10 367 VAL C N 1
ATOM 14801 C CA . VAL D 1 328 ? -24.643 3.584 -51.908 1.00 25.26 367 VAL C CA 1
ATOM 14802 C C . VAL D 1 328 ? -24.919 3.699 -50.396 1.00 24.52 367 VAL C C 1
ATOM 14803 O O . VAL D 1 328 ? -24.848 2.658 -49.703 1.00 22.63 367 VAL C O 1
ATOM 14807 N N . ASP D 1 329 ? -25.271 4.871 -49.890 1.00 24.64 368 ASP C N 1
ATOM 14808 C CA . ASP D 1 329 ? -25.514 5.067 -48.430 1.00 27.02 368 ASP C CA 1
ATOM 14809 C C . ASP D 1 329 ? -26.701 4.221 -47.963 1.00 23.78 368 ASP C C 1
ATOM 14810 O O . ASP D 1 329 ? -26.649 3.630 -46.844 1.00 22.82 368 ASP C O 1
ATOM 14815 N N . ALA D 1 330 ? -27.771 4.182 -48.752 1.00 22.45 369 ALA C N 1
ATOM 14816 C CA . ALA D 1 330 ? -28.992 3.430 -48.374 1.00 21.65 369 ALA C CA 1
ATOM 14817 C C . ALA D 1 330 ? -28.656 1.915 -48.433 1.00 19.89 369 ALA C C 1
ATOM 14818 O O . ALA D 1 330 ? -28.987 1.210 -47.495 1.00 20.18 369 ALA C O 1
ATOM 14820 N N . PHE D 1 331 ? -27.965 1.500 -49.483 1.00 19.41 370 PHE C N 1
ATOM 14821 C CA . PHE D 1 331 ? -27.534 0.102 -49.702 1.00 19.30 370 PHE C CA 1
ATOM 14822 C C . PHE D 1 331 ? -26.761 -0.408 -48.466 1.00 19.42 370 PHE C C 1
ATOM 14823 O O . PHE D 1 331 ? -27.023 -1.548 -48.004 1.00 17.43 370 PHE C O 1
ATOM 14831 N N . LEU D 1 332 ? -25.915 0.440 -47.884 1.00 19.52 371 LEU C N 1
ATOM 14832 C CA . LEU D 1 332 ? -25.009 0.067 -46.753 1.00 18.92 371 LEU C CA 1
ATOM 14833 C C . LEU D 1 332 ? -25.796 -0.165 -45.476 1.00 19.07 371 LEU C C 1
ATOM 14834 O O . LEU D 1 332 ? -25.243 -0.801 -44.560 1.00 18.50 371 LEU C O 1
ATOM 14839 N N . LYS D 1 333 ? -27.073 0.202 -45.425 1.00 18.74 372 LYS C N 1
ATOM 14840 C CA . LYS D 1 333 ? -27.902 -0.085 -44.239 1.00 19.53 372 LYS C CA 1
ATOM 14841 C C . LYS D 1 333 ? -28.526 -1.465 -44.338 1.00 18.36 372 LYS C C 1
ATOM 14842 O O . LYS D 1 333 ? -29.127 -1.870 -43.354 1.00 18.08 372 LYS C O 1
ATOM 14848 N N . THR D 1 334 ? -28.419 -2.161 -45.479 1.00 17.41 373 THR C N 1
ATOM 14849 C CA . THR D 1 334 ? -29.060 -3.481 -45.661 1.00 16.32 373 THR C CA 1
ATOM 14850 C C . THR D 1 334 ? -28.157 -4.585 -45.105 1.00 15.59 373 THR C C 1
ATOM 14851 O O . THR D 1 334 ? -26.942 -4.553 -45.310 1.00 16.58 373 THR C O 1
ATOM 14855 N N . THR D 1 335 ? -28.762 -5.571 -44.461 1.00 15.77 374 THR C N 1
ATOM 14856 C CA . THR D 1 335 ? -28.086 -6.824 -44.038 1.00 15.28 374 THR C CA 1
ATOM 14857 C C . THR D 1 335 ? -29.090 -7.967 -44.115 1.00 15.10 374 THR C C 1
ATOM 14858 O O . THR D 1 335 ? -30.236 -7.732 -44.464 1.00 13.00 374 THR C O 1
ATOM 14862 N N . ASP D 1 336 ? -28.662 -9.157 -43.690 1.00 16.16 375 ASP C N 1
ATOM 14863 C CA . ASP D 1 336 ? -29.526 -10.354 -43.608 1.00 18.08 375 ASP C CA 1
ATOM 14864 C C . ASP D 1 336 ? -30.623 -10.101 -42.537 1.00 17.42 375 ASP C C 1
ATOM 14865 O O . ASP D 1 336 ? -31.593 -10.842 -42.521 1.00 18.48 375 ASP C O 1
ATOM 14870 N N . TYR D 1 337 ? -30.493 -9.067 -41.716 1.00 17.69 376 TYR C N 1
ATOM 14871 C CA A TYR D 1 337 ? -31.573 -8.738 -40.759 0.50 17.48 376 TYR C CA 1
ATOM 14872 C CA B TYR D 1 337 ? -31.481 -8.432 -40.784 0.50 17.70 376 TYR C CA 1
ATOM 14873 C C . TYR D 1 337 ? -32.828 -8.206 -41.488 1.00 17.71 376 TYR C C 1
ATOM 14874 O O . TYR D 1 337 ? -33.869 -8.162 -40.850 1.00 17.02 376 TYR C O 1
ATOM 14891 N N . VAL D 1 338 ? -32.792 -8.007 -42.808 1.00 17.46 377 VAL C N 1
ATOM 14892 C CA . VAL D 1 338 ? -34.031 -7.743 -43.596 1.00 18.88 377 VAL C CA 1
ATOM 14893 C C . VAL D 1 338 ? -35.119 -8.791 -43.243 1.00 18.07 377 VAL C C 1
ATOM 14894 O O . VAL D 1 338 ? -36.297 -8.436 -43.184 1.00 17.10 377 VAL C O 1
ATOM 14898 N N . GLU D 1 339 ? -34.766 -10.063 -43.056 1.00 18.76 378 GLU C N 1
ATOM 14899 C CA . GLU D 1 339 ? -35.724 -11.125 -42.689 1.00 19.79 378 GLU C CA 1
ATOM 14900 C C . GLU D 1 339 ? -36.449 -10.735 -41.376 1.00 19.07 378 GLU C C 1
ATOM 14901 O O . GLU D 1 339 ? -37.706 -10.785 -41.306 1.00 17.51 378 GLU C O 1
ATOM 14907 N N . GLN D 1 340 ? -35.706 -10.274 -40.378 1.00 18.40 379 GLN C N 1
ATOM 14908 C CA . GLN D 1 340 ? -36.314 -9.894 -39.077 1.00 20.43 379 GLN C CA 1
ATOM 14909 C C . GLN D 1 340 ? -37.137 -8.598 -39.226 1.00 19.57 379 GLN C C 1
ATOM 14910 O O . GLN D 1 340 ? -38.168 -8.476 -38.563 1.00 19.66 379 GLN C O 1
ATOM 14916 N N . GLU D 1 341 ? -36.704 -7.665 -40.055 1.00 19.56 380 GLU C N 1
ATOM 14917 C CA . GLU D 1 341 ? -37.460 -6.427 -40.375 1.00 20.78 380 GLU C CA 1
ATOM 14918 C C . GLU D 1 341 ? -38.859 -6.786 -40.890 1.00 19.86 380 GLU C C 1
ATOM 14919 O O . GLU D 1 341 ? -39.827 -6.212 -40.444 1.00 20.15 380 GLU C O 1
ATOM 14925 N N . ILE D 1 342 ? -38.949 -7.753 -41.798 1.00 18.17 381 ILE C N 1
ATOM 14926 C CA . ILE D 1 342 ? -40.254 -8.253 -42.310 1.00 18.52 381 ILE C CA 1
ATOM 14927 C C . ILE D 1 342 ? -41.034 -8.868 -41.142 1.00 18.58 381 ILE C C 1
ATOM 14928 O O . ILE D 1 342 ? -42.212 -8.463 -40.927 1.00 19.43 381 ILE C O 1
ATOM 14933 N N . LEU D 1 343 ? -40.449 -9.844 -40.458 1.00 18.49 382 LEU C N 1
ATOM 14934 C CA . LEU D 1 343 ? -41.150 -10.584 -39.369 1.00 19.12 382 LEU C CA 1
ATOM 14935 C C . LEU D 1 343 ? -41.712 -9.603 -38.320 1.00 20.06 382 LEU C C 1
ATOM 14936 O O . LEU D 1 343 ? -42.791 -9.891 -37.842 1.00 20.17 382 LEU C O 1
ATOM 14941 N N . ASN D 1 344 ? -41.000 -8.544 -37.964 1.00 20.15 383 ASN C N 1
ATOM 14942 C CA . ASN D 1 344 ? -41.356 -7.610 -36.875 1.00 21.64 383 ASN C CA 1
ATOM 14943 C C . ASN D 1 344 ? -42.138 -6.390 -37.395 1.00 22.50 383 ASN C C 1
ATOM 14944 O O . ASN D 1 344 ? -42.522 -5.586 -36.597 1.00 23.26 383 ASN C O 1
ATOM 14949 N N . SER D 1 345 ? -42.364 -6.239 -38.696 1.00 22.86 384 SER C N 1
ATOM 14950 C CA . SER D 1 345 ? -43.075 -5.077 -39.269 1.00 23.83 384 SER C CA 1
ATOM 14951 C C . SER D 1 345 ? -44.467 -4.948 -38.622 1.00 25.53 384 SER C C 1
ATOM 14952 O O . SER D 1 345 ? -45.158 -5.988 -38.453 1.00 24.80 384 SER C O 1
ATOM 14955 N N . GLN D 1 346 ? -44.865 -3.717 -38.319 1.00 26.43 385 GLN C N 1
ATOM 14956 C CA . GLN D 1 346 ? -46.222 -3.415 -37.810 1.00 30.60 385 GLN C CA 1
ATOM 14957 C C . GLN D 1 346 ? -47.127 -2.960 -38.955 1.00 30.72 385 GLN C C 1
ATOM 14958 O O . GLN D 1 346 ? -48.316 -2.709 -38.698 1.00 33.28 385 GLN C O 1
ATOM 14964 N N . ILE D 1 347 ? -46.642 -2.960 -40.185 1.00 30.33 386 ILE C N 1
ATOM 14965 C CA . ILE D 1 347 ? -47.490 -2.677 -41.389 1.00 31.69 386 ILE C CA 1
ATOM 14966 C C . ILE D 1 347 ? -48.487 -3.840 -41.601 1.00 31.29 386 ILE C C 1
ATOM 14967 O O . ILE D 1 347 ? -48.067 -5.019 -41.557 1.00 30.21 386 ILE C O 1
ATOM 14972 N N . THR D 1 348 ? -49.770 -3.525 -41.779 1.00 30.19 387 THR C N 1
ATOM 14973 C CA . THR D 1 348 ? -50.869 -4.511 -41.901 1.00 33.08 387 THR C CA 1
ATOM 14974 C C . THR D 1 348 ? -51.396 -4.549 -43.335 1.00 33.04 387 THR C C 1
ATOM 14975 O O . THR D 1 348 ? -52.282 -5.344 -43.577 1.00 35.46 387 THR C O 1
ATOM 14979 N N . ASP D 1 349 ? -50.794 -3.825 -44.271 1.00 33.04 388 ASP C N 1
ATOM 14980 C CA . ASP D 1 349 ? -51.069 -4.004 -45.719 1.00 35.07 388 ASP C CA 1
ATOM 14981 C C . ASP D 1 349 ? -51.028 -5.496 -46.060 1.00 34.72 388 ASP C C 1
ATOM 14982 O O . ASP D 1 349 ? -50.113 -6.229 -45.653 1.00 33.53 388 ASP C O 1
ATOM 14987 N N . PRO D 1 350 ? -52.016 -6.001 -46.827 1.00 34.45 389 PRO C N 1
ATOM 14988 C CA . PRO D 1 350 ? -52.058 -7.416 -47.199 1.00 31.78 389 PRO C CA 1
ATOM 14989 C C . PRO D 1 350 ? -50.743 -7.969 -47.783 1.00 30.46 389 PRO C C 1
ATOM 14990 O O . PRO D 1 350 ? -50.485 -9.133 -47.605 1.00 27.53 389 PRO C O 1
ATOM 14994 N N . LYS D 1 351 ? -49.965 -7.153 -48.506 1.00 28.71 390 LYS C N 1
ATOM 14995 C CA . LYS D 1 351 ? -48.701 -7.606 -49.128 1.00 31.34 390 LYS C CA 1
ATOM 14996 C C . LYS D 1 351 ? -47.656 -7.900 -48.047 1.00 27.05 390 LYS C C 1
ATOM 14997 O O . LYS D 1 351 ? -46.943 -8.871 -48.183 1.00 26.88 390 LYS C O 1
ATOM 15003 N N . MET D 1 352 ? -47.608 -7.085 -47.002 1.00 26.55 391 MET C N 1
ATOM 15004 C CA . MET D 1 352 ? -46.703 -7.314 -45.847 1.00 25.20 391 MET C CA 1
ATOM 15005 C C . MET D 1 352 ? -47.123 -8.601 -45.148 1.00 24.69 391 MET C C 1
ATOM 15006 O O . MET D 1 352 ? -46.229 -9.405 -44.795 1.00 21.89 391 MET C O 1
ATOM 15011 N N . ILE D 1 353 ? -48.423 -8.829 -45.027 1.00 25.28 392 ILE C N 1
ATOM 15012 C CA . ILE D 1 353 ? -48.963 -10.051 -44.357 1.00 26.06 392 ILE C CA 1
ATOM 15013 C C . ILE D 1 353 ? -48.593 -11.267 -45.194 1.00 25.24 392 ILE C C 1
ATOM 15014 O O . ILE D 1 353 ? -48.228 -12.283 -44.605 1.00 23.08 392 ILE C O 1
ATOM 15019 N N . GLU D 1 354 ? -48.633 -11.167 -46.521 1.00 24.75 393 GLU C N 1
ATOM 15020 C CA . GLU D 1 354 ? -48.183 -12.246 -47.418 1.00 26.88 393 GLU C CA 1
ATOM 15021 C C . GLU D 1 354 ? -46.675 -12.537 -47.211 1.00 23.72 393 GLU C C 1
ATOM 15022 O O . GLU D 1 354 ? -46.286 -13.706 -47.176 1.00 22.87 393 GLU C O 1
ATOM 15028 N N . ALA D 1 355 ? -45.840 -11.513 -47.081 1.00 20.47 394 ALA C N 1
ATOM 15029 C CA . ALA D 1 355 ? -44.387 -11.677 -46.873 1.00 19.46 394 ALA C CA 1
ATOM 15030 C C . ALA D 1 355 ? -44.157 -12.404 -45.533 1.00 18.01 394 ALA C C 1
ATOM 15031 O O . ALA D 1 355 ? -43.373 -13.381 -45.513 1.00 16.63 394 ALA C O 1
ATOM 15033 N N . GLN D 1 356 ? -44.879 -12.003 -44.492 1.00 17.51 395 GLN C N 1
ATOM 15034 C CA . GLN D 1 356 ? -44.755 -12.606 -43.128 1.00 18.26 395 GLN C CA 1
ATOM 15035 C C . GLN D 1 356 ? -45.202 -14.064 -43.182 1.00 18.80 395 GLN C C 1
ATOM 15036 O O . GLN D 1 356 ? -44.495 -14.925 -42.618 1.00 16.75 395 GLN C O 1
ATOM 15042 N N . THR D 1 357 ? -46.270 -14.356 -43.927 1.00 19.88 396 THR C N 1
ATOM 15043 C CA . THR D 1 357 ? -46.786 -15.727 -44.093 1.00 19.85 396 THR C CA 1
ATOM 15044 C C . THR D 1 357 ? -45.696 -16.626 -44.717 1.00 18.00 396 THR C C 1
ATOM 15045 O O . THR D 1 357 ? -45.499 -17.745 -44.247 1.00 16.40 396 THR C O 1
ATOM 15049 N N . ALA D 1 358 ? -45.012 -16.150 -45.733 1.00 17.03 397 ALA C N 1
ATOM 15050 C CA . ALA D 1 358 ? -43.984 -16.903 -46.451 1.00 17.48 397 ALA C CA 1
ATOM 15051 C C . ALA D 1 358 ? -42.800 -17.175 -45.533 1.00 16.23 397 ALA C C 1
ATOM 15052 O O . ALA D 1 358 ? -42.334 -18.321 -45.504 1.00 15.75 397 ALA C O 1
ATOM 15054 N N . LEU D 1 359 ? -42.374 -16.188 -44.750 1.00 16.34 398 LEU C N 1
ATOM 15055 C CA . LEU D 1 359 ? -41.229 -16.389 -43.829 1.00 16.89 398 LEU C CA 1
ATOM 15056 C C . LEU D 1 359 ? -41.619 -17.349 -42.722 1.00 17.06 398 LEU C C 1
ATOM 15057 O O . LEU D 1 359 ? -40.743 -18.090 -42.308 1.00 16.49 398 LEU C O 1
ATOM 15062 N N . LEU D 1 360 ? -42.865 -17.322 -42.258 1.00 18.38 399 LEU C N 1
ATOM 15063 C CA . LEU D 1 360 ? -43.352 -18.247 -41.181 1.00 19.09 399 LEU C CA 1
ATOM 15064 C C . LEU D 1 360 ? -43.411 -19.662 -41.733 1.00 17.20 399 LEU C C 1
ATOM 15065 O O . LEU D 1 360 ? -43.060 -20.562 -40.986 1.00 17.45 399 LEU C O 1
ATOM 15070 N N . LYS D 1 361 ? -43.698 -19.856 -43.005 1.00 17.39 400 LYS C N 1
ATOM 15071 C CA . LYS D 1 361 ? -43.633 -21.200 -43.654 1.00 18.53 400 LYS C CA 1
ATOM 15072 C C . LYS D 1 361 ? -42.218 -21.771 -43.593 1.00 16.62 400 LYS C C 1
ATOM 15073 O O . LYS D 1 361 ? -42.071 -22.936 -43.259 1.00 16.73 400 LYS C O 1
ATOM 15079 N N . ILE D 1 362 ? -41.201 -20.946 -43.826 1.00 15.43 401 ILE C N 1
ATOM 15080 C CA . ILE D 1 362 ? -39.789 -21.403 -43.738 1.00 14.52 401 ILE C CA 1
ATOM 15081 C C . ILE D 1 362 ? -39.557 -21.863 -42.284 1.00 14.93 401 ILE C C 1
ATOM 15082 O O . ILE D 1 362 ? -39.065 -23.014 -42.082 1.00 14.91 401 ILE C O 1
ATOM 15087 N N . GLN D 1 363 ? -39.911 -21.052 -41.301 1.00 14.84 402 GLN C N 1
ATOM 15088 C CA . GLN D 1 363 ? -39.617 -21.374 -39.885 1.00 15.99 402 GLN C CA 1
ATOM 15089 C C . GLN D 1 363 ? -40.343 -22.647 -39.438 1.00 16.30 402 GLN C C 1
ATOM 15090 O O . GLN D 1 363 ? -39.726 -23.350 -38.585 1.00 16.81 402 GLN C O 1
ATOM 15096 N N . ARG D 1 364 ? -41.572 -22.918 -39.922 1.00 15.13 403 ARG C N 1
ATOM 15097 C CA . ARG D 1 364 ? -42.313 -24.123 -39.512 1.00 15.98 403 ARG C CA 1
ATOM 15098 C C . ARG D 1 364 ? -41.985 -25.290 -40.459 1.00 15.02 403 ARG C C 1
ATOM 15099 O O . ARG D 1 364 ? -42.525 -26.392 -40.268 1.00 13.12 403 ARG C O 1
ATOM 15107 N N . ARG D 1 365 ? -41.106 -25.090 -41.444 1.00 14.92 404 ARG C N 1
ATOM 15108 C CA . ARG D 1 365 ? -40.667 -26.165 -42.356 1.00 15.44 404 ARG C CA 1
ATOM 15109 C C . ARG D 1 365 ? -41.871 -26.613 -43.202 1.00 16.14 404 ARG C C 1
ATOM 15110 O O . ARG D 1 365 ? -41.972 -27.787 -43.530 1.00 16.69 404 ARG C O 1
ATOM 15118 N N . GLU D 1 366 ? -42.735 -25.658 -43.553 1.00 16.43 405 GLU C N 1
ATOM 15119 C CA . GLU D 1 366 ? -43.910 -25.885 -44.433 1.00 18.47 405 GLU C CA 1
ATOM 15120 C C . GLU D 1 366 ? -43.453 -25.614 -45.855 1.00 18.20 405 GLU C C 1
ATOM 15121 O O . GLU D 1 366 ? -43.862 -24.640 -46.433 1.00 19.61 405 GLU C O 1
ATOM 15127 N N . ILE D 1 367 ? -42.559 -26.452 -46.330 1.00 18.13 406 ILE C N 1
ATOM 15128 C CA . ILE D 1 367 ? -41.857 -26.262 -47.617 1.00 19.95 406 ILE C CA 1
ATOM 15129 C C . ILE D 1 367 ? -42.386 -27.293 -48.608 1.00 20.14 406 ILE C C 1
ATOM 15130 O O . ILE D 1 367 ? -43.009 -28.281 -48.171 1.00 19.91 406 ILE C O 1
ATOM 15135 N N . GLY D 1 368 ? -42.155 -27.099 -49.889 1.00 21.46 407 GLY C N 1
ATOM 15136 C CA . GLY D 1 368 ? -42.650 -28.061 -50.892 1.00 22.46 407 GLY C CA 1
ATOM 15137 C C . GLY D 1 368 ? -42.105 -29.471 -50.661 1.00 23.30 407 GLY C C 1
ATOM 15138 O O . GLY D 1 368 ? -41.053 -29.604 -49.991 1.00 24.87 407 GLY C O 1
ATOM 15139 N N . CYS D 1 369 ? -42.824 -30.470 -51.170 1.00 21.77 408 CYS C N 1
ATOM 15140 C CA . CYS D 1 369 ? -42.488 -31.898 -51.159 1.00 23.11 408 CYS C CA 1
ATOM 15141 C C . CYS D 1 369 ? -41.692 -32.179 -52.439 1.00 23.40 408 CYS C C 1
ATOM 15142 O O . CYS D 1 369 ? -42.148 -31.714 -53.514 1.00 24.21 408 CYS C O 1
ATOM 15145 N N . LYS D 1 370 ? -40.595 -32.913 -52.350 1.00 21.66 409 LYS C N 1
ATOM 15146 C CA . LYS D 1 370 ? -39.800 -33.406 -53.491 1.00 23.79 409 LYS C CA 1
ATOM 15147 C C . LYS D 1 370 ? -40.640 -34.424 -54.275 1.00 22.44 409 LYS C C 1
ATOM 15148 O O . LYS D 1 370 ? -41.164 -35.353 -53.668 1.00 20.20 409 LYS C O 1
ATOM 15154 N N . LEU D 1 371 ? -40.811 -34.218 -55.576 1.00 21.45 410 LEU C N 1
ATOM 15155 C CA . LEU D 1 371 ? -41.605 -35.154 -56.398 1.00 21.91 410 LEU C CA 1
ATOM 15156 C C . LEU D 1 371 ? -40.716 -35.617 -57.574 1.00 22.50 410 LEU C C 1
ATOM 15157 O O . LEU D 1 371 ? -41.219 -35.721 -58.722 1.00 22.35 410 LEU C O 1
ATOM 15162 N N . GLY D 1 372 ? -39.439 -35.894 -57.296 1.00 22.31 411 GLY C N 1
ATOM 15163 C CA . GLY D 1 372 ? -38.514 -36.470 -58.270 1.00 21.51 411 GLY C CA 1
ATOM 15164 C C . GLY D 1 372 ? -37.467 -35.479 -58.792 1.00 19.63 411 GLY C C 1
ATOM 15165 O O . GLY D 1 372 ? -37.658 -34.244 -58.698 1.00 19.11 411 GLY C O 1
ATOM 15166 N N . TYR D 1 373 ? -36.391 -36.026 -59.334 1.00 17.86 412 TYR C N 1
ATOM 15167 C CA . TYR D 1 373 ? -35.315 -35.268 -59.985 1.00 18.83 412 TYR C CA 1
ATOM 15168 C C . TYR D 1 373 ? -34.515 -36.178 -60.915 1.00 18.65 412 TYR C C 1
ATOM 15169 O O . TYR D 1 373 ? -34.592 -37.415 -60.806 1.00 17.30 412 TYR C O 1
ATOM 15178 N N . PHE D 1 374 ? -33.837 -35.567 -61.870 1.00 17.89 413 PHE C N 1
ATOM 15179 C CA . PHE D 1 374 ? -32.888 -36.255 -62.737 1.00 19.37 413 PHE C CA 1
ATOM 15180 C C . PHE D 1 374 ? -31.798 -35.259 -63.100 1.00 19.97 413 PHE C C 1
ATOM 15181 O O . PHE D 1 374 ? -32.000 -34.029 -63.018 1.00 19.89 413 PHE C O 1
ATOM 15189 N N . GLU D 1 375 ? -30.666 -35.810 -63.501 1.00 21.62 414 GLU C N 1
ATOM 15190 C CA . GLU D 1 375 ? -29.528 -35.032 -64.040 1.00 24.99 414 GLU C CA 1
ATOM 15191 C C . GLU D 1 375 ? -29.542 -35.202 -65.558 1.00 23.50 414 GLU C C 1
ATOM 15192 O O . GLU D 1 375 ? -29.912 -36.276 -65.991 1.00 22.29 414 GLU C O 1
ATOM 15198 N N . MET D 1 376 ? -29.113 -34.182 -66.284 1.00 22.06 415 MET C N 1
ATOM 15199 C CA . MET D 1 376 ? -28.995 -34.280 -67.748 1.00 23.55 415 MET C CA 1
ATOM 15200 C C . MET D 1 376 ? -27.805 -33.495 -68.276 1.00 23.13 415 MET C C 1
ATOM 15201 O O . MET D 1 376 ? -27.287 -32.587 -67.628 1.00 20.66 415 MET C O 1
ATOM 15206 N N . ASN D 1 377 ? -27.346 -33.941 -69.432 1.00 23.45 416 ASN C N 1
ATOM 15207 C CA . ASN D 1 377 ? -26.346 -33.263 -70.286 1.00 25.51 416 ASN C CA 1
ATOM 15208 C C . ASN D 1 377 ? -27.041 -32.063 -70.917 1.00 26.78 416 ASN C C 1
ATOM 15209 O O . ASN D 1 377 ? -28.063 -32.228 -71.594 1.00 27.67 416 ASN C O 1
ATOM 15214 N N . PRO D 1 378 ? -26.506 -30.848 -70.763 1.00 25.99 417 PRO C N 1
ATOM 15215 C CA . PRO D 1 378 ? -27.110 -29.643 -71.349 1.00 28.08 417 PRO C CA 1
ATOM 15216 C C . PRO D 1 378 ? -27.321 -29.793 -72.872 1.00 32.22 417 PRO C C 1
ATOM 15217 O O . PRO D 1 378 ? -28.320 -29.246 -73.353 1.00 33.30 417 PRO C O 1
ATOM 15221 N N . GLU D 1 379 ? -26.464 -30.568 -73.538 1.00 31.81 418 GLU C N 1
ATOM 15222 C CA . GLU D 1 379 ? -26.544 -30.807 -75.014 1.00 35.08 418 GLU C CA 1
ATOM 15223 C C . GLU D 1 379 ? -27.879 -31.436 -75.393 1.00 35.46 418 GLU C C 1
ATOM 15224 O O . GLU D 1 379 ? -28.292 -31.227 -76.541 1.00 36.68 418 GLU C O 1
ATOM 15230 N N . ASN D 1 380 ? -28.538 -32.175 -74.479 1.00 32.33 419 ASN C N 1
ATOM 15231 C CA . ASN D 1 380 ? -29.783 -32.936 -74.758 1.00 34.04 419 ASN C CA 1
ATOM 15232 C C . ASN D 1 380 ? -31.007 -32.030 -74.668 1.00 32.56 419 ASN C C 1
ATOM 15233 O O . ASN D 1 380 ? -32.118 -32.554 -74.663 1.00 33.05 419 ASN C O 1
ATOM 15238 N N . ALA D 1 381 ? -30.818 -30.725 -74.543 1.00 34.18 420 ALA C N 1
ATOM 15239 C CA . ALA D 1 381 ? -31.930 -29.756 -74.420 1.00 36.47 420 ALA C CA 1
ATOM 15240 C C . ALA D 1 381 ? -32.631 -29.584 -75.771 1.00 37.53 420 ALA C C 1
ATOM 15241 O O . ALA D 1 381 ? -33.820 -29.282 -75.762 1.00 36.92 420 ALA C O 1
ATOM 15243 N N . THR D 1 382 ? -31.894 -29.778 -76.867 1.00 40.24 421 THR C N 1
ATOM 15244 C CA . THR D 1 382 ? -32.413 -29.716 -78.255 1.00 43.96 421 THR C CA 1
ATOM 15245 C C . THR D 1 382 ? -31.902 -30.920 -79.051 1.00 44.08 421 THR C C 1
ATOM 15246 O O . THR D 1 382 ? -30.847 -31.475 -78.685 1.00 40.28 421 THR C O 1
ATOM 15250 N N . GLN D 1 383 ? -32.590 -31.229 -80.151 1.00 48.86 422 GLN C N 1
ATOM 15251 C CA . GLN D 1 383 ? -32.279 -32.378 -81.032 1.00 51.38 422 GLN C CA 1
ATOM 15252 C C . GLN D 1 383 ? -31.212 -31.948 -82.031 1.00 52.08 422 GLN C C 1
ATOM 15253 O O . GLN D 1 383 ? -30.618 -32.835 -82.661 1.00 53.27 422 GLN C O 1
ATOM 15259 N N . LEU D 1 384 ? -31.006 -30.641 -82.185 1.00 51.70 423 LEU C N 1
ATOM 15260 C CA . LEU D 1 384 ? -29.972 -30.112 -83.105 1.00 54.37 423 LEU C CA 1
ATOM 15261 C C . LEU D 1 384 ? -28.705 -29.823 -82.284 1.00 58.21 423 LEU C C 1
ATOM 15262 O O . LEU D 1 384 ? -28.803 -29.730 -81.041 1.00 58.79 423 LEU C O 1
ATOM 15267 N N . LYS D 1 385 ? -27.574 -29.615 -82.944 1.00 65.24 424 LYS C N 1
ATOM 15268 C CA . LYS D 1 385 ? -26.275 -29.326 -82.269 1.00 72.08 424 LYS C CA 1
ATOM 15269 C C . LYS D 1 385 ? -26.046 -27.815 -82.273 1.00 68.33 424 LYS C C 1
ATOM 15270 O O . LYS D 1 385 ? -25.958 -27.270 -81.161 1.00 71.10 424 LYS C O 1
ATOM 15276 N N . GLY D 1 393 ? -31.565 -23.883 -73.788 1.00 46.39 432 GLY C N 1
ATOM 15277 C CA . GLY D 1 393 ? -33.007 -23.932 -73.475 1.00 44.47 432 GLY C CA 1
ATOM 15278 C C . GLY D 1 393 ? -33.303 -24.770 -72.228 1.00 40.00 432 GLY C C 1
ATOM 15279 O O . GLY D 1 393 ? -34.051 -25.784 -72.329 1.00 42.32 432 GLY C O 1
ATOM 15280 N N . ALA D 1 394 ? -32.790 -24.356 -71.080 1.00 38.49 433 ALA C N 1
ATOM 15281 C CA . ALA D 1 394 ? -33.223 -24.867 -69.742 1.00 37.24 433 ALA C CA 1
ATOM 15282 C C . ALA D 1 394 ? -34.724 -24.570 -69.520 1.00 36.82 433 ALA C C 1
ATOM 15283 O O . ALA D 1 394 ? -35.464 -25.502 -69.102 1.00 32.49 433 ALA C O 1
ATOM 15285 N N . ALA D 1 395 ? -35.191 -23.352 -69.842 1.00 37.86 434 ALA C N 1
ATOM 15286 C CA . ALA D 1 395 ? -36.621 -22.976 -69.693 1.00 38.41 434 ALA C CA 1
ATOM 15287 C C . ALA D 1 395 ? -37.535 -23.897 -70.509 1.00 39.24 434 ALA C C 1
ATOM 15288 O O . ALA D 1 395 ? -38.646 -24.226 -70.006 1.00 40.73 434 ALA C O 1
ATOM 15290 N N . GLU D 1 396 ? -37.107 -24.317 -71.711 1.00 38.30 435 GLU C N 1
ATOM 15291 C CA . GLU D 1 396 ? -37.883 -25.200 -72.621 1.00 37.92 435 GLU C CA 1
ATOM 15292 C C . GLU D 1 396 ? -37.939 -26.606 -72.022 1.00 34.53 435 GLU C C 1
ATOM 15293 O O . GLU D 1 396 ? -39.034 -27.226 -72.018 1.00 33.89 435 GLU C O 1
ATOM 15299 N N . VAL D 1 397 ? -36.790 -27.106 -71.530 1.00 30.97 436 VAL C N 1
ATOM 15300 C CA . VAL D 1 397 ? -36.739 -28.396 -70.788 1.00 28.20 436 VAL C CA 1
ATOM 15301 C C . VAL D 1 397 ? -37.791 -28.334 -69.684 1.00 26.28 436 VAL C C 1
ATOM 15302 O O . VAL D 1 397 ? -38.614 -29.249 -69.603 1.00 27.04 436 VAL C O 1
ATOM 15306 N N . VAL D 1 398 ? -37.753 -27.287 -68.856 1.00 27.97 437 VAL C N 1
ATOM 15307 C CA . VAL D 1 398 ? -38.670 -27.165 -67.689 1.00 29.14 437 VAL C CA 1
ATOM 15308 C C . VAL D 1 398 ? -40.127 -27.182 -68.190 1.00 29.72 437 VAL C C 1
ATOM 15309 O O . VAL D 1 398 ? -40.914 -27.966 -67.645 1.00 28.00 437 VAL C O 1
ATOM 15313 N N . LYS D 1 399 ? -40.457 -26.430 -69.241 1.00 33.91 438 LYS C N 1
ATOM 15314 C CA . LYS D 1 399 ? -41.845 -26.387 -69.817 1.00 36.11 438 LYS C CA 1
ATOM 15315 C C . LYS D 1 399 ? -42.227 -27.740 -70.385 1.00 33.62 438 LYS C C 1
ATOM 15316 O O . LYS D 1 399 ? -43.316 -28.234 -70.044 1.00 32.54 438 LYS C O 1
ATOM 15322 N N . LYS D 1 400 ? -41.351 -28.398 -71.158 1.00 34.27 439 LYS C N 1
ATOM 15323 C CA . LYS D 1 400 ? -41.694 -29.724 -71.751 1.00 35.14 439 LYS C CA 1
ATOM 15324 C C . LYS D 1 400 ? -41.867 -30.778 -70.667 1.00 32.53 439 LYS C C 1
ATOM 15325 O O . LYS D 1 400 ? -42.858 -31.552 -70.729 1.00 31.46 439 LYS C O 1
ATOM 15331 N N . VAL D 1 401 ? -40.953 -30.830 -69.677 1.00 29.40 440 VAL C N 1
ATOM 15332 C CA . VAL D 1 401 ? -41.100 -31.839 -68.590 1.00 28.15 440 VAL C CA 1
ATOM 15333 C C . VAL D 1 401 ? -42.473 -31.657 -67.911 1.00 26.87 440 VAL C C 1
ATOM 15334 O O . VAL D 1 401 ? -43.187 -32.687 -67.707 1.00 27.86 440 VAL C O 1
ATOM 15338 N N . GLY D 1 402 ? -42.817 -30.423 -67.552 1.00 26.62 441 GLY C N 1
ATOM 15339 C CA . GLY D 1 402 ? -44.077 -30.137 -66.829 1.00 28.99 441 GLY C CA 1
ATOM 15340 C C . GLY D 1 402 ? -45.326 -30.513 -67.633 1.00 30.01 441 GLY C C 1
ATOM 15341 O O . GLY D 1 402 ? -46.204 -31.169 -67.070 1.00 30.04 441 GLY C O 1
ATOM 15342 N N . GLN D 1 403 ? -45.306 -30.254 -68.939 1.00 34.21 442 GLN C N 1
ATOM 15343 C CA . GLN D 1 403 ? -46.426 -30.593 -69.883 1.00 35.66 442 GLN C CA 1
ATOM 15344 C C . GLN D 1 403 ? -46.544 -32.097 -70.050 1.00 32.41 442 GLN C C 1
ATOM 15345 O O . GLN D 1 403 ? -47.660 -32.600 -69.884 1.00 34.14 442 GLN C O 1
ATOM 15351 N N . LYS D 1 404 ? -45.435 -32.806 -70.268 1.00 30.27 443 LYS C N 1
ATOM 15352 C CA . LYS D 1 404 ? -45.456 -34.285 -70.410 1.00 31.57 443 LYS C CA 1
ATOM 15353 C C . LYS D 1 404 ? -45.904 -34.966 -69.120 1.00 31.23 443 LYS C C 1
ATOM 15354 O O . LYS D 1 404 ? -46.650 -36.010 -69.182 1.00 32.45 443 LYS C O 1
ATOM 15360 N N . MET D 1 405 ? -45.430 -34.470 -67.970 1.00 31.19 444 MET C N 1
ATOM 15361 C CA . MET D 1 405 ? -45.842 -35.053 -66.662 1.00 30.29 444 MET C CA 1
ATOM 15362 C C . MET D 1 405 ? -47.373 -34.905 -66.529 1.00 29.18 444 MET C C 1
ATOM 15363 O O . MET D 1 405 ? -48.020 -35.890 -66.076 1.00 28.43 444 MET C O 1
ATOM 15368 N N . LYS D 1 406 ? -47.914 -33.739 -66.847 1.00 31.37 445 LYS C N 1
ATOM 15369 C CA . LYS D 1 406 ? -49.381 -33.473 -66.746 1.00 38.75 445 LYS C CA 1
ATOM 15370 C C . LYS D 1 406 ? -50.165 -34.506 -67.575 1.00 39.18 445 LYS C C 1
ATOM 15371 O O . LYS D 1 406 ? -51.081 -35.168 -66.998 1.00 39.77 445 LYS C O 1
ATOM 15377 N N . GLU D 1 407 ? -49.768 -34.713 -68.839 1.00 38.71 446 GLU C N 1
ATOM 15378 C CA . GLU D 1 407 ? -50.396 -35.738 -69.732 1.00 39.61 446 GLU C CA 1
ATOM 15379 C C . GLU D 1 407 ? -50.261 -37.127 -69.103 1.00 38.57 446 GLU C C 1
ATOM 15380 O O . GLU D 1 407 ? -51.253 -37.869 -69.132 1.00 37.99 446 GLU C O 1
ATOM 15386 N N . ILE D 1 408 ? -49.095 -37.467 -68.528 1.00 34.94 447 ILE C N 1
ATOM 15387 C CA . ILE D 1 408 ? -48.862 -38.842 -68.003 1.00 34.73 447 ILE C CA 1
ATOM 15388 C C . ILE D 1 408 ? -49.762 -39.050 -66.776 1.00 36.12 447 ILE C C 1
ATOM 15389 O O . ILE D 1 408 ? -50.300 -40.186 -66.587 1.00 34.19 447 ILE C O 1
ATOM 15394 N N . LEU D 1 409 ? -49.884 -38.009 -65.940 1.00 35.50 448 LEU C N 1
ATOM 15395 C CA . LEU D 1 409 ? -50.703 -38.094 -64.701 1.00 36.29 448 LEU C CA 1
ATOM 15396 C C . LEU D 1 409 ? -52.201 -38.245 -65.072 1.00 36.42 448 LEU C C 1
ATOM 15397 O O . LEU D 1 409 ? -52.847 -39.076 -64.452 1.00 35.82 448 LEU C O 1
ATOM 15402 N N . GLU D 1 410 ? -52.684 -37.538 -66.087 1.00 39.81 449 GLU C N 1
ATOM 15403 C CA . GLU D 1 410 ? -54.066 -37.703 -66.670 1.00 49.02 449 GLU C CA 1
ATOM 15404 C C . GLU D 1 410 ? -54.348 -39.170 -67.059 1.00 48.93 449 GLU C C 1
ATOM 15405 O O . GLU D 1 410 ? -55.354 -39.709 -66.601 1.00 51.04 449 GLU C O 1
ATOM 15411 N N . GLN D 1 411 ? -53.465 -39.794 -67.830 1.00 49.24 450 GLN C N 1
ATOM 15412 C CA . GLN D 1 411 ? -53.541 -41.227 -68.226 1.00 51.31 450 GLN C CA 1
ATOM 15413 C C . GLN D 1 411 ? -53.495 -42.117 -66.983 1.00 52.56 450 GLN C C 1
ATOM 15414 O O . GLN D 1 411 ? -54.224 -43.133 -66.949 1.00 52.84 450 GLN C O 1
ATOM 15420 N N . MET D 1 412 ? -52.643 -41.797 -65.999 1.00 47.38 451 MET C N 1
ATOM 15421 C CA . MET D 1 412 ? -52.560 -42.630 -64.776 1.00 43.66 451 MET C CA 1
ATOM 15422 C C . MET D 1 412 ? -53.892 -42.466 -64.038 1.00 45.07 451 MET C C 1
ATOM 15423 O O . MET D 1 412 ? -54.404 -43.486 -63.504 1.00 41.86 451 MET C O 1
ATOM 15428 N N . ASP D 1 413 ? -54.430 -41.236 -64.016 1.00 44.25 452 ASP C N 1
ATOM 15429 C CA . ASP D 1 413 ? -55.617 -40.888 -63.199 1.00 48.53 452 ASP C CA 1
ATOM 15430 C C . ASP D 1 413 ? -56.831 -41.674 -63.726 1.00 53.19 452 ASP C C 1
ATOM 15431 O O . ASP D 1 413 ? -57.581 -42.247 -62.896 1.00 56.39 452 ASP C O 1
ATOM 15436 N N . ASP D 1 414 ? -56.990 -41.739 -65.051 1.00 55.13 453 ASP C N 1
ATOM 15437 C CA . ASP D 1 414 ? -58.154 -42.377 -65.725 1.00 56.96 453 ASP C CA 1
ATOM 15438 C C . ASP D 1 414 ? -57.978 -43.903 -65.671 1.00 60.77 453 ASP C C 1
ATOM 15439 O O . ASP D 1 414 ? -58.913 -44.572 -65.203 1.00 65.69 453 ASP C O 1
ATOM 15444 N N . THR D 1 415 ? -56.821 -44.435 -66.075 1.00 58.23 454 THR C N 1
ATOM 15445 C CA . THR D 1 415 ? -56.514 -45.886 -66.041 1.00 59.92 454 THR C CA 1
ATOM 15446 C C . THR D 1 415 ? -56.704 -46.479 -64.635 1.00 62.41 454 THR C C 1
ATOM 15447 O O . THR D 1 415 ? -57.157 -47.626 -64.566 1.00 64.39 454 THR C O 1
ATOM 15451 N N . GLU D 1 416 ? -56.343 -45.781 -63.555 1.00 65.82 455 GLU C N 1
ATOM 15452 C CA . GLU D 1 416 ? -56.399 -46.353 -62.171 1.00 70.80 455 GLU C CA 1
ATOM 15453 C C . GLU D 1 416 ? -57.649 -45.837 -61.429 1.00 71.64 455 GLU C C 1
ATOM 15454 O O . GLU D 1 416 ? -57.844 -46.220 -60.250 1.00 69.71 455 GLU C O 1
ATOM 15460 N N . GLU D 1 417 ? -58.481 -45.023 -62.096 1.00 75.47 456 GLU C N 1
ATOM 15461 C CA . GLU D 1 417 ? -59.804 -44.533 -61.601 1.00 75.91 456 GLU C CA 1
ATOM 15462 C C . GLU D 1 417 ? -59.608 -43.836 -60.252 1.00 72.30 456 GLU C C 1
ATOM 15463 O O . GLU D 1 417 ? -60.129 -44.326 -59.239 1.00 74.35 456 GLU C O 1
ATOM 15469 N N . MET D 1 418 ? -58.868 -42.724 -60.254 1.00 65.55 457 MET C N 1
ATOM 15470 C CA . MET D 1 418 ? -58.503 -41.967 -59.035 1.00 63.43 457 MET C CA 1
ATOM 15471 C C . MET D 1 418 ? -59.296 -40.661 -58.971 1.00 59.80 457 MET C C 1
ATOM 15472 O O . MET D 1 418 ? -58.987 -39.843 -58.101 1.00 61.97 457 MET C O 1
ATOM 15477 N N . ASP D 1 419 ? -60.308 -40.502 -59.835 1.00 53.85 458 ASP C N 1
ATOM 15478 C CA . ASP D 1 419 ? -61.324 -39.423 -59.755 1.00 54.12 458 ASP C CA 1
ATOM 15479 C C . ASP D 1 419 ? -60.642 -38.050 -59.670 1.00 55.29 458 ASP C C 1
ATOM 15480 O O . ASP D 1 419 ? -61.089 -37.205 -58.864 1.00 54.11 458 ASP C O 1
ATOM 15485 N N . GLY D 1 420 ? -59.568 -37.830 -60.430 1.00 50.81 459 GLY C N 1
ATOM 15486 C CA . GLY D 1 420 ? -58.887 -36.520 -60.510 1.00 50.52 459 GLY C CA 1
ATOM 15487 C C . GLY D 1 420 ? -57.945 -36.242 -59.338 1.00 48.84 459 GLY C C 1
ATOM 15488 O O . GLY D 1 420 ? -57.419 -35.154 -59.289 1.00 50.19 459 GLY C O 1
ATOM 15489 N N . LYS D 1 421 ? -57.697 -37.191 -58.438 1.00 47.44 460 LYS C N 1
ATOM 15490 C CA . LYS D 1 421 ? -56.773 -36.996 -57.285 1.00 47.07 460 LYS C CA 1
ATOM 15491 C C . LYS D 1 421 ? -55.336 -36.816 -57.803 1.00 49.66 460 LYS C C 1
ATOM 15492 O O . LYS D 1 421 ? -54.616 -36.032 -57.186 1.00 51.13 460 LYS C O 1
ATOM 15498 N N . LEU D 1 422 ? -54.952 -37.459 -58.918 1.00 47.32 461 LEU C N 1
ATOM 15499 C CA . LEU D 1 422 ? -53.633 -37.258 -59.585 1.00 45.91 461 LEU C CA 1
ATOM 15500 C C . LEU D 1 422 ? -53.622 -35.974 -60.413 1.00 43.81 461 LEU C C 1
ATOM 15501 O O . LEU D 1 422 ? -52.666 -35.194 -60.274 1.00 39.50 461 LEU C O 1
ATOM 15506 N N . LYS D 1 423 ? -54.635 -35.770 -61.242 1.00 44.68 462 LYS C N 1
ATOM 15507 C CA . LYS D 1 423 ? -54.772 -34.582 -62.134 1.00 47.39 462 LYS C CA 1
ATOM 15508 C C . LYS D 1 423 ? -54.847 -33.281 -61.332 1.00 44.18 462 LYS C C 1
ATOM 15509 O O . LYS D 1 423 ? -54.476 -32.238 -61.863 1.00 44.78 462 LYS C O 1
ATOM 15515 N N . ASP D 1 424 ? -55.314 -33.325 -60.097 1.00 46.77 463 ASP C N 1
ATOM 15516 C CA . ASP D 1 424 ? -55.461 -32.113 -59.252 1.00 51.52 463 ASP C CA 1
ATOM 15517 C C . ASP D 1 424 ? -54.112 -31.729 -58.605 1.00 48.80 463 ASP C C 1
ATOM 15518 O O . ASP D 1 424 ? -54.044 -30.635 -58.032 1.00 49.53 463 ASP C O 1
ATOM 15523 N N . ILE D 1 425 ? -53.072 -32.573 -58.646 1.00 44.19 464 ILE C N 1
ATOM 15524 C CA . ILE D 1 425 ? -51.787 -32.272 -57.923 1.00 43.13 464 ILE C CA 1
ATOM 15525 C C . ILE D 1 425 ? -51.125 -31.013 -58.530 1.00 39.87 464 ILE C C 1
ATOM 15526 O O . ILE D 1 425 ? -50.900 -30.957 -59.710 1.00 41.18 464 ILE C O 1
ATOM 15531 N N . GLN D 1 426 ? -50.850 -30.016 -57.712 1.00 42.90 465 GLN C N 1
ATOM 15532 C CA . GLN D 1 426 ? -50.069 -28.800 -58.063 1.00 45.21 465 GLN C CA 1
ATOM 15533 C C . GLN D 1 426 ? -48.567 -29.121 -57.879 1.00 37.97 465 GLN C C 1
ATOM 15534 O O . GLN D 1 426 ? -48.149 -29.598 -56.745 1.00 36.45 465 GLN C O 1
ATOM 15540 N N . PHE D 1 427 ? -47.773 -28.836 -58.910 1.00 31.14 466 PHE C N 1
ATOM 15541 C CA . PHE D 1 427 ? -46.292 -28.965 -58.873 1.00 29.63 466 PHE C CA 1
ATOM 15542 C C . PHE D 1 427 ? -45.652 -27.950 -59.802 1.00 28.28 466 PHE C C 1
ATOM 15543 O O . PHE D 1 427 ? -46.268 -27.489 -60.724 1.00 28.67 466 PHE C O 1
ATOM 15551 N N . THR D 1 428 ? -44.389 -27.647 -59.531 1.00 24.86 467 THR C N 1
ATOM 15552 C CA . THR D 1 428 ? -43.527 -26.758 -60.322 1.00 25.79 467 THR C CA 1
ATOM 15553 C C . THR D 1 428 ? -42.230 -27.520 -60.636 1.00 23.54 467 THR C C 1
ATOM 15554 O O . THR D 1 428 ? -41.748 -28.265 -59.779 1.00 22.28 467 THR C O 1
ATOM 15558 N N . VAL D 1 429 ? -41.753 -27.397 -61.852 1.00 22.61 468 VAL C N 1
ATOM 15559 C CA . VAL D 1 429 ? -40.498 -28.002 -62.338 1.00 23.70 468 VAL C CA 1
ATOM 15560 C C . VAL D 1 429 ? -39.450 -26.900 -62.294 1.00 24.29 468 VAL C C 1
ATOM 15561 O O . VAL D 1 429 ? -39.759 -25.800 -62.723 1.00 23.24 468 VAL C O 1
ATOM 15565 N N . MET D 1 430 ? -38.276 -27.203 -61.746 1.00 24.29 469 MET C N 1
ATOM 15566 C CA . MET D 1 430 ? -37.146 -26.246 -61.658 1.00 27.09 469 MET C CA 1
ATOM 15567 C C . MET D 1 430 ? -35.878 -26.899 -62.166 1.00 24.60 469 MET C C 1
ATOM 15568 O O . MET D 1 430 ? -35.809 -28.119 -62.176 1.00 23.16 469 MET C O 1
ATOM 15573 N N . HIS D 1 431 ? -34.865 -26.093 -62.437 1.00 23.61 470 HIS C N 1
ATOM 15574 C CA . HIS D 1 431 ? -33.537 -26.578 -62.850 1.00 22.54 470 HIS C CA 1
ATOM 15575 C C . HIS D 1 431 ? -32.452 -25.898 -62.035 1.00 21.06 470 HIS C C 1
ATOM 15576 O O . HIS D 1 431 ? -32.648 -24.752 -61.593 1.00 19.79 470 HIS C O 1
ATOM 15583 N N . SER D 1 432 ? -31.329 -26.573 -61.911 1.00 18.88 471 SER C N 1
ATOM 15584 C CA . SER D 1 432 ? -30.072 -26.044 -61.371 1.00 18.89 471 SER C CA 1
ATOM 15585 C C . SER D 1 432 ? -28.986 -26.311 -62.415 1.00 19.12 471 SER C C 1
ATOM 15586 O O . SER D 1 432 ? -28.984 -27.401 -62.980 1.00 17.81 471 SER C O 1
ATOM 15589 N N . VAL D 1 433 ? -28.140 -25.336 -62.646 1.00 19.44 472 VAL C N 1
ATOM 15590 C CA . VAL D 1 433 ? -26.895 -25.417 -63.443 1.00 21.49 472 VAL C CA 1
ATOM 15591 C C . VAL D 1 433 ? -25.763 -25.799 -62.505 1.00 19.46 472 VAL C C 1
ATOM 15592 O O . VAL D 1 433 ? -25.450 -25.020 -61.614 1.00 19.20 472 VAL C O 1
ATOM 15596 N N . LEU D 1 434 ? -25.182 -26.981 -62.692 1.00 18.64 473 LEU C N 1
ATOM 15597 C CA . LEU D 1 434 ? -24.059 -27.487 -61.848 1.00 17.94 473 LEU C CA 1
ATOM 15598 C C . LEU D 1 434 ? -22.781 -27.556 -62.699 1.00 18.76 473 LEU C C 1
ATOM 15599 O O . LEU D 1 434 ? -22.498 -28.611 -63.302 1.00 19.06 473 LEU C O 1
ATOM 15604 N N . GLY D 1 435 ? -21.993 -26.469 -62.696 1.00 19.05 474 GLY C N 1
ATOM 15605 C CA . GLY D 1 435 ? -20.800 -26.350 -63.572 1.00 19.45 474 GLY C CA 1
ATOM 15606 C C . GLY D 1 435 ? -19.516 -26.056 -62.813 1.00 18.75 474 GLY C C 1
ATOM 15607 O O . GLY D 1 435 ? -19.530 -25.964 -61.540 1.00 17.30 474 GLY C O 1
ATOM 15608 N N . ARG D 1 436 ? -18.423 -25.926 -63.538 1.00 19.49 475 ARG C N 1
ATOM 15609 C CA . ARG D 1 436 ? -17.052 -25.771 -62.988 1.00 21.48 475 ARG C CA 1
ATOM 15610 C C . ARG D 1 436 ? -16.602 -24.306 -63.135 1.00 23.80 475 ARG C C 1
ATOM 15611 O O . ARG D 1 436 ? -15.519 -23.973 -62.639 1.00 26.33 475 ARG C O 1
ATOM 15619 N N . GLY D 1 437 ? -17.426 -23.457 -63.683 1.00 27.09 476 GLY C N 1
ATOM 15620 C CA . GLY D 1 437 ? -17.212 -21.998 -63.586 1.00 32.55 476 GLY C CA 1
ATOM 15621 C C . GLY D 1 437 ? -17.052 -21.289 -64.918 1.00 35.26 476 GLY C C 1
ATOM 15622 O O . GLY D 1 437 ? -17.115 -20.053 -64.909 1.00 38.33 476 GLY C O 1
ATOM 15623 N N . LEU D 1 438 ? -16.757 -21.997 -65.989 1.00 36.01 477 LEU C N 1
ATOM 15624 C CA . LEU D 1 438 ? -16.571 -21.355 -67.325 1.00 40.15 477 LEU C CA 1
ATOM 15625 C C . LEU D 1 438 ? -17.785 -21.688 -68.206 1.00 40.11 477 LEU C C 1
ATOM 15626 O O . LEU D 1 438 ? -18.910 -21.444 -67.747 1.00 54.85 477 LEU C O 1
ATOM 15631 N N . ASP D 1 439 ? -17.596 -22.292 -69.368 1.00 38.29 478 ASP C N 1
ATOM 15632 C CA . ASP D 1 439 ? -18.726 -22.649 -70.266 1.00 38.33 478 ASP C CA 1
ATOM 15633 C C . ASP D 1 439 ? -19.038 -24.136 -70.055 1.00 33.06 478 ASP C C 1
ATOM 15634 O O . ASP D 1 439 ? -18.227 -24.837 -69.412 1.00 30.71 478 ASP C O 1
ATOM 15639 N N . ASP D 1 440 ? -20.152 -24.583 -70.619 1.00 29.93 479 ASP C N 1
ATOM 15640 C CA . ASP D 1 440 ? -20.690 -25.954 -70.466 1.00 31.79 479 ASP C CA 1
ATOM 15641 C C . ASP D 1 440 ? -19.660 -26.963 -70.964 1.00 31.71 479 ASP C C 1
ATOM 15642 O O . ASP D 1 440 ? -19.692 -28.091 -70.505 1.00 31.14 479 ASP C O 1
ATOM 15647 N N . LYS D 1 441 ? -18.810 -26.566 -71.900 1.00 32.35 480 LYS C N 1
ATOM 15648 C CA . LYS D 1 441 ? -17.944 -27.507 -72.630 1.00 36.55 480 LYS C CA 1
ATOM 15649 C C . LYS D 1 441 ? -16.499 -27.442 -72.112 1.00 35.87 480 LYS C C 1
ATOM 15650 O O . LYS D 1 441 ? -15.777 -28.357 -72.424 1.00 41.55 480 LYS C O 1
ATOM 15656 N N . THR D 1 442 ? -16.081 -26.414 -71.373 1.00 31.44 481 THR C N 1
ATOM 15657 C CA . THR D 1 442 ? -14.640 -26.206 -71.095 1.00 27.99 481 THR C CA 1
ATOM 15658 C C . THR D 1 442 ? -14.339 -26.392 -69.613 1.00 25.11 481 THR C C 1
ATOM 15659 O O . THR D 1 442 ? -14.909 -25.686 -68.781 1.00 23.98 481 THR C O 1
ATOM 15663 N N . HIS D 1 443 ? -13.445 -27.319 -69.311 1.00 21.87 482 HIS C N 1
ATOM 15664 C CA . HIS D 1 443 ? -12.859 -27.487 -67.975 1.00 22.29 482 HIS C CA 1
ATOM 15665 C C . HIS D 1 443 ? -11.843 -26.371 -67.737 1.00 21.18 482 HIS C C 1
ATOM 15666 O O . HIS D 1 443 ? -10.961 -26.156 -68.570 1.00 21.69 482 HIS C O 1
ATOM 15673 N N . PRO D 1 444 ? -11.946 -25.649 -66.609 1.00 19.87 483 PRO C N 1
ATOM 15674 C CA . PRO D 1 444 ? -11.018 -24.548 -66.308 1.00 19.51 483 PRO C CA 1
ATOM 15675 C C . PRO D 1 444 ? -9.526 -24.906 -66.462 1.00 19.36 483 PRO C C 1
ATOM 15676 O O . PRO D 1 444 ? -8.708 -24.065 -66.845 1.00 18.04 483 PRO C O 1
ATOM 15680 N N . ILE D 1 445 ? -9.176 -26.140 -66.119 1.00 18.81 484 ILE C N 1
ATOM 15681 C CA . ILE D 1 445 ? -7.780 -26.611 -66.157 1.00 20.96 484 ILE C CA 1
ATOM 15682 C C . ILE D 1 445 ? -7.240 -26.494 -67.578 1.00 22.08 484 ILE C C 1
ATOM 15683 O O . ILE D 1 445 ? -6.016 -26.219 -67.726 1.00 22.27 484 ILE C O 1
ATOM 15688 N N . GLU D 1 446 ? -8.080 -26.691 -68.602 1.00 21.45 485 GLU C N 1
ATOM 15689 C CA . GLU D 1 446 ? -7.638 -26.569 -70.020 1.00 22.90 485 GLU C CA 1
ATOM 15690 C C . GLU D 1 446 ? -7.116 -25.146 -70.289 1.00 22.80 485 GLU C C 1
ATOM 15691 O O . GLU D 1 446 ? -6.311 -24.981 -71.222 1.00 23.04 485 GLU C O 1
ATOM 15697 N N . ARG D 1 447 ? -7.576 -24.161 -69.541 1.00 22.31 486 ARG C N 1
ATOM 15698 C CA . ARG D 1 447 ? -7.222 -22.735 -69.758 1.00 23.35 486 ARG C CA 1
ATOM 15699 C C . ARG D 1 447 ? -6.239 -22.217 -68.695 1.00 21.44 486 ARG C C 1
ATOM 15700 O O . ARG D 1 447 ? -6.131 -20.964 -68.562 1.00 19.60 486 ARG C O 1
ATOM 15708 N N . GLN D 1 448 ? -5.512 -23.117 -68.030 1.00 19.19 487 GLN C N 1
ATOM 15709 C CA . GLN D 1 448 ? -4.470 -22.729 -67.042 1.00 18.71 487 GLN C CA 1
ATOM 15710 C C . GLN D 1 448 ? -3.123 -22.983 -67.684 1.00 19.27 487 GLN C C 1
ATOM 15711 O O . GLN D 1 448 ? -2.921 -24.141 -68.173 1.00 19.89 487 GLN C O 1
ATOM 15717 N N . ILE D 1 449 ? -2.236 -22.017 -67.622 1.00 19.52 488 ILE C N 1
ATOM 15718 C CA . ILE D 1 449 ? -0.828 -22.176 -68.079 1.00 21.59 488 ILE C CA 1
ATOM 15719 C C . ILE D 1 449 ? -0.001 -22.873 -66.978 1.00 19.45 488 ILE C C 1
ATOM 15720 O O . ILE D 1 449 ? -0.146 -22.511 -65.789 1.00 17.48 488 ILE C O 1
ATOM 15725 N N . PHE D 1 450 ? 0.927 -23.733 -67.403 1.00 18.17 489 PHE C N 1
ATOM 15726 C CA . PHE D 1 450 ? 1.859 -24.483 -66.550 1.00 17.95 489 PHE C CA 1
ATOM 15727 C C . PHE D 1 450 ? 3.278 -24.266 -67.039 1.00 19.16 489 PHE C C 1
ATOM 15728 O O . PHE D 1 450 ? 3.470 -23.768 -68.201 1.00 17.48 489 PHE C O 1
ATOM 15736 N N . TYR D 1 451 ? 4.260 -24.615 -66.187 1.00 18.72 490 TYR C N 1
ATOM 15737 C CA . TYR D 1 451 ? 5.674 -24.593 -66.607 1.00 20.25 490 TYR C CA 1
ATOM 15738 C C . TYR D 1 451 ? 6.277 -25.943 -66.300 1.00 21.82 490 TYR C C 1
ATOM 15739 O O . TYR D 1 451 ? 5.810 -26.614 -65.390 1.00 21.37 490 TYR C O 1
ATOM 15748 N N . ASP D 1 452 ? 7.382 -26.202 -66.976 1.00 25.35 491 ASP C N 1
ATOM 15749 C CA . ASP D 1 452 ? 8.200 -27.415 -66.850 1.00 29.65 491 ASP C CA 1
ATOM 15750 C C . ASP D 1 452 ? 9.441 -27.134 -66.006 1.00 28.76 491 ASP C C 1
ATOM 15751 O O . ASP D 1 452 ? 9.883 -25.978 -65.947 1.00 26.12 491 ASP C O 1
ATOM 15756 N N . GLY D 1 453 ? 10.007 -28.182 -65.399 1.00 27.18 492 GLY C N 1
ATOM 15757 C CA . GLY D 1 453 ? 11.311 -28.141 -64.711 1.00 26.36 492 GLY C CA 1
ATOM 15758 C C . GLY D 1 453 ? 11.250 -27.304 -63.446 1.00 25.97 492 GLY C C 1
ATOM 15759 O O . GLY D 1 453 ? 10.135 -27.046 -62.927 1.00 23.41 492 GLY C O 1
ATOM 15760 N N . LYS D 1 454 ? 12.434 -26.905 -62.958 1.00 25.71 493 LYS C N 1
ATOM 15761 C CA . LYS D 1 454 ? 12.602 -26.074 -61.744 1.00 27.99 493 LYS C CA 1
ATOM 15762 C C . LYS D 1 454 ? 13.357 -24.804 -62.131 1.00 29.80 493 LYS C C 1
ATOM 15763 O O . LYS D 1 454 ? 14.529 -24.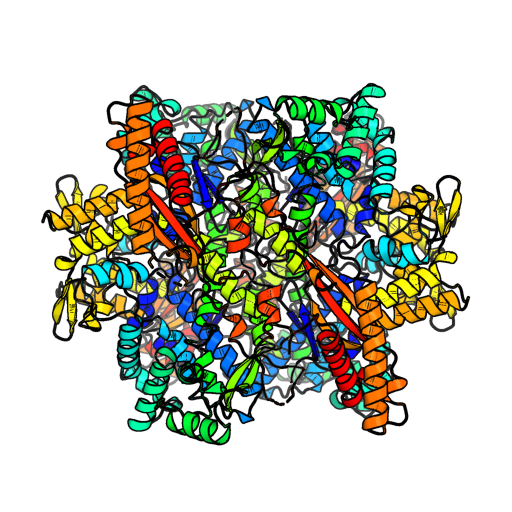686 -61.841 1.00 29.55 493 LYS C O 1
ATOM 15769 N N . PRO D 1 455 ? 12.716 -23.841 -62.810 1.00 35.67 494 PRO C N 1
ATOM 15770 C CA . PRO D 1 455 ? 13.415 -22.642 -63.277 1.00 39.50 494 PRO C CA 1
ATOM 15771 C C . PRO D 1 455 ? 13.963 -21.815 -62.106 1.00 45.93 494 PRO C C 1
ATOM 15772 O O . PRO D 1 455 ? 13.437 -21.908 -61.004 1.00 52.09 494 PRO C O 1
ATOM 15776 N N . SER D 1 456 ? 15.071 -21.111 -62.359 1.00 54.23 495 SER C N 1
ATOM 15777 C CA . SER D 1 456 ? 15.685 -20.096 -61.456 1.00 61.09 495 SER C CA 1
ATOM 15778 C C . SER D 1 456 ? 16.237 -18.936 -62.305 1.00 56.87 495 SER C C 1
ATOM 15779 O O . SER D 1 456 ? 15.709 -17.823 -62.105 1.00 61.90 495 SER C O 1
ATOM 15782 N N . VAL D 1 463 ? 10.279 -20.194 -68.281 1.00 47.24 502 VAL C N 1
ATOM 15783 C CA . VAL D 1 463 ? 10.117 -18.805 -68.807 1.00 44.32 502 VAL C CA 1
ATOM 15784 C C . VAL D 1 463 ? 8.954 -18.728 -69.808 1.00 38.51 502 VAL C C 1
ATOM 15785 O O . VAL D 1 463 ? 8.189 -17.753 -69.624 1.00 36.59 502 VAL C O 1
ATOM 15789 N N . VAL D 1 464 ? 8.777 -19.648 -70.771 1.00 34.59 503 VAL C N 1
ATOM 15790 C CA . VAL D 1 464 ? 7.516 -19.696 -71.590 1.00 34.48 503 VAL C CA 1
ATOM 15791 C C . VAL D 1 464 ? 6.654 -20.870 -71.089 1.00 32.06 503 VAL C C 1
ATOM 15792 O O . VAL D 1 464 ? 7.130 -21.963 -70.986 1.00 32.91 503 VAL C O 1
ATOM 15796 N N . GLY D 1 465 ? 5.406 -20.594 -70.759 1.00 29.63 504 GLY C N 1
ATOM 15797 C CA . GLY D 1 465 ? 4.445 -21.568 -70.229 1.00 27.42 504 GLY C CA 1
ATOM 15798 C C . GLY D 1 465 ? 3.761 -22.301 -71.356 1.00 26.63 504 GLY C C 1
ATOM 15799 O O . GLY D 1 465 ? 4.026 -21.948 -72.515 1.00 25.07 504 GLY C O 1
ATOM 15800 N N . PHE D 1 466 ? 2.928 -23.276 -71.013 1.00 24.31 505 PHE C N 1
ATOM 15801 C CA . PHE D 1 466 ? 2.149 -24.058 -71.990 1.00 24.77 505 PHE C CA 1
ATOM 15802 C C . PHE D 1 466 ? 0.812 -24.413 -71.333 1.00 24.32 505 PHE C C 1
ATOM 15803 O O . PHE D 1 466 ? 0.701 -24.497 -70.101 1.00 23.40 505 PHE C O 1
ATOM 15811 N N . TYR D 1 467 ? -0.179 -24.635 -72.168 1.00 25.03 506 TYR C N 1
ATOM 15812 C CA . TYR D 1 467 ? -1.506 -25.147 -71.801 1.00 25.59 506 TYR C CA 1
ATOM 15813 C C . TYR D 1 467 ? -1.482 -26.660 -71.882 1.00 24.23 506 TYR C C 1
ATOM 15814 O O . TYR D 1 467 ? -0.654 -27.208 -72.583 1.00 24.72 506 TYR C O 1
ATOM 15823 N N . PRO D 1 468 ? -2.361 -27.372 -71.142 1.00 23.36 507 PRO C N 1
ATOM 15824 C CA . PRO D 1 468 ? -2.361 -28.826 -71.156 1.00 23.69 507 PRO C CA 1
ATOM 15825 C C . PRO D 1 468 ? -2.668 -29.344 -72.568 1.00 25.85 507 PRO C C 1
ATOM 15826 O O . PRO D 1 468 ? -3.419 -28.711 -73.299 1.00 24.04 507 PRO C O 1
ATOM 15830 N N . SER D 1 469 ? -2.100 -30.501 -72.867 1.00 27.37 508 SER C N 1
ATOM 15831 C CA . SER D 1 469 ? -2.471 -31.288 -74.063 1.00 30.73 508 SER C CA 1
ATOM 15832 C C . SER D 1 469 ? -3.986 -31.536 -74.060 1.00 31.29 508 SER C C 1
ATOM 15833 O O . SER D 1 469 ? -4.570 -31.678 -72.987 1.00 30.76 508 SER C O 1
ATOM 15836 N N . GLU D 1 470 ? -4.563 -31.721 -75.230 1.00 33.61 509 GLU C N 1
ATOM 15837 C CA . GLU D 1 470 ? -5.978 -32.079 -75.455 1.00 37.61 509 GLU C CA 1
ATOM 15838 C C . GLU D 1 470 ? -6.266 -33.422 -74.797 1.00 35.40 509 GLU C C 1
ATOM 15839 O O . GLU D 1 470 ? -7.442 -33.650 -74.427 1.00 35.97 509 GLU C O 1
ATOM 15845 N N . ASP D 1 471 ? -5.244 -34.278 -74.660 1.00 33.85 510 ASP C N 1
ATOM 15846 C CA . ASP D 1 471 ? -5.391 -35.602 -74.009 1.00 33.65 510 ASP C CA 1
ATOM 15847 C C . ASP D 1 471 ? -5.777 -35.443 -72.535 1.00 32.28 510 ASP C C 1
ATOM 15848 O O . ASP D 1 471 ? -6.442 -36.389 -72.000 1.00 34.57 510 ASP C O 1
ATOM 15853 N N . TYR D 1 472 ? -5.351 -34.371 -71.858 1.00 29.97 511 TYR C N 1
ATOM 15854 C CA . TYR D 1 472 ? -5.479 -34.316 -70.388 1.00 27.73 511 TYR C CA 1
ATOM 15855 C C . TYR D 1 472 ? -6.969 -34.419 -70.063 1.00 28.58 511 TYR C C 1
ATOM 15856 O O . TYR D 1 472 ? -7.346 -35.319 -69.273 1.00 29.86 511 TYR C O 1
ATOM 15865 N N . VAL D 1 473 ? -7.794 -33.547 -70.653 1.00 29.67 512 VAL C N 1
ATOM 15866 C CA . VAL D 1 473 ? -9.250 -33.529 -70.348 1.00 31.01 512 VAL C CA 1
ATOM 15867 C C . VAL D 1 473 ? -9.883 -34.875 -70.750 1.00 28.74 512 VAL C C 1
ATOM 15868 O O . VAL D 1 473 ? -10.808 -35.336 -70.056 1.00 25.65 512 VAL C O 1
ATOM 15872 N N . ILE D 1 474 ? -9.445 -35.468 -71.876 1.00 29.28 513 ILE C N 1
ATOM 15873 C CA . ILE D 1 474 ? -10.037 -36.737 -72.386 1.00 29.36 513 ILE C CA 1
ATOM 15874 C C . ILE D 1 474 ? -9.748 -37.832 -71.362 1.00 28.76 513 ILE C C 1
ATOM 15875 O O . ILE D 1 474 ? -10.686 -38.562 -71.061 1.00 27.64 513 ILE C O 1
ATOM 15880 N N . ASN D 1 475 ? -8.526 -37.887 -70.817 1.00 26.72 514 ASN C N 1
ATOM 15881 C CA . ASN D 1 475 ? -8.117 -38.965 -69.889 1.00 26.13 514 ASN C CA 1
ATOM 15882 C C . ASN D 1 475 ? -8.654 -38.670 -68.477 1.00 25.79 514 ASN C C 1
ATOM 15883 O O . ASN D 1 475 ? -8.748 -39.646 -67.709 1.00 24.69 514 ASN C O 1
ATOM 15888 N N . ASN D 1 476 ? -8.972 -37.416 -68.094 1.00 24.37 515 ASN C N 1
ATOM 15889 C CA . ASN D 1 476 ? -9.202 -37.123 -66.652 1.00 24.69 515 ASN C CA 1
ATOM 15890 C C . ASN D 1 476 ? -10.596 -36.572 -66.356 1.00 26.67 515 ASN C C 1
ATOM 15891 O O . ASN D 1 476 ? -10.959 -36.564 -65.171 1.00 28.47 515 ASN C O 1
ATOM 15896 N N . CYS D 1 477 ? -11.316 -36.054 -67.340 1.00 26.08 516 CYS C N 1
ATOM 15897 C CA . CYS D 1 477 ? -12.563 -35.306 -67.076 1.00 26.08 516 CYS C CA 1
ATOM 15898 C C . CYS D 1 477 ? -13.711 -35.847 -67.914 1.00 25.58 516 CYS C C 1
ATOM 15899 O O . CYS D 1 477 ? -13.526 -36.428 -68.990 1.00 24.12 516 CYS C O 1
ATOM 15902 N N . PRO D 1 478 ? -14.955 -35.612 -67.470 1.00 25.07 517 PRO C N 1
ATOM 15903 C CA . PRO D 1 478 ? -16.086 -35.955 -68.306 1.00 26.19 517 PRO C CA 1
ATOM 15904 C C . PRO D 1 478 ? -16.130 -35.022 -69.536 1.00 26.35 517 PRO C C 1
ATOM 15905 O O . PRO D 1 478 ? -15.532 -33.940 -69.522 1.00 22.82 517 PRO C O 1
ATOM 15909 N N . ARG D 1 479 ? -16.864 -35.466 -70.547 1.00 28.27 518 ARG C N 1
ATOM 15910 C CA . ARG D 1 479 ? -17.032 -34.766 -71.837 1.00 32.94 518 ARG C CA 1
ATOM 15911 C C . ARG D 1 479 ? -17.478 -33.328 -71.586 1.00 28.32 518 ARG C C 1
ATOM 15912 O O . ARG D 1 479 ? -16.987 -32.446 -72.212 1.00 28.82 518 ARG C O 1
ATOM 15920 N N . MET D 1 480 ? -18.464 -33.127 -70.742 1.00 26.58 519 MET C N 1
ATOM 15921 C CA . MET D 1 480 ? -19.047 -31.793 -70.480 1.00 26.19 519 MET C CA 1
ATOM 15922 C C . MET D 1 480 ? -18.577 -31.347 -69.086 1.00 24.35 519 MET C C 1
ATOM 15923 O O . MET D 1 480 ? -18.497 -32.201 -68.191 1.00 24.40 519 MET C O 1
ATOM 15928 N N . ALA D 1 481 ? -18.273 -30.053 -68.930 1.00 21.35 520 ALA C N 1
ATOM 15929 C CA . ALA D 1 481 ? -17.890 -29.446 -67.650 1.00 21.41 520 ALA C CA 1
ATOM 15930 C C . ALA D 1 481 ? -19.152 -29.126 -66.813 1.00 19.51 520 ALA C C 1
ATOM 15931 O O . ALA D 1 481 ? -18.997 -28.955 -65.597 1.00 21.59 520 ALA C O 1
ATOM 15933 N N . THR D 1 482 ? -20.312 -29.066 -67.412 1.00 18.70 521 THR C N 1
ATOM 15934 C CA . THR D 1 482 ? -21.580 -28.676 -66.759 1.00 19.16 521 THR C CA 1
ATOM 15935 C C . THR D 1 482 ? -22.637 -29.784 -66.888 1.00 19.17 521 THR C C 1
ATOM 15936 O O . THR D 1 482 ? -22.733 -30.423 -67.969 1.00 18.63 521 THR C O 1
ATOM 15940 N N . LYS D 1 483 ? -23.407 -30.017 -65.817 1.00 17.67 522 LYS C N 1
ATOM 15941 C CA . LYS D 1 483 ? -24.629 -30.812 -65.816 1.00 18.57 522 LYS C CA 1
ATOM 15942 C C . LYS D 1 483 ? -25.781 -29.974 -65.294 1.00 17.91 522 LYS C C 1
ATOM 15943 O O . LYS D 1 483 ? -25.526 -28.989 -64.613 1.00 16.40 522 LYS C O 1
ATOM 15949 N N . TRP D 1 484 ? -27.013 -30.313 -65.705 1.00 18.82 523 TRP C N 1
ATOM 15950 C CA . TRP D 1 484 ? -28.259 -29.708 -65.205 1.00 19.30 523 TRP C CA 1
ATOM 15951 C C . TRP D 1 484 ? -28.990 -30.705 -64.334 1.00 19.42 523 TRP C C 1
ATOM 15952 O O . TRP D 1 484 ? -29.056 -31.912 -64.687 1.00 20.99 523 TRP C O 1
ATOM 15963 N N . GLU D 1 485 ? -29.542 -30.241 -63.221 1.00 19.03 524 GLU C N 1
ATOM 15964 C CA . GLU D 1 485 ? -30.483 -31.053 -62.436 1.00 18.64 524 GLU C CA 1
ATOM 15965 C C . GLU D 1 485 ? -31.872 -30.479 -62.662 1.00 17.99 524 GLU C C 1
ATOM 15966 O O . GLU D 1 485 ? -32.054 -29.236 -62.501 1.00 17.57 524 GLU C O 1
ATOM 15972 N N . ILE D 1 486 ? -32.814 -31.344 -62.986 1.00 17.25 525 ILE C N 1
ATOM 15973 C CA . ILE D 1 486 ? -34.244 -30.990 -63.169 1.00 18.06 525 ILE C CA 1
ATOM 15974 C C . ILE D 1 486 ? -34.964 -31.612 -61.978 1.00 17.62 525 ILE C C 1
ATOM 15975 O O . ILE D 1 486 ? -34.769 -32.839 -61.722 1.00 17.31 525 ILE C O 1
ATOM 15980 N N . PHE D 1 487 ? -35.755 -30.839 -61.262 1.00 16.66 526 PHE C N 1
ATOM 15981 C CA . PHE D 1 487 ? -36.436 -31.370 -60.079 1.00 16.94 526 PHE C CA 1
ATOM 15982 C C . PHE D 1 487 ? -37.817 -30.743 -59.936 1.00 17.08 526 PHE C C 1
ATOM 15983 O O . PHE D 1 487 ? -38.106 -29.642 -60.411 1.00 18.31 526 PHE C O 1
ATOM 15991 N N . VAL D 1 488 ? -38.652 -31.438 -59.182 1.00 16.52 527 VAL C N 1
ATOM 15992 C CA . VAL D 1 488 ? -40.082 -31.092 -59.009 1.00 16.92 527 VAL C CA 1
ATOM 15993 C C . VAL D 1 488 ? -40.379 -30.792 -57.529 1.00 17.43 527 VAL C C 1
ATOM 15994 O O . VAL D 1 488 ? -40.021 -31.615 -56.702 1.00 17.30 527 VAL C O 1
ATOM 15998 N N . MET D 1 489 ? -41.107 -29.729 -57.280 1.00 19.98 528 MET C N 1
ATOM 15999 C CA . MET D 1 489 ? -41.610 -29.255 -55.962 1.00 23.02 528 MET C CA 1
ATOM 16000 C C . MET D 1 489 ? -43.146 -29.291 -56.027 1.00 23.21 528 MET C C 1
ATOM 16001 O O . MET D 1 489 ? -43.726 -28.632 -56.869 1.00 23.50 528 MET C O 1
ATOM 16006 N N . GLY D 1 490 ? -43.797 -30.052 -55.172 1.00 22.49 529 GLY C N 1
ATOM 16007 C CA . GLY D 1 490 ? -45.253 -30.069 -55.024 1.00 23.97 529 GLY C CA 1
ATOM 16008 C C . GLY D 1 490 ? -45.746 -29.579 -53.672 1.00 24.98 529 GLY C C 1
ATOM 16009 O O . GLY D 1 490 ? -44.921 -29.188 -52.825 1.00 25.55 529 GLY C O 1
ATOM 16010 N N . ASP D 1 491 ? -47.049 -29.637 -53.471 1.00 26.85 530 ASP C N 1
ATOM 16011 C CA . ASP D 1 491 ? -47.655 -29.127 -52.223 1.00 31.24 530 ASP C CA 1
ATOM 16012 C C . ASP D 1 491 ? -47.144 -30.030 -51.100 1.00 29.82 530 ASP C C 1
ATOM 16013 O O . ASP D 1 491 ? -47.074 -31.258 -51.285 1.00 30.93 530 ASP C O 1
ATOM 16018 N N . ARG D 1 492 ? -46.842 -29.445 -49.950 1.00 29.46 531 ARG C N 1
ATOM 16019 C CA . ARG D 1 492 ? -46.301 -30.155 -48.767 1.00 28.30 531 ARG C CA 1
ATOM 16020 C C . ARG D 1 492 ? -47.230 -31.286 -48.351 1.00 29.59 531 ARG C C 1
ATOM 16021 O O . ARG D 1 492 ? -46.718 -32.265 -47.764 1.00 28.94 531 ARG C O 1
ATOM 16029 N N . SER D 1 493 ? -48.540 -31.153 -48.620 1.00 30.51 532 SER C N 1
ATOM 16030 C CA . SER D 1 493 ? -49.560 -32.168 -48.242 1.00 34.41 532 SER C CA 1
ATOM 16031 C C . SER D 1 493 ? -49.170 -33.543 -48.822 1.00 34.41 532 SER C C 1
ATOM 16032 O O . SER D 1 493 ? -49.476 -34.551 -48.165 1.00 32.89 532 SER C O 1
ATOM 16035 N N . LEU D 1 494 ? -48.479 -33.604 -49.970 1.00 33.52 533 LEU C N 1
ATOM 16036 C CA . LEU D 1 494 ? -48.066 -34.882 -50.619 1.00 33.45 533 LEU C CA 1
ATOM 16037 C C . LEU D 1 494 ? -47.132 -35.709 -49.720 1.00 33.08 533 LEU C C 1
ATOM 16038 O O . LEU D 1 494 ? -47.041 -36.926 -49.974 1.00 34.30 533 LEU C O 1
ATOM 16043 N N . ARG D 1 495 ? -46.488 -35.114 -48.709 1.00 33.96 534 ARG C N 1
ATOM 16044 C CA . ARG D 1 495 ? -45.745 -35.875 -47.657 1.00 35.15 534 ARG C CA 1
ATOM 16045 C C . ARG D 1 495 ? -46.648 -36.937 -46.999 1.00 39.02 534 ARG C C 1
ATOM 16046 O O . ARG D 1 495 ? -46.128 -37.997 -46.641 1.00 40.97 534 ARG C O 1
ATOM 16054 N N . LYS D 1 496 ? -47.946 -36.676 -46.864 1.00 43.19 535 LYS C N 1
ATOM 16055 C CA . LYS D 1 496 ? -48.877 -37.596 -46.153 1.00 52.06 535 LYS C CA 1
ATOM 16056 C C . LYS D 1 496 ? -49.643 -38.494 -47.137 1.00 54.97 535 LYS C C 1
ATOM 16057 O O . LYS D 1 496 ? -50.612 -39.107 -46.700 1.00 58.91 535 LYS C O 1
ATOM 16063 N N . GLU D 1 497 ? -49.221 -38.572 -48.406 1.00 51.25 536 GLU C N 1
ATOM 16064 C CA . GLU D 1 497 ? -49.918 -39.365 -49.445 1.00 49.38 536 GLU C CA 1
ATOM 16065 C C . GLU D 1 497 ? -48.883 -39.990 -50.359 1.00 46.69 536 GLU C C 1
ATOM 16066 O O . GLU D 1 497 ? -48.823 -39.628 -51.524 1.00 40.03 536 GLU C O 1
ATOM 16072 N N . PRO D 1 498 ? -48.024 -40.888 -49.823 1.00 50.50 537 PRO C N 1
ATOM 16073 C CA . PRO D 1 498 ? -46.899 -41.447 -50.578 1.00 50.11 537 PRO C CA 1
ATOM 16074 C C . PRO D 1 498 ? -47.286 -42.182 -51.872 1.00 49.85 537 PRO C C 1
ATOM 16075 O O . PRO D 1 498 ? -46.516 -42.094 -52.835 1.00 51.42 537 PRO C O 1
ATOM 16079 N N . LEU D 1 499 ? -48.450 -42.830 -51.905 1.00 50.51 538 LEU C N 1
ATOM 16080 C CA . LEU D 1 499 ? -48.946 -43.541 -53.121 1.00 52.57 538 LEU C CA 1
ATOM 16081 C C . LEU D 1 499 ? -49.127 -42.549 -54.274 1.00 47.68 538 LEU C C 1
ATOM 16082 O O . LEU D 1 499 ? -48.702 -42.894 -55.403 1.00 49.51 538 LEU C O 1
ATOM 16087 N N . LEU D 1 500 ? -49.683 -41.357 -53.998 1.00 42.28 539 LEU C N 1
ATOM 16088 C CA . LEU D 1 500 ? -49.838 -40.296 -55.024 1.00 40.66 539 LEU C CA 1
ATOM 16089 C C . LEU D 1 500 ? -48.439 -39.750 -55.385 1.00 39.23 539 LEU C C 1
ATOM 16090 O O . LEU D 1 500 ? -48.154 -39.539 -56.584 1.00 34.40 539 LEU C O 1
ATOM 16095 N N . ALA D 1 501 ? -47.617 -39.457 -54.364 1.00 37.43 540 ALA C N 1
ATOM 16096 C CA . ALA D 1 501 ? -46.279 -38.855 -54.545 1.00 37.12 540 ALA C CA 1
ATOM 16097 C C . ALA D 1 501 ? -45.468 -39.776 -55.473 1.00 34.55 540 ALA C C 1
ATOM 16098 O O . ALA D 1 501 ? -44.807 -39.271 -56.358 1.00 28.87 540 ALA C O 1
ATOM 16100 N N . ASP D 1 502 ? -45.529 -41.082 -55.245 1.00 35.12 541 ASP C N 1
ATOM 16101 C CA . ASP D 1 502 ? -44.751 -42.080 -56.016 1.00 39.58 541 ASP C CA 1
ATOM 16102 C C . ASP D 1 502 ? -45.160 -42.015 -57.493 1.00 39.80 541 ASP C C 1
ATOM 16103 O O . ASP D 1 502 ? -44.261 -42.117 -58.358 1.00 41.93 541 ASP C O 1
ATOM 16108 N N . ARG D 1 503 ? -46.438 -41.769 -57.806 1.00 39.68 542 ARG C N 1
ATOM 16109 C CA . ARG D 1 503 ? -46.897 -41.667 -59.217 1.00 41.18 542 ARG C CA 1
ATOM 16110 C C . ARG D 1 503 ? -46.260 -40.438 -59.881 1.00 36.74 542 ARG C C 1
ATOM 16111 O O . ARG D 1 503 ? -45.899 -40.489 -61.071 1.00 32.51 542 ARG C O 1
ATOM 16119 N N . VAL D 1 504 ? -46.209 -39.316 -59.162 1.00 33.12 543 VAL C N 1
ATOM 16120 C CA . VAL D 1 504 ? -45.612 -38.082 -59.723 1.00 29.30 543 VAL C CA 1
ATOM 16121 C C . VAL D 1 504 ? -44.120 -38.350 -59.982 1.00 26.71 543 VAL C C 1
ATOM 16122 O O . VAL D 1 504 ? -43.602 -37.880 -61.009 1.00 21.99 543 VAL C O 1
ATOM 16126 N N . LYS D 1 505 ? -43.429 -39.004 -59.048 1.00 25.17 544 LYS C N 1
ATOM 16127 C CA . LYS D 1 505 ? -41.979 -39.288 -59.224 1.00 27.36 544 LYS C CA 1
ATOM 16128 C C . LYS D 1 505 ? -41.789 -40.174 -60.450 1.00 28.96 544 LYS C C 1
ATOM 16129 O O . LYS D 1 505 ? -40.834 -39.900 -61.217 1.00 30.49 544 LYS C O 1
ATOM 16135 N N . ARG D 1 506 ? -42.687 -41.150 -60.646 1.00 29.32 545 ARG C N 1
ATOM 16136 C CA . ARG D 1 506 ? -42.642 -42.065 -61.817 1.00 32.85 545 ARG C CA 1
ATOM 16137 C C . ARG D 1 506 ? -42.876 -41.237 -63.083 1.00 28.72 545 ARG C C 1
ATOM 16138 O O . ARG D 1 506 ? -42.176 -41.442 -64.086 1.00 30.18 545 ARG C O 1
ATOM 16146 N N . ALA D 1 507 ? -43.808 -40.303 -63.044 1.00 26.59 546 ALA C N 1
ATOM 16147 C CA . ALA D 1 507 ? -44.136 -39.431 -64.193 1.00 27.30 546 ALA C CA 1
ATOM 16148 C C . ALA D 1 507 ? -42.945 -38.569 -64.575 1.00 26.78 546 ALA C C 1
ATOM 16149 O O . ALA D 1 507 ? -42.721 -38.376 -65.785 1.00 25.37 546 ALA C O 1
ATOM 16151 N N . LEU D 1 508 ? -42.185 -38.049 -63.598 1.00 24.66 547 LEU C N 1
ATOM 16152 C CA . LEU D 1 508 ? -40.999 -37.235 -63.926 1.00 24.61 547 LEU C CA 1
ATOM 16153 C C . LEU D 1 508 ? -39.994 -38.087 -64.727 1.00 24.73 547 LEU C C 1
ATOM 16154 O O . LEU D 1 508 ? -39.480 -37.577 -65.719 1.00 23.49 547 LEU C O 1
ATOM 16159 N N . GLN D 1 509 ? -39.692 -39.297 -64.276 1.00 26.09 548 GLN C N 1
ATOM 16160 C CA . GLN D 1 509 ? -38.731 -40.214 -64.936 1.00 29.53 548 GLN C CA 1
ATOM 16161 C C . GLN D 1 509 ? -39.243 -40.551 -66.356 1.00 30.42 548 GLN C C 1
ATOM 16162 O O . GLN D 1 509 ? -38.425 -40.401 -67.323 1.00 29.73 548 GLN C O 1
ATOM 16168 N N . LEU D 1 510 ? -40.530 -40.899 -66.494 1.00 29.46 549 LEU C N 1
ATOM 16169 C CA . LEU D 1 510 ? -41.115 -41.256 -67.821 1.00 31.20 549 LEU C CA 1
ATOM 16170 C C . LEU D 1 510 ? -41.066 -40.044 -68.738 1.00 30.14 549 LEU C C 1
ATOM 16171 O O . LEU D 1 510 ? -40.683 -40.199 -69.909 1.00 28.01 549 LEU C O 1
ATOM 16176 N N . ALA D 1 511 ? -41.340 -38.858 -68.183 1.00 29.69 550 ALA C N 1
ATOM 16177 C CA . ALA D 1 511 ? -41.334 -37.587 -68.927 1.00 29.62 550 ALA C CA 1
ATOM 16178 C C . ALA D 1 511 ? -39.940 -37.291 -69.435 1.00 30.40 550 ALA C C 1
ATOM 16179 O O . ALA D 1 511 ? -39.817 -36.859 -70.612 1.00 29.47 550 ALA C O 1
ATOM 16181 N N . GLY D 1 512 ? -38.924 -37.447 -68.573 1.00 27.63 551 GLY C N 1
ATOM 16182 C CA . GLY D 1 512 ? -37.543 -37.239 -69.018 1.00 27.94 551 GLY C CA 1
ATOM 16183 C C . GLY D 1 512 ? -37.178 -38.170 -70.184 1.00 27.28 551 GLY C C 1
ATOM 16184 O O . GLY D 1 512 ? -36.554 -37.687 -71.155 1.00 25.14 551 GLY C O 1
ATOM 16185 N N . GLU D 1 513 ? -37.498 -39.461 -70.046 1.00 29.09 552 GLU C N 1
ATOM 16186 C CA . GLU D 1 513 ? -37.183 -40.493 -71.067 1.00 33.29 552 GLU C CA 1
ATOM 16187 C C . GLU D 1 513 ? -37.964 -40.177 -72.367 1.00 32.33 552 GLU C C 1
ATOM 16188 O O . GLU D 1 513 ? -37.335 -40.150 -73.425 1.00 30.70 552 GLU C O 1
ATOM 16194 N N . SER D 1 514 ? -39.261 -39.871 -72.252 1.00 35.14 553 SER C N 1
ATOM 16195 C CA . SER D 1 514 ? -40.185 -39.593 -73.396 1.00 40.94 553 SER C CA 1
ATOM 16196 C C . SER D 1 514 ? -39.810 -38.324 -74.156 1.00 41.77 553 SER C C 1
ATOM 16197 O O . SER D 1 514 ? -40.432 -38.087 -75.179 1.00 49.92 553 SER C O 1
ATOM 16200 N N . GLU D 1 515 ? -38.976 -37.459 -73.605 1.00 37.96 554 GLU C N 1
ATOM 16201 C CA . GLU D 1 515 ? -38.517 -36.218 -74.283 1.00 37.47 554 GLU C CA 1
ATOM 16202 C C . GLU D 1 515 ? -37.040 -36.366 -74.660 1.00 34.88 554 GLU C C 1
ATOM 16203 O O . GLU D 1 515 ? -36.489 -35.372 -75.190 1.00 34.71 554 GLU C O 1
ATOM 16209 N N . LYS D 1 516 ? -36.424 -37.531 -74.375 1.00 33.06 555 LYS C N 1
ATOM 16210 C CA . LYS D 1 516 ? -35.011 -37.808 -74.703 1.00 36.34 555 LYS C CA 1
ATOM 16211 C C . LYS D 1 516 ? -34.062 -36.913 -73.886 1.00 35.61 555 LYS C C 1
ATOM 16212 O O . LYS D 1 516 ? -32.954 -36.610 -74.373 1.00 37.69 555 LYS C O 1
ATOM 16218 N N . PHE D 1 517 ? -34.456 -36.480 -72.687 1.00 31.06 556 PHE C N 1
ATOM 16219 C CA . PHE D 1 517 ? -33.538 -35.752 -71.778 1.00 31.11 556 PHE C CA 1
ATOM 16220 C C . PHE D 1 517 ? -32.682 -36.761 -71.010 1.00 30.18 556 PHE C C 1
ATOM 16221 O O . PHE D 1 517 ? -31.559 -36.410 -70.662 1.00 30.81 556 PHE C O 1
ATOM 16229 N N . LEU D 1 518 ? -33.223 -37.937 -70.717 1.00 30.78 557 LEU C N 1
ATOM 16230 C CA . LEU D 1 518 ? -32.546 -38.977 -69.910 1.00 33.38 557 LEU C CA 1
ATOM 16231 C C . LEU D 1 518 ? -32.753 -40.350 -70.544 1.00 35.08 557 LEU C C 1
ATOM 16232 O O . LEU D 1 518 ? -33.754 -40.522 -71.227 1.00 34.94 557 LEU C O 1
ATOM 16237 N N . THR D 1 519 ? -31.856 -41.305 -70.295 1.00 35.61 558 THR C N 1
ATOM 16238 C CA . THR D 1 519 ? -32.106 -42.765 -70.541 1.00 37.47 558 THR C CA 1
ATOM 16239 C C . THR D 1 519 ? -32.395 -43.420 -69.184 1.00 39.74 558 THR C C 1
ATOM 16240 O O . THR D 1 519 ? -31.943 -42.947 -68.127 1.00 36.92 558 THR C O 1
ATOM 16244 N N . PRO D 1 520 ? -33.165 -44.531 -69.117 1.00 43.00 559 PRO C N 1
ATOM 16245 C CA . PRO D 1 520 ? -33.696 -45.007 -67.822 1.00 44.45 559 PRO C CA 1
ATOM 16246 C C . PRO D 1 520 ? -32.688 -45.691 -66.853 1.00 44.58 559 PRO C C 1
ATOM 16247 O O . PRO D 1 520 ? -31.604 -46.136 -67.311 1.00 41.13 559 PRO C O 1
ATOM 16251 N N . ARG D 1 521 ? -33.019 -45.734 -65.542 1.00 45.39 560 ARG C N 1
ATOM 16252 C CA . ARG D 1 521 ? -32.303 -46.553 -64.508 1.00 45.80 560 ARG C CA 1
ATOM 16253 C C . ARG D 1 521 ? -32.298 -48.021 -64.972 1.00 48.31 560 ARG C C 1
ATOM 16254 O O . ARG D 1 521 ? -33.257 -48.406 -65.710 1.00 46.08 560 ARG C O 1
ATOM 16262 N N . LYS D 1 522 ? -31.260 -48.796 -64.628 1.00 46.81 561 LYS C N 1
ATOM 16263 C CA . LYS D 1 522 ? -31.043 -50.134 -65.256 1.00 46.80 561 LYS C CA 1
ATOM 16264 C C . LYS D 1 522 ? -31.252 -51.309 -64.261 1.00 49.14 561 LYS C C 1
ATOM 16265 O O . LYS D 1 522 ? -31.176 -51.160 -62.986 1.00 35.88 561 LYS C O 1
ATOM 16271 N N . ARG D 1 523 ? -31.562 -52.460 -64.876 1.00 53.14 562 ARG C N 1
ATOM 16272 C CA . ARG D 1 523 ? -31.757 -53.812 -64.278 1.00 54.36 562 ARG C CA 1
ATOM 16273 C C . ARG D 1 523 ? -30.435 -54.624 -64.269 1.00 52.74 562 ARG C C 1
ATOM 16274 O O . ARG D 1 523 ? -30.406 -55.679 -63.616 1.00 51.85 562 ARG C O 1
ATOM 16282 N N . SER D 1 524 ? -29.378 -54.171 -64.960 1.00 52.14 563 SER C N 1
ATOM 16283 C CA . SER D 1 524 ? -28.012 -54.781 -64.983 1.00 58.59 563 SER C CA 1
ATOM 16284 C C . SER D 1 524 ? -26.945 -53.732 -65.340 1.00 59.84 563 SER C C 1
ATOM 16285 O O . SER D 1 524 ? -27.204 -52.834 -66.139 1.00 55.03 563 SER C O 1
ATOM 16288 N N . PRO D 1 525 ? -25.702 -53.806 -64.802 1.00 63.62 564 PRO C N 1
ATOM 16289 C CA . PRO D 1 525 ? -24.681 -52.806 -65.145 1.00 70.99 564 PRO C CA 1
ATOM 16290 C C . PRO D 1 525 ? -24.435 -52.589 -66.662 1.00 80.14 564 PRO C C 1
ATOM 16291 O O . PRO D 1 525 ? -24.383 -51.419 -67.038 1.00 94.41 564 PRO C O 1
ATOM 16295 N N . GLN D 1 526 ? -24.316 -53.652 -67.484 1.00 81.71 565 GLN C N 1
ATOM 16296 C CA . GLN D 1 526 ? -24.074 -53.534 -68.960 1.00 92.37 565 GLN C CA 1
ATOM 16297 C C . GLN D 1 526 ? -24.654 -54.741 -69.707 1.00 91.00 565 GLN C C 1
ATOM 16298 O O . GLN D 1 526 ? -24.429 -55.882 -69.329 1.00 96.98 565 GLN C O 1
#

Nearest PDB structures (foldseek):
  6pwy-assembly1_C  TM=1.002E+00  e=8.909E-82  Caenorhabditis elegans
  7ltt-assembly1_C  TM=8.895E-01  e=1.126E-31  Homo sapiens
  7lu5-assembly1_B  TM=8.668E-01  e=4.153E-31  Homo sapiens
  4to5-assembly1_A  TM=8.818E-01  e=1.454E-29  Homo sapiens
  5ao4-assembly1_C  TM=8.335E-01  e=1.814E-22  Homo sapiens

B-factor: mean 30.92, std 17.63, range [8.16, 129.95]

Radius of gyration: 36.78 Å; Cα contacts (8 Å, |Δi|>4): 3637; chains: 4; bounding box: 101×100×99 Å

Solvent-accessible surface area: 79786 Å² total; per-residue (Å²): 203,106,34,67,67,54,26,48,11,54,13,57,26,30,2,102,0,28,157,11,0,2,82,0,10,28,9,45,4,0,11,8,0,18,10,2,26,24,17,13,4,4,4,14,31,21,6,27,0,15,12,2,9,3,4,1,0,5,0,0,1,21,13,0,54,47,3,0,38,48,0,60,120,23,19,93,95,7,104,16,67,85,32,12,0,4,0,0,0,0,0,1,0,0,56,14,0,0,7,1,1,6,3,152,17,8,29,17,92,1,4,156,135,41,64,21,139,64,67,61,68,56,2,0,29,66,0,0,97,72,0,0,86,43,107,107,5,52,82,71,0,16,99,43,4,12,131,71,116,142,86,4,55,105,10,9,43,6,0,9,24,0,6,38,15,116,20,5,62,27,5,70,132,138,32,7,76,106,63,73,66,109,64,22,116,99,44,12,154,117,87,42,87,22,122,6,14,21,54,98,22,0,0,0,4,7,1,0,21,10,38,1,4,11,7,8,1,10,24,1,0,32,0,3,4,5,18,82,19,2,40,20,21,13,14,2,21,72,46,10,7,92,91,0,27,22,32,2,31,8,4,46,0,30,1,7,47,11,57,4,8,0,4,9,26,104,0,26,18,15,0,36,2,1,4,26,0,52,19,39,0,30,35,57,0,35,33,52,39,12,1,38,5,0,32,47,33,2,4,54,0,1,29,14,0,0,68,54,12,96,5,71,7,75,102,50,101,87,37,12,2,43,63,1,7,80,17,29,45,0,2,28,59,0,5,3,16,1,13,17,60,0,26,39,20,94,70,102,57,103,106,0,88,96,0,29,60,11,1,60,71,13,16,92,68,43,13,16,10,106,0,15,94,12,43,0,27,8,92,69,41,161,34,62,119,3,23,141,96,0,18,110,53,0,127,92,11,4,66,121,23,2,87,115,74,159,48,146,13,133,1,100,123,21,119,35,55,11,44,51,0,71,3,3,20,22,71,69,58,102,17,4,5,3,22,32,4,4,0,12,65,45,186,35,150,206,49,89,4,24,1,10,21,88,22,21,24,94,14,16,4,9,118,20,0,6,20,21,13,0,0,1,36,3,72,103,61,9,120,181,77,85,138,23,10,79,73,0,90,121,0,3,58,54,0,0,35,60,50,164,12,14,66,147,208,99,33,62,69,53,25,49,10,59,14,56,31,33,2,103,0,28,158,12,0,4,77,0,10,22,0,42,4,0,12,10,0,25,28,2,23,24,16,15,4,4,5,13,32,20,4,26,0,20,11,3,9,2,3,2,0,5,0,0,0,21,11,0,52,48,2,0,37,56,0,63,118,26,20,93,93,10,104,16,65,85,34,11,0,4,2,0,0,0,0,0,0,0,56,13,0,0,8,1,2,5,2,152,17,6,24,16,88,0,4,150,134,40,67,24,182,62,77,61,71,57,1,0,30,65,0,0,93,71,0,0,72,36,107,78,1,70,78,68,0,21,96,47,5,12,145,66,112,133,94,6,56,108,13,8,44,7,0,14,23,0,7,38,14,113,22,6,49,23,7,70,106,126,24,4,122,115,60,90,62,116,59,43,130,109,41,14,132,110,87,43,87,22,120,7,15,22,32,98,21,0,0,0,6,7,1,0,19,10,44,11,6,12,6,8,1,11,24,1,0,33,0,3,4,4,18,85,19,1,36,20,18,12,15,2,21,79,43,12,8,70,90,0,26,22,31,1,25,8,5,56,0,54,55,8,49,11,56,4,9,0,4,8,38,112,0,25,23,17,0,43,5,2,4,23,0,51,16,33,0,30,31,52,0,35,33,52,37,14,0,52,5,0,32,52,29,2,4,56,0,2,31,24,0,0,68,52,12,97,5,75,7,52,152,48,87,85,46,11,2,39,64,0,9,96,16,30,48,0,2,25,59,0,2,5,23,0,17,18,28,0,28,38,21,96,69,99,56,103,92,0,89,102,0,31,61,10,1,77,82,12,18,65,69,63,12,12,12,101,0,12,71,14,43,2,17,11,72,58,10,79,120,147,243,57,17,54,80,0,31,130,93,0,16,114,56,0,121,86,20,4,72,116,25,2,92,115,76,156,39,143,11,110,1,100,115,23,121,34,54,17,37,56,1,72,2,7,17,39,57,73,58,136,29,4,6,3,61,52,4,4,0,15,102,50,189,42,146,135,88,4,74,44,24,57,135,21,28,28,74,22,14,2,7,109,14,0,8,16,21,11,0,2,0,39,5,77,110,48,9,121,159,73,83,134,14,5,80,68,0,69,121,0,2,26,49,0,0,52,67,41,154,4,12,62,71,89,44,136,12,6,110,200,92,37,65,69,55,28,48,9,53,14,56,27,30,2,104,0,27,157,10,0,2,79,0,10,29,9,46,3,0,9,9,0,18,11,2,26,24,15,13,3,4,5,13,31,22,5,25,0,17,12,3,8,2,4,2,1,5,0,0,1,22,12,0,54,47,4,0,37,53,0,62,112,30,19,90,93,8,104,17,67,82,32,11,0,4,0,0,0,0,0,1,0,0,56,14,0,0,7,1,1,6,2,152,18,6,33,31,75,0,6,153,124,41,66,22,148,60,69,60,67,57,2,0,28,64,0,0,97,70,0,0,86,44,108,105,4,53,82,70,0,16,99,43,4,15,134,82,117,136,73,4,56,87,8,9,44,5,0,10,24,0,4,38,14,106,22,5,63,25,5,69,131,138,34,6,78,106,64,74,66,109,64,22,116,98,42,12,154,116,88,42,86,20,122,6,13,21,56,100,22,0,0,0,5,7,2,0,19,9,37,1,5,10,8,8,1,10,24,1,0,33,0,3,4,4,16,82,18,1,41,19,20,12,14,1,22,74,45,10,7,92,90,0,27,26,32,2,22,8,4,42,1,29,2,7,48,11,53,4,8,0,4,9,26,104,0,26,18,16,0,35,2,1,4,27,0,52,19,39,0,28,37,56,0,36,33,53,41,12,0,37,5,0,33,44,33,2,4,58,0,1,32,12,0,0,70,53,12,96,6,71,7,74,102,48,100,89,36,12,2,40,62,0,8,82,18,30,46,0,2,27,60,0,5,4,16,1,13,17,60,0,26,39,20,96,69,101,57,104,105,0,87,96,0,31,58,10,1,59,71,13,17,93,67,44,12,14,8,107,0,15,94,11,43,0,28,8,113,68,83,32,62,122,3,23,142,95,0,18,112,54,0,127,93,12,4,67,119,23,1,88,117,75,158,47,148,13,138,1,100,122,21,119,36,52,12,44,51,1,69,2,4,18,22,72,69,59,105,18,5,6,3,24,34,4,4,0,12,66,42,185,32,149,208,49,90,4,26,1,9,22,86,24,22,23,92,14,16,4,9,117,20,0,6,18,20,13,0,1,1,35,3,71,109,65,12,123,179,80,83,130,23,11,79,75,0,88,120,0,4,58,54,0,0,41,60,51,161,13,11,73,158,199,103,33,63,67,54,25,47,9,57,14,57,32,33,3,101,0,26,158,11,0,3,79,0,10,22,0,46,3,0,11,10,0,22,23,2,31,24,17,14,6,4,5,13,31,21,4,25,0,21,13,3,8,2,4,2,0,5,0,0,1,21,12,0,54,47,3,0,36,61,0,63,108,33,20,98,92,10,102,16,64,85,35,10,0,4,2,0,0,0,0,0,0,0,57,12,0,0,8,1,1,6,3,149,17,6,24,17,90,0,4,148,134,42,68,27,178,62,75,61,69,56,1,0,30,64,0,0,93,72,0,0,70,35,107,78,1,69,78,69,0,22,95,46,5,13,142,66,109,134,94,8,55,106,13,8,46,7,0,14,23,0,7,38,17,115,22,6,48,27,5,74,108,130,26,4,113,115,56,85,62,117,56,39,126,101,37,13,130,107,89,43,84,22,120,7,14,22,32,96,21,0,0,0,6,6,2,0,20,11,46,11,5,12,6,8,1,11,23,1,0,34,0,4,4,4,17,84,19,2,37,20,18,12,13,2,21,80,45,13,9,75,91,0,27,23,33,2,23,8,5,56,0,55,47,10,47,10,57,3,8,0,3,9,37,113,0,25,23,17,0,43,6,2,4,22,0,50,16,34,0,31,32,51,0,34,32,54,37,14,0,50,5,0,34,50,29,2,4,55,0,1,28,21,0,0,71,51,12,99,6,77,8,53,151,48,84,83,44,10,2,38,63,0,9,97,16,30,49,0,1,25,60,0,4,10,31,0,16,16,34,0,29,31,22,97,70,99,57,103,89,0,88,104,0,30,61,9,0,77,83,11,19,66,70,64,12,12,12,104,0,13,73,13,44,1,16,10,66,62,10,78,118,146,233,56,18,55,80,0,32,130,92,0,17,112,56,0,119,87,21,4,71,116,25,2,93,116,76,155,38,144,11,113,1,100,114,22,122,34,54,16,36,57,1,72,3,6,17,43,57,74,57,135,30,4,5,3,60,52,5,4,0,15,102,50,191,39,149,136,88,4,75,46,22,61,139,20,27,28,73,23,14,1,7,110,15,0,8,16,21,11,0,1,1,39,5,76,109,50,9,122,159,72,83,135,14,6,80,66,0,71,121,0,2,26,48,0,0,53,67,40,153,4,11,60,70,90,40,133,12,7,114

Foldseek 3Di:
DQAPDWAQAPAPRTFGHHPPNVVVCPDLLLVLQQQAQPQALLCLVQVLSRGTVNNLLSQQLRLLLLLLVLQCVLPVVLVCALLNSVLLSVLSNQLQSQAFHSQCLLQDVLCVVLVFDDHRLRLSLVVLVVQCPPPVNCVRCCVRQHVDPVSVVLSSLSSSCLNVPDLCPVLPPPCLQVDDPVVLQVCSQVSRPRRSDDLSSVQSSCERQNQQQRNYSSLLSCLAVVCVSRVPDFPAGSVLSVQQSVFWHWAQAPSRRGTHIAGAPVSLVSVLSSLVSQLVCLDVGSPDPLSVQLSVLQSLLCNLCQQVAWFQADVRDTDTNSHQSVGSRRSSVGGNCVLVCLCPDPDPPPSSVSSNVSSVCSVVVQTFDWLAKDKFQPVLVCFVVLQVQLVVQLLVQQVVVCVVVVVVCPLNPWDKGKDKDKRFSHDDFFDRSSQSHWYFYDDDSNGYTDGDDPVPCVVPHPRTRIMMMITMTTRSVCVVVVVSSNSSNVSSVVSCVVSPRDDD/DAAPDWAQAPAPRTFGHHPPVVLVCPDLLLVLQQQAQPQQLLCLVQVLSRGTVNNLLSQQLRQLLLLLVLQCVLPVVLVCALLNSVLLSVLSNQLQSQAFHSQCLLQPVLCVVLVFDDHRLRLSLVVLVVSCPPPVNCVRCCVRQHVDPVSVVLSSLSSSCLNVPDLCPVLVPDPLQPDDVVVLQVCSQVSPPRRSDDLSSVQSSCARQNQQQRPYSSLLSCLAVVCVSRVPDFPQGSVLSVQQSVFWHWAQEPRRRGTHIAGAPVSLVSVLSSLVSQLVCCDVGSPDPLSVQLSVLQSLLCNLCQQVAWFQAPPRDTDTNSHQSVGSRRSSVGGNCVLVCLCPDPDPPPSSVSSNVSSVCSVVVQTFDWLAKDKFQPCLLDPPNCPPSLQVQLVVQLLVQQVVVCVVVVVVCPLNPWDKGKDKDKRFRNHDFQDRSLQRHWYDYDDPSYYTDGDDPVPCVVPHDRTRIMMMMTMTTRSCCVVVVVSSNSSNVSSQVSCVVSRRDDHDDPDPD/DAAPDWAQAPAPRTFGHHPPNVLVCPDLLLVLQQQAQPQALLCLVQVLSRGTSNNLLSQQLRLLLLLLVLQCVLPVVLVCALLNSVLLSVLSNQLQSQAFHSQCLVQPPLCVVLVADDHRLVLSLVVLVVQCPPPVNCVRCCVRQHVDPVSVVLSSLSSSCLNVPDLCVVLPPPCLQVDDPVVLQVCSQVSRPRRSDDLSSVQSSCEHQRQQQRNYSSLLSCLAVVCVSRVPDFPAGSVLSVQQSVFWHWAQAPSRRGTHIAGAPVSLVSSLSSLVSQLVCLDVGSPDPLSVQLSVLQSLLCNLCQQVAWFQADVRDTDTNSHQSVGSRRSSVGGNCVLVCLCPDPDPPPSSVSSNVSSVCSVVVQTFDWLAKDKFQPVLDVVVLQVQLVVQLLVQQVVVCVVVVVVCPLNPWDKGKDKGKRFSHDDFFDRSSQSHWYFYDDDSNGYTDGDDPVPCVVPHDRTRIMMMITMTTRSVCVVVVVSSNSSNVSSVVSCCVSPRDPD/DAAPDWAQAPAPRTFGHHPPVVLVCPDLLLVLQQQAQPQQLLCLVQVLSRGTVNNLLSQQLRLLLLLLVLQCVLPVVLVCALLNSVLLSLLSNQLQSQAFHSQCLLQDVLCVVLVADDHRLRLSLVVLVVSCPPPVNCVRCCVRQHVDPVSVVLSSLSSSCLNVPDLCPVLPPDVLQVDDVVVLQVCSVVSPPRRSDDLSSVQSSCARQNQQQRNYSSLLSCLAVVCVSRVPDFPQGSVLSVQQSVFWHWAQEPRRRGTHIAGAPVSLVSVLSSLVSQLVCCDVGSPDPLSVQLSVLQSLLCNLCQQVAWFQAPPRDTDTNSHQSVGSRRSSVGGNCVLVCLCPDPDPPVSSVSSNVSSVCSVVVQTFDWLAKDKFQPCLLDPPNCPPSVQVQLVVQLLVQQVVVCVVVVVVCPLNPWDKGKDKDKRFSNHDFQDRSLQRHWYDYDDPSYYTDGDDPVVCVVPHDRTRIMMMMTMTTRSCCVVVVVSSNSSNVSSQVSCVVSRRDDHDDPDPD

GO terms:
  GO:0008832 dGTPase activity (F, IDA)
  GO:0042803 protein homodimerization activity (F, IDA)
  GO:0006203 dGTP catabolic process (P, IDA)
  GO:0009264 deoxyribonucleotide catabolic process (P, IDA)
  GO:0106375 deoxynucleoside triphosphate hydrolase activity (F, IDA)

Organism: Caenorhabditis elegans (NCBI:txid6239)

Sequence (2033 aa):
MEPKHIINDNVYGTVKVPRPIDKLIDTVEFQRLRHLKQTGLVYLVYPNCEHSRFVHSLGTFSLAYALVDKLRHSQPSLNITESDLICTSVAALLRNVGHGPFSHLFDGEFAKRNGSRFKHEDMSILIIKKIMNKPEIKSEFACILGETDEEYAKSVTLITELISGKPFDFQDMDGFKDLPADVREETVKNEWAIIGCGPEKSFLFDVVSNSYNGHDVDKMDYLLRDSKASGVGITTFSESTLERLFNHVRVVIDPNSGLKRIAYSSIKCIGDLKAIGDSRQELHSSKVYQHKAVRFMETLMVDALINAGDFLKYKGSNGELYSLKNVTEDVDAFLKTTDYYVEQEILNSQITDPKMIEAQTALLKIQRREIGCKLGYFEMNPENATAAEVVKKVGQKMKEILEQMDDTEEMDGKLKDIQFTVMHSVLGRGLDDKTHPIERQIFYDGKPSQVVGFYPSEDYVINNCPRMATKWEIFVMGDRSLRKEPLLADRVKRALQLAGESEKFLTPMEPKHIINDNVYGTVKVPRPIDKLIDTVEFQRLRHLKQTGLVYLVYPNCEHSRFVHSLGTFSLAYALVDKLRHSQPSLNITESSDLICTSVAALLRNVGHGPFSHLFDGEFAKRNGSRFKHEDMSILIIKKIMNKPEIKSEFACILGETDEEYAKSVTLITELISGKPFDFQDMDGFKDLPADVREETVKNEWAIIGCGPEKSFLFDVVSNSYNGHDVDKMDYLLRDSKASGVGITTFSESTLERLFNHVRVVIDPNSGLKRIAYSIKCIGDLKAIGDSRQELHSKVYQHKAVRFMETLMVDALINAGDFLKYKGSNGELYSLKNVTEDVDAFLKTTDYYVEQEILNSQITDPKMIEAQTALLKIQRREIGCKLGYFEMNPENATQLKGAAEVVKKVGQKMKEILEQMDDTEEMDGKLKDIQFTVMHSVLGRGLDDKTHPIERQIIFYDGKPSVVGFYPSEDYVINNCPRMATKWEIFVMGDRSLRKEPLLADRVKRALQLAGESEKFLTPRKRSPQMEPKHIINDNVYGTVKVPRPIDKLIDTVEFQRLRHLKQTGLVYLVYPNCEHSRFVHSLGTFSLAYALVDKLRHSQPSLNITESDLICTSVAALLRNVGHGPFSHLFDGEFAKRNGSRFKHEDMSILIIKKIMNKPEIKSEFACILGETDEEYAKSVTLITELISGKPFDFQDMDGFKDLPADVREETVKNEWAIIGCGPEKSFLFDVVSNSYNGHDVDKMDYLLRDSKASGVGITTFSESTLERLFNHVRVVIDPNSGLKRIAYSSIKCIGDLKAIGDSRQELHSSKVYQHKAVRFMETLMVDALINAGDFLKYKGSNGELYSLKNVTEDVDAFLKTTDYYVEQEILNSQITDPKMIEAQTALLKIQRREIGCKLGYFEMNPENAAAEVVKKVGQKMKEILEQMDDTEEMDGKLKDIQFTVMHSVLGRGLDDKTHPIERQIFYDGKPSQVVGFYPSEDYVINNCPRMATKWEIFVMGDRSLRKEPLLADRVKRALQLAGESEKFLTPMEPKHIINDNVYGTVKVPRPIDKLIDTVEFQRLRHLKQTGLVYLVYPNCEHSRFVHSLGTFSLAYALVDKLRHSQPSLNITESSDLICTSVAALLRNVGHGPFSHLFDGEFAKRNGSRFKHEDMSILIIKKIMNKPEIKSEFACILGETDEEYAKSVTLITELISGKPFDFQDMDGFKDLPADVREETVKNEWAIIGCGPEKSFLFDVVSNSYNGHDVDKMDYLLRDSKASGVGITTFSESTLERLFNHVRVVIDPNSGLKRIAYSIKCIGDLKAIGDSRQELHSKVYQHKAVRFMETLMVDALINAGDFLKYKGSNGELYSLKNVTEDVDAFLKTTDYYVEQEILNSQITDPKMIEAQTALLKIQRREIGCKLGYFEMNPENATQLKGAAEVVKKVGQKMKEILEQMDDTEEMDGKLKDIQFTVMHSVLGRGLDDKTHPIERQIFYDGKPSVVGFYPSEDYVINNCPRMATKWEIFVMGDRSLRKEPLLADRVKRALQLAGESEKFLTPRKRSPQ

Secondary structure (DSSP, 8-state):
---SEEEEETTTEEEEE-TTHHHHHTSHHHHGGGGSBTTGGGGGTSTT---BHHHHHHHHHHHHHHHHHHHHHH-GGG---HHHHHHHHHHHHHTTTT--TTHHHHTTHHHHHHT----HHHHHHHHHHHHHTSHHHHHHHHHHH-SSHHHHHHHHHHHHHHHH--TTGGGGSTTGGGS-HHHHHHHHHHH---SSS-GGGGGGGGTS--TTT---HHHHHHHHHHHHHHT---S--HHHHHHHHTSEEEEE-TTT--EEEEEEGGGHHHHHHHHHHHHHHIIIIIT-HHHHHHHHHHHHHHHHHTTT-EEE-TTS-EEEGGGGGG-HHHHTT--TTHHHHHHH-----HHHHHHHHHHHHHHTT---EEEEEEEE-GGGT--HHHHHHHHHHHHHHHHHHHHHTT-TTTTTT--EEEEEEEE-SSS-SS--GGGG--EE-S-----B-BBPPTHHHHHHS-S-S-EEEEEEEE-GGGGG-HHHHHHHHHHHHHHHHHTTSS--/---SEEEEETTTEEEEE-TTHHHHHTSHHHHGGGGSBTTGGGGGTSTT---BHHHHHHHHHHHHHHHHHHHHHH-GGG---HHHHHHHHHHHHHTTTT--TTHHHHTTHHHHHHT----HHHHHHHHHHHHHTSHHHHHHHHHHH-SSHHHHHHHHHHHHHHHH--TTGGGGSTTGGGS-HHHHHHHHHHH---SSS-GGGGGGGGTS--TTT--SHHHHHHHHHHHHHHT---S--HHHHHHHHTSEEEEE-TTT--EEEEEEGGGHHHHHHHHHHHHHHIIIIIT-HHHHHHHHHHHHHHHHHTTT-EEE-GGG-EEEGGGGGG-HHHHTT--TTHHHHHHH-----HHHHHHHHHHHHHHHT--PEEEEEEEE-GGGGSS---HHHHHHHHHHHHHHHHHHHHHHTT-TTTTTT--EEEEEEEE--SS-TT--GGGG--EE-S----B-BPPPHHHHHHHS-S-S-EEEEEEEE-GGGGG-HHHHHHHHHHHHHHHHHTTS-PPPBSS--/---SEEEEETTTEEEEE-TTHHHHHTSHHHHGGGGSBTTGGGGGTSTT---BHHHHHHHHHHHHHHHHHHHHHH-GGG---HHHHHHHHHHHHHTTTT--TTHHHHTTHHHHHHT----HHHHHHHHHHHHHTSHHHHHHHHHHH-SSHHHHHHHHHHHHHHHH--TTGGGGSTTGGGS-HHHHHHHHHHH---SSS-GGGGGGGGTS--TTT--SHHHHHHHHHHHHHHT---S--HHHHHHHHTSEEEEE-TTT--EEEEEEGGGHHHHHHHHHHHHHHIIIIIT-HHHHHHHHHHHHHHHHHTTT-EEE-GGG-EEEGGGGGG-HHHHTT--TTHHHHHHH-----HHHHHHHHHHHHHHHT--PEEEEEEEE-GGGGSS---HHHHHHHHHHHHHHHHHHHHHHTT-TTTTTT--EEEEEEEE--SS-TT--GGGG--EE-S----B-BPPPHHHHHHHS-S-S-EEEEEEEE-GGGGG-HHHHHHHHHHHHHHHHHTTS-PPPBSS--/---SEEEEETTTEEEEE-TTHHHHHTSHHHHGGGGSBTTGGGGGTSTT---BHHHHHHHHHHHHHHHHHHHHHH-GGG---HHHHHHHHHHHHHTTTT--TTHHHIIIIIHHHHT-S--HHHHHHHHHHHHHTSHHHHHHHHHHH-SSHHHHHHHHHHHHHHHH--TTGGGGSTTGGGS-HHHHHHHHHHH---SSS-GGGGGGGGTSS-TTT---HHHHHHHHHHHHHHT---S--HHHHHHHHTSEEEEE-TTT--EEEEEEGGGHHHHHHHHHHHHHHIIIIIT-HHHHHHHHHHHHHHHHHTTT-EEE-TTS-EEEGGGGGG-HHHHTT--TTHHHHHHH-----HHHHHHHHHHHHHHHT---EEEEEEEE-GGG--HHHHHHHHHHHHHHHHHHHHHTT-TTTTTT--EEEEEEEE-SSS-SS--GGGG--EE-S-----B-BBPPTHHHHHHS-S-S-EEEEEEEE-GGGGG-HHHHHHHHHHHHHHHHHTTSS--

InterPro domains:
  IPR003607 HD/PDEase domain [SM00471] (88-271)
  IPR003607 HD/PDEase domain [cd00077] (90-284)
  IPR006674 HD domain [PF01966] (92-175)
  IPR006674 HD domain [PS51831] (92-262)
  IPR050135 Deoxyguanosinetriphosphate triphosphohydrolase-like [PTHR11373] (45-546)